Protein 8AXG (pdb70)

B-factor: mean 41.11, std 15.98, range [18.58, 144.06]

Foldseek 3Di:
DDDDDDDDPDDLLVVFDFDDAPCVVVLVCLLVVLVVLQVVLVPDPDDFDADPDAPLAQVFEAEEEFADDDPPVNVVLCCQAAPQAAEDPAPDDAHAQACLQVLLVCLLQCADLVSNYGSRRHHYYYYHFHRQPPDHVRRHGQDAVVRVVSSLVPGDQLQQAYHYFALDADLAAQVRPPDALVCQQVDHGPPDPGRVLVSLLCCQVPRLAAYFYAQWFAHPADLPRLHHAAQAGGNVLQVCVSVVSNLLRHAYEAAAAQAAWAFDDADPVRFTAIGGDVQTFGAGAHDDSRGGYWNADQNLLRYAYEHQWGSDHPRTTHGGSSNGRSNLSNLLSSLCVQLVQDGSSQSSQLFLQFAFAHRHGSVCDDDVNVVVRTDQAAAGDRGGRSHYGDSVLSNLGHQEQWASHNRDTRQEPERADEPPDEHENEHAYFYQGEYEYHYQEEYEDRDAYHHAHEYEFAAHEYEYNAHDAAAYEYAAHGEYEYESHAEYHFDDPRRDGDPDDDSVRRAADHEYHFNYEYEYYAASYEYSYEYEYEANYEAHYPPPYHYNYSYTYGYNDPNTDHD/DDLLVVFDFDDAPCVVVLVCVLVVLVVLQVVLVPDPDDFDADPDDAQQQVFEAEEEFADDDPPVSVVLVCQAAPQAAEDPAPDDAHAQACLQVLLVCLLQCADLVSNYGSHRHHYYYYHFHRQPPDHVRRDGQDAVVRVVSSLVPGDQLQQAYHYFALDADLAAQVRPPDALVCQQVDHGPPDPGRPLVVLLCCQVPPLAAYFYEQWFAHPADLVRLHHAAQAGGNVLQVCVSVVSNLLRHAYEYAAAQAAWAFDDADPVRFTDIGGDVFTFGAGAYDDSRGGYWNAPQNLLRYAYEHQWGSDHPRTTHGGSSSRRSNLSNLLSLLCVQLVQDGSSQSSQLFLQFAFAHRHTPVCDDPVNVVVRTDQAAAGDRGGRSHYGDSVLSNLGHAEQFQSHDRDGSLEPEAADEPPDEHENEHAYFYQGEYEYHYQEEYEDRDAYHHAHEYEFAAHEYEYRAHDAAAYEYAARGEYEYESHAEYHFQDHRRDGDDDDDSVRRAADHEYEFNYEYEYYAASHEYSYEYEYEPNYYYHYPPPYHYHYSYTYGYNDPNTDDD/DDDDDPDDDCLVVFDFDDAPCVVVVVCLLVVLVVLQVVLVPDPDDFDDDPDDFQQQVFEAEEEFADDDPPVSVVLCCQAAPQAAEDPAPDDAHAQACLQVLLVCLLQCADLVSNYGSHRHHYYYYHFHRQPPDHVRGDGQDAVVRVVSSLVPGDQLQQAYHYFALDADLAAQVRPPDALVCQQVDHGPPDPGRVLVSLLCCQVPRLAAYFYLQWFAHPDDLPRLHHAAQAGGNVLQVCVSVVSNLLRHAYEAAAAQAAWAFDAADPVRFTDIGGDVFTFGQGAHDDSRGGYWNAPQNLLRYAYEHQWGSDHPRTTHGGSSNGRSNLSNLLSRLCVQLVQDGSSQSSQLFLQFAFAHRHGSVCDDPVNVVVRTDQAAAGDRGGRSHYGDSVLSNLGHQEQWASHNRDTRQEPEAADEPPDEHENEHAYFYQGEYEYHYQEEYEDRDAYHHAHEYEFAAHEYEYNAHDAAAYEYAAHGEYEYESHYEYHFQDHRRDTDDDDDSVRRAADHEYHFNYEYEYYAASYEYSYEYEYEPNYYYHYPPPYHYNHSYTYGYNDPVTDDD/DDDDDDDDDDCLVVFDFDDAPCVVVLVCVQVVLVVLQVVLVPDPDDFDADDDDFQQQVWEAEEEFADDPPPVSVVLVCQAQPQAAEDPAPDDAHAQACLQVLLVCLLQCADLVSNYGSHRHHYYYYHFHRQPPDRLRGDGQDAVVRVVSSLVPTDQLQQAYHYFALDADLAAQVRPPDALVCQQVDHGPPDPGRPLVSLLCCVVPVLAAYFYAQWFEHPDDLVRLHHAAQAGGNVLQVCVSVVSNLLRHAYEAAAAQAAWAFDDADPVRFTQIGGDVFTFGAGAHDDSRGGYWNADQNLLRYAYEHQWGSDHPRTTHGGSSNGRSNLSNLLSRLCVLLVQDGSSQSSQLFLQFAFAHRHGPVCDDPVNVVVRTDQAAAGDRGGRSHYGDSVLSSLGHAEQWASHNRDTRNEPEAADEPPDEHENEHAYFYQGEYEYHYQEEYEDRDAYHHAHEYEFPAHEYEYNAHDAAAYEYAAHGEYEYESHAEYHFDDPRRDTDDDHNSVRRAADHEYEFNEEYEYEAASYEYSYEYEYEPNYYYHYPPPYHYNHSYTYGYNDPVYDHD

Radius of gyration: 46.11 Å; Cα contacts (8 Å, |Δi|>4): 6222; chains: 4; bounding box: 123×136×113 Å

Secondary structure (P-SEA, 3-state):
cbbbbccccccccccccccccccccccccaaaaaaaaaaaaaaccbbbbbbccccccccbbbbbbccccccaaaaaaaaaaccbbbbbcccccbbbccaaaaaaaaaaacccccccccccccccbbbbccccccccccccccccaaaaaaaaaaccccccbbbbbbcccccccccccccccccccccccccccccaaaaaaaaaaccbbbbbbccccccccccccccccccccccccccccccccccccbbbbbbbbcbbbbbcccccccbbbbccccccccccccccccccccccccccccccccccccccccccccccaaaaaaaaaaaaaaaaaaaccccaaaaaaaaaaaccccccccccccccccccccccccccccccccccccaaaaaaccccccccccccccccccccccccbbbbbccccccccbbbbbccbbbbbcccccccbbbbbcccbbbbcccccbbbbbcccbbbbbcccccccccccccccccccccccccccbbbbbccbbbbcccbbbccccccccccbbbbbccbbbbbbccbbbbcccccccc/ccccccccccccccccccccaaaaaaaaaaaaaaccbbbbccccccccccbbbbbbccccccaaaaaaaaaaccbbbbbcccccbbbccaaaaaaaaaaaccccccccccccbbbbbbbccccccccccccccccaaaaaaaaaaccccccbbbbbbcccccccccccccccccccccccccccccaaaaaaaaaaccbbbbbbccccccccccccccccccccccccccccccccccccbbbbbbbbcbbbbbcccccccbbbbccccccccccccccccccccccccccccccccccccccccccccccaaaaaaaaaaaaaaaaaaaccccaaaaaaaaaaaccccccccccccccccccccccccccccccccccccaaaaaaccccccccccccccccccccccccbbbbbccccccccbbbbbccbbbbbcccccccbbbbbcccbbbbcccccbbbbbcccbbbbbcccccccccccccccccccccccccccbbbbbccbbbbcccbbbccccccccccbbbbbccbbbbbbccbbbbcccccccc/cbbbbccccccccccccccccccccccaaaaaaaaaaaaaaccbbbbccccccccccbbbbbbccccccaaaaaaaaaaccbbbbbcccccbbbccaaaaaaaaaaacccccccccccccccbbbbccccccccccbbbbbcaaaaaaaaaaccccccbbbbbbcccccccccccccccccccccccccccccaaaaaaaaaaccbbbbbbccccccccccccccccccccccccccccccccccccbbbbbbbbcbbbbbccccccbbbbbccccccccccccccccccccccccccccccccccccccccccccccaaaaaaaaaaaaaaaaaaaccccaaaaaaaaaacccccccccccccccccccccccccccccccccccccaaaaaaccccccccccccccccccccccccbbbbbccccccccbbbbbccbbbbbcccccccbbbbbcccbbbbcccccbbbbbcccbbbbbcccccccccccccccccccccccccccbbbbbccbbbbcccbbbccccccccccbbbbbccbbbbbbccbbbbcccccccc/cbbbbbcccccccccccccccccccccaaaaaaaaaaaaaaaccbbbbccccccccccbbbbbbccccccaaaaaaaaaaccbbbbbcccccbbbccaaaaaaaaaaacccccccccccccccbbbbccccccccccbbbbbcaaaaaaaaaaccccccbbbbbbcccccccccccccccccccccccccccccaaaaaaaaaaccbbbbbbccccccccccccccccccccccccccccccccccccbbbbbbbbcbbbbbccccccbbbbbccccccccccccccccccccccccccccccccccccccccccccccaaaaaaaaaaaaaaaaaaaccccaaaaaaaaaacccccccccccccccccccccccccccccccccccccaaaaaaccccccccccccccccccccccccbbbbbccccccccbbbbbccbbbbbcccccccbbbbbcccbbbbcccccbbbbbcccbbbbbcccccccccccccccccccccccccccbbbbcccbbbbcccbbbccccccccccbbbbbccbbbbbbccbbbbcccccccc

Nearest PDB structures (foldseek):
  8axg-assembly4_DDD  TM=1.000E+00  e=6.180E-104  Fusobacterium nucleatum
  8e7f-assembly1_A  TM=6.297E-01  e=7.564E-18  Serratia marcescens
  1iav-assembly1_A  TM=6.855E-01  e=5.744E-07  Lederbergia lenta
  3vv3-assembly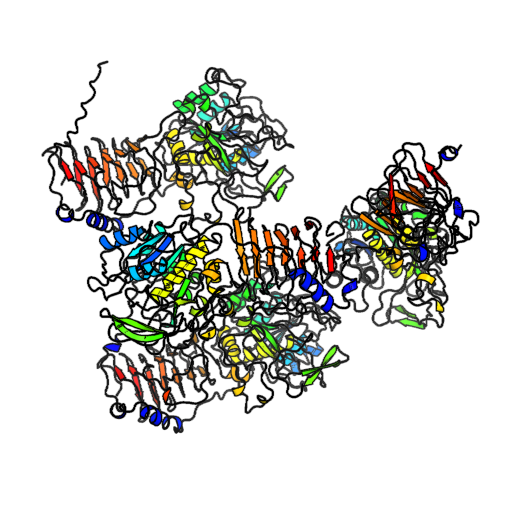1_A  TM=5.963E-01  e=5.052E-06  Pseudoalteromonas sp. SM9913
  3h42-assembly1_B  TM=6.081E-01  e=1.620E-04  Homo sapiens

Structure (mmCIF, N/CA/C/O backbone):
data_8AXG
#
_entry.id   8AXG
#
_cell.length_a   115.475
_cell.length_b   115.475
_cell.length_c   196.786
_cell.angle_alpha   90.000
_cell.angle_beta   90.000
_cell.angle_gamma   90.000
#
_symmetry.space_group_name_H-M   'P 41'
#
loop_
_entity.id
_entity.type
_entity.pdbx_description
1 polymer Fusolisin
2 non-polymer 1,2-ETHANEDIOL
3 non-polymer 'TRIETHYLENE GLYCOL'
4 non-polymer DI(HYDROXYETHYL)ETHER
5 non-polymer 'TETRAETHYLENE GLYCOL'
6 water water
#
loop_
_atom_site.group_PDB
_atom_site.id
_atom_site.type_symbol
_atom_site.label_atom_id
_atom_site.label_alt_id
_atom_site.label_comp_id
_atom_site.label_asym_id
_atom_site.label_entity_id
_atom_site.label_seq_id
_atom_site.pdbx_PDB_ins_code
_atom_site.Cartn_x
_atom_site.Cartn_y
_atom_site.Cartn_z
_atom_site.occupancy
_atom_site.B_iso_or_equiv
_atom_site.auth_seq_id
_atom_site.auth_comp_id
_atom_site.auth_asym_id
_atom_site.auth_atom_id
_atom_site.pdbx_PDB_model_num
ATOM 1 N N . SER A 1 23 ? 40.827 61.571 227.683 1.000 95.405 23 SER AAA N 1
ATOM 2 C CA . SER A 1 23 ? 41.077 61.789 226.229 1.000 90.943 23 SER AAA CA 1
ATOM 3 C C . SER A 1 23 ? 42.582 61.905 225.962 1.000 89.363 23 SER AAA C 1
ATOM 4 O O . SER A 1 23 ? 43.228 62.850 226.422 1.000 86.403 23 SER AAA O 1
ATOM 7 N N . ILE A 1 24 ? 43.124 60.917 225.225 1.000 78.823 24 ILE AAA N 1
ATOM 8 C CA . ILE A 1 24 ? 44.543 60.802 224.901 1.000 73.313 24 ILE AAA CA 1
ATOM 9 C C . ILE A 1 24 ? 44.705 60.767 223.378 1.000 72.643 24 ILE AAA C 1
ATOM 10 O O . ILE A 1 24 ? 44.163 59.884 222.716 1.000 78.903 24 ILE AAA O 1
ATOM 15 N N . PRO A 1 25 ? 45.463 61.718 222.776 1.000 70.760 25 PRO AAA N 1
ATOM 16 C CA . PRO A 1 25 ? 45.788 61.677 221.348 1.000 66.461 25 PRO AAA CA 1
ATOM 17 C C . PRO A 1 25 ? 46.511 60.406 220.880 1.000 64.459 25 PRO AAA C 1
ATOM 18 O O . PRO A 1 25 ? 47.219 59.766 221.660 1.000 61.586 25 PRO AAA O 1
ATOM 22 N N . SER A 1 26 ? 46.351 60.063 219.591 1.000 62.232 26 SER AAA N 1
ATOM 23 C CA . SER A 1 26 ? 47.069 58.947 218.980 1.000 63.900 26 SER AAA CA 1
ATOM 24 C C . SER A 1 26 ? 48.052 59.442 217.915 1.000 66.020 26 SER AAA C 1
ATOM 25 O O . SER A 1 26 ? 47.839 60.471 217.282 1.000 67.184 26 SER AAA O 1
ATOM 28 N N . THR A 1 27 ? 49.149 58.700 217.737 1.000 70.673 27 THR AAA N 1
ATOM 29 C CA . THR A 1 27 ? 50.150 58.990 216.716 1.000 69.536 27 THR AAA CA 1
ATOM 30 C C . THR A 1 27 ? 49.685 58.334 215.415 1.000 76.085 27 THR AAA C 1
ATOM 31 O O . THR A 1 27 ? 49.163 57.218 215.449 1.000 75.683 27 THR AAA O 1
ATOM 35 N N . PRO A 1 28 ? 49.801 58.989 214.226 1.000 74.665 28 PRO AAA N 1
ATOM 36 C CA . PRO A 1 28 ? 49.496 58.326 212.958 1.000 76.571 28 PRO AAA CA 1
ATOM 37 C C . PRO A 1 28 ? 50.547 57.246 212.719 1.000 85.997 28 PRO AAA C 1
ATOM 38 O O . PRO A 1 28 ? 51.696 57.397 213.130 1.000 90.319 28 PRO AAA O 1
ATOM 42 N N . SER A 1 29 ? 50.137 56.153 212.064 1.000 96.370 29 SER AAA N 1
ATOM 43 C CA . SER A 1 29 ? 51.005 55.035 211.723 1.000 100.012 29 SER AAA CA 1
ATOM 44 C C . SER A 1 29 ? 51.929 55.414 210.561 1.000 107.892 29 SER AAA C 1
ATOM 45 O O . SER A 1 29 ? 51.470 55.943 209.543 1.000 114.940 29 SER AAA O 1
ATOM 48 N N . THR A 1 30 ? 53.241 55.156 210.727 1.000 116.021 30 THR AAA N 1
ATOM 49 C CA . THR A 1 30 ? 54.241 55.391 209.688 1.000 118.232 30 THR AAA CA 1
ATOM 50 C C . THR A 1 30 ? 53.852 54.602 208.431 1.000 120.942 30 THR AAA C 1
ATOM 51 O O . THR A 1 30 ? 53.296 53.503 208.545 1.000 130.886 30 THR AAA O 1
ATOM 55 N N . PRO A 1 31 ? 54.094 55.126 207.201 1.000 119.669 31 PRO AAA N 1
ATOM 56 C CA . PRO A 1 31 ? 53.516 54.532 205.989 1.000 118.315 31 PRO AAA CA 1
ATOM 57 C C . PRO A 1 31 ? 53.745 53.045 205.687 1.000 118.446 31 PRO AAA C 1
ATOM 58 O O . PRO A 1 31 ? 53.055 52.510 204.827 1.000 113.884 31 PRO AAA O 1
ATOM 62 N N . SER A 1 32 ? 54.676 52.378 206.401 1.000 122.575 32 SER AAA N 1
ATOM 63 C CA . SER A 1 32 ? 55.257 51.089 206.043 1.000 113.839 32 SER AAA CA 1
ATOM 64 C C . SER A 1 32 ? 54.203 50.055 205.647 1.000 109.529 32 SER AAA C 1
ATOM 65 O O . SER A 1 32 ? 53.107 50.029 206.201 1.000 113.760 32 SER AAA O 1
ATOM 68 N N . VAL A 1 33 ? 54.610 49.130 204.765 1.000 95.365 33 VAL AAA N 1
ATOM 69 C CA . VAL A 1 33 ? 53.827 47.970 204.379 1.000 78.429 33 VAL AAA CA 1
ATOM 70 C C . VAL A 1 33 ? 54.549 46.722 204.909 1.000 71.810 33 VAL AAA C 1
ATOM 71 O O . VAL A 1 33 ? 55.430 46.176 204.240 1.000 69.563 33 VAL AAA O 1
ATOM 75 N N . PRO A 1 34 ? 54.208 46.221 206.128 1.000 64.927 34 PRO AAA N 1
ATOM 76 C CA . PRO A 1 34 ? 54.889 45.048 206.689 1.000 60.282 34 PRO AAA CA 1
ATOM 77 C C . PRO A 1 34 ? 54.792 43.783 205.827 1.000 58.095 34 PRO AAA C 1
ATOM 78 O O . PRO A 1 34 ? 55.641 42.899 205.943 1.000 59.032 34 PRO AAA O 1
ATOM 82 N N . GLU A 1 35 ? 53.767 43.719 204.960 1.000 60.481 35 GLU AAA N 1
ATOM 83 C CA A GLU A 1 35 ? 53.526 42.582 204.083 0.400 61.881 35 GLU AAA CA 1
ATOM 84 C CA B GLU A 1 35 ? 53.519 42.587 204.078 0.600 62.067 35 GLU AAA CA 1
ATOM 85 C C . GLU A 1 35 ? 54.699 42.401 203.129 1.000 60.788 35 GLU AAA C 1
ATOM 86 O O . GLU A 1 35 ? 54.896 41.315 202.592 1.000 57.537 35 GLU AAA O 1
ATOM 97 N N . ASP A 1 36 ? 55.455 43.485 202.908 1.000 66.985 36 ASP AAA N 1
ATOM 98 C CA . ASP A 1 36 ? 56.611 43.435 202.026 1.000 65.166 36 ASP AAA CA 1
ATOM 99 C C . ASP A 1 36 ? 57.651 42.486 202.612 1.000 67.661 36 ASP AAA C 1
ATOM 100 O O . ASP A 1 36 ? 58.449 41.932 201.870 1.000 74.189 36 ASP AAA O 1
ATOM 105 N N . ASN A 1 37 ? 57.618 42.276 203.935 1.000 64.260 37 ASN AAA N 1
ATOM 106 C CA . ASN A 1 37 ? 58.574 41.415 204.616 1.000 60.653 37 ASN AAA CA 1
ATOM 107 C C . ASN A 1 37 ? 57.990 40.045 204.956 1.000 56.537 37 ASN AAA C 1
ATOM 108 O O . ASN A 1 37 ? 58.683 39.240 205.564 1.000 56.496 37 ASN AAA O 1
ATOM 113 N N . PHE A 1 38 ? 56.727 39.788 204.601 1.000 56.097 38 PHE AAA N 1
ATOM 114 C CA . PHE A 1 38 ? 56.132 38.497 204.914 1.000 51.966 38 PHE AAA CA 1
ATOM 115 C C . PHE A 1 38 ? 56.820 37.420 204.084 1.000 50.912 38 PHE AAA C 1
ATOM 116 O O . PHE A 1 38 ? 57.038 37.600 202.892 1.000 50.845 38 PHE AAA O 1
ATOM 124 N N . PRO A 1 39 ? 57.180 36.264 204.684 1.000 48.550 39 PRO AAA N 1
ATOM 125 C CA . PRO A 1 39 ? 57.711 35.150 203.895 1.000 51.478 39 PRO AAA CA 1
ATOM 126 C C . PRO A 1 39 ? 56.666 34.662 202.885 1.000 59.281 39 PRO AAA C 1
ATOM 127 O O . PRO A 1 39 ? 55.461 34.779 203.125 1.000 53.859 39 PRO AAA O 1
ATOM 131 N N . THR A 1 40 ? 57.147 34.104 201.771 1.000 63.645 40 THR AAA N 1
ATOM 132 C CA . THR A 1 40 ? 56.276 33.562 200.746 1.000 65.910 40 THR AAA CA 1
ATOM 133 C C . THR A 1 40 ? 56.146 32.045 200.899 1.000 70.609 40 THR AAA C 1
ATOM 134 O O . THR A 1 40 ? 56.985 31.390 201.511 1.000 79.212 40 THR AAA O 1
ATOM 138 N N . VAL A 1 41 ? 55.068 31.505 200.331 1.000 71.384 41 VAL AAA N 1
ATOM 139 C CA . VAL A 1 41 ? 54.769 30.084 200.306 1.000 63.770 41 VAL AAA CA 1
ATOM 140 C C . VAL A 1 41 ? 54.865 29.638 198.851 1.000 62.777 41 VAL AAA C 1
ATOM 141 O O . VAL A 1 41 ? 54.482 30.375 197.948 1.000 70.161 41 VAL AAA O 1
ATOM 145 N N . ALA A 1 42 ? 55.412 28.442 198.622 1.000 59.370 42 ALA AAA N 1
ATOM 146 C CA . ALA A 1 42 ? 55.534 27.885 197.281 1.000 54.453 42 ALA AAA CA 1
ATOM 147 C C . ALA A 1 42 ? 54.161 27.884 196.598 1.000 51.145 42 ALA AAA C 1
ATOM 148 O O . ALA A 1 42 ? 53.156 27.461 197.177 1.000 41.569 42 ALA AAA O 1
ATOM 150 N N . ASN A 1 43 ? 54.134 28.361 195.354 1.000 51.342 43 ASN AAA N 1
ATOM 151 C CA . ASN A 1 43 ? 52.909 28.474 194.581 1.000 51.747 43 ASN AAA CA 1
ATOM 152 C C . ASN A 1 43 ? 52.922 27.424 193.470 1.000 48.920 43 ASN AAA C 1
ATOM 153 O O . ASN A 1 43 ? 53.765 27.489 192.579 1.000 44.084 43 ASN AAA O 1
ATOM 158 N N . PRO A 1 44 ? 51.966 26.463 193.462 1.000 46.523 44 PRO AAA N 1
ATOM 159 C CA . PRO A 1 44 ? 51.916 25.428 192.428 1.000 48.520 44 PRO AAA CA 1
ATOM 160 C C . PRO A 1 44 ? 51.863 25.945 190.995 1.000 54.977 44 PRO AAA C 1
ATOM 161 O O . PRO A 1 44 ? 52.144 25.192 190.067 1.000 56.521 44 PRO AAA O 1
ATOM 165 N N . LEU A 1 45 ? 51.475 27.214 190.798 1.000 56.441 45 LEU AAA N 1
ATOM 166 C CA . LEU A 1 45 ? 51.265 27.724 189.445 1.000 49.192 45 LEU AAA CA 1
ATOM 167 C C . LEU A 1 45 ? 52.550 28.354 188.922 1.000 57.303 45 LEU AAA C 1
ATOM 168 O O . LEU A 1 45 ? 52.590 28.831 187.791 1.000 59.069 45 LEU AAA O 1
ATOM 173 N N . ASP A 1 46 ? 53.597 28.381 189.754 1.000 57.755 46 ASP AAA N 1
ATOM 174 C CA . ASP A 1 46 ? 54.807 29.119 189.430 1.000 59.651 46 ASP AAA CA 1
ATOM 175 C C . ASP A 1 46 ? 55.436 28.636 188.130 1.000 64.196 46 ASP AAA C 1
ATOM 176 O O . ASP A 1 46 ? 56.004 29.446 187.404 1.000 65.799 46 ASP AAA O 1
ATOM 181 N N . SER A 1 47 ? 55.322 27.338 187.814 1.000 67.399 47 SER AAA N 1
ATOM 182 C CA . SER A 1 47 ? 55.951 26.829 186.601 1.000 64.089 47 SER AAA CA 1
ATOM 183 C C . SER A 1 47 ? 55.256 27.356 185.348 1.000 70.464 47 SER AAA C 1
ATOM 184 O O . SER A 1 47 ? 55.855 27.390 184.272 1.000 69.125 47 SER AAA O 1
ATOM 187 N N . GLN A 1 48 ? 54.004 27.812 185.494 1.000 66.821 48 GLN AAA N 1
ATOM 188 C CA . GLN A 1 48 ? 53.247 28.243 184.332 1.000 62.596 48 GLN AAA CA 1
ATOM 189 C C . GLN A 1 48 ? 53.359 29.751 184.114 1.000 61.917 48 GLN AAA C 1
ATOM 190 O O . GLN A 1 48 ? 52.802 30.249 183.154 1.000 62.902 48 GLN AAA O 1
ATOM 196 N N . LYS A 1 49 ? 54.110 30.460 184.960 1.000 56.201 49 LYS AAA N 1
ATOM 197 C CA . LYS A 1 49 ? 54.054 31.912 184.972 1.000 56.548 49 LYS AAA CA 1
ATOM 198 C C . LYS A 1 49 ? 54.915 32.542 183.882 1.000 59.903 49 LYS AAA C 1
ATOM 199 O O . LYS A 1 49 ? 54.867 33.756 183.700 1.000 72.380 49 LYS AAA O 1
ATOM 205 N N . GLY A 1 50 ? 55.669 31.732 183.134 1.000 63.751 50 GLY AAA N 1
ATOM 206 C CA . GLY A 1 50 ? 56.396 32.241 181.979 1.000 57.914 50 GLY AAA CA 1
ATOM 207 C C . GLY A 1 50 ? 55.443 32.782 180.913 1.000 64.570 50 GLY AAA C 1
ATOM 208 O O . GLY A 1 50 ? 55.770 33.720 180.204 1.000 73.841 50 GLY AAA O 1
ATOM 209 N N . ASN A 1 51 ? 54.258 32.175 180.798 1.000 69.955 51 ASN AAA N 1
ATOM 210 C CA . ASN A 1 51 ? 53.210 32.695 179.940 1.000 64.270 51 ASN AAA CA 1
ATOM 211 C C . ASN A 1 51 ? 51.984 33.054 180.781 1.000 64.348 51 ASN AAA C 1
ATOM 212 O O . ASN A 1 51 ? 51.042 32.256 180.903 1.000 65.235 51 ASN AAA O 1
ATOM 217 N N . ILE A 1 52 ? 51.986 34.270 181.335 1.000 59.792 52 ILE AAA N 1
ATOM 218 C CA . ILE A 1 52 ? 50.917 34.710 182.227 1.000 55.274 52 ILE AAA CA 1
ATOM 219 C C . ILE A 1 52 ? 49.563 34.753 181.505 1.000 52.295 52 ILE AAA C 1
ATOM 220 O O . ILE A 1 52 ? 48.541 34.360 182.078 1.000 49.105 52 ILE AAA O 1
ATOM 225 N N . SER A 1 53 ? 49.574 35.163 180.226 1.000 52.102 53 SER AAA N 1
ATOM 226 C CA . SER A 1 53 ? 48.361 35.228 179.424 1.000 50.908 53 SER AAA CA 1
ATOM 227 C C . SER A 1 53 ? 47.729 33.852 179.253 1.000 50.282 53 SER AAA C 1
ATOM 228 O O . SER A 1 53 ? 46.514 33.713 179.306 1.000 50.620 53 SER AAA O 1
ATOM 231 N N . ALA A 1 54 ? 48.560 32.831 179.046 1.000 45.654 54 ALA AAA N 1
ATOM 232 C CA . ALA A 1 54 ? 48.025 31.503 178.814 1.000 42.077 54 ALA AAA CA 1
ATOM 233 C C . ALA A 1 54 ? 47.484 30.945 180.122 1.000 38.476 54 ALA AAA C 1
ATOM 234 O O . ALA A 1 54 ? 46.450 30.281 180.137 1.000 44.432 54 ALA AAA O 1
ATOM 236 N N . LEU A 1 55 ? 48.187 31.235 181.222 1.000 40.615 55 LEU AAA N 1
ATOM 237 C CA . LEU A 1 55 ? 47.749 30.800 182.542 1.000 39.655 55 LEU AAA CA 1
ATOM 238 C C . LEU A 1 55 ? 46.381 31.408 182.896 1.000 37.320 55 LEU AAA C 1
ATOM 239 O O . LEU A 1 55 ? 45.470 30.675 183.296 1.000 39.219 55 LEU AAA O 1
ATOM 244 N N . LYS A 1 56 ? 46.232 32.735 182.708 1.000 38.104 56 LYS AAA N 1
ATOM 245 C CA . LYS A 1 56 ? 44.955 33.426 182.908 1.000 36.196 56 LYS AAA CA 1
ATOM 246 C C . LYS A 1 56 ? 43.842 32.747 182.105 1.000 37.808 56 LYS AAA C 1
ATOM 247 O O . LYS A 1 56 ? 42.759 32.484 182.615 1.000 38.161 56 LYS AAA O 1
ATOM 253 N N . GLU A 1 57 ? 44.142 32.440 180.837 1.000 42.499 57 GLU AAA N 1
ATOM 254 C CA . GLU A 1 57 ? 43.169 31.880 179.918 1.000 42.734 57 GLU AAA CA 1
ATOM 255 C C . GLU A 1 57 ? 42.721 30.503 180.398 1.000 44.871 57 GLU AAA C 1
ATOM 256 O O . GLU A 1 57 ? 41.522 30.220 180.426 1.000 42.333 57 GLU AAA O 1
ATOM 262 N N . LYS A 1 58 ? 43.685 29.653 180.784 1.000 45.546 58 LYS AAA N 1
ATOM 263 C CA . LYS A 1 58 ? 43.380 28.302 181.232 1.000 46.018 58 LYS AAA CA 1
ATOM 264 C C . LYS A 1 58 ? 42.572 28.341 182.529 1.000 39.690 58 LYS AAA C 1
ATOM 265 O O . LYS A 1 58 ? 41.561 27.640 182.657 1.000 38.520 58 LYS AAA O 1
ATOM 271 N N . LEU A 1 59 ? 43.027 29.152 183.490 1.000 38.051 59 LEU AAA N 1
ATOM 272 C CA . LEU A 1 59 ? 42.331 29.252 184.771 1.000 40.184 59 LEU AAA CA 1
ATOM 273 C C . LEU A 1 59 ? 40.889 29.701 184.553 1.000 39.721 59 LEU AAA C 1
ATOM 274 O O . LEU A 1 59 ? 39.965 29.148 185.163 1.000 37.022 59 LEU AAA O 1
ATOM 279 N N . ASN A 1 60 ? 40.709 30.696 183.667 1.000 38.930 60 ASN AAA N 1
ATOM 280 C CA . ASN A 1 60 ? 39.380 31.261 183.457 1.000 39.941 60 ASN AAA CA 1
ATOM 281 C C . ASN A 1 60 ? 38.469 30.240 182.780 1.000 39.204 60 ASN AAA C 1
ATOM 282 O O . ASN A 1 60 ? 37.287 30.137 183.107 1.000 38.683 60 ASN AAA O 1
ATOM 287 N N . ARG A 1 61 ? 39.048 29.478 181.848 1.000 41.109 61 ARG AAA N 1
ATOM 288 C CA A ARG A 1 61 ? 38.312 28.440 181.144 0.500 42.404 61 ARG AAA CA 1
ATOM 289 C CA B ARG A 1 61 ? 38.313 28.439 181.142 0.500 42.194 61 ARG AAA CA 1
ATOM 290 C C . ARG A 1 61 ? 37.818 27.406 182.151 1.000 39.318 61 ARG AAA C 1
ATOM 291 O O . ARG A 1 61 ? 36.642 27.036 182.144 1.000 37.726 61 ARG AAA O 1
ATOM 306 N N . ASN A 1 62 ? 38.715 26.958 183.043 1.000 35.040 62 ASN AAA N 1
ATOM 307 C CA . ASN A 1 62 ? 38.308 25.989 184.056 1.000 38.387 62 ASN AAA CA 1
ATOM 308 C C . ASN A 1 62 ? 37.209 26.568 184.946 1.000 34.250 62 ASN AAA C 1
ATOM 309 O O . ASN A 1 62 ? 36.275 25.852 185.322 1.000 33.579 62 ASN AAA O 1
ATOM 314 N N . ARG A 1 63 ? 37.366 27.858 185.305 1.000 34.441 63 ARG AAA N 1
ATOM 315 C CA . ARG A 1 63 ? 36.404 28.554 186.148 1.000 32.808 63 ARG AAA CA 1
ATOM 316 C C . ARG A 1 63 ? 35.040 28.547 185.458 1.000 34.027 63 ARG AAA C 1
ATOM 317 O O . ARG A 1 63 ? 34.040 28.145 186.061 1.000 33.253 63 ARG AAA O 1
ATOM 325 N N . GLU A 1 64 ? 35.019 28.957 184.176 1.000 34.923 64 GLU AAA N 1
ATOM 326 C CA . GLU A 1 64 ? 33.773 29.053 183.431 1.000 35.075 64 GLU AAA CA 1
ATOM 327 C C . GLU A 1 64 ? 33.137 27.686 183.200 1.000 37.579 64 GLU AAA C 1
ATOM 328 O O . GLU A 1 64 ? 31.913 27.601 183.118 1.000 38.364 64 GLU AAA O 1
ATOM 334 N N . ASN A 1 65 ? 33.953 26.618 183.124 1.000 39.822 65 ASN AAA N 1
ATOM 335 C CA . ASN A 1 65 ? 33.389 25.294 182.898 1.000 40.594 65 ASN AAA CA 1
ATOM 336 C C . ASN A 1 65 ? 32.964 24.624 184.201 1.000 46.035 65 ASN AAA C 1
ATOM 337 O O . ASN A 1 65 ? 32.413 23.538 184.152 1.000 48.519 65 ASN AAA O 1
ATOM 342 N N . SER A 1 66 ? 33.193 25.262 185.351 1.000 44.980 66 SER AAA N 1
ATOM 343 C CA . SER A 1 66 ? 32.749 24.674 186.607 1.000 43.998 66 SER AAA CA 1
ATOM 344 C C . SER A 1 66 ? 31.229 24.534 186.596 1.000 44.249 66 SER AAA C 1
ATOM 345 O O . SER A 1 66 ? 30.535 25.337 185.986 1.000 43.541 66 SER AAA O 1
ATOM 348 N N . THR A 1 67 ? 30.696 23.539 187.311 1.000 46.619 67 THR AAA N 1
ATOM 349 C CA . THR A 1 67 ? 29.256 23.317 187.286 1.000 50.314 67 THR AAA CA 1
ATOM 350 C C . THR A 1 67 ? 28.569 23.877 188.532 1.000 49.093 67 THR AAA C 1
ATOM 351 O O . THR A 1 67 ? 27.378 23.620 188.735 1.000 47.790 67 THR AAA O 1
ATOM 355 N N . ALA A 1 68 ? 29.312 24.608 189.375 1.000 44.422 68 ALA AAA N 1
ATOM 356 C CA . ALA A 1 68 ? 28.757 25.197 190.588 1.000 44.618 68 ALA AAA CA 1
ATOM 357 C C . ALA A 1 68 ? 27.484 25.970 190.269 1.000 42.581 68 ALA AAA C 1
ATOM 358 O O . ALA A 1 68 ? 27.421 26.656 189.250 1.000 47.325 68 ALA AAA O 1
ATOM 360 N N . THR A 1 69 ? 26.476 25.863 191.142 1.000 43.056 69 THR AAA N 1
ATOM 361 C CA . THR A 1 69 ? 25.263 26.643 190.961 1.000 44.269 69 THR AAA CA 1
ATOM 362 C C . THR A 1 69 ? 25.368 27.962 191.735 1.000 46.521 69 THR AAA C 1
ATOM 363 O O . THR A 1 69 ? 26.043 28.060 192.756 1.000 40.937 69 THR AAA O 1
ATOM 367 N N . ILE A 1 70 ? 24.679 28.980 191.213 1.000 39.271 70 ILE AAA N 1
ATOM 368 C CA . ILE A 1 70 ? 24.656 30.302 191.795 1.000 38.300 70 ILE AAA CA 1
ATOM 369 C C . ILE A 1 70 ? 23.350 30.408 192.567 1.000 36.490 70 ILE AAA C 1
ATOM 370 O O . ILE A 1 70 ? 22.295 30.242 191.982 1.000 36.122 70 ILE AAA O 1
ATOM 375 N N . PRO A 1 71 ? 23.353 30.693 193.887 1.000 35.035 71 PRO AAA N 1
ATOM 376 C CA . PRO A 1 71 ? 22.100 30.805 194.634 1.000 35.282 71 PRO AAA CA 1
ATOM 377 C C . PRO A 1 71 ? 21.382 32.115 194.311 1.000 37.175 71 PRO AAA C 1
ATOM 378 O O . PRO A 1 71 ? 21.961 33.043 193.739 1.000 32.155 71 PRO AAA O 1
ATOM 382 N N . THR A 1 72 ? 20.090 32.127 194.616 1.000 33.543 72 THR AAA N 1
ATOM 383 C CA . THR A 1 72 ? 19.231 33.278 194.437 1.000 34.277 72 THR AAA CA 1
ATOM 384 C C . THR A 1 72 ? 18.280 33.283 195.635 1.000 34.673 72 THR AAA C 1
ATOM 385 O O . THR A 1 72 ? 17.999 32.220 196.176 1.000 33.973 72 THR AAA O 1
ATOM 389 N N . GLU A 1 73 ? 17.797 34.465 196.056 1.000 33.790 73 GLU AAA N 1
ATOM 390 C CA A GLU A 1 73 ? 16.746 34.496 197.051 0.500 37.465 73 GLU AAA CA 1
ATOM 391 C CA B GLU A 1 73 ? 16.750 34.538 197.055 0.500 36.461 73 GLU AAA CA 1
ATOM 392 C C . GLU A 1 73 ? 15.427 34.429 196.298 1.000 40.862 73 GLU AAA C 1
ATOM 393 O O . GLU A 1 73 ? 15.084 35.303 195.513 1.000 42.974 73 GLU AAA O 1
ATOM 404 N N . THR A 1 74 ? 14.680 33.351 196.551 1.000 42.117 74 THR AAA N 1
ATOM 405 C CA . THR A 1 74 ? 13.441 33.119 195.816 1.000 48.608 74 THR AAA CA 1
ATOM 406 C C . THR A 1 74 ? 12.202 33.595 196.584 1.000 48.126 74 THR AAA C 1
ATOM 407 O O . THR A 1 74 ? 11.154 33.778 195.981 1.000 56.584 74 THR AAA O 1
ATOM 411 N N . ILE A 1 75 ? 12.343 33.827 197.899 1.000 45.010 75 ILE AAA N 1
ATOM 412 C CA . ILE A 1 75 ? 11.224 34.153 198.769 1.000 46.487 75 ILE AAA CA 1
ATOM 413 C C . ILE A 1 75 ? 10.962 35.655 198.724 1.000 48.303 75 ILE AAA C 1
ATOM 414 O O . ILE A 1 75 ? 11.898 36.438 198.717 1.000 49.210 75 ILE AAA O 1
ATOM 419 N N . SER A 1 76 ? 9.679 36.042 198.656 1.000 42.041 76 SER AAA N 1
ATOM 420 C CA . SER A 1 76 ? 9.198 37.407 198.775 1.000 38.010 76 SER AAA CA 1
ATOM 421 C C . SER A 1 76 ? 7.999 37.426 199.706 1.000 41.533 76 SER AAA C 1
ATOM 422 O O . SER A 1 76 ? 7.092 36.607 199.510 1.000 35.892 76 SER AAA O 1
ATOM 425 N N . TYR A 1 77 ? 7.953 38.420 200.616 1.000 34.379 77 TYR AAA N 1
ATOM 426 C CA . TYR A 1 77 ? 6.783 38.644 201.464 1.000 34.599 77 TYR AAA CA 1
ATOM 427 C C . TYR A 1 77 ? 5.778 39.607 200.847 1.000 32.944 77 TYR AAA C 1
ATOM 428 O O . TYR A 1 77 ? 4.650 39.756 201.353 1.000 33.690 77 TYR AAA O 1
ATOM 437 N N . ASN A 1 78 ? 6.193 40.305 199.772 1.000 29.876 78 ASN AAA N 1
ATOM 438 C CA . ASN A 1 78 ? 5.254 41.098 198.986 1.000 29.212 78 ASN AAA CA 1
ATOM 439 C C . ASN A 1 78 ? 4.655 42.239 199.809 1.000 26.426 78 ASN AAA C 1
ATOM 440 O O . ASN A 1 78 ? 3.653 42.826 199.428 1.000 27.051 78 ASN AAA O 1
ATOM 445 N N . GLY A 1 79 ? 5.292 42.578 200.926 1.000 28.858 79 GLY AAA N 1
ATOM 446 C CA . GLY A 1 79 ? 4.906 43.750 201.698 1.000 29.968 79 GLY AAA CA 1
ATOM 447 C C . GLY A 1 79 ? 4.171 43.403 202.990 1.000 35.028 79 GLY AAA C 1
ATOM 448 O O . GLY A 1 79 ? 4.042 44.241 203.897 1.000 36.654 79 GLY AAA O 1
ATOM 449 N N . SER A 1 80 ? 3.735 42.136 203.085 1.000 35.900 80 SER AAA N 1
ATOM 450 C CA . SER A 1 80 ? 2.818 41.700 204.129 1.000 35.947 80 SER AAA CA 1
ATOM 451 C C . SER A 1 80 ? 3.355 41.943 205.543 1.000 34.734 80 SER AAA C 1
ATOM 452 O O . SER A 1 80 ? 2.564 41.987 206.476 1.000 40.136 80 SER AAA O 1
ATOM 455 N N . THR A 1 81 ? 4.672 42.119 205.722 1.000 34.373 81 THR AAA N 1
ATOM 456 C CA . THR A 1 81 ? 5.211 42.276 207.068 1.000 36.157 81 THR AAA CA 1
ATOM 457 C C . THR A 1 81 ? 5.434 43.745 207.463 1.000 36.298 81 THR AAA C 1
ATOM 458 O O . THR A 1 81 ? 5.942 43.990 208.556 1.000 38.062 81 THR AAA O 1
ATOM 462 N N . VAL A 1 82 ? 5.076 44.721 206.604 1.000 33.681 82 VAL AAA N 1
ATOM 463 C CA . VAL A 1 82 ? 5.397 46.113 206.904 1.000 31.580 82 VAL AAA CA 1
ATOM 464 C C . VAL A 1 82 ? 4.175 47.008 206.727 1.000 31.793 82 VAL AAA C 1
ATOM 465 O O . VAL A 1 82 ? 3.197 46.623 206.092 1.000 34.006 82 VAL AAA O 1
ATOM 469 N N . LYS A 1 83 ? 4.279 48.230 207.261 1.000 28.459 83 LYS AAA N 1
ATOM 470 C CA . LYS A 1 83 ? 3.301 49.278 207.003 1.000 30.996 83 LYS AAA CA 1
ATOM 471 C C . LYS A 1 83 ? 3.925 50.371 206.129 1.000 29.288 83 LYS AAA C 1
ATOM 472 O O . LYS A 1 83 ? 5.144 50.470 206.035 1.000 30.346 83 LYS AAA O 1
ATOM 478 N N . ILE A 1 84 ? 3.066 51.201 205.532 1.000 28.909 84 ILE AAA N 1
ATOM 479 C CA . ILE A 1 84 ? 3.499 52.293 204.678 1.000 30.061 84 ILE AAA CA 1
ATOM 480 C C . ILE A 1 84 ? 2.519 53.450 204.860 1.000 31.154 84 ILE AAA C 1
ATOM 481 O O . ILE A 1 84 ? 1.317 53.227 204.972 1.000 29.612 84 ILE AAA O 1
ATOM 486 N N . GLY A 1 85 ? 3.045 54.675 204.940 1.000 28.688 85 GLY AAA N 1
ATOM 487 C CA . GLY A 1 85 ? 2.216 55.843 205.192 1.000 29.662 85 GLY AAA CA 1
ATOM 488 C C . GLY A 1 85 ? 1.815 56.559 203.903 1.000 31.148 85 GLY AAA C 1
ATOM 489 O O . GLY A 1 85 ? 2.537 56.524 202.908 1.000 31.722 85 GLY AAA O 1
ATOM 490 N N . ILE A 1 86 ? 0.661 57.233 203.947 1.000 31.583 86 ILE AAA N 1
ATOM 491 C CA . ILE A 1 86 ? 0.230 58.128 202.885 1.000 29.857 86 ILE AAA CA 1
ATOM 492 C C . ILE A 1 86 ? -0.637 59.232 203.486 1.000 36.794 86 ILE AAA C 1
ATOM 493 O O . ILE A 1 86 ? -1.554 58.959 204.265 1.000 34.800 86 ILE AAA O 1
ATOM 498 N N . LEU A 1 87 ? -0.291 60.481 203.147 1.000 35.539 87 LEU AAA N 1
ATOM 499 C CA . LEU A 1 87 ? -1.097 61.645 203.471 1.000 34.123 87 LEU AAA CA 1
ATOM 500 C C . LEU A 1 87 ? -1.635 62.166 202.147 1.000 37.348 87 LEU AAA C 1
ATOM 501 O O . LEU A 1 87 ? -0.844 62.481 201.255 1.000 37.483 87 LEU AAA O 1
ATOM 506 N N . ASP A 1 88 ? -2.968 62.220 202.013 1.000 33.959 88 ASP AAA N 1
ATOM 507 C CA . ASP A 1 88 ? -3.576 62.668 200.771 1.000 37.642 88 ASP AAA CA 1
ATOM 508 C C . ASP A 1 88 ? -4.950 63.286 201.056 1.000 41.017 88 ASP AAA C 1
ATOM 509 O O . ASP A 1 88 ? -5.293 63.562 202.215 1.000 41.389 88 ASP AAA O 1
ATOM 514 N N . SER A 1 89 ? -5.722 63.517 199.982 1.000 37.353 89 SER AAA N 1
ATOM 515 C CA . SER A 1 89 ? -6.955 64.298 200.000 1.000 40.864 89 SER AAA CA 1
ATOM 516 C C . SER A 1 89 ? -7.948 63.779 201.054 1.000 47.351 89 SER AAA C 1
ATOM 517 O O . SER A 1 89 ? -8.179 64.455 202.067 1.000 43.202 89 SER AAA O 1
ATOM 520 N N . ASP A 1 90 ? -8.497 62.567 200.853 1.000 42.741 90 ASP AAA N 1
ATOM 521 C CA . ASP A 1 90 ? -9.488 62.075 201.802 1.000 43.511 90 ASP AAA CA 1
ATOM 522 C C . ASP A 1 90 ? -9.596 60.551 201.813 1.000 42.826 90 ASP AAA C 1
ATOM 523 O O . ASP A 1 90 ? -9.682 59.916 200.762 1.000 42.597 90 ASP AAA O 1
ATOM 528 N N . PHE A 1 91 ? -9.676 59.989 203.027 1.000 41.078 91 PHE AAA N 1
ATOM 529 C CA . PHE A 1 91 ? -9.949 58.574 203.227 1.000 43.918 91 PHE AAA CA 1
ATOM 530 C C . PHE A 1 91 ? -11.002 58.382 204.331 1.000 45.680 91 PHE AAA C 1
ATOM 531 O O . PHE A 1 91 ? -10.956 57.394 205.052 1.000 44.604 91 PHE AAA O 1
ATOM 539 N N . THR A 1 92 ? -11.946 59.318 204.480 1.000 50.950 92 THR AAA N 1
ATOM 540 C CA . THR A 1 92 ? -12.835 59.323 205.642 1.000 54.815 92 THR AAA CA 1
ATOM 541 C C . THR A 1 92 ? -14.265 58.926 205.264 1.000 57.289 92 THR AAA C 1
ATOM 542 O O . THR A 1 92 ? -15.063 58.599 206.136 1.000 60.913 92 THR AAA O 1
ATOM 546 N N . ASP A 1 93 ? -14.600 58.967 203.969 1.000 58.257 93 ASP AAA N 1
ATOM 547 C CA . ASP A 1 93 ? -15.932 58.597 203.520 1.000 55.498 93 ASP AAA CA 1
ATOM 548 C C . ASP A 1 93 ? -16.220 57.156 203.931 1.000 58.419 93 ASP AAA C 1
ATOM 549 O O . ASP A 1 93 ? -15.479 56.237 203.565 1.000 54.258 93 ASP AAA O 1
ATOM 554 N N . PRO A 1 94 ? -17.292 56.919 204.727 1.000 56.612 94 PRO AAA N 1
ATOM 555 C CA . PRO A 1 94 ? -17.592 55.592 205.261 1.000 55.492 94 PRO AAA CA 1
ATOM 556 C C . PRO A 1 94 ? -17.768 54.495 204.215 1.000 51.714 94 PRO AAA C 1
ATOM 557 O O . PRO A 1 94 ? -17.399 53.353 204.481 1.000 52.663 94 PRO AAA O 1
ATOM 561 N N . VAL A 1 95 ? -18.280 54.851 203.028 1.000 54.180 95 VAL AAA N 1
ATOM 562 C CA . VAL A 1 95 ? -18.454 53.892 201.945 1.000 57.710 95 VAL AAA CA 1
ATOM 563 C C . VAL A 1 95 ? -17.082 53.499 201.391 1.000 57.489 95 VAL AAA C 1
ATOM 564 O O . VAL A 1 95 ? -16.814 52.316 201.160 1.000 56.714 95 VAL AAA O 1
ATOM 568 N N . ARG A 1 96 ? -16.237 54.518 201.153 1.000 55.823 96 ARG AAA N 1
ATOM 569 C CA . ARG A 1 96 ? -14.905 54.336 200.605 1.000 57.053 96 ARG AAA CA 1
ATOM 570 C C . ARG A 1 96 ? -14.083 53.459 201.537 1.000 51.419 96 ARG AAA C 1
ATOM 571 O O . ARG A 1 96 ? -13.437 52.524 201.077 1.000 51.070 96 ARG AAA O 1
ATOM 579 N N . LYS A 1 97 ? -14.142 53.773 202.838 1.000 46.254 97 LYS AAA N 1
ATOM 580 C CA . LYS A 1 97 ? -13.405 53.046 203.859 1.000 47.323 97 LYS AAA CA 1
ATOM 581 C C . LYS A 1 97 ? -13.729 51.561 203.803 1.000 47.550 97 LYS AAA C 1
ATOM 582 O O . LYS A 1 97 ? -12.830 50.727 203.930 1.000 50.853 97 LYS AAA O 1
ATOM 588 N N . ALA A 1 98 ? -15.015 51.242 203.608 1.000 48.898 98 ALA AAA N 1
ATOM 589 C CA . ALA A 1 98 ? -15.440 49.853 203.615 1.000 49.242 98 ALA AAA CA 1
ATOM 590 C C . ALA A 1 98 ? -14.908 49.167 202.364 1.000 46.817 98 ALA AAA C 1
ATOM 591 O O . ALA A 1 98 ? -14.449 48.027 202.436 1.000 52.987 98 ALA AAA O 1
ATOM 593 N N . GLN A 1 99 ? -14.951 49.884 201.233 1.000 45.277 99 GLN AAA N 1
ATOM 594 C CA A GLN A 1 99 ? -14.399 49.375 199.989 0.500 45.398 99 GLN AAA CA 1
ATOM 595 C CA B GLN A 1 99 ? -14.397 49.376 199.987 0.500 44.973 99 GLN AAA CA 1
ATOM 596 C C . GLN A 1 99 ? -12.897 49.141 200.157 1.000 44.707 99 GLN AAA C 1
ATOM 597 O O . GLN A 1 99 ? -12.392 48.077 199.819 1.000 41.156 99 GLN AAA O 1
ATOM 608 N N . LEU A 1 100 ? -12.187 50.137 200.708 1.000 41.306 100 LEU AAA N 1
ATOM 609 C CA . LEU A 1 100 ? -10.733 50.044 200.821 1.000 41.981 100 LEU AAA CA 1
ATOM 610 C C . LEU A 1 100 ? -10.330 48.947 201.805 1.000 40.409 100 LEU AAA C 1
ATOM 611 O O . LEU A 1 100 ? -9.380 48.206 201.530 1.000 34.605 100 LEU AAA O 1
ATOM 616 N N . SER A 1 101 ? -11.082 48.824 202.913 1.000 39.975 101 SER AAA N 1
ATOM 617 C CA . SER A 1 101 ? -10.835 47.794 203.920 1.000 42.145 101 SER AAA CA 1
ATOM 618 C C . SER A 1 101 ? -10.946 46.399 203.326 1.000 39.906 101 SER AAA C 1
ATOM 619 O O . SER A 1 101 ? -10.175 45.519 203.694 1.000 41.757 101 SER AAA O 1
ATOM 622 N N . ALA A 1 102 ? -11.906 46.214 202.408 1.000 38.286 102 ALA AAA N 1
ATOM 623 C CA . ALA A 1 102 ? -12.118 44.919 201.783 1.000 35.787 102 ALA AAA CA 1
ATOM 624 C C . ALA A 1 102 ? -11.022 44.678 200.756 1.000 39.229 102 ALA AAA C 1
ATOM 625 O O . ALA A 1 102 ? -10.549 43.554 200.618 1.000 40.048 102 ALA AAA O 1
ATOM 627 N N . ARG A 1 103 ? -10.629 45.741 200.038 1.000 41.977 103 ARG AAA N 1
ATOM 628 C CA . ARG A 1 103 ? -9.680 45.615 198.942 1.000 39.418 103 ARG AAA CA 1
ATOM 629 C C . ARG A 1 103 ? -8.255 45.435 199.461 1.000 36.593 103 ARG AAA C 1
ATOM 630 O O . ARG A 1 103 ? -7.471 44.697 198.865 1.000 36.671 103 ARG AAA O 1
ATOM 638 N N . TYR A 1 104 ? -7.930 46.091 200.583 1.000 36.093 104 TYR AAA N 1
ATOM 639 C CA . TYR A 1 104 ? -6.569 46.085 201.100 1.000 39.306 104 TYR AAA CA 1
ATOM 640 C C . TYR A 1 104 ? -6.568 45.674 202.570 1.000 39.451 104 TYR AAA C 1
ATOM 641 O O . TYR A 1 104 ? -6.551 46.521 203.456 1.000 36.122 104 TYR AAA O 1
ATOM 650 N N . PRO A 1 105 ? -6.565 44.359 202.880 1.000 41.908 105 PRO AAA N 1
ATOM 651 C CA . PRO A 1 105 ? -6.667 43.894 204.266 1.000 41.636 105 PRO AAA CA 1
ATOM 652 C C . PRO A 1 105 ? -5.574 44.484 205.146 1.000 39.432 105 PRO AAA C 1
ATOM 653 O O . PRO A 1 105 ? -4.397 44.395 204.817 1.000 39.324 105 PRO AAA O 1
ATOM 657 N N . GLY A 1 106 ? -5.989 45.075 206.268 1.000 39.016 106 GLY AAA N 1
ATOM 658 C CA . GLY A 1 106 ? -5.081 45.593 207.279 1.000 38.172 106 GLY AAA CA 1
ATOM 659 C C . GLY A 1 106 ? -4.829 47.096 207.139 1.000 37.573 106 GLY AAA C 1
ATOM 660 O O . GLY A 1 106 ? -4.068 47.662 207.917 1.000 39.407 106 GLY AAA O 1
ATOM 661 N N . ILE A 1 107 ? -5.477 47.745 206.160 1.000 37.433 107 ILE AAA N 1
ATOM 662 C CA . ILE A 1 107 ? -5.368 49.193 206.002 1.000 40.857 107 ILE AAA CA 1
ATOM 663 C C . ILE A 1 107 ? -5.876 49.877 207.276 1.000 40.817 107 ILE AAA C 1
ATOM 664 O O . ILE A 1 107 ? -6.845 49.430 207.856 1.000 43.854 107 ILE AAA O 1
ATOM 669 N N . GLU A 1 108 ? -5.206 50.946 207.711 1.000 41.992 108 GLU AAA N 1
ATOM 670 C CA . GLU A 1 108 ? -5.619 51.729 208.863 1.000 40.622 108 GLU AAA CA 1
ATOM 671 C C . GLU A 1 108 ? -5.894 53.155 208.409 1.000 43.684 108 GLU AAA C 1
ATOM 672 O O . GLU A 1 108 ? -5.163 53.691 207.578 1.000 44.832 108 GLU AAA O 1
ATOM 678 N N . PHE A 1 109 ? -6.943 53.772 208.972 1.000 42.009 109 PHE AAA N 1
ATOM 679 C CA . PHE A 1 109 ? -7.292 55.140 208.638 1.000 41.778 109 PHE AAA CA 1
ATOM 680 C C . PHE A 1 109 ? -7.025 56.024 209.846 1.000 44.826 109 PHE AAA C 1
ATOM 681 O O . PHE A 1 109 ? -7.348 55.651 210.972 1.000 46.968 109 PHE AAA O 1
ATOM 689 N N . ILE A 1 110 ? -6.353 57.156 209.604 1.000 43.614 110 ILE AAA N 1
ATOM 690 C CA . ILE A 1 110 ? -6.105 58.127 210.655 1.000 44.738 110 ILE AAA CA 1
ATOM 691 C C . ILE A 1 110 ? -7.276 59.110 210.655 1.000 45.651 110 ILE AAA C 1
ATOM 692 O O . ILE A 1 110 ? -7.584 59.701 209.619 1.000 45.394 110 ILE AAA O 1
ATOM 697 N N . PRO A 1 111 ? -7.981 59.303 211.797 1.000 46.440 111 PRO AAA N 1
ATOM 698 C CA . PRO A 1 111 ? -9.048 60.307 211.883 1.000 44.547 111 PRO AAA CA 1
ATOM 699 C C . PRO A 1 111 ? -8.410 61.680 211.704 1.000 42.221 111 PRO AAA C 1
ATOM 700 O O . PRO A 1 111 ? -7.311 61.907 212.217 1.000 41.396 111 PRO AAA O 1
ATOM 704 N N . ARG A 1 112 ? -9.099 62.567 210.969 1.000 37.633 112 ARG AAA N 1
ATOM 705 C CA . ARG A 1 112 ? -8.671 63.937 210.759 1.000 39.102 112 ARG AAA CA 1
ATOM 706 C C . ARG A 1 112 ? -8.367 64.622 212.091 1.000 43.525 112 ARG AAA C 1
ATOM 707 O O . ARG A 1 112 ? -9.012 64.335 213.096 1.000 45.929 112 ARG AAA O 1
ATOM 715 N N . VAL A 1 113 ? -7.365 65.515 212.085 1.000 41.517 113 VAL AAA N 1
ATOM 716 C CA . VAL A 1 113 ? -6.898 66.155 213.301 1.000 41.784 113 VAL AAA CA 1
ATOM 717 C C . VAL A 1 113 ? -7.556 67.528 213.458 1.000 44.400 113 VAL AAA C 1
ATOM 718 O O . VAL A 1 113 ? -7.297 68.211 214.444 1.000 46.185 113 VAL AAA O 1
ATOM 722 N N . ASN A 1 114 ? -8.374 67.935 212.477 1.000 43.271 114 ASN AAA N 1
ATOM 723 C CA . ASN A 1 114 ? -8.967 69.263 212.429 1.000 42.113 114 ASN AAA CA 1
ATOM 724 C C . ASN A 1 114 ? -10.294 69.160 211.677 1.000 47.723 114 ASN AAA C 1
ATOM 725 O O . ASN A 1 114 ? -10.741 68.051 211.383 1.000 47.152 114 ASN AAA O 1
ATOM 730 N N . SER A 1 115 ? -10.879 70.306 211.286 1.000 49.984 115 SER AAA N 1
ATOM 731 C CA A SER A 1 115 ? -12.227 70.314 210.737 0.500 51.998 115 SER AAA CA 1
ATOM 732 C CA B SER A 1 115 ? -12.227 70.317 210.737 0.500 52.447 115 SER AAA CA 1
ATOM 733 C C . SER A 1 115 ? -12.236 70.322 209.208 1.000 52.513 115 SER AAA C 1
ATOM 734 O O . SER A 1 115 ? -13.290 70.462 208.600 1.000 50.773 115 SER AAA O 1
ATOM 739 N N . ASP A 1 116 ? -11.064 70.161 208.582 1.000 50.838 116 ASP AAA N 1
ATOM 740 C CA . ASP A 1 116 ? -10.979 70.174 207.127 1.000 49.194 116 ASP AAA CA 1
ATOM 741 C C . ASP A 1 116 ? -11.811 69.049 206.521 1.000 44.296 116 ASP AAA C 1
ATOM 742 O O . ASP A 1 116 ? -11.954 67.997 207.124 1.000 41.106 116 ASP AAA O 1
ATOM 747 N N . THR A 1 117 ? -12.314 69.258 205.295 1.000 46.481 117 THR AAA N 1
ATOM 748 C CA A THR A 1 117 ? -13.061 68.231 204.580 0.450 47.401 117 THR AAA CA 1
ATOM 749 C CA B THR A 1 117 ? -13.040 68.217 204.581 0.550 46.078 117 THR AAA CA 1
ATOM 750 C C . THR A 1 117 ? -12.636 68.235 203.113 1.000 47.354 117 THR AAA C 1
ATOM 751 O O . THR A 1 117 ? -12.208 69.260 202.589 1.000 52.700 117 THR AAA O 1
ATOM 758 N N . SER A 1 118 ? -12.803 67.093 202.451 1.000 46.305 118 SER AAA N 1
ATOM 759 C CA . SER A 1 118 ? -12.450 66.963 201.045 1.000 46.465 118 SER AAA CA 1
ATOM 760 C C . SER A 1 118 ? -13.288 65.855 200.435 1.000 43.724 118 SER AAA C 1
ATOM 761 O O . SER A 1 118 ? -13.555 64.859 201.098 1.000 43.177 118 SER AAA O 1
ATOM 764 N N . THR A 1 119 ? -13.646 66.022 199.159 1.000 44.370 119 THR AAA N 1
ATOM 765 C CA . THR A 1 119 ? -14.381 64.995 198.446 1.000 43.856 119 THR AAA CA 1
ATOM 766 C C . THR A 1 119 ? -13.558 64.510 197.255 1.000 47.715 119 THR AAA C 1
ATOM 767 O O . THR A 1 119 ? -14.048 63.729 196.438 1.000 47.178 119 THR AAA O 1
ATOM 771 N N . SER A 1 120 ? -12.307 64.983 197.157 1.000 45.952 120 SER AAA N 1
ATOM 772 C CA . SER A 1 120 ? -11.418 64.586 196.071 1.000 42.532 120 SER AAA CA 1
ATOM 773 C C . SER A 1 120 ? -11.024 63.116 196.196 1.000 42.120 120 SER AAA C 1
ATOM 774 O O . SER A 1 120 ? -10.607 62.661 197.262 1.000 38.535 120 SER AAA O 1
ATOM 777 N N . SER A 1 121 ? -11.126 62.384 195.084 1.000 39.803 121 SER AAA N 1
ATOM 778 C CA . SER A 1 121 ? -10.712 60.993 195.058 1.000 43.406 121 SER AAA CA 1
ATOM 779 C C . SER A 1 121 ? -9.217 60.847 194.730 1.000 42.470 121 SER AAA C 1
ATOM 780 O O . SER A 1 121 ? -8.749 59.750 194.424 1.000 40.275 121 SER AAA O 1
ATOM 783 N N . HIS A 1 122 ? -8.465 61.956 194.788 1.000 37.973 122 HIS AAA N 1
ATOM 784 C CA . HIS A 1 122 ? -7.048 61.979 194.462 1.000 36.100 122 HIS AAA CA 1
ATOM 785 C C . HIS A 1 122 ? -6.301 60.960 195.318 1.000 33.979 122 HIS AAA C 1
ATOM 786 O O . HIS A 1 122 ? -5.557 60.120 194.798 1.000 32.830 122 HIS AAA O 1
ATOM 793 N N . GLY A 1 123 ? -6.549 61.030 196.636 1.000 35.578 123 GLY AAA N 1
ATOM 794 C CA . GLY A 1 123 ? -5.995 60.117 197.626 1.000 31.037 123 GLY AAA CA 1
ATOM 795 C C . GLY A 1 123 ? -6.201 58.651 197.263 1.000 32.977 123 GLY AAA C 1
ATOM 796 O O . GLY A 1 123 ? -5.253 57.862 197.304 1.000 34.557 123 GLY AAA O 1
ATOM 797 N N . VAL A 1 124 ? -7.442 58.293 196.913 1.000 32.363 124 VAL AAA N 1
ATOM 798 C CA . VAL A 1 124 ? -7.763 56.916 196.560 1.000 33.165 124 VAL AAA CA 1
ATOM 799 C C . VAL A 1 124 ? -6.983 56.496 195.310 1.000 33.162 124 VAL AAA C 1
ATOM 800 O O . VAL A 1 124 ? -6.449 55.387 195.241 1.000 33.673 124 VAL AAA O 1
ATOM 804 N N . GLN A 1 125 ? -6.897 57.396 194.327 1.000 33.861 125 GLN AAA N 1
ATOM 805 C CA . GLN A 1 125 ? -6.211 57.088 193.073 1.000 36.562 125 GLN AAA CA 1
ATOM 806 C C . GLN A 1 125 ? -4.716 56.861 193.297 1.000 33.877 125 GLN AAA C 1
ATOM 807 O O . GLN A 1 125 ? -4.123 55.985 192.679 1.000 32.607 125 GLN AAA O 1
ATOM 813 N N . VAL A 1 126 ? -4.127 57.648 194.205 1.000 34.172 126 VAL AAA N 1
ATOM 814 C CA . VAL A 1 126 ? -2.722 57.523 194.559 1.000 31.659 126 VAL AAA CA 1
ATOM 815 C C . VAL A 1 126 ? -2.515 56.203 195.307 1.000 33.682 126 VAL AAA C 1
ATOM 816 O O . VAL A 1 126 ? -1.620 55.430 194.952 1.000 30.343 126 VAL AAA O 1
ATOM 820 N N . LEU A 1 127 ? -3.392 55.927 196.290 1.000 33.299 127 LEU AAA N 1
ATOM 821 C CA . LEU A 1 127 ? -3.365 54.710 197.094 1.000 32.130 127 LEU AAA CA 1
ATOM 822 C C . LEU A 1 127 ? -3.436 53.470 196.204 1.000 32.220 127 LEU AAA C 1
ATOM 823 O O . LEU A 1 127 ? -2.729 52.486 196.447 1.000 29.715 127 LEU AAA O 1
ATOM 828 N N . GLU A 1 128 ? -4.263 53.533 195.154 1.000 30.544 128 GLU AAA N 1
ATOM 829 C CA . GLU A 1 128 ? -4.430 52.396 194.263 1.000 32.376 128 GLU AAA CA 1
ATOM 830 C C . GLU A 1 128 ? -3.100 52.043 193.616 1.000 33.003 128 GLU AAA C 1
ATOM 831 O O . GLU A 1 128 ? -2.753 50.871 193.488 1.000 34.198 128 GLU AAA O 1
ATOM 837 N N . VAL A 1 129 ? -2.380 53.075 193.166 1.000 32.962 129 VAL AAA N 1
ATOM 838 C CA . VAL A 1 129 ? -1.089 52.851 192.538 1.000 29.924 129 VAL AAA CA 1
ATOM 839 C C . VAL A 1 129 ? -0.123 52.286 193.577 1.000 28.030 129 VAL AAA C 1
ATOM 840 O O . VAL A 1 129 ? 0.599 51.323 193.310 1.000 29.594 129 VAL AAA O 1
ATOM 844 N N . MET A 1 130 ? -0.139 52.864 194.781 1.000 28.391 130 MET AAA N 1
ATOM 845 C CA . MET A 1 130 ? 0.773 52.445 195.837 1.000 28.377 130 MET AAA CA 1
ATOM 846 C C . MET A 1 130 ? 0.594 50.958 196.157 1.000 29.065 130 MET AAA C 1
ATOM 847 O O . MET A 1 130 ? 1.572 50.251 196.417 1.000 27.564 130 MET AAA O 1
ATOM 852 N N . MET A 1 131 ? -0.664 50.478 196.110 1.000 31.080 131 MET AAA N 1
ATOM 853 C CA . MET A 1 131 ? -0.964 49.100 196.491 1.000 32.903 131 MET AAA CA 1
ATOM 854 C C . MET A 1 131 ? -0.793 48.144 195.308 1.000 34.871 131 MET AAA C 1
ATOM 855 O O . MET A 1 131 ? -1.012 46.942 195.463 1.000 35.069 131 MET AAA O 1
ATOM 860 N N . ASP A 1 132 ? -0.388 48.662 194.128 1.000 33.911 132 ASP AAA N 1
ATOM 861 C CA . ASP A 1 132 ? -0.263 47.827 192.938 1.000 32.591 132 ASP AAA CA 1
ATOM 862 C C . ASP A 1 132 ? -1.610 47.147 192.632 1.000 31.954 132 ASP AAA C 1
ATOM 863 O O . ASP A 1 132 ? -1.710 45.929 192.565 1.000 31.330 132 ASP AAA O 1
ATOM 868 N N . THR A 1 133 ? -2.656 47.957 192.462 1.000 33.777 133 THR AAA N 1
ATOM 869 C CA . THR A 1 133 ? -4.023 47.496 192.304 1.000 34.325 133 THR AAA CA 1
ATOM 870 C C . THR A 1 133 ? -4.262 47.008 190.869 1.000 40.832 133 THR AAA C 1
ATOM 871 O O . THR A 1 133 ? -3.816 47.650 189.907 1.000 35.586 133 THR AAA O 1
ATOM 875 N N . LEU A 1 134 ? -4.968 45.867 190.747 1.000 42.768 134 LEU AAA N 1
ATOM 876 C CA . LEU A 1 134 ? -5.410 45.330 189.467 1.000 39.091 134 LEU AAA CA 1
ATOM 877 C C . LEU A 1 134 ? -6.449 46.271 188.866 1.000 42.180 134 LEU AAA C 1
ATOM 878 O O . LEU A 1 134 ? -7.177 46.949 189.602 1.000 39.049 134 LEU AAA O 1
ATOM 883 N N . GLU A 1 135 ? -6.546 46.272 187.524 1.000 41.669 135 GLU AAA N 1
ATOM 884 C CA . GLU A 1 135 ? -7.534 47.091 186.825 1.000 44.286 135 GLU AAA CA 1
ATOM 885 C C . GLU A 1 135 ? -8.956 46.809 187.323 1.000 42.771 135 GLU AAA C 1
ATOM 886 O O . GLU A 1 135 ? -9.778 47.710 187.393 1.000 44.464 135 GLU AAA O 1
ATOM 892 N N . ASP A 1 136 ? -9.256 45.555 187.668 1.000 46.792 136 ASP AAA N 1
ATOM 893 C CA . ASP A 1 136 ? -10.605 45.192 188.089 1.000 45.576 136 ASP AAA CA 1
ATOM 894 C C . ASP A 1 136 ? -10.867 45.582 189.548 1.000 45.763 136 ASP AAA C 1
ATOM 895 O O . ASP A 1 136 ? -11.965 45.366 190.043 1.000 44.566 136 ASP AAA O 1
ATOM 900 N N . ARG A 1 137 ? -9.863 46.138 190.242 1.000 44.599 137 ARG AAA N 1
ATOM 901 C CA . ARG A 1 137 ? -10.011 46.646 191.604 1.000 40.500 137 ARG AAA CA 1
ATOM 902 C C . ARG A 1 137 ? -10.393 45.567 192.616 1.000 39.431 137 ARG AAA C 1
ATOM 903 O O . ARG A 1 137 ? -10.917 45.897 193.685 1.000 41.311 137 ARG AAA O 1
ATOM 911 N N . THR A 1 138 ? -10.087 44.297 192.325 1.000 38.872 138 THR AAA N 1
ATOM 912 C CA . THR A 1 138 ? -10.407 43.239 193.270 1.000 39.493 138 THR AAA CA 1
ATOM 913 C C . THR A 1 138 ? -9.456 43.252 194.466 1.000 45.494 138 THR AAA C 1
ATOM 914 O O . THR A 1 138 ? -9.896 43.047 195.594 1.000 47.569 138 THR AAA O 1
ATOM 918 N N . LYS A 1 139 ? -8.162 43.500 194.212 1.000 41.480 139 LYS AAA N 1
ATOM 919 C CA . LYS A 1 139 ? -7.120 43.499 195.235 1.000 39.530 139 LYS AAA CA 1
ATOM 920 C C . LYS A 1 139 ? -5.900 44.306 194.761 1.000 38.821 139 LYS AAA C 1
ATOM 921 O O . LYS A 1 139 ? -5.864 44.820 193.634 1.000 39.028 139 LYS AAA O 1
ATOM 927 N N . GLY A 1 140 ? -4.894 44.409 195.639 1.000 37.041 140 GLY AAA N 1
ATOM 928 C CA . GLY A 1 140 ? -3.576 44.915 195.285 1.000 32.500 140 GLY AAA CA 1
ATOM 929 C C . GLY A 1 140 ? -2.541 43.802 195.340 1.000 36.467 140 GLY AAA C 1
ATOM 930 O O . GLY A 1 140 ? -2.691 42.870 196.134 1.000 33.084 140 GLY AAA O 1
ATOM 931 N N . LYS A 1 141 ? -1.529 43.870 194.465 1.000 34.301 141 LYS AAA N 1
ATOM 932 C CA . LYS A 1 141 ? -0.490 42.849 194.454 1.000 36.200 141 LYS AAA CA 1
ATOM 933 C C . LYS A 1 141 ? 0.433 43.048 195.653 1.000 34.869 141 LYS AAA C 1
ATOM 934 O O . LYS A 1 141 ? 1.061 42.099 196.102 1.000 37.544 141 LYS AAA O 1
ATOM 940 N N . ALA A 1 142 ? 0.539 44.294 196.132 1.000 33.832 142 ALA AAA N 1
ATOM 941 C CA . ALA A 1 142 ? 1.350 44.588 197.308 1.000 36.314 142 ALA AAA CA 1
ATOM 942 C C . ALA A 1 142 ? 0.486 44.376 198.547 1.000 35.616 142 ALA AAA C 1
ATOM 943 O O . ALA A 1 142 ? -0.676 44.779 198.563 1.000 34.964 142 ALA AAA O 1
ATOM 945 N N . LYS A 1 143 ? 1.072 43.779 199.590 1.000 34.563 143 LYS AAA N 1
ATOM 946 C CA . LYS A 1 143 ? 0.284 43.355 200.736 1.000 36.449 143 LYS AAA CA 1
ATOM 947 C C . LYS A 1 143 ? 0.681 44.136 201.990 1.000 40.665 143 LYS AAA C 1
ATOM 948 O O . LYS A 1 143 ? 0.341 43.712 203.090 1.000 41.425 143 LYS AAA O 1
ATOM 954 N N . PHE A 1 144 ? 1.406 45.256 201.853 1.000 38.047 144 PHE AAA N 1
ATOM 955 C CA . PHE A 1 144 ? 1.715 46.047 203.043 1.000 37.580 144 PHE AAA CA 1
ATOM 956 C C . PHE A 1 144 ? 0.453 46.710 203.582 1.000 41.342 144 PHE AAA C 1
ATOM 957 O O . PHE A 1 144 ? -0.530 46.829 202.865 1.000 37.724 144 PHE AAA O 1
ATOM 965 N N . LYS A 1 145 ? 0.486 47.113 204.861 1.000 39.959 145 LYS AAA N 1
ATOM 966 C CA . LYS A 1 145 ? -0.653 47.753 205.494 1.000 38.079 145 LYS AAA CA 1
ATOM 967 C C . LYS A 1 145 ? -0.496 49.271 205.401 1.000 37.917 145 LYS AAA C 1
ATOM 968 O O . LYS A 1 145 ? 0.374 49.842 206.056 1.000 33.872 145 LYS AAA O 1
ATOM 974 N N . ALA A 1 146 ? -1.345 49.913 204.589 1.000 35.360 146 ALA AAA N 1
ATOM 975 C CA . ALA A 1 146 ? -1.312 51.360 204.433 1.000 34.379 146 ALA AAA CA 1
ATOM 976 C C . ALA A 1 146 ? -1.837 52.055 205.689 1.000 37.032 146 ALA AAA C 1
ATOM 977 O O . ALA A 1 146 ? -2.837 51.630 206.274 1.000 34.787 146 ALA AAA O 1
ATOM 979 N N . ILE A 1 147 ? -1.130 53.120 206.095 1.000 33.214 147 ILE AAA N 1
ATOM 980 C CA . ILE A 1 147 ? -1.591 54.037 207.124 1.000 30.908 147 ILE AAA CA 1
ATOM 981 C C . ILE A 1 147 ? -2.034 55.292 206.398 1.000 33.408 147 ILE AAA C 1
ATOM 982 O O . ILE A 1 147 ? -1.194 56.094 205.981 1.000 35.334 147 ILE AAA O 1
ATOM 987 N N . ALA A 1 148 ? -3.351 55.427 206.204 1.000 31.963 148 ALA AAA N 1
ATOM 988 C CA . ALA A 1 148 ? -3.919 56.425 205.303 1.000 36.323 148 ALA AAA CA 1
ATOM 989 C C . ALA A 1 148 ? -4.484 57.614 206.085 1.000 38.510 148 ALA AAA C 1
ATOM 990 O O . ALA A 1 148 ? -5.468 57.477 206.823 1.000 38.708 148 ALA AAA O 1
ATOM 992 N N . ALA A 1 149 ? -3.842 58.782 205.912 1.000 35.712 149 ALA AAA N 1
ATOM 993 C CA . ALA A 1 149 ? -4.209 60.013 206.603 1.000 35.422 149 ALA AAA CA 1
ATOM 994 C C . ALA A 1 149 ? -4.784 61.020 205.606 1.000 37.340 149 ALA AAA C 1
ATOM 995 O O . ALA A 1 149 ? -4.405 61.032 204.432 1.000 38.395 149 ALA AAA O 1
ATOM 997 N N . SER A 1 150 ? -5.685 61.880 206.101 1.000 37.634 150 SER AAA N 1
ATOM 998 C CA . SER A 1 150 ? -6.485 62.781 205.284 1.000 37.913 150 SER AAA CA 1
ATOM 999 C C . SER A 1 150 ? -6.122 64.231 205.611 1.000 43.218 150 SER AAA C 1
ATOM 1000 O O . SER A 1 150 ? -6.251 64.652 206.755 1.000 42.590 150 SER AAA O 1
ATOM 1003 N N . ILE A 1 151 ? -5.670 64.991 204.600 1.000 41.634 151 ILE AAA N 1
ATOM 1004 C CA . ILE A 1 151 ? -5.279 66.378 204.797 1.000 39.219 151 ILE AAA CA 1
ATOM 1005 C C . ILE A 1 151 ? -5.909 67.270 203.722 1.000 39.932 151 ILE AAA C 1
ATOM 1006 O O . ILE A 1 151 ? -5.610 68.466 203.653 1.000 38.458 151 ILE AAA O 1
ATOM 1011 N N . GLY A 1 152 ? -6.740 66.690 202.853 1.000 37.493 152 GLY AAA N 1
ATOM 1012 C CA . GLY A 1 152 ? -7.462 67.497 201.879 1.000 42.291 152 GLY AAA CA 1
ATOM 1013 C C . GLY A 1 152 ? -8.366 68.520 202.558 1.000 49.590 152 GLY AAA C 1
ATOM 1014 O O . GLY A 1 152 ? -8.875 68.275 203.652 1.000 47.096 152 GLY AAA O 1
ATOM 1015 N N . ASN A 1 153 ? -8.534 69.685 201.921 1.000 49.784 153 ASN AAA N 1
ATOM 1016 C CA . ASN A 1 153 ? -9.381 70.717 202.493 1.000 51.781 153 ASN AAA CA 1
ATOM 1017 C C . ASN A 1 153 ? -10.162 71.431 201.390 1.000 50.018 153 ASN AAA C 1
ATOM 1018 O O . ASN A 1 153 ? -10.535 72.583 201.546 1.000 52.718 153 ASN AAA O 1
ATOM 1023 N N . GLY A 1 154 ? -10.424 70.733 200.284 1.000 52.736 154 GLY AAA N 1
ATOM 1024 C CA . GLY A 1 154 ? -11.120 71.321 199.153 1.000 50.391 154 GLY AAA CA 1
ATOM 1025 C C . GLY A 1 154 ? -12.643 71.309 199.297 1.000 58.177 154 GLY AAA C 1
ATOM 1026 O O . GLY A 1 154 ? -13.336 71.695 198.365 1.000 62.160 154 GLY AAA O 1
ATOM 1027 N N . GLY A 1 155 ? -13.159 70.863 200.453 1.000 61.869 155 GLY AAA N 1
ATOM 1028 C CA . GLY A 1 155 ? -14.588 70.831 200.738 1.000 58.311 155 GLY AAA CA 1
ATOM 1029 C C . GLY A 1 155 ? -15.401 70.002 199.737 1.000 66.131 155 GLY AAA C 1
ATOM 1030 O O . GLY A 1 155 ? -14.943 68.970 199.243 1.000 68.618 155 GLY AAA O 1
ATOM 1031 N N . ALA A 1 156 ? -16.610 70.494 199.424 1.000 63.230 156 ALA AAA N 1
ATOM 1032 C CA . ALA A 1 156 ? -17.606 69.771 198.647 1.000 61.738 156 ALA AAA CA 1
ATOM 1033 C C . ALA A 1 156 ? -17.234 69.673 197.163 1.000 63.933 156 ALA AAA C 1
ATOM 1034 O O . ALA A 1 156 ? -17.785 68.848 196.441 1.000 71.102 156 ALA AAA O 1
ATOM 1036 N N . SER A 1 157 ? -16.313 70.518 196.691 1.000 65.876 157 SER AAA N 1
ATOM 1037 C CA . SER A 1 157 ? -15.859 70.432 195.314 1.000 66.054 157 SER AAA CA 1
ATOM 1038 C C . SER A 1 157 ? -14.899 69.250 195.165 1.000 68.611 157 SER AAA C 1
ATOM 1039 O O . SER A 1 157 ? -13.856 69.202 195.821 1.000 68.625 157 SER AAA O 1
ATOM 1042 N N . GLU A 1 158 ? -15.257 68.308 194.285 1.000 65.076 158 GLU AAA N 1
ATOM 1043 C CA . GLU A 1 158 ? -14.491 67.085 194.112 1.000 69.772 158 GLU AAA CA 1
ATOM 1044 C C . GLU A 1 158 ? -13.318 67.283 193.156 1.000 72.850 158 GLU AAA C 1
ATOM 1045 O O . GLU A 1 158 ? -12.461 66.403 193.065 1.000 82.954 158 GLU AAA O 1
ATOM 1051 N N . THR A 1 159 ? -13.297 68.411 192.432 1.000 70.287 159 THR AAA N 1
ATOM 1052 C CA . THR A 1 159 ? -12.212 68.697 191.504 1.000 65.144 159 THR AAA CA 1
ATOM 1053 C C . THR A 1 159 ? -11.129 69.504 192.220 1.000 66.066 159 THR AAA C 1
ATOM 1054 O O . THR A 1 159 ? -10.045 69.706 191.673 1.000 63.095 159 THR AAA O 1
ATOM 1058 N N . ASN A 1 160 ? -11.431 69.928 193.459 1.000 58.529 160 ASN AAA N 1
ATOM 1059 C CA . ASN A 1 160 ? -10.519 70.692 194.293 1.000 56.356 160 ASN AAA CA 1
ATOM 1060 C C . ASN A 1 160 ? -9.614 69.749 195.099 1.000 58.302 160 ASN AAA C 1
ATOM 1061 O O . ASN A 1 160 ? -10.084 69.104 196.036 1.000 56.367 160 ASN AAA O 1
ATOM 1066 N N . LYS A 1 161 ? -8.312 69.723 194.766 1.000 54.949 161 LYS AAA N 1
ATOM 1067 C CA . LYS A 1 161 ? -7.356 68.770 195.318 1.000 57.237 161 LYS AAA CA 1
ATOM 1068 C C . LYS A 1 161 ? -6.477 69.402 196.404 1.000 57.753 161 LYS AAA C 1
ATOM 1069 O O . LYS A 1 161 ? -5.541 68.765 196.895 1.000 56.729 161 LYS AAA O 1
ATOM 1075 N N . SER A 1 162 ? -6.806 70.638 196.802 1.000 50.347 162 SER AAA N 1
ATOM 1076 C CA . SER A 1 162 ? -6.073 71.391 197.805 1.000 48.432 162 SER AAA CA 1
ATOM 1077 C C . SER A 1 162 ? -5.872 70.580 199.094 1.000 52.086 162 SER AAA C 1
ATOM 1078 O O . SER A 1 162 ? -6.734 69.786 199.467 1.000 45.798 162 SER AAA O 1
ATOM 1081 N N . VAL A 1 163 ? -4.737 70.805 199.783 1.000 47.116 163 VAL AAA N 1
ATOM 1082 C CA . VAL A 1 163 ? -4.390 70.054 200.981 1.000 44.909 163 VAL AAA CA 1
ATOM 1083 C C . VAL A 1 163 ? -3.806 70.987 202.034 1.000 45.782 163 VAL AAA C 1
ATOM 1084 O O . VAL A 1 163 ? -3.269 72.036 201.711 1.000 47.935 163 VAL AAA O 1
ATOM 1088 N N . ASN A 1 164 ? -3.859 70.540 203.289 1.000 43.151 164 ASN AAA N 1
ATOM 1089 C CA . ASN A 1 164 ? -3.402 71.302 204.441 1.000 44.271 164 ASN AAA CA 1
ATOM 1090 C C . ASN A 1 164 ? -2.562 70.380 205.330 1.000 45.008 164 ASN AAA C 1
ATOM 1091 O O . ASN A 1 164 ? -3.045 69.868 206.343 1.000 46.003 164 ASN AAA O 1
ATOM 1096 N N . PRO A 1 165 ? -1.284 70.096 204.974 1.000 47.059 165 PRO AAA N 1
ATOM 1097 C CA . PRO A 1 165 ? -0.465 69.170 205.760 1.000 42.492 165 PRO AAA CA 1
ATOM 1098 C C . PRO A 1 165 ? -0.143 69.794 207.115 1.000 42.118 165 PRO AAA C 1
ATOM 1099 O O . PRO A 1 165 ? -0.128 71.009 207.242 1.000 45.126 165 PRO AAA O 1
ATOM 1103 N N . ASN A 1 166 ? 0.115 68.956 208.122 1.000 38.950 166 ASN AAA N 1
ATOM 1104 C CA . ASN A 1 166 ? 0.549 69.439 209.420 1.000 41.560 166 ASN AAA CA 1
ATOM 1105 C C . ASN A 1 166 ? 1.260 68.307 210.154 1.000 42.163 166 ASN AAA C 1
ATOM 1106 O O . ASN A 1 166 ? 1.056 67.125 209.851 1.000 43.563 166 ASN AAA O 1
ATOM 1111 N N . VAL A 1 167 ? 2.078 68.698 211.132 1.000 40.298 167 VAL AAA N 1
ATOM 1112 C CA . VAL A 1 167 ? 2.871 67.780 211.926 1.000 42.020 167 VAL AAA CA 1
ATOM 1113 C C . VAL A 1 167 ? 1.944 66.898 212.763 1.000 46.197 167 VAL AAA C 1
ATOM 1114 O O . VAL A 1 167 ? 2.227 65.710 212.942 1.000 47.691 167 VAL AAA O 1
ATOM 1118 N N . LYS A 1 168 ? 0.814 67.469 213.215 1.000 45.517 168 LYS AAA N 1
ATOM 1119 C CA . LYS A 1 168 ? -0.171 66.728 213.992 1.000 43.071 168 LYS AAA CA 1
ATOM 1120 C C . LYS A 1 168 ? -0.589 65.446 213.272 1.000 42.631 168 LYS AAA C 1
ATOM 1121 O O . LYS A 1 168 ? -0.614 64.375 213.902 1.000 39.422 168 LYS AAA O 1
ATOM 1127 N N . THR A 1 169 ? -0.900 65.547 211.965 1.000 36.566 169 THR AAA N 1
ATOM 1128 C CA . THR A 1 169 ? -1.253 64.373 211.176 1.000 36.413 169 THR AAA CA 1
ATOM 1129 C C . THR A 1 169 ? -0.075 63.397 211.103 1.000 34.318 169 THR AAA C 1
ATOM 1130 O O . THR A 1 169 ? -0.250 62.188 211.272 1.000 33.970 169 THR AAA O 1
ATOM 1134 N N . TYR A 1 170 ? 1.130 63.924 210.846 1.000 35.282 170 TYR AAA N 1
ATOM 1135 C CA . TYR A 1 170 ? 2.297 63.071 210.694 1.000 35.106 170 TYR AAA CA 1
ATOM 1136 C C . TYR A 1 170 ? 2.533 62.267 211.970 1.000 37.694 170 TYR AAA C 1
ATOM 1137 O O . TYR A 1 170 ? 2.852 61.080 211.903 1.000 33.567 170 TYR AAA O 1
ATOM 1146 N N . GLU A 1 171 ? 2.370 62.925 213.129 1.000 37.722 171 GLU AAA N 1
ATOM 1147 C CA . GLU A 1 171 ? 2.599 62.272 214.410 1.000 36.902 171 GLU AAA CA 1
ATOM 1148 C C . GLU A 1 171 ? 1.661 61.074 214.554 1.000 32.200 171 GLU AAA C 1
ATOM 1149 O O . GLU A 1 171 ? 2.066 60.016 215.036 1.000 34.366 171 GLU AAA O 1
ATOM 1155 N N . LYS A 1 172 ? 0.410 61.247 214.111 1.000 31.166 172 LYS AAA N 1
ATOM 1156 C CA . LYS A 1 172 ? -0.582 60.188 214.211 1.000 31.357 172 LYS AAA CA 1
ATOM 1157 C C . LYS A 1 172 ? -0.208 59.028 213.290 1.000 39.889 172 LYS AAA C 1
ATOM 1158 O O . LYS A 1 172 ? -0.396 57.873 213.666 1.000 37.340 172 LYS AAA O 1
ATOM 1164 N N . VAL A 1 173 ? 0.317 59.347 212.089 1.000 35.868 173 VAL AAA N 1
ATOM 1165 C CA . VAL A 1 173 ? 0.733 58.326 211.142 1.000 31.172 173 VAL AAA CA 1
ATOM 1166 C C . VAL A 1 173 ? 1.865 57.495 211.746 1.000 32.388 173 VAL AAA C 1
ATOM 1167 O O . VAL A 1 173 ? 1.818 56.266 211.704 1.000 33.279 173 VAL AAA O 1
ATOM 1171 N N . PHE A 1 174 ? 2.872 58.167 212.317 1.000 31.288 174 PHE AAA N 1
ATOM 1172 C CA . PHE A 1 174 ? 4.076 57.502 212.786 1.000 33.805 174 PHE AAA CA 1
ATOM 1173 C C . PHE A 1 174 ? 3.816 56.631 214.013 1.000 36.115 174 PHE AAA C 1
ATOM 1174 O O . PHE A 1 174 ? 4.572 55.698 214.279 1.000 39.001 174 PHE AAA O 1
ATOM 1182 N N . GLU A 1 175 ? 2.750 56.935 214.748 1.000 37.193 175 GLU AAA N 1
ATOM 1183 C CA . GLU A 1 175 ? 2.356 56.132 215.895 1.000 39.022 175 GLU AAA CA 1
ATOM 1184 C C . GLU A 1 175 ? 1.979 54.715 215.467 1.000 39.380 175 GLU AAA C 1
ATOM 1185 O O . GLU A 1 175 ? 2.176 53.781 216.241 1.000 38.521 175 GLU AAA O 1
ATOM 1191 N N . ARG A 1 176 ? 1.466 54.554 214.236 1.000 36.394 176 ARG AAA N 1
ATOM 1192 C CA . ARG A 1 176 ? 0.990 53.256 213.774 1.000 36.172 176 ARG AAA CA 1
ATOM 1193 C C . ARG A 1 176 ? 2.128 52.336 213.326 1.000 37.449 176 ARG AAA C 1
ATOM 1194 O O . ARG A 1 176 ? 1.916 51.131 213.208 1.000 40.278 176 ARG AAA O 1
ATOM 1202 N N . PHE A 1 177 ? 3.323 52.886 213.051 1.000 34.519 177 PHE AAA N 1
ATOM 1203 C CA . PHE A 1 177 ? 4.418 52.029 212.639 1.000 35.336 177 PHE AAA CA 1
ATOM 1204 C C . PHE A 1 177 ? 4.923 51.240 213.832 1.000 38.777 177 PHE AAA C 1
ATOM 1205 O O . PHE A 1 177 ? 5.044 51.780 214.932 1.000 39.423 177 PHE AAA O 1
ATOM 1213 N N . ASN A 1 178 ? 5.272 49.975 213.585 1.000 37.578 178 ASN AAA N 1
ATOM 1214 C CA . ASN A 1 178 ? 5.930 49.191 214.609 1.000 35.532 178 ASN AAA CA 1
ATOM 1215 C C . ASN A 1 178 ? 7.310 49.778 214.893 1.000 37.944 178 ASN AAA C 1
ATOM 1216 O O . ASN A 1 178 ? 8.019 50.178 213.972 1.000 37.626 178 ASN AAA O 1
ATOM 1221 N N . PHE A 1 179 ? 7.706 49.801 216.171 1.000 34.837 179 PHE AAA N 1
ATOM 1222 C CA . PHE A 1 179 ? 8.989 50.356 216.571 1.000 37.462 179 PHE AAA CA 1
ATOM 1223 C C . PHE A 1 179 ? 10.123 49.605 215.869 1.000 39.849 179 PHE AAA C 1
ATOM 1224 O O . PHE A 1 179 ? 11.166 50.196 215.572 1.000 37.298 179 PHE AAA O 1
ATOM 1232 N N . ASN A 1 180 ? 9.900 48.311 215.610 1.000 39.163 180 ASN AAA N 1
ATOM 1233 C CA . ASN A 1 180 ? 10.924 47.437 215.060 1.000 41.270 180 ASN AAA CA 1
ATOM 1234 C C . ASN A 1 180 ? 11.042 47.577 213.540 1.000 42.058 180 ASN AAA C 1
ATOM 1235 O O . ASN A 1 180 ? 11.948 46.983 212.961 1.000 37.487 180 ASN AAA O 1
ATOM 1240 N N . GLN A 1 181 ? 10.149 48.353 212.900 1.000 34.262 181 GLN AAA N 1
ATOM 1241 C CA . GLN A 1 181 ? 10.278 48.565 211.470 1.000 35.127 181 GLN AAA CA 1
ATOM 1242 C C . GLN A 1 181 ? 11.320 49.658 211.231 1.000 33.093 181 GLN AAA C 1
ATOM 1243 O O . GLN A 1 181 ? 11.070 50.830 211.469 1.000 33.732 181 GLN AAA O 1
ATOM 1249 N N . LYS A 1 182 ? 12.500 49.245 210.767 1.000 31.348 182 LYS AAA N 1
ATOM 1250 C CA . LYS A 1 182 ? 13.666 50.112 210.722 1.000 31.741 182 LYS AAA CA 1
ATOM 1251 C C . LYS A 1 182 ? 13.439 51.294 209.767 1.000 35.069 182 LYS AAA C 1
ATOM 1252 O O . LYS A 1 182 ? 13.696 52.433 210.133 1.000 35.000 182 LYS AAA O 1
ATOM 1258 N N . VAL A 1 183 ? 12.931 51.036 208.554 1.000 31.512 183 VAL AAA N 1
ATOM 1259 C CA . VAL A 1 183 ? 12.668 52.088 207.583 1.000 28.071 183 VAL AAA CA 1
ATOM 1260 C C . VAL A 1 183 ? 11.162 52.288 207.478 1.000 27.163 183 VAL AAA C 1
ATOM 1261 O O . VAL A 1 183 ? 10.424 51.326 207.270 1.000 29.045 183 VAL AAA O 1
ATOM 1265 N N . LYS A 1 184 ? 10.709 53.544 207.597 1.000 26.327 184 LYS AAA N 1
ATOM 1266 C CA . LYS A 1 184 ? 9.284 53.834 207.601 1.000 25.529 184 LYS AAA CA 1
ATOM 1267 C C . LYS A 1 184 ? 8.964 54.764 206.425 1.000 27.499 184 LYS AAA C 1
ATOM 1268 O O . LYS A 1 184 ? 9.251 55.960 206.500 1.000 26.603 184 LYS AAA O 1
ATOM 1274 N N . VAL A 1 185 ? 8.389 54.202 205.348 1.000 26.748 185 VAL AAA N 1
ATOM 1275 C CA . VAL A 1 185 ? 8.146 54.930 204.102 1.000 26.281 185 VAL AAA CA 1
ATOM 1276 C C . VAL A 1 185 ? 6.824 55.692 204.182 1.000 28.256 185 VAL AAA C 1
ATOM 1277 O O . VAL A 1 185 ? 5.799 55.133 204.584 1.000 31.655 185 VAL AAA O 1
ATOM 1281 N N . VAL A 1 186 ? 6.840 56.968 203.775 1.000 26.973 186 VAL AAA N 1
ATOM 1282 C CA . VAL A 1 186 ? 5.641 57.798 203.738 1.000 28.823 186 VAL AAA CA 1
ATOM 1283 C C . VAL A 1 186 ? 5.538 58.472 202.370 1.000 29.684 186 VAL AAA C 1
ATOM 1284 O O . VAL A 1 186 ? 6.487 59.127 201.925 1.000 34.476 186 VAL AAA O 1
ATOM 1288 N N . ASN A 1 187 ? 4.373 58.320 201.720 1.000 29.088 187 ASN AAA N 1
ATOM 1289 C CA . ASN A 1 187 ? 4.119 58.875 200.391 1.000 30.277 187 ASN AAA CA 1
ATOM 1290 C C . ASN A 1 187 ? 3.439 60.239 200.482 1.000 33.826 187 ASN AAA C 1
ATOM 1291 O O . ASN A 1 187 ? 2.477 60.391 201.237 1.000 32.261 187 ASN AAA O 1
ATOM 1296 N N . GLN A 1 188 ? 3.919 61.212 199.684 1.000 31.415 188 GLN AAA N 1
ATOM 1297 C CA . GLN A 1 188 ? 3.317 62.544 199.591 1.000 31.338 188 GLN AAA CA 1
ATOM 1298 C C . GLN A 1 188 ? 3.124 62.945 198.120 1.000 35.891 188 GLN AAA C 1
ATOM 1299 O O . GLN A 1 188 ? 4.038 63.478 197.472 1.000 34.170 188 GLN AAA O 1
ATOM 1305 N N . SER A 1 189 ? 1.932 62.671 197.574 1.000 32.305 189 SER AAA N 1
ATOM 1306 C CA . SER A 1 189 ? 1.583 63.054 196.218 1.000 32.681 189 SER AAA CA 1
ATOM 1307 C C . SER A 1 189 ? 0.892 64.416 196.228 1.000 34.018 189 SER AAA C 1
ATOM 1308 O O . SER A 1 189 ? -0.204 64.573 195.704 1.000 37.218 189 SER AAA O 1
ATOM 1311 N N . PHE A 1 190 ? 1.546 65.396 196.853 1.000 33.438 190 PHE AAA N 1
ATOM 1312 C CA . PHE A 1 190 ? 1.089 66.776 196.878 1.000 37.145 190 PHE AAA CA 1
ATOM 1313 C C . PHE A 1 190 ? 2.327 67.649 197.041 1.000 37.802 190 PHE AAA C 1
ATOM 1314 O O . PHE A 1 190 ? 3.386 67.150 197.437 1.000 34.202 190 PHE AAA O 1
ATOM 1322 N N . GLY A 1 191 ? 2.183 68.942 196.749 1.000 36.044 191 GLY AAA N 1
ATOM 1323 C CA . GLY A 1 191 ? 3.236 69.900 197.023 1.000 37.511 191 GLY AAA CA 1
ATOM 1324 C C . GLY A 1 191 ? 2.967 71.270 196.403 1.000 39.535 191 GLY AAA C 1
ATOM 1325 O O . GLY A 1 191 ? 2.022 71.437 195.637 1.000 40.546 191 GLY AAA O 1
ATOM 1326 N N . ALA A 1 192 ? 3.838 72.225 196.736 1.000 39.472 192 ALA AAA N 1
ATOM 1327 C CA . ALA A 1 192 ? 3.709 73.623 196.356 1.000 38.381 192 ALA AAA CA 1
ATOM 1328 C C . ALA A 1 192 ? 3.903 73.816 194.853 1.000 41.356 192 ALA AAA C 1
ATOM 1329 O O . ALA A 1 192 ? 4.626 73.067 194.187 1.000 37.923 192 ALA AAA O 1
ATOM 1331 N N . ASP A 1 193 ? 3.292 74.887 194.352 1.000 41.820 193 ASP AAA N 1
ATOM 1332 C CA . ASP A 1 193 ? 3.405 75.317 192.969 1.000 46.684 193 ASP AAA CA 1
ATOM 1333 C C . ASP A 1 193 ? 4.614 76.256 192.832 1.000 49.474 193 ASP AAA C 1
ATOM 1334 O O . ASP A 1 193 ? 4.517 77.330 192.246 1.000 51.760 193 ASP AAA O 1
ATOM 1339 N N . ILE A 1 194 ? 5.756 75.878 193.412 1.000 44.720 194 ILE AAA N 1
ATOM 1340 C CA . ILE A 1 194 ? 6.959 76.691 193.340 1.000 42.722 194 ILE AAA CA 1
ATOM 1341 C C . ILE A 1 194 ? 8.166 75.762 193.443 1.000 41.119 194 ILE AAA C 1
ATOM 1342 O O . ILE A 1 194 ? 8.158 74.830 194.238 1.000 38.378 194 ILE AAA O 1
ATOM 1347 N N . THR A 1 195 ? 9.195 76.007 192.622 1.000 34.946 195 THR AAA N 1
ATOM 1348 C CA . THR A 1 195 ? 10.386 75.180 192.672 1.000 33.396 195 THR AAA CA 1
ATOM 1349 C C . THR A 1 195 ? 11.163 75.489 193.950 1.000 35.621 195 THR AAA C 1
ATOM 1350 O O . THR A 1 195 ? 11.029 76.574 194.505 1.000 32.422 195 THR AAA O 1
ATOM 1354 N N . ILE A 1 196 ? 12.002 74.537 194.382 1.000 32.273 196 ILE AAA N 1
ATOM 1355 C CA . ILE A 1 196 ? 12.786 74.712 195.586 1.000 31.297 196 ILE AAA CA 1
ATOM 1356 C C . ILE A 1 196 ? 13.685 75.958 195.488 1.000 33.464 196 ILE AAA C 1
ATOM 1357 O O . ILE A 1 196 ? 13.765 76.721 196.458 1.000 31.946 196 ILE AAA O 1
ATOM 1362 N N . GLU A 1 197 ? 14.352 76.159 194.342 1.000 30.824 197 GLU AAA N 1
ATOM 1363 C CA . GLU A 1 197 ? 15.302 77.263 194.236 1.000 37.319 197 GLU AAA CA 1
ATOM 1364 C C . GLU A 1 197 ? 14.578 78.611 194.222 1.000 37.765 197 GLU AAA C 1
ATOM 1365 O O . GLU A 1 197 ? 15.176 79.601 194.628 1.000 36.234 197 GLU AAA O 1
ATOM 1371 N N . GLU A 1 198 ? 13.305 78.638 193.811 1.000 36.710 198 GLU AAA N 1
ATOM 1372 C CA A GLU A 1 198 ? 12.545 79.878 193.774 0.500 40.923 198 GLU AAA CA 1
ATOM 1373 C CA B GLU A 1 198 ? 12.536 79.874 193.766 0.500 40.523 198 GLU AAA CA 1
ATOM 1374 C C . GLU A 1 198 ? 11.791 80.093 195.077 1.000 40.948 198 GLU AAA C 1
ATOM 1375 O O . GLU A 1 198 ? 11.220 81.159 195.271 1.000 42.254 198 GLU AAA O 1
ATOM 1386 N N . ALA A 1 199 ? 11.766 79.080 195.955 1.000 44.265 199 ALA AAA N 1
ATOM 1387 C CA . ALA A 1 199 ? 11.001 79.212 197.185 1.000 38.888 199 ALA AAA CA 1
ATOM 1388 C C . ALA A 1 199 ? 11.569 80.373 197.979 1.000 40.098 199 ALA AAA C 1
ATOM 1389 O O . ALA A 1 199 ? 12.783 80.468 198.155 1.000 41.049 199 ALA AAA O 1
ATOM 1391 N N . PRO A 1 200 ? 10.723 81.284 198.507 1.000 49.220 200 PRO AAA N 1
ATOM 1392 C CA . PRO A 1 200 ? 11.222 82.424 199.283 1.000 47.986 200 PRO AAA CA 1
ATOM 1393 C C . PRO A 1 200 ? 11.682 82.055 200.687 1.000 43.010 200 PRO AAA C 1
ATOM 1394 O O . PRO A 1 200 ? 11.118 82.551 201.646 1.000 45.473 200 PRO AAA O 1
ATOM 1398 N N . TYR A 1 201 ? 12.708 81.204 200.793 1.000 42.138 201 TYR AAA N 1
ATOM 1399 C CA . TYR A 1 201 ? 13.261 80.799 202.079 1.000 41.948 201 TYR AAA CA 1
ATOM 1400 C C . TYR A 1 201 ? 14.767 80.638 201.936 1.000 42.028 201 TYR AAA C 1
ATOM 1401 O O . TYR A 1 201 ? 15.280 80.491 200.840 1.000 41.103 201 TYR AAA O 1
ATOM 1410 N N . THR A 1 202 ? 15.477 80.654 203.060 1.000 40.156 202 THR AAA N 1
ATOM 1411 C CA . THR A 1 202 ? 16.915 80.443 203.065 1.000 43.883 202 THR AAA CA 1
ATOM 1412 C C . THR A 1 202 ? 17.218 79.326 204.060 1.000 43.713 202 THR AAA C 1
ATOM 1413 O O . THR A 1 202 ? 16.345 78.916 204.830 1.000 40.247 202 THR AAA O 1
ATOM 1417 N N . LYS A 1 203 ? 18.464 78.847 204.041 1.000 41.926 203 LYS AAA N 1
ATOM 1418 C CA . LYS A 1 203 ? 18.891 77.829 204.981 1.000 43.732 203 LYS AAA CA 1
ATOM 1419 C C . LYS A 1 203 ? 18.793 78.382 206.409 1.000 45.763 203 LYS AAA C 1
ATOM 1420 O O . LYS A 1 203 ? 18.651 77.619 207.357 1.000 44.143 203 LYS AAA O 1
ATOM 1426 N N . ASN A 1 204 ? 18.818 79.712 206.561 1.000 47.066 204 ASN AAA N 1
ATOM 1427 C CA . ASN A 1 204 ? 18.867 80.323 207.880 1.000 49.472 204 ASN AAA CA 1
ATOM 1428 C C . ASN A 1 204 ? 17.464 80.509 208.451 1.000 50.101 204 ASN AAA C 1
ATOM 1429 O O . ASN A 1 204 ? 17.325 80.613 209.668 1.000 56.038 204 ASN AAA O 1
ATOM 1434 N N . ASN A 1 205 ? 16.436 80.548 207.595 1.000 42.487 205 ASN AAA N 1
ATOM 1435 C CA . ASN A 1 205 ? 15.095 80.810 208.093 1.000 42.586 205 ASN AAA CA 1
ATOM 1436 C C . ASN A 1 205 ? 14.096 79.659 207.853 1.000 39.994 205 ASN AAA C 1
ATOM 1437 O O . ASN A 1 205 ? 12.928 79.730 208.275 1.000 39.792 205 ASN AAA O 1
ATOM 1442 N N . ILE A 1 206 ? 14.507 78.601 207.149 1.000 39.704 206 ILE AAA N 1
ATOM 1443 C CA . ILE A 1 206 ? 13.557 77.570 206.730 1.000 38.871 206 ILE AAA CA 1
ATOM 1444 C C . ILE A 1 206 ? 12.924 76.921 207.958 1.000 37.453 206 ILE AAA C 1
ATOM 1445 O O . ILE A 1 206 ? 11.734 76.621 207.920 1.000 38.153 206 ILE AAA O 1
ATOM 1450 N N . ARG A 1 207 ? 13.711 76.781 209.045 1.000 40.574 207 ARG AAA N 1
ATOM 1451 C CA . ARG A 1 207 ? 13.260 76.138 210.265 1.000 42.125 207 ARG AAA CA 1
ATOM 1452 C C . ARG A 1 207 ? 12.426 77.077 211.136 1.000 46.763 207 ARG AAA C 1
ATOM 1453 O O . ARG A 1 207 ? 12.182 76.771 212.306 1.000 48.726 207 ARG AAA O 1
ATOM 1461 N N . ASN A 1 208 ? 11.996 78.224 210.597 1.000 46.690 208 ASN AAA N 1
ATOM 1462 C CA . ASN A 1 208 ? 11.183 79.133 211.384 1.000 51.487 208 ASN AAA CA 1
ATOM 1463 C C . ASN A 1 208 ? 9.711 78.926 211.054 1.000 50.296 208 ASN AAA C 1
ATOM 1464 O O . ASN A 1 208 ? 8.851 79.492 211.728 1.000 49.961 208 ASN AAA O 1
ATOM 1469 N N . TYR A 1 209 ? 9.432 78.162 209.986 1.000 42.927 209 TYR AAA N 1
ATOM 1470 C CA . TYR A 1 209 ? 8.068 78.053 209.480 1.000 46.049 209 TYR AAA CA 1
ATOM 1471 C C . TYR A 1 209 ? 7.321 76.855 210.060 1.000 46.966 209 TYR AAA C 1
ATOM 1472 O O . TYR A 1 209 ? 7.855 75.741 210.119 1.000 48.492 209 TYR AAA O 1
ATOM 1481 N N . VAL A 1 210 ? 6.075 77.133 210.458 1.000 45.057 210 VAL AAA N 1
ATOM 1482 C CA A VAL A 1 210 ? 5.169 76.161 211.057 0.500 46.686 210 VAL AAA CA 1
ATOM 1483 C CA B VAL A 1 210 ? 5.169 76.163 211.058 0.500 47.584 210 VAL AAA CA 1
ATOM 1484 C C . VAL A 1 210 ? 3.930 76.074 210.180 1.000 47.569 210 VAL AAA C 1
ATOM 1485 O O . VAL A 1 210 ? 3.413 77.098 209.764 1.000 54.737 210 VAL AAA O 1
ATOM 1492 N N . TRP A 1 211 ? 3.456 74.849 209.912 1.000 47.225 211 TRP AAA N 1
ATOM 1493 C CA . TRP A 1 211 ? 2.168 74.706 209.250 1.000 45.997 211 TRP AAA CA 1
ATOM 1494 C C . TRP A 1 211 ? 1.054 75.138 210.212 1.000 48.184 211 TRP AAA C 1
ATOM 1495 O O . TRP A 1 211 ? 1.229 75.078 211.430 1.000 48.126 211 TRP AAA O 1
ATOM 1506 N N . ALA A 1 212 ? -0.102 75.530 209.657 1.000 46.948 212 ALA AAA N 1
ATOM 1507 C CA . ALA A 1 212 ? -1.233 76.007 210.442 1.000 51.755 212 ALA AAA CA 1
ATOM 1508 C C . ALA A 1 212 ? -1.596 75.016 211.546 1.000 53.368 212 ALA AAA C 1
ATOM 1509 O O . ALA A 1 212 ? -1.893 73.849 211.285 1.000 57.713 212 ALA AAA O 1
ATOM 1511 N N . GLY A 1 213 ? -1.565 75.502 212.790 1.000 51.942 213 GLY AAA N 1
ATOM 1512 C CA . GLY A 1 213 ? -2.024 74.703 213.910 1.000 47.341 213 GLY AAA CA 1
ATOM 1513 C C . GLY A 1 213 ? -0.869 74.050 214.656 1.000 48.394 213 GLY AAA C 1
ATOM 1514 O O . GLY A 1 213 ? -1.038 73.605 215.790 1.000 50.384 213 GLY AAA O 1
ATOM 1515 N N . ASP A 1 214 ? 0.304 73.973 214.014 1.000 47.899 214 ASP AAA N 1
ATOM 1516 C CA . ASP A 1 214 ? 1.418 73.257 214.620 1.000 51.931 214 ASP AAA CA 1
ATOM 1517 C C . ASP A 1 214 ? 2.192 74.191 215.544 1.000 47.086 214 ASP AAA C 1
ATOM 1518 O O . ASP A 1 214 ? 2.177 75.400 215.361 1.000 47.273 214 ASP AAA O 1
ATOM 1523 N N . SER A 1 215 ? 2.925 73.612 216.493 1.000 46.500 215 SER AAA N 1
ATOM 1524 C CA . SER A 1 215 ? 3.907 74.398 217.217 1.000 48.521 215 SER AAA CA 1
ATOM 1525 C C . SER A 1 215 ? 5.326 74.014 216.801 1.000 48.871 215 SER AAA C 1
ATOM 1526 O O . SER A 1 215 ? 6.263 74.755 217.072 1.000 55.862 215 SER AAA O 1
ATOM 1529 N N . LYS A 1 216 ? 5.497 72.855 216.151 1.000 46.559 216 LYS AAA N 1
ATOM 1530 C CA . LYS A 1 216 ? 6.825 72.460 215.710 1.000 43.727 216 LYS AAA CA 1
ATOM 1531 C C . LYS A 1 216 ? 7.000 72.836 214.237 1.000 44.272 216 LYS AAA C 1
ATOM 1532 O O . LYS A 1 216 ? 6.164 72.497 213.396 1.000 39.758 216 LYS AAA O 1
ATOM 1538 N N . PRO A 1 217 ? 8.090 73.549 213.864 1.000 41.458 217 PRO AAA N 1
ATOM 1539 C CA . PRO A 1 217 ? 8.366 73.823 212.453 1.000 40.814 217 PRO AAA CA 1
ATOM 1540 C C . PRO A 1 217 ? 8.522 72.500 211.689 1.000 39.409 217 PRO AAA C 1
ATOM 1541 O O . PRO A 1 217 ? 9.153 71.563 212.173 1.000 35.692 217 PRO AAA O 1
ATOM 1545 N N . PHE A 1 218 ? 7.939 72.426 210.494 1.000 38.598 218 PHE AAA N 1
ATOM 1546 C CA . PHE A 1 218 ? 7.916 71.183 209.735 1.000 44.059 218 PHE AAA CA 1
ATOM 1547 C C . PHE A 1 218 ? 9.329 70.692 209.405 1.000 42.256 218 PHE AAA C 1
ATOM 1548 O O . PHE A 1 218 ? 9.595 69.498 209.474 1.000 40.578 218 PHE AAA O 1
ATOM 1556 N N . ALA A 1 219 ? 10.245 71.610 209.069 1.000 40.313 219 ALA AAA N 1
ATOM 1557 C CA . ALA A 1 219 ? 11.598 71.215 208.709 1.000 38.600 219 ALA AAA CA 1
ATOM 1558 C C . ALA A 1 219 ? 12.270 70.520 209.887 1.000 39.808 219 ALA AAA C 1
ATOM 1559 O O . ALA A 1 219 ? 12.968 69.532 209.692 1.000 37.460 219 ALA AAA O 1
ATOM 1561 N N . THR A 1 220 ? 12.039 71.034 211.100 1.000 37.656 220 THR AAA N 1
ATOM 1562 C CA . THR A 1 220 ? 12.619 70.456 212.305 1.000 42.019 220 THR AAA CA 1
ATOM 1563 C C . THR A 1 220 ? 12.029 69.068 212.543 1.000 38.274 220 THR AAA C 1
ATOM 1564 O O . THR A 1 220 ? 12.744 68.138 212.905 1.000 38.709 220 THR AAA O 1
ATOM 1568 N N . TYR A 1 221 ? 10.714 68.960 212.345 1.000 36.347 221 TYR AAA N 1
ATOM 1569 C CA . TYR A 1 221 ? 10.031 67.692 212.500 1.000 36.113 221 TYR AAA CA 1
ATOM 1570 C C . TYR A 1 221 ? 10.636 66.648 211.560 1.000 35.441 221 TYR AAA C 1
ATOM 1571 O O . TYR A 1 221 ? 10.999 65.549 211.993 1.000 35.131 221 TYR AAA O 1
ATOM 1580 N N . PHE A 1 222 ? 10.738 67.001 210.271 1.000 34.645 222 PHE AAA N 1
ATOM 1581 C CA . PHE A 1 222 ? 11.241 66.069 209.271 1.000 34.438 222 PHE AAA CA 1
ATOM 1582 C C . PHE A 1 222 ? 12.674 65.641 209.603 1.000 37.843 222 PHE AAA C 1
ATOM 1583 O O . PHE A 1 222 ? 13.016 64.467 209.419 1.000 33.811 222 PHE AAA O 1
ATOM 1591 N N . GLU A 1 223 ? 13.497 66.572 210.133 1.000 34.750 223 GLU AAA N 1
ATOM 1592 C CA . GLU A 1 223 ? 14.856 66.246 210.546 1.000 38.503 223 GLU AAA CA 1
ATOM 1593 C C . GLU A 1 223 ? 14.842 65.171 211.624 1.000 35.708 223 GLU AAA C 1
ATOM 1594 O O . GLU A 1 223 ? 15.643 64.244 211.559 1.000 36.500 223 GLU AAA O 1
ATOM 1600 N N . GLU A 1 224 ? 13.936 65.308 212.600 1.000 33.563 224 GLU AAA N 1
ATOM 1601 C CA . GLU A 1 224 ? 13.834 64.332 213.678 1.000 34.322 224 GLU AAA CA 1
ATOM 1602 C C . GLU A 1 224 ? 13.465 62.953 213.118 1.000 33.501 224 GLU AAA C 1
ATOM 1603 O O . GLU A 1 224 ? 14.062 61.942 213.499 1.000 32.463 224 GLU AAA O 1
ATOM 1609 N N . LYS A 1 225 ? 12.490 62.924 212.202 1.000 28.575 225 LYS AAA N 1
ATOM 1610 C CA . LYS A 1 225 ? 11.988 61.667 211.661 1.000 30.957 225 LYS AAA CA 1
ATOM 1611 C C . LYS A 1 225 ? 13.079 60.963 210.848 1.000 33.497 225 LYS AAA C 1
ATOM 1612 O O . LYS A 1 225 ? 13.320 59.770 211.044 1.000 32.112 225 LYS AAA O 1
ATOM 1618 N N . VAL A 1 226 ? 13.779 61.738 210.002 1.000 30.525 226 VAL AAA N 1
ATOM 1619 C CA . VAL A 1 226 ? 14.822 61.203 209.144 1.000 30.973 226 VAL AAA CA 1
ATOM 1620 C C . VAL A 1 226 ? 16.012 60.741 209.983 1.000 34.840 226 VAL AAA C 1
ATOM 1621 O O . VAL A 1 226 ? 16.500 59.637 209.767 1.000 34.452 226 VAL AAA O 1
ATOM 1625 N N . ASN A 1 227 ? 16.445 61.559 210.954 1.000 33.495 227 ASN AAA N 1
ATOM 1626 C CA . ASN A 1 227 ? 17.644 61.261 211.725 1.000 34.856 227 ASN AAA CA 1
ATOM 1627 C C . ASN A 1 227 ? 17.399 60.244 212.840 1.000 33.274 227 ASN AAA C 1
ATOM 1628 O O . ASN A 1 227 ? 18.322 59.516 213.188 1.000 34.003 227 ASN AAA O 1
ATOM 1633 N N . ASN A 1 228 ? 16.193 60.184 213.412 1.000 32.368 228 ASN AAA N 1
ATOM 1634 C CA . ASN A 1 228 ? 16.030 59.295 214.556 1.000 37.493 228 ASN AAA CA 1
ATOM 1635 C C . ASN A 1 228 ? 15.104 58.111 214.282 1.000 38.056 228 ASN AAA C 1
ATOM 1636 O O . ASN A 1 228 ? 15.183 57.141 215.018 1.000 37.959 228 ASN AAA O 1
ATOM 1641 N N . ASP A 1 229 ? 14.198 58.190 213.300 1.000 37.651 229 ASP AAA N 1
ATOM 1642 C CA . ASP A 1 229 ? 13.100 57.234 213.271 1.000 35.034 229 ASP AAA CA 1
ATOM 1643 C C . ASP A 1 229 ? 13.043 56.423 211.973 1.000 35.668 229 ASP AAA C 1
ATOM 1644 O O . ASP A 1 229 ? 12.061 55.714 211.740 1.000 33.332 229 ASP AAA O 1
ATOM 1649 N N . GLY A 1 230 ? 14.086 56.526 211.136 1.000 33.557 230 GLY AAA N 1
ATOM 1650 C CA . GLY A 1 230 ? 14.151 55.794 209.876 1.000 31.608 230 GLY AAA CA 1
ATOM 1651 C C . GLY A 1 230 ? 13.079 56.255 208.881 1.000 34.480 230 GLY AAA C 1
ATOM 1652 O O . GLY A 1 230 ? 12.684 55.488 207.995 1.000 37.651 230 GLY AAA O 1
ATOM 1653 N N . GLY A 1 231 ? 12.588 57.500 209.036 1.000 28.798 231 GLY AAA N 1
ATOM 1654 C CA . GLY A 1 231 ? 11.620 58.059 208.099 1.000 30.429 231 GLY AAA CA 1
ATOM 1655 C C . GLY A 1 231 ? 12.217 58.158 206.687 1.000 32.661 231 GLY AAA C 1
ATOM 1656 O O . GLY A 1 231 ? 13.373 58.571 206.519 1.000 30.925 231 GLY AAA O 1
ATOM 1657 N N . LEU A 1 232 ? 11.440 57.733 205.682 1.000 30.950 232 LEU AAA N 1
ATOM 1658 C CA . LEU A 1 232 ? 11.823 57.880 204.283 1.000 28.952 232 LEU AAA CA 1
ATOM 1659 C C . LEU A 1 232 ? 10.653 58.537 203.567 1.000 29.195 232 LEU AAA C 1
ATOM 1660 O O . LEU A 1 232 ? 9.631 57.884 203.359 1.000 31.665 232 LEU AAA O 1
ATOM 1665 N N . PHE A 1 233 ? 10.824 59.822 203.210 1.000 29.300 233 PHE AAA N 1
ATOM 1666 C CA . PHE A 1 233 ? 9.752 60.657 202.692 1.000 29.841 233 PHE AAA CA 1
ATOM 1667 C C . PHE A 1 233 ? 9.837 60.764 201.171 1.000 32.974 233 PHE AAA C 1
ATOM 1668 O O . PHE A 1 233 ? 10.803 61.296 200.634 1.000 35.102 233 PHE AAA O 1
ATOM 1676 N N . VAL A 1 234 ? 8.804 60.252 200.492 1.000 32.209 234 VAL AAA N 1
ATOM 1677 C CA . VAL A 1 234 ? 8.718 60.243 199.039 1.000 29.323 234 VAL AAA CA 1
ATOM 1678 C C . VAL A 1 234 ? 7.728 61.318 198.589 1.000 33.264 234 VAL AAA C 1
ATOM 1679 O O . VAL A 1 234 ? 6.583 61.313 199.026 1.000 34.898 234 VAL AAA O 1
ATOM 1683 N N . TRP A 1 235 ? 8.176 62.226 197.703 1.000 29.357 235 TRP AAA N 1
ATOM 1684 C CA . TRP A 1 235 ? 7.405 63.382 197.263 1.000 27.408 235 TRP AAA CA 1
ATOM 1685 C C . TRP A 1 235 ? 7.292 63.390 195.747 1.000 31.270 235 TRP AAA C 1
ATOM 1686 O O . TRP A 1 235 ? 8.296 63.189 195.049 1.000 30.075 235 TRP AAA O 1
ATOM 1697 N N . ALA A 1 236 ? 6.081 63.678 195.235 1.000 27.000 236 ALA AAA N 1
ATOM 1698 C CA . ALA A 1 236 ? 5.921 63.940 193.810 1.000 29.855 236 ALA AAA CA 1
ATOM 1699 C C . ALA A 1 236 ? 6.749 65.174 193.443 1.000 30.312 236 ALA AAA C 1
ATOM 1700 O O . ALA A 1 236 ? 6.678 66.184 194.146 1.000 29.900 236 ALA AAA O 1
ATOM 1702 N N . ALA A 1 237 ? 7.550 65.079 192.369 1.000 27.155 237 ALA AAA N 1
ATOM 1703 C CA . ALA A 1 237 ? 8.476 66.160 192.028 1.000 28.642 237 ALA AAA CA 1
ATOM 1704 C C . ALA A 1 237 ? 7.718 67.423 191.588 1.000 30.144 237 ALA AAA C 1
ATOM 1705 O O . ALA A 1 237 ? 8.219 68.534 191.753 1.000 29.093 237 ALA AAA O 1
ATOM 1707 N N . GLY A 1 238 ? 6.528 67.246 190.982 1.000 29.940 238 GLY AAA N 1
ATOM 1708 C CA . GLY A 1 238 ? 5.785 68.387 190.463 1.000 29.938 238 GLY AAA CA 1
ATOM 1709 C C . GLY A 1 238 ? 5.273 68.150 189.048 1.000 30.816 238 GLY AAA C 1
ATOM 1710 O O . GLY A 1 238 ? 5.823 67.333 188.308 1.000 35.425 238 GLY AAA O 1
ATOM 1711 N N . ASN A 1 239 ? 4.245 68.914 188.673 1.000 30.459 239 ASN AAA N 1
ATOM 1712 C CA . ASN A 1 239 ? 3.634 68.801 187.358 1.000 33.536 239 ASN AAA CA 1
ATOM 1713 C C . ASN A 1 239 ? 4.005 70.028 186.519 1.000 34.592 239 ASN AAA C 1
ATOM 1714 O O . ASN A 1 239 ? 5.105 70.077 185.959 1.000 37.011 239 ASN AAA O 1
ATOM 1719 N N . ARG A 1 240 ? 3.091 71.008 186.463 1.000 34.651 240 ARG AAA N 1
ATOM 1720 C CA . ARG A 1 240 ? 3.281 72.258 185.746 1.000 38.703 240 ARG AAA CA 1
ATOM 1721 C C . ARG A 1 240 ? 3.304 73.411 186.745 1.000 40.892 240 ARG AAA C 1
ATOM 1722 O O . ARG A 1 240 ? 2.906 73.257 187.905 1.000 41.147 240 ARG AAA O 1
ATOM 1730 N N . LYS A 1 241 ? 3.788 74.563 186.281 1.000 40.748 241 LYS AAA N 1
ATOM 1731 C CA . LYS A 1 241 ? 3.797 75.767 187.097 1.000 48.691 241 LYS AAA CA 1
ATOM 1732 C C . LYS A 1 241 ? 2.613 76.645 186.690 1.000 49.351 241 LYS AAA C 1
ATOM 1733 O O . LYS A 1 241 ? 2.483 77.030 185.531 1.000 49.886 241 LYS AAA O 1
ATOM 1739 N N . GLY A 1 242 ? 1.713 76.898 187.648 1.000 48.975 242 GLY AAA N 1
ATOM 1740 C CA . GLY A 1 242 ? 0.591 77.807 187.463 1.000 44.213 242 GLY AAA CA 1
ATOM 1741 C C . GLY A 1 242 ? -0.504 77.266 186.542 1.000 47.651 242 GLY AAA C 1
ATOM 1742 O O . GLY A 1 242 ? -1.196 78.029 185.885 1.000 53.341 242 GLY AAA O 1
ATOM 1743 N N . ALA A 1 243 ? -0.696 75.946 186.519 1.000 46.404 243 ALA AAA N 1
ATOM 1744 C CA . ALA A 1 243 ? -1.783 75.357 185.756 1.000 47.377 243 ALA AAA CA 1
ATOM 1745 C C . ALA A 1 243 ? -3.109 75.639 186.457 1.000 52.073 243 ALA AAA C 1
ATOM 1746 O O . ALA A 1 243 ? -3.168 75.786 187.676 1.000 55.303 243 ALA AAA O 1
ATOM 1748 N N . THR A 1 244 ? -4.176 75.712 185.659 1.000 58.063 244 THR AAA N 1
ATOM 1749 C CA . THR A 1 244 ? -5.535 75.804 186.167 1.000 60.762 244 THR AAA CA 1
ATOM 1750 C C . THR A 1 244 ? -6.354 74.775 185.401 1.000 64.218 244 THR AAA C 1
ATOM 1751 O O . THR A 1 244 ? -5.803 74.066 184.558 1.000 63.160 244 THR AAA O 1
ATOM 1755 N N . GLU A 1 245 ? -7.664 74.753 185.667 1.000 72.774 245 GLU AAA N 1
ATOM 1756 C CA . GLU A 1 245 ? -8.568 73.832 185.002 1.000 80.758 245 GLU AAA CA 1
ATOM 1757 C C . GLU A 1 245 ? -8.603 74.105 183.497 1.000 80.917 245 GLU AAA C 1
ATOM 1758 O O . GLU A 1 245 ? -8.902 73.197 182.728 1.000 85.215 245 GLU AAA O 1
ATOM 1764 N N . THR A 1 246 ? -8.277 75.338 183.076 1.000 78.888 246 THR AAA N 1
ATOM 1765 C CA . THR A 1 246 ? -8.365 75.683 181.662 1.000 71.422 246 THR AAA CA 1
ATOM 1766 C C . THR A 1 246 ? -6.996 76.014 181.062 1.000 72.728 246 THR AAA C 1
ATOM 1767 O O . THR A 1 246 ? -6.869 76.078 179.843 1.000 77.865 246 THR AAA O 1
ATOM 1771 N N . ASN A 1 247 ? -5.981 76.239 181.907 1.000 66.025 247 ASN AAA N 1
ATOM 1772 C CA . ASN A 1 247 ? -4.666 76.645 181.433 1.000 60.872 247 ASN AAA CA 1
ATOM 1773 C C . ASN A 1 247 ? -3.628 75.596 181.845 1.000 59.558 247 ASN AAA C 1
ATOM 1774 O O . ASN A 1 247 ? -3.470 75.321 183.032 1.000 57.692 247 ASN AAA O 1
ATOM 1779 N N . PRO A 1 248 ? -2.860 74.994 180.903 1.000 59.330 248 PRO AAA N 1
ATOM 1780 C CA . PRO A 1 248 ? -1.859 73.987 181.261 1.000 57.725 248 PRO AAA CA 1
ATOM 1781 C C . PRO A 1 248 ? -0.594 74.532 181.933 1.000 57.761 248 PRO AAA C 1
ATOM 1782 O O . PRO A 1 248 ? 0.319 73.762 182.213 1.000 58.582 248 PRO AAA O 1
ATOM 1786 N N . GLY A 1 249 ? -0.540 75.852 182.183 1.000 51.472 249 GLY AAA N 1
ATOM 1787 C CA . GLY A 1 249 ? 0.540 76.480 182.940 1.000 50.977 249 GLY AAA CA 1
ATOM 1788 C C . GLY A 1 249 ? 1.885 76.397 182.217 1.000 52.798 249 GLY AAA C 1
ATOM 1789 O O . GLY A 1 249 ? 1.925 76.043 181.041 1.000 49.426 249 GLY AAA O 1
ATOM 1790 N N . GLN A 1 250 ? 2.983 76.708 182.924 1.000 49.451 250 GLN AAA N 1
ATOM 1791 C CA . GLN A 1 250 ? 4.302 76.710 182.308 1.000 53.088 250 GLN AAA CA 1
ATOM 1792 C C . GLN A 1 250 ? 5.140 75.505 182.757 1.000 51.968 250 GLN AAA C 1
ATOM 1793 O O . GLN A 1 250 ? 4.798 74.805 183.715 1.000 45.248 250 GLN AAA O 1
ATOM 1799 N N . ASP A 1 251 ? 6.258 75.301 182.043 1.000 46.698 251 ASP AAA N 1
ATOM 1800 C CA . ASP A 1 251 ? 7.264 74.298 182.350 1.000 42.769 251 ASP AAA CA 1
ATOM 1801 C C . ASP A 1 251 ? 7.775 74.505 183.770 1.000 40.584 251 ASP AAA C 1
ATOM 1802 O O . ASP A 1 251 ? 8.048 75.632 184.164 1.000 40.745 251 ASP AAA O 1
ATOM 1807 N N . MET A 1 252 ? 7.870 73.414 184.543 1.000 39.551 252 MET AAA N 1
ATOM 1808 C CA . MET A 1 252 ? 8.468 73.454 185.869 1.000 34.402 252 MET AAA CA 1
ATOM 1809 C C . MET A 1 252 ? 9.833 72.760 185.789 1.000 35.611 252 MET AAA C 1
ATOM 1810 O O . MET A 1 252 ? 9.912 71.552 185.621 1.000 34.618 252 MET AAA O 1
ATOM 1815 N N . ASP A 1 253 ? 10.922 73.529 185.835 1.000 36.210 253 ASP AAA N 1
ATOM 1816 C CA . ASP A 1 253 ? 12.221 72.992 185.439 1.000 39.838 253 ASP AAA CA 1
ATOM 1817 C C . ASP A 1 253 ? 13.062 72.538 186.633 1.000 36.561 253 ASP AAA C 1
ATOM 1818 O O . ASP A 1 253 ? 14.256 72.290 186.479 1.000 38.027 253 ASP AAA O 1
ATOM 1823 N N . SER A 1 254 ? 12.432 72.397 187.806 1.000 35.485 254 SER AAA N 1
ATOM 1824 C CA . SER A 1 254 ? 13.069 71.854 188.998 1.000 35.539 254 SER AAA CA 1
ATOM 1825 C C . SER A 1 254 ? 11.965 71.316 189.924 1.000 35.000 254 SER AAA C 1
ATOM 1826 O O . SER A 1 254 ? 10.792 71.563 189.665 1.000 36.921 254 SER AAA O 1
ATOM 1829 N N . VAL A 1 255 ? 12.319 70.576 190.978 1.000 32.440 255 VAL AAA N 1
ATOM 1830 C CA . VAL A 1 255 ? 11.299 69.969 191.842 1.000 32.404 255 VAL AAA CA 1
ATOM 1831 C C . VAL A 1 255 ? 10.616 71.041 192.690 1.000 34.304 255 VAL AAA C 1
ATOM 1832 O O . VAL A 1 255 ? 11.166 72.118 192.905 1.000 31.298 255 VAL AAA O 1
ATOM 1836 N N . GLY A 1 256 ? 9.428 70.702 193.201 1.000 30.896 256 GLY AAA N 1
ATOM 1837 C CA . GLY A 1 256 ? 8.680 71.563 194.096 1.000 28.222 256 GLY AAA CA 1
ATOM 1838 C C . GLY A 1 256 ? 9.406 71.751 195.422 1.000 30.523 256 GLY AAA C 1
ATOM 1839 O O . GLY A 1 256 ? 10.301 70.978 195.775 1.000 30.460 256 GLY AAA O 1
ATOM 1840 N N . MET A 1 257 ? 8.984 72.780 196.160 1.000 29.219 257 MET AAA N 1
ATOM 1841 C CA . MET A 1 257 ? 9.639 73.157 197.403 1.000 29.889 257 MET AAA CA 1
ATOM 1842 C C . MET A 1 257 ? 9.811 71.997 198.380 1.000 31.523 257 MET AAA C 1
ATOM 1843 O O . MET A 1 257 ? 10.929 71.761 198.857 1.000 30.551 257 MET AAA O 1
ATOM 1848 N N . GLU A 1 258 ? 8.719 71.274 198.690 1.000 30.950 258 GLU AAA N 1
ATOM 1849 C CA . GLU A 1 258 ? 8.814 70.209 199.692 1.000 30.707 258 GLU AAA CA 1
ATOM 1850 C C . GLU A 1 258 ? 9.665 69.063 199.136 1.000 28.838 258 GLU AAA C 1
ATOM 1851 O O . GLU A 1 258 ? 10.513 68.520 199.845 1.000 28.158 258 GLU AAA O 1
ATOM 1857 N N . ALA A 1 259 ? 9.423 68.703 197.868 1.000 26.491 259 ALA AAA N 1
ATOM 1858 C CA . ALA A 1 259 ? 10.199 67.666 197.198 1.000 29.550 259 ALA AAA CA 1
ATOM 1859 C C . ALA A 1 259 ? 11.693 68.014 197.238 1.000 30.070 259 ALA AAA C 1
ATOM 1860 O O . ALA A 1 259 ? 12.533 67.114 197.277 1.000 29.446 259 ALA AAA O 1
ATOM 1862 N N . GLY A 1 260 ? 12.017 69.318 197.259 1.000 30.132 260 GLY AAA N 1
ATOM 1863 C CA . GLY A 1 260 ? 13.397 69.768 197.198 1.000 27.251 260 GLY AAA CA 1
ATOM 1864 C C . GLY A 1 260 ? 13.953 70.225 198.533 1.000 30.708 260 GLY AAA C 1
ATOM 1865 O O . GLY A 1 260 ? 15.052 70.765 198.578 1.000 33.001 260 GLY AAA O 1
ATOM 1866 N N . LEU A 1 261 ? 13.236 69.958 199.629 1.000 29.016 261 LEU AAA N 1
ATOM 1867 C CA . LEU A 1 261 ? 13.609 70.507 200.923 1.000 29.250 261 LEU AAA CA 1
ATOM 1868 C C . LEU A 1 261 ? 15.073 70.271 201.326 1.000 31.380 261 LEU AAA C 1
ATOM 1869 O O . LEU A 1 261 ? 15.655 71.112 202.032 1.000 29.545 261 LEU AAA O 1
ATOM 1874 N N . PRO A 1 262 ? 15.725 69.119 200.992 1.000 30.924 262 PRO AAA N 1
ATOM 1875 C CA . PRO A 1 262 ? 17.128 68.924 201.369 1.000 30.202 262 PRO AAA CA 1
ATOM 1876 C C . PRO A 1 262 ? 18.083 70.048 200.937 1.000 31.169 262 PRO AAA C 1
ATOM 1877 O O . PRO A 1 262 ? 19.131 70.231 201.558 1.000 28.384 262 PRO AAA O 1
ATOM 1881 N N . TYR A 1 263 ? 17.720 70.766 199.858 1.000 28.574 263 TYR AAA N 1
ATOM 1882 C CA . TYR A 1 263 ? 18.449 71.915 199.349 1.000 30.644 263 TYR AAA CA 1
ATOM 1883 C C . TYR A 1 263 ? 18.614 72.944 200.466 1.000 34.260 263 TYR AAA C 1
ATOM 1884 O O . TYR A 1 263 ? 19.644 73.601 200.503 1.000 37.811 263 TYR AAA O 1
ATOM 1893 N N . LEU A 1 264 ? 17.600 73.067 201.344 1.000 31.905 264 LEU AAA N 1
ATOM 1894 C CA . LEU A 1 264 ? 17.622 74.058 202.409 1.000 32.270 264 LEU AAA CA 1
ATOM 1895 C C . LEU A 1 264 ? 18.004 73.401 203.738 1.000 36.480 264 LEU AAA C 1
ATOM 1896 O O . LEU A 1 264 ? 18.555 74.066 204.613 1.000 35.880 264 LEU AAA O 1
ATOM 1901 N N . VAL A 1 265 ? 17.727 72.095 203.884 1.000 32.645 265 VAL AAA N 1
ATOM 1902 C CA . VAL A 1 265 ? 18.019 71.354 205.097 1.000 30.729 265 VAL AAA CA 1
ATOM 1903 C C . VAL A 1 265 ? 18.740 70.069 204.707 1.000 32.605 265 VAL AAA C 1
ATOM 1904 O O . VAL A 1 265 ? 18.101 69.046 204.474 1.000 32.525 265 VAL AAA O 1
ATOM 1908 N N . ASN A 1 266 ? 20.077 70.122 204.661 1.000 32.677 266 ASN AAA N 1
ATOM 1909 C CA . ASN A 1 266 ? 20.885 69.087 204.026 1.000 33.540 266 ASN AAA CA 1
ATOM 1910 C C . ASN A 1 266 ? 20.708 67.715 204.689 1.000 37.158 266 ASN AAA C 1
ATOM 1911 O O . ASN A 1 266 ? 20.805 66.681 204.025 1.000 33.224 266 ASN AAA O 1
ATOM 1916 N N . ASP A 1 267 ? 20.472 67.686 206.005 1.000 35.136 267 ASP AAA N 1
ATOM 1917 C CA . ASP A 1 267 ? 20.418 66.406 206.695 1.000 38.922 267 ASP AAA CA 1
ATOM 1918 C C . ASP A 1 267 ? 19.116 65.633 206.416 1.000 38.203 267 ASP AAA C 1
ATOM 1919 O O . ASP A 1 267 ? 18.966 64.506 206.882 1.000 35.936 267 ASP AAA O 1
ATOM 1924 N N . LEU A 1 268 ? 18.208 66.215 205.620 1.000 33.447 268 LEU AAA N 1
ATOM 1925 C CA . LEU A 1 268 ? 16.994 65.536 205.170 1.000 35.940 268 LEU AAA CA 1
ATOM 1926 C C . LEU A 1 268 ? 17.286 64.607 203.991 1.000 30.309 268 LEU AAA C 1
ATOM 1927 O O . LEU A 1 268 ? 16.517 63.677 203.743 1.000 29.296 268 LEU AAA O 1
ATOM 1932 N N . GLU A 1 269 ? 18.355 64.893 203.241 1.000 26.280 269 GLU AAA N 1
ATOM 1933 C CA . GLU A 1 269 ? 18.597 64.194 201.984 1.000 28.689 269 GLU AAA CA 1
ATOM 1934 C C . GLU A 1 269 ? 18.562 62.673 202.190 1.000 31.059 269 GLU AAA C 1
ATOM 1935 O O . GLU A 1 269 ? 17.984 61.961 201.362 1.000 27.935 269 GLU AAA O 1
ATOM 1941 N N . LYS A 1 270 ? 19.198 62.171 203.266 1.000 25.666 270 LYS AAA N 1
ATOM 1942 C CA . LYS A 1 270 ? 19.346 60.735 203.446 1.000 26.517 270 LYS AAA CA 1
ATOM 1943 C C . LYS A 1 270 ? 17.997 60.031 203.607 1.000 26.454 270 LYS AAA C 1
ATOM 1944 O O . LYS A 1 270 ? 17.923 58.816 203.479 1.000 26.161 270 LYS AAA O 1
ATOM 1950 N N . GLY A 1 271 ? 16.935 60.785 203.891 1.000 25.064 271 GLY AAA N 1
ATOM 1951 C CA . GLY A 1 271 ? 15.609 60.206 204.015 1.000 23.911 271 GLY AAA CA 1
ATOM 1952 C C . GLY A 1 271 ? 14.592 60.854 203.083 1.000 25.181 271 GLY AAA C 1
ATOM 1953 O O . GLY A 1 271 ? 13.417 60.900 203.423 1.000 25.333 271 GLY AAA O 1
ATOM 1954 N N . TRP A 1 272 ? 15.037 61.298 201.888 1.000 24.321 272 TRP AAA N 1
ATOM 1955 C CA . TRP A 1 272 ? 14.192 62.052 200.966 1.000 23.507 272 TRP AAA CA 1
ATOM 1956 C C . TRP A 1 272 ? 14.313 61.504 199.545 1.000 24.809 272 TRP AAA C 1
ATOM 1957 O O . TRP A 1 272 ? 15.419 61.235 199.065 1.000 24.504 272 TRP AAA O 1
ATOM 1968 N N . ILE A 1 273 ? 13.173 61.388 198.855 1.000 23.323 273 ILE AAA N 1
ATOM 1969 C CA . ILE A 1 273 ? 13.179 61.084 197.431 1.000 26.124 273 ILE AAA CA 1
ATOM 1970 C C . ILE A 1 273 ? 12.133 61.983 196.771 1.000 26.811 273 ILE AAA C 1
ATOM 1971 O O . ILE A 1 273 ? 11.007 62.078 197.254 1.000 24.567 273 ILE AAA O 1
ATOM 1976 N N . ALA A 1 274 ? 12.544 62.664 195.697 1.000 26.477 274 ALA AAA N 1
ATOM 1977 C CA . ALA A 1 274 ? 11.625 63.392 194.824 1.000 29.220 274 ALA AAA CA 1
ATOM 1978 C C . ALA A 1 274 ? 11.366 62.513 193.604 1.000 28.378 274 ALA AAA C 1
ATOM 1979 O O . ALA A 1 274 ? 12.298 61.872 193.113 1.000 27.925 274 ALA AAA O 1
ATOM 1981 N N . VAL A 1 275 ? 10.112 62.484 193.118 1.000 27.895 275 VAL AAA N 1
ATOM 1982 C CA . VAL A 1 275 ? 9.783 61.548 192.050 1.000 27.417 275 VAL AAA CA 1
ATOM 1983 C C . VAL A 1 275 ? 9.240 62.255 190.804 1.000 30.123 275 VAL AAA C 1
ATOM 1984 O O . VAL A 1 275 ? 8.141 62.797 190.806 1.000 31.242 275 VAL AAA O 1
ATOM 1988 N N . VAL A 1 276 ? 10.017 62.185 189.724 1.000 29.864 276 VAL AAA N 1
ATOM 1989 C CA . VAL A 1 276 ? 9.661 62.747 188.430 1.000 30.810 276 VAL AAA CA 1
ATOM 1990 C C . VAL A 1 276 ? 8.720 61.759 187.735 1.000 28.964 276 VAL AAA C 1
ATOM 1991 O O . VAL A 1 276 ? 8.992 60.559 187.709 1.000 28.149 276 VAL AAA O 1
ATOM 1995 N N . GLY A 1 277 ? 7.610 62.266 187.180 1.000 27.645 277 GLY AAA N 1
ATOM 1996 C CA . GLY A 1 277 ? 6.689 61.435 186.424 1.000 27.595 277 GLY AAA CA 1
ATOM 1997 C C . GLY A 1 277 ? 7.056 61.373 184.944 1.000 29.775 277 GLY AAA C 1
ATOM 1998 O O . GLY A 1 277 ? 7.204 62.417 184.312 1.000 33.233 277 GLY AAA O 1
ATOM 1999 N N . ILE A 1 278 ? 7.191 60.153 184.396 1.000 31.086 278 ILE AAA N 1
ATOM 2000 C CA . ILE A 1 278 ? 7.522 59.975 182.986 1.000 31.289 278 ILE AAA CA 1
ATOM 2001 C C . ILE A 1 278 ? 6.705 58.810 182.421 1.000 34.334 278 ILE AAA C 1
ATOM 2002 O O . ILE A 1 278 ? 5.982 58.140 183.153 1.000 34.571 278 ILE AAA O 1
ATOM 2007 N N . GLN A 1 279 ? 6.847 58.550 181.115 1.000 32.654 279 GLN AAA N 1
ATOM 2008 C CA . GLN A 1 279 ? 6.094 57.510 180.433 1.000 34.722 279 GLN AAA CA 1
ATOM 2009 C C . GLN A 1 279 ? 6.992 56.296 180.197 1.000 35.199 279 GLN AAA C 1
ATOM 2010 O O . GLN A 1 279 ? 8.089 56.432 179.657 1.000 34.854 279 GLN AAA O 1
ATOM 2016 N N . PRO A 1 280 ? 6.552 55.069 180.564 1.000 35.435 280 PRO AAA N 1
ATOM 2017 C CA . PRO A 1 280 ? 7.285 53.860 180.199 1.000 36.029 280 PRO AAA CA 1
ATOM 2018 C C . PRO A 1 280 ? 7.443 53.758 178.684 1.000 36.771 280 PRO AAA C 1
ATOM 2019 O O . PRO A 1 280 ? 8.467 53.310 178.189 1.000 37.655 280 PRO AAA O 1
ATOM 2023 N N . LYS A 1 281 ? 6.415 54.208 177.970 1.000 40.922 281 LYS AAA N 1
ATOM 2024 C CA . LYS A 1 281 ? 6.319 54.143 176.527 1.000 42.507 281 LYS AAA CA 1
ATOM 2025 C C . LYS A 1 281 ? 5.666 55.439 176.045 1.000 42.034 281 LYS AAA C 1
ATOM 2026 O O . LYS A 1 281 ? 4.624 55.844 176.548 1.000 39.519 281 LYS AAA O 1
ATOM 2032 N N . GLU A 1 282 ? 6.314 56.107 175.083 1.000 42.190 282 GLU AAA N 1
ATOM 2033 C CA . GLU A 1 282 ? 5.859 57.368 174.514 1.000 45.648 282 GLU AAA CA 1
ATOM 2034 C C . GLU A 1 282 ? 4.405 57.266 174.027 1.000 46.974 282 GLU AAA C 1
ATOM 2035 O O . GLU A 1 282 ? 4.049 56.303 173.350 1.000 44.692 282 GLU AAA O 1
ATOM 2041 N N . THR A 1 283 ? 3.558 58.232 174.419 1.000 45.040 283 THR AAA N 1
ATOM 2042 C CA . THR A 1 283 ? 2.148 58.234 174.031 1.000 51.417 283 THR AAA CA 1
ATOM 2043 C C . THR A 1 283 ? 1.789 59.508 173.257 1.000 52.643 283 THR AAA C 1
ATOM 2044 O O . THR A 1 283 ? 2.573 60.455 173.221 1.000 55.556 283 THR AAA O 1
ATOM 2048 N N . VAL A 1 284 ? 0.592 59.507 172.647 1.000 53.529 284 VAL AAA N 1
ATOM 2049 C CA A VAL A 1 284 ? 0.037 60.647 171.923 0.500 58.163 284 VAL AAA CA 1
ATOM 2050 C CA B VAL A 1 284 ? 0.036 60.647 171.923 0.500 59.160 284 VAL AAA CA 1
ATOM 2051 C C . VAL A 1 284 ? -1.399 60.868 172.398 1.000 60.915 284 VAL AAA C 1
ATOM 2052 O O . VAL A 1 284 ? -2.140 59.905 172.603 1.000 58.087 284 VAL AAA O 1
ATOM 2059 N N . ARG A 1 285 ? -1.782 62.141 172.584 1.000 67.781 285 ARG AAA N 1
ATOM 2060 C CA . ARG A 1 285 ? -3.093 62.466 173.139 1.000 79.927 285 ARG AAA CA 1
ATOM 2061 C C . ARG A 1 285 ? -4.178 62.235 172.093 1.000 80.052 285 ARG AAA C 1
ATOM 2062 O O . ARG A 1 285 ? -4.083 62.722 170.977 1.000 73.672 285 ARG AAA O 1
ATOM 2070 N N . VAL A 1 286 ? -5.215 61.477 172.465 1.000 80.425 286 VAL AAA N 1
ATOM 2071 C CA . VAL A 1 286 ? -6.189 60.978 171.501 1.000 92.090 286 VAL AAA CA 1
ATOM 2072 C C . VAL A 1 286 ? -7.624 61.222 172.008 1.000 97.208 286 VAL AAA C 1
ATOM 2073 O O . VAL A 1 286 ? -8.593 60.706 171.451 1.000 94.998 286 VAL AAA O 1
ATOM 2077 N N . GLY A 1 287 ? -7.781 62.000 173.092 1.000 98.903 287 GLY AAA N 1
ATOM 2078 C CA . GLY A 1 287 ? -9.091 62.375 173.601 1.000 93.588 287 GLY AAA CA 1
ATOM 2079 C C . GLY A 1 287 ? -9.049 62.878 175.046 1.000 94.347 287 GLY AAA C 1
ATOM 2080 O O . GLY A 1 287 ? -8.000 62.921 175.682 1.000 95.837 287 GLY AAA O 1
ATOM 2081 N N . THR A 1 288 ? -10.223 63.314 175.517 1.000 91.856 288 THR AAA N 1
ATOM 2082 C CA . THR A 1 288 ? -10.457 63.740 176.887 1.000 87.445 288 THR AAA CA 1
ATOM 2083 C C . THR A 1 288 ? -11.801 63.181 177.333 1.000 88.649 288 THR AAA C 1
ATOM 2084 O O . THR A 1 288 ? -12.797 63.395 176.655 1.000 101.129 288 THR AAA O 1
ATOM 2088 N N . ALA A 1 289 ? -11.808 62.483 178.474 1.000 90.839 289 ALA AAA N 1
ATOM 2089 C CA . ALA A 1 289 ? -13.025 61.892 179.007 1.000 94.466 289 ALA AAA CA 1
ATOM 2090 C C . ALA A 1 289 ? -13.966 63.002 179.498 1.000 95.559 289 ALA AAA C 1
ATOM 2091 O O . ALA A 1 289 ? -13.529 64.139 179.696 1.000 88.322 289 ALA AAA O 1
ATOM 2093 N N . PRO A 1 290 ? -15.294 62.740 179.652 1.000 93.190 290 PRO AAA N 1
ATOM 2094 C CA . PRO A 1 290 ? -16.198 63.726 180.252 1.000 89.989 290 PRO AAA CA 1
ATOM 2095 C C . PRO A 1 290 ? -15.670 64.395 181.527 1.000 96.446 290 PRO AAA C 1
ATOM 2096 O O . PRO A 1 290 ? -15.992 65.554 181.772 1.000 97.961 290 PRO AAA O 1
ATOM 2100 N N . ASP A 1 291 ? -14.837 63.681 182.305 1.000 103.088 291 ASP AAA N 1
ATOM 2101 C CA . ASP A 1 291 ? -14.313 64.113 183.594 1.000 90.428 291 ASP AAA CA 1
ATOM 2102 C C . ASP A 1 291 ? -13.235 65.192 183.444 1.000 85.216 291 ASP AAA C 1
ATOM 2103 O O . ASP A 1 291 ? -12.975 65.960 184.368 1.000 87.687 291 ASP AAA O 1
ATOM 2108 N N . GLY A 1 292 ? -12.580 65.220 182.277 1.000 92.223 292 GLY AAA N 1
ATOM 2109 C CA . GLY A 1 292 ? -11.366 65.997 182.088 1.000 87.084 292 GLY AAA CA 1
ATOM 2110 C C . GLY A 1 292 ? -10.111 65.120 182.058 1.000 89.955 292 GLY AAA C 1
ATOM 2111 O O . GLY A 1 292 ? -9.034 65.632 181.778 1.000 90.173 292 GLY AAA O 1
ATOM 2112 N N . THR A 1 293 ? -10.274 63.814 182.349 1.000 83.500 293 THR AAA N 1
ATOM 2113 C CA . THR A 1 293 ? -9.227 62.797 182.373 1.000 83.508 293 THR AAA CA 1
ATOM 2114 C C . THR A 1 293 ? -8.668 62.581 180.967 1.000 87.119 293 THR AAA C 1
ATOM 2115 O O . THR A 1 293 ? -9.452 62.481 180.028 1.000 93.520 293 THR AAA O 1
ATOM 2119 N N . PRO A 1 294 ? -7.326 62.502 180.754 1.000 89.464 294 PRO AAA N 1
ATOM 2120 C CA . PRO A 1 294 ? -6.772 62.214 179.428 1.000 87.818 294 PRO AAA CA 1
ATOM 2121 C C . PRO A 1 294 ? -7.063 60.806 178.903 1.000 88.156 294 PRO AAA C 1
ATOM 2122 O O . PRO A 1 294 ? -7.226 59.866 179.680 1.000 78.948 294 PRO AAA O 1
ATOM 2126 N N . ILE A 1 295 ? -7.181 60.704 177.564 1.000 81.838 295 ILE AAA N 1
ATOM 2127 C CA . ILE A 1 295 ? -7.176 59.457 176.806 1.000 80.625 295 ILE AAA CA 1
ATOM 2128 C C . ILE A 1 295 ? -6.011 59.539 175.816 1.000 79.947 295 ILE AAA C 1
ATOM 2129 O O . ILE A 1 295 ? -5.940 60.457 175.001 1.000 79.625 295 ILE AAA O 1
ATOM 2134 N N . VAL A 1 296 ? -5.083 58.576 175.877 1.000 76.280 296 VAL AAA N 1
ATOM 2135 C CA . VAL A 1 296 ? -3.864 58.618 175.075 1.000 71.425 296 VAL AAA CA 1
ATOM 2136 C C . VAL A 1 296 ? -3.695 57.282 174.355 1.000 71.120 296 VAL AAA C 1
ATOM 2137 O O . VAL A 1 296 ? -4.218 56.273 174.814 1.000 70.071 296 VAL AAA O 1
ATOM 2141 N N . ASN A 1 297 ? -2.939 57.291 173.252 1.000 75.015 297 ASN AAA N 1
ATOM 2142 C CA . ASN A 1 297 ? -2.518 56.059 172.606 1.000 72.181 297 ASN AAA CA 1
ATOM 2143 C C . ASN A 1 297 ? -0.999 55.934 172.645 1.000 64.695 297 ASN AAA C 1
ATOM 2144 O O . ASN A 1 297 ? -0.286 56.933 172.552 1.000 57.738 297 ASN AAA O 1
ATOM 2149 N N . ILE A 1 298 ? -0.545 54.676 172.729 1.000 55.576 298 ILE AAA N 1
ATOM 2150 C CA . ILE A 1 298 ? 0.850 54.315 172.537 1.000 57.704 298 ILE AAA CA 1
ATOM 2151 C C . ILE A 1 298 ? 1.297 54.819 171.165 1.000 57.728 298 ILE AAA C 1
ATOM 2152 O O . ILE A 1 298 ? 0.717 54.444 170.149 1.000 60.757 298 ILE AAA O 1
ATOM 2157 N N . LYS A 1 299 ? 2.319 55.683 171.133 1.000 58.423 299 LYS AAA N 1
ATOM 2158 C CA . LYS A 1 299 ? 2.866 56.159 169.873 1.000 53.117 299 LYS AAA CA 1
ATOM 2159 C C . LYS A 1 299 ? 3.556 54.998 169.170 1.000 60.083 299 LYS AAA C 1
ATOM 2160 O O . LYS A 1 299 ? 4.287 54.229 169.789 1.000 60.878 299 LYS AAA O 1
ATOM 2166 N N . PRO A 1 300 ? 3.303 54.803 167.852 1.000 68.089 300 PRO AAA N 1
ATOM 2167 C CA . PRO A 1 300 ? 3.909 53.685 167.121 1.000 63.553 300 PRO AAA CA 1
ATOM 2168 C C . PRO A 1 300 ? 5.419 53.909 167.133 1.000 55.750 300 PRO AAA C 1
ATOM 2169 O O . PRO A 1 300 ? 5.889 55.024 166.880 1.000 51.076 300 PRO AAA O 1
ATOM 2173 N N . ASN A 1 301 ? 6.165 52.865 167.507 1.000 53.724 301 ASN AAA N 1
ATOM 2174 C CA . ASN A 1 301 ? 7.617 52.968 167.553 1.000 54.993 301 ASN AAA CA 1
ATOM 2175 C C . ASN A 1 301 ? 8.065 54.055 168.544 1.000 51.504 301 ASN AAA C 1
ATOM 2176 O O . ASN A 1 301 ? 9.133 54.630 168.388 1.000 50.586 301 ASN AAA O 1
ATOM 2181 N N . GLY A 1 302 ? 7.252 54.350 169.569 1.000 48.105 302 GLY AAA N 1
ATOM 2182 C CA . GLY A 1 302 ? 7.608 55.359 170.558 1.000 45.457 302 GLY AAA CA 1
ATOM 2183 C C . GLY A 1 302 ? 8.819 54.951 171.416 1.000 47.713 302 GLY AAA C 1
ATOM 2184 O O . GLY A 1 302 ? 9.107 53.762 171.615 1.000 42.104 302 GLY AAA O 1
ATOM 2185 N N . LYS A 1 303 ? 9.535 55.954 171.925 1.000 42.658 303 LYS AAA N 1
ATOM 2186 C CA . LYS A 1 303 ? 10.681 55.740 172.800 1.000 42.542 303 LYS AAA CA 1
ATOM 2187 C C . LYS A 1 303 ? 10.208 55.298 174.188 1.000 40.144 303 LYS AAA C 1
ATOM 2188 O O . LYS A 1 303 ? 9.032 55.467 174.528 1.000 38.017 303 LYS AAA O 1
ATOM 2194 N N . LEU A 1 304 ? 11.130 54.694 174.952 1.000 33.797 304 LEU AAA N 1
ATOM 2195 C CA . LEU A 1 304 ? 10.832 54.186 176.284 1.000 34.013 304 LEU AAA CA 1
ATOM 2196 C C . LEU A 1 304 ? 11.384 55.163 177.320 1.000 34.457 304 LEU AAA C 1
ATOM 2197 O O . LEU A 1 304 ? 12.435 55.772 177.098 1.000 31.599 304 LEU AAA O 1
ATOM 2202 N N . ASN A 1 305 ? 10.675 55.281 178.459 1.000 34.749 305 ASN AAA N 1
ATOM 2203 C CA . ASN A 1 305 ? 11.163 55.994 179.638 1.000 33.994 305 ASN AAA CA 1
ATOM 2204 C C . ASN A 1 305 ? 11.455 57.453 179.287 1.000 34.984 305 ASN AAA C 1
ATOM 2205 O O . ASN A 1 305 ? 12.608 57.884 179.298 1.000 34.218 305 ASN AAA O 1
ATOM 2210 N N . ILE A 1 306 ? 10.398 58.217 178.982 1.000 35.680 306 ILE AAA N 1
ATOM 2211 C CA . ILE A 1 306 ? 10.598 59.539 178.407 1.000 37.182 306 ILE AAA CA 1
ATOM 2212 C C . ILE A 1 306 ? 9.507 60.482 178.891 1.000 34.495 306 ILE AAA C 1
ATOM 2213 O O . ILE A 1 306 ? 8.360 60.066 179.077 1.000 38.103 306 ILE AAA O 1
ATOM 2218 N N . HIS A 1 307 ? 9.900 61.743 179.112 1.000 31.670 307 HIS AAA N 1
ATOM 2219 C CA . HIS A 1 307 ? 8.983 62.825 179.445 1.000 32.291 307 HIS AAA CA 1
ATOM 2220 C C . HIS A 1 307 ? 7.956 63.022 178.325 1.000 34.131 307 HIS AAA C 1
ATOM 2221 O O . HIS A 1 307 ? 8.162 62.578 177.203 1.000 33.120 307 HIS AAA O 1
ATOM 2228 N N . ARG A 1 308 ? 6.854 63.710 178.638 1.000 37.155 308 ARG AAA N 1
ATOM 2229 C CA . ARG A 1 308 ? 5.842 64.051 177.649 1.000 39.197 308 ARG AAA CA 1
ATOM 2230 C C . ARG A 1 308 ? 6.283 65.299 176.882 1.000 43.122 308 ARG AAA C 1
ATOM 2231 O O . ARG A 1 308 ? 7.309 65.902 177.184 1.000 41.878 308 ARG AAA O 1
ATOM 2239 N N . THR A 1 309 ? 5.488 65.679 175.882 1.000 48.045 309 THR AAA N 1
ATOM 2240 C CA . THR A 1 309 ? 5.881 66.749 174.983 1.000 48.331 309 THR AAA CA 1
ATOM 2241 C C . THR A 1 309 ? 5.010 67.988 175.202 1.000 48.842 309 THR AAA C 1
ATOM 2242 O O . THR A 1 309 ? 3.890 67.887 175.707 1.000 44.118 309 THR AAA O 1
ATOM 2246 N N . GLY A 1 310 ? 5.572 69.162 174.868 1.000 46.925 310 GLY AAA N 1
ATOM 2247 C CA . GLY A 1 310 ? 4.854 70.427 174.927 1.000 43.836 310 GLY AAA CA 1
ATOM 2248 C C . GLY A 1 310 ? 4.349 70.735 176.331 1.000 48.433 310 GLY AAA C 1
ATOM 2249 O O . GLY A 1 310 ? 5.073 70.552 177.306 1.000 53.423 310 GLY AAA O 1
ATOM 2250 N N . THR A 1 311 ? 3.093 71.173 176.423 1.000 44.469 311 THR AAA N 1
ATOM 2251 C CA . THR A 1 311 ? 2.516 71.644 177.672 1.000 46.260 311 THR AAA CA 1
ATOM 2252 C C . THR A 1 311 ? 2.004 70.466 178.507 1.000 45.006 311 THR AAA C 1
ATOM 2253 O O . THR A 1 311 ? 1.417 70.668 179.572 1.000 43.084 311 THR AAA O 1
ATOM 2257 N N . ASP A 1 312 ? 2.236 69.236 178.031 1.000 43.673 312 ASP AAA N 1
ATOM 2258 C CA . ASP A 1 312 ? 1.978 68.029 178.800 1.000 40.337 312 ASP AAA CA 1
ATOM 2259 C C . ASP A 1 312 ? 3.176 67.647 179.685 1.000 42.891 312 ASP AAA C 1
ATOM 2260 O O . ASP A 1 312 ? 3.043 66.803 180.569 1.000 40.086 312 ASP AAA O 1
ATOM 2265 N N . ARG A 1 313 ? 4.347 68.262 179.470 1.000 41.813 313 ARG AAA N 1
ATOM 2266 C CA . ARG A 1 313 ? 5.575 67.834 180.131 1.000 39.043 313 ARG AAA CA 1
ATOM 2267 C C . ARG A 1 313 ? 5.556 68.160 181.630 1.000 37.599 313 ARG AAA C 1
ATOM 2268 O O . ARG A 1 313 ? 5.296 69.300 182.015 1.000 35.674 313 ARG AAA O 1
ATOM 2276 N N . LEU A 1 314 ? 5.882 67.164 182.476 1.000 33.588 314 LEU AAA N 1
ATOM 2277 C CA . LEU A 1 314 ? 5.897 67.359 183.923 1.000 33.349 314 LEU AAA CA 1
ATOM 2278 C C . LEU A 1 314 ? 7.250 67.915 184.380 1.000 33.603 314 LEU AAA C 1
ATOM 2279 O O . LEU A 1 314 ? 8.128 68.178 183.555 1.000 31.342 314 LEU AAA O 1
ATOM 2284 N N . ALA A 1 315 ? 7.395 68.127 185.698 1.000 30.639 315 ALA AAA N 1
ATOM 2285 C CA . ALA A 1 315 ? 8.579 68.749 186.276 1.000 28.638 315 ALA AAA CA 1
ATOM 2286 C C . ALA A 1 315 ? 9.846 67.934 186.012 1.000 34.041 315 ALA AAA C 1
ATOM 2287 O O . ALA A 1 315 ? 9.838 66.693 186.037 1.000 31.916 315 ALA AAA O 1
ATOM 2289 N N . TYR A 1 316 ? 10.944 68.668 185.770 1.000 34.063 316 TYR AAA N 1
ATOM 2290 C CA . TYR A 1 316 ? 12.310 68.155 185.793 1.000 31.733 316 TYR AAA CA 1
ATOM 2291 C C . TYR A 1 316 ? 12.797 68.176 187.240 1.000 32.971 316 TYR AAA C 1
ATOM 2292 O O . TYR A 1 316 ? 12.252 68.901 188.064 1.000 29.108 316 TYR AAA O 1
ATOM 2301 N N . ALA A 1 317 ? 13.829 67.373 187.532 1.000 29.403 317 ALA AAA N 1
ATOM 2302 C CA . ALA A 1 317 ? 14.450 67.376 188.836 1.000 29.372 317 ALA AAA CA 1
ATOM 2303 C C . ALA A 1 317 ? 15.249 68.657 189.027 1.000 30.692 317 ALA AAA C 1
ATOM 2304 O O . ALA A 1 317 ? 15.338 69.160 190.139 1.000 29.535 317 ALA AAA O 1
ATOM 2306 N N . GLY A 1 318 ? 15.850 69.151 187.939 1.000 30.838 318 GLY AAA N 1
ATOM 2307 C CA . GLY A 1 318 ? 16.733 70.303 188.059 1.000 29.462 318 GLY AAA CA 1
ATOM 2308 C C . GLY A 1 318 ? 18.121 69.905 188.572 1.000 35.127 318 GLY AAA C 1
ATOM 2309 O O . GLY A 1 318 ? 18.331 68.734 188.908 1.000 31.139 318 GLY AAA O 1
ATOM 2310 N N . ASP A 1 319 ? 19.040 70.884 188.632 1.000 31.609 319 ASP AAA N 1
ATOM 2311 C CA . ASP A 1 319 ? 20.453 70.572 188.760 1.000 32.479 319 ASP AAA CA 1
ATOM 2312 C C . ASP A 1 319 ? 20.879 70.369 190.211 1.000 31.771 319 ASP AAA C 1
ATOM 2313 O O . ASP A 1 319 ? 21.994 69.938 190.443 1.000 33.370 319 ASP AAA O 1
ATOM 2318 N N . ASN A 1 320 ? 19.984 70.602 191.177 1.000 31.425 320 ASN AAA N 1
ATOM 2319 C CA . ASN A 1 320 ? 20.327 70.341 192.567 1.000 31.769 320 ASN AAA CA 1
ATOM 2320 C C . ASN A 1 320 ? 19.659 69.050 193.050 1.000 33.004 320 ASN AAA C 1
ATOM 2321 O O . ASN A 1 320 ? 20.343 68.132 193.496 1.000 31.034 320 ASN AAA O 1
ATOM 2326 N N . ALA A 1 321 ? 18.326 69.004 192.933 1.000 31.914 321 ALA AAA N 1
ATOM 2327 C CA . ALA A 1 321 ? 17.491 67.933 193.457 1.000 30.588 321 ALA AAA CA 1
ATOM 2328 C C . ALA A 1 321 ? 17.662 66.613 192.717 1.000 33.004 321 ALA AAA C 1
ATOM 2329 O O . ALA A 1 321 ? 17.243 65.591 193.249 1.000 32.331 321 ALA AAA O 1
ATOM 2331 N N . LYS A 1 322 ? 18.315 66.627 191.538 1.000 28.719 322 LYS AAA N 1
ATOM 2332 C CA . LYS A 1 322 ? 18.491 65.410 190.750 1.000 29.026 322 LYS AAA CA 1
ATOM 2333 C C . LYS A 1 322 ? 19.173 64.299 191.566 1.000 30.285 322 LYS AAA C 1
ATOM 2334 O O . LYS A 1 322 ? 18.934 63.130 191.291 1.000 29.209 322 LYS AAA O 1
ATOM 2340 N N . TYR A 1 323 ? 19.999 64.652 192.563 1.000 26.633 323 TYR AAA N 1
ATOM 2341 C CA . TYR A 1 323 ? 20.711 63.677 193.386 1.000 27.612 323 TYR AAA CA 1
ATOM 2342 C C . TYR A 1 323 ? 19.784 62.855 194.288 1.000 29.182 323 TYR AAA C 1
ATOM 2343 O O . TYR A 1 323 ? 20.145 61.747 194.669 1.000 28.017 323 TYR AAA O 1
ATOM 2352 N N . TRP A 1 324 ? 18.612 63.386 194.644 1.000 27.925 324 TRP AAA N 1
ATOM 2353 C CA . TRP A 1 324 ? 17.665 62.597 195.425 1.000 26.295 324 TRP AAA CA 1
ATOM 2354 C C . TRP A 1 324 ? 16.380 62.353 194.628 1.000 28.062 324 TRP AAA C 1
ATOM 2355 O O . TRP A 1 324 ? 15.329 62.113 195.219 1.000 32.678 324 TRP AAA O 1
ATOM 2366 N N . SER A 1 325 ? 16.488 62.410 193.286 1.000 27.497 325 SER AAA N 1
ATOM 2367 C CA . SER A 1 325 ? 15.355 62.224 192.397 1.000 24.720 325 SER AAA CA 1
ATOM 2368 C C . SER A 1 325 ? 15.474 60.935 191.599 1.000 25.342 325 SER AAA C 1
ATOM 2369 O O . SER A 1 325 ? 16.570 60.484 191.255 1.000 27.517 325 SER AAA O 1
ATOM 2372 N N . ILE A 1 326 ? 14.293 60.401 191.261 1.000 22.990 326 ILE AAA N 1
ATOM 2373 C CA . ILE A 1 326 ? 14.150 59.228 190.432 1.000 23.009 326 ILE AAA CA 1
ATOM 2374 C C . ILE A 1 326 ? 12.864 59.417 189.630 1.000 22.784 326 ILE AAA C 1
ATOM 2375 O O . ILE A 1 326 ? 11.995 60.182 190.031 1.000 24.599 326 ILE AAA O 1
ATOM 2380 N N . SER A 1 327 ? 12.770 58.734 188.494 1.000 24.116 327 SER AAA N 1
ATOM 2381 C CA . SER A 1 327 ? 11.588 58.773 187.655 1.000 26.643 327 SER AAA CA 1
ATOM 2382 C C . SER A 1 327 ? 10.755 57.508 187.878 1.000 30.690 327 SER AAA C 1
ATOM 2383 O O . SER A 1 327 ? 11.298 56.437 188.171 1.000 28.330 327 SER AAA O 1
ATOM 2386 N N . ALA A 1 328 ? 9.439 57.637 187.642 1.000 31.123 328 ALA AAA N 1
ATOM 2387 C CA . ALA A 1 328 ? 8.533 56.498 187.604 1.000 33.682 328 ALA AAA CA 1
ATOM 2388 C C . ALA A 1 328 ? 7.355 56.813 186.683 1.000 31.760 328 ALA AAA C 1
ATOM 2389 O O . ALA A 1 328 ? 7.140 57.965 186.306 1.000 30.694 328 ALA AAA O 1
ATOM 2391 N N . ASP A 1 329 ? 6.593 55.766 186.356 1.000 29.669 329 ASP AAA N 1
ATOM 2392 C CA . ASP A 1 329 ? 5.389 55.838 185.544 1.000 30.194 329 ASP AAA CA 1
ATOM 2393 C C . ASP A 1 329 ? 4.411 56.852 186.127 1.000 29.628 329 ASP A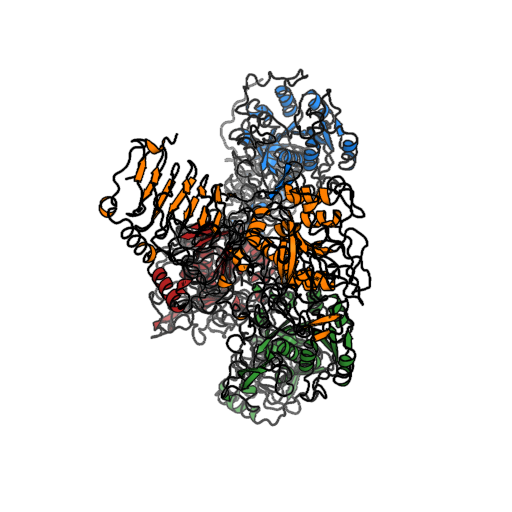AA C 1
ATOM 2394 O O . ASP A 1 329 ? 4.070 56.757 187.298 1.000 31.231 329 ASP AAA O 1
ATOM 2399 N N . ASP A 1 330 ? 3.944 57.802 185.296 1.000 30.423 330 ASP AAA N 1
ATOM 2400 C CA . ASP A 1 330 ? 3.102 58.903 185.748 1.000 31.952 330 ASP AAA CA 1
ATOM 2401 C C . ASP A 1 330 ? 1.604 58.620 185.591 1.000 35.539 330 ASP AAA C 1
ATOM 2402 O O . ASP A 1 330 ? 0.798 59.549 185.727 1.000 36.512 330 ASP AAA O 1
ATOM 2407 N N . SER A 1 331 ? 1.225 57.361 185.324 1.000 32.702 331 SER AAA N 1
ATOM 2408 C CA . SER A 1 331 ? -0.171 57.033 185.052 1.000 34.665 331 SER AAA CA 1
ATOM 2409 C C . SER A 1 331 ? -0.893 56.455 186.282 1.000 32.766 331 SER AAA C 1
ATOM 2410 O O . SER A 1 331 ? -0.375 55.564 186.954 1.000 31.951 331 SER AAA O 1
ATOM 2413 N N . ALA A 1 332 ? -2.123 56.922 186.537 1.000 32.260 332 ALA AAA N 1
ATOM 2414 C CA . ALA A 1 332 ? -2.993 56.291 187.521 1.000 33.955 332 ALA AAA CA 1
ATOM 2415 C C . ALA A 1 332 ? -3.437 54.929 186.987 1.000 37.691 332 ALA AAA C 1
ATOM 2416 O O . ALA A 1 332 ? -3.181 54.610 185.824 1.000 36.676 332 ALA AAA O 1
ATOM 2418 N N . ILE A 1 333 ? -4.110 54.122 187.822 1.000 39.026 333 ILE AAA N 1
ATOM 2419 C CA . ILE A 1 333 ? -4.623 52.845 187.339 1.000 36.979 333 ILE AAA CA 1
ATOM 2420 C C . ILE A 1 333 ? -5.812 53.136 186.433 1.000 37.693 333 ILE AAA C 1
ATOM 2421 O O . ILE A 1 333 ? -6.750 53.808 186.873 1.000 35.964 333 ILE AAA O 1
ATOM 2426 N N . PRO A 1 334 ? -5.819 52.660 185.160 1.000 39.842 334 PRO AAA N 1
ATOM 2427 C CA . PRO A 1 334 ? -6.857 53.041 184.203 1.000 43.070 334 PRO AAA CA 1
ATOM 2428 C C . PRO A 1 334 ? -8.215 52.456 184.594 1.000 46.642 334 PRO AAA C 1
ATOM 2429 O O . PRO A 1 334 ? -8.280 51.344 185.102 1.000 44.429 334 PRO AAA O 1
ATOM 2433 N N . THR A 1 335 ? -9.288 53.227 184.381 1.000 50.943 335 THR AAA N 1
ATOM 2434 C CA . THR A 1 335 ? -10.658 52.727 184.425 1.000 57.598 335 THR AAA CA 1
ATOM 2435 C C . THR A 1 335 ? -11.315 52.980 183.074 1.000 66.344 335 THR AAA C 1
ATOM 2436 O O . THR A 1 335 ? -11.457 54.131 182.666 1.000 67.285 335 THR AAA O 1
ATOM 2440 N N . ALA A 1 336 ? -11.704 51.891 182.405 1.000 69.892 336 ALA AAA N 1
ATOM 2441 C CA . ALA A 1 336 ? -12.390 51.951 181.124 1.000 74.086 336 ALA AAA CA 1
ATOM 2442 C C . ALA A 1 336 ? -11.602 52.827 180.147 1.000 71.845 336 ALA AAA C 1
ATOM 2443 O O . ALA A 1 336 ? -12.171 53.725 179.528 1.000 72.568 336 ALA AAA O 1
ATOM 2445 N N . GLY A 1 337 ? -10.287 52.584 180.059 1.000 66.279 337 GLY AAA N 1
ATOM 2446 C CA . GLY A 1 337 ? -9.441 53.203 179.048 1.000 60.808 337 GLY AAA CA 1
ATOM 2447 C C . GLY A 1 337 ? -9.071 54.664 179.322 1.000 60.256 337 GLY AAA C 1
ATOM 2448 O O . GLY A 1 337 ? -8.334 55.269 178.546 1.000 66.654 337 GLY AAA O 1
ATOM 2449 N N . ARG A 1 338 ? -9.579 55.249 180.415 1.000 59.393 338 ARG AAA N 1
ATOM 2450 C CA . ARG A 1 338 ? -9.128 56.573 180.830 1.000 59.071 338 ARG AAA CA 1
ATOM 2451 C C . ARG A 1 338 ? -8.233 56.446 182.070 1.000 57.162 338 ARG AAA C 1
ATOM 2452 O O . ARG A 1 338 ? -8.431 55.557 182.895 1.000 51.932 338 ARG AAA O 1
ATOM 2460 N N . ALA A 1 339 ? -7.224 57.324 182.177 1.000 51.116 339 ALA AAA N 1
ATOM 2461 C CA . ALA A 1 339 ? -6.303 57.327 183.308 1.000 45.216 339 ALA AAA CA 1
ATOM 2462 C C . ALA A 1 339 ? -5.784 58.742 183.561 1.000 43.637 339 ALA AAA C 1
ATOM 2463 O O . ALA A 1 339 ? -5.332 59.420 182.629 1.000 41.673 339 ALA AAA O 1
ATOM 2465 N N . GLY A 1 340 ? -5.847 59.179 184.827 1.000 34.660 340 GLY AAA N 1
ATOM 2466 C CA . GLY A 1 340 ? -5.162 60.392 185.251 1.000 35.990 340 GLY AAA CA 1
ATOM 2467 C C . GLY A 1 340 ? -3.645 60.279 185.069 1.000 35.446 340 GLY AAA C 1
ATOM 2468 O O . GLY A 1 340 ? -3.084 59.180 185.085 1.000 37.213 340 GLY AAA O 1
ATOM 2469 N N . ILE A 1 341 ? -2.998 61.431 184.863 1.000 34.760 341 ILE AAA N 1
ATOM 2470 C CA . ILE A 1 341 ? -1.584 61.530 184.535 1.000 38.856 341 ILE AAA CA 1
ATOM 2471 C C . ILE A 1 341 ? -0.992 62.539 185.506 1.000 37.332 341 ILE AAA C 1
ATOM 2472 O O . ILE A 1 341 ? -1.608 63.574 185.733 1.000 39.683 341 ILE AAA O 1
ATOM 2477 N N . GLY A 1 342 ? 0.184 62.238 186.074 1.000 35.586 342 GLY AAA N 1
ATOM 2478 C CA . GLY A 1 342 ? 0.796 63.173 187.009 1.000 32.868 342 GLY AAA CA 1
ATOM 2479 C C . GLY A 1 342 ? 1.915 62.543 187.830 1.000 32.213 342 GLY AAA C 1
ATOM 2480 O O . GLY A 1 342 ? 1.966 61.329 188.010 1.000 32.840 342 GLY AAA O 1
ATOM 2481 N N . SER A 1 343 ? 2.798 63.390 188.354 1.000 30.478 343 SER AAA N 1
ATOM 2482 C CA . SER A 1 343 ? 3.814 62.924 189.286 1.000 33.975 343 SER AAA CA 1
ATOM 2483 C C . SER A 1 343 ? 3.171 62.345 190.548 1.000 33.474 343 SER AAA C 1
ATOM 2484 O O . SER A 1 343 ? 3.811 61.562 191.250 1.000 34.889 343 SER AAA O 1
ATOM 2487 N N . SER A 1 344 ? 1.893 62.670 190.785 1.000 33.625 344 SER AAA N 1
ATOM 2488 C CA . SER A 1 344 ? 1.130 62.088 191.886 1.000 35.502 344 SER AAA CA 1
ATOM 2489 C C . SER A 1 344 ? 1.081 60.569 191.798 1.000 35.432 344 SER AAA C 1
ATOM 2490 O O . SER A 1 344 ? 0.853 59.918 192.816 1.000 32.697 344 SER AAA O 1
ATOM 2493 N N . TYR A 1 345 ? 1.220 60.025 190.578 1.000 32.346 345 TYR AAA N 1
ATOM 2494 C CA . TYR A 1 345 ? 1.077 58.590 190.366 1.000 32.539 345 TYR AAA CA 1
ATOM 2495 C C . TYR A 1 345 ? 2.445 57.926 190.263 1.000 32.018 345 TYR AAA C 1
ATOM 2496 O O . TYR A 1 345 ? 2.546 56.698 190.319 1.000 35.119 345 TYR AAA O 1
ATOM 2505 N N . ALA A 1 346 ? 3.487 58.751 190.080 1.000 33.908 346 ALA AAA N 1
ATOM 2506 C CA . ALA A 1 346 ? 4.855 58.256 190.029 1.000 31.454 346 ALA AAA CA 1
ATOM 2507 C C . ALA A 1 346 ? 5.369 58.052 191.454 1.000 28.753 346 ALA AAA C 1
ATOM 2508 O O . ALA A 1 346 ? 5.960 57.019 191.752 1.000 29.857 346 ALA AAA O 1
ATOM 2510 N N . ALA A 1 347 ? 5.084 59.013 192.351 1.000 28.506 347 ALA AAA N 1
ATOM 2511 C CA . ALA A 1 347 ? 5.559 58.919 193.727 1.000 28.073 347 ALA AAA CA 1
ATOM 2512 C C . ALA A 1 347 ? 5.169 57.586 194.388 1.000 28.468 347 ALA AAA C 1
ATOM 2513 O O . ALA A 1 347 ? 6.003 56.951 195.034 1.000 29.851 347 ALA AAA O 1
ATOM 2515 N N . PRO A 1 348 ? 3.884 57.145 194.330 1.000 28.925 348 PRO AAA N 1
ATOM 2516 C CA . PRO A 1 348 ? 3.460 55.919 195.016 1.000 29.749 348 PRO AAA CA 1
ATOM 2517 C C . PRO A 1 348 ? 4.155 54.649 194.526 1.000 27.248 348 PRO AAA C 1
ATOM 2518 O O . PRO A 1 348 ? 4.313 53.704 195.288 1.000 32.443 348 PRO AAA O 1
ATOM 2522 N N . ARG A 1 349 ? 4.630 54.647 193.284 1.000 25.674 349 ARG AAA N 1
ATOM 2523 C CA . ARG A 1 349 ? 5.389 53.517 192.778 1.000 25.567 349 ARG AAA CA 1
ATOM 2524 C C . ARG A 1 349 ? 6.747 53.453 193.465 1.000 26.016 349 ARG AAA C 1
ATOM 2525 O O . ARG A 1 349 ? 7.251 52.361 193.740 1.000 22.282 349 ARG AAA O 1
ATOM 2533 N N . VAL A 1 350 ? 7.347 54.637 193.692 1.000 24.418 350 VAL AAA N 1
ATOM 2534 C CA . VAL A 1 350 ? 8.636 54.703 194.360 1.000 25.390 350 VAL AAA CA 1
ATOM 2535 C C . VAL A 1 350 ? 8.428 54.342 195.843 1.000 25.235 350 VAL AAA C 1
ATOM 2536 O O . VAL A 1 350 ? 9.210 53.578 196.407 1.000 25.102 350 VAL AAA O 1
ATOM 2540 N N . SER A 1 351 ? 7.358 54.865 196.452 1.000 23.614 351 SER AAA N 1
ATOM 2541 C CA . SER A 1 351 ? 7.054 54.528 197.834 1.000 27.617 351 SER AAA CA 1
ATOM 2542 C C . SER A 1 351 ? 6.898 53.016 197.992 1.000 27.848 351 SER AAA C 1
ATOM 2543 O O . SER A 1 351 ? 7.387 52.431 198.965 1.000 27.367 351 SER AAA O 1
ATOM 2546 N N . ARG A 1 352 ? 6.205 52.394 197.022 1.000 25.743 352 ARG AAA N 1
ATOM 2547 C CA . ARG A 1 352 ? 5.974 50.958 197.088 1.000 26.246 352 ARG AAA CA 1
ATOM 2548 C C . ARG A 1 352 ? 7.302 50.207 196.962 1.000 26.737 352 ARG AAA C 1
ATOM 2549 O O . ARG A 1 352 ? 7.617 49.328 197.771 1.000 27.118 352 ARG AAA O 1
ATOM 2557 N N . ALA A 1 353 ? 8.111 50.580 195.962 1.000 25.040 353 ALA AAA N 1
ATOM 2558 C CA . ALA A 1 353 ? 9.368 49.881 195.743 1.000 25.596 353 ALA AAA CA 1
ATOM 2559 C C . ALA A 1 353 ? 10.265 50.026 196.977 1.000 24.950 353 ALA AAA C 1
ATOM 2560 O O . ALA A 1 353 ? 10.910 49.059 197.389 1.000 25.849 353 ALA AAA O 1
ATOM 2562 N N . ALA A 1 354 ? 10.288 51.231 197.562 1.000 23.636 354 ALA AAA N 1
ATOM 2563 C CA . ALA A 1 354 ? 11.087 51.507 198.753 1.000 26.183 354 ALA AAA CA 1
ATOM 2564 C C . ALA A 1 354 ? 10.644 50.612 199.905 1.000 24.927 354 ALA AAA C 1
ATOM 2565 O O . ALA A 1 354 ? 11.485 50.025 200.565 1.000 25.950 354 ALA AAA O 1
ATOM 2567 N N . ALA A 1 355 ? 9.332 50.535 200.154 1.000 27.375 355 ALA AAA N 1
ATOM 2568 C CA . ALA A 1 355 ? 8.811 49.724 201.252 1.000 26.529 355 ALA AAA CA 1
ATOM 2569 C C . ALA A 1 355 ? 9.139 48.238 201.052 1.000 28.642 355 ALA AAA C 1
ATOM 2570 O O . ALA A 1 355 ? 9.486 47.554 202.013 1.000 30.298 355 ALA AAA O 1
ATOM 2572 N N . LEU A 1 356 ? 9.074 47.745 199.797 1.000 27.640 356 LEU AAA N 1
ATOM 2573 C CA . LEU A 1 356 ? 9.379 46.348 199.499 1.000 26.476 356 LEU AAA CA 1
ATOM 2574 C C . LEU A 1 356 ? 10.865 46.052 199.678 1.000 26.333 356 LEU AAA C 1
ATOM 2575 O O . LEU A 1 356 ? 11.227 45.004 200.199 1.000 26.379 356 LEU AAA O 1
ATOM 2580 N N . VAL A 1 357 ? 11.730 46.970 199.223 1.000 25.685 357 VAL AAA N 1
ATOM 2581 C CA . VAL A 1 357 ? 13.172 46.821 199.376 1.000 24.579 357 VAL AAA CA 1
ATOM 2582 C C . VAL A 1 357 ? 13.528 46.811 200.868 1.000 25.087 357 VAL AAA C 1
ATOM 2583 O O . VAL A 1 357 ? 14.317 45.978 201.316 1.000 25.519 357 VAL AAA O 1
ATOM 2587 N N . ALA A 1 358 ? 12.924 47.725 201.639 1.000 25.168 358 ALA AAA N 1
ATOM 2588 C CA . ALA A 1 358 ? 13.183 47.830 203.064 1.000 31.723 358 ALA AAA CA 1
ATOM 2589 C C . ALA A 1 358 ? 12.752 46.523 203.746 1.000 33.782 358 ALA AAA C 1
ATOM 2590 O O . ALA A 1 358 ? 13.463 46.028 204.612 1.000 31.547 358 ALA AAA O 1
ATOM 2592 N N . GLU A 1 359 ? 11.607 45.966 203.328 1.000 33.641 359 GLU AAA N 1
ATOM 2593 C CA . GLU A 1 359 ? 11.110 44.717 203.897 1.000 32.160 359 GLU AAA CA 1
ATOM 2594 C C . GLU A 1 359 ? 12.112 43.587 203.665 1.000 32.726 359 GLU AAA C 1
ATOM 2595 O O . GLU A 1 359 ? 12.433 42.854 204.593 1.000 33.370 359 GLU AAA O 1
ATOM 2601 N N . LYS A 1 360 ? 12.614 43.451 202.427 1.000 27.502 360 LYS AAA N 1
ATOM 2602 C CA . LYS A 1 360 ? 13.487 42.348 202.060 1.000 25.977 360 LYS AAA CA 1
ATOM 2603 C C . LYS A 1 360 ? 14.862 42.508 202.704 1.000 30.502 360 LYS AAA C 1
ATOM 2604 O O . LYS A 1 360 ? 15.456 41.545 203.201 1.000 27.091 360 LYS AAA O 1
ATOM 2610 N N . PHE A 1 361 ? 15.393 43.735 202.658 1.000 28.143 361 PHE AAA N 1
ATOM 2611 C CA . PHE A 1 361 ? 16.671 44.028 203.303 1.000 30.075 361 PHE AAA CA 1
ATOM 2612 C C . PHE A 1 361 ? 16.409 44.860 204.562 1.000 30.609 361 PHE AAA C 1
ATOM 2613 O O . PHE A 1 361 ? 16.688 46.059 204.591 1.000 29.180 361 PHE AAA O 1
ATOM 2621 N N . ASP A 1 362 ? 15.820 44.216 205.575 1.000 29.362 362 ASP AAA N 1
ATOM 2622 C CA . ASP A 1 362 ? 15.245 44.908 206.726 1.000 27.866 362 ASP AAA CA 1
ATOM 2623 C C . ASP A 1 362 ? 16.315 45.453 207.669 1.000 23.733 362 ASP AAA C 1
ATOM 2624 O O . ASP A 1 362 ? 16.019 46.242 208.555 1.000 29.372 362 ASP AAA O 1
ATOM 2629 N N . TRP A 1 363 ? 17.570 45.082 207.432 1.000 23.590 363 TRP AAA N 1
ATOM 2630 C CA . TRP A 1 363 ? 18.720 45.647 208.104 1.000 25.232 363 TRP AAA CA 1
ATOM 2631 C C . TRP A 1 363 ? 19.196 46.962 207.459 1.000 29.445 363 TRP AAA C 1
ATOM 2632 O O . TRP A 1 363 ? 20.033 47.654 208.032 1.000 29.661 363 TRP AAA O 1
ATOM 2643 N N . MET A 1 364 ? 18.719 47.315 206.255 1.000 29.633 364 MET AAA N 1
ATOM 2644 C CA . MET A 1 364 ? 19.180 48.543 205.597 1.000 27.962 364 MET AAA CA 1
ATOM 2645 C C . MET A 1 364 ? 18.630 49.785 206.308 1.000 28.357 364 MET AAA C 1
ATOM 2646 O O . MET A 1 364 ? 17.520 49.769 206.836 1.000 29.390 364 MET AAA O 1
ATOM 2651 N N . THR A 1 365 ? 19.404 50.875 206.280 1.000 28.444 365 THR AAA N 1
ATOM 2652 C CA . THR A 1 365 ? 18.933 52.202 206.664 1.000 27.135 365 THR AAA CA 1
ATOM 2653 C C . THR A 1 365 ? 18.088 52.764 205.520 1.000 25.504 365 THR AAA C 1
ATOM 2654 O O . THR A 1 365 ? 18.136 52.249 204.410 1.000 26.618 365 THR AAA O 1
ATOM 2658 N N . ALA A 1 366 ? 17.319 53.825 205.792 1.000 24.084 366 ALA AAA N 1
ATOM 2659 C CA . ALA A 1 366 ? 16.536 54.504 204.774 1.000 27.008 366 ALA AAA CA 1
ATOM 2660 C C . ALA A 1 366 ? 17.443 54.940 203.623 1.000 28.751 366 ALA AAA C 1
ATOM 2661 O O . ALA A 1 366 ? 17.088 54.767 202.460 1.000 29.205 366 ALA AAA O 1
ATOM 2663 N N . ASP A 1 367 ? 18.632 55.460 203.967 1.000 27.129 367 ASP AAA N 1
ATOM 2664 C CA . ASP A 1 367 ? 19.564 55.960 202.968 1.000 26.849 367 ASP AAA CA 1
ATOM 2665 C C . ASP A 1 367 ? 20.032 54.816 202.061 1.000 26.754 367 ASP AAA C 1
ATOM 2666 O O . ASP A 1 367 ? 20.224 55.014 200.861 1.000 26.402 367 ASP AAA O 1
ATOM 2671 N N . GLN A 1 368 ? 20.232 53.617 202.626 1.000 24.673 368 GLN AAA N 1
ATOM 2672 C CA . GLN A 1 368 ? 20.669 52.467 201.841 1.000 23.575 368 GLN AAA CA 1
ATOM 2673 C C . GLN A 1 368 ? 19.548 52.003 200.901 1.000 22.732 368 GLN AAA C 1
ATOM 2674 O O . GLN A 1 368 ? 19.809 51.567 199.797 1.000 24.798 368 GLN AAA O 1
ATOM 2680 N N . VAL A 1 369 ? 18.297 52.148 201.328 1.000 23.203 369 VAL AAA N 1
ATOM 2681 C CA . VAL A 1 369 ? 17.158 51.861 200.472 1.000 25.786 369 VAL AAA CA 1
ATOM 2682 C C . VAL A 1 369 ? 17.119 52.855 199.295 1.000 30.029 369 VAL AAA C 1
ATOM 2683 O O . VAL A 1 369 ? 16.919 52.448 198.146 1.000 28.238 369 VAL AAA O 1
ATOM 2687 N N . ARG A 1 370 ? 17.341 54.149 199.564 1.000 27.787 370 ARG AAA N 1
ATOM 2688 C CA . ARG A 1 370 ? 17.373 55.142 198.487 1.000 25.892 370 ARG AAA CA 1
ATOM 2689 C C . ARG A 1 370 ? 18.456 54.758 197.472 1.000 24.232 370 ARG AAA C 1
ATOM 2690 O O . ARG A 1 370 ? 18.211 54.747 196.255 1.000 25.720 370 ARG AAA O 1
ATOM 2698 N N . GLN A 1 371 ? 19.659 54.449 197.974 1.000 23.674 371 GLN AAA N 1
ATOM 2699 C CA . GLN A 1 371 ? 20.776 54.094 197.107 1.000 26.888 371 GLN AAA CA 1
ATOM 2700 C C . GLN A 1 371 ? 20.420 52.861 196.267 1.000 27.336 371 GLN AAA C 1
ATOM 2701 O O . GLN A 1 371 ? 20.790 52.771 195.101 1.000 24.979 371 GLN AAA O 1
ATOM 2707 N N . THR A 1 372 ? 19.731 51.894 196.880 1.000 25.872 372 THR AAA N 1
ATOM 2708 C CA . THR A 1 372 ? 19.301 50.696 196.166 1.000 23.783 372 THR AAA CA 1
ATOM 2709 C C . THR A 1 372 ? 18.399 51.068 194.985 1.000 21.924 372 THR AAA C 1
ATOM 2710 O O . THR A 1 372 ? 18.595 50.569 193.876 1.000 22.280 372 THR AAA O 1
ATOM 2714 N N . LEU A 1 373 ? 17.393 51.917 195.219 1.000 20.905 373 LEU AAA N 1
ATOM 2715 C CA . LEU A 1 373 ? 16.511 52.356 194.145 1.000 23.267 373 LEU AAA CA 1
ATOM 2716 C C . LEU A 1 373 ? 17.282 53.131 193.063 1.000 25.211 373 LEU AAA C 1
ATOM 2717 O O . LEU A 1 373 ? 17.091 52.873 191.874 1.000 24.200 373 LEU AAA O 1
ATOM 2722 N N . PHE A 1 374 ? 18.148 54.070 193.476 1.000 22.528 374 PHE AAA N 1
ATOM 2723 C CA . PHE A 1 374 ? 18.849 54.941 192.545 1.000 23.106 374 PHE AAA CA 1
ATOM 2724 C C . PHE A 1 374 ? 19.803 54.148 191.656 1.000 24.113 374 PHE AAA C 1
ATOM 2725 O O . PHE A 1 374 ? 20.017 54.531 190.508 1.000 22.510 374 PHE AAA O 1
ATOM 2733 N N . THR A 1 375 ? 20.406 53.074 192.194 1.000 22.671 375 THR AAA N 1
ATOM 2734 C CA . THR A 1 375 ? 21.493 52.397 191.499 1.000 22.039 375 THR AAA CA 1
ATOM 2735 C C . THR A 1 375 ? 21.000 51.185 190.703 1.000 21.994 375 THR AAA C 1
ATOM 2736 O O . THR A 1 375 ? 21.827 50.430 190.190 1.000 22.564 375 THR AAA O 1
ATOM 2740 N N . THR A 1 376 ? 19.675 51.019 190.558 1.000 22.557 376 THR AAA N 1
ATOM 2741 C CA . THR A 1 376 ? 19.123 49.871 189.839 1.000 23.257 376 THR AAA CA 1
ATOM 2742 C C . THR A 1 376 ? 18.097 50.306 188.782 1.000 25.222 376 THR AAA C 1
ATOM 2743 O O . THR A 1 376 ? 17.301 49.492 188.312 1.000 27.328 376 THR AAA O 1
ATOM 2747 N N . THR A 1 377 ? 18.132 51.585 188.397 1.000 23.236 377 THR AAA N 1
ATOM 2748 C CA . THR A 1 377 ? 17.186 52.153 187.449 1.000 26.289 377 THR AAA CA 1
ATOM 2749 C C . THR A 1 377 ? 17.476 51.677 186.016 1.000 24.733 377 THR AAA C 1
ATOM 2750 O O . THR A 1 377 ? 18.564 51.204 185.705 1.000 22.805 377 THR AAA O 1
ATOM 2754 N N . ASP A 1 378 ? 16.473 51.832 185.155 1.000 25.619 378 ASP AAA N 1
ATOM 2755 C CA . ASP A 1 378 ? 16.617 51.706 183.706 1.000 27.923 378 ASP AAA CA 1
ATOM 2756 C C . ASP A 1 378 ? 16.952 53.068 183.103 1.000 28.739 378 ASP AAA C 1
ATOM 2757 O O . ASP A 1 378 ? 16.604 54.120 183.657 1.000 29.858 378 ASP AAA O 1
ATOM 2762 N N . ASP A 1 379 ? 17.631 53.043 181.956 1.000 30.146 379 ASP AAA N 1
ATOM 2763 C CA . ASP A 1 379 ? 17.995 54.264 181.249 1.000 29.218 379 ASP AAA CA 1
ATOM 2764 C C . ASP A 1 379 ? 16.765 54.856 180.551 1.000 31.217 379 ASP AAA C 1
ATOM 2765 O O . ASP A 1 379 ? 15.722 54.185 180.450 1.000 26.667 379 ASP AAA O 1
ATOM 2770 N N . THR A 1 380 ? 16.899 56.123 180.098 1.000 30.373 380 THR AAA N 1
ATOM 2771 C CA . THR A 1 380 ? 15.764 56.913 179.638 1.000 30.469 380 THR AAA CA 1
ATOM 2772 C C . THR A 1 380 ? 15.852 57.238 178.138 1.000 33.667 380 THR AAA C 1
ATOM 2773 O O . THR A 1 380 ? 16.940 57.285 177.585 1.000 32.136 380 THR AAA O 1
ATOM 2777 N N . GLU A 1 381 ? 14.698 57.465 177.492 1.000 32.863 381 GLU AAA N 1
ATOM 2778 C CA . GLU A 1 381 ? 14.623 57.891 176.097 1.000 36.011 381 GLU AAA CA 1
ATOM 2779 C C . GLU A 1 381 ? 15.252 56.830 175.197 1.000 39.053 381 GLU AAA C 1
ATOM 2780 O O . GLU A 1 381 ? 16.077 57.146 174.352 1.000 36.832 381 GLU AAA O 1
ATOM 2786 N N . LEU A 1 382 ? 14.842 55.578 175.389 1.000 36.278 382 LEU AAA N 1
ATOM 2787 C CA . LEU A 1 382 ? 15.437 54.440 174.716 1.000 37.519 382 LEU AAA CA 1
ATOM 2788 C C . LEU A 1 382 ? 14.634 54.133 173.461 1.000 38.615 382 LEU AAA C 1
ATOM 2789 O O . LEU A 1 382 ? 13.421 54.328 173.421 1.000 38.963 382 LEU AAA O 1
ATOM 2794 N N . ASP A 1 383 ? 15.335 53.573 172.471 1.000 40.556 383 ASP AAA N 1
ATOM 2795 C CA . ASP A 1 383 ? 14.732 53.108 171.238 1.000 39.155 383 ASP AAA CA 1
ATOM 2796 C C . ASP A 1 383 ? 13.679 52.038 171.528 1.000 43.477 383 ASP AAA C 1
ATOM 2797 O O . ASP A 1 383 ? 13.870 51.193 172.411 1.000 41.025 383 ASP AAA O 1
ATOM 2802 N N . ALA A 1 384 ? 12.579 52.070 170.756 1.000 39.943 384 ALA AAA N 1
ATOM 2803 C CA . ALA A 1 384 ? 11.483 51.132 170.939 1.000 41.517 384 ALA AAA CA 1
ATOM 2804 C C . ALA A 1 384 ? 11.963 49.688 170.823 1.000 40.136 384 ALA AAA C 1
ATOM 2805 O O . ALA A 1 384 ? 11.357 48.798 171.410 1.000 44.527 384 ALA AAA O 1
ATOM 2807 N N . SER A 1 385 ? 13.046 49.448 170.076 1.000 41.233 385 SER AAA N 1
ATOM 2808 C CA . SER A 1 385 ? 13.496 48.083 169.864 1.000 42.737 385 SER AAA CA 1
ATOM 2809 C C . SER A 1 385 ? 14.123 47.491 171.134 1.000 43.752 385 SER AAA C 1
ATOM 2810 O O . SER A 1 385 ? 14.415 46.301 171.167 1.000 44.663 385 SER AAA O 1
ATOM 2813 N N . LEU A 1 386 ? 14.335 48.306 172.175 1.000 41.427 386 LEU AAA N 1
ATOM 2814 C CA . LEU A 1 386 ? 14.870 47.788 173.428 1.000 38.339 386 LEU AAA CA 1
ATOM 2815 C C . LEU A 1 386 ? 13.765 47.268 174.354 1.000 37.587 386 LEU AAA C 1
ATOM 2816 O O . LEU A 1 386 ? 14.066 46.846 175.460 1.000 40.020 386 LEU AAA O 1
ATOM 2821 N N . ALA A 1 387 ? 12.499 47.247 173.908 1.000 35.303 387 ALA AAA N 1
ATOM 2822 C CA . ALA A 1 387 ? 11.397 46.752 174.733 1.000 34.127 387 ALA AAA CA 1
ATOM 2823 C C . ALA A 1 387 ? 11.468 45.228 174.843 1.000 35.450 387 ALA AAA C 1
ATOM 2824 O O . ALA A 1 387 ? 12.290 44.603 174.183 1.000 34.642 387 ALA AAA O 1
ATOM 2826 N N . GLY A 1 388 ? 10.662 44.633 175.733 1.000 39.940 388 GLY AAA N 1
ATOM 2827 C CA . GLY A 1 388 ? 10.586 43.182 175.854 1.000 39.570 388 GLY AAA CA 1
ATOM 2828 C C . GLY A 1 388 ? 11.511 42.605 176.932 1.000 42.483 388 GLY AAA C 1
ATOM 2829 O O . GLY A 1 388 ? 12.566 43.164 177.234 1.000 38.113 388 GLY AAA O 1
ATOM 2830 N N . ASN A 1 389 ? 11.107 41.443 177.453 1.000 42.423 389 ASN AAA N 1
ATOM 2831 C CA . ASN A 1 389 ? 11.755 40.793 178.579 1.000 45.827 389 ASN AAA CA 1
ATOM 2832 C C . ASN A 1 389 ? 13.194 40.422 178.261 1.000 43.327 389 ASN AAA C 1
ATOM 2833 O O . ASN A 1 389 ? 14.054 40.498 179.144 1.000 41.108 389 ASN AAA O 1
ATOM 2838 N N . ALA A 1 390 ? 13.450 40.012 177.018 1.000 39.457 390 ALA AAA N 1
ATOM 2839 C CA . ALA A 1 390 ? 14.792 39.566 176.668 1.000 41.511 390 ALA AAA CA 1
ATOM 2840 C C . ALA A 1 390 ? 15.759 40.744 176.780 1.000 38.468 390 ALA AAA C 1
ATOM 2841 O O . ALA A 1 390 ? 16.964 40.540 176.935 1.000 38.868 390 ALA AAA O 1
ATOM 2843 N N . ASN A 1 391 ? 15.229 41.975 176.737 1.000 34.249 391 ASN AAA N 1
ATOM 2844 C CA . ASN A 1 391 ? 16.091 43.151 176.756 1.000 35.934 391 ASN AAA CA 1
ATOM 2845 C C . ASN A 1 391 ? 16.088 43.853 178.114 1.000 37.046 391 ASN AAA C 1
ATOM 2846 O O . ASN A 1 391 ? 16.639 44.945 178.232 1.000 36.717 391 ASN AAA O 1
ATOM 2851 N N . ALA A 1 392 ? 15.479 43.229 179.135 1.000 36.345 392 ALA AAA N 1
ATOM 2852 C CA . ALA A 1 392 ? 15.288 43.862 180.434 1.000 37.840 392 ALA AAA CA 1
ATOM 2853 C C . ALA A 1 392 ? 16.603 44.406 181.004 1.000 35.916 392 ALA AAA C 1
ATOM 2854 O O . ALA A 1 392 ? 16.628 45.537 181.490 1.000 33.485 392 ALA AAA O 1
ATOM 2856 N N . GLU A 1 393 ? 17.690 43.622 180.911 1.000 36.104 393 GLU AAA N 1
ATOM 2857 C CA . GLU A 1 393 ? 18.990 44.030 181.424 1.000 35.485 393 GLU AAA CA 1
ATOM 2858 C C . GLU A 1 393 ? 19.698 45.000 180.491 1.000 36.184 393 GLU AAA C 1
ATOM 2859 O O . GLU A 1 393 ? 20.529 45.789 180.927 1.000 32.593 393 GLU AAA O 1
ATOM 2865 N N . LYS A 1 394 ? 19.363 44.942 179.199 1.000 37.731 394 LYS AAA N 1
ATOM 2866 C CA . LYS A 1 394 ? 19.971 45.858 178.251 1.000 37.635 394 LYS AAA CA 1
ATOM 2867 C C . LYS A 1 394 ? 19.492 47.278 178.523 1.000 35.107 394 LYS AAA C 1
ATOM 2868 O O . LYS A 1 394 ? 20.212 48.213 178.197 1.000 33.885 394 LYS AAA O 1
ATOM 2874 N N . ARG A 1 395 ? 18.298 47.429 179.121 1.000 30.468 395 ARG AAA N 1
ATOM 2875 C CA . ARG A 1 395 ? 17.721 48.738 179.385 1.000 29.682 395 ARG AAA CA 1
ATOM 2876 C C . ARG A 1 395 ? 18.328 49.394 180.639 1.000 29.348 395 ARG AAA C 1
ATOM 2877 O O . ARG A 1 395 ? 18.016 50.552 180.925 1.000 28.896 395 ARG AAA O 1
ATOM 2885 N N . ARG A 1 396 ? 19.171 48.663 181.392 1.000 28.077 396 ARG AAA N 1
ATOM 2886 C CA . ARG A 1 396 ? 19.711 49.166 182.657 1.000 30.526 396 ARG AAA CA 1
ATOM 2887 C C . ARG A 1 396 ? 20.517 50.447 182.428 1.000 28.823 396 ARG AAA C 1
ATOM 2888 O O . ARG A 1 396 ? 21.309 50.519 181.511 1.000 30.413 396 ARG AAA O 1
ATOM 2896 N N . ARG A 1 397 ? 20.337 51.449 183.280 1.000 29.065 397 ARG AAA N 1
ATOM 2897 C CA . ARG A 1 397 ? 21.165 52.647 183.280 1.000 31.670 397 ARG AAA CA 1
ATOM 2898 C C . ARG A 1 397 ? 22.490 52.355 183.994 1.000 34.119 397 ARG AAA C 1
ATOM 2899 O O . ARG A 1 397 ? 22.499 51.919 185.150 1.000 31.751 397 ARG AAA O 1
ATOM 2907 N N . VAL A 1 398 ? 23.617 52.641 183.322 1.000 28.644 398 VAL AAA N 1
ATOM 2908 C CA . VAL A 1 398 ? 24.894 52.484 183.987 1.000 29.307 398 VAL AAA CA 1
ATOM 2909 C C . VAL A 1 398 ? 25.629 53.820 183.925 1.000 30.040 398 VAL AAA C 1
ATOM 2910 O O . VAL A 1 398 ? 26.479 54.032 183.054 1.000 28.234 398 VAL AAA O 1
ATOM 2914 N N . LYS A 1 399 ? 25.320 54.704 184.881 1.000 26.780 399 LYS AAA N 1
ATOM 2915 C CA . LYS A 1 399 ? 25.930 56.024 184.904 1.000 28.322 399 LYS AAA CA 1
ATOM 2916 C C . LYS A 1 399 ? 26.277 56.373 186.335 1.000 27.015 399 LYS AAA C 1
ATOM 2917 O O . LYS A 1 399 ? 25.569 55.932 187.240 1.000 24.818 399 LYS AAA O 1
ATOM 2923 N N . THR A 1 400 ? 27.326 57.180 186.529 1.000 26.135 400 THR AAA N 1
ATOM 2924 C CA . THR A 1 400 ? 27.770 57.435 187.888 1.000 26.378 400 THR AAA CA 1
ATOM 2925 C C . THR A 1 400 ? 27.183 58.741 188.413 1.000 27.412 400 THR AAA C 1
ATOM 2926 O O . THR A 1 400 ? 27.485 59.136 189.530 1.000 26.253 400 THR AAA O 1
ATOM 2930 N N . SER A 1 401 ? 26.308 59.389 187.643 1.000 27.285 401 SER AAA N 1
ATOM 2931 C CA . SER A 1 401 ? 25.677 60.587 188.171 1.000 29.291 401 SER AAA CA 1
ATOM 2932 C C . SER A 1 401 ? 24.248 60.697 187.639 1.000 28.072 401 SER AAA C 1
ATOM 2933 O O . SER A 1 401 ? 23.878 60.077 186.636 1.000 28.679 401 SER AAA O 1
ATOM 2936 N N . PRO A 1 402 ? 23.371 61.457 188.326 1.000 27.493 402 PRO AAA N 1
ATOM 2937 C CA . PRO A 1 402 ? 21.978 61.608 187.890 1.000 27.211 402 PRO AAA CA 1
ATOM 2938 C C . PRO A 1 402 ? 21.905 62.701 186.821 1.000 30.727 402 PRO AAA C 1
ATOM 2939 O O . PRO A 1 402 ? 22.899 63.359 186.561 1.000 32.003 402 PRO AAA O 1
ATOM 2943 N N . ASP A 1 403 ? 20.738 62.914 186.207 1.000 33.790 403 ASP AAA N 1
ATOM 2944 C CA . ASP A 1 403 ? 20.606 64.047 185.299 1.000 35.556 403 ASP AAA CA 1
ATOM 2945 C C . ASP A 1 403 ? 19.416 64.921 185.679 1.000 32.315 403 ASP AAA C 1
ATOM 2946 O O . ASP A 1 403 ? 18.523 64.479 186.398 1.000 28.379 403 ASP AAA O 1
ATOM 2951 N N . TYR A 1 404 ? 19.394 66.158 185.140 1.000 31.305 404 TYR AAA N 1
ATOM 2952 C CA . TYR A 1 404 ? 18.450 67.173 185.601 1.000 32.341 404 TYR AAA CA 1
ATOM 2953 C C . TYR A 1 404 ? 17.015 66.852 185.165 1.000 26.667 404 TYR AAA C 1
ATOM 2954 O O . TYR A 1 404 ? 16.093 67.379 185.768 1.000 28.529 404 TYR AAA O 1
ATOM 2963 N N . LYS A 1 405 ? 16.826 65.998 184.153 1.000 27.991 405 LYS AAA N 1
ATOM 2964 C CA . LYS A 1 405 ? 15.492 65.679 183.656 1.000 31.286 405 LYS AAA CA 1
ATOM 2965 C C . LYS A 1 405 ? 14.881 64.484 184.387 1.000 33.971 405 LYS AAA C 1
ATOM 2966 O O . LYS A 1 405 ? 13.684 64.496 184.654 1.000 33.382 405 LYS AAA O 1
ATOM 2972 N N . TYR A 1 406 ? 15.693 63.454 184.663 1.000 29.316 406 TYR AAA N 1
ATOM 2973 C CA . TYR A 1 406 ? 15.181 62.159 185.095 1.000 29.376 406 TYR AAA CA 1
ATOM 2974 C C . TYR A 1 406 ? 15.705 61.738 186.471 1.000 30.787 406 TYR AAA C 1
ATOM 2975 O O . TYR A 1 406 ? 15.321 60.681 186.983 1.000 33.621 406 TYR AAA O 1
ATOM 2984 N N . GLY A 1 407 ? 16.590 62.555 187.061 1.000 25.990 407 GLY AAA N 1
ATOM 2985 C CA . GLY A 1 407 ? 17.251 62.142 188.284 1.000 25.371 407 GLY AAA CA 1
ATOM 2986 C C . GLY A 1 407 ? 18.133 60.930 187.998 1.000 27.259 407 GLY AAA C 1
ATOM 2987 O O . GLY A 1 407 ? 18.887 60.925 187.025 1.000 24.587 407 GLY AAA O 1
ATOM 2988 N N . TRP A 1 408 ? 17.977 59.883 188.816 1.000 26.477 408 TRP AAA N 1
ATOM 2989 C CA . TRP A 1 408 ? 18.816 58.695 188.736 1.000 24.883 408 TRP AAA CA 1
ATOM 2990 C C . TRP A 1 408 ? 18.277 57.726 187.694 1.000 21.412 408 TRP AAA C 1
ATOM 2991 O O . TRP A 1 408 ? 18.906 56.695 187.487 1.000 24.573 408 TRP AAA O 1
ATOM 3002 N N . GLY A 1 409 ? 17.148 58.071 187.038 1.000 22.024 409 GLY AAA N 1
ATOM 3003 C CA . GLY A 1 409 ? 16.665 57.268 185.911 1.000 22.307 409 GLY AAA CA 1
ATOM 3004 C C . GLY A 1 409 ? 15.294 56.658 186.231 1.000 24.831 409 GLY AAA C 1
ATOM 3005 O O . GLY A 1 409 ? 14.617 57.087 187.178 1.000 22.566 409 GLY AAA O 1
ATOM 3006 N N . MET A 1 410 ? 14.884 55.655 185.438 1.000 24.670 410 MET AAA N 1
ATOM 3007 C CA . MET A 1 410 ? 13.552 55.072 185.559 1.000 24.768 410 MET AAA CA 1
ATOM 3008 C C . MET A 1 410 ? 13.572 53.941 186.590 1.000 25.974 410 MET AAA C 1
ATOM 3009 O O . MET A 1 410 ? 14.296 52.965 186.414 1.000 23.852 410 MET AAA O 1
ATOM 3014 N N . LEU A 1 411 ? 12.755 54.079 187.639 1.000 27.009 411 LEU AAA N 1
ATOM 3015 C CA . LEU A 1 411 ? 12.586 53.069 188.678 1.000 26.033 411 LEU AAA CA 1
ATOM 3016 C C . LEU A 1 411 ? 12.442 51.682 188.050 1.000 28.775 411 LEU AAA C 1
ATOM 3017 O O . LEU A 1 411 ? 11.742 51.493 187.050 1.000 25.918 411 LEU AAA O 1
ATOM 3022 N N . ASN A 1 412 ? 13.110 50.704 188.659 1.000 26.587 412 ASN AAA N 1
ATOM 3023 C CA . ASN A 1 412 ? 12.904 49.307 188.311 1.000 27.418 412 ASN AAA CA 1
ATOM 3024 C C . ASN A 1 412 ? 12.769 48.520 189.611 1.000 27.672 412 ASN AAA C 1
ATOM 3025 O O . ASN A 1 412 ? 13.777 48.187 190.235 1.000 28.517 412 ASN AAA O 1
ATOM 3030 N N . GLN A 1 413 ? 11.517 48.263 190.017 1.000 27.526 413 GLN AAA N 1
ATOM 3031 C CA . GLN A 1 413 ? 11.219 47.660 191.315 1.000 27.896 413 GLN AAA CA 1
ATOM 3032 C C . GLN A 1 413 ? 11.869 46.277 191.395 1.000 31.610 413 GLN AAA C 1
ATOM 3033 O O . GLN A 1 413 ? 12.477 45.924 192.403 1.000 27.199 413 GLN AAA O 1
ATOM 3039 N N . GLU A 1 414 ? 11.769 45.519 190.292 1.000 29.192 414 GLU AAA N 1
ATOM 3040 C CA . GLU A 1 414 ? 12.256 44.155 190.275 1.000 28.935 414 GLU AAA CA 1
ATOM 3041 C C . GLU A 1 414 ? 13.776 44.111 190.458 1.000 28.008 414 GLU AAA C 1
ATOM 3042 O O . GLU A 1 414 ? 14.289 43.274 191.212 1.000 27.560 414 GLU AAA O 1
ATOM 3048 N N . ARG A 1 415 ? 14.499 45.007 189.776 1.000 23.777 415 ARG AAA N 1
ATOM 3049 C CA . ARG A 1 415 ? 15.944 45.032 189.922 1.000 24.069 415 ARG AAA CA 1
ATOM 3050 C C . ARG A 1 415 ? 16.344 45.539 191.320 1.000 24.186 415 ARG AAA C 1
ATOM 3051 O O . ARG A 1 415 ? 17.270 45.011 191.929 1.000 23.370 415 ARG AAA O 1
ATOM 3059 N N . ALA A 1 416 ? 15.614 46.543 191.826 1.000 23.243 416 ALA AAA N 1
ATOM 3060 C CA . ALA A 1 416 ? 15.877 47.063 193.153 1.000 24.625 416 ALA AAA CA 1
ATOM 3061 C C . ALA A 1 416 ? 15.782 45.948 194.204 1.000 25.962 416 ALA AAA C 1
ATOM 3062 O O . ALA A 1 416 ? 16.565 45.923 195.145 1.000 24.045 416 ALA AAA O 1
ATOM 3064 N N . LEU A 1 417 ? 14.832 45.016 194.030 1.000 26.054 417 LEU AAA N 1
ATOM 3065 C CA . LEU A 1 417 ? 14.626 43.946 195.005 1.000 24.162 417 LEU AAA CA 1
ATOM 3066 C C . LEU A 1 417 ? 15.794 42.949 195.042 1.000 23.551 417 LEU AAA C 1
ATOM 3067 O O . LEU A 1 417 ? 15.889 42.149 195.957 1.000 24.617 417 LEU AAA O 1
ATOM 3072 N N . LYS A 1 418 ? 16.730 43.032 194.098 1.000 22.022 418 LYS AAA N 1
ATOM 3073 C CA . LYS A 1 418 ? 17.893 42.164 194.114 1.000 24.590 418 LYS AAA CA 1
ATOM 3074 C C . LYS A 1 418 ? 19.065 42.880 194.792 1.000 24.220 418 LYS AAA C 1
ATOM 3075 O O . LYS A 1 418 ? 20.201 42.392 194.793 1.000 24.776 418 LYS AAA O 1
ATOM 3081 N N . GLY A 1 419 ? 18.779 44.058 195.358 1.000 24.321 419 GLY AAA N 1
ATOM 3082 C CA . GLY A 1 419 ? 19.772 44.779 196.153 1.000 26.276 419 GLY AAA CA 1
ATOM 3083 C C . GLY A 1 419 ? 20.460 45.886 195.346 1.000 27.902 419 GLY AAA C 1
ATOM 3084 O O . GLY A 1 419 ? 20.143 46.106 194.175 1.000 25.361 419 GLY AAA O 1
ATOM 3085 N N . PRO A 1 420 ? 21.425 46.616 195.950 1.000 27.485 420 PRO AAA N 1
ATOM 3086 C CA . PRO A 1 420 ? 22.063 47.745 195.282 1.000 27.655 420 PRO AAA CA 1
ATOM 3087 C C . PRO A 1 420 ? 22.682 47.354 193.947 1.000 25.821 420 PRO AAA C 1
ATOM 3088 O O . PRO A 1 420 ? 23.151 46.232 193.775 1.000 26.144 420 PRO AAA O 1
ATOM 3092 N N . GLY A 1 421 ? 22.749 48.320 193.029 1.000 26.542 421 GLY AAA N 1
ATOM 3093 C CA . GLY A 1 421 ? 23.418 48.092 191.752 1.000 24.462 421 GLY AAA CA 1
ATOM 3094 C C . GLY A 1 421 ? 24.698 48.899 191.580 1.000 25.380 421 GLY AAA C 1
ATOM 3095 O O . GLY A 1 421 ? 25.361 48.772 190.567 1.000 22.760 421 GLY AAA O 1
ATOM 3096 N N . ALA A 1 422 ? 25.046 49.723 192.586 1.000 27.092 422 ALA AAA N 1
ATOM 3097 C CA . ALA A 1 422 ? 26.327 50.411 192.555 1.000 27.431 422 ALA AAA CA 1
ATOM 3098 C C . ALA A 1 422 ? 26.708 50.818 193.968 1.000 24.122 422 ALA AAA C 1
ATOM 3099 O O . ALA A 1 422 ? 25.848 51.164 194.782 1.000 27.172 422 ALA AAA O 1
ATOM 3101 N N . PHE A 1 423 ? 28.010 50.761 194.229 1.000 24.166 423 PHE AAA N 1
ATOM 3102 C CA . PHE A 1 423 ? 28.580 51.287 195.460 1.000 25.055 423 PHE AAA CA 1
ATOM 3103 C C . PHE A 1 423 ? 29.359 52.539 195.075 1.000 26.131 423 PHE AAA C 1
ATOM 3104 O O . PHE A 1 423 ? 30.434 52.451 194.491 1.000 27.426 423 PHE AAA O 1
ATOM 3112 N N . MET A 1 424 ? 28.769 53.699 195.367 1.000 28.175 424 MET AAA N 1
ATOM 3113 C CA . MET A 1 424 ? 29.338 54.986 195.014 1.000 26.307 424 MET AAA CA 1
ATOM 3114 C C . MET A 1 424 ? 28.498 56.050 195.719 1.000 27.689 424 MET AAA C 1
ATOM 3115 O O . MET A 1 424 ? 27.417 55.744 196.253 1.000 23.803 424 MET AAA O 1
ATOM 3120 N N . ASP A 1 425 ? 29.003 57.292 195.716 1.000 25.277 425 ASP AAA N 1
ATOM 3121 C CA . ASP A 1 425 ? 28.255 58.413 196.255 1.000 27.624 425 ASP AAA CA 1
ATOM 3122 C C . ASP A 1 425 ? 27.088 58.725 195.322 1.000 26.554 425 ASP AAA C 1
ATOM 3123 O O . ASP A 1 425 ? 27.285 58.879 194.119 1.000 29.803 425 ASP AAA O 1
ATOM 3128 N N . VAL A 1 426 ? 25.876 58.809 195.869 1.000 25.588 426 VAL AAA N 1
ATOM 3129 C CA . VAL A 1 426 ? 24.719 59.147 195.058 1.000 27.432 426 VAL AAA CA 1
ATOM 3130 C C . VAL A 1 426 ? 24.113 60.485 195.511 1.000 29.290 426 VAL AAA C 1
ATOM 3131 O O . VAL A 1 426 ? 23.034 60.848 195.053 1.000 27.538 426 VAL AAA O 1
ATOM 3135 N N . THR A 1 427 ? 24.788 61.207 196.417 1.000 27.174 427 THR AAA N 1
ATOM 3136 C CA . THR A 1 427 ? 24.169 62.317 197.134 1.000 30.383 427 THR AAA CA 1
ATOM 3137 C C . THR A 1 427 ? 24.741 63.670 196.710 1.000 34.286 427 THR AAA C 1
ATOM 3138 O O . THR A 1 427 ? 25.820 63.757 196.119 1.000 29.928 427 THR AAA O 1
ATOM 3142 N N . LYS A 1 428 ? 23.992 64.725 197.049 1.000 29.872 428 LYS AAA N 1
ATOM 3143 C CA . LYS A 1 428 ? 24.401 66.085 196.799 1.000 29.623 428 LYS AAA CA 1
ATOM 3144 C C . LYS A 1 428 ? 25.177 66.619 197.988 1.000 32.841 428 LYS AAA C 1
ATOM 3145 O O . LYS A 1 428 ? 26.097 67.411 197.791 1.000 33.311 428 LYS AAA O 1
ATOM 3151 N N . TYR A 1 429 ? 24.809 66.197 199.213 1.000 29.794 429 TYR AAA N 1
ATOM 3152 C CA . TYR A 1 429 ? 25.346 66.818 200.415 1.000 27.594 429 TYR AAA CA 1
ATOM 3153 C C . TYR A 1 429 ? 26.126 65.850 201.294 1.000 30.536 429 TYR AAA C 1
ATOM 3154 O O . TYR A 1 429 ? 26.725 66.300 202.270 1.000 33.163 429 TYR AAA O 1
ATOM 3163 N N . GLY A 1 430 ? 26.086 64.544 201.009 1.000 32.912 430 GLY AAA N 1
ATOM 3164 C CA . GLY A 1 430 ? 26.758 63.584 201.883 1.000 28.152 430 GLY AAA CA 1
ATOM 3165 C C . GLY A 1 430 ? 27.889 62.883 201.145 1.000 33.257 430 GLY AAA C 1
ATOM 3166 O O . GLY A 1 430 ? 28.456 63.462 200.204 1.000 31.763 430 GLY AAA O 1
ATOM 3167 N N . ASN A 1 431 ? 28.143 61.614 201.524 1.000 30.672 431 ASN AAA N 1
ATOM 3168 C CA . ASN A 1 431 ? 29.020 60.736 200.767 1.000 31.535 431 ASN AAA CA 1
ATOM 3169 C C . ASN A 1 431 ? 28.680 59.270 201.040 1.000 32.477 431 ASN AAA C 1
ATOM 3170 O O . ASN A 1 431 ? 29.054 58.775 202.073 1.000 34.038 431 ASN AAA O 1
ATOM 3175 N N . THR A 1 432 ? 28.017 58.575 200.107 1.000 30.039 432 THR AAA N 1
ATOM 3176 C CA . THR A 1 432 ? 27.638 57.180 200.308 1.000 29.428 432 THR AAA CA 1
ATOM 3177 C C . THR A 1 432 ? 28.599 56.238 199.571 1.000 32.482 432 THR AAA C 1
ATOM 3178 O O . THR A 1 432 ? 28.223 55.130 199.174 1.000 31.427 432 THR AAA O 1
ATOM 3182 N N . ASN A 1 433 ? 29.849 56.675 199.395 1.000 26.278 433 ASN AAA N 1
ATOM 3183 C CA . ASN A 1 433 ? 30.876 55.929 198.678 1.000 26.588 433 ASN AAA CA 1
ATOM 3184 C C . ASN A 1 433 ? 31.003 54.496 199.213 1.000 28.162 433 ASN AAA C 1
ATOM 3185 O O . ASN A 1 433 ? 31.101 53.553 198.432 1.000 25.893 433 ASN AAA O 1
ATOM 3190 N N . ILE A 1 434 ? 31.034 54.360 200.560 1.000 26.425 434 ILE AAA N 1
ATOM 3191 C CA . ILE A 1 434 ? 31.177 53.070 201.205 1.000 26.553 434 ILE AAA CA 1
ATOM 3192 C C . ILE A 1 434 ? 29.785 52.565 201.569 1.000 26.038 434 ILE AAA C 1
ATOM 3193 O O . ILE A 1 434 ? 28.997 53.283 202.182 1.000 30.450 434 ILE AAA O 1
ATOM 3198 N N . PHE A 1 435 ? 29.472 51.326 201.190 1.000 24.506 435 PHE AAA N 1
ATOM 3199 C CA . PHE A 1 435 ? 28.204 50.747 201.615 1.000 25.526 435 PHE AAA CA 1
ATOM 3200 C C . PHE A 1 435 ? 28.496 49.903 202.857 1.000 24.688 435 PHE AAA C 1
ATOM 3201 O O . PHE A 1 435 ? 29.245 48.932 202.756 1.000 26.598 435 PHE AAA O 1
ATOM 3209 N N . ASN A 1 436 ? 27.949 50.313 204.003 1.000 23.615 436 ASN AAA N 1
ATOM 3210 C CA . ASN A 1 436 ? 28.150 49.641 205.283 1.000 28.149 436 ASN AAA CA 1
ATOM 3211 C C . ASN A 1 436 ? 26.994 48.674 205.510 1.000 27.373 436 ASN AAA C 1
ATOM 3212 O O . ASN A 1 436 ? 25.971 49.045 206.081 1.000 27.398 436 ASN AAA O 1
ATOM 3217 N N . ALA A 1 437 ? 27.161 47.437 205.029 1.000 27.926 437 ALA AAA N 1
ATOM 3218 C CA . ALA A 1 437 ? 26.121 46.425 205.187 1.000 29.323 437 ALA AAA CA 1
ATOM 3219 C C . ALA A 1 437 ? 26.234 45.793 206.575 1.000 28.923 437 ALA AAA C 1
ATOM 3220 O O . ALA A 1 437 ? 27.091 44.941 206.818 1.000 28.864 437 ALA AAA O 1
ATOM 3222 N N . GLU A 1 438 ? 25.380 46.256 207.488 1.000 32.578 438 GLU AAA N 1
ATOM 3223 C CA . GLU A 1 438 ? 25.318 45.698 208.833 1.000 37.040 438 GLU AAA CA 1
ATOM 3224 C C . GLU A 1 438 ? 24.176 44.689 208.897 1.000 33.755 438 GLU AAA C 1
ATOM 3225 O O . GLU A 1 438 ? 23.014 45.075 208.984 1.000 33.352 438 GLU AAA O 1
ATOM 3231 N N . ILE A 1 439 ? 24.526 43.404 208.817 1.000 32.860 439 ILE AAA N 1
ATOM 3232 C CA . ILE A 1 439 ? 23.513 42.357 208.782 1.000 31.876 439 ILE AAA CA 1
ATOM 3233 C C . ILE A 1 439 ? 23.546 41.561 210.098 1.000 31.156 439 ILE AAA C 1
ATOM 3234 O O . ILE A 1 439 ? 24.585 40.996 210.442 1.000 30.006 439 ILE AAA O 1
ATOM 3239 N N . PRO A 1 440 ? 22.439 41.483 210.874 1.000 30.138 440 PRO AAA N 1
ATOM 3240 C CA . PRO A 1 440 ? 22.454 40.805 212.181 1.000 34.268 440 PRO AAA CA 1
ATOM 3241 C C . PRO A 1 440 ? 22.469 39.278 212.073 1.000 38.893 440 PRO AAA C 1
ATOM 3242 O O . PRO A 1 440 ? 22.192 38.710 211.010 1.000 33.421 440 PRO AAA O 1
ATOM 3246 N N . ALA A 1 441 ? 22.798 38.625 213.201 1.000 36.910 441 ALA AAA N 1
ATOM 3247 C CA . ALA A 1 441 ? 22.842 37.177 213.303 1.000 36.319 441 ALA AAA CA 1
ATOM 3248 C C . ALA A 1 441 ? 21.499 36.600 212.851 1.000 37.406 441 ALA AAA C 1
ATOM 3249 O O . ALA A 1 441 ? 20.449 37.156 213.149 1.000 35.343 441 ALA AAA O 1
ATOM 3251 N N . GLY A 1 442 ? 21.543 35.512 212.081 1.000 38.500 442 GLY AAA N 1
ATOM 3252 C CA . GLY A 1 442 ? 20.327 34.843 211.654 1.000 38.687 442 GLY AAA CA 1
ATOM 3253 C C . GLY A 1 442 ? 19.726 35.428 210.376 1.000 42.102 442 GLY AAA C 1
ATOM 3254 O O . GLY A 1 442 ? 18.730 34.914 209.883 1.000 39.564 442 GLY AAA O 1
ATOM 3255 N N . LYS A 1 443 ? 20.329 36.490 209.830 1.000 37.751 443 LYS AAA N 1
ATOM 3256 C CA . LYS A 1 443 ? 19.870 37.010 208.549 1.000 32.983 443 LYS AAA CA 1
ATOM 3257 C C . LYS A 1 443 ? 20.900 36.729 207.457 1.000 30.619 443 LYS AAA C 1
ATOM 3258 O O . LYS A 1 443 ? 22.099 36.913 207.677 1.000 32.323 443 LYS AAA O 1
ATOM 3264 N N . THR A 1 444 ? 20.414 36.246 206.295 1.000 27.823 444 THR AAA N 1
ATOM 3265 C CA . THR A 1 444 ? 21.214 36.093 205.080 1.000 29.682 444 THR AAA CA 1
ATOM 3266 C C . THR A 1 444 ? 20.588 36.921 203.945 1.000 30.994 444 THR AAA C 1
ATOM 3267 O O . THR A 1 444 ? 19.390 36.830 203.697 1.000 30.790 444 THR AAA O 1
ATOM 3271 N N . SER A 1 445 ? 21.391 37.761 203.280 1.000 29.731 445 SER AAA N 1
ATOM 3272 C CA . SER A 1 445 ? 20.913 38.548 202.149 1.000 29.749 445 SER AAA CA 1
ATOM 3273 C C . SER A 1 445 ? 21.732 38.235 200.902 1.000 27.408 445 SER AAA C 1
ATOM 3274 O O . SER A 1 445 ? 22.903 37.861 201.001 1.000 27.942 445 SER AAA O 1
ATOM 3277 N N . TYR A 1 446 ? 21.089 38.381 199.733 1.000 25.044 446 TYR AAA N 1
ATOM 3278 C CA . TYR A 1 446 ? 21.733 38.143 198.445 1.000 25.064 446 TYR AAA CA 1
ATOM 3279 C C . TYR A 1 446 ? 21.703 39.445 197.638 1.000 25.576 446 TYR AAA C 1
ATOM 3280 O O . TYR A 1 446 ? 20.639 40.024 197.421 1.000 24.838 446 TYR AAA O 1
ATOM 3289 N N . PHE A 1 447 ? 22.880 39.911 197.217 1.000 25.985 447 PHE AAA N 1
ATOM 3290 C CA . PHE A 1 447 ? 22.979 41.021 196.280 1.000 26.032 447 PHE AAA CA 1
ATOM 3291 C C . PHE A 1 447 ? 23.233 40.400 194.914 1.000 24.134 447 PHE AAA C 1
ATOM 3292 O O . PHE A 1 447 ? 24.314 39.858 194.663 1.000 24.896 447 PHE AAA O 1
ATOM 3300 N N . GLU A 1 448 ? 22.219 40.439 194.053 1.000 24.835 448 GLU AAA N 1
ATOM 3301 C CA . GLU A 1 448 ? 22.296 39.623 192.837 1.000 28.178 448 GLU AAA CA 1
ATOM 3302 C C . GLU A 1 448 ? 22.497 40.454 191.570 1.000 27.409 448 GLU AAA C 1
ATOM 3303 O O . GLU A 1 448 ? 22.554 39.885 190.477 1.000 28.894 448 GLU AAA O 1
ATOM 3309 N N . ASN A 1 449 ? 22.592 41.782 191.695 1.000 27.193 449 ASN AAA N 1
ATOM 3310 C CA . ASN A 1 449 ? 22.833 42.598 190.502 1.000 26.713 449 ASN AAA CA 1
ATOM 3311 C C . ASN A 1 449 ? 24.329 42.697 190.226 1.000 25.473 449 ASN AAA C 1
ATOM 3312 O O . ASN A 1 449 ? 25.160 42.406 191.091 1.000 26.058 449 ASN AAA O 1
ATOM 3317 N N . LYS A 1 450 ? 24.669 43.113 189.013 1.000 25.069 450 LYS AAA N 1
ATOM 3318 C CA . LYS A 1 450 ? 26.028 43.550 188.738 1.000 26.152 450 LYS AAA CA 1
ATOM 3319 C C . LYS A 1 450 ? 26.235 44.934 189.359 1.000 26.351 450 LYS AAA C 1
ATOM 3320 O O . LYS A 1 450 ? 25.538 45.891 189.009 1.000 28.388 450 LYS AAA O 1
ATOM 3326 N N . ILE A 1 451 ? 27.194 45.017 190.284 1.000 26.098 451 ILE AAA N 1
ATOM 3327 C CA . ILE A 1 451 ? 27.406 46.239 191.050 1.000 25.609 451 ILE AAA CA 1
ATOM 3328 C C . ILE A 1 451 ? 28.657 46.942 190.511 1.000 25.202 451 ILE AAA C 1
ATOM 3329 O O . ILE A 1 451 ? 29.757 46.374 190.529 1.000 24.783 451 ILE AAA O 1
ATOM 3334 N N . PHE A 1 452 ? 28.482 48.178 190.019 1.000 26.769 452 PHE AAA N 1
ATOM 3335 C CA . PHE A 1 452 ? 29.585 49.021 189.550 1.000 25.879 452 PHE AAA CA 1
ATOM 3336 C C . PHE A 1 452 ? 29.851 50.127 190.577 1.000 24.408 452 PHE AAA C 1
ATOM 3337 O O . PHE A 1 452 ? 29.253 50.134 191.643 1.000 25.254 452 PHE AAA O 1
ATOM 3345 N N . GLY A 1 453 ? 30.755 51.065 190.260 1.000 24.789 453 GLY AAA N 1
ATOM 3346 C CA . GLY A 1 453 ? 30.893 52.265 191.071 1.000 23.872 453 GLY AAA CA 1
ATOM 3347 C C . GLY A 1 453 ? 32.320 52.449 191.577 1.000 26.268 453 GLY AAA C 1
ATOM 3348 O O . GLY A 1 453 ? 33.096 51.491 191.656 1.000 25.992 453 GLY AAA O 1
ATOM 3349 N N . PHE A 1 454 ? 32.658 53.703 191.907 1.000 27.318 454 PHE AAA N 1
ATOM 3350 C CA . PHE A 1 454 ? 33.981 54.051 192.406 1.000 27.445 454 PHE AAA CA 1
ATOM 3351 C C . PHE A 1 454 ? 34.172 53.540 193.836 1.000 25.289 454 PHE AAA C 1
ATOM 3352 O O . PHE A 1 454 ? 35.302 53.341 194.272 1.000 24.936 454 PHE AAA O 1
ATOM 3360 N N . GLY A 1 455 ? 33.066 53.373 194.563 1.000 24.718 455 GLY AAA N 1
ATOM 3361 C CA . GLY A 1 455 ? 33.098 53.032 195.981 1.000 26.525 455 GLY AAA CA 1
ATOM 3362 C C . GLY A 1 455 ? 33.182 51.531 196.251 1.000 26.488 455 GLY AAA C 1
ATOM 3363 O O . GLY A 1 455 ? 33.578 50.731 195.385 1.000 27.667 455 GLY AAA O 1
ATOM 3364 N N . GLY A 1 456 ? 32.794 51.152 197.469 1.000 26.176 456 GLY AAA N 1
ATOM 3365 C CA . GLY A 1 456 ? 33.062 49.788 197.906 1.000 26.047 456 GLY AAA CA 1
ATOM 3366 C C . GLY A 1 456 ? 32.153 49.351 199.046 1.000 26.464 456 GLY AAA C 1
ATOM 3367 O O . GLY A 1 456 ? 31.167 50.034 199.351 1.000 25.984 456 GLY AAA O 1
ATOM 3368 N N . LEU A 1 457 ? 32.526 48.224 199.667 1.000 25.351 457 LEU AAA N 1
ATOM 3369 C CA . LEU A 1 457 ? 31.649 47.525 200.596 1.000 28.883 457 LEU AAA CA 1
ATOM 3370 C C . LEU A 1 457 ? 32.377 47.239 201.914 1.000 26.473 457 LEU AAA C 1
ATOM 3371 O O . LEU A 1 457 ? 33.510 46.753 201.925 1.000 28.351 457 LEU AAA O 1
ATOM 3376 N N . VAL A 1 458 ? 31.687 47.495 203.026 1.000 28.071 458 VAL AAA N 1
ATOM 3377 C CA . VAL A 1 458 ? 32.139 47.041 204.330 1.000 27.353 458 VAL AAA CA 1
ATOM 3378 C C . VAL A 1 458 ? 31.036 46.152 204.909 1.000 29.077 458 VAL AAA C 1
ATOM 3379 O O . VAL A 1 458 ? 29.915 46.608 205.111 1.000 30.911 458 VAL AAA O 1
ATOM 3383 N N . LYS A 1 459 ? 31.358 44.875 205.147 1.000 29.379 459 LYS AAA N 1
ATOM 3384 C CA . LYS A 1 459 ? 30.386 43.921 205.668 1.000 30.328 459 LYS AAA CA 1
ATOM 3385 C C . LYS A 1 459 ? 30.567 43.837 207.187 1.000 29.388 459 LYS AAA C 1
ATOM 3386 O O . LYS A 1 459 ? 31.664 43.534 207.656 1.000 30.253 459 LYS AAA O 1
ATOM 3392 N N . SER A 1 460 ? 29.505 44.132 207.942 1.000 29.781 460 SER AAA N 1
ATOM 3393 C CA . SER A 1 460 ? 29.556 44.008 209.393 1.000 33.534 460 SER AAA CA 1
ATOM 3394 C C . SER A 1 460 ? 28.280 43.333 209.908 1.000 33.345 460 SER AAA C 1
ATOM 3395 O O . SER A 1 460 ? 27.439 42.908 209.113 1.000 34.538 460 SER AAA O 1
ATOM 3398 N N . GLY A 1 461 ? 28.164 43.207 211.237 1.000 33.339 461 GLY AAA N 1
ATOM 3399 C CA . GLY A 1 461 ? 27.134 42.386 211.863 1.000 33.910 461 GLY AAA CA 1
ATOM 3400 C C . GLY A 1 461 ? 27.455 40.894 211.712 1.000 31.486 461 GLY AAA C 1
ATOM 3401 O O . GLY A 1 461 ? 28.302 40.503 210.908 1.000 31.968 461 GLY AAA O 1
ATOM 3402 N N . GLU A 1 462 ? 26.724 40.057 212.445 1.000 33.694 462 GLU AAA N 1
ATOM 3403 C CA . GLU A 1 462 ? 27.025 38.633 212.503 1.000 37.844 462 GLU AAA CA 1
ATOM 3404 C C . GLU A 1 462 ? 26.401 37.847 211.349 1.000 35.361 462 GLU AAA C 1
ATOM 3405 O O . GLU A 1 462 ? 26.808 36.701 211.131 1.000 33.487 462 GLU AAA O 1
ATOM 3411 N N . GLY A 1 463 ? 25.454 38.454 210.612 1.000 33.517 463 GLY AAA N 1
ATOM 3412 C CA . GLY A 1 463 ? 24.789 37.770 209.512 1.000 32.455 463 GLY AAA CA 1
ATOM 3413 C C . GLY A 1 463 ? 25.667 37.597 208.266 1.000 29.730 463 GLY AAA C 1
ATOM 3414 O O . GLY A 1 463 ? 26.885 37.788 208.305 1.000 29.479 463 GLY AAA O 1
ATOM 3415 N N . THR A 1 464 ? 25.028 37.199 207.153 1.000 30.218 464 THR AAA N 1
ATOM 3416 C CA . THR A 1 464 ? 25.709 36.759 205.949 1.000 29.705 464 THR AAA CA 1
ATOM 3417 C C . THR A 1 464 ? 25.224 37.573 204.750 1.000 30.404 464 THR AAA C 1
ATOM 3418 O O . THR A 1 464 ? 24.024 37.793 204.593 1.000 29.085 464 THR AAA O 1
ATOM 3422 N N . LEU A 1 465 ? 26.168 37.971 203.889 1.000 30.117 465 LEU AAA N 1
ATOM 3423 C CA . LEU A 1 465 ? 25.844 38.620 202.623 1.000 30.290 465 LEU AAA CA 1
ATOM 3424 C C . LEU A 1 465 ? 26.488 37.833 201.488 1.000 28.340 465 LEU AAA C 1
ATOM 3425 O O . LEU A 1 465 ? 27.676 37.534 201.537 1.000 29.040 465 LEU AAA O 1
ATOM 3430 N N . HIS A 1 466 ? 25.698 37.532 200.452 1.000 29.290 466 HIS AAA N 1
ATOM 3431 C CA . HIS A 1 466 ? 26.193 36.905 199.234 1.000 28.193 466 HIS AAA CA 1
ATOM 3432 C C . HIS A 1 466 ? 26.253 37.951 198.129 1.000 25.350 466 HIS AAA C 1
ATOM 3433 O O . HIS A 1 466 ? 25.307 38.713 197.948 1.000 26.969 466 HIS AAA O 1
ATOM 3440 N N . LEU A 1 467 ? 27.365 37.955 197.387 1.000 24.585 467 LEU AAA N 1
ATOM 3441 C CA . LEU A 1 467 ? 27.487 38.666 196.120 1.000 27.307 467 LEU AAA CA 1
ATOM 3442 C C . LEU A 1 467 ? 27.451 37.619 195.009 1.000 23.893 467 LEU AAA C 1
ATOM 3443 O O . LEU A 1 467 ? 28.423 36.897 194.826 1.000 27.059 467 LEU AAA O 1
ATOM 3448 N N . THR A 1 468 ? 26.343 37.554 194.281 1.000 25.031 468 THR AAA N 1
ATOM 3449 C CA . THR A 1 468 ? 26.142 36.441 193.363 1.000 27.709 468 THR AAA CA 1
ATOM 3450 C C . THR A 1 468 ? 26.514 36.773 191.922 1.000 30.504 468 THR AAA C 1
ATOM 3451 O O . THR A 1 468 ? 26.510 35.859 191.094 1.000 30.990 468 THR AAA O 1
ATOM 3455 N N . ASN A 1 469 ? 26.865 38.036 191.616 1.000 28.193 469 ASN AAA N 1
ATOM 3456 C CA . ASN A 1 469 ? 27.011 38.423 190.209 1.000 25.785 469 ASN AAA CA 1
ATOM 3457 C C . ASN A 1 469 ? 28.408 38.983 189.938 1.000 26.837 469 ASN AAA C 1
ATOM 3458 O O . ASN A 1 469 ? 29.227 39.066 190.847 1.000 28.490 469 ASN AAA O 1
ATOM 3463 N N . ASP A 1 470 ? 28.674 39.355 188.679 1.000 28.865 470 ASP AAA N 1
ATOM 3464 C CA . ASP A 1 470 ? 29.953 39.924 188.278 1.000 29.842 470 ASP AAA CA 1
ATOM 3465 C C . ASP A 1 470 ? 29.991 41.412 188.634 1.000 29.556 470 ASP AAA C 1
ATOM 3466 O O . ASP A 1 470 ? 29.264 42.206 188.033 1.000 26.096 470 ASP AAA O 1
ATOM 3471 N N . ASN A 1 471 ? 30.829 41.767 189.613 1.000 26.003 471 ASN AAA N 1
ATOM 3472 C CA . ASN A 1 471 ? 30.860 43.113 190.180 1.000 26.721 471 ASN AAA CA 1
ATOM 3473 C C . ASN A 1 471 ? 32.131 43.856 189.763 1.000 25.633 471 ASN AAA C 1
ATOM 3474 O O . ASN A 1 471 ? 33.223 43.280 189.783 1.000 24.206 471 ASN AAA O 1
ATOM 3479 N N . SER A 1 472 ? 31.978 45.159 189.483 1.000 22.771 472 SER AAA N 1
ATOM 3480 C CA . SER A 1 472 ? 33.071 45.964 188.955 1.000 23.608 472 SER AAA CA 1
ATOM 3481 C C . SER A 1 472 ? 33.357 47.190 189.832 1.000 22.260 472 SER AAA C 1
ATOM 3482 O O . SER A 1 472 ? 34.132 48.059 189.448 1.000 25.898 472 SER AAA O 1
ATOM 3485 N N . TYR A 1 473 ? 32.756 47.282 191.011 1.000 21.915 473 TYR AAA N 1
ATOM 3486 C CA . TYR A 1 473 ? 33.082 48.403 191.876 1.000 24.744 473 TYR AAA CA 1
ATOM 3487 C C . TYR A 1 473 ? 34.563 48.382 192.270 1.000 26.605 473 TYR AAA C 1
ATOM 3488 O O . TYR A 1 473 ? 35.141 47.309 192.484 1.000 29.550 473 TYR AAA O 1
ATOM 3497 N N . ALA A 1 474 ? 35.163 49.580 192.361 1.000 27.651 474 ALA AAA N 1
ATOM 3498 C CA . ALA A 1 474 ? 36.608 49.715 192.437 1.000 26.070 474 ALA AAA CA 1
ATOM 3499 C C . ALA A 1 474 ? 37.110 49.882 193.873 1.000 25.378 474 ALA AAA C 1
ATOM 3500 O O . ALA A 1 474 ? 38.315 49.817 194.103 1.000 25.580 474 ALA AAA O 1
ATOM 3502 N N . GLY A 1 475 ? 36.223 50.160 194.823 1.000 24.185 475 GLY AAA N 1
ATOM 3503 C CA . GLY A 1 475 ? 36.668 50.552 196.154 1.000 25.516 475 GLY AAA CA 1
ATOM 3504 C C . GLY A 1 475 ? 36.992 49.386 197.100 1.000 30.328 475 GLY AAA C 1
ATOM 3505 O O . GLY A 1 475 ? 37.339 49.645 198.254 1.000 32.405 475 GLY AAA O 1
ATOM 3506 N N . GLY A 1 476 ? 36.853 48.126 196.634 1.000 27.051 476 GLY AAA N 1
ATOM 3507 C CA . GLY A 1 476 ? 37.187 46.967 197.441 1.000 25.014 476 GLY AAA CA 1
ATOM 3508 C C . GLY A 1 476 ? 36.078 46.578 198.421 1.000 28.758 476 GLY AAA C 1
ATOM 3509 O O . GLY A 1 476 ? 35.092 47.308 198.585 1.000 27.064 476 GLY AAA O 1
ATOM 3510 N N . SER A 1 477 ? 36.236 45.401 199.045 1.000 28.184 477 SER AAA N 1
ATOM 3511 C CA . SER A 1 477 ? 35.333 44.912 200.082 1.000 28.156 477 SER AAA CA 1
ATOM 3512 C C . SER A 1 477 ? 36.120 44.596 201.357 1.000 29.585 477 SER AAA C 1
ATOM 3513 O O . SER A 1 477 ? 37.177 43.987 201.290 1.000 26.267 477 SER AAA O 1
ATOM 3516 N N . VAL A 1 478 ? 35.562 44.958 202.511 1.000 31.072 478 VAL AAA N 1
ATOM 3517 C CA . VAL A 1 478 ? 36.160 44.659 203.803 1.000 31.812 478 VAL AAA CA 1
ATOM 3518 C C . VAL A 1 478 ? 35.156 43.824 204.585 1.000 30.397 478 VAL AAA C 1
ATOM 3519 O O . VAL A 1 478 ? 33.999 44.213 204.670 1.000 31.602 478 VAL AAA O 1
ATOM 3523 N N . VAL A 1 479 ? 35.588 42.678 205.130 1.000 29.801 479 VAL AAA N 1
ATOM 3524 C CA . VAL A 1 479 ? 34.705 41.861 205.955 1.000 28.732 479 VAL AAA CA 1
ATOM 3525 C C . VAL A 1 479 ? 35.135 42.012 207.413 1.000 31.130 479 VAL AAA C 1
ATOM 3526 O O . VAL A 1 479 ? 36.141 41.442 207.832 1.000 33.304 479 VAL AAA O 1
ATOM 3530 N N . ASN A 1 480 ? 34.367 42.796 208.167 1.000 33.244 480 ASN AAA N 1
ATOM 3531 C CA . ASN A 1 480 ? 34.666 43.124 209.556 1.000 35.099 480 ASN AAA CA 1
ATOM 3532 C C . ASN A 1 480 ? 34.008 42.150 210.526 1.000 38.769 480 ASN AAA C 1
ATOM 3533 O O . ASN A 1 480 ? 34.510 41.956 211.629 1.000 39.348 480 ASN AAA O 1
ATOM 3538 N N . ARG A 1 481 ? 32.855 41.599 210.133 1.000 34.050 481 ARG AAA N 1
ATOM 3539 C CA . ARG A 1 481 ? 32.132 40.676 210.981 1.000 36.462 481 ARG AAA CA 1
ATOM 3540 C C . ARG A 1 481 ? 31.174 39.876 210.106 1.000 42.322 481 ARG AAA C 1
ATOM 3541 O O . ARG A 1 481 ? 30.732 40.373 209.067 1.000 38.470 481 ARG AAA O 1
ATOM 3549 N N . GLY A 1 482 ? 30.824 38.667 210.577 1.000 37.659 482 GLY AAA N 1
ATOM 3550 C CA . GLY A 1 482 ? 29.913 37.795 209.865 1.000 34.515 482 GLY AAA CA 1
ATOM 3551 C C . GLY A 1 482 ? 30.562 37.297 208.579 1.000 33.226 482 GLY AAA C 1
ATOM 3552 O O . GLY A 1 482 ? 31.781 37.241 208.491 1.000 31.787 482 GLY AAA O 1
ATOM 3553 N N . THR A 1 483 ? 29.736 36.947 207.586 1.000 33.171 483 THR AAA N 1
ATOM 3554 C CA . THR A 1 483 ? 30.245 36.275 206.407 1.000 31.577 483 THR AAA CA 1
ATOM 3555 C C . THR A 1 483 ? 29.919 37.070 205.143 1.000 29.888 483 THR AAA C 1
ATOM 3556 O O . THR A 1 483 ? 28.813 37.583 205.001 1.000 29.997 483 THR AAA O 1
ATOM 3560 N N . LEU A 1 484 ? 30.892 37.133 204.232 1.000 28.671 484 LEU AAA N 1
ATOM 3561 C CA . LEU A 1 484 ? 30.667 37.557 202.863 1.000 29.940 484 LEU AAA CA 1
ATOM 3562 C C . LEU A 1 484 ? 30.931 36.352 201.966 1.000 29.943 484 LEU AAA C 1
ATOM 3563 O O . LEU A 1 484 ? 31.932 35.661 202.150 1.000 30.587 484 LEU AAA O 1
ATOM 3568 N N . GLU A 1 485 ? 30.035 36.110 200.999 1.000 27.879 485 GLU AAA N 1
ATOM 3569 C CA . GLU A 1 485 ? 30.250 35.038 200.048 1.000 29.026 485 GLU AAA CA 1
ATOM 3570 C C . GLU A 1 485 ? 30.342 35.611 198.634 1.000 27.852 485 GLU AAA C 1
ATOM 3571 O O . GLU A 1 485 ? 29.469 36.357 198.200 1.000 26.810 485 GLU AAA O 1
ATOM 3577 N N . ILE A 1 486 ? 31.397 35.228 197.913 1.000 27.894 486 ILE AAA N 1
ATOM 3578 C CA . ILE A 1 486 ? 31.616 35.678 196.547 1.000 28.605 486 ILE AAA CA 1
ATOM 3579 C C . ILE A 1 486 ? 31.439 34.484 195.617 1.000 30.872 486 ILE AAA C 1
ATOM 3580 O O . ILE A 1 486 ? 32.118 33.466 195.792 1.000 28.894 486 ILE AAA O 1
ATOM 3585 N N . HIS A 1 487 ? 30.546 34.636 194.627 1.000 27.610 487 HIS AAA N 1
ATOM 3586 C CA . HIS A 1 487 ? 30.218 33.568 193.695 1.000 28.872 487 HIS AAA CA 1
ATOM 3587 C C . HIS A 1 487 ? 30.870 33.758 192.333 1.000 29.841 487 HIS AAA C 1
ATOM 3588 O O . HIS A 1 487 ? 31.096 32.785 191.614 1.000 31.534 487 HIS AAA O 1
ATOM 3595 N N . LYS A 1 488 ? 31.151 35.009 191.959 1.000 31.654 488 LYS AAA N 1
ATOM 3596 C CA . LYS A 1 488 ? 31.634 35.289 190.605 1.000 31.063 488 LYS AAA CA 1
ATOM 3597 C C . LYS A 1 488 ? 32.747 36.344 190.660 1.000 29.488 488 LYS AAA C 1
ATOM 3598 O O . LYS A 1 488 ? 33.530 36.335 191.595 1.000 28.251 488 LYS AAA O 1
ATOM 3604 N N . ILE A 1 489 ? 32.779 37.283 189.700 1.000 25.911 489 ILE AAA N 1
ATOM 3605 C CA . ILE A 1 489 ? 33.831 38.295 189.669 1.000 26.273 489 ILE AAA CA 1
ATOM 3606 C C . ILE A 1 489 ? 33.626 39.373 190.740 1.000 24.634 489 ILE AAA C 1
ATOM 3607 O O . ILE A 1 489 ? 32.545 39.946 190.893 1.000 25.190 489 ILE AAA O 1
ATOM 3612 N N . HIS A 1 490 ? 34.712 39.639 191.462 1.000 24.712 490 HIS AAA N 1
ATOM 3613 C CA . HIS A 1 490 ? 34.847 40.793 192.336 1.000 28.536 490 HIS AAA CA 1
ATOM 3614 C C . HIS A 1 490 ? 36.084 41.541 191.867 1.000 31.330 490 HIS AAA C 1
ATOM 3615 O O . HIS A 1 490 ? 37.198 41.079 192.107 1.000 35.007 490 HIS AAA O 1
ATOM 3622 N N . SER A 1 491 ? 35.875 42.669 191.168 1.000 30.591 491 SER AAA N 1
ATOM 3623 C CA . SER A 1 491 ? 36.944 43.315 190.419 1.000 31.193 491 SER AAA CA 1
ATOM 3624 C C . SER A 1 491 ? 38.090 43.808 191.303 1.000 26.997 491 SER AAA C 1
ATOM 3625 O O . SER A 1 491 ? 39.244 43.698 190.894 1.000 29.213 491 SER AAA O 1
ATOM 3628 N N . SER A 1 492 ? 37.758 44.395 192.462 1.000 24.881 492 SER AAA N 1
ATOM 3629 C CA . SER A 1 492 ? 38.744 45.086 193.285 1.000 28.259 492 SER AAA CA 1
ATOM 3630 C C . SER A 1 492 ? 39.178 44.232 194.496 1.000 31.321 492 SER AAA C 1
ATOM 3631 O O . SER A 1 492 ? 38.751 43.086 194.657 1.000 28.169 492 SER AAA O 1
ATOM 3634 N N . LYS A 1 493 ? 39.999 44.812 195.382 1.000 30.394 493 LYS AAA N 1
ATOM 3635 C CA . LYS A 1 493 ? 40.667 44.054 196.439 1.000 30.181 493 LYS AAA CA 1
ATOM 3636 C C . LYS A 1 493 ? 39.654 43.626 197.509 1.000 28.796 493 LYS AAA C 1
ATOM 3637 O O . LYS A 1 493 ? 38.574 44.205 197.616 1.000 27.692 493 LYS AAA O 1
ATOM 3643 N N . VAL A 1 494 ? 40.009 42.591 198.288 1.000 26.300 494 VAL AAA N 1
ATOM 3644 C CA . VAL A 1 494 ? 39.174 42.091 199.367 1.000 26.776 494 VAL AAA CA 1
ATOM 3645 C C . VAL A 1 494 ? 40.040 41.931 200.623 1.000 27.964 494 VAL AAA C 1
ATOM 3646 O O . VAL A 1 494 ? 41.135 41.365 200.552 1.000 27.646 494 VAL AAA O 1
ATOM 3650 N N . THR A 1 495 ? 39.529 42.410 201.767 1.000 27.042 495 THR AAA N 1
ATOM 3651 C CA . THR A 1 495 ? 40.221 42.281 203.040 1.000 28.991 495 THR AAA CA 1
ATOM 3652 C C . THR A 1 495 ? 39.275 41.646 204.055 1.000 30.475 495 THR AAA C 1
ATOM 3653 O O . THR A 1 495 ? 38.158 42.114 204.236 1.000 32.423 495 THR AAA O 1
ATOM 3657 N N . VAL A 1 496 ? 39.732 40.564 204.694 1.000 29.340 496 VAL AAA N 1
ATOM 3658 C CA . VAL A 1 496 ? 38.975 39.918 205.755 1.000 31.428 496 VAL AAA CA 1
ATOM 3659 C C . VAL A 1 496 ? 39.667 40.256 207.073 1.000 31.941 496 VAL AAA C 1
ATOM 3660 O O . VAL A 1 496 ? 40.817 39.900 207.271 1.000 32.417 496 VAL AAA O 1
ATOM 3664 N N . ASN A 1 497 ? 38.963 40.975 207.946 1.000 33.651 497 ASN AAA N 1
ATOM 3665 C CA . ASN A 1 497 ? 39.515 41.337 209.240 1.000 35.668 497 ASN AAA CA 1
ATOM 3666 C C . ASN A 1 497 ? 39.261 40.210 210.239 1.000 40.014 497 ASN AAA C 1
ATOM 3667 O O . ASN A 1 497 ? 38.611 39.221 209.897 1.000 39.797 497 ASN AAA O 1
ATOM 3672 N N . GLN A 1 498 ? 39.724 40.403 211.483 1.000 39.690 498 GLN AAA N 1
ATOM 3673 C CA . GLN A 1 498 ? 39.895 39.321 212.451 1.000 37.977 498 GLN AAA CA 1
ATOM 3674 C C . GLN A 1 498 ? 38.570 38.633 212.782 1.000 36.172 498 GLN AAA C 1
ATOM 3675 O O . GLN A 1 498 ? 38.552 37.428 212.972 1.000 37.249 498 GLN AAA O 1
ATOM 3681 N N . ALA A 1 499 ? 37.462 39.383 212.853 1.000 35.671 499 ALA AAA N 1
ATOM 3682 C CA . ALA A 1 499 ? 36.177 38.790 213.194 1.000 34.676 499 ALA AAA CA 1
ATOM 3683 C C . ALA A 1 499 ? 35.349 38.446 211.945 1.000 36.857 499 ALA AAA C 1
ATOM 3684 O O . ALA A 1 499 ? 34.173 38.097 212.057 1.000 33.510 499 ALA AAA O 1
ATOM 3686 N N . GLY A 1 500 ? 35.967 38.516 210.760 1.000 34.503 500 GLY AAA N 1
ATOM 3687 C CA . GLY A 1 500 ? 35.217 38.332 209.526 1.000 36.166 500 GLY AAA CA 1
ATOM 3688 C C . GLY A 1 500 ? 35.466 36.960 208.907 1.000 36.775 500 GLY AAA C 1
ATOM 3689 O O . GLY A 1 500 ? 36.454 36.299 209.216 1.000 32.686 500 GLY AAA O 1
ATOM 3690 N N . ARG A 1 501 ? 34.566 36.563 208.001 1.000 33.568 501 ARG AAA N 1
ATOM 3691 C CA . ARG A 1 501 ? 34.673 35.314 207.269 1.000 34.514 501 ARG AAA CA 1
ATOM 3692 C C . ARG A 1 501 ? 34.308 35.546 205.802 1.000 32.176 501 ARG AAA C 1
ATOM 3693 O O . ARG A 1 501 ? 33.302 36.182 205.507 1.000 31.211 501 ARG AAA O 1
ATOM 3701 N N . LEU A 1 502 ? 35.152 35.059 204.895 1.000 31.726 502 LEU AAA N 1
ATOM 3702 C CA . LEU A 1 502 ? 34.888 35.114 203.463 1.000 31.925 502 LEU AAA CA 1
ATOM 3703 C C . LEU A 1 502 ? 34.764 33.690 202.921 1.000 33.252 502 LEU AAA C 1
ATOM 3704 O O . LEU A 1 502 ? 35.650 32.866 203.143 1.000 34.803 502 LEU AAA O 1
ATOM 3709 N N . VAL A 1 503 ? 33.691 33.418 202.176 1.000 35.082 503 VAL AAA N 1
ATOM 3710 C CA . VAL A 1 503 ? 33.553 32.147 201.477 1.000 31.781 503 VAL AAA CA 1
ATOM 3711 C C . VAL A 1 503 ? 33.736 32.396 199.989 1.000 31.309 503 VAL AAA C 1
ATOM 3712 O O . VAL A 1 503 ? 32.996 33.175 199.397 1.000 31.100 503 VAL AAA O 1
ATOM 3716 N N . LEU A 1 504 ? 34.715 31.717 199.390 1.000 32.353 504 LEU AAA N 1
ATOM 3717 C CA . LEU A 1 504 ? 34.921 31.752 197.951 1.000 33.567 504 LEU AAA CA 1
ATOM 3718 C C . LEU A 1 504 ? 34.307 30.497 197.338 1.000 38.692 504 LEU AAA C 1
ATOM 3719 O O . LEU A 1 504 ? 34.624 29.374 197.743 1.000 37.949 504 LEU AAA O 1
ATOM 3724 N N . HIS A 1 505 ? 33.430 30.707 196.353 1.000 37.467 505 HIS AAA N 1
ATOM 3725 C CA . HIS A 1 505 ? 32.797 29.616 195.634 1.000 33.276 505 HIS AAA CA 1
ATOM 3726 C C . HIS A 1 505 ? 33.578 29.327 194.350 1.000 33.490 505 HIS AAA C 1
ATOM 3727 O O . HIS A 1 505 ? 34.513 30.053 194.004 1.000 32.548 505 HIS AAA O 1
ATOM 3734 N N . PRO A 1 506 ? 33.291 28.210 193.639 1.000 32.292 506 PRO AAA N 1
ATOM 3735 C CA . PRO A 1 506 ? 34.146 27.799 192.523 1.000 30.762 506 PRO AAA CA 1
ATOM 3736 C C . PRO A 1 506 ? 34.336 28.817 191.397 1.000 31.138 506 PRO AAA C 1
ATOM 3737 O O . PRO A 1 506 ? 35.360 28.789 190.714 1.000 36.543 506 PRO AAA O 1
ATOM 3741 N N . LYS A 1 507 ? 33.354 29.702 191.188 1.000 32.097 507 LYS AAA N 1
ATOM 3742 C CA . LYS A 1 507 ? 33.477 30.645 190.079 1.000 38.309 507 LYS AAA CA 1
ATOM 3743 C C . LYS A 1 507 ? 33.985 32.023 190.533 1.000 38.803 507 LYS AAA C 1
ATOM 3744 O O . LYS A 1 507 ? 34.058 32.953 189.721 1.000 38.079 507 LYS AAA O 1
ATOM 3750 N N . ALA A 1 508 ? 34.347 32.145 191.820 1.000 31.728 508 ALA AAA N 1
ATOM 3751 C CA . ALA A 1 508 ? 34.873 33.386 192.377 1.000 31.320 508 ALA AAA CA 1
ATOM 3752 C C . ALA A 1 508 ? 36.163 33.806 191.679 1.000 30.618 508 ALA AAA C 1
ATOM 3753 O O . ALA A 1 508 ? 37.047 32.974 191.439 1.000 29.283 508 ALA AAA O 1
ATOM 3755 N N . LEU A 1 509 ? 36.280 35.111 191.386 1.000 27.768 509 LEU AAA N 1
ATOM 3756 C CA . LEU A 1 509 ? 37.478 35.688 190.792 1.000 28.555 509 LEU AAA CA 1
ATOM 3757 C C . LEU A 1 509 ? 37.674 37.077 191.390 1.000 30.730 509 LEU AAA C 1
ATOM 3758 O O . LEU A 1 509 ? 36.851 37.976 191.192 1.000 31.031 509 LEU AAA O 1
ATOM 3763 N N . ILE A 1 510 ? 38.752 37.232 192.155 1.000 29.641 510 ILE AAA N 1
ATOM 3764 C CA . ILE A 1 510 ? 39.052 38.505 192.770 1.000 30.881 510 ILE AAA CA 1
ATOM 3765 C C . ILE A 1 510 ? 40.169 39.111 191.945 1.000 31.649 510 ILE AAA C 1
ATOM 3766 O O . ILE A 1 510 ? 41.232 38.506 191.822 1.000 30.847 510 ILE AAA O 1
ATOM 3771 N N . GLY A 1 511 ? 39.905 40.288 191.347 1.000 30.613 511 GLY AAA N 1
ATOM 3772 C CA . GLY A 1 511 ? 40.956 40.966 190.602 1.000 31.328 511 GLY AAA CA 1
ATOM 3773 C C . GLY A 1 511 ? 40.681 40.932 189.102 1.000 34.998 511 GLY AAA C 1
ATOM 3774 O O . GLY A 1 511 ? 41.101 40.011 188.387 1.000 35.101 511 GLY AAA O 1
ATOM 3775 N N . TYR A 1 512 ? 39.968 41.965 188.646 1.000 31.422 512 TYR AAA N 1
ATOM 3776 C CA . TYR A 1 512 ? 39.559 42.020 187.254 1.000 30.616 512 TYR AAA CA 1
ATOM 3777 C C . TYR A 1 512 ? 39.523 43.473 186.806 1.000 29.315 512 TYR AAA C 1
ATOM 3778 O O . TYR A 1 512 ? 38.921 44.307 187.474 1.000 30.212 512 TYR AAA O 1
ATOM 3787 N N . ASN A 1 513 ? 40.139 43.747 185.655 1.000 30.643 513 ASN AAA N 1
ATOM 3788 C CA . ASN A 1 513 ? 40.324 45.114 185.207 1.000 33.604 513 ASN AAA CA 1
ATOM 3789 C C . ASN A 1 513 ? 39.116 45.576 184.385 1.000 34.294 513 ASN AAA C 1
ATOM 3790 O O . ASN A 1 513 ? 39.118 45.506 183.153 1.000 39.827 513 ASN AAA O 1
ATOM 3795 N N . GLU A 1 514 ? 38.071 46.014 185.085 1.000 30.934 514 GLU AAA N 1
ATOM 3796 C CA . GLU A 1 514 ? 36.913 46.653 184.471 1.000 31.625 514 GLU AAA CA 1
ATOM 3797 C C . GLU A 1 514 ? 36.857 48.086 184.976 1.000 30.206 514 GLU AAA C 1
ATOM 3798 O O . GLU A 1 514 ? 37.115 48.300 186.144 1.000 31.546 514 GLU AAA O 1
ATOM 3804 N N . ALA A 1 515 ? 36.548 49.062 184.110 1.000 31.709 515 ALA AAA N 1
ATOM 3805 C CA . ALA A 1 515 ? 36.422 50.444 184.574 1.000 26.580 515 ALA AAA CA 1
ATOM 3806 C C . ALA A 1 515 ? 35.289 50.508 185.593 1.000 28.641 515 ALA AAA C 1
ATOM 3807 O O . ALA A 1 515 ? 34.283 49.812 185.422 1.000 25.508 515 ALA AAA O 1
ATOM 3809 N N . PHE A 1 516 ? 35.454 51.362 186.625 1.000 27.560 516 PHE AAA N 1
ATOM 3810 C CA . PHE A 1 516 ? 34.491 51.470 187.712 1.000 26.644 516 PHE AAA CA 1
ATOM 3811 C C . PHE A 1 516 ? 33.120 51.945 187.226 1.000 28.991 516 PHE AAA C 1
ATOM 3812 O O . PHE A 1 516 ? 32.101 51.729 187.893 1.000 26.635 516 PHE AAA O 1
ATOM 3820 N N . PHE A 1 517 ? 33.101 52.618 186.066 1.000 27.364 517 PHE AAA N 1
ATOM 3821 C CA . PHE A 1 517 ? 31.867 53.182 185.526 1.000 28.478 517 PHE AAA CA 1
ATOM 3822 C C . PHE A 1 517 ? 31.196 52.247 184.509 1.000 28.207 517 PHE AAA C 1
ATOM 3823 O O . PHE A 1 517 ? 30.235 52.633 183.869 1.000 28.021 517 PHE AAA O 1
ATOM 3831 N N . ASN A 1 518 ? 31.690 51.012 184.361 1.000 26.302 518 ASN AAA N 1
ATOM 3832 C CA . ASN A 1 518 ? 31.034 50.042 183.499 1.000 27.912 518 ASN AAA CA 1
ATOM 3833 C C . ASN A 1 518 ? 30.565 48.853 184.326 1.000 28.663 518 ASN AAA C 1
ATOM 3834 O O . ASN A 1 518 ? 31.125 48.581 185.381 1.000 27.488 518 ASN AAA O 1
ATOM 3839 N N . VAL A 1 519 ? 29.585 48.108 183.808 1.000 27.847 519 VAL AAA N 1
ATOM 3840 C CA . VAL A 1 519 ? 29.280 46.786 184.328 1.000 27.450 519 VAL AAA CA 1
ATOM 3841 C C . VAL A 1 519 ? 29.949 45.757 183.428 1.000 30.337 519 VAL AAA C 1
ATOM 3842 O O . VAL A 1 519 ? 30.145 46.015 182.244 1.000 30.033 519 VAL AAA O 1
ATOM 3846 N N . ILE A 1 520 ? 30.322 44.613 184.012 1.000 28.150 520 ILE AAA N 1
ATOM 3847 C CA . ILE A 1 520 ? 30.958 43.551 183.240 1.000 30.535 520 ILE AAA CA 1
ATOM 3848 C C . ILE A 1 520 ? 29.911 42.880 182.342 1.000 29.551 520 ILE AAA C 1
ATOM 3849 O O . ILE A 1 520 ? 28.914 42.366 182.836 1.000 31.255 520 ILE AAA O 1
ATOM 3854 N N . THR A 1 521 ? 30.132 42.895 181.025 1.000 29.393 521 THR AAA N 1
ATOM 3855 C CA . THR A 1 521 ? 29.174 42.302 180.091 1.000 31.855 521 THR AAA CA 1
ATOM 3856 C C . THR A 1 521 ? 29.802 41.156 179.285 1.000 34.663 521 THR AAA C 1
ATOM 3857 O O . THR A 1 521 ? 29.092 40.429 178.582 1.000 33.372 521 THR AAA O 1
ATOM 3861 N N . THR A 1 522 ? 31.129 40.998 179.386 1.000 34.757 522 THR AAA N 1
ATOM 3862 C CA . THR A 1 522 ? 31.879 39.884 178.827 1.000 35.107 522 THR AAA CA 1
ATOM 3863 C C . THR A 1 522 ? 33.080 39.600 179.732 1.000 38.485 522 THR AAA C 1
ATOM 3864 O O . THR A 1 522 ? 33.689 40.532 180.266 1.000 39.016 522 THR AAA O 1
ATOM 3868 N N . VAL A 1 523 ? 33.429 38.319 179.908 1.000 37.448 523 VAL AAA N 1
ATOM 3869 C CA . VAL A 1 523 ? 34.648 38.035 180.645 1.000 37.174 523 VAL AAA CA 1
ATOM 3870 C C . VAL A 1 523 ? 35.796 37.841 179.664 1.000 36.730 523 VAL AAA C 1
ATOM 3871 O O . VAL A 1 523 ? 35.790 36.903 178.883 1.000 39.611 523 VAL AAA O 1
ATOM 3875 N N . ASP A 1 524 ? 36.791 38.718 179.739 1.000 35.992 524 ASP AAA N 1
ATOM 3876 C CA . ASP A 1 524 ? 37.996 38.580 178.943 1.000 37.918 524 ASP AAA CA 1
ATOM 3877 C C . ASP A 1 524 ? 39.156 38.216 179.868 1.000 40.712 524 ASP AAA C 1
ATOM 3878 O O . ASP A 1 524 ? 39.534 39.011 180.737 1.000 41.221 524 ASP AAA O 1
ATOM 3883 N N . PRO A 1 525 ? 39.752 37.003 179.740 1.000 42.876 525 PRO AAA N 1
ATOM 3884 C CA . PRO A 1 525 ? 40.799 36.550 180.662 1.000 41.666 525 PRO AAA CA 1
ATOM 3885 C C . PRO A 1 525 ? 42.020 37.462 180.721 1.000 39.061 525 PRO AAA C 1
ATOM 3886 O O . PRO A 1 525 ? 42.718 37.461 181.738 1.000 38.974 525 PRO AAA O 1
ATOM 3890 N N . THR A 1 526 ? 42.259 38.250 179.657 1.000 38.611 526 THR AAA N 1
ATOM 3891 C CA A THR A 1 526 ? 43.393 39.162 179.637 0.400 40.303 526 THR AAA CA 1
ATOM 3892 C CA B THR A 1 526 ? 43.393 39.164 179.633 0.600 40.154 526 THR AAA CA 1
ATOM 3893 C C . THR A 1 526 ? 43.212 40.266 180.682 1.000 42.399 526 THR AAA C 1
ATOM 3894 O O . THR A 1 526 ? 44.187 40.901 181.099 1.000 42.298 526 THR AAA O 1
ATOM 3901 N N . ARG A 1 527 ? 41.958 40.489 181.121 1.000 40.545 527 ARG AAA N 1
ATOM 3902 C CA . ARG A 1 527 ? 41.680 41.548 182.083 1.000 36.165 527 ARG AAA CA 1
ATOM 3903 C C . ARG A 1 527 ? 41.826 41.074 183.531 1.000 35.223 527 ARG AAA C 1
ATOM 3904 O O . ARG A 1 527 ? 41.726 41.882 184.440 1.000 31.428 527 ARG AAA O 1
ATOM 3912 N N . ILE A 1 528 ? 42.038 39.775 183.759 1.000 33.223 528 ILE AAA N 1
ATOM 3913 C CA . ILE A 1 528 ? 42.354 39.303 185.098 1.000 32.409 528 ILE AAA CA 1
ATOM 3914 C C . ILE A 1 528 ? 43.651 39.983 185.533 1.000 31.666 528 ILE AAA C 1
ATOM 3915 O O . ILE A 1 528 ? 44.577 40.095 184.740 1.000 33.124 528 ILE AAA O 1
ATOM 3920 N N . THR A 1 529 ? 43.682 40.517 186.764 1.000 32.107 529 THR AAA N 1
ATOM 3921 C CA . THR A 1 529 ? 44.807 41.338 187.191 1.000 34.386 529 THR AAA CA 1
ATOM 3922 C C . THR A 1 529 ? 45.876 40.457 187.840 1.000 37.231 529 THR AAA C 1
ATOM 3923 O O . THR A 1 529 ? 45.664 39.264 188.058 1.000 38.765 529 THR AAA O 1
ATOM 3927 N N . THR A 1 530 ? 47.031 41.050 188.136 1.000 35.936 530 THR AAA N 1
ATOM 3928 C CA . THR A 1 530 ? 48.038 40.327 188.893 1.000 39.664 530 THR AAA CA 1
ATOM 3929 C C . THR A 1 530 ? 48.432 41.086 190.153 1.000 37.376 530 THR AAA C 1
ATOM 3930 O O . THR A 1 530 ? 49.312 40.623 190.871 1.000 39.146 530 THR AAA O 1
ATOM 3934 N N . GLY A 1 531 ? 47.764 42.218 190.434 1.000 34.913 531 GLY AAA N 1
ATOM 3935 C CA . GLY A 1 531 ? 48.089 43.007 191.619 1.000 31.589 531 GLY AAA CA 1
ATOM 3936 C C . GLY A 1 531 ? 46.896 43.281 192.532 1.000 31.453 531 GLY AAA C 1
ATOM 3937 O O . GLY A 1 531 ? 46.945 44.195 193.342 1.000 34.895 531 GLY AAA O 1
ATOM 3938 N N . THR A 1 532 ? 45.809 42.507 192.402 1.000 32.858 532 THR AAA N 1
ATOM 3939 C CA . THR A 1 532 ? 44.653 42.730 193.255 1.000 33.760 532 THR AAA CA 1
ATOM 3940 C C . THR A 1 532 ? 44.671 41.690 194.367 1.000 34.314 532 THR AAA C 1
ATOM 3941 O O . THR A 1 532 ? 44.502 40.508 194.101 1.000 37.806 532 THR AAA O 1
ATOM 3945 N N . ASN A 1 533 ? 44.823 42.141 195.610 1.000 34.651 533 ASN AAA N 1
ATOM 3946 C CA . ASN A 1 533 ? 45.190 41.220 196.679 1.000 35.640 533 ASN AAA CA 1
ATOM 3947 C C . ASN A 1 533 ? 43.999 40.870 197.561 1.000 34.920 533 ASN AAA C 1
ATOM 3948 O O . ASN A 1 533 ? 43.112 41.691 197.788 1.000 36.076 533 ASN AAA O 1
ATOM 3953 N N . LEU A 1 534 ? 44.014 39.626 198.057 1.000 33.053 534 LEU AAA N 1
ATOM 3954 C CA . LEU A 1 534 ? 43.125 39.172 199.111 1.000 34.076 534 LEU AAA CA 1
ATOM 3955 C C . LEU A 1 534 ? 43.946 39.067 200.399 1.000 35.065 534 LEU AAA C 1
ATOM 3956 O O . LEU A 1 534 ? 44.899 38.286 200.469 1.000 34.065 534 LEU AAA O 1
ATOM 3961 N N . ARG A 1 535 ? 43.584 39.893 201.387 1.000 36.824 535 ARG AAA N 1
ATOM 3962 C CA . ARG A 1 535 ? 44.203 39.897 202.703 1.000 35.096 535 ARG AAA CA 1
ATOM 3963 C C . ARG A 1 535 ? 43.294 39.159 203.673 1.000 36.408 535 ARG AAA C 1
ATOM 3964 O O . ARG A 1 535 ? 42.109 39.475 203.767 1.000 35.543 535 ARG AAA O 1
ATOM 3972 N N . ASN A 1 536 ? 43.871 38.218 204.432 1.000 34.372 536 ASN AAA N 1
ATOM 3973 C CA . ASN A 1 536 ? 43.072 37.428 205.353 1.000 36.789 536 ASN AAA CA 1
ATOM 3974 C C . ASN A 1 536 ? 43.627 37.482 206.782 1.000 37.239 536 ASN AAA C 1
ATOM 3975 O O . ASN A 1 536 ? 44.644 36.865 207.102 1.000 33.739 536 ASN AAA O 1
ATOM 3980 N N . LYS A 1 537 ? 42.916 38.194 207.647 1.000 35.268 537 LYS AAA N 1
ATOM 3981 C CA . LYS A 1 537 ? 43.228 38.211 209.063 1.000 37.508 537 LYS AAA CA 1
ATOM 3982 C C . LYS A 1 537 ? 42.161 37.442 209.824 1.000 41.669 537 LYS AAA C 1
ATOM 3983 O O . LYS A 1 537 ? 42.243 37.341 211.042 1.000 45.026 537 LYS AAA O 1
ATOM 3989 N N . GLY A 1 538 ? 41.159 36.919 209.104 1.000 38.388 538 GLY AAA N 1
ATOM 3990 C CA . GLY A 1 538 ? 40.074 36.176 209.723 1.000 38.295 538 GLY AAA CA 1
ATOM 3991 C C . GLY A 1 538 ? 39.980 34.770 209.142 1.000 39.733 538 GLY AAA C 1
ATOM 3992 O O . GLY A 1 538 ? 40.963 34.033 209.147 1.000 41.352 538 GLY AAA O 1
ATOM 3993 N N . ILE A 1 539 ? 38.798 34.436 208.612 1.000 38.939 539 ILE AAA N 1
ATOM 3994 C CA . ILE A 1 539 ? 38.568 33.140 207.987 1.000 39.699 539 ILE AAA CA 1
ATOM 3995 C C . ILE A 1 539 ? 38.335 33.306 206.481 1.000 38.771 539 ILE AAA C 1
ATOM 3996 O O . ILE A 1 539 ? 37.504 34.111 206.052 1.000 37.027 539 ILE AAA O 1
ATOM 4001 N N . VAL A 1 540 ? 39.071 32.520 205.693 1.000 35.933 540 VAL AAA N 1
ATOM 4002 C CA . VAL A 1 540 ? 38.758 32.311 204.287 1.000 36.374 540 VAL AAA CA 1
ATOM 4003 C C . VAL A 1 540 ? 38.460 30.826 204.076 1.000 39.969 540 VAL AAA C 1
ATOM 4004 O O . VAL A 1 540 ? 39.267 29.964 204.417 1.000 38.533 540 VAL AAA O 1
ATOM 4008 N N . GLU A 1 541 ? 37.293 30.557 203.484 1.000 38.001 541 GLU AAA N 1
ATOM 4009 C CA . GLU A 1 541 ? 36.851 29.216 203.147 1.000 36.897 541 GLU AAA CA 1
ATOM 4010 C C . GLU A 1 541 ? 36.756 29.092 201.626 1.000 38.824 541 GLU AAA C 1
ATOM 4011 O O . GLU A 1 541 ? 36.141 29.942 200.984 1.000 35.631 541 GLU AAA O 1
ATOM 4017 N N . VAL A 1 542 ? 37.389 28.054 201.066 1.000 35.489 542 VAL AAA N 1
ATOM 4018 C CA . VAL A 1 542 ? 37.425 27.830 199.628 1.000 36.822 542 VAL AAA CA 1
ATOM 4019 C C . VAL A 1 542 ? 36.633 26.573 199.251 1.000 42.863 542 VAL AAA C 1
ATOM 4020 O O . VAL A 1 542 ? 36.685 25.553 199.945 1.000 43.324 542 VAL AAA O 1
ATOM 4024 N N . ASN A 1 543 ? 35.902 26.676 198.137 1.000 41.084 543 ASN AAA N 1
ATOM 4025 C CA . ASN A 1 543 ? 35.138 25.594 197.538 1.000 36.855 543 ASN AAA CA 1
ATOM 4026 C C . ASN A 1 543 ? 35.554 25.446 196.080 1.000 43.741 543 ASN AAA C 1
ATOM 4027 O O . ASN A 1 543 ? 35.852 26.437 195.408 1.000 41.367 543 ASN AAA O 1
ATOM 4032 N N . GLY A 1 544 ? 35.580 24.194 195.597 1.000 42.202 544 GLY AAA N 1
ATOM 4033 C CA . GLY A 1 544 ? 35.977 23.914 194.229 1.000 35.491 544 GLY AAA CA 1
ATOM 4034 C C . GLY A 1 544 ? 37.485 24.031 194.069 1.000 38.475 544 GLY AAA C 1
ATOM 4035 O O . GLY A 1 544 ? 38.204 24.231 195.046 1.000 35.279 544 GLY AAA O 1
ATOM 4036 N N . THR A 1 545 ? 37.957 23.908 192.826 1.000 36.539 545 THR AAA N 1
ATOM 4037 C CA . THR A 1 545 ? 39.379 23.985 192.544 1.000 37.963 545 THR AAA CA 1
ATOM 4038 C C . THR A 1 545 ? 39.659 25.103 191.532 1.000 37.101 545 THR AAA C 1
ATOM 4039 O O . THR A 1 545 ? 40.769 25.184 191.000 1.000 37.367 545 THR AAA O 1
ATOM 4043 N N . THR A 1 546 ? 38.656 25.960 191.271 1.000 37.647 546 THR AAA N 1
ATOM 4044 C CA . THR A 1 546 ? 38.730 26.863 190.124 1.000 38.110 546 THR AAA CA 1
ATOM 4045 C C . THR A 1 546 ? 38.740 28.354 190.492 1.000 39.329 546 THR AAA C 1
ATOM 4046 O O . THR A 1 546 ? 38.971 29.178 189.603 1.000 39.062 546 THR AAA O 1
ATOM 4050 N N . ALA A 1 547 ? 38.516 28.720 191.767 1.000 34.487 547 ALA AAA N 1
ATOM 4051 C CA . ALA A 1 547 ? 38.526 30.131 192.165 1.000 34.216 547 ALA AAA CA 1
ATOM 4052 C C . ALA A 1 547 ? 39.895 30.765 191.928 1.000 35.308 547 ALA AAA C 1
ATOM 4053 O O . ALA A 1 547 ? 40.906 30.079 192.038 1.000 35.411 547 ALA AAA O 1
ATOM 4055 N N . ILE A 1 548 ? 39.917 32.073 191.602 1.000 36.504 548 ILE AAA N 1
ATOM 4056 C CA . ILE A 1 548 ? 41.126 32.783 191.195 1.000 32.549 548 ILE AAA CA 1
ATOM 4057 C C . ILE A 1 548 ? 41.325 34.055 192.020 1.000 36.081 548 ILE AAA C 1
ATOM 4058 O O . ILE A 1 548 ? 40.376 34.804 192.251 1.000 35.218 548 ILE AAA O 1
ATOM 4063 N N . ILE A 1 549 ? 42.578 34.303 192.448 1.000 35.407 549 ILE AAA N 1
ATOM 4064 C CA . ILE A 1 549 ? 42.999 35.598 192.961 1.000 35.736 549 ILE AAA CA 1
ATOM 4065 C C . ILE A 1 549 ? 43.941 36.188 191.925 1.000 37.598 549 ILE AAA C 1
ATOM 4066 O O . ILE A 1 549 ? 45.022 35.642 191.702 1.000 41.281 549 ILE AAA O 1
ATOM 4071 N N . GLY A 1 550 ? 43.498 37.270 191.268 1.000 36.786 550 GLY AAA N 1
ATOM 4072 C CA . GLY A 1 550 ? 44.329 38.029 190.335 1.000 36.013 550 GLY AAA CA 1
ATOM 4073 C C . GLY A 1 550 ? 45.292 38.961 191.072 1.000 40.411 550 GLY AAA C 1
ATOM 4074 O O . GLY A 1 550 ? 45.217 40.184 190.919 1.000 42.521 550 GLY AAA O 1
ATOM 4075 N N . GLY A 1 551 ? 46.167 38.360 191.890 1.000 34.856 551 GLY AAA N 1
ATOM 4076 C CA . GLY A 1 551 ? 47.066 39.091 192.769 1.000 37.878 551 GLY AAA CA 1
ATOM 4077 C C . GLY A 1 551 ? 47.539 38.178 193.903 1.000 40.418 551 GLY AAA C 1
ATOM 4078 O O . GLY A 1 551 ? 47.498 36.955 193.755 1.000 39.638 551 GLY AAA O 1
ATOM 4079 N N . ASP A 1 552 ? 47.954 38.765 195.033 1.000 37.027 552 ASP AAA N 1
ATOM 4080 C CA . ASP A 1 552 ? 48.536 38.003 196.131 1.000 35.652 552 ASP AAA CA 1
ATOM 4081 C C . ASP A 1 552 ? 47.462 37.520 197.102 1.000 38.359 552 ASP AAA C 1
ATOM 4082 O O . ASP A 1 552 ? 46.441 38.189 197.294 1.000 34.390 552 ASP AAA O 1
ATOM 4087 N N . TYR A 1 553 ? 47.716 36.345 197.713 1.000 36.657 553 TYR AAA N 1
ATOM 4088 C CA . TYR A 1 553 ? 46.956 35.910 198.871 1.000 36.330 553 TYR AAA CA 1
ATOM 4089 C C . TYR A 1 553 ? 47.844 36.115 200.098 1.000 37.444 553 TYR AAA C 1
ATOM 4090 O O . TYR A 1 553 ? 48.931 35.546 200.182 1.000 40.556 553 TYR AAA O 1
ATOM 4099 N N . ILE A 1 554 ? 47.394 36.963 201.023 1.000 38.715 554 ILE AAA N 1
ATOM 4100 C CA . ILE A 1 554 ? 48.202 37.345 202.167 1.000 36.730 554 ILE AAA CA 1
ATOM 4101 C C . ILE A 1 554 ? 47.464 36.942 203.431 1.000 38.482 554 ILE AAA C 1
ATOM 4102 O O . ILE A 1 554 ? 46.446 37.540 203.765 1.000 40.008 554 ILE AAA O 1
ATOM 4107 N N . ALA A 1 555 ? 48.016 35.947 204.139 1.000 39.838 555 ALA AAA N 1
ATOM 4108 C CA . ALA A 1 555 ? 47.416 35.438 205.366 1.000 42.917 555 ALA AAA CA 1
ATOM 4109 C C . ALA A 1 555 ? 48.204 35.906 206.594 1.000 46.449 555 ALA AAA C 1
ATOM 4110 O O . ALA A 1 555 ? 49.410 35.809 206.621 1.000 44.243 555 ALA AAA O 1
ATOM 4112 N N . TYR A 1 556 ? 47.508 36.445 207.592 1.000 41.516 556 TYR AAA N 1
ATOM 4113 C CA . TYR A 1 556 ? 48.096 37.093 208.757 1.000 49.654 556 TYR AAA CA 1
ATOM 4114 C C . TYR A 1 556 ? 47.956 36.204 209.994 1.000 52.760 556 TYR AAA C 1
ATOM 4115 O O . TYR A 1 556 ? 47.209 35.232 209.986 1.000 50.907 556 TYR AAA O 1
ATOM 4124 N N . LYS A 1 557 ? 48.657 36.582 211.068 1.000 49.644 557 LYS AAA N 1
ATOM 4125 C CA . LYS A 1 557 ? 48.664 35.870 212.332 1.000 49.604 557 LYS AAA CA 1
ATOM 4126 C C . LYS A 1 557 ? 47.237 35.750 212.830 1.000 49.831 557 LYS AAA C 1
ATOM 4127 O O . LYS A 1 557 ? 46.514 36.745 212.883 1.000 47.063 557 LYS AAA O 1
ATOM 4133 N N . GLY A 1 558 ? 46.851 34.529 213.216 1.000 50.820 558 GLY AAA N 1
ATOM 4134 C CA . GLY A 1 558 ? 45.527 34.303 213.773 1.000 46.627 558 GLY AAA CA 1
ATOM 4135 C C . GLY A 1 558 ? 44.491 33.958 212.699 1.000 44.943 558 GLY AAA C 1
ATOM 4136 O O . GLY A 1 558 ? 43.328 33.774 213.026 1.000 48.941 558 GLY AAA O 1
ATOM 4137 N N . SER A 1 559 ? 44.901 33.909 211.425 1.000 47.556 559 SER AAA N 1
ATOM 4138 C CA . SER A 1 559 ? 43.943 33.697 210.345 1.000 48.408 559 SER AAA CA 1
ATOM 4139 C C . SER A 1 559 ? 43.738 32.204 210.104 1.000 51.432 559 SER AAA C 1
ATOM 4140 O O . SER A 1 559 ? 44.574 31.401 210.490 1.000 58.228 559 SER AAA O 1
ATOM 4143 N N . THR A 1 560 ? 42.618 31.843 209.469 1.000 51.474 560 THR AAA N 1
ATOM 4144 C CA . THR A 1 560 ? 42.336 30.470 209.066 1.000 47.050 560 THR AAA CA 1
ATOM 4145 C C . THR A 1 560 ? 42.051 30.447 207.568 1.000 49.070 560 THR AAA C 1
ATOM 4146 O O . THR A 1 560 ? 41.310 31.291 207.068 1.000 44.145 560 THR AAA O 1
ATOM 4150 N N . THR A 1 561 ? 42.648 29.479 206.868 1.000 48.714 561 THR AAA N 1
ATOM 4151 C CA . THR A 1 561 ? 42.306 29.189 205.486 1.000 50.062 561 THR AAA CA 1
ATOM 4152 C C . THR A 1 561 ? 41.831 27.740 205.395 1.000 56.555 561 THR AAA C 1
ATOM 4153 O O . THR A 1 561 ? 42.615 26.832 205.630 1.000 61.693 561 THR AAA O 1
ATOM 4157 N N . THR A 1 562 ? 40.550 27.538 205.051 1.000 51.827 562 THR AAA N 1
ATOM 4158 C CA . THR A 1 562 ? 39.933 26.222 205.029 1.000 49.447 562 THR AAA CA 1
ATOM 4159 C C . THR A 1 562 ? 39.625 25.822 203.591 1.000 51.927 562 THR AAA C 1
ATOM 4160 O O . THR A 1 562 ? 38.970 26.571 202.866 1.000 54.176 562 THR AAA O 1
ATOM 4164 N N . PHE A 1 563 ? 40.120 24.649 203.189 1.000 50.372 563 PHE AAA N 1
ATOM 4165 C CA . PHE A 1 563 ? 39.786 24.073 201.896 1.000 51.114 563 PHE AAA CA 1
ATOM 4166 C C . PHE A 1 563 ? 38.760 22.958 202.090 1.000 52.176 563 PHE AAA C 1
ATOM 4167 O O . PHE A 1 563 ? 39.058 21.949 202.716 1.000 56.408 563 PHE AAA O 1
ATOM 4175 N N . ASN A 1 564 ? 37.544 23.148 201.576 1.000 51.396 564 ASN AAA N 1
ATOM 4176 C CA . ASN A 1 564 ? 36.505 22.140 201.731 1.000 51.464 564 ASN AAA CA 1
ATOM 4177 C C . ASN A 1 564 ? 36.683 21.035 200.693 1.000 55.305 564 ASN AAA C 1
ATOM 4178 O O . ASN A 1 564 ? 36.770 21.324 199.506 1.000 58.255 564 ASN AAA O 1
ATOM 4183 N N . ASN A 1 565 ? 36.722 19.780 201.164 1.000 61.268 565 ASN AAA N 1
ATOM 4184 C CA . ASN A 1 565 ? 36.733 18.567 200.351 1.000 55.419 565 ASN AAA CA 1
ATOM 4185 C C . ASN A 1 565 ? 37.713 18.671 199.192 1.000 50.250 565 ASN AAA C 1
ATOM 4186 O O . ASN A 1 565 ? 37.317 18.536 198.043 1.000 52.713 565 ASN AAA O 1
ATOM 4191 N N . GLY A 1 566 ? 38.987 18.925 199.486 1.000 49.919 566 GLY AAA N 1
ATOM 4192 C CA . GLY A 1 566 ? 40.009 18.960 198.453 1.000 47.070 566 GLY AAA CA 1
ATOM 4193 C C . GLY A 1 566 ? 39.977 20.218 197.584 1.000 49.370 566 GLY AAA C 1
ATOM 4194 O O . GLY A 1 566 ? 40.492 20.195 196.467 1.000 44.977 566 GLY AAA O 1
ATOM 4195 N N . ALA A 1 567 ? 39.431 21.325 198.118 1.000 47.423 567 ALA AAA N 1
ATOM 4196 C CA . ALA A 1 567 ? 39.381 22.597 197.404 1.000 45.291 567 ALA AAA CA 1
ATOM 4197 C C . ALA A 1 567 ? 40.777 23.164 197.156 1.000 48.083 567 ALA AAA C 1
ATOM 4198 O O . ALA A 1 567 ? 41.692 22.875 197.912 1.000 46.334 567 ALA AAA O 1
ATOM 4200 N N . LYS A 1 568 ? 40.930 23.948 196.076 1.000 47.029 568 LYS AAA N 1
ATOM 4201 C CA . LYS A 1 568 ? 42.175 24.615 195.715 1.000 47.654 568 LYS AAA CA 1
ATOM 4202 C C . LYS A 1 568 ? 41.868 26.079 195.376 1.000 51.201 568 LYS AAA C 1
ATOM 4203 O O . LYS A 1 568 ? 40.816 26.364 194.818 1.000 49.741 568 LYS AAA O 1
ATOM 4209 N N . LEU A 1 569 ? 42.801 26.992 195.681 1.000 45.392 569 LEU AAA N 1
ATOM 4210 C CA . LEU A 1 569 ? 42.716 28.400 195.313 1.000 40.844 569 LEU AAA CA 1
ATOM 4211 C C . LEU A 1 569 ? 43.872 28.751 194.379 1.000 40.627 569 LEU AAA C 1
ATOM 4212 O O . LEU A 1 569 ? 45.032 28.506 194.687 1.000 43.904 569 LEU AAA O 1
ATOM 4217 N N . ASN A 1 570 ? 43.543 29.334 193.226 1.000 38.323 570 ASN AAA N 1
ATOM 4218 C CA . ASN A 1 570 ? 44.506 29.657 192.191 1.000 40.145 570 ASN AAA CA 1
ATOM 4219 C C . ASN A 1 570 ? 44.990 31.090 192.387 1.000 44.289 570 ASN AAA C 1
ATOM 4220 O O . ASN A 1 570 ? 44.253 32.037 192.109 1.000 40.982 570 ASN AAA O 1
ATOM 4225 N N . VAL A 1 571 ? 46.228 31.241 192.879 1.000 41.753 571 VAL AAA N 1
ATOM 4226 C CA . VAL A 1 571 ? 46.770 32.557 193.185 1.000 39.845 571 VAL AAA CA 1
ATOM 4227 C C . VAL A 1 571 ? 47.721 32.966 192.068 1.000 42.389 571 VAL AAA C 1
ATOM 4228 O O . VAL A 1 571 ? 48.739 32.320 191.868 1.000 47.062 571 VAL AAA O 1
ATOM 4232 N N . LEU A 1 572 ? 47.383 34.026 191.324 1.000 42.277 572 LEU AAA N 1
ATOM 4233 C CA . LEU A 1 572 ? 48.225 34.448 190.212 1.000 44.702 572 LEU AAA CA 1
ATOM 4234 C C . LEU A 1 572 ? 49.438 35.237 190.691 1.000 45.324 572 LEU AAA C 1
ATOM 4235 O O . LEU A 1 572 ? 50.420 35.341 189.965 1.000 41.137 572 LEU AAA O 1
ATOM 4240 N N . GLY A 1 573 ? 49.329 35.859 191.870 1.000 42.881 573 GLY AAA N 1
ATOM 4241 C CA . GLY A 1 573 ? 50.472 36.544 192.455 1.000 42.922 573 GLY AAA CA 1
ATOM 4242 C C . GLY A 1 573 ? 51.260 35.606 193.365 1.000 50.271 573 GLY AAA C 1
ATOM 4243 O O . GLY A 1 573 ? 51.412 34.424 193.045 1.000 47.392 573 GLY AAA O 1
ATOM 4244 N N . ASN A 1 574 ? 51.706 36.137 194.512 1.000 49.575 574 ASN AAA N 1
ATOM 4245 C CA . ASN A 1 574 ? 52.435 35.370 195.506 1.000 47.546 574 ASN AAA CA 1
ATOM 4246 C C . ASN A 1 574 ? 51.533 35.042 196.685 1.000 47.910 574 ASN AAA C 1
ATOM 4247 O O . ASN A 1 574 ? 50.623 35.804 197.017 1.000 51.512 574 ASN AAA O 1
ATOM 4252 N N . ILE A 1 575 ? 51.827 33.906 197.329 1.000 46.324 575 ILE AAA N 1
ATOM 4253 C CA . ILE A 1 575 ? 51.172 33.526 198.569 1.000 46.881 575 ILE AAA CA 1
ATOM 4254 C C . ILE A 1 575 ? 52.088 33.948 199.714 1.000 50.031 575 ILE AAA C 1
ATOM 4255 O O . ILE A 1 575 ? 53.242 33.557 199.714 1.000 56.062 575 ILE AAA O 1
ATOM 4260 N N . LYS A 1 576 ? 51.581 34.733 200.678 1.000 48.611 576 LYS AAA N 1
ATOM 4261 C CA . LYS A 1 576 ? 52.396 35.236 201.777 1.000 46.843 576 LYS AAA CA 1
ATOM 4262 C C . LYS A 1 576 ? 51.747 34.922 203.123 1.000 51.661 576 LYS AAA C 1
ATOM 4263 O O . LYS A 1 576 ? 50.525 34.967 203.219 1.000 51.242 576 LYS AAA O 1
ATOM 4269 N N . VAL A 1 577 ? 52.568 34.655 204.158 1.000 53.248 577 VAL AAA N 1
ATOM 4270 C CA . VAL A 1 577 ? 52.099 34.453 205.530 1.000 51.197 577 VAL AAA CA 1
ATOM 4271 C C . VAL A 1 577 ? 52.865 35.368 206.478 1.000 53.783 577 VAL AAA C 1
ATOM 4272 O O . VAL A 1 577 ? 54.028 35.659 206.235 1.000 59.871 577 VAL AAA O 1
ATOM 4276 N N . GLU A 1 578 ? 52.204 35.832 207.547 1.000 54.705 578 GLU AAA N 1
ATOM 4277 C CA . GLU A 1 578 ? 52.806 36.760 208.486 1.000 61.314 578 GLU AAA CA 1
ATOM 4278 C C . GLU A 1 578 ? 53.968 36.087 209.210 1.000 67.250 578 GLU AAA C 1
ATOM 4279 O O . GLU A 1 578 ? 54.995 36.717 209.437 1.000 77.368 578 GLU AAA O 1
ATOM 4285 N N . ASP A 1 579 ? 53.795 34.811 209.568 1.000 71.081 579 ASP AAA N 1
ATOM 4286 C CA . ASP A 1 579 ? 54.807 34.013 210.242 1.000 66.982 579 ASP AAA CA 1
ATOM 4287 C C . ASP A 1 579 ? 54.383 32.549 210.195 1.000 69.826 579 ASP AAA C 1
ATOM 4288 O O . ASP A 1 579 ? 53.355 32.210 209.614 1.000 68.290 579 ASP AAA O 1
ATOM 4293 N N . GLY A 1 580 ? 55.181 31.696 210.847 1.000 66.007 580 GLY AAA N 1
ATOM 4294 C CA . GLY A 1 580 ? 55.005 30.256 210.808 1.000 58.453 580 GLY AAA CA 1
ATOM 4295 C C . GLY A 1 580 ? 53.841 29.770 211.664 1.000 59.195 580 GLY AAA C 1
ATOM 4296 O O . GLY A 1 580 ? 53.505 28.592 211.605 1.000 64.557 580 GLY AAA O 1
ATOM 4297 N N . THR A 1 581 ? 53.215 30.659 212.449 1.000 63.435 581 THR AAA N 1
ATOM 4298 C CA . THR A 1 581 ? 52.051 30.278 213.245 1.000 69.965 581 THR AAA CA 1
ATOM 4299 C C . THR A 1 581 ? 50.776 30.273 212.397 1.000 72.659 581 THR AAA C 1
ATOM 4300 O O . THR A 1 581 ? 49.753 29.735 212.811 1.000 72.659 581 THR AAA O 1
ATOM 4304 N N . VAL A 1 582 ? 50.829 30.876 211.204 1.000 71.698 582 VAL AAA N 1
ATOM 4305 C CA . VAL A 1 582 ? 49.629 31.025 210.391 1.000 64.323 582 VAL AAA CA 1
ATOM 4306 C C . VAL A 1 582 ? 49.318 29.702 209.698 1.000 60.162 582 VAL AAA C 1
ATOM 4307 O O . VAL A 1 582 ? 50.175 29.162 209.002 1.000 55.683 582 VAL AAA O 1
ATOM 4311 N N . LYS A 1 583 ? 48.078 29.220 209.865 1.000 56.889 583 LYS AAA N 1
ATOM 4312 C CA . LYS A 1 583 ? 47.624 27.996 209.229 1.000 67.738 583 LYS AAA CA 1
ATOM 4313 C C . LYS A 1 583 ? 46.871 28.322 207.934 1.000 72.606 583 LYS AAA C 1
ATOM 4314 O O . LYS A 1 583 ? 45.802 28.928 207.971 1.000 65.301 583 LYS AAA O 1
ATOM 4320 N N . VAL A 1 584 ? 47.439 27.921 206.783 1.000 73.975 584 VAL AAA N 1
ATOM 4321 C CA . VAL A 1 584 ? 46.787 28.105 205.491 1.000 81.428 584 VAL AAA CA 1
ATOM 4322 C C . VAL A 1 584 ? 46.699 26.752 204.775 1.000 74.472 584 VAL AAA C 1
ATOM 4323 O O . VAL A 1 584 ? 45.679 26.063 204.858 1.000 73.855 584 VAL AAA O 1
ATOM 4327 N N . LEU A 1 585 ? 47.768 26.376 204.074 1.000 73.018 585 LEU AAA N 1
ATOM 4328 C CA . LEU A 1 585 ? 47.725 25.189 203.239 1.000 80.079 585 LEU AAA CA 1
ATOM 4329 C C . LEU A 1 585 ? 48.109 23.984 204.111 1.000 80.018 585 LEU AAA C 1
ATOM 4330 O O . LEU A 1 585 ? 47.835 22.834 203.787 1.000 91.302 585 LEU AAA O 1
ATOM 4336 N N . SER B 1 32 ? -31.274 116.568 147.969 1.000 119.327 32 SER BBB N 1
ATOM 4337 C CA . SER B 1 32 ? -30.568 116.623 146.665 1.000 115.762 32 SER BBB CA 1
ATOM 4338 C C . SER B 1 32 ? -29.542 115.489 146.545 1.000 113.979 32 SER BBB C 1
ATOM 4339 O O . SER B 1 32 ? -29.433 114.598 147.382 1.000 125.065 32 SER BBB O 1
ATOM 4342 N N . VAL B 1 33 ? -28.834 115.507 145.423 1.000 98.112 33 VAL BBB N 1
ATOM 4343 C CA . VAL B 1 33 ? -27.961 114.441 144.965 1.000 80.069 33 VAL BBB CA 1
ATOM 4344 C C . VAL B 1 33 ? -26.540 115.012 144.975 1.000 71.162 33 VAL BBB C 1
ATOM 4345 O O . VAL B 1 33 ? -26.168 115.738 144.067 1.000 66.035 33 VAL BBB O 1
ATOM 4349 N N . PRO B 1 34 ? -25.725 114.776 146.031 1.000 59.953 34 PRO BBB N 1
ATOM 4350 C CA . PRO B 1 34 ? -24.370 115.330 146.113 1.000 57.117 34 PRO BBB CA 1
ATOM 4351 C C . PRO B 1 34 ? -23.446 114.974 144.944 1.000 57.844 34 PRO BBB C 1
ATOM 4352 O O . PRO B 1 34 ? -22.516 115.729 144.643 1.000 53.404 34 PRO BBB O 1
ATOM 4356 N N . GLU B 1 35 ? -23.738 113.855 144.257 1.000 50.832 35 GLU BBB N 1
ATOM 4357 C CA . GLU B 1 35 ? -22.970 113.398 143.104 1.000 47.083 35 GLU BBB CA 1
ATOM 4358 C C . GLU B 1 35 ? -23.050 114.429 141.985 1.000 46.101 35 GLU BBB C 1
ATOM 4359 O O . GLU B 1 35 ? -22.196 114.456 141.109 1.000 48.502 35 GLU BBB O 1
ATOM 4365 N N . ASP B 1 36 ? -24.099 115.255 141.999 1.000 47.737 36 ASP BBB N 1
ATOM 4366 C CA . ASP B 1 36 ? -24.267 116.297 140.995 1.000 51.436 36 ASP BBB CA 1
ATOM 4367 C C . ASP B 1 36 ? -23.135 117.308 141.104 1.000 47.951 36 ASP BBB C 1
ATOM 4368 O O . ASP B 1 36 ? -22.800 117.945 140.115 1.000 53.881 36 ASP BBB O 1
ATOM 4373 N N . ASN B 1 37 ? -22.521 117.401 142.283 1.000 43.991 37 ASN BBB N 1
ATOM 4374 C CA . ASN B 1 37 ? -21.450 118.352 142.537 1.000 48.999 37 ASN BBB CA 1
ATOM 4375 C C . ASN B 1 37 ? -20.072 117.707 142.499 1.000 47.388 37 ASN BBB C 1
ATOM 4376 O O . ASN B 1 37 ? -19.095 118.391 142.778 1.000 48.993 37 ASN BBB O 1
ATOM 4381 N N . PHE B 1 38 ? -19.995 116.402 142.209 1.000 41.089 38 PHE BBB N 1
ATOM 4382 C CA . PHE B 1 38 ? -18.700 115.745 142.168 1.000 38.680 38 PHE BBB CA 1
ATOM 4383 C C . PHE B 1 38 ? -17.905 116.299 140.986 1.000 37.688 38 PHE BBB C 1
ATOM 4384 O O . PHE B 1 38 ? -18.434 116.445 139.889 1.000 42.420 38 PHE BBB O 1
ATOM 4392 N N . PRO B 1 39 ? -16.600 116.594 141.148 1.000 38.753 39 PRO BBB N 1
ATOM 4393 C CA . PRO B 1 39 ? -15.744 116.910 140.000 1.000 41.303 39 PRO BBB CA 1
ATOM 4394 C C . PRO B 1 39 ? -15.699 115.749 139.001 1.000 44.307 39 PRO BBB C 1
ATOM 4395 O O . PRO B 1 39 ? -15.880 114.589 139.370 1.000 41.220 39 PRO BBB O 1
ATOM 4399 N N . THR B 1 40 ? -15.473 116.059 137.719 1.000 43.240 40 THR BBB N 1
ATOM 4400 C CA . THR B 1 40 ? -15.378 115.041 136.685 1.000 41.156 40 THR BBB CA 1
ATOM 4401 C C . THR B 1 40 ? -13.910 114.753 136.358 1.000 44.410 40 THR BBB C 1
ATOM 4402 O O . THR B 1 40 ? -13.028 115.555 136.660 1.000 44.950 40 THR BBB O 1
ATOM 4406 N N . VAL B 1 41 ? -13.671 113.603 135.716 1.000 40.007 41 VAL BBB N 1
ATOM 4407 C CA . VAL B 1 41 ? -12.370 113.176 135.244 1.000 38.575 41 VAL BBB CA 1
ATOM 4408 C C . VAL B 1 41 ? -12.434 113.141 133.720 1.000 41.601 41 VAL BBB C 1
ATOM 4409 O O . VAL B 1 41 ? -13.462 112.779 133.157 1.000 42.796 41 VAL BBB O 1
ATOM 4413 N N . ALA B 1 42 ? -11.341 113.532 133.059 1.000 44.156 42 ALA BBB N 1
ATOM 4414 C CA . ALA B 1 42 ? -11.222 113.495 131.606 1.000 42.629 42 ALA BBB CA 1
ATOM 4415 C C . ALA B 1 42 ? -11.609 112.113 131.074 1.000 40.950 42 ALA BBB C 1
ATOM 4416 O O . ALA B 1 42 ? -11.104 111.103 131.562 1.000 42.715 42 ALA BBB O 1
ATOM 4418 N N . ASN B 1 43 ? -12.531 112.075 130.103 1.000 40.175 43 ASN BBB N 1
ATOM 4419 C CA . ASN B 1 43 ? -13.044 110.818 129.574 1.000 36.673 43 ASN BBB CA 1
ATOM 4420 C C . ASN B 1 43 ? -12.530 110.674 128.143 1.000 39.986 43 ASN BBB C 1
ATOM 4421 O O . ASN B 1 43 ? -12.910 111.455 127.274 1.000 38.290 43 ASN BBB O 1
ATOM 4426 N N . PRO B 1 44 ? -11.687 109.650 127.852 1.000 38.493 44 PRO BBB N 1
ATOM 4427 C CA . PRO B 1 44 ? -11.142 109.445 126.514 1.000 40.605 44 PRO BBB CA 1
ATOM 4428 C C . PRO B 1 44 ? -12.189 109.307 125.415 1.000 46.373 44 PRO BBB C 1
ATOM 4429 O O . PRO B 1 44 ? -11.838 109.444 124.249 1.000 52.767 44 PRO BBB O 1
ATOM 4433 N N . LEU B 1 45 ? -13.454 109.023 125.763 1.000 44.778 45 LEU BBB N 1
ATOM 4434 C CA . LEU B 1 45 ? -14.459 108.769 124.744 1.000 46.504 45 LEU BBB CA 1
ATOM 4435 C C . LEU B 1 45 ? -15.153 110.056 124.326 1.000 47.999 45 LEU BBB C 1
ATOM 4436 O O . LEU B 1 45 ? -16.002 110.022 123.430 1.000 50.026 45 LEU BBB O 1
ATOM 4441 N N . ASP B 1 46 ? -14.824 111.160 125.011 1.000 47.781 46 ASP BBB N 1
ATOM 4442 C CA . ASP B 1 46 ? -15.614 112.377 124.888 1.000 50.195 46 ASP BBB CA 1
ATOM 4443 C C . ASP B 1 46 ? -15.648 112.878 123.445 1.000 50.931 46 ASP BBB C 1
ATOM 4444 O O . ASP B 1 46 ? -16.660 113.420 123.017 1.000 54.725 46 ASP BBB O 1
ATOM 4449 N N . SER B 1 47 ? -14.558 112.683 122.692 1.000 46.805 47 SER BBB N 1
ATOM 4450 C CA . SER B 1 47 ? -14.511 113.196 121.331 1.000 55.331 47 SER BBB CA 1
ATOM 4451 C C . SER B 1 47 ? -15.455 112.425 120.408 1.000 59.610 47 SER BBB C 1
ATOM 4452 O O . SER B 1 47 ? -15.867 112.949 119.378 1.000 61.663 47 SER BBB O 1
ATOM 4455 N N . GLN B 1 48 ? -15.858 111.215 120.806 1.000 60.761 48 GLN BBB N 1
ATOM 4456 C CA . GLN B 1 48 ? -16.698 110.397 119.946 1.000 56.397 48 GLN BBB CA 1
ATOM 4457 C C . GLN B 1 48 ? -18.185 110.554 120.265 1.000 56.826 48 GLN BBB C 1
ATOM 4458 O O . GLN B 1 48 ? -19.035 109.930 119.616 1.000 63.705 48 GLN BBB O 1
ATOM 4464 N N . LYS B 1 49 ? -18.518 111.419 121.231 1.000 53.978 49 LYS BBB N 1
ATOM 4465 C CA . LYS B 1 49 ? -19.878 111.436 121.765 1.000 56.987 49 LYS BBB CA 1
ATOM 4466 C C . LYS B 1 49 ? -20.859 112.206 120.882 1.000 55.177 49 LYS BBB C 1
ATOM 4467 O O . LYS B 1 49 ? -22.053 112.225 121.166 1.000 61.518 49 LYS BBB O 1
ATOM 4473 N N . GLY B 1 50 ? -20.357 112.847 119.825 1.000 59.381 50 GLY BBB N 1
ATOM 4474 C CA . GLY B 1 50 ? -21.207 113.550 118.880 1.000 59.943 50 GLY BBB CA 1
ATOM 4475 C C . GLY B 1 50 ? -22.182 112.605 118.181 1.000 63.733 50 GLY BBB C 1
ATOM 4476 O O . GLY B 1 50 ? -23.308 112.988 117.875 1.000 66.103 50 GLY BBB O 1
ATOM 4477 N N . ASN B 1 51 ? -21.740 111.364 117.933 1.000 68.083 51 ASN BBB N 1
ATOM 4478 C CA . ASN B 1 51 ? -22.644 110.345 117.419 1.000 63.241 51 ASN BBB CA 1
ATOM 4479 C C . ASN B 1 51 ? -22.747 109.205 118.431 1.000 57.582 51 ASN BBB C 1
ATOM 4480 O O . ASN B 1 51 ? -22.031 108.215 118.317 1.000 63.982 51 ASN BBB O 1
ATOM 4485 N N . ILE B 1 52 ? -23.669 109.347 119.391 1.000 56.134 52 ILE BBB N 1
ATOM 4486 C CA . ILE B 1 52 ? -23.794 108.388 120.480 1.000 54.374 52 ILE BBB CA 1
ATOM 4487 C C . ILE B 1 52 ? -24.185 107.000 119.955 1.000 54.743 52 ILE BBB C 1
ATOM 4488 O O . ILE B 1 52 ? -23.662 105.984 120.429 1.000 54.258 52 ILE BBB O 1
ATOM 4493 N N . SER B 1 53 ? -25.059 106.962 118.937 1.000 48.318 53 SER BBB N 1
ATOM 4494 C CA A SER B 1 53 ? -25.513 105.717 118.341 0.550 46.830 53 SER BBB CA 1
ATOM 4495 C CA B SER B 1 53 ? -25.512 105.715 118.339 0.450 48.128 53 SER BBB CA 1
ATOM 4496 C C . SER B 1 53 ? -24.349 104.953 117.714 1.000 46.109 53 SER BBB C 1
ATOM 4497 O O . SER B 1 53 ? -24.262 103.731 117.823 1.000 52.751 53 SER BBB O 1
ATOM 4502 N N . ALA B 1 54 ? -23.450 105.677 117.049 1.000 50.961 54 ALA BBB N 1
ATOM 4503 C CA . ALA B 1 54 ? -22.357 105.012 116.365 1.000 47.217 54 ALA BBB CA 1
ATOM 4504 C C . ALA B 1 54 ? -21.348 104.526 117.401 1.000 44.452 54 ALA BBB C 1
ATOM 4505 O O . ALA B 1 54 ? -20.775 103.453 117.253 1.000 46.941 54 ALA BBB O 1
ATOM 4507 N N . LEU B 1 55 ? -21.148 105.322 118.459 1.000 45.124 55 LEU BBB N 1
ATOM 4508 C CA . LEU B 1 55 ? -20.248 104.954 119.542 1.000 43.834 55 LEU BBB CA 1
ATOM 4509 C C . LEU B 1 55 ? -20.728 103.671 120.230 1.000 44.002 55 LEU BBB C 1
ATOM 4510 O O . LEU B 1 55 ? -19.940 102.745 120.419 1.000 45.263 55 LEU BBB O 1
ATOM 4515 N N . LYS B 1 56 ? -22.025 103.608 120.579 1.000 44.130 56 LYS BBB N 1
ATOM 4516 C CA . LYS B 1 56 ? -22.626 102.411 121.161 1.000 43.750 56 LYS BBB CA 1
ATOM 4517 C C . LYS B 1 56 ? -22.376 101.198 120.264 1.000 44.696 56 LYS BBB C 1
ATOM 4518 O O . LYS B 1 56 ? -21.968 100.141 120.746 1.000 42.382 56 LYS BBB O 1
ATOM 4524 N N . GLU B 1 57 ? -22.580 101.381 118.953 1.000 46.002 57 GLU BBB N 1
ATOM 4525 C CA A GLU B 1 57 ? -22.447 100.304 117.984 0.500 46.556 57 GLU BBB CA 1
ATOM 4526 C CA B GLU B 1 57 ? -22.445 100.304 117.991 0.500 45.936 57 GLU BBB CA 1
ATOM 4527 C C . GLU B 1 57 ? -21.008 99.782 117.970 1.000 46.027 57 GLU BBB C 1
ATOM 4528 O O . GLU B 1 57 ? -20.778 98.570 118.026 1.000 45.047 57 GLU BBB O 1
ATOM 4539 N N . LYS B 1 58 ? -20.040 100.706 117.884 1.000 43.402 58 LYS BBB N 1
ATOM 4540 C CA . LYS B 1 58 ? -18.632 100.342 117.821 1.000 46.668 58 LYS BBB CA 1
ATOM 4541 C C . LYS B 1 58 ? -18.192 99.654 119.117 1.000 44.248 58 LYS BBB C 1
ATOM 4542 O O . LYS B 1 58 ? -17.534 98.614 119.069 1.000 42.467 58 LYS BBB O 1
ATOM 4548 N N . LEU B 1 59 ? -18.541 100.249 120.269 1.000 38.222 59 LEU BBB N 1
ATOM 4549 C CA . LEU B 1 59 ? -18.160 99.677 121.554 1.000 41.523 59 LEU BBB CA 1
ATOM 4550 C C . LEU B 1 59 ? -18.717 98.264 121.685 1.000 41.044 59 LEU BBB C 1
ATOM 4551 O O . LEU B 1 59 ? -17.992 97.367 122.126 1.000 43.288 59 LEU BBB O 1
ATOM 4556 N N . ASN B 1 60 ? -19.982 98.079 121.278 1.000 40.784 60 ASN BBB N 1
ATOM 4557 C CA . ASN B 1 60 ? -20.634 96.786 121.438 1.000 42.686 60 ASN BBB CA 1
ATOM 4558 C C . ASN B 1 60 ? -19.980 95.749 120.529 1.000 45.930 60 ASN BBB C 1
ATOM 4559 O O . ASN B 1 60 ? -19.792 94.599 120.933 1.000 43.572 60 ASN BBB O 1
ATOM 4564 N N . ARG B 1 61 ? -19.624 96.183 119.310 1.000 45.118 61 ARG BBB N 1
ATOM 4565 C CA A ARG B 1 61 ? -18.970 95.312 118.350 0.600 43.975 61 ARG BBB CA 1
ATOM 4566 C CA B ARG B 1 61 ? -18.969 95.313 118.349 0.400 43.367 61 ARG BBB CA 1
ATOM 4567 C C . ARG B 1 61 ? -17.641 94.837 118.934 1.000 41.747 61 ARG BBB C 1
ATOM 4568 O O . ARG B 1 61 ? -17.337 93.643 118.907 1.000 46.124 61 ARG BBB O 1
ATOM 4583 N N . ASN B 1 62 ? -16.854 95.770 119.485 1.000 39.791 62 ASN BBB N 1
ATOM 4584 C CA . ASN B 1 62 ? -15.574 95.391 120.068 1.000 39.375 62 ASN BBB CA 1
ATOM 4585 C C . ASN B 1 62 ? -15.783 94.435 121.242 1.000 41.630 62 ASN BBB C 1
ATOM 4586 O O . ASN B 1 62 ? -15.004 93.499 121.425 1.000 38.973 62 ASN BBB O 1
ATOM 4591 N N . ARG B 1 63 ? -16.821 94.713 122.049 1.000 40.736 63 ARG BBB N 1
ATOM 4592 C CA . ARG B 1 63 ? -17.160 93.879 123.192 1.000 40.189 63 ARG BBB CA 1
ATOM 4593 C C . ARG B 1 63 ? -17.473 92.460 122.703 1.000 40.798 63 ARG BBB C 1
ATOM 4594 O O . ARG B 1 63 ? -16.899 91.490 123.202 1.000 40.901 63 ARG BBB O 1
ATOM 4602 N N . GLU B 1 64 ? -18.348 92.354 121.694 1.000 40.532 64 GLU BBB N 1
ATOM 4603 C CA . GLU B 1 64 ? -18.760 91.058 121.167 1.000 42.778 64 GLU BBB CA 1
ATOM 4604 C C . GLU B 1 64 ? -17.601 90.321 120.487 1.000 45.474 64 GLU BBB C 1
ATOM 4605 O O . GLU B 1 64 ? -17.583 89.098 120.486 1.000 42.735 64 GLU BBB O 1
ATOM 4611 N N . ASN B 1 65 ? -16.616 91.048 119.942 1.000 45.355 65 ASN BBB N 1
ATOM 4612 C CA . ASN B 1 65 ? -15.491 90.389 119.294 1.000 45.459 65 ASN BBB CA 1
ATOM 4613 C C . ASN B 1 65 ? -14.386 90.041 120.280 1.000 49.173 65 ASN BBB C 1
ATOM 4614 O O . ASN B 1 65 ? -13.398 89.442 119.884 1.000 53.082 65 ASN BBB O 1
ATOM 4619 N N . SER B 1 66 ? -14.530 90.407 121.557 1.000 50.534 66 SER BBB N 1
ATOM 4620 C CA . SER B 1 66 ? -13.511 90.047 122.533 1.000 45.004 66 SER BBB CA 1
ATOM 4621 C C . SER B 1 66 ? -13.411 88.523 122.609 1.000 46.754 66 SER BBB C 1
ATOM 4622 O O . SER B 1 66 ? -14.403 87.823 122.419 1.000 48.295 66 SER BBB O 1
ATOM 4625 N N . THR B 1 67 ? -12.221 88.001 122.917 1.000 44.428 67 THR BBB N 1
ATOM 4626 C CA . THR B 1 67 ? -12.054 86.555 122.939 1.000 49.998 67 THR BBB CA 1
ATOM 4627 C C . THR B 1 67 ? -12.072 86.013 124.373 1.000 49.770 67 THR BBB C 1
ATOM 4628 O O . THR B 1 67 ? -11.743 84.846 124.591 1.000 46.266 67 THR BBB O 1
ATOM 4632 N N . ALA B 1 68 ? -12.436 86.853 125.353 1.000 41.743 68 ALA BBB N 1
ATOM 4633 C CA . ALA B 1 68 ? -12.508 86.439 126.748 1.000 41.521 68 ALA BBB CA 1
ATOM 4634 C C . ALA B 1 68 ? -13.369 85.184 126.864 1.000 38.247 68 ALA BBB C 1
ATOM 4635 O O . ALA B 1 68 ? -14.397 85.078 126.193 1.000 37.969 68 ALA BBB O 1
ATOM 4637 N N . THR B 1 69 ? -12.941 84.245 127.716 1.000 36.729 69 THR BBB N 1
ATOM 4638 C CA . THR B 1 69 ? -13.745 83.059 127.958 1.000 39.635 69 THR BBB CA 1
ATOM 4639 C C . THR B 1 69 ? -14.664 83.287 129.163 1.000 40.461 69 THR BBB C 1
ATOM 4640 O O . THR B 1 69 ? -14.343 84.038 130.085 1.000 36.411 69 THR BBB O 1
ATOM 4644 N N . ILE B 1 70 ? -15.818 82.623 129.129 1.000 38.913 70 ILE BBB N 1
ATOM 4645 C CA . ILE B 1 70 ? -16.828 82.720 130.161 1.000 34.304 70 ILE BBB CA 1
ATOM 4646 C C . ILE B 1 70 ? -16.660 81.488 131.041 1.000 34.912 70 ILE BBB C 1
ATOM 4647 O O . ILE B 1 70 ? -16.760 80.371 130.549 1.000 35.157 70 ILE BBB O 1
ATOM 4652 N N . PRO B 1 71 ? -16.414 81.622 132.361 1.000 33.275 71 PRO BBB N 1
ATOM 4653 C CA . PRO B 1 71 ? -16.229 80.445 133.208 1.000 32.255 71 PRO BBB CA 1
ATOM 4654 C C . PRO B 1 71 ? -17.570 79.745 133.476 1.000 33.427 71 PRO BBB C 1
ATOM 4655 O O . PRO B 1 71 ? -18.652 80.296 133.256 1.000 31.940 71 PRO BBB O 1
ATOM 4659 N N . THR B 1 72 ? -17.462 78.506 133.946 1.000 32.068 72 THR BBB N 1
ATOM 4660 C CA . THR B 1 72 ? -18.581 77.709 134.410 1.000 34.825 72 THR BBB CA 1
ATOM 4661 C C . THR B 1 72 ? -18.174 77.101 135.751 1.000 34.129 72 THR BBB C 1
ATOM 4662 O O . THR B 1 72 ? -17.087 77.407 136.222 1.000 32.926 72 THR BBB O 1
ATOM 4666 N N . GLU B 1 73 ? -19.040 76.287 136.368 1.000 34.045 73 GLU BBB N 1
ATOM 4667 C CA . GLU B 1 73 ? -18.756 75.788 137.709 1.000 32.832 73 GLU BBB CA 1
ATOM 4668 C C . GLU B 1 73 ? -17.420 75.029 137.722 1.000 32.920 73 GLU BBB C 1
ATOM 4669 O O . GLU B 1 73 ? -17.037 74.379 136.769 1.000 32.072 73 GLU BBB O 1
ATOM 4675 N N . THR B 1 74 ? -16.712 75.105 138.827 1.000 33.987 74 THR BBB N 1
ATOM 4676 C CA . THR B 1 74 ? -15.398 74.503 138.963 1.000 38.227 74 THR BBB CA 1
ATOM 4677 C C . THR B 1 74 ? -15.485 73.201 139.773 1.000 38.816 74 THR BBB C 1
ATOM 4678 O O . THR B 1 74 ? -14.531 72.427 139.782 1.000 45.480 74 THR BBB O 1
ATOM 4682 N N . ILE B 1 75 ? -16.590 72.957 140.509 1.000 36.250 75 ILE BBB N 1
ATOM 4683 C CA . ILE B 1 75 ? -16.872 71.673 141.149 1.000 33.472 75 ILE BBB CA 1
ATOM 4684 C C . ILE B 1 75 ? -18.190 71.120 140.608 1.000 35.251 75 ILE BBB C 1
ATOM 4685 O O . ILE B 1 75 ? -19.186 71.854 140.577 1.000 35.961 75 ILE BBB O 1
ATOM 4690 N N . SER B 1 76 ? -18.199 69.834 140.213 1.000 33.374 76 SER BBB N 1
ATOM 4691 C CA . SER B 1 76 ? -19.421 69.151 139.805 1.000 32.891 76 SER BBB CA 1
ATOM 4692 C C . SER B 1 76 ? -19.850 68.210 140.909 1.000 34.648 76 SER BBB C 1
ATOM 4693 O O . SER B 1 76 ? -19.153 67.240 141.197 1.000 33.127 76 SER BBB O 1
ATOM 4696 N N . TYR B 1 77 ? -21.028 68.483 141.474 1.000 30.158 77 TYR BBB N 1
ATOM 4697 C CA . TYR B 1 77 ? -21.587 67.746 142.592 1.000 28.363 77 TYR BBB CA 1
ATOM 4698 C C . TYR B 1 77 ? -22.597 66.732 142.079 1.000 29.158 77 TYR BBB C 1
ATOM 4699 O O . TYR B 1 77 ? -23.022 66.849 140.932 1.000 30.084 77 TYR BBB O 1
ATOM 4708 N N . ASN B 1 78 ? -23.051 65.808 142.944 1.000 28.601 78 ASN BBB N 1
ATOM 4709 C CA . ASN B 1 78 ? -24.002 64.792 142.502 1.000 29.242 78 ASN BBB CA 1
ATOM 4710 C C . ASN B 1 78 ? -24.875 64.311 143.659 1.000 30.021 78 ASN BBB C 1
ATOM 4711 O O . ASN B 1 78 ? -25.585 63.317 143.532 1.000 29.514 78 ASN BBB O 1
ATOM 4716 N N . GLY B 1 79 ? -24.809 64.995 144.801 1.000 30.769 79 GLY BBB N 1
ATOM 4717 C CA . GLY B 1 79 ? -25.627 64.672 145.964 1.000 29.307 79 GLY BBB CA 1
ATOM 4718 C C . GLY B 1 79 ? -24.805 64.028 147.083 1.000 33.572 79 GLY BBB C 1
ATOM 4719 O O . GLY B 1 79 ? -25.232 63.998 148.239 1.000 36.376 79 GLY BBB O 1
ATOM 4720 N N . SER B 1 80 ? -23.592 63.557 146.737 1.000 32.717 80 SER BBB N 1
ATOM 4721 C CA . SER B 1 80 ? -22.840 62.666 147.616 1.000 32.636 80 SER BBB CA 1
ATOM 4722 C C . SER B 1 80 ? -22.509 63.308 148.968 1.000 35.100 80 SER BBB C 1
ATOM 4723 O O . SER B 1 80 ? -22.215 62.599 149.920 1.000 36.482 80 SER BBB O 1
ATOM 4726 N N . THR B 1 81 ? -22.549 64.642 149.071 1.000 30.357 81 THR BBB N 1
ATOM 4727 C CA . THR B 1 81 ? -22.170 65.298 150.312 1.000 32.451 81 THR BBB CA 1
ATOM 4728 C C . THR B 1 81 ? -23.371 65.676 151.193 1.000 34.570 81 THR BBB C 1
ATOM 4729 O O . THR B 1 81 ? -23.173 66.296 152.243 1.000 34.847 81 THR BBB O 1
ATOM 4733 N N . VAL B 1 82 ? -24.600 65.292 150.814 1.000 31.754 82 VAL BBB N 1
ATOM 4734 C CA . VAL B 1 82 ? -25.762 65.645 151.626 1.000 31.847 82 VAL BBB CA 1
ATOM 4735 C C . VAL B 1 82 ? -26.643 64.422 151.905 1.000 31.036 82 VAL BBB C 1
ATOM 4736 O O . VAL B 1 82 ? -26.534 63.382 151.255 1.000 32.689 82 VAL BBB O 1
ATOM 4740 N N . LYS B 1 83 ? -27.561 64.607 152.859 1.000 27.056 83 LYS BBB N 1
ATOM 4741 C CA . LYS B 1 83 ? -28.629 63.655 153.113 1.000 32.779 83 LYS BBB CA 1
ATOM 4742 C C . LYS B 1 83 ? -29.969 64.283 152.731 1.000 31.745 83 LYS BBB C 1
ATOM 4743 O O . LYS B 1 83 ? -30.072 65.499 152.587 1.000 30.337 83 LYS BBB O 1
ATOM 4749 N N . ILE B 1 84 ? -30.997 63.438 152.591 1.000 28.989 84 ILE BBB N 1
ATOM 4750 C CA . ILE B 1 84 ? -32.325 63.864 152.195 1.000 27.425 84 ILE BBB CA 1
ATOM 4751 C C . ILE B 1 84 ? -33.322 62.943 152.883 1.000 30.392 84 ILE BBB C 1
ATOM 4752 O O . ILE B 1 84 ? -33.084 61.732 152.976 1.000 29.784 84 ILE BBB O 1
ATOM 4757 N N . GLY B 1 85 ? -34.407 63.534 153.403 1.000 29.590 85 GLY BBB N 1
ATOM 4758 C CA . GLY B 1 85 ? -35.379 62.765 154.160 1.000 30.958 85 GLY BBB CA 1
ATOM 4759 C C . GLY B 1 85 ? -36.564 62.310 153.311 1.000 33.243 85 GLY BBB C 1
ATOM 4760 O O . GLY B 1 85 ? -36.920 62.969 152.342 1.000 32.079 85 GLY BBB O 1
ATOM 4761 N N . ILE B 1 86 ? -37.188 61.194 153.718 1.000 29.679 86 ILE BBB N 1
ATOM 4762 C CA . ILE B 1 86 ? -38.419 60.717 153.109 1.000 29.246 86 ILE BBB CA 1
ATOM 4763 C C . ILE B 1 86 ? -39.215 59.924 154.151 1.000 34.609 86 ILE BBB C 1
ATOM 4764 O O . ILE B 1 86 ? -38.669 59.046 154.821 1.000 32.184 86 ILE BBB O 1
ATOM 4769 N N . LEU B 1 87 ? -40.493 60.287 154.300 1.000 32.441 87 LEU BBB N 1
ATOM 4770 C CA . LEU B 1 87 ? -41.446 59.581 155.129 1.000 32.704 87 LEU BBB CA 1
ATOM 4771 C C . LEU B 1 87 ? -42.463 58.971 154.180 1.000 34.670 87 LEU BBB C 1
ATOM 4772 O O . LEU B 1 87 ? -43.101 59.711 153.432 1.000 34.625 87 LEU BBB O 1
ATOM 4777 N N . ASP B 1 88 ? -42.586 57.638 154.189 1.000 34.152 88 ASP BBB N 1
ATOM 4778 C CA . ASP B 1 88 ? -43.503 56.958 153.281 1.000 37.420 88 ASP BBB CA 1
ATOM 4779 C C . ASP B 1 88 ? -43.962 55.620 153.890 1.000 36.225 88 ASP BBB C 1
ATOM 4780 O O . ASP B 1 88 ? -43.748 55.371 155.079 1.000 39.423 88 ASP BBB O 1
ATOM 4785 N N . SER B 1 89 ? -44.603 54.785 153.064 1.000 34.278 89 SER BBB N 1
ATOM 4786 C CA . SER B 1 89 ? -45.317 53.584 153.472 1.000 39.884 89 SER BBB CA 1
ATOM 4787 C C . SER B 1 89 ? -44.439 52.643 154.308 1.000 45.081 89 SER BBB C 1
ATOM 4788 O O . SER B 1 89 ? -44.658 52.519 155.525 1.000 48.334 89 SER BBB O 1
ATOM 4791 N N . ASP B 1 90 ? -43.420 52.027 153.683 1.000 43.012 90 ASP BBB N 1
ATOM 4792 C CA . ASP B 1 90 ? -42.597 51.086 154.443 1.000 47.176 90 ASP BBB CA 1
ATOM 4793 C C . ASP B 1 90 ? -41.196 50.910 153.859 1.000 43.786 90 ASP BBB C 1
ATOM 4794 O O . ASP B 1 90 ? -41.034 50.704 152.657 1.000 40.961 90 ASP BBB O 1
ATOM 4799 N N . PHE B 1 91 ? -40.200 50.902 154.752 1.000 41.721 91 PHE BBB N 1
ATOM 4800 C CA . PHE B 1 91 ? -38.823 50.580 154.400 1.000 45.347 91 PHE BBB CA 1
ATOM 4801 C C . PHE B 1 91 ? -38.216 49.613 155.434 1.000 48.446 91 PHE BBB C 1
ATOM 4802 O O . PHE B 1 91 ? -37.024 49.674 155.707 1.000 46.701 91 PHE BBB O 1
ATOM 4810 N N . THR B 1 92 ? -39.029 48.734 156.042 1.000 51.554 92 THR BBB N 1
ATOM 4811 C CA . THR B 1 92 ? -38.576 47.961 157.198 1.000 55.001 92 THR BBB CA 1
ATOM 4812 C C . THR B 1 92 ? -38.363 46.485 156.849 1.000 58.363 92 THR BBB C 1
ATOM 4813 O O . THR B 1 92 ? -37.703 45.767 157.600 1.000 56.815 92 THR BBB O 1
ATOM 4817 N N . ASP B 1 93 ? -38.925 46.031 155.716 1.000 55.142 93 ASP BBB N 1
ATOM 4818 C CA . ASP B 1 93 ? -38.760 44.654 155.297 1.000 61.517 93 ASP BBB CA 1
ATOM 4819 C C . ASP B 1 93 ? -37.273 44.359 155.126 1.000 68.035 93 ASP BBB C 1
ATOM 4820 O O . ASP B 1 93 ? -36.582 45.033 154.361 1.000 73.849 93 ASP BBB O 1
ATOM 4825 N N . PRO B 1 94 ? -36.730 43.356 155.862 1.000 76.206 94 PRO BBB N 1
ATOM 4826 C CA . PRO B 1 94 ? -35.293 43.073 155.850 1.000 73.169 94 PRO BBB CA 1
ATOM 4827 C C . PRO B 1 94 ? -34.713 42.757 154.473 1.000 72.347 94 PRO BBB C 1
ATOM 4828 O O . PRO B 1 94 ? -33.562 43.090 154.218 1.000 72.973 94 PRO BBB O 1
ATOM 4832 N N . VAL B 1 95 ? -35.518 42.157 153.584 1.000 70.114 95 VAL BBB N 1
ATOM 4833 C CA . VAL B 1 95 ? -35.090 41.849 152.225 1.000 73.497 95 VAL BBB CA 1
ATOM 4834 C C . VAL B 1 95 ? -34.951 43.148 151.432 1.000 79.671 95 VAL BBB C 1
ATOM 4835 O O . VAL B 1 95 ? -33.964 43.335 150.716 1.000 72.234 95 VAL BBB O 1
ATOM 4839 N N . ARG B 1 96 ? -35.979 44.005 151.541 1.000 80.360 96 ARG BBB N 1
ATOM 4840 C CA . ARG B 1 96 ? -36.042 45.285 150.849 1.000 72.572 96 ARG BBB CA 1
ATOM 4841 C C . ARG B 1 96 ? -34.844 46.139 151.253 1.000 64.665 96 ARG BBB C 1
ATOM 4842 O O . ARG B 1 96 ? -34.168 46.701 150.390 1.000 61.268 96 ARG BBB O 1
ATOM 4850 N N . LYS B 1 97 ? -34.595 46.201 152.567 1.000 48.870 97 LYS BBB N 1
ATOM 4851 C CA . LYS B 1 97 ? -33.520 46.989 153.134 1.000 51.220 97 LYS BBB CA 1
ATOM 4852 C C . LYS B 1 97 ? -32.186 46.597 152.508 1.000 54.237 97 LYS BBB C 1
ATOM 4853 O O . LYS B 1 97 ? -31.360 47.460 152.198 1.000 48.821 97 LYS BBB O 1
ATOM 4859 N N . ALA B 1 98 ? -31.978 45.286 152.332 1.000 52.712 98 ALA BBB N 1
ATOM 4860 C CA . ALA B 1 98 ? -30.704 44.807 151.823 1.000 51.404 98 ALA BBB CA 1
ATOM 4861 C C . ALA B 1 98 ? -30.588 45.185 150.348 1.000 50.300 98 ALA BBB C 1
ATOM 4862 O O . ALA B 1 98 ? -29.516 45.585 149.905 1.000 55.395 98 ALA BBB O 1
ATOM 4864 N N . GLN B 1 99 ? -31.701 45.078 149.617 1.000 46.548 99 GLN BBB N 1
ATOM 4865 C CA . GLN B 1 99 ? -31.746 45.504 148.228 1.000 57.378 99 GLN BBB CA 1
ATOM 4866 C C . GLN B 1 99 ? -31.439 47.001 148.129 1.000 55.013 99 GLN BBB C 1
ATOM 4867 O O . GLN B 1 99 ? -30.587 47.412 147.336 1.000 50.813 99 GLN BBB O 1
ATOM 4873 N N . LEU B 1 100 ? -32.109 47.804 148.970 1.000 51.034 100 LEU BBB N 1
ATOM 4874 C CA . LEU B 1 100 ? -31.960 49.250 148.895 1.000 46.834 100 LEU BBB CA 1
ATOM 4875 C C . LEU B 1 100 ? -30.548 49.665 149.311 1.000 47.715 100 LEU BBB C 1
ATOM 4876 O O . LEU B 1 100 ? -29.964 50.552 148.686 1.000 44.172 100 LEU BBB O 1
ATOM 4881 N N . SER B 1 101 ? -29.997 49.007 150.344 1.000 48.022 101 SER BBB N 1
ATOM 4882 C CA . SER B 1 101 ? -28.652 49.288 150.836 1.000 49.187 101 SER BBB CA 1
ATOM 4883 C C . SER B 1 101 ? -27.611 49.056 149.746 1.000 50.368 101 SER BBB C 1
ATOM 4884 O O . SER B 1 101 ? -26.642 49.811 149.659 1.000 50.509 101 SER BBB O 1
ATOM 4887 N N . ALA B 1 102 ? -27.827 48.020 148.926 1.000 50.764 102 ALA BBB N 1
ATOM 4888 C CA . ALA B 1 102 ? -26.896 47.693 147.860 1.000 49.763 102 ALA BBB CA 1
ATOM 4889 C C . ALA B 1 102 ? -27.078 48.680 146.717 1.000 51.056 102 ALA BBB C 1
ATOM 4890 O O . ALA B 1 102 ? -26.103 49.080 146.088 1.000 54.127 102 ALA BBB O 1
ATOM 4892 N N . ARG B 1 103 ? -28.330 49.070 146.454 1.000 48.818 103 ARG BBB N 1
ATOM 4893 C CA . ARG B 1 103 ? -28.632 49.939 145.328 1.000 48.456 103 ARG BBB CA 1
ATOM 4894 C C . ARG B 1 103 ? -28.235 51.394 145.602 1.000 44.114 103 ARG BBB C 1
ATOM 4895 O O . ARG B 1 103 ? -27.810 52.100 144.694 1.000 43.619 103 ARG BBB O 1
ATOM 4903 N N . TYR B 1 104 ? -28.370 51.836 146.854 1.000 43.114 104 TYR BBB N 1
ATOM 4904 C CA . TYR B 1 104 ? -28.162 53.230 147.209 1.000 45.867 104 TYR BBB CA 1
ATOM 4905 C C . TYR B 1 104 ? -27.198 53.320 148.387 1.000 48.839 104 TYR BBB C 1
ATOM 4906 O O . TYR B 1 104 ? -27.625 53.443 149.530 1.000 47.876 104 TYR BBB O 1
ATOM 4915 N N . PRO B 1 105 ? -25.868 53.315 148.137 1.000 54.524 105 PRO BBB N 1
ATOM 4916 C CA . PRO B 1 105 ? -24.881 53.324 149.213 1.000 52.050 105 PRO BBB CA 1
ATOM 4917 C C . PRO B 1 105 ? -25.086 54.498 150.170 1.000 51.043 105 PRO BBB C 1
ATOM 4918 O O . PRO B 1 105 ? -25.178 55.652 149.738 1.000 52.432 105 PRO BBB O 1
ATOM 4922 N N . GLY B 1 106 ? -25.166 54.179 151.471 1.000 44.559 106 GLY BBB N 1
ATOM 4923 C CA . GLY B 1 106 ? -25.238 55.196 152.503 1.000 42.718 106 GLY BBB CA 1
ATOM 4924 C C . GLY B 1 106 ? -26.667 55.444 152.990 1.000 45.910 106 GLY BBB C 1
ATOM 4925 O O . GLY B 1 106 ? -26.846 56.253 153.902 1.000 42.875 106 GLY BBB O 1
ATOM 4926 N N . ILE B 1 107 ? -27.668 54.761 152.398 1.000 41.233 107 ILE BBB N 1
ATOM 4927 C CA . ILE B 1 107 ? -29.051 54.936 152.823 1.000 40.818 107 ILE BBB CA 1
ATOM 4928 C C . ILE B 1 107 ? -29.194 54.558 154.300 1.000 44.379 107 ILE BBB C 1
ATOM 4929 O O . ILE B 1 107 ? -28.569 53.607 154.737 1.000 48.343 107 ILE BBB O 1
ATOM 4934 N N . GLU B 1 108 ? -29.986 55.320 155.065 1.000 42.403 108 GLU BBB N 1
ATOM 4935 C CA . GLU B 1 108 ? -30.242 55.034 156.471 1.000 41.077 108 GLU BBB CA 1
ATOM 4936 C C . GLU B 1 108 ? -31.733 54.780 156.663 1.000 44.973 108 GLU BBB C 1
ATOM 4937 O O . GLU B 1 108 ? -32.554 55.460 156.046 1.000 42.452 108 GLU BBB O 1
ATOM 4943 N N . PHE B 1 109 ? -32.076 53.796 157.506 1.000 43.081 109 PHE BBB N 1
ATOM 4944 C CA . PHE B 1 109 ? -33.473 53.477 157.770 1.000 43.515 109 PHE BBB CA 1
ATOM 4945 C C . PHE B 1 109 ? -33.809 53.853 159.204 1.000 47.192 109 PHE BBB C 1
ATOM 4946 O O . PHE B 1 109 ? -33.035 53.564 160.109 1.000 48.652 109 PHE BBB O 1
ATOM 4954 N N . ILE B 1 110 ? -34.941 54.539 159.378 1.000 43.315 110 ILE BBB N 1
ATOM 4955 C CA . ILE B 1 110 ? -35.417 54.902 160.699 1.000 44.477 110 ILE BBB CA 1
ATOM 4956 C C . ILE B 1 110 ? -36.323 53.775 161.200 1.000 45.834 110 ILE BBB C 1
ATOM 4957 O O . ILE B 1 110 ? -37.269 53.386 160.501 1.000 39.940 110 ILE BBB O 1
ATOM 4962 N N . PRO B 1 111 ? -36.046 53.198 162.395 1.000 45.798 111 PRO BBB N 1
ATOM 4963 C CA . PRO B 1 111 ? -36.926 52.180 162.987 1.000 45.964 111 PRO BBB CA 1
ATOM 4964 C C . PRO B 1 111 ? -38.271 52.832 163.280 1.000 42.055 111 PRO BBB C 1
ATOM 4965 O O . PRO B 1 111 ? -38.302 53.985 163.703 1.000 44.499 111 PRO BBB O 1
ATOM 4969 N N . ARG B 1 112 ? -39.370 52.103 163.045 1.000 41.611 112 ARG BBB N 1
ATOM 4970 C CA . ARG B 1 112 ? -40.711 52.579 163.347 1.000 43.075 112 ARG BBB CA 1
ATOM 4971 C C . ARG B 1 112 ? -40.810 53.027 164.805 1.000 50.426 112 ARG BBB C 1
ATOM 4972 O O . ARG B 1 112 ? -40.153 52.453 165.668 1.000 53.286 112 ARG BBB O 1
ATOM 4980 N N . VAL B 1 113 ? -41.623 54.063 165.063 1.000 50.608 113 VAL BBB N 1
ATOM 4981 C CA . VAL B 1 113 ? -41.733 54.641 166.395 1.000 45.846 113 VAL BBB CA 1
ATOM 4982 C C . VAL B 1 113 ? -42.951 54.055 167.104 1.000 45.125 113 VAL BBB C 1
ATOM 4983 O O . VAL B 1 113 ? -43.189 54.400 168.252 1.000 46.889 113 VAL BBB O 1
ATOM 4987 N N . ASN B 1 114 ? -43.717 53.192 166.418 1.000 46.331 114 ASN BBB N 1
ATOM 4988 C CA . ASN B 1 114 ? -44.969 52.654 166.934 1.000 47.320 114 ASN BBB CA 1
ATOM 4989 C C . ASN B 1 114 ? -45.193 51.268 166.327 1.000 48.652 114 ASN BBB C 1
ATOM 4990 O O . ASN B 1 114 ? -44.300 50.745 165.676 1.000 55.702 114 ASN BBB O 1
ATOM 4995 N N . SER B 1 115 ? -46.398 50.706 166.464 1.000 49.903 115 SER BBB N 1
ATOM 4996 C CA A SER B 1 115 ? -46.645 49.322 166.090 0.500 49.697 115 SER BBB CA 1
ATOM 4997 C CA B SER B 1 115 ? -46.646 49.322 166.091 0.500 48.921 115 SER BBB CA 1
ATOM 4998 C C . SER B 1 115 ? -47.260 49.208 164.697 1.000 53.632 115 SER BBB C 1
ATOM 4999 O O . SER B 1 115 ? -47.631 48.112 164.276 1.000 55.637 115 SER BBB O 1
ATOM 5004 N N . ASP B 1 116 ? -47.361 50.335 163.969 1.000 50.979 116 ASP BBB N 1
ATOM 5005 C CA . ASP B 1 116 ? -47.951 50.317 162.640 1.000 50.888 116 ASP BBB CA 1
ATOM 5006 C C . ASP B 1 116 ? -47.145 49.407 161.715 1.000 46.495 116 ASP BBB C 1
ATOM 5007 O O . ASP B 1 116 ? -45.936 49.269 161.877 1.000 45.048 116 ASP BBB O 1
ATOM 5012 N N . THR B 1 117 ? -47.820 48.820 160.719 1.000 43.227 117 THR BBB N 1
ATOM 5013 C CA . THR B 1 117 ? -47.140 48.017 159.713 1.000 49.345 117 THR BBB CA 1
ATOM 5014 C C . THR B 1 117 ? -47.744 48.326 158.346 1.000 48.231 117 THR BBB C 1
ATOM 5015 O O . THR B 1 117 ? -48.902 48.744 158.245 1.000 46.068 117 THR BBB O 1
ATOM 5019 N N . SER B 1 118 ? -46.957 48.080 157.299 1.000 43.699 118 SER BBB N 1
ATOM 5020 C CA . SER B 1 118 ? -47.408 48.303 155.937 1.000 46.102 118 SER BBB CA 1
ATOM 5021 C C . SER B 1 118 ? -46.647 47.360 155.015 1.000 42.051 118 SER BBB C 1
ATOM 5022 O O . SER B 1 118 ? -45.468 47.091 155.242 1.000 41.138 118 SER BBB O 1
ATOM 5025 N N . THR B 1 119 ? -47.320 46.919 153.951 1.000 45.484 119 THR BBB N 1
ATOM 5026 C CA . THR B 1 119 ? -46.685 46.088 152.947 1.000 46.380 119 THR BBB CA 1
ATOM 5027 C C . THR B 1 119 ? -46.728 46.800 151.595 1.000 52.357 119 THR BBB C 1
ATOM 5028 O O . THR B 1 119 ? -46.343 46.217 150.576 1.000 50.441 119 THR BBB O 1
ATOM 5032 N N . SER B 1 120 ? -47.197 48.058 151.586 1.000 52.061 120 SER BBB N 1
ATOM 5033 C CA . SER B 1 120 ? -47.240 48.859 150.366 1.000 45.714 120 SER BBB CA 1
ATOM 5034 C C . SER B 1 120 ? -45.831 49.196 149.881 1.000 41.161 120 SER BBB C 1
ATOM 5035 O O . SER B 1 120 ? -44.993 49.662 150.649 1.000 40.081 120 SER BBB O 1
ATOM 5038 N N . SER B 1 121 ? -45.584 48.991 148.588 1.000 44.004 121 SER BBB N 1
ATOM 5039 C CA . SER B 1 121 ? -44.307 49.346 147.986 1.000 44.909 121 SER BBB CA 1
ATOM 5040 C C . SER B 1 121 ? -44.293 50.804 147.496 1.000 45.764 121 SER BBB C 1
ATOM 5041 O O . SER B 1 121 ? -43.393 51.202 146.745 1.000 40.842 121 SER BBB O 1
ATOM 5044 N N . HIS B 1 122 ? -45.286 51.603 147.922 1.000 39.746 122 HIS BBB N 1
ATOM 5045 C CA . HIS B 1 122 ? -45.417 52.998 147.520 1.000 35.209 122 HIS BBB CA 1
ATOM 5046 C C . HIS B 1 122 ? -44.124 53.757 147.832 1.000 35.280 122 HIS BBB C 1
ATOM 5047 O O . HIS B 1 122 ? -43.559 54.418 146.960 1.000 33.155 122 HIS BBB O 1
ATOM 5054 N N . GLY B 1 123 ? -43.662 53.624 149.080 1.000 29.609 123 GLY BBB N 1
ATOM 5055 C CA . GLY B 1 123 ? -42.440 54.216 149.584 1.000 34.875 123 GLY BBB CA 1
ATOM 5056 C C . GLY B 1 123 ? -41.234 53.901 148.708 1.000 41.706 123 GLY BBB C 1
ATOM 5057 O O . GLY B 1 123 ? -40.482 54.812 148.363 1.000 40.346 123 GLY BBB O 1
ATOM 5058 N N . VAL B 1 124 ? -41.059 52.623 148.352 1.000 38.969 124 VAL BBB N 1
ATOM 5059 C CA . VAL B 1 124 ? -39.935 52.215 147.516 1.000 38.900 124 VAL BBB CA 1
ATOM 5060 C C . VAL B 1 124 ? -40.029 52.889 146.145 1.000 39.497 124 VAL BBB C 1
ATOM 5061 O O . VAL B 1 124 ? -39.028 53.371 145.614 1.000 37.132 124 VAL BBB O 1
ATOM 5065 N N . GLN B 1 125 ? -41.240 52.933 145.577 1.000 37.307 125 GLN BBB N 1
ATOM 5066 C CA . GLN B 1 125 ? -41.435 53.510 144.257 1.000 37.101 125 GLN BBB CA 1
ATOM 5067 C C . GLN B 1 125 ? -41.154 55.016 144.261 1.000 37.624 125 GLN BBB C 1
ATOM 5068 O O . GLN B 1 125 ? -40.601 55.532 143.305 1.000 40.270 125 GLN BBB O 1
ATOM 5074 N N . VAL B 1 126 ? -41.504 55.698 145.356 1.000 37.308 126 VAL BBB N 1
ATOM 5075 C CA . VAL B 1 126 ? -41.243 57.116 145.524 1.000 35.165 126 VAL BBB CA 1
ATOM 5076 C C . VAL B 1 126 ? -39.735 57.338 145.666 1.000 36.788 126 VAL BBB C 1
ATOM 5077 O O . VAL B 1 126 ? -39.164 58.179 144.954 1.000 34.481 126 VAL BBB O 1
ATOM 5081 N N . LEU B 1 127 ? -39.101 56.522 146.524 1.000 33.867 127 LEU BBB N 1
ATOM 5082 C CA . LEU B 1 127 ? -37.662 56.559 146.766 1.000 36.436 127 LEU BBB CA 1
ATOM 5083 C C . LEU B 1 127 ? -36.880 56.375 145.463 1.000 39.352 127 LEU BBB C 1
ATOM 5084 O O . LEU B 1 127 ? -35.870 57.048 145.242 1.000 37.062 127 LEU BBB O 1
ATOM 5089 N N . GLU B 1 128 ? -37.370 55.484 144.593 1.000 37.405 128 GLU BBB N 1
ATOM 5090 C CA . GLU B 1 128 ? -36.677 55.198 143.350 1.000 38.889 128 GLU BBB CA 1
ATOM 5091 C C . GLU B 1 128 ? -36.612 56.466 142.497 1.000 38.578 128 GLU BBB C 1
ATOM 5092 O O . GLU B 1 128 ? -35.592 56.759 141.873 1.000 36.690 128 GLU BBB O 1
ATOM 5098 N N . VAL B 1 129 ? -37.731 57.196 142.441 1.000 35.114 129 VAL BBB N 1
ATOM 5099 C CA . VAL B 1 129 ? -37.768 58.429 141.673 1.000 31.455 129 VAL BBB CA 1
ATOM 5100 C C . VAL B 1 129 ? -36.822 59.446 142.320 1.000 31.126 129 VAL BBB C 1
ATOM 5101 O O . VAL B 1 129 ? -36.041 60.096 141.632 1.000 31.814 129 VAL BBB O 1
ATOM 5105 N N . MET B 1 130 ? -36.863 59.538 143.652 1.000 28.012 130 MET BBB N 1
ATOM 5106 C CA . MET B 1 130 ? -36.043 60.487 144.380 1.000 30.160 130 MET BBB CA 1
ATOM 5107 C C . MET B 1 130 ? -34.557 60.259 144.098 1.000 30.988 130 MET BBB C 1
ATOM 5108 O O . MET B 1 130 ? -33.786 61.218 143.988 1.000 30.293 130 MET BBB O 1
ATOM 5113 N N . MET B 1 131 ? -34.152 58.993 143.939 1.000 34.306 131 MET BBB N 1
ATOM 5114 C CA . MET B 1 131 ? -32.739 58.661 143.763 1.000 32.444 131 MET BBB CA 1
ATOM 5115 C C . MET B 1 131 ? -32.325 58.746 142.296 1.000 33.945 131 MET BBB C 1
ATOM 5116 O O . MET B 1 131 ? -31.159 58.521 141.983 1.000 34.696 131 MET BBB O 1
ATOM 5121 N N . ASP B 1 132 ? -33.271 59.070 141.394 1.000 32.578 132 ASP BBB N 1
ATOM 5122 C CA . ASP B 1 132 ? -32.989 59.081 139.963 1.000 34.632 132 ASP BBB CA 1
ATOM 5123 C C . ASP B 1 132 ? -32.495 57.693 139.521 1.000 37.839 132 ASP BBB C 1
ATOM 5124 O O . ASP B 1 132 ? -31.396 57.537 138.975 1.000 35.795 132 ASP BBB O 1
ATOM 5129 N N . THR B 1 133 ? -33.327 56.678 139.771 1.000 41.361 133 THR BBB N 1
ATOM 5130 C CA . THR B 1 133 ? -32.980 55.280 139.574 1.000 40.075 133 THR BBB CA 1
ATOM 5131 C C . THR B 1 133 ? -33.108 54.896 138.103 1.000 40.954 133 THR BBB C 1
ATOM 5132 O O . THR B 1 133 ? -34.082 55.282 137.447 1.000 36.032 133 THR BBB O 1
ATOM 5136 N N . LEU B 1 134 ? -32.101 54.149 137.600 1.000 44.724 134 LEU BBB N 1
ATOM 5137 C CA . LEU B 1 134 ? -32.120 53.594 136.245 1.000 45.417 134 LEU BBB CA 1
ATOM 5138 C C . LEU B 1 134 ? -33.223 52.542 136.160 1.000 45.808 134 LEU BBB C 1
ATOM 5139 O O . LEU B 1 134 ? -33.539 51.896 137.161 1.000 45.709 134 LEU BBB O 1
ATOM 5144 N N . GLU B 1 135 ? -33.781 52.349 134.956 1.000 52.475 135 GLU BBB N 1
ATOM 5145 C CA . GLU B 1 135 ? -34.805 51.336 134.727 1.000 53.269 135 GLU BBB CA 1
ATOM 5146 C C . GLU B 1 135 ? -34.346 49.944 135.170 1.000 55.497 135 GLU BBB C 1
ATOM 5147 O O . GLU B 1 135 ? -35.146 49.162 135.667 1.000 59.819 135 GLU BBB O 1
ATOM 5153 N N . ASP B 1 136 ? -33.053 49.637 135.018 1.000 58.162 136 ASP BBB N 1
ATOM 5154 C CA . ASP B 1 136 ? -32.553 48.313 135.363 1.000 53.722 136 ASP BBB CA 1
ATOM 5155 C C . ASP B 1 136 ? -32.333 48.172 136.871 1.000 52.131 136 ASP BBB C 1
ATOM 5156 O O . ASP B 1 136 ? -31.929 47.111 137.332 1.000 51.822 136 ASP BBB O 1
ATOM 5161 N N . ARG B 1 137 ? -32.565 49.245 137.636 1.000 49.036 137 ARG BBB N 1
ATOM 5162 C CA . ARG B 1 137 ? -32.484 49.228 139.097 1.000 48.591 137 ARG BBB CA 1
ATOM 5163 C C . ARG B 1 137 ? -31.094 48.888 139.626 1.000 45.152 137 ARG BBB C 1
ATOM 5164 O O . ARG B 1 137 ? -30.974 48.462 140.771 1.000 49.998 137 ARG BBB O 1
ATOM 5172 N N . THR B 1 138 ? -30.046 49.121 138.828 1.000 47.232 138 THR BBB N 1
ATOM 5173 C CA . THR B 1 138 ? -28.695 48.840 139.303 1.000 48.006 138 THR BBB CA 1
ATOM 5174 C C . THR B 1 138 ? -28.233 49.888 140.314 1.000 49.109 138 THR BBB C 1
ATOM 5175 O O . THR B 1 138 ? -27.579 49.538 141.295 1.000 50.556 138 THR BBB O 1
ATOM 5179 N N . LYS B 1 139 ? -28.583 51.166 140.076 1.000 48.058 139 LYS BBB N 1
ATOM 5180 C CA . LYS B 1 139 ? -28.157 52.277 140.922 1.000 42.850 139 LYS BBB CA 1
ATOM 5181 C C . LYS B 1 139 ? -29.075 53.493 140.726 1.000 40.156 139 LYS BBB C 1
ATOM 5182 O O . LYS B 1 139 ? -29.997 53.468 139.904 1.000 40.419 139 LYS BBB O 1
ATOM 5188 N N . GLY B 1 140 ? -28.796 54.560 141.485 1.000 32.789 140 GLY BBB N 1
ATOM 5189 C CA . GLY B 1 140 ? -29.401 55.861 141.247 1.000 33.308 140 GLY BBB CA 1
ATOM 5190 C C . GLY B 1 140 ? -28.346 56.863 140.794 1.000 32.053 140 GLY BBB C 1
ATOM 5191 O O . GLY B 1 140 ? -27.184 56.743 141.184 1.000 32.824 140 GLY BBB O 1
ATOM 5192 N N . LYS B 1 141 ? -28.747 57.802 139.926 1.000 34.942 141 LYS BBB N 1
ATOM 5193 C CA . LYS B 1 141 ? -27.808 58.790 139.418 1.000 32.943 141 LYS BBB CA 1
ATOM 5194 C C . LYS B 1 141 ? -27.496 59.812 140.507 1.000 35.278 141 LYS BBB C 1
ATOM 5195 O O . LYS B 1 141 ? -26.448 60.443 140.471 1.000 35.176 141 LYS BBB O 1
ATOM 5201 N N . ALA B 1 142 ? -28.436 60.006 141.446 1.000 32.865 142 ALA BBB N 1
ATOM 5202 C CA . ALA B 1 142 ? -28.226 60.927 142.551 1.000 32.251 142 ALA BBB CA 1
ATOM 5203 C C . ALA B 1 142 ? -27.521 60.173 143.667 1.000 32.952 142 ALA BBB C 1
ATOM 5204 O O . ALA B 1 142 ? -27.920 59.043 143.962 1.000 29.517 142 ALA BBB O 1
ATOM 5206 N N . LYS B 1 143 ? -26.521 60.812 144.306 1.000 30.552 143 LYS BBB N 1
ATOM 5207 C CA . LYS B 1 143 ? -25.695 60.075 145.247 1.000 32.367 143 LYS BBB CA 1
ATOM 5208 C C . LYS B 1 143 ? -25.910 60.533 146.686 1.000 35.275 143 LYS BBB C 1
ATOM 5209 O O . LYS B 1 143 ? -25.104 60.207 147.542 1.000 34.026 143 LYS BBB O 1
ATOM 5215 N N . PHE B 1 144 ? -26.983 61.285 146.962 1.000 32.083 144 PHE BBB N 1
ATOM 5216 C CA . PHE B 1 144 ? -27.233 61.683 148.346 1.000 35.615 144 PHE BBB CA 1
ATOM 5217 C C . PHE B 1 144 ? -27.640 60.475 149.185 1.000 31.962 144 PHE BBB C 1
ATOM 5218 O O . PHE B 1 144 ? -28.040 59.451 148.642 1.000 32.089 144 PHE BBB O 1
ATOM 5226 N N . LYS B 1 145 ? -27.523 60.613 150.502 1.000 34.533 145 LYS BBB N 1
ATOM 5227 C CA . LYS B 1 145 ? -27.888 59.550 151.423 1.000 38.544 145 LYS BBB CA 1
ATOM 5228 C C . LYS B 1 145 ? -29.322 59.789 151.909 1.000 38.049 145 LYS BBB C 1
ATOM 5229 O O . LYS B 1 145 ? -29.570 60.715 152.679 1.000 36.437 145 LYS BBB O 1
ATOM 5235 N N . ALA B 1 146 ? -30.249 58.927 151.490 1.000 36.045 146 ALA BBB N 1
ATOM 5236 C CA . ALA B 1 146 ? -31.635 58.993 151.927 1.000 37.769 146 ALA BBB CA 1
ATOM 5237 C C . ALA B 1 146 ? -31.776 58.575 153.390 1.000 43.130 146 ALA BBB C 1
ATOM 5238 O O . ALA B 1 146 ? -31.147 57.605 153.835 1.000 42.579 146 ALA BBB O 1
ATOM 5240 N N . ILE B 1 147 ? -32.574 59.350 154.138 1.000 39.880 147 ILE BBB N 1
ATOM 5241 C CA . ILE B 1 147 ? -32.999 58.995 155.485 1.000 34.476 147 ILE BBB CA 1
ATOM 5242 C C . ILE B 1 147 ? -34.452 58.562 155.359 1.000 38.590 147 ILE BBB C 1
ATOM 5243 O O . ILE B 1 147 ? -35.337 59.411 155.240 1.000 40.542 147 ILE BBB O 1
ATOM 5248 N N . ALA B 1 148 ? -34.676 57.241 155.336 1.000 34.031 148 ALA BBB N 1
ATOM 5249 C CA . ALA B 1 148 ? -35.961 56.670 154.961 1.000 34.642 148 ALA BBB CA 1
ATOM 5250 C C . ALA B 1 148 ? -36.742 56.204 156.196 1.000 40.587 148 ALA BBB C 1
ATOM 5251 O O . ALA B 1 148 ? -36.335 55.256 156.883 1.000 39.470 148 ALA BBB O 1
ATOM 5253 N N . ALA B 1 149 ? -37.875 56.883 156.454 1.000 38.503 149 ALA BBB N 1
ATOM 5254 C CA . ALA B 1 149 ? -38.737 56.610 157.594 1.000 36.294 149 ALA BBB CA 1
ATOM 5255 C C . ALA B 1 149 ? -40.063 56.005 157.134 1.000 40.089 149 ALA BBB C 1
ATOM 5256 O O . ALA B 1 149 ? -40.550 56.315 156.043 1.000 38.215 149 ALA BBB O 1
ATOM 5258 N N . SER B 1 150 ? -40.649 55.160 158.002 1.000 40.900 150 SER BBB N 1
ATOM 5259 C CA . SER B 1 150 ? -41.825 54.363 157.674 1.000 41.859 150 SER BBB CA 1
ATOM 5260 C C . SER B 1 150 ? -43.020 54.800 158.521 1.000 40.759 150 SER BBB C 1
ATOM 5261 O O . SER B 1 150 ? -42.949 54.781 159.744 1.000 39.717 150 SER BBB O 1
ATOM 5264 N N . ILE B 1 151 ? -44.116 55.200 157.862 1.000 42.153 151 ILE BBB N 1
ATOM 5265 C CA . ILE B 1 151 ? -45.301 55.686 158.562 1.000 36.104 151 ILE BBB CA 1
ATOM 5266 C C . ILE B 1 151 ? -46.547 55.027 157.976 1.000 36.615 151 ILE BBB C 1
ATOM 5267 O O . ILE B 1 151 ? -47.658 55.380 158.354 1.000 39.970 151 ILE BBB O 1
ATOM 5272 N N . GLY B 1 152 ? -46.378 54.117 157.002 1.000 38.400 152 GLY BBB N 1
ATOM 5273 C CA . GLY B 1 152 ? -47.514 53.360 156.490 1.000 42.420 152 GLY BBB CA 1
ATOM 5274 C C . GLY B 1 152 ? -48.187 52.554 157.606 1.000 51.666 152 GLY BBB C 1
ATOM 5275 O O . GLY B 1 152 ? -47.528 52.112 158.551 1.000 42.845 152 GLY BBB O 1
ATOM 5276 N N . ASN B 1 153 ? -49.511 52.394 157.505 1.000 49.915 153 ASN BBB N 1
ATOM 5277 C CA . ASN B 1 153 ? -50.238 51.636 158.509 1.000 47.227 153 ASN BBB CA 1
ATOM 5278 C C . ASN B 1 153 ? -51.343 50.819 157.851 1.000 51.494 153 ASN BBB C 1
ATOM 5279 O O . ASN B 1 153 ? -52.342 50.512 158.489 1.000 59.100 153 ASN BBB O 1
ATOM 5284 N N . GLY B 1 154 ? -51.153 50.442 156.585 1.000 52.526 154 GLY BBB N 1
ATOM 5285 C CA . GLY B 1 154 ? -52.170 49.695 155.867 1.000 51.718 154 GLY BBB CA 1
ATOM 5286 C C . GLY B 1 154 ? -52.119 48.188 156.122 1.000 54.956 154 GLY BBB C 1
ATOM 5287 O O . GLY B 1 154 ? -52.862 47.449 155.490 1.000 56.224 154 GLY BBB O 1
ATOM 5288 N N . GLY B 1 155 ? -51.236 47.743 157.032 1.000 58.210 155 GLY BBB N 1
ATOM 5289 C CA . GLY B 1 155 ? -51.096 46.339 157.403 1.000 59.694 155 GLY BBB CA 1
ATOM 5290 C C . GLY B 1 155 ? -50.749 45.427 156.225 1.000 65.914 155 GLY BBB C 1
ATOM 5291 O O . GLY B 1 155 ? -50.015 45.805 155.317 1.000 65.631 155 GLY BBB O 1
ATOM 5292 N N . ALA B 1 156 ? -51.327 44.219 156.246 1.000 69.747 156 ALA BBB N 1
ATOM 5293 C CA . ALA B 1 156 ? -51.008 43.131 155.338 1.000 63.347 156 ALA BBB CA 1
ATOM 5294 C C . ALA B 1 156 ? -51.532 43.387 153.923 1.000 67.384 156 ALA BBB C 1
ATOM 5295 O O . ALA B 1 156 ? -51.081 42.744 152.979 1.000 78.539 156 ALA BBB O 1
ATOM 5297 N N . SER B 1 157 ? -52.487 44.309 153.758 1.000 69.803 157 SER BBB N 1
ATOM 5298 C CA . SER B 1 157 ? -52.959 44.659 152.426 1.000 76.593 157 SER BBB CA 1
ATOM 5299 C C . SER B 1 157 ? -51.931 45.550 151.726 1.000 79.395 157 SER BBB C 1
ATOM 5300 O O . SER B 1 157 ? -51.605 46.630 152.213 1.000 83.468 157 SER BBB O 1
ATOM 5303 N N . GLU B 1 158 ? -51.428 45.083 150.578 1.000 80.276 158 GLU BBB N 1
ATOM 5304 C CA . GLU B 1 158 ? -50.370 45.773 149.858 1.000 78.884 158 GLU BBB CA 1
ATOM 5305 C C . GLU B 1 158 ? -50.919 46.878 148.961 1.000 74.022 158 GLU BBB C 1
ATOM 5306 O O . GLU B 1 158 ? -50.140 47.680 148.448 1.000 77.523 158 GLU BBB O 1
ATOM 5312 N N . THR B 1 159 ? -52.242 46.895 148.751 1.000 69.055 159 THR BBB N 1
ATOM 5313 C CA . THR B 1 159 ? -52.871 47.922 147.932 1.000 65.968 159 THR BBB CA 1
ATOM 5314 C C . THR B 1 159 ? -53.307 49.088 148.817 1.000 63.911 159 THR BBB C 1
ATOM 5315 O O . THR B 1 159 ? -53.724 50.127 148.314 1.000 64.535 159 THR BBB O 1
ATOM 5319 N N . ASN B 1 160 ? -53.187 48.900 150.138 1.000 67.392 160 ASN BBB N 1
ATOM 5320 C CA . ASN B 1 160 ? -53.533 49.903 151.133 1.000 64.958 160 ASN BBB CA 1
ATOM 5321 C C . ASN B 1 160 ? -52.327 50.805 151.411 1.000 68.525 160 ASN BBB C 1
ATOM 5322 O O . ASN B 1 160 ? -51.371 50.367 152.056 1.000 64.667 160 ASN BBB O 1
ATOM 5327 N N . LYS B 1 161 ? -52.410 52.078 150.973 1.000 62.162 161 LYS BBB N 1
ATOM 5328 C CA . LYS B 1 161 ? -51.289 53.013 151.004 1.000 60.359 161 LYS BBB CA 1
ATOM 5329 C C . LYS B 1 161 ? -51.390 53.990 152.180 1.000 58.058 161 LYS BBB C 1
ATOM 5330 O O . LYS B 1 161 ? -50.565 54.890 152.303 1.000 59.980 161 LYS BBB O 1
ATOM 5336 N N . SER B 1 162 ? -52.389 53.793 153.046 1.000 49.932 162 SER BBB N 1
ATOM 5337 C CA . SER B 1 162 ? -52.664 54.644 154.191 1.000 48.276 162 SER BBB CA 1
ATOM 5338 C C . SER B 1 162 ? -51.413 54.893 155.042 1.000 48.129 162 SER BBB C 1
ATOM 5339 O O . SER B 1 162 ? -50.555 54.017 155.156 1.000 52.196 162 SER BBB O 1
ATOM 5342 N N . VAL B 1 163 ? -51.331 56.086 155.658 1.000 41.034 163 VAL BBB N 1
ATOM 5343 C CA . VAL B 1 163 ? -50.161 56.488 156.425 1.000 41.717 163 VAL BBB CA 1
ATOM 5344 C C . VAL B 1 163 ? -50.586 57.196 157.704 1.000 42.110 163 VAL BBB C 1
ATOM 5345 O O . VAL B 1 163 ? -51.664 57.766 157.767 1.000 45.475 163 VAL BBB O 1
ATOM 5349 N N . ASN B 1 164 ? -49.678 57.211 158.683 1.000 39.815 164 ASN BBB N 1
ATOM 5350 C CA . ASN B 1 164 ? -49.918 57.766 160.002 1.000 39.182 164 ASN BBB CA 1
ATOM 5351 C C . ASN B 1 164 ? -48.706 58.617 160.387 1.000 42.802 164 ASN BBB C 1
ATOM 5352 O O . ASN B 1 164 ? -47.840 58.180 161.161 1.000 42.686 164 ASN BBB O 1
ATOM 5357 N N . PRO B 1 165 ? -48.570 59.857 159.847 1.000 41.141 165 PRO BBB N 1
ATOM 5358 C CA . PRO B 1 165 ? -47.399 60.685 160.130 1.000 37.685 165 PRO BBB CA 1
ATOM 5359 C C . PRO B 1 165 ? -47.410 61.114 161.591 1.000 39.063 165 PRO BBB C 1
ATOM 5360 O O . PRO B 1 165 ? -48.478 61.189 162.197 1.000 41.223 165 PRO BBB O 1
ATOM 5364 N N . ASN B 1 166 ? -46.225 61.408 162.139 1.000 35.901 166 ASN BBB N 1
ATOM 5365 C CA . ASN B 1 166 ? -46.145 61.959 163.481 1.000 38.947 166 ASN BBB CA 1
ATOM 5366 C C . ASN B 1 166 ? -44.811 62.676 163.649 1.000 38.679 166 ASN BBB C 1
ATOM 5367 O O . ASN B 1 166 ? -43.859 62.410 162.928 1.000 42.267 166 ASN BBB O 1
ATOM 5372 N N . VAL B 1 167 ? -44.762 63.580 164.625 1.000 43.287 167 VAL BBB N 1
ATOM 5373 C CA . VAL B 1 167 ? -43.587 64.376 164.935 1.000 44.861 167 VAL BBB CA 1
ATOM 5374 C C . VAL B 1 167 ? -42.469 63.463 165.435 1.000 48.271 167 VAL BBB C 1
ATOM 5375 O O . VAL B 1 167 ? -41.307 63.693 165.116 1.000 47.003 167 VAL BBB O 1
ATOM 5379 N N . LYS B 1 168 ? -42.834 62.391 166.151 1.000 48.080 168 LYS BBB N 1
ATOM 5380 C CA . LYS B 1 168 ? -41.865 61.424 166.648 1.000 51.371 168 LYS BBB CA 1
ATOM 5381 C C . LYS B 1 168 ? -40.982 60.904 165.509 1.000 46.947 168 LYS BBB C 1
ATOM 5382 O O . LYS B 1 168 ? -39.763 60.859 165.643 1.000 45.824 168 LYS BBB O 1
ATOM 5388 N N . THR B 1 169 ? -41.603 60.504 164.393 1.000 41.248 169 THR BBB N 1
ATOM 5389 C CA . THR B 1 169 ? -40.862 60.063 163.217 1.000 40.701 169 THR BBB CA 1
ATOM 5390 C C . THR B 1 169 ? -39.988 61.190 162.656 1.000 42.778 169 THR BBB C 1
ATOM 5391 O O . THR B 1 169 ? -38.816 60.964 162.343 1.000 41.512 169 THR BBB O 1
ATOM 5395 N N . TYR B 1 170 ? -40.554 62.403 162.549 1.000 40.683 170 TYR BBB N 1
ATOM 5396 C CA . TYR B 1 170 ? -39.814 63.532 161.999 1.000 40.099 170 TYR BBB CA 1
ATOM 5397 C C . TYR B 1 170 ? -38.559 63.796 162.823 1.000 42.721 170 TYR BBB C 1
ATOM 5398 O O . TYR B 1 170 ? -37.492 64.062 162.266 1.000 41.266 170 TYR BBB O 1
ATOM 5407 N N . GLU B 1 171 ? -38.696 63.729 164.153 1.000 40.271 171 GLU BBB N 1
ATOM 5408 C CA . GLU B 1 171 ? -37.581 64.001 165.051 1.000 43.117 171 GLU BBB CA 1
ATOM 5409 C C . GLU B 1 171 ? -36.445 63.020 164.772 1.000 40.200 171 GLU BBB C 1
ATOM 5410 O O . GLU B 1 171 ? -35.282 63.408 164.771 1.000 41.958 171 GLU BBB O 1
ATOM 5416 N N . LYS B 1 172 ? -36.804 61.757 164.523 1.000 40.854 172 LYS BBB N 1
ATOM 5417 C CA . LYS B 1 172 ? -35.812 60.727 164.262 1.000 43.737 172 LYS BBB CA 1
ATOM 5418 C C . LYS B 1 172 ? -35.114 61.001 162.930 1.000 44.190 172 LYS BBB C 1
ATOM 5419 O O . LYS B 1 172 ? -33.912 60.783 162.814 1.000 41.272 172 LYS BBB O 1
ATOM 5425 N N . VAL B 1 173 ? -35.875 61.471 161.932 1.000 40.951 173 VAL BBB N 1
ATOM 5426 C CA . VAL B 1 173 ? -35.316 61.793 160.627 1.000 37.418 173 VAL BBB CA 1
ATOM 5427 C C . VAL B 1 173 ? -34.290 62.917 160.760 1.000 37.934 173 VAL BBB C 1
ATOM 5428 O O . VAL B 1 173 ? -33.171 62.791 160.248 1.000 35.073 173 VAL BBB O 1
ATOM 5432 N N . PHE B 1 174 ? -34.662 63.982 161.491 1.000 35.568 174 PHE BBB N 1
ATOM 5433 C CA . PHE B 1 174 ? -33.839 65.179 161.580 1.000 36.391 174 PHE BBB CA 1
ATOM 5434 C C . PHE B 1 174 ? -32.551 64.939 162.364 1.000 40.284 174 PHE BBB C 1
ATOM 5435 O O . PHE B 1 174 ? -31.568 65.667 162.191 1.000 37.912 174 PHE BBB O 1
ATOM 5443 N N . GLU B 1 175 ? -32.570 63.934 163.242 1.000 40.934 175 GLU BBB N 1
ATOM 5444 C CA . GLU B 1 175 ? -31.392 63.573 164.013 1.000 42.238 175 GLU BBB CA 1
ATOM 5445 C C . GLU B 1 175 ? -30.273 63.083 163.094 1.000 38.401 175 GLU BBB C 1
ATOM 5446 O O . GLU B 1 175 ? -29.114 63.254 163.429 1.000 41.219 175 GLU BBB O 1
ATOM 5452 N N . ARG B 1 176 ? -30.613 62.493 161.942 1.000 35.441 176 ARG BBB N 1
ATOM 5453 C CA . ARG B 1 176 ? -29.608 61.940 161.045 1.000 35.638 176 ARG BBB CA 1
ATOM 5454 C C . ARG B 1 176 ? -28.921 63.007 160.184 1.000 39.983 176 ARG BBB C 1
ATOM 5455 O O . ARG B 1 176 ? -27.878 62.735 159.597 1.000 41.707 176 ARG BBB O 1
ATOM 5463 N N . PHE B 1 177 ? -29.483 64.219 160.081 1.000 38.423 177 PHE BBB N 1
ATOM 5464 C CA . PHE B 1 177 ? -28.812 65.248 159.299 1.000 37.828 177 PHE BBB CA 1
ATOM 5465 C C . PHE B 1 177 ? -27.609 65.768 160.073 1.000 39.342 177 PHE BBB C 1
ATOM 5466 O O . PHE B 1 177 ? -27.661 65.961 161.279 1.000 42.748 177 PHE BBB O 1
ATOM 5474 N N . ASN B 1 178 ? -26.523 66.031 159.361 1.000 41.861 178 ASN BBB N 1
ATOM 5475 C CA . ASN B 1 178 ? -25.385 66.723 159.935 1.000 40.783 178 ASN BBB CA 1
ATOM 5476 C C . ASN B 1 178 ? -25.786 68.151 160.306 1.000 46.734 178 ASN BBB C 1
ATOM 5477 O O . ASN B 1 178 ? -26.531 68.825 159.586 1.000 42.950 178 ASN BBB O 1
ATOM 5482 N N . PHE B 1 179 ? -25.260 68.624 161.440 1.000 49.868 179 PHE BBB N 1
ATOM 5483 C CA . PHE B 1 179 ? -25.550 69.960 161.938 1.000 49.960 179 PHE BBB CA 1
ATOM 5484 C C . PHE B 1 179 ? -25.178 71.013 160.892 1.000 53.749 179 PHE BBB C 1
ATOM 5485 O O . PHE B 1 179 ? -25.802 72.062 160.807 1.000 51.398 179 PHE BBB O 1
ATOM 5493 N N . ASN B 1 180 ? -24.140 70.723 160.102 1.000 49.578 180 ASN BBB N 1
ATOM 5494 C CA . ASN B 1 180 ? -23.577 71.681 159.168 1.000 50.866 180 ASN BBB CA 1
ATOM 5495 C C . ASN B 1 180 ? -24.340 71.685 157.839 1.000 50.967 180 ASN BBB C 1
ATOM 5496 O O . ASN B 1 180 ? -24.000 72.453 156.933 1.000 43.914 180 ASN BBB O 1
ATOM 5501 N N . GLN B 1 181 ? -25.340 70.807 157.680 1.000 43.286 181 GLN BBB N 1
ATOM 5502 C CA . GLN B 1 181 ? -26.139 70.845 156.467 1.000 39.353 181 GLN BBB CA 1
ATOM 5503 C C . GLN B 1 181 ? -27.189 71.944 156.619 1.000 38.120 181 GLN BBB C 1
ATOM 5504 O O . GLN B 1 181 ? -28.165 71.763 157.325 1.000 39.375 181 GLN BBB O 1
ATOM 5510 N N . LYS B 1 182 ? -26.971 73.086 155.963 1.000 35.756 182 LYS BBB N 1
ATOM 5511 C CA . LYS B 1 182 ? -27.789 74.267 156.170 1.000 36.693 182 LYS BBB CA 1
ATOM 5512 C C . LYS B 1 182 ? -29.241 74.024 155.747 1.000 37.936 182 LYS BBB C 1
ATOM 5513 O O . LYS B 1 182 ? -30.144 74.340 156.520 1.000 38.870 182 LYS BBB O 1
ATOM 5519 N N . VAL B 1 183 ? -29.466 73.465 154.543 1.000 31.182 183 VAL BBB N 1
ATOM 5520 C CA . VAL B 1 183 ? -30.829 73.188 154.089 1.000 29.220 183 VAL BBB CA 1
ATOM 5521 C C . VAL B 1 183 ? -31.094 71.688 154.174 1.000 29.966 183 VAL BBB C 1
ATOM 5522 O O . VAL B 1 183 ? -30.299 70.901 153.662 1.000 31.195 183 VAL BBB O 1
ATOM 5526 N N . LYS B 1 184 ? -32.221 71.310 154.795 1.000 25.972 184 LYS BBB N 1
ATOM 5527 C CA . LYS B 1 184 ? -32.516 69.903 155.020 1.000 27.243 184 LYS BBB CA 1
ATOM 5528 C C . LYS B 1 184 ? -33.834 69.556 154.332 1.000 28.104 184 LYS BBB C 1
ATOM 5529 O O . LYS B 1 184 ? -34.891 69.903 154.850 1.000 29.166 184 LYS BBB O 1
ATOM 5535 N N . VAL B 1 185 ? -33.756 68.899 153.160 1.000 25.882 185 VAL BBB N 1
ATOM 5536 C CA . VAL B 1 185 ? -34.919 68.590 152.342 1.000 24.673 185 VAL BBB CA 1
ATOM 5537 C C . VAL B 1 185 ? -35.595 67.306 152.827 1.000 27.897 185 VAL BBB C 1
ATOM 5538 O O . VAL B 1 185 ? -34.926 66.286 153.040 1.000 25.293 185 VAL BBB O 1
ATOM 5542 N N . VAL B 1 186 ? -36.934 67.354 152.964 1.000 25.592 186 VAL BBB N 1
ATOM 5543 C CA . VAL B 1 186 ? -37.715 66.183 153.340 1.000 26.465 186 VAL BBB CA 1
ATOM 5544 C C . VAL B 1 186 ? -38.884 66.011 152.369 1.000 28.295 186 VAL BBB C 1
ATOM 5545 O O . VAL B 1 186 ? -39.655 66.956 152.156 1.000 28.703 186 VAL BBB O 1
ATOM 5549 N N . ASN B 1 187 ? -39.009 64.796 151.804 1.000 27.381 187 ASN BBB N 1
ATOM 5550 C CA . ASN B 1 187 ? -40.041 64.471 150.826 1.000 30.729 187 ASN BBB CA 1
ATOM 5551 C C . ASN B 1 187 ? -41.266 63.860 151.511 1.000 33.368 187 ASN BBB C 1
ATOM 5552 O O . ASN B 1 187 ? -41.125 62.948 152.345 1.000 33.732 187 ASN BBB O 1
ATOM 5557 N N . GLN B 1 188 ? -42.467 64.315 151.103 1.000 31.768 188 GLN BBB N 1
ATOM 5558 C CA . GLN B 1 188 ? -43.732 63.771 151.587 1.000 28.866 188 GLN BBB CA 1
ATOM 5559 C C . GLN B 1 188 ? -44.682 63.479 150.420 1.000 27.674 188 GLN BBB C 1
ATOM 5560 O O . GLN B 1 188 ? -45.425 64.371 149.981 1.000 29.808 188 GLN BBB O 1
ATOM 5566 N N . SER B 1 189 ? -44.665 62.229 149.921 1.000 26.491 189 SER BBB N 1
ATOM 5567 C CA . SER B 1 189 ? -45.561 61.807 148.856 1.000 27.676 189 SER BBB CA 1
ATOM 5568 C C . SER B 1 189 ? -46.827 61.176 149.447 1.000 34.669 189 SER BBB C 1
ATOM 5569 O O . SER B 1 189 ? -47.213 60.048 149.115 1.000 33.979 189 SER BBB O 1
ATOM 5572 N N . PHE B 1 190 ? -47.461 61.920 150.354 1.000 33.258 190 PHE BBB N 1
ATOM 5573 C CA . PHE B 1 190 ? -48.726 61.532 150.949 1.000 34.403 190 PHE BBB CA 1
ATOM 5574 C C . PHE B 1 190 ? -49.444 62.823 151.320 1.000 34.635 190 PHE BBB C 1
ATOM 5575 O O . PHE B 1 190 ? -48.809 63.871 151.411 1.000 35.031 190 PHE BBB O 1
ATOM 5583 N N . GLY B 1 191 ? -50.755 62.731 151.534 1.000 32.389 191 GLY BBB N 1
ATOM 5584 C CA . GLY B 1 191 ? -51.511 63.845 152.078 1.000 37.513 191 GLY BBB CA 1
ATOM 5585 C C . GLY B 1 191 ? -53.014 63.581 152.088 1.000 40.523 191 GLY BBB C 1
ATOM 5586 O O . GLY B 1 191 ? -53.485 62.616 151.478 1.000 38.494 191 GLY BBB O 1
ATOM 5587 N N . ALA B 1 192 ? -53.740 64.478 152.767 1.000 41.920 192 ALA BBB N 1
ATOM 5588 C CA . ALA B 1 192 ? -55.170 64.383 153.011 1.000 38.897 192 ALA BBB CA 1
ATOM 5589 C C . ALA B 1 192 ? -55.985 64.477 151.721 1.000 43.888 192 ALA BBB C 1
ATOM 5590 O O . ALA B 1 192 ? -55.584 65.106 150.738 1.000 41.789 192 ALA BBB O 1
ATOM 5592 N N . ASP B 1 193 ? -57.177 63.880 151.780 1.000 42.601 193 ASP BBB N 1
ATOM 5593 C CA . ASP B 1 193 ? -58.155 63.912 150.706 1.000 45.706 193 ASP BBB CA 1
ATOM 5594 C C . ASP B 1 193 ? -59.043 65.158 150.840 1.000 49.967 193 ASP BBB C 1
ATOM 5595 O O . ASP B 1 193 ? -60.259 65.086 150.701 1.000 51.292 193 ASP BBB O 1
ATOM 5600 N N . ILE B 1 194 ? -58.434 66.318 151.105 1.000 42.339 194 ILE BBB N 1
ATOM 5601 C CA . ILE B 1 194 ? -59.171 67.560 151.224 1.000 41.781 194 ILE BBB CA 1
ATOM 5602 C C . ILE B 1 194 ? -58.255 68.710 150.802 1.000 41.929 194 ILE BBB C 1
ATOM 5603 O O . ILE B 1 194 ? -57.075 68.724 151.154 1.000 38.911 194 ILE BBB O 1
ATOM 5608 N N . THR B 1 195 ? -58.802 69.667 150.040 1.000 38.020 195 THR BBB N 1
ATOM 5609 C CA . THR B 1 195 ? -58.009 70.821 149.637 1.000 35.673 195 THR BBB CA 1
ATOM 5610 C C . THR B 1 195 ? -57.757 71.722 150.851 1.000 34.700 195 THR BBB C 1
ATOM 5611 O O . THR B 1 195 ? -58.510 71.681 151.834 1.000 30.819 195 THR BBB O 1
ATOM 5615 N N . ILE B 1 196 ? -56.711 72.554 150.754 1.000 30.861 196 ILE BBB N 1
ATOM 5616 C CA . ILE B 1 196 ? -56.351 73.459 151.829 1.000 30.480 196 ILE BBB CA 1
ATOM 5617 C C . ILE B 1 196 ? -57.514 74.399 152.161 1.000 33.586 196 ILE BBB C 1
ATOM 5618 O O . ILE B 1 196 ? -57.792 74.621 153.338 1.000 34.545 196 ILE BBB O 1
ATOM 5623 N N . GLU B 1 197 ? -58.174 74.960 151.133 1.000 34.965 197 GLU BBB N 1
ATOM 5624 C CA . GLU B 1 197 ? -59.208 75.958 151.381 1.000 38.021 197 GLU BBB CA 1
ATOM 5625 C C . GLU B 1 197 ? -60.424 75.315 152.062 1.000 37.745 197 GLU BBB C 1
ATOM 5626 O O . GLU B 1 197 ? -61.162 76.015 152.733 1.000 37.589 197 GLU BBB O 1
ATOM 5632 N N . GLU B 1 198 ? -60.634 74.003 151.879 1.000 37.085 198 GLU BBB N 1
ATOM 5633 C CA . GLU B 1 198 ? -61.767 73.322 152.476 1.000 38.863 198 GLU BBB CA 1
ATOM 5634 C C . GLU B 1 198 ? -61.386 72.712 153.823 1.000 42.208 198 GLU BBB C 1
ATOM 5635 O O . GLU B 1 198 ? -62.251 72.200 154.521 1.000 41.500 198 GLU BBB O 1
ATOM 5641 N N . ALA B 1 199 ? -60.101 72.722 154.176 1.000 39.165 199 ALA BBB N 1
ATOM 5642 C CA . ALA B 1 199 ? -59.682 72.065 155.399 1.000 42.017 199 ALA BBB CA 1
ATOM 5643 C C . ALA B 1 199 ? -60.386 72.707 156.592 1.000 43.983 199 ALA BBB C 1
ATOM 5644 O O . ALA B 1 199 ? -60.376 73.924 156.726 1.000 40.669 199 ALA BBB O 1
ATOM 5646 N N . PRO B 1 200 ? -60.984 71.914 157.511 1.000 45.806 200 PRO BBB N 1
ATOM 5647 C CA . PRO B 1 200 ? -61.740 72.479 158.631 1.000 44.968 200 PRO BBB CA 1
ATOM 5648 C C . PRO B 1 200 ? -60.859 73.012 159.755 1.000 42.989 200 PRO BBB C 1
ATOM 5649 O O . PRO B 1 200 ? -60.901 72.496 160.865 1.000 49.084 200 PRO BBB O 1
ATOM 5653 N N . TYR B 1 201 ? -60.063 74.043 159.463 1.000 41.867 201 TYR BBB N 1
ATOM 5654 C CA . TYR B 1 201 ? -59.175 74.661 160.436 1.000 40.771 201 TYR BBB CA 1
ATOM 5655 C C . TYR B 1 201 ? -59.147 76.160 160.187 1.000 42.125 201 TYR BBB C 1
ATOM 5656 O O . TYR B 1 201 ? -59.506 76.609 159.110 1.000 42.714 201 TYR BBB O 1
ATOM 5665 N N . THR B 1 202 ? -58.674 76.931 161.166 1.000 39.930 202 THR BBB N 1
ATOM 5666 C CA . THR B 1 202 ? -58.482 78.361 160.984 1.000 43.710 202 THR BBB CA 1
ATOM 5667 C C . THR B 1 202 ? -57.052 78.694 161.391 1.000 43.905 202 THR BBB C 1
ATOM 5668 O O . THR B 1 202 ? -56.364 77.848 161.990 1.000 42.882 202 THR BBB O 1
ATOM 5672 N N . LYS B 1 203 ? -56.623 79.927 161.086 1.000 39.542 203 LYS BBB N 1
ATOM 5673 C CA A LYS B 1 203 ? -55.293 80.362 161.480 0.500 42.824 203 LYS BBB CA 1
ATOM 5674 C CA B LYS B 1 203 ? -55.294 80.356 161.483 0.500 43.063 203 LYS BBB CA 1
ATOM 5675 C C . LYS B 1 203 ? -55.191 80.358 163.010 1.000 44.081 203 LYS BBB C 1
ATOM 5676 O O . LYS B 1 203 ? -54.099 80.227 163.559 1.000 46.880 203 LYS BBB O 1
ATOM 5687 N N . ASN B 1 204 ? -56.339 80.458 163.702 1.000 48.467 204 ASN BBB N 1
ATOM 5688 C CA . ASN B 1 204 ? -56.340 80.609 165.148 1.000 47.907 204 ASN BBB CA 1
ATOM 5689 C C . ASN B 1 204 ? -56.288 79.260 165.846 1.000 47.336 204 ASN BBB C 1
ATOM 5690 O O . ASN B 1 204 ? -55.855 79.208 166.988 1.000 50.223 204 ASN BBB O 1
ATOM 5695 N N . ASN B 1 205 ? -56.707 78.183 165.172 1.000 44.113 205 ASN BBB N 1
ATOM 5696 C CA . ASN B 1 205 ? -56.727 76.885 165.834 1.000 48.468 205 ASN BBB CA 1
ATOM 5697 C C . ASN B 1 205 ? -55.766 75.847 165.219 1.000 50.343 205 ASN BBB C 1
ATOM 5698 O O . ASN B 1 205 ? -55.646 74.743 165.754 1.000 49.330 205 ASN BBB O 1
ATOM 5703 N N . ILE B 1 206 ? -55.097 76.170 164.095 1.000 42.486 206 ILE BBB N 1
ATOM 5704 C CA . ILE B 1 206 ? -54.326 75.160 163.379 1.000 37.431 206 ILE BBB CA 1
ATOM 5705 C C . ILE B 1 206 ? -53.225 74.596 164.279 1.000 39.765 206 ILE BBB C 1
ATOM 5706 O O . ILE B 1 206 ? -52.942 73.409 164.222 1.000 40.503 206 ILE BBB O 1
ATOM 5711 N N . ARG B 1 207 ? -52.656 75.442 165.146 1.000 40.887 207 ARG BBB N 1
ATOM 5712 C CA . ARG B 1 207 ? -51.579 75.069 166.047 1.000 40.715 207 ARG BBB CA 1
ATOM 5713 C C . ARG B 1 207 ? -52.077 74.312 167.282 1.000 46.496 207 ARG BBB C 1
ATOM 5714 O O . ARG B 1 207 ? -51.315 74.129 168.231 1.000 47.272 207 ARG BBB O 1
ATOM 5722 N N . ASN B 1 208 ? -53.348 73.895 167.298 1.000 48.470 208 ASN BBB N 1
ATOM 5723 C CA . ASN B 1 208 ? -53.849 73.158 168.443 1.000 46.637 208 ASN BBB CA 1
ATOM 5724 C C . ASN B 1 208 ? -53.818 71.667 168.145 1.000 53.952 208 ASN BBB C 1
ATOM 5725 O O . ASN B 1 208 ? -54.057 70.873 169.055 1.000 59.034 208 ASN BBB O 1
ATOM 5730 N N . TYR B 1 209 ? -53.574 71.297 166.875 1.000 51.991 209 TYR BBB N 1
ATOM 5731 C CA . TYR B 1 209 ? -53.738 69.913 166.463 1.000 51.624 209 TYR BBB CA 1
ATOM 5732 C C . TYR B 1 209 ? -52.438 69.123 166.537 1.000 57.431 209 TYR BBB C 1
ATOM 5733 O O . TYR B 1 209 ? -51.385 69.585 166.100 1.000 54.704 209 TYR BBB O 1
ATOM 5742 N N . VAL B 1 210 ? -52.558 67.921 167.107 1.000 54.225 210 VAL BBB N 1
ATOM 5743 C CA . VAL B 1 210 ? -51.470 66.993 167.326 1.000 55.324 210 VAL BBB CA 1
ATOM 5744 C C . VAL B 1 210 ? -51.807 65.713 166.573 1.000 56.196 210 VAL BBB C 1
ATOM 5745 O O . VAL B 1 210 ? -52.936 65.240 166.636 1.000 62.293 210 VAL BBB O 1
ATOM 5749 N N . TRP B 1 211 ? -50.820 65.148 165.876 1.000 52.953 211 TRP BBB N 1
ATOM 5750 C CA . TRP B 1 211 ? -50.999 63.816 165.314 1.000 52.524 211 TRP BBB CA 1
ATOM 5751 C C . TRP B 1 211 ? -51.022 62.797 166.457 1.000 50.772 211 TRP BBB C 1
ATOM 5752 O O . TRP B 1 211 ? -50.465 63.045 167.527 1.000 45.066 211 TRP BBB O 1
ATOM 5763 N N . ALA B 1 212 ? -51.636 61.636 166.214 1.000 50.756 212 ALA BBB N 1
ATOM 5764 C CA . ALA B 1 212 ? -51.769 60.583 167.214 1.000 50.982 212 ALA BBB CA 1
ATOM 5765 C C . ALA B 1 212 ? -50.417 60.247 167.844 1.000 54.527 212 ALA BBB C 1
ATOM 5766 O O . ALA B 1 212 ? -49.460 59.880 167.159 1.000 58.350 212 ALA BBB O 1
ATOM 5768 N N . GLY B 1 213 ? -50.346 60.389 169.168 1.000 50.307 213 GLY BBB N 1
ATOM 5769 C CA . GLY B 1 213 ? -49.170 59.965 169.903 1.000 41.194 213 GLY BBB CA 1
ATOM 5770 C C . GLY B 1 213 ? -48.275 61.145 170.248 1.000 46.574 213 GLY BBB C 1
ATOM 5771 O O . GLY B 1 213 ? -47.427 61.037 171.131 1.000 49.378 213 GLY BBB O 1
ATOM 5772 N N . ASP B 1 214 ? -48.446 62.268 169.538 1.000 45.750 214 ASP BBB N 1
ATOM 5773 C CA . ASP B 1 214 ? -47.528 63.383 169.710 1.000 46.165 214 ASP BBB CA 1
ATOM 5774 C C . ASP B 1 214 ? -47.996 64.265 170.858 1.000 48.405 214 ASP BBB C 1
ATOM 5775 O O . ASP B 1 214 ? -49.178 64.281 171.183 1.000 46.292 214 ASP BBB O 1
ATOM 5780 N N . SER B 1 215 ? -47.067 65.016 171.454 1.000 44.511 215 SER BBB N 1
ATOM 5781 C CA . SER B 1 215 ? -47.474 66.081 172.345 1.000 50.890 215 SER BBB CA 1
ATOM 5782 C C . SER B 1 215 ? -47.187 67.445 171.717 1.000 53.750 215 SER BBB C 1
ATOM 5783 O O . SER B 1 215 ? -47.709 68.453 172.184 1.000 56.641 215 SER BBB O 1
ATOM 5786 N N . LYS B 1 216 ? -46.370 67.498 170.653 1.000 58.219 216 LYS BBB N 1
ATOM 5787 C CA . LYS B 1 216 ? -46.144 68.764 169.961 1.000 52.850 216 LYS BBB CA 1
ATOM 5788 C C . LYS B 1 216 ? -47.080 68.869 168.762 1.000 46.717 216 LYS BBB C 1
ATOM 5789 O O . LYS B 1 216 ? -47.133 67.961 167.936 1.000 48.235 216 LYS BBB O 1
ATOM 5795 N N . PRO B 1 217 ? -47.870 69.964 168.626 1.000 45.727 217 PRO BBB N 1
ATOM 5796 C CA . PRO B 1 217 ? -48.700 70.152 167.434 1.000 43.570 217 PRO BBB CA 1
ATOM 5797 C C . PRO B 1 217 ? -47.824 70.197 166.182 1.000 38.846 217 PRO BBB C 1
ATOM 5798 O O . PRO B 1 217 ? -46.784 70.838 166.196 1.000 34.477 217 PRO BBB O 1
ATOM 5802 N N . PHE B 1 218 ? -48.259 69.527 165.108 1.000 39.558 218 PHE BBB N 1
ATOM 5803 C CA . PHE B 1 218 ? -47.468 69.434 163.892 1.000 39.932 218 PHE BBB CA 1
ATOM 5804 C C . PHE B 1 218 ? -47.156 70.812 163.302 1.000 41.412 218 PHE BBB C 1
ATOM 5805 O O . PHE B 1 218 ? -46.033 71.030 162.855 1.000 44.023 218 PHE BBB O 1
ATOM 5813 N N . ALA B 1 219 ? -48.121 71.738 163.324 1.000 38.078 219 ALA BBB N 1
ATOM 5814 C CA . ALA B 1 219 ? -47.906 73.062 162.753 1.000 40.306 219 ALA BBB CA 1
ATOM 5815 C C . ALA B 1 219 ? -46.767 73.769 163.471 1.000 39.243 219 ALA BBB C 1
ATOM 5816 O O . ALA B 1 219 ? -45.928 74.412 162.841 1.000 43.025 219 ALA BBB O 1
ATOM 5818 N N . THR B 1 220 ? -46.736 73.636 164.799 1.000 43.429 220 THR BBB N 1
ATOM 5819 C CA . THR B 1 220 ? -45.707 74.276 165.612 1.000 42.218 220 THR BBB CA 1
ATOM 5820 C C . THR B 1 220 ? -44.360 73.633 165.308 1.000 39.626 220 THR BBB C 1
ATOM 5821 O O . THR B 1 220 ? -43.344 74.316 165.223 1.000 39.663 220 THR BBB O 1
ATOM 5825 N N . TYR B 1 221 ? -44.368 72.303 165.174 1.000 38.246 221 TYR BBB N 1
ATOM 5826 C CA . TYR B 1 221 ? -43.145 71.585 164.860 1.000 39.311 221 TYR BBB CA 1
ATOM 5827 C C . TYR B 1 221 ? -42.572 72.077 163.532 1.000 34.550 221 TYR BBB C 1
ATOM 5828 O O . TYR B 1 221 ? -41.393 72.424 163.462 1.000 32.488 221 TYR BBB O 1
ATOM 5837 N N . PHE B 1 222 ? -43.419 72.109 162.492 1.000 33.960 222 PHE BBB N 1
ATOM 5838 C CA . PHE B 1 222 ? -42.988 72.525 161.163 1.000 35.944 222 PHE BBB CA 1
ATOM 5839 C C . PHE B 1 222 ? -42.427 73.952 161.194 1.000 35.526 222 PHE BBB C 1
ATOM 5840 O O . PHE B 1 222 ? -41.419 74.229 160.535 1.000 34.120 222 PHE BBB O 1
ATOM 5848 N N . GLU B 1 223 ? -43.047 74.842 161.993 1.000 35.582 223 GLU BBB N 1
ATOM 5849 C CA . GLU B 1 223 ? -42.566 76.209 162.139 1.000 37.638 223 GLU BBB CA 1
ATOM 5850 C C . GLU B 1 223 ? -41.157 76.221 162.702 1.000 37.795 223 GLU BBB C 1
ATOM 5851 O O . GLU B 1 223 ? -40.323 76.968 162.203 1.000 43.270 223 GLU BBB O 1
ATOM 5857 N N . GLU B 1 224 ? -40.896 75.379 163.709 1.000 36.238 224 GLU BBB N 1
ATOM 5858 C CA . GLU B 1 224 ? -39.573 75.314 164.314 1.000 37.967 224 GLU BBB CA 1
ATOM 5859 C C . GLU B 1 224 ? -38.545 74.846 163.286 1.000 36.097 224 GLU BBB C 1
ATOM 5860 O O . GLU B 1 224 ? -37.452 75.424 163.197 1.000 34.919 224 GLU BBB O 1
ATOM 5866 N N . LYS B 1 225 ? -38.896 73.801 162.527 1.000 32.174 225 LYS BBB N 1
ATOM 5867 C CA . LYS B 1 225 ? -37.960 73.218 161.562 1.000 32.500 225 LYS BBB CA 1
ATOM 5868 C C . LYS B 1 225 ? -37.645 74.230 160.458 1.000 32.570 225 LYS BBB C 1
ATOM 5869 O O . LYS B 1 225 ? -36.478 74.443 160.131 1.000 30.475 225 LYS BBB O 1
ATOM 5875 N N . VAL B 1 226 ? -38.681 74.897 159.929 1.000 32.787 226 VAL BBB N 1
ATOM 5876 C CA . VAL B 1 226 ? -38.523 75.860 158.841 1.000 30.147 226 VAL BBB CA 1
ATOM 5877 C C . VAL B 1 226 ? -37.761 77.080 159.331 1.000 32.975 226 VAL BBB C 1
ATOM 5878 O O . VAL B 1 226 ? -36.831 77.515 158.661 1.000 33.731 226 VAL BBB O 1
ATOM 5882 N N . ASN B 1 227 ? -38.115 77.607 160.509 1.000 36.330 227 ASN BBB N 1
ATOM 5883 C CA . ASN B 1 227 ? -37.519 78.842 161.014 1.000 38.885 227 ASN BBB CA 1
ATOM 5884 C C . ASN B 1 227 ? -36.143 78.632 161.634 1.000 39.396 227 ASN BBB C 1
ATOM 5885 O O . ASN B 1 227 ? -35.326 79.543 161.580 1.000 41.583 227 ASN BBB O 1
ATOM 5890 N N . ASN B 1 228 ? -35.873 77.467 162.234 1.000 40.135 228 ASN BBB N 1
ATOM 5891 C CA . ASN B 1 228 ? -34.595 77.338 162.922 1.000 41.361 228 ASN BBB CA 1
ATOM 5892 C C . ASN B 1 228 ? -33.633 76.355 162.267 1.000 42.448 228 ASN BBB C 1
ATOM 5893 O O . ASN B 1 228 ? -32.449 76.442 162.540 1.000 43.082 228 ASN BBB O 1
ATOM 5898 N N . ASP B 1 229 ? -34.116 75.392 161.475 1.000 43.759 229 ASP BBB N 1
ATOM 5899 C CA . ASP B 1 229 ? -33.267 74.248 161.161 1.000 43.110 229 ASP BBB CA 1
ATOM 5900 C C . ASP B 1 229 ? -33.054 74.051 159.664 1.000 43.618 229 ASP BBB C 1
ATOM 5901 O O . ASP B 1 229 ? -32.551 72.996 159.267 1.000 43.712 229 ASP BBB O 1
ATOM 5906 N N . GLY B 1 230 ? -33.461 75.048 158.858 1.000 39.494 230 GLY BBB N 1
ATOM 5907 C CA . GLY B 1 230 ? -33.320 74.991 157.417 1.000 34.601 230 GLY BBB CA 1
ATOM 5908 C C . GLY B 1 230 ? -34.164 73.888 156.779 1.000 31.010 230 GLY BBB C 1
ATOM 5909 O O . GLY B 1 230 ? -33.826 73.411 155.705 1.000 28.854 230 GLY BBB O 1
ATOM 5910 N N . GLY B 1 231 ? -35.242 73.470 157.454 1.000 27.223 231 GLY BBB N 1
ATOM 5911 C CA . GLY B 1 231 ? -36.151 72.482 156.892 1.000 30.315 231 GLY BBB CA 1
ATOM 5912 C C . GLY B 1 231 ? -36.792 72.984 155.592 1.000 32.480 231 GLY BBB C 1
ATOM 5913 O O . GLY B 1 231 ? -37.232 74.137 155.503 1.000 29.654 231 GLY BBB O 1
ATOM 5914 N N . LEU B 1 232 ? -36.825 72.110 154.581 1.000 31.530 232 LEU BBB N 1
ATOM 5915 C CA . LEU B 1 232 ? -37.499 72.405 153.324 1.000 27.519 232 LEU BBB CA 1
ATOM 5916 C C . LEU B 1 232 ? -38.405 71.222 153.019 1.000 27.698 232 LEU BBB C 1
ATOM 5917 O O . LEU B 1 232 ? -37.901 70.153 152.693 1.000 28.145 232 LEU BBB O 1
ATOM 5922 N N . PHE B 1 233 ? -39.729 71.437 153.164 1.000 25.610 233 PHE BBB N 1
ATOM 5923 C CA . PHE B 1 233 ? -40.704 70.355 153.128 1.000 26.070 233 PHE BBB CA 1
ATOM 5924 C C . PHE B 1 233 ? -41.406 70.322 151.781 1.000 26.120 233 PHE BBB C 1
ATOM 5925 O O . PHE B 1 233 ? -42.110 71.270 151.430 1.000 28.487 233 PHE BBB O 1
ATOM 5933 N N . VAL B 1 234 ? -41.207 69.221 151.045 1.000 25.926 234 VAL BBB N 1
ATOM 5934 C CA . VAL B 1 234 ? -41.783 69.026 149.731 1.000 23.088 234 VAL BBB CA 1
ATOM 5935 C C . VAL B 1 234 ? -42.956 68.049 149.828 1.000 25.716 234 VAL BBB C 1
ATOM 5936 O O . VAL B 1 234 ? -42.792 66.926 150.311 1.000 25.596 234 VAL BBB O 1
ATOM 5940 N N . TRP B 1 235 ? -44.128 68.469 149.332 1.000 24.400 235 TRP BBB N 1
ATOM 5941 C CA . TRP B 1 235 ? -45.372 67.722 149.449 1.000 25.121 235 TRP BBB CA 1
ATOM 5942 C C . TRP B 1 235 ? -45.987 67.500 148.074 1.000 26.370 235 TRP BBB C 1
ATOM 5943 O O . TRP B 1 235 ? -46.077 68.444 147.280 1.000 30.256 235 TRP BBB O 1
ATOM 5954 N N . ALA B 1 236 ? -46.456 66.276 147.821 1.000 26.259 236 ALA BBB N 1
ATOM 5955 C CA . ALA B 1 236 ? -47.281 66.007 146.643 1.000 28.602 236 ALA BBB CA 1
ATOM 5956 C C . ALA B 1 236 ? -48.549 66.849 146.732 1.000 28.651 236 ALA BBB C 1
ATOM 5957 O O . ALA B 1 236 ? -49.187 66.865 147.784 1.000 28.457 236 ALA BBB O 1
ATOM 5959 N N . ALA B 1 237 ? -48.897 67.542 145.643 1.000 27.174 237 ALA BBB N 1
ATOM 5960 C CA . ALA B 1 237 ? -50.026 68.469 145.656 1.000 25.764 237 ALA BBB CA 1
ATOM 5961 C C . ALA B 1 237 ? -51.353 67.736 145.832 1.000 27.033 237 ALA BBB C 1
ATOM 5962 O O . ALA B 1 237 ? -52.296 68.304 146.367 1.000 27.628 237 ALA BBB O 1
ATOM 5964 N N . GLY B 1 238 ? -51.455 66.496 145.349 1.000 27.589 238 GLY BBB N 1
ATOM 5965 C CA . GLY B 1 238 ? -52.715 65.760 145.387 1.000 27.753 238 GLY BBB CA 1
ATOM 5966 C C . GLY B 1 238 ? -53.086 65.154 144.027 1.000 31.586 238 GLY BBB C 1
ATOM 5967 O O . GLY B 1 238 ? -52.632 65.596 142.980 1.000 30.304 238 GLY BBB O 1
ATOM 5968 N N . ASN B 1 239 ? -53.958 64.152 144.074 1.000 30.532 239 ASN BBB N 1
ATOM 5969 C CA . ASN B 1 239 ? -54.403 63.414 142.918 1.000 32.150 239 ASN BBB CA 1
ATOM 5970 C C . ASN B 1 239 ? -55.847 63.791 142.601 1.000 35.939 239 ASN BBB C 1
ATOM 5971 O O . ASN B 1 239 ? -56.087 64.840 141.998 1.000 35.243 239 ASN BBB O 1
ATOM 5976 N N . ARG B 1 240 ? -56.795 62.933 143.030 1.000 37.246 240 ARG BBB N 1
ATOM 5977 C CA . ARG B 1 240 ? -58.226 63.155 142.855 1.000 38.974 240 ARG BBB CA 1
ATOM 5978 C C . ARG B 1 240 ? -58.887 63.340 144.220 1.000 43.233 240 ARG BBB C 1
ATOM 5979 O O . ARG B 1 240 ? -58.284 63.059 145.257 1.000 41.454 240 ARG BBB O 1
ATOM 5987 N N . LYS B 1 241 ? -60.139 63.803 144.212 1.000 42.996 241 LYS BBB N 1
ATOM 5988 C CA . LYS B 1 241 ? -60.918 63.921 145.434 1.000 49.063 241 LYS BBB CA 1
ATOM 5989 C C . LYS B 1 241 ? -61.862 62.722 145.517 1.000 49.390 241 LYS BBB C 1
ATOM 5990 O O . LYS B 1 241 ? -62.688 62.516 144.628 1.000 45.213 241 LYS BBB O 1
ATOM 5996 N N . GLY B 1 242 ? -61.696 61.907 146.567 1.000 49.668 242 GLY BBB N 1
ATOM 5997 C CA . GLY B 1 242 ? -62.614 60.819 146.861 1.000 46.580 242 GLY BBB CA 1
ATOM 5998 C C . GLY B 1 242 ? -62.462 59.629 145.920 1.000 49.912 242 GLY BBB C 1
ATOM 5999 O O . GLY B 1 242 ? -63.432 58.917 145.708 1.000 52.387 242 GLY BBB O 1
ATOM 6000 N N . ALA B 1 243 ? -61.257 59.390 145.380 1.000 47.740 243 ALA BBB N 1
ATOM 6001 C CA . ALA B 1 243 ? -61.045 58.212 144.554 1.000 49.220 243 ALA BBB CA 1
ATOM 6002 C C . ALA B 1 243 ? -61.027 56.959 145.420 1.000 51.646 243 ALA BBB C 1
ATOM 6003 O O . ALA B 1 243 ? -60.640 57.010 146.582 1.000 55.212 243 ALA BBB O 1
ATOM 6005 N N . THR B 1 244 ? -61.468 55.837 144.841 1.000 56.201 244 THR BBB N 1
ATOM 6006 C CA . THR B 1 244 ? -61.417 54.537 145.494 1.000 63.542 244 THR BBB CA 1
ATOM 6007 C C . THR B 1 244 ? -60.879 53.560 144.456 1.000 67.448 244 THR BBB C 1
ATOM 6008 O O . THR B 1 244 ? -60.577 53.973 143.331 1.000 64.067 244 THR BBB O 1
ATOM 6012 N N . GLU B 1 245 ? -60.828 52.274 144.830 1.000 73.372 245 GLU BBB N 1
ATOM 6013 C CA . GLU B 1 245 ? -60.332 51.257 143.921 1.000 74.240 245 GLU BBB CA 1
ATOM 6014 C C . GLU B 1 245 ? -61.259 51.107 142.719 1.000 79.124 245 GLU BBB C 1
ATOM 6015 O O . GLU B 1 245 ? -60.811 50.668 141.662 1.000 84.642 245 GLU BBB O 1
ATOM 6021 N N . THR B 1 246 ? -62.526 51.524 142.851 1.000 77.846 246 THR BBB N 1
ATOM 6022 C CA . THR B 1 246 ? -63.472 51.373 141.748 1.000 76.624 246 THR BBB CA 1
ATOM 6023 C C . THR B 1 246 ? -63.937 52.722 141.188 1.000 80.265 246 THR BBB C 1
ATOM 6024 O O . THR B 1 246 ? -64.504 52.767 140.102 1.000 84.184 246 THR BBB O 1
ATOM 6028 N N . ASN B 1 247 ? -63.692 53.816 141.914 1.000 78.042 247 ASN BBB N 1
ATOM 6029 C CA . ASN B 1 247 ? -64.177 55.129 141.513 1.000 71.295 247 ASN BBB CA 1
ATOM 6030 C C . ASN B 1 247 ? -63.001 56.092 141.321 1.000 60.514 247 ASN BBB C 1
ATOM 6031 O O . ASN B 1 247 ? -62.239 56.311 142.257 1.000 62.732 247 ASN BBB O 1
ATOM 6036 N N . PRO B 1 248 ? -62.816 56.743 140.149 1.000 56.474 248 PRO BBB N 1
ATOM 6037 C CA . PRO B 1 248 ? -61.709 57.690 139.962 1.000 53.212 248 PRO BBB CA 1
ATOM 6038 C C . PRO B 1 248 ? -61.886 59.051 140.654 1.000 53.391 248 PRO BBB C 1
ATOM 6039 O O . PRO B 1 248 ? -61.057 59.949 140.495 1.000 54.777 248 PRO BBB O 1
ATOM 6043 N N . GLY B 1 249 ? -62.971 59.211 141.426 1.000 50.194 249 GLY BBB N 1
ATOM 6044 C CA . GLY B 1 249 ? -63.193 60.391 142.251 1.000 45.575 249 GLY BBB CA 1
ATOM 6045 C C . GLY B 1 249 ? -63.447 61.652 141.427 1.000 42.818 249 GLY BBB C 1
ATOM 6046 O O . GLY B 1 249 ? -63.612 61.568 140.218 1.000 41.427 249 GLY BBB O 1
ATOM 6047 N N . GLN B 1 250 ? -63.435 62.824 142.077 1.000 40.517 250 GLN BBB N 1
ATOM 6048 C CA . GLN B 1 250 ? -63.678 64.085 141.386 1.000 45.902 250 GLN BBB CA 1
ATOM 6049 C C . GLN B 1 250 ? -62.391 64.907 141.247 1.000 44.636 250 GLN BBB C 1
ATOM 6050 O O . GLN B 1 250 ? -61.370 64.607 141.876 1.000 40.166 250 GLN BBB O 1
ATOM 6056 N N . ASP B 1 251 ? -62.472 65.956 140.419 1.000 40.391 251 ASP BBB N 1
ATOM 6057 C CA . ASP B 1 251 ? -61.396 66.922 140.209 1.000 42.140 251 ASP BBB CA 1
ATOM 6058 C C . ASP B 1 251 ? -60.995 67.550 141.539 1.000 38.639 251 ASP BBB C 1
ATOM 6059 O O . ASP B 1 251 ? -61.854 67.912 142.324 1.000 38.852 251 ASP BBB O 1
ATOM 6064 N N . MET B 1 252 ? -59.691 67.645 141.794 1.000 33.720 252 MET BBB N 1
ATOM 6065 C CA . MET B 1 252 ? -59.165 68.354 142.950 1.000 31.599 252 MET BBB CA 1
ATOM 6066 C C . MET B 1 252 ? -58.542 69.658 142.443 1.000 31.169 252 MET BBB C 1
ATOM 6067 O O . MET B 1 252 ? -57.505 69.646 141.791 1.000 34.690 252 MET BBB O 1
ATOM 6072 N N . ASP B 1 253 ? -59.207 70.796 142.686 1.000 32.111 253 ASP BBB N 1
ATOM 6073 C CA . ASP B 1 253 ? -58.842 72.023 141.986 1.000 31.555 253 ASP BBB CA 1
ATOM 6074 C C . ASP B 1 253 ? -57.901 72.911 142.805 1.000 29.305 253 ASP BBB C 1
ATOM 6075 O O . ASP B 1 253 ? -57.738 74.071 142.484 1.000 30.164 253 ASP BBB O 1
ATOM 6080 N N . SER B 1 254 ? -57.270 72.351 143.835 1.000 30.769 254 SER BBB N 1
ATOM 6081 C CA . SER B 1 254 ? -56.304 73.050 144.660 1.000 29.613 254 SER BBB CA 1
ATOM 6082 C C . SER B 1 254 ? -55.483 71.991 145.388 1.000 28.855 254 SER BBB C 1
ATOM 6083 O O . SER B 1 254 ? -55.864 70.823 145.403 1.000 30.474 254 SER BBB O 1
ATOM 6086 N N . VAL B 1 255 ? -54.366 72.390 146.001 1.000 30.188 255 VAL BBB N 1
ATOM 6087 C CA . VAL B 1 255 ? -53.497 71.437 146.684 1.000 31.065 255 VAL BBB CA 1
ATOM 6088 C C . VAL B 1 255 ? -54.175 70.906 147.951 1.000 31.825 255 VAL BBB C 1
ATOM 6089 O O . VAL B 1 255 ? -55.087 71.520 148.495 1.000 30.951 255 VAL BBB O 1
ATOM 6093 N N . GLY B 1 256 ? -53.675 69.755 148.417 1.000 30.040 256 GLY BBB N 1
ATOM 6094 C CA . GLY B 1 256 ? -54.133 69.134 149.636 1.000 33.093 256 GLY BBB CA 1
ATOM 6095 C C . GLY B 1 256 ? -53.769 69.974 150.848 1.000 30.106 256 GLY BBB C 1
ATOM 6096 O O . GLY B 1 256 ? -52.902 70.852 150.781 1.000 30.217 256 GLY BBB O 1
ATOM 6097 N N . MET B 1 257 ? -54.409 69.644 151.970 1.000 31.562 257 MET BBB N 1
ATOM 6098 C CA . MET B 1 257 ? -54.241 70.413 153.194 1.000 31.855 257 MET BBB CA 1
ATOM 6099 C C . MET B 1 257 ? -52.774 70.596 153.592 1.000 29.158 257 MET BBB C 1
ATOM 6100 O O . MET B 1 257 ? -52.346 71.731 153.835 1.000 26.001 257 MET BBB O 1
ATOM 6105 N N . GLU B 1 258 ? -52.002 69.491 153.665 1.000 28.438 258 GLU BBB N 1
ATOM 6106 C CA . GLU B 1 258 ? -50.627 69.601 154.133 1.000 28.781 258 GLU BBB CA 1
ATOM 6107 C C . GLU B 1 258 ? -49.792 70.364 153.111 1.000 26.825 258 GLU BBB C 1
ATOM 6108 O O . GLU B 1 258 ? -49.005 71.233 153.482 1.000 28.724 258 GLU BBB O 1
ATOM 6114 N N . ALA B 1 259 ? -49.976 70.024 151.821 1.000 26.339 259 ALA BBB N 1
ATOM 6115 C CA . ALA B 1 259 ? -49.280 70.714 150.748 1.000 26.552 259 ALA BBB CA 1
ATOM 6116 C C . ALA B 1 259 ? -49.571 72.216 150.797 1.000 26.322 259 ALA BBB C 1
ATOM 6117 O O . ALA B 1 259 ? -48.720 73.025 150.427 1.000 29.663 259 ALA BBB O 1
ATOM 6119 N N . GLY B 1 260 ? -50.768 72.589 151.280 1.000 27.960 260 GLY BBB N 1
ATOM 6120 C CA . GLY B 1 260 ? -51.176 73.986 151.308 1.000 28.110 260 GLY BBB CA 1
ATOM 6121 C C . GLY B 1 260 ? -51.037 74.648 152.683 1.000 30.005 260 GLY BBB C 1
ATOM 6122 O O . GLY B 1 260 ? -51.509 75.767 152.860 1.000 31.040 260 GLY BBB O 1
ATOM 6123 N N . LEU B 1 261 ? -50.357 73.996 153.639 1.000 29.441 261 LEU BBB N 1
ATOM 6124 C CA . LEU B 1 261 ? -50.347 74.473 155.026 1.000 29.997 261 LEU BBB CA 1
ATOM 6125 C C . LEU B 1 261 ? -49.962 75.948 155.186 1.000 27.928 261 LEU BBB C 1
ATOM 6126 O O . LEU B 1 261 ? -50.445 76.606 156.115 1.000 30.264 261 LEU BBB O 1
ATOM 6131 N N . PRO B 1 262 ? -49.036 76.540 154.385 1.000 28.701 262 PRO BBB N 1
ATOM 6132 C CA . PRO B 1 262 ? -48.719 77.967 154.538 1.000 26.921 262 PRO BBB CA 1
ATOM 6133 C C . PRO B 1 262 ? -49.923 78.926 154.501 1.000 29.312 262 PRO BBB C 1
ATOM 6134 O O . PRO B 1 262 ? -49.857 80.012 155.064 1.000 28.377 262 PRO BBB O 1
ATOM 6138 N N . TYR B 1 263 ? -51.011 78.508 153.836 1.000 29.963 263 TYR BBB N 1
ATOM 6139 C CA . TYR B 1 263 ? -52.269 79.240 153.772 1.000 32.534 263 TYR BBB CA 1
ATOM 6140 C C . TYR B 1 263 ? -52.805 79.442 155.185 1.000 32.217 263 TYR BBB C 1
ATOM 6141 O O . TYR B 1 263 ? -53.411 80.477 155.427 1.000 29.555 263 TYR BBB O 1
ATOM 6150 N N . LEU B 1 264 ? -52.546 78.495 156.104 1.000 32.064 264 LEU BBB N 1
ATOM 6151 C CA . LEU B 1 264 ? -52.995 78.621 157.494 1.000 34.266 264 LEU BBB CA 1
ATOM 6152 C C . LEU B 1 264 ? -51.881 79.119 158.413 1.000 34.333 264 LEU BBB C 1
ATOM 6153 O O . LEU B 1 264 ? -52.156 79.726 159.446 1.000 38.479 264 LEU BBB O 1
ATOM 6158 N N . VAL B 1 265 ? -50.630 78.828 158.046 1.000 33.022 265 VAL BBB N 1
ATOM 6159 C CA . VAL B 1 265 ? -49.480 79.215 158.843 1.000 34.254 265 VAL BBB CA 1
ATOM 6160 C C . VAL B 1 265 ? -48.466 79.863 157.905 1.000 32.993 265 VAL BBB C 1
ATOM 6161 O O . VAL B 1 265 ? -47.612 79.165 157.345 1.000 33.191 265 VAL BBB O 1
ATOM 6165 N N . ASN B 1 266 ? -48.548 81.191 157.762 1.000 28.468 266 ASN BBB N 1
ATOM 6166 C CA . ASN B 1 266 ? -47.824 81.910 156.728 1.000 30.811 266 ASN BBB CA 1
ATOM 6167 C C . ASN B 1 266 ? -46.305 81.723 156.807 1.000 31.673 266 ASN BBB C 1
ATOM 6168 O O . ASN B 1 266 ? -45.629 81.757 155.772 1.000 30.850 266 ASN BBB O 1
ATOM 6173 N N . ASP B 1 267 ? -45.751 81.582 158.015 1.000 30.262 267 ASP BBB N 1
ATOM 6174 C CA . ASP B 1 267 ? -44.299 81.556 158.131 1.000 34.746 267 ASP BBB CA 1
ATOM 6175 C C . ASP B 1 267 ? -43.705 80.220 157.666 1.000 31.303 267 ASP BBB C 1
ATOM 6176 O O . ASP B 1 267 ? -42.487 80.080 157.645 1.000 34.376 267 ASP BBB O 1
ATOM 6181 N N . LEU B 1 268 ? -44.561 79.257 157.274 1.000 30.270 268 LEU BBB N 1
ATOM 6182 C CA . LEU B 1 268 ? -44.120 77.996 156.693 1.000 28.973 268 LEU BBB CA 1
ATOM 6183 C C . LEU B 1 268 ? -43.751 78.166 155.218 1.000 30.026 268 LEU BBB C 1
ATOM 6184 O O . LEU B 1 268 ? -43.005 77.341 154.687 1.000 29.872 268 LEU BBB O 1
ATOM 6189 N N . GLU B 1 269 ? -44.305 79.193 154.547 1.000 26.389 269 GLU BBB N 1
ATOM 6190 C CA . GLU B 1 269 ? -44.138 79.322 153.109 1.000 26.651 269 GLU BBB CA 1
ATOM 6191 C C . GLU B 1 269 ? -42.663 79.216 152.697 1.000 26.129 269 GLU BBB C 1
ATOM 6192 O O . GLU B 1 269 ? -42.344 78.544 151.718 1.000 22.619 269 GLU BBB O 1
ATOM 6198 N N . LYS B 1 270 ? -41.773 79.904 153.429 1.000 25.200 270 LYS BBB N 1
ATOM 6199 C CA . LYS B 1 270 ? -40.382 80.012 153.011 1.000 28.053 270 LYS BBB CA 1
ATOM 6200 C C . LYS B 1 270 ? -39.686 78.645 153.014 1.000 28.180 270 LYS BBB C 1
ATOM 6201 O O . LYS B 1 270 ? -38.632 78.507 152.415 1.000 31.824 270 LYS BBB O 1
ATOM 6207 N N . GLY B 1 271 ? -40.270 77.641 153.674 1.000 24.216 271 GLY BBB N 1
ATOM 6208 C CA . GLY B 1 271 ? -39.716 76.296 153.683 1.000 26.093 271 GLY BBB CA 1
ATOM 6209 C C . GLY B 1 271 ? -40.685 75.240 153.144 1.000 23.486 271 GLY BBB C 1
ATOM 6210 O O . GLY B 1 271 ? -40.615 74.086 153.565 1.000 27.721 271 GLY BBB O 1
ATOM 6211 N N . TRP B 1 272 ? -41.551 75.620 152.190 1.000 20.988 272 TRP BBB N 1
ATOM 6212 C CA . TRP B 1 272 ? -42.612 74.745 151.708 1.000 22.257 272 TRP BBB CA 1
ATOM 6213 C C . TRP B 1 272 ? -42.662 74.709 150.182 1.000 23.041 272 TRP BBB C 1
ATOM 6214 O O . TRP B 1 272 ? -42.584 75.756 149.539 1.000 23.950 272 TRP BBB O 1
ATOM 6225 N N . ILE B 1 273 ? -42.841 73.511 149.619 1.000 23.246 273 ILE BBB N 1
ATOM 6226 C CA . ILE B 1 273 ? -43.132 73.386 148.202 1.000 25.391 273 ILE BBB CA 1
ATOM 6227 C C . ILE B 1 273 ? -44.239 72.353 148.047 1.000 25.999 273 ILE BBB C 1
ATOM 6228 O O . ILE B 1 273 ? -44.145 71.265 148.624 1.000 26.841 273 ILE BBB O 1
ATOM 6233 N N . ALA B 1 274 ? -45.270 72.724 147.279 1.000 21.962 274 ALA BBB N 1
ATOM 6234 C CA . ALA B 1 274 ? -46.298 71.777 146.867 1.000 23.752 274 ALA BBB CA 1
ATOM 6235 C C . ALA B 1 274 ? -45.996 71.383 145.429 1.000 24.522 274 ALA BBB C 1
ATOM 6236 O O . ALA B 1 274 ? -45.606 72.256 144.636 1.000 22.792 274 ALA BBB O 1
ATOM 6238 N N . VAL B 1 275 ? -46.216 70.096 145.083 1.000 25.978 275 VAL BBB N 1
ATOM 6239 C CA . VAL B 1 275 ? -45.762 69.636 143.773 1.000 23.568 275 VAL BBB CA 1
ATOM 6240 C C . VAL B 1 275 ? -46.910 69.028 142.966 1.000 25.367 275 VAL BBB C 1
ATOM 6241 O O . VAL B 1 275 ? -47.419 67.947 143.263 1.000 25.103 275 VAL BBB O 1
ATOM 6245 N N . VAL B 1 276 ? -47.263 69.729 141.883 1.000 25.938 276 VAL BBB N 1
ATOM 6246 C CA . VAL B 1 276 ? -48.288 69.310 140.948 1.000 26.768 276 VAL BBB CA 1
ATOM 6247 C C . VAL B 1 276 ? -47.694 68.255 140.010 1.000 27.935 276 VAL BBB C 1
ATOM 6248 O O . VAL B 1 276 ? -46.596 68.453 139.498 1.000 28.084 276 VAL BBB O 1
ATOM 6252 N N . GLY B 1 277 ? -48.417 67.142 139.808 1.000 25.462 277 GLY BBB N 1
ATOM 6253 C CA . GLY B 1 277 ? -47.982 66.111 138.882 1.000 28.296 277 GLY BBB CA 1
ATOM 6254 C C . GLY B 1 277 ? -48.506 66.359 137.470 1.000 26.478 277 GLY BBB C 1
ATOM 6255 O O . GLY B 1 277 ? -49.702 66.500 137.291 1.000 27.945 277 GLY BBB O 1
ATOM 6256 N N . ILE B 1 278 ? -47.613 66.391 136.470 1.000 28.033 278 ILE BBB N 1
ATOM 6257 C CA . ILE B 1 278 ? -48.016 66.628 135.087 1.000 26.139 278 ILE BBB CA 1
ATOM 6258 C C . ILE B 1 278 ? -47.202 65.715 134.165 1.000 27.970 278 ILE BBB C 1
ATOM 6259 O O . ILE B 1 278 ? -46.303 65.009 134.623 1.000 26.177 278 ILE BBB O 1
ATOM 6264 N N . GLN B 1 279 ? -47.530 65.754 132.863 1.000 28.396 279 GLN BBB N 1
ATOM 6265 C CA . GLN B 1 279 ? -46.882 64.904 131.874 1.000 30.043 279 GLN BBB CA 1
ATOM 6266 C C . GLN B 1 279 ? -45.858 65.715 131.084 1.000 28.547 279 GLN BBB C 1
ATOM 6267 O O . GLN B 1 279 ? -46.179 66.791 130.568 1.000 27.357 279 GLN BBB O 1
ATOM 6273 N N . PRO B 1 280 ? -44.603 65.221 130.941 1.000 27.616 280 PRO BBB N 1
ATOM 6274 C CA . PRO B 1 280 ? -43.636 65.839 130.036 1.000 29.908 280 PRO BBB CA 1
ATOM 6275 C C . PRO B 1 280 ? -44.214 65.908 128.619 1.000 34.335 280 PRO BBB C 1
ATOM 6276 O O . PRO B 1 280 ? -43.987 66.894 127.917 1.000 31.898 280 PRO BBB O 1
ATOM 6280 N N . LYS B 1 281 ? -44.965 64.858 128.230 1.000 34.658 281 LYS BBB N 1
ATOM 6281 C CA . LYS B 1 281 ? -45.556 64.747 126.904 1.000 35.671 281 LYS BBB CA 1
ATOM 6282 C C . LYS B 1 281 ? -46.978 64.187 127.030 1.000 35.756 281 LYS BBB C 1
ATOM 6283 O O . LYS B 1 281 ? -47.175 63.161 127.668 1.000 33.182 281 LYS BBB O 1
ATOM 6289 N N . GLU B 1 282 ? -47.952 64.872 126.422 1.000 33.599 282 GLU BBB N 1
ATOM 6290 C CA . GLU B 1 282 ? -49.363 64.509 126.448 1.000 40.079 282 GLU BBB CA 1
ATOM 6291 C C . GLU B 1 282 ? -49.567 63.053 126.011 1.000 43.726 282 GLU BBB C 1
ATOM 6292 O O . GLU B 1 282 ? -49.040 62.620 124.983 1.000 42.953 282 GLU BBB O 1
ATOM 6298 N N . THR B 1 283 ? -50.337 62.301 126.815 1.000 42.476 283 THR BBB N 1
ATOM 6299 C CA . THR B 1 283 ? -50.705 60.927 126.516 1.000 45.034 283 THR BBB CA 1
ATOM 6300 C C . THR B 1 283 ? -52.226 60.783 126.402 1.000 47.463 283 THR BBB C 1
ATOM 6301 O O . THR B 1 283 ? -52.954 61.719 126.725 1.000 50.443 283 THR BBB O 1
ATOM 6305 N N . VAL B 1 284 ? -52.682 59.606 125.937 1.000 50.466 284 VAL BBB N 1
ATOM 6306 C CA A VAL B 1 284 ? -54.090 59.241 125.870 0.500 50.154 284 VAL BBB CA 1
ATOM 6307 C CA B VAL B 1 284 ? -54.093 59.238 125.854 0.500 50.759 284 VAL BBB CA 1
ATOM 6308 C C . VAL B 1 284 ? -54.253 57.866 126.512 1.000 55.150 284 VAL BBB C 1
ATOM 6309 O O . VAL B 1 284 ? -53.433 56.956 126.287 1.000 49.592 284 VAL BBB O 1
ATOM 6316 N N . ARG B 1 285 ? -55.308 57.742 127.340 1.000 55.680 285 ARG BBB N 1
ATOM 6317 C CA . ARG B 1 285 ? -55.566 56.514 128.073 1.000 55.726 285 ARG BBB CA 1
ATOM 6318 C C . ARG B 1 285 ? -56.072 55.437 127.113 1.000 61.172 285 ARG BBB C 1
ATOM 6319 O O . ARG B 1 285 ? -57.007 55.689 126.345 1.000 50.211 285 ARG BBB O 1
ATOM 6327 N N . VAL B 1 286 ? -55.459 54.242 127.186 1.000 60.805 286 VAL BBB N 1
ATOM 6328 C CA . VAL B 1 286 ? -55.907 53.149 126.336 1.000 64.374 286 VAL BBB CA 1
ATOM 6329 C C . VAL B 1 286 ? -56.317 51.896 127.126 1.000 70.346 286 VAL BBB C 1
ATOM 6330 O O . VAL B 1 286 ? -56.957 51.023 126.550 1.000 69.579 286 VAL BBB O 1
ATOM 6334 N N . GLY B 1 287 ? -56.020 51.844 128.433 1.000 66.730 287 GLY BBB N 1
ATOM 6335 C CA . GLY B 1 287 ? -56.308 50.648 129.211 1.000 66.959 287 GLY BBB CA 1
ATOM 6336 C C . GLY B 1 287 ? -55.829 50.735 130.659 1.000 69.068 287 GLY BBB C 1
ATOM 6337 O O . GLY B 1 287 ? -55.427 51.804 131.122 1.000 72.779 287 GLY BBB O 1
ATOM 6338 N N . THR B 1 288 ? -55.842 49.587 131.353 1.000 67.040 288 THR BBB N 1
ATOM 6339 C CA . THR B 1 288 ? -55.402 49.457 132.740 1.000 67.793 288 THR BBB CA 1
ATOM 6340 C C . THR B 1 288 ? -54.722 48.101 132.896 1.000 67.158 288 THR BBB C 1
ATOM 6341 O O . THR B 1 288 ? -55.283 47.086 132.505 1.000 84.626 288 THR BBB O 1
ATOM 6345 N N . ALA B 1 289 ? -53.498 48.085 133.432 1.000 73.808 289 ALA BBB N 1
ATOM 6346 C CA . ALA B 1 289 ? -52.730 46.856 133.576 1.000 83.150 289 ALA BBB CA 1
ATOM 6347 C C . ALA B 1 289 ? -53.348 45.960 134.655 1.000 90.840 289 ALA BBB C 1
ATOM 6348 O O . ALA B 1 289 ? -54.155 46.436 135.461 1.000 77.125 289 ALA BBB O 1
ATOM 6350 N N . PRO B 1 290 ? -53.030 44.635 134.680 1.000 96.038 290 PRO BBB N 1
ATOM 6351 C CA . PRO B 1 290 ? -53.462 43.743 135.758 1.000 90.896 290 PRO BBB CA 1
ATOM 6352 C C . PRO B 1 290 ? -53.387 44.333 137.167 1.000 89.814 290 PRO BBB C 1
ATOM 6353 O O . PRO B 1 290 ? -54.289 44.104 137.973 1.000 89.717 290 PRO BBB O 1
ATOM 6357 N N . ASP B 1 291 ? -52.318 45.098 137.453 1.000 89.212 291 ASP BBB N 1
ATOM 6358 C CA . ASP B 1 291 ? -52.046 45.563 138.811 1.000 84.678 291 ASP BBB CA 1
ATOM 6359 C C . ASP B 1 291 ? -52.875 46.801 139.160 1.000 86.912 291 ASP BBB C 1
ATOM 6360 O O . ASP B 1 291 ? -53.003 47.132 140.336 1.000 90.354 291 ASP BBB O 1
ATOM 6365 N N . GLY B 1 292 ? -53.440 47.474 138.150 1.000 79.372 292 GLY BBB N 1
ATOM 6366 C CA . GLY B 1 292 ? -54.250 48.665 138.372 1.000 67.349 292 GLY BBB CA 1
ATOM 6367 C C . GLY B 1 292 ? -53.569 49.931 137.850 1.000 68.632 292 GLY BBB C 1
ATOM 6368 O O . GLY B 1 292 ? -54.191 50.991 137.838 1.000 62.597 292 GLY BBB O 1
ATOM 6369 N N . THR B 1 293 ? -52.294 49.803 137.426 1.000 73.864 293 THR BBB N 1
ATOM 6370 C CA . THR B 1 293 ? -51.492 50.873 136.836 1.000 73.076 293 THR BBB CA 1
ATOM 6371 C C . THR B 1 293 ? -52.057 51.244 135.463 1.000 71.008 293 THR BBB C 1
ATOM 6372 O O . THR B 1 293 ? -52.517 50.373 134.728 1.000 79.875 293 THR BBB O 1
ATOM 6376 N N . PRO B 1 294 ? -52.064 52.543 135.062 1.000 71.975 294 PRO BBB N 1
ATOM 6377 C CA . PRO B 1 294 ? -52.568 52.937 133.736 1.000 71.680 294 PRO BBB CA 1
ATOM 6378 C C . PRO B 1 294 ? -51.746 52.429 132.545 1.000 66.945 294 PRO BBB C 1
ATOM 6379 O O . PRO B 1 294 ? -50.540 52.201 132.665 1.000 61.999 294 PRO BBB O 1
ATOM 6383 N N . ILE B 1 295 ? -52.446 52.214 131.420 1.000 64.525 295 ILE BBB N 1
ATOM 6384 C CA . ILE B 1 295 ? -51.849 51.978 130.112 1.000 62.214 295 ILE BBB CA 1
ATOM 6385 C C . ILE B 1 295 ? -52.238 53.146 129.202 1.000 62.040 295 ILE BBB C 1
ATOM 6386 O O . ILE B 1 295 ? -53.425 53.381 128.944 1.000 60.664 295 ILE BBB O 1
ATOM 6391 N N . VAL B 1 296 ? -51.207 53.890 128.769 1.000 55.506 296 VAL BBB N 1
ATOM 6392 C CA . VAL B 1 296 ? -51.402 55.111 128.006 1.000 54.338 296 VAL BBB CA 1
ATOM 6393 C C . VAL B 1 296 ? -50.514 55.071 126.762 1.000 52.068 296 VAL BBB C 1
ATOM 6394 O O . VAL B 1 296 ? -49.499 54.376 126.739 1.000 46.045 296 VAL BBB O 1
ATOM 6398 N N . ASN B 1 297 ? -50.894 55.853 125.747 1.000 50.410 297 ASN BBB N 1
ATOM 6399 C CA . ASN B 1 297 ? -50.075 56.041 124.556 1.000 55.706 297 ASN BBB CA 1
ATOM 6400 C C . ASN B 1 297 ? -49.762 57.524 124.387 1.000 52.615 297 ASN BBB C 1
ATOM 6401 O O . ASN B 1 297 ? -50.603 58.364 124.710 1.000 50.851 297 ASN BBB O 1
ATOM 6406 N N . ILE B 1 298 ? -48.548 57.835 123.900 1.000 49.706 298 ILE BBB N 1
ATOM 6407 C CA . ILE B 1 298 ? -48.186 59.207 123.568 1.000 50.724 298 ILE BBB CA 1
ATOM 6408 C C . ILE B 1 298 ? -49.134 59.743 122.495 1.000 53.014 298 ILE BBB C 1
ATOM 6409 O O . ILE B 1 298 ? -49.272 59.148 121.437 1.000 62.996 298 ILE BBB O 1
ATOM 6414 N N . LYS B 1 299 ? -49.810 60.852 122.807 1.000 53.740 299 LYS BBB N 1
ATOM 6415 C CA . LYS B 1 299 ? -50.744 61.481 121.892 1.000 52.692 299 LYS BBB CA 1
ATOM 6416 C C . LYS B 1 299 ? -49.996 62.011 120.673 1.000 60.112 299 LYS BBB C 1
ATOM 6417 O O . LYS B 1 299 ? -48.929 62.615 120.813 1.000 60.497 299 LYS BBB O 1
ATOM 6423 N N . PRO B 1 300 ? -50.510 61.768 119.447 1.000 65.321 300 PRO BBB N 1
ATOM 6424 C CA . PRO B 1 300 ? -49.883 62.277 118.228 1.000 65.062 300 PRO BBB CA 1
ATOM 6425 C C . PRO B 1 300 ? -49.854 63.797 118.306 1.000 60.153 300 PRO BBB C 1
ATOM 6426 O O . PRO B 1 300 ? -50.871 64.412 118.603 1.000 61.162 300 PRO BBB O 1
ATOM 6430 N N . ASN B 1 301 ? -48.672 64.390 118.093 1.000 54.388 301 ASN BBB N 1
ATOM 6431 C CA . ASN B 1 301 ? -48.544 65.835 118.151 1.000 52.766 301 ASN BBB CA 1
ATOM 6432 C C . ASN B 1 301 ? -48.950 66.376 119.532 1.000 49.645 301 ASN BBB C 1
ATOM 6433 O O . ASN B 1 301 ? -49.431 67.508 119.644 1.000 44.881 301 ASN BBB O 1
ATOM 6438 N N . GLY B 1 302 ? -48.794 65.567 120.587 1.000 46.823 302 GLY BBB N 1
ATOM 6439 C CA . GLY B 1 302 ? -49.193 65.984 121.926 1.000 47.114 302 GLY BBB CA 1
ATOM 6440 C C . GLY B 1 302 ? -48.361 67.150 122.466 1.000 43.612 302 GLY BBB C 1
ATOM 6441 O O . GLY B 1 302 ? -47.186 67.308 122.119 1.000 38.328 302 GLY BBB O 1
ATOM 6442 N N . LYS B 1 303 ? -49.001 67.958 123.323 1.000 39.583 303 LYS BBB N 1
ATOM 6443 C CA . LYS B 1 303 ? -48.353 69.101 123.935 1.000 38.264 303 LYS BBB CA 1
ATOM 6444 C C . LYS B 1 303 ? -47.370 68.632 125.006 1.000 37.213 303 LYS BBB C 1
ATOM 6445 O O . LYS B 1 303 ? -47.441 67.493 125.460 1.000 33.181 303 LYS BBB O 1
ATOM 6451 N N . LEU B 1 304 ? -46.433 69.522 125.372 1.000 35.470 304 LEU BBB N 1
ATOM 6452 C CA . LEU B 1 304 ? -45.442 69.236 126.397 1.000 34.176 304 LEU BBB CA 1
ATOM 6453 C C . LEU B 1 304 ? -45.859 69.904 127.701 1.000 31.869 304 LEU BBB C 1
ATOM 6454 O O . LEU B 1 304 ? -46.457 70.987 127.668 1.000 31.666 304 LEU BBB O 1
ATOM 6459 N N . ASN B 1 305 ? -45.517 69.256 128.830 1.000 29.667 305 ASN BBB N 1
ATOM 6460 C CA . ASN B 1 305 ? -45.679 69.840 130.156 1.000 27.735 305 ASN BBB CA 1
ATOM 6461 C C . ASN B 1 305 ? -47.149 70.195 130.399 1.000 30.326 305 ASN BBB C 1
ATOM 6462 O O . ASN B 1 305 ? -47.515 71.376 130.471 1.000 27.886 305 ASN BBB O 1
ATOM 6467 N N . ILE B 1 306 ? -47.998 69.159 130.525 1.000 30.124 306 ILE BBB N 1
ATOM 6468 C CA . ILE B 1 306 ? -49.443 69.388 130.503 1.000 31.033 306 ILE BBB CA 1
ATOM 6469 C C . ILE B 1 306 ? -50.137 68.377 131.409 1.000 31.484 306 ILE BBB C 1
ATOM 6470 O O . ILE B 1 306 ? -49.702 67.230 131.515 1.000 29.846 306 ILE BBB O 1
ATOM 6475 N N . HIS B 1 307 ? -51.212 68.829 132.058 1.000 30.929 307 HIS BBB N 1
ATOM 6476 C CA . HIS B 1 307 ? -52.063 67.973 132.871 1.000 31.710 307 HIS BBB CA 1
ATOM 6477 C C . HIS B 1 307 ? -52.719 66.883 132.023 1.000 35.378 307 HIS BBB C 1
ATOM 6478 O O . HIS B 1 307 ? -52.773 67.007 130.801 1.000 37.238 307 HIS BBB O 1
ATOM 6485 N N . ARG B 1 308 ? -53.243 65.841 132.682 1.000 36.714 308 ARG BBB N 1
ATOM 6486 C CA . ARG B 1 308 ? -53.968 64.770 132.005 1.000 35.513 308 ARG BBB CA 1
ATOM 6487 C C . ARG B 1 308 ? -55.407 65.207 131.746 1.000 38.216 308 ARG BBB C 1
ATOM 6488 O O . ARG B 1 308 ? -55.816 66.287 132.169 1.000 37.482 308 ARG BBB O 1
ATOM 6496 N N . THR B 1 309 ? -56.184 64.354 131.080 1.000 42.766 309 THR BBB N 1
ATOM 6497 C CA . THR B 1 309 ? -57.538 64.723 130.705 1.000 47.367 309 THR BBB CA 1
ATOM 6498 C C . THR B 1 309 ? -58.563 63.912 131.509 1.000 44.018 309 THR BBB C 1
ATOM 6499 O O . THR B 1 309 ? -58.265 62.820 131.993 1.000 40.636 309 THR BBB O 1
ATOM 6503 N N . GLY B 1 310 ? -59.777 64.465 131.648 1.000 43.710 310 GLY BBB N 1
ATOM 6504 C CA . GLY B 1 310 ? -60.917 63.755 132.207 1.000 35.704 310 GLY BBB CA 1
ATOM 6505 C C . GLY B 1 310 ? -60.652 63.352 133.652 1.000 46.351 310 GLY BBB C 1
ATOM 6506 O O . GLY B 1 310 ? -60.099 64.130 134.425 1.000 43.364 310 GLY BBB O 1
ATOM 6507 N N . THR B 1 311 ? -61.003 62.108 133.989 1.000 40.781 311 THR BBB N 1
ATOM 6508 C CA . THR B 1 311 ? -60.925 61.617 135.347 1.000 38.735 311 THR BBB CA 1
ATOM 6509 C C . THR B 1 311 ? -59.511 61.151 135.691 1.000 39.101 311 THR BBB C 1
ATOM 6510 O O . THR B 1 311 ? -59.271 60.692 136.812 1.000 41.161 311 THR BBB O 1
ATOM 6514 N N . ASP B 1 312 ? -58.577 61.317 134.754 1.000 35.898 312 ASP BBB N 1
ATOM 6515 C CA . ASP B 1 312 ? -57.159 61.084 134.993 1.000 38.595 312 ASP BBB CA 1
ATOM 6516 C C . ASP B 1 312 ? -56.461 62.336 135.541 1.000 40.458 312 ASP BBB C 1
ATOM 6517 O O . ASP B 1 312 ? -55.332 62.240 136.010 1.000 37.841 312 ASP BBB O 1
ATOM 6522 N N . ARG B 1 313 ? -57.109 63.510 135.475 1.000 35.760 313 ARG BBB N 1
ATOM 6523 C CA . ARG B 1 313 ? -56.439 64.771 135.780 1.000 33.242 313 ARG BBB CA 1
ATOM 6524 C C . ARG B 1 313 ? -56.125 64.889 137.281 1.000 34.838 313 ARG BBB C 1
ATOM 6525 O O . ARG B 1 313 ? -57.019 64.723 138.114 1.000 34.492 313 ARG BBB O 1
ATOM 6533 N N . LEU B 1 314 ? -54.863 65.221 137.612 1.000 31.982 314 LEU BBB N 1
ATOM 6534 C CA . LEU B 1 314 ? -54.434 65.357 138.991 1.000 31.263 314 LEU BBB CA 1
ATOM 6535 C C . LEU B 1 314 ? -54.730 66.768 139.500 1.000 30.985 314 LEU BBB C 1
ATOM 6536 O O . LEU B 1 314 ? -55.280 67.603 138.777 1.000 31.862 314 LEU BBB O 1
ATOM 6541 N N . ALA B 1 315 ? -54.377 67.016 140.764 1.000 26.596 315 ALA BBB N 1
ATOM 6542 C CA . ALA B 1 315 ? -54.688 68.270 141.431 1.000 30.245 315 ALA BBB CA 1
ATOM 6543 C C . ALA B 1 315 ? -54.000 69.455 140.745 1.000 30.420 315 ALA BBB C 1
ATOM 6544 O O . ALA B 1 315 ? -52.840 69.354 140.324 1.000 29.605 315 ALA BBB O 1
ATOM 6546 N N . TYR B 1 316 ? -54.730 70.580 140.697 1.000 29.435 316 TYR BBB N 1
ATOM 6547 C CA . TYR B 1 316 ? -54.210 71.900 140.362 1.000 28.301 316 TYR BBB CA 1
ATOM 6548 C C . TYR B 1 316 ? -53.606 72.502 141.624 1.000 31.432 316 TYR BBB C 1
ATOM 6549 O O . TYR B 1 316 ? -53.943 72.055 142.733 1.000 29.416 316 TYR BBB O 1
ATOM 6558 N N . ALA B 1 317 ? -52.771 73.538 141.456 1.000 27.610 317 ALA BBB N 1
ATOM 6559 C CA . ALA B 1 317 ? -52.236 74.268 142.590 1.000 26.235 317 ALA BBB CA 1
ATOM 6560 C C . ALA B 1 317 ? -53.355 75.095 143.215 1.000 27.725 317 ALA BBB C 1
ATOM 6561 O O . ALA B 1 317 ? -53.388 75.302 144.425 1.000 28.195 317 ALA BBB O 1
ATOM 6563 N N . GLY B 1 318 ? -54.254 75.599 142.362 1.000 29.657 318 GLY BBB N 1
ATOM 6564 C CA . GLY B 1 318 ? -55.255 76.551 142.794 1.000 32.297 318 GLY BBB CA 1
ATOM 6565 C C . GLY B 1 318 ? -54.649 77.944 142.892 1.000 34.626 318 GLY BBB C 1
ATOM 6566 O O . GLY B 1 318 ? -53.429 78.129 142.812 1.000 30.342 318 GLY BBB O 1
ATOM 6567 N N . ASP B 1 319 ? -55.522 78.929 143.129 1.000 33.864 319 ASP BBB N 1
ATOM 6568 C CA . ASP B 1 319 ? -55.125 80.322 143.012 1.000 33.816 319 ASP BBB CA 1
ATOM 6569 C C . ASP B 1 319 ? -54.492 80.839 144.306 1.000 30.455 319 ASP BBB C 1
ATOM 6570 O O . ASP B 1 319 ? -54.125 82.002 144.365 1.000 31.309 319 ASP BBB O 1
ATOM 6575 N N . ASN B 1 320 ? -54.337 79.996 145.322 1.000 28.174 320 ASN BBB N 1
ATOM 6576 C CA . ASN B 1 320 ? -53.738 80.454 146.566 1.000 29.010 320 ASN BBB CA 1
ATOM 6577 C C . ASN B 1 320 ? -52.336 79.856 146.727 1.000 31.737 320 ASN BBB C 1
ATOM 6578 O O . ASN B 1 320 ? -51.346 80.579 146.823 1.000 31.455 320 ASN BBB O 1
ATOM 6583 N N . ALA B 1 321 ? -52.255 78.525 146.723 1.000 27.088 321 ALA BBB N 1
ATOM 6584 C CA . ALA B 1 321 ? -51.018 77.770 146.924 1.000 29.001 321 ALA BBB CA 1
ATOM 6585 C C . ALA B 1 321 ? -50.059 77.870 145.730 1.000 27.966 321 ALA BBB C 1
ATOM 6586 O O . ALA B 1 321 ? -48.914 77.432 145.828 1.000 28.267 321 ALA BBB O 1
ATOM 6588 N N . LYS B 1 322 ? -50.521 78.406 144.592 1.000 28.353 322 LYS BBB N 1
ATOM 6589 C CA . LYS B 1 322 ? -49.697 78.455 143.382 1.000 26.867 322 LYS BBB CA 1
ATOM 6590 C C . LYS B 1 322 ? -48.345 79.147 143.616 1.000 27.217 322 LYS BBB C 1
ATOM 6591 O O . LYS B 1 322 ? -47.382 78.824 142.923 1.000 26.396 322 LYS BBB O 1
ATOM 6597 N N . TYR B 1 323 ? -48.263 80.059 144.604 1.000 26.669 323 TYR BBB N 1
ATOM 6598 C CA . TYR B 1 323 ? -47.020 80.781 144.882 1.000 25.194 323 TYR BBB CA 1
ATOM 6599 C C . TYR B 1 323 ? -45.918 79.869 145.441 1.000 27.006 323 TYR BBB C 1
ATOM 6600 O O . TYR B 1 323 ? -44.739 80.193 145.312 1.000 24.299 323 TYR BBB O 1
ATOM 6609 N N . TRP B 1 324 ? -46.290 78.752 146.089 1.000 22.808 324 TRP BBB N 1
ATOM 6610 C CA . TRP B 1 324 ? -45.267 77.829 146.570 1.000 23.190 324 TRP BBB CA 1
ATOM 6611 C C . TRP B 1 324 ? -45.374 76.470 145.870 1.000 22.173 324 TRP BBB C 1
ATOM 6612 O O . TRP B 1 324 ? -44.916 75.454 146.404 1.000 23.502 324 TRP BBB O 1
ATOM 6623 N N . SER B 1 325 ? -45.948 76.483 144.653 1.000 21.946 325 SER BBB N 1
ATOM 6624 C CA . SER B 1 325 ? -46.155 75.275 143.881 1.000 22.389 325 SER BBB CA 1
ATOM 6625 C C . SER B 1 325 ? -45.294 75.267 142.618 1.000 24.330 325 SER BBB C 1
ATOM 6626 O O . SER B 1 325 ? -44.987 76.321 142.040 1.000 20.271 325 SER BBB O 1
ATOM 6629 N N . ILE B 1 326 ? -44.983 74.035 142.189 1.000 21.318 326 ILE BBB N 1
ATOM 6630 C CA . ILE B 1 326 ? -44.205 73.760 141.004 1.000 24.264 326 ILE BBB CA 1
ATOM 6631 C C . ILE B 1 326 ? -44.710 72.418 140.457 1.000 22.846 326 ILE BBB C 1
ATOM 6632 O O . ILE B 1 326 ? -45.247 71.609 141.201 1.000 24.347 326 ILE BBB O 1
ATOM 6637 N N . SER B 1 327 ? -44.558 72.210 139.160 1.000 22.289 327 SER BBB N 1
ATOM 6638 C CA . SER B 1 327 ? -44.957 70.964 138.507 1.000 24.987 327 SER BBB CA 1
ATOM 6639 C C . SER B 1 327 ? -43.729 70.091 138.247 1.000 26.511 327 SER BBB C 1
ATOM 6640 O O . SER B 1 327 ? -42.617 70.603 138.071 1.000 26.469 327 SER BBB O 1
ATOM 6643 N N . ALA B 1 328 ? -43.956 68.771 138.189 1.000 27.550 328 ALA BBB N 1
ATOM 6644 C CA . ALA B 1 328 ? -42.938 67.798 137.803 1.000 25.479 328 ALA BBB CA 1
ATOM 6645 C C . ALA B 1 328 ? -43.628 66.565 137.217 1.000 26.520 328 ALA BBB C 1
ATOM 6646 O O . ALA B 1 328 ? -44.841 66.379 137.348 1.000 24.474 328 ALA BBB O 1
ATOM 6648 N N . ASP B 1 329 ? -42.826 65.726 136.562 1.000 29.173 329 ASP BBB N 1
ATOM 6649 C CA . ASP B 1 329 ? -43.248 64.488 135.915 1.000 28.718 329 ASP BBB CA 1
ATOM 6650 C C . ASP B 1 329 ? -43.948 63.597 136.950 1.000 29.182 329 ASP BBB C 1
ATOM 6651 O O . ASP B 1 329 ? -43.381 63.329 138.002 1.000 27.583 329 ASP BBB O 1
ATOM 6656 N N . ASP B 1 330 ? -45.160 63.121 136.627 1.000 29.702 330 ASP BBB N 1
ATOM 6657 C CA . ASP B 1 330 ? -45.988 62.366 137.563 1.000 30.260 330 ASP BBB CA 1
ATOM 6658 C C . ASP B 1 330 ? -45.809 60.846 137.430 1.000 33.917 330 ASP BBB C 1
ATOM 6659 O O . ASP B 1 330 ? -46.609 60.099 137.994 1.000 33.948 330 ASP BBB O 1
ATOM 6664 N N . SER B 1 331 ? -44.773 60.381 136.712 1.000 32.414 331 SER BBB N 1
ATOM 6665 C CA A SER B 1 331 ? -44.612 58.959 136.432 0.600 33.540 331 SER BBB CA 1
ATOM 6666 C CA B SER B 1 331 ? -44.614 58.958 136.432 0.400 33.160 331 SER BBB CA 1
ATOM 6667 C C . SER B 1 331 ? -43.582 58.308 137.350 1.000 33.564 331 SER BBB C 1
ATOM 6668 O O . SER B 1 331 ? -42.490 58.838 137.554 1.000 35.849 331 SER BBB O 1
ATOM 6673 N N . ALA B 1 332 ? -43.922 57.120 137.884 1.000 38.239 332 ALA BBB N 1
ATOM 6674 C CA . ALA B 1 332 ? -42.955 56.307 138.614 1.000 35.673 332 ALA BBB CA 1
ATOM 6675 C C . ALA B 1 332 ? -41.917 55.769 137.623 1.000 35.903 332 ALA BBB C 1
ATOM 6676 O O . ALA B 1 332 ? -42.111 55.897 136.418 1.000 32.986 332 ALA BBB O 1
ATOM 6678 N N . ILE B 1 333 ? -40.848 55.137 138.125 1.000 37.531 333 ILE BBB N 1
ATOM 6679 C CA . ILE B 1 333 ? -39.887 54.522 137.217 1.000 39.598 333 ILE BBB CA 1
ATOM 6680 C C . ILE B 1 333 ? -40.534 53.265 136.641 1.000 43.655 333 ILE BBB C 1
ATOM 6681 O O . ILE B 1 333 ? -40.959 52.403 137.404 1.000 43.107 333 ILE BBB O 1
ATOM 6686 N N . PRO B 1 334 ? -40.631 53.108 135.294 1.000 48.661 334 PRO BBB N 1
ATOM 6687 C CA . PRO B 1 334 ? -41.404 52.009 134.699 1.000 47.053 334 PRO BBB CA 1
ATOM 6688 C C . PRO B 1 334 ? -40.733 50.658 134.952 1.000 53.622 334 PRO BBB C 1
ATOM 6689 O O . PRO B 1 334 ? -39.508 50.578 134.957 1.000 50.606 334 PRO BBB O 1
ATOM 6693 N N . THR B 1 335 ? -41.548 49.623 135.215 1.000 59.786 335 THR BBB N 1
ATOM 6694 C CA . THR B 1 335 ? -41.103 48.237 135.256 1.000 62.826 335 THR BBB CA 1
ATOM 6695 C C . THR B 1 335 ? -41.891 47.439 134.230 1.000 63.839 335 THR BBB C 1
ATOM 6696 O O . THR B 1 335 ? -43.116 47.348 134.321 1.000 60.718 335 THR BBB O 1
ATOM 6700 N N . ALA B 1 336 ? -41.158 46.872 133.267 1.000 68.788 336 ALA BBB N 1
ATOM 6701 C CA . ALA B 1 336 ? -41.733 46.062 132.207 1.000 73.945 336 ALA BBB CA 1
ATOM 6702 C C . ALA B 1 336 ? -42.862 46.834 131.525 1.000 69.544 336 ALA BBB C 1
ATOM 6703 O O . ALA B 1 336 ? -43.942 46.288 131.331 1.000 70.114 336 ALA BBB O 1
ATOM 6705 N N . GLY B 1 337 ? -42.615 48.113 131.205 1.000 70.379 337 GLY BBB N 1
ATOM 6706 C CA . GLY B 1 337 ? -43.523 48.922 130.406 1.000 71.378 337 GLY BBB CA 1
ATOM 6707 C C . GLY B 1 337 ? -44.781 49.400 131.139 1.000 69.779 337 GLY BBB C 1
ATOM 6708 O O . GLY B 1 337 ? -45.626 50.053 130.540 1.000 72.211 337 GLY BBB O 1
ATOM 6709 N N . ARG B 1 338 ? -44.931 49.059 132.424 1.000 69.078 338 ARG BBB N 1
ATOM 6710 C CA . ARG B 1 338 ? -45.989 49.655 133.231 1.000 71.851 338 ARG BBB CA 1
ATOM 6711 C C . ARG B 1 338 ? -45.383 50.670 134.212 1.000 62.580 338 ARG BBB C 1
ATOM 6712 O O . ARG B 1 338 ? -44.264 50.485 134.693 1.000 57.865 338 ARG BBB O 1
ATOM 6720 N N . ALA B 1 339 ? -46.124 51.754 134.491 1.000 58.471 339 ALA BBB N 1
ATOM 6721 C CA . ALA B 1 339 ? -45.687 52.754 135.459 1.000 54.107 339 ALA BBB CA 1
ATOM 6722 C C . ALA B 1 339 ? -46.877 53.345 136.222 1.000 50.320 339 ALA BBB C 1
ATOM 6723 O O . ALA B 1 339 ? -47.877 53.750 135.617 1.000 48.640 339 ALA BBB O 1
ATOM 6725 N N . GLY B 1 340 ? -46.754 53.376 137.560 1.000 42.745 340 GLY BBB N 1
ATOM 6726 C CA . GLY B 1 340 ? -47.640 54.174 138.399 1.000 42.907 340 GLY BBB CA 1
ATOM 6727 C C . GLY B 1 340 ? -47.614 55.661 138.030 1.000 42.292 340 GLY BBB C 1
ATOM 6728 O O . GLY B 1 340 ? -46.599 56.165 137.556 1.000 42.416 340 GLY BBB O 1
ATOM 6729 N N . ILE B 1 341 ? -48.746 56.343 138.245 1.000 38.030 341 ILE BBB N 1
ATOM 6730 C CA . ILE B 1 341 ? -48.951 57.734 137.876 1.000 39.195 341 ILE BBB CA 1
ATOM 6731 C C . ILE B 1 341 ? -49.471 58.435 139.123 1.000 41.365 341 ILE BBB C 1
ATOM 6732 O O . ILE B 1 341 ? -50.348 57.890 139.791 1.000 41.480 341 ILE BBB O 1
ATOM 6737 N N . GLY B 1 342 ? -48.952 59.633 139.426 1.000 37.090 342 GLY BBB N 1
ATOM 6738 C CA . GLY B 1 342 ? -49.426 60.363 140.595 1.000 32.223 342 GLY BBB CA 1
ATOM 6739 C C . GLY B 1 342 ? -48.492 61.501 141.002 1.000 30.725 342 GLY BBB C 1
ATOM 6740 O O . GLY B 1 342 ? -47.307 61.509 140.689 1.000 27.577 342 GLY BBB O 1
ATOM 6741 N N . SER B 1 343 ? -49.037 62.454 141.746 1.000 31.254 343 SER BBB N 1
ATOM 6742 C CA . SER B 1 343 ? -48.216 63.519 142.304 1.000 30.687 343 SER BBB CA 1
ATOM 6743 C C . SER B 1 343 ? -47.193 62.947 143.286 1.000 30.274 343 SER BBB C 1
ATOM 6744 O O . SER B 1 343 ? -46.180 63.594 143.562 1.000 29.170 343 SER BBB O 1
ATOM 6747 N N . SER B 1 344 ? -47.414 61.700 143.734 1.000 32.495 344 SER BBB N 1
ATOM 6748 C CA . SER B 1 344 ? -46.438 60.996 144.569 1.000 34.052 344 SER BBB CA 1
ATOM 6749 C C . SER B 1 344 ? -45.084 60.876 143.878 1.000 29.218 344 SER BBB C 1
ATOM 6750 O O . SER B 1 344 ? -44.087 60.685 144.556 1.000 35.855 344 SER BBB O 1
ATOM 6753 N N . TYR B 1 345 ? -45.071 60.908 142.545 1.000 29.773 345 TYR BBB N 1
ATOM 6754 C CA . TYR B 1 345 ? -43.849 60.680 141.783 1.000 31.437 345 TYR BBB CA 1
ATOM 6755 C C . TYR B 1 345 ? -43.266 62.011 141.309 1.000 30.645 345 TYR BBB C 1
ATOM 6756 O O . TYR B 1 345 ? -42.121 62.064 140.854 1.000 28.694 345 TYR BBB O 1
ATOM 6765 N N . ALA B 1 346 ? -44.078 63.072 141.384 1.000 29.240 346 ALA BBB N 1
ATOM 6766 C CA . ALA B 1 346 ? -43.623 64.414 141.042 1.000 26.895 346 ALA BBB CA 1
ATOM 6767 C C . ALA B 1 346 ? -42.859 65.014 142.234 1.000 26.475 346 ALA BBB C 1
ATOM 6768 O O . ALA B 1 346 ? -41.783 65.579 142.074 1.000 26.827 346 ALA BBB O 1
ATOM 6770 N N . ALA B 1 347 ? -43.381 64.840 143.448 1.000 25.675 347 ALA BBB N 1
ATOM 6771 C CA . ALA B 1 347 ? -42.749 65.404 144.639 1.000 24.425 347 ALA BBB CA 1
ATOM 6772 C C . ALA B 1 347 ? -41.273 65.007 144.760 1.000 24.277 347 ALA BBB C 1
ATOM 6773 O O . ALA B 1 347 ? -40.422 65.865 145.029 1.000 23.248 347 ALA BBB O 1
ATOM 6775 N N . PRO B 1 348 ? -40.909 63.698 144.654 1.000 24.836 348 PRO BBB N 1
ATOM 6776 C CA . PRO B 1 348 ? -39.514 63.275 144.826 1.000 24.048 348 PRO BBB CA 1
ATOM 6777 C C . PRO B 1 348 ? -38.538 63.877 143.809 1.000 25.628 348 PRO BBB C 1
ATOM 6778 O O . PRO B 1 348 ? -37.372 64.055 144.133 1.000 26.761 348 PRO BBB O 1
ATOM 6782 N N . ARG B 1 349 ? -39.024 64.237 142.614 1.000 22.715 349 ARG BBB N 1
ATOM 6783 C CA . ARG B 1 349 ? -38.173 64.897 141.638 1.000 24.537 349 ARG BBB CA 1
ATOM 6784 C C . ARG B 1 349 ? -37.821 66.308 142.116 1.000 24.272 349 ARG BBB C 1
ATOM 6785 O O . ARG B 1 349 ? -36.697 66.783 141.909 1.000 22.927 349 ARG BBB O 1
ATOM 6793 N N . VAL B 1 350 ? -38.810 66.986 142.727 1.000 23.930 350 VAL BBB N 1
ATOM 6794 C CA . VAL B 1 350 ? -38.569 68.315 143.262 1.000 25.202 350 VAL BBB CA 1
ATOM 6795 C C . VAL B 1 350 ? -37.663 68.191 144.499 1.000 21.994 350 VAL BBB C 1
ATOM 6796 O O . VAL B 1 350 ? -36.738 68.979 144.689 1.000 20.381 350 VAL BBB O 1
ATOM 6800 N N . SER B 1 351 ? -37.924 67.198 145.348 1.000 22.849 351 SER BBB N 1
ATOM 6801 C CA . SER B 1 351 ? -37.087 67.003 146.535 1.000 25.568 351 SER BBB CA 1
ATOM 6802 C C . SER B 1 351 ? -35.634 66.782 146.115 1.000 26.397 351 SER BBB C 1
ATOM 6803 O O . SER B 1 351 ? -34.712 67.304 146.752 1.000 25.875 351 SER BBB O 1
ATOM 6806 N N . ARG B 1 352 ? -35.450 65.990 145.048 1.000 22.613 352 ARG BBB N 1
ATOM 6807 C CA . ARG B 1 352 ? -34.113 65.691 144.562 1.000 24.939 352 ARG BBB CA 1
ATOM 6808 C C . ARG B 1 352 ? -33.456 66.980 144.050 1.000 25.747 352 ARG BBB C 1
ATOM 6809 O O . ARG B 1 352 ? -32.331 67.307 144.426 1.000 23.872 352 ARG BBB O 1
ATOM 6817 N N . ALA B 1 353 ? -34.174 67.729 143.199 1.000 25.200 353 ALA BBB N 1
ATOM 6818 C CA . ALA B 1 353 ? -33.598 68.944 142.628 1.000 24.134 353 ALA BBB CA 1
ATOM 6819 C C . ALA B 1 353 ? -33.247 69.940 143.739 1.000 25.347 353 ALA BBB C 1
ATOM 6820 O O . ALA B 1 353 ? -32.183 70.556 143.713 1.000 26.064 353 ALA BBB O 1
ATOM 6822 N N . ALA B 1 354 ? -34.133 70.058 144.741 1.000 24.086 354 ALA BBB N 1
ATOM 6823 C CA . ALA B 1 354 ? -33.904 70.943 145.881 1.000 26.609 354 ALA BBB CA 1
ATOM 6824 C C . ALA B 1 354 ? -32.642 70.548 146.629 1.000 24.857 354 ALA BBB C 1
ATOM 6825 O O . ALA B 1 354 ? -31.830 71.417 146.935 1.000 26.999 354 ALA BBB O 1
ATOM 6827 N N . ALA B 1 355 ? -32.488 69.245 146.933 1.000 23.475 355 ALA BBB N 1
ATOM 6828 C CA . ALA B 1 355 ? -31.318 68.764 147.659 1.000 22.727 355 ALA BBB CA 1
ATOM 6829 C C . ALA B 1 355 ? -30.021 69.020 146.882 1.000 24.025 355 ALA BBB C 1
ATOM 6830 O O . ALA B 1 355 ? -29.027 69.417 147.474 1.000 21.541 355 ALA BBB O 1
ATOM 6832 N N . LEU B 1 356 ? -30.048 68.837 145.548 1.000 24.553 356 LEU BBB N 1
ATOM 6833 C CA . LEU B 1 356 ? -28.868 69.050 144.709 1.000 24.423 356 LEU BBB CA 1
ATOM 6834 C C . LEU B 1 356 ? -28.506 70.536 144.630 1.000 23.805 356 LEU BBB C 1
ATOM 6835 O O . LEU B 1 356 ? -27.322 70.888 144.680 1.000 23.154 356 LEU BBB O 1
ATOM 6840 N N . VAL B 1 357 ? -29.525 71.404 144.494 1.000 23.440 357 VAL BBB N 1
ATOM 6841 C CA . VAL B 1 357 ? -29.316 72.844 144.455 1.000 21.829 357 VAL BBB CA 1
ATOM 6842 C C . VAL B 1 357 ? -28.707 73.311 145.783 1.000 23.389 357 VAL BBB C 1
ATOM 6843 O O . VAL B 1 357 ? -27.741 74.075 145.800 1.000 24.528 357 VAL BBB O 1
ATOM 6847 N N . ALA B 1 358 ? -29.265 72.823 146.896 1.000 22.162 358 ALA BBB N 1
ATOM 6848 C CA . ALA B 1 358 ? -28.795 73.188 148.219 1.000 25.198 358 ALA BBB CA 1
ATOM 6849 C C . ALA B 1 358 ? -27.345 72.728 148.389 1.000 27.853 358 ALA BBB C 1
ATOM 6850 O O . ALA B 1 358 ? -26.539 73.469 148.927 1.000 26.006 358 ALA BBB O 1
ATOM 6852 N N . GLU B 1 359 ? -27.012 71.526 147.881 1.000 27.715 359 GLU BBB N 1
ATOM 6853 C CA . GLU B 1 359 ? -25.655 71.003 147.981 1.000 26.571 359 GLU BBB CA 1
ATOM 6854 C C . GLU B 1 359 ? -24.668 71.939 147.272 1.000 29.403 359 GLU BBB C 1
ATOM 6855 O O . GLU B 1 359 ? -23.640 72.299 147.865 1.000 27.325 359 GLU BBB O 1
ATOM 6861 N N . LYS B 1 360 ? -25.002 72.346 146.033 1.000 24.943 360 LYS BBB N 1
ATOM 6862 C CA . LYS B 1 360 ? -24.105 73.140 145.210 1.000 25.318 360 LYS BBB CA 1
ATOM 6863 C C . LYS B 1 360 ? -23.988 74.562 145.755 1.000 27.677 360 LYS BBB C 1
ATOM 6864 O O . LYS B 1 360 ? -22.887 75.118 145.827 1.000 26.968 360 LYS BBB O 1
ATOM 6870 N N . PHE B 1 361 ? -25.133 75.154 146.124 1.000 26.199 361 PHE BBB N 1
ATOM 6871 C CA . PHE B 1 361 ? -25.137 76.487 146.702 1.000 27.003 361 PHE BBB CA 1
ATOM 6872 C C . PHE B 1 361 ? -25.455 76.357 148.195 1.000 27.922 361 PHE BBB C 1
ATOM 6873 O O . PHE B 1 361 ? -26.553 76.708 148.637 1.000 28.066 361 PHE BBB O 1
ATOM 6881 N N . ASP B 1 362 ? -24.490 75.825 148.960 1.000 28.531 362 ASP BBB N 1
ATOM 6882 C CA . ASP B 1 362 ? -24.725 75.389 150.334 1.000 27.616 362 ASP BBB CA 1
ATOM 6883 C C . ASP B 1 362 ? -24.848 76.571 151.298 1.000 27.213 362 ASP BBB C 1
ATOM 6884 O O . ASP B 1 362 ? -25.198 76.389 152.465 1.000 33.144 362 ASP BBB O 1
ATOM 6889 N N . TRP B 1 363 ? -24.556 77.777 150.808 1.000 25.575 363 TRP BBB N 1
ATOM 6890 C CA . TRP B 1 363 ? -24.797 79.005 151.537 1.000 28.000 363 TRP BBB CA 1
ATOM 6891 C C . TRP B 1 363 ? -26.250 79.488 151.401 1.000 29.519 363 TRP BBB C 1
ATOM 6892 O O . TRP B 1 363 ? -26.655 80.376 152.138 1.000 33.981 363 TRP BBB O 1
ATOM 6903 N N . MET B 1 364 ? -27.039 78.941 150.469 1.000 29.020 364 MET BBB N 1
ATOM 6904 C CA . MET B 1 364 ? -28.410 79.415 150.281 1.000 27.923 364 MET BBB CA 1
ATOM 6905 C C . MET B 1 364 ? -29.288 78.987 151.455 1.000 27.056 364 MET BBB C 1
ATOM 6906 O O . MET B 1 364 ? -29.092 77.898 152.001 1.000 26.440 364 MET BBB O 1
ATOM 6911 N N . THR B 1 365 ? -30.294 79.824 151.775 1.000 26.712 365 THR BBB N 1
ATOM 6912 C CA . THR B 1 365 ? -31.362 79.458 152.697 1.000 24.299 365 THR BBB CA 1
ATOM 6913 C C . THR B 1 365 ? -32.329 78.545 151.949 1.000 23.875 365 THR BBB C 1
ATOM 6914 O O . THR B 1 365 ? -32.284 78.474 150.718 1.000 23.422 365 THR BBB O 1
ATOM 6918 N N . ALA B 1 366 ? -33.219 77.862 152.687 1.000 20.991 366 ALA BBB N 1
ATOM 6919 C CA . ALA B 1 366 ? -34.235 77.038 152.067 1.000 22.816 366 ALA BBB CA 1
ATOM 6920 C C . ALA B 1 366 ? -35.065 77.873 151.085 1.000 24.935 366 ALA BBB C 1
ATOM 6921 O O . ALA B 1 366 ? -35.390 77.410 149.991 1.000 25.089 366 ALA BBB O 1
ATOM 6923 N N . ASP B 1 367 ? -35.383 79.113 151.482 1.000 24.337 367 ASP BBB N 1
ATOM 6924 C CA . ASP B 1 367 ? -36.221 79.985 150.671 1.000 25.283 367 ASP BBB CA 1
ATOM 6925 C C . ASP B 1 367 ? -35.511 80.321 149.352 1.000 24.328 367 ASP BBB C 1
ATOM 6926 O O . ASP B 1 367 ? -36.147 80.440 148.307 1.000 22.900 367 ASP BBB O 1
ATOM 6931 N N . GLN B 1 368 ? -34.180 80.488 149.397 1.000 23.319 368 GLN BBB N 1
ATOM 6932 C CA . GLN B 1 368 ? -33.415 80.795 148.191 1.000 22.642 368 GLN BBB CA 1
ATOM 6933 C C . GLN B 1 368 ? -33.367 79.584 147.262 1.000 22.703 368 GLN BBB C 1
ATOM 6934 O O . GLN B 1 368 ? -33.393 79.747 146.042 1.000 23.199 368 GLN BBB O 1
ATOM 6940 N N . VAL B 1 369 ? -33.369 78.382 147.847 1.000 20.051 369 VAL BBB N 1
ATOM 6941 C CA . VAL B 1 369 ? -33.455 77.163 147.047 1.000 23.624 369 VAL BBB CA 1
ATOM 6942 C C . VAL B 1 369 ? -34.815 77.099 146.335 1.000 22.560 369 VAL BBB C 1
ATOM 6943 O O . VAL B 1 369 ? -34.881 76.798 145.140 1.000 24.165 369 VAL BBB O 1
ATOM 6947 N N . ARG B 1 370 ? -35.902 77.402 147.061 1.000 21.497 370 ARG BBB N 1
ATOM 6948 C CA . ARG B 1 370 ? -37.227 77.415 146.446 1.000 23.195 370 ARG BBB CA 1
ATOM 6949 C C . ARG B 1 370 ? -37.244 78.403 145.264 1.000 20.616 370 ARG BBB C 1
ATOM 6950 O O . ARG B 1 370 ? -37.719 78.075 144.171 1.000 19.919 370 ARG BBB O 1
ATOM 6958 N N . GLN B 1 371 ? -36.753 79.619 145.492 1.000 19.037 371 GLN BBB N 1
ATOM 6959 C CA . GLN B 1 371 ? -36.764 80.639 144.438 1.000 20.277 371 GLN BBB CA 1
ATOM 6960 C C . GLN B 1 371 ? -35.934 80.165 143.239 1.000 21.420 371 GLN BBB C 1
ATOM 6961 O O . GLN B 1 371 ? -36.305 80.426 142.092 1.000 21.443 371 GLN BBB O 1
ATOM 6967 N N . THR B 1 372 ? -34.811 79.476 143.499 1.000 20.099 372 THR BBB N 1
ATOM 6968 C CA . THR B 1 372 ? -33.995 78.924 142.423 1.000 20.766 372 THR BBB CA 1
ATOM 6969 C C . THR B 1 372 ? -34.826 77.959 141.562 1.000 22.643 372 THR BBB C 1
ATOM 6970 O O . THR B 1 372 ? -34.810 78.066 140.329 1.000 23.441 372 THR BBB O 1
ATOM 6974 N N . LEU B 1 373 ? -35.534 77.012 142.205 1.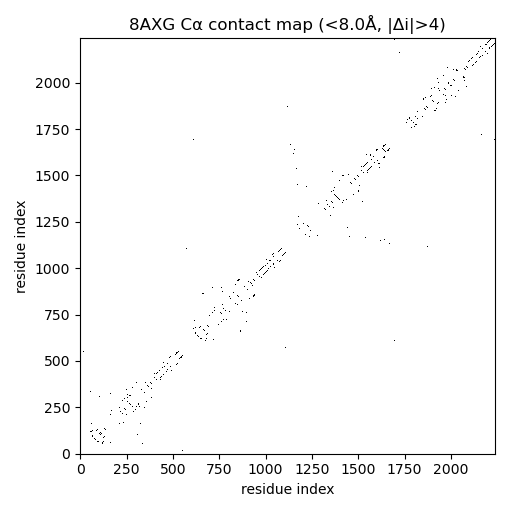000 20.952 373 LEU BBB N 1
ATOM 6975 C CA . LEU B 1 373 ? -36.361 76.066 141.466 1.000 22.638 373 LEU BBB CA 1
ATOM 6976 C C . LEU B 1 373 ? -37.490 76.791 140.714 1.000 22.007 373 LEU BBB C 1
ATOM 6977 O O . LEU B 1 373 ? -37.725 76.496 139.555 1.000 20.158 373 LEU BBB O 1
ATOM 6982 N N . PHE B 1 374 ? -38.187 77.727 141.378 1.000 18.788 374 PHE BBB N 1
ATOM 6983 C CA . PHE B 1 374 ? -39.346 78.383 140.793 1.000 19.562 374 PHE BBB CA 1
ATOM 6984 C C . PHE B 1 374 ? -38.951 79.245 139.594 1.000 21.195 374 PHE BBB C 1
ATOM 6985 O O . PHE B 1 374 ? -39.751 79.379 138.677 1.000 22.324 374 PHE BBB O 1
ATOM 6993 N N . THR B 1 375 ? -37.745 79.840 139.609 1.000 20.801 375 THR BBB N 1
ATOM 6994 C CA . THR B 1 375 ? -37.376 80.828 138.597 1.000 21.810 375 THR BBB CA 1
ATOM 6995 C C . THR B 1 375 ? -36.580 80.215 137.439 1.000 23.050 375 THR BBB C 1
ATOM 6996 O O . THR B 1 375 ? -36.071 80.957 136.592 1.000 24.026 375 THR BBB O 1
ATOM 7000 N N . THR B 1 376 ? -36.526 78.880 137.353 1.000 22.476 376 THR BBB N 1
ATOM 7001 C CA . THR B 1 376 ? -35.751 78.204 136.313 1.000 22.145 376 THR BBB CA 1
ATOM 7002 C C . THR B 1 376 ? -36.580 77.106 135.635 1.000 24.538 376 THR BBB C 1
ATOM 7003 O O . THR B 1 376 ? -36.031 76.242 134.955 1.000 24.425 376 THR BBB O 1
ATOM 7007 N N . THR B 1 377 ? -37.909 77.161 135.798 1.000 23.818 377 THR BBB N 1
ATOM 7008 C CA . THR B 1 377 ? -38.820 76.187 135.230 1.000 25.186 377 THR BBB CA 1
ATOM 7009 C C . THR B 1 377 ? -38.948 76.348 133.713 1.000 25.211 377 THR BBB C 1
ATOM 7010 O O . THR B 1 377 ? -38.609 77.394 133.138 1.000 24.755 377 THR BBB O 1
ATOM 7014 N N . ASP B 1 378 ? -39.466 75.300 133.073 1.000 23.963 378 ASP BBB N 1
ATOM 7015 C CA . ASP B 1 378 ? -39.914 75.332 131.689 1.000 24.683 378 ASP BBB CA 1
ATOM 7016 C C . ASP B 1 378 ? -41.397 75.697 131.656 1.000 26.782 378 ASP BBB C 1
ATOM 7017 O O . ASP B 1 378 ? -42.148 75.453 132.613 1.000 27.439 378 ASP BBB O 1
ATOM 7022 N N . ASP B 1 379 ? -41.818 76.275 130.531 1.000 28.305 379 ASP BBB N 1
ATOM 7023 C CA . ASP B 1 379 ? -43.208 76.654 130.339 1.000 28.427 379 ASP BBB CA 1
ATOM 7024 C C . ASP B 1 379 ? -44.071 75.409 130.067 1.000 28.936 379 ASP BBB C 1
ATOM 7025 O O . ASP B 1 379 ? -43.537 74.323 129.821 1.000 26.151 379 ASP BBB O 1
ATOM 7030 N N . THR B 1 380 ? -45.404 75.584 130.116 1.000 27.867 380 THR BBB N 1
ATOM 7031 C CA . THR B 1 380 ? -46.350 74.471 130.123 1.000 29.296 380 THR BBB CA 1
ATOM 7032 C C . THR B 1 380 ? -47.280 74.516 128.905 1.000 28.881 380 THR BBB C 1
ATOM 7033 O O . THR B 1 380 ? -47.505 75.583 128.330 1.000 29.247 380 THR BBB O 1
ATOM 7037 N N . GLU B 1 381 ? -47.798 73.340 128.499 1.000 30.683 381 GLU BBB N 1
ATOM 7038 C CA . GLU B 1 381 ? -48.732 73.225 127.386 1.000 33.075 381 GLU BBB CA 1
ATOM 7039 C C . GLU B 1 381 ? -48.092 73.750 126.104 1.000 34.409 381 GLU BBB C 1
ATOM 7040 O O . GLU B 1 381 ? -48.689 74.547 125.392 1.000 42.227 381 GLU BBB O 1
ATOM 7046 N N . LEU B 1 382 ? -46.879 73.286 125.822 1.000 34.087 382 LEU BBB N 1
ATOM 7047 C CA . LEU B 1 382 ? -46.088 73.760 124.700 1.000 34.623 382 LEU BBB CA 1
ATOM 7048 C C . LEU B 1 382 ? -46.335 72.866 123.497 1.000 36.096 382 LEU BBB C 1
ATOM 7049 O O . LEU B 1 382 ? -46.606 71.680 123.648 1.000 35.204 382 LEU BBB O 1
ATOM 7054 N N . ASP B 1 383 ? -46.171 73.452 122.312 1.000 37.288 383 ASP BBB N 1
ATOM 7055 C CA . ASP B 1 383 ? -46.257 72.729 121.055 1.000 38.572 383 ASP BBB CA 1
ATOM 7056 C C . ASP B 1 383 ? -45.232 71.599 121.000 1.000 37.751 383 ASP BBB C 1
ATOM 7057 O O . ASP B 1 383 ? -44.102 71.740 121.459 1.000 33.956 383 ASP BBB O 1
ATOM 7062 N N . ALA B 1 384 ? -45.643 70.476 120.399 1.000 34.568 384 ALA BBB N 1
ATOM 7063 C CA . ALA B 1 384 ? -44.820 69.288 120.255 1.000 35.282 384 ALA BBB CA 1
ATOM 7064 C C . ALA B 1 384 ? -43.494 69.616 119.571 1.000 35.046 384 ALA BBB C 1
ATOM 7065 O O . ALA B 1 384 ? -42.486 68.945 119.813 1.000 37.541 384 ALA BBB O 1
ATOM 7067 N N . SER B 1 385 ? -43.488 70.643 118.710 1.000 36.022 385 SER BBB N 1
ATOM 7068 C CA . SER B 1 385 ? -42.286 70.953 117.943 1.000 37.264 385 SER BBB CA 1
ATOM 7069 C C . SER B 1 385 ? -41.184 71.541 118.825 1.000 39.563 385 SER BBB C 1
ATOM 7070 O O . SER B 1 385 ? -40.046 71.669 118.367 1.000 40.431 385 SER BBB O 1
ATOM 7073 N N . LEU B 1 386 ? -41.510 71.887 120.079 1.000 36.262 386 LEU BBB N 1
ATOM 7074 C CA . LEU B 1 386 ? -40.503 72.453 120.962 1.000 36.677 386 LEU BBB CA 1
ATOM 7075 C C . LEU B 1 386 ? -39.723 71.377 121.718 1.000 35.755 386 LEU BBB C 1
ATOM 7076 O O . LEU B 1 386 ? -38.883 71.726 122.542 1.000 40.279 386 LEU BBB O 1
ATOM 7081 N N . ALA B 1 387 ? -39.969 70.085 121.431 1.000 35.819 387 ALA BBB N 1
ATOM 7082 C CA . ALA B 1 387 ? -39.259 68.992 122.089 1.000 37.758 387 ALA BBB CA 1
ATOM 7083 C C . ALA B 1 387 ? -37.800 68.944 121.637 1.000 39.380 387 ALA BBB C 1
ATOM 7084 O O . ALA B 1 387 ? -37.420 69.656 120.725 1.000 44.611 387 ALA BBB O 1
ATOM 7086 N N . GLY B 1 388 ? -36.973 68.152 122.320 1.000 39.830 388 GLY BBB N 1
ATOM 7087 C CA . GLY B 1 388 ? -35.580 67.972 121.935 1.000 40.961 388 GLY BBB CA 1
ATOM 7088 C C . GLY B 1 388 ? -34.623 68.896 122.685 1.000 45.205 388 GLY BBB C 1
ATOM 7089 O O . GLY B 1 388 ? -34.965 70.035 123.005 1.000 44.031 388 GLY BBB O 1
ATOM 7090 N N . ASN B 1 389 ? -33.407 68.402 122.931 1.000 44.778 389 ASN BBB N 1
ATOM 7091 C CA . ASN B 1 389 ? -32.379 69.112 123.678 1.000 46.394 389 ASN BBB CA 1
ATOM 7092 C C . ASN B 1 389 ? -32.003 70.431 123.013 1.000 45.677 389 ASN BBB C 1
ATOM 7093 O O . ASN B 1 389 ? -31.678 71.393 123.694 1.000 47.490 389 ASN BBB O 1
ATOM 7098 N N . ALA B 1 390 ? -32.042 70.484 121.683 1.000 43.929 390 ALA BBB N 1
ATOM 7099 C CA . ALA B 1 390 ? -31.665 71.699 120.986 1.000 40.501 390 ALA BBB CA 1
ATOM 7100 C C . ALA B 1 390 ? -32.641 72.825 121.325 1.000 40.876 390 ALA BBB C 1
ATOM 7101 O O . ALA B 1 390 ? -32.312 73.995 121.171 1.000 39.432 390 ALA BBB O 1
ATOM 7103 N N . ASN B 1 391 ? -33.840 72.478 121.808 1.000 41.805 391 ASN BBB N 1
ATOM 7104 C CA . ASN B 1 391 ? -34.850 73.481 122.124 1.000 38.346 391 ASN BBB CA 1
ATOM 7105 C C . ASN B 1 391 ? -34.992 73.722 123.638 1.000 36.620 391 ASN BBB C 1
ATOM 7106 O O . ASN B 1 391 ? -35.922 74.403 124.085 1.000 31.059 391 ASN BBB O 1
ATOM 7111 N N . ALA B 1 392 ? -34.066 73.168 124.430 1.000 33.658 392 ALA BBB N 1
ATOM 7112 C CA . ALA B 1 392 ? -34.162 73.192 125.881 1.000 33.081 392 ALA BBB CA 1
ATOM 7113 C C . ALA B 1 392 ? -34.339 74.617 126.411 1.000 36.659 392 ALA BBB C 1
ATOM 7114 O O . ALA B 1 392 ? -35.182 74.813 127.283 1.000 36.918 392 ALA BBB O 1
ATOM 7116 N N . GLU B 1 393 ? -33.600 75.610 125.883 1.000 33.097 393 GLU BBB N 1
ATOM 7117 C CA . GLU B 1 393 ? -33.720 76.983 126.359 1.000 34.192 393 GLU BBB CA 1
ATOM 7118 C C . GLU B 1 393 ? -34.947 77.685 125.775 1.000 32.967 393 GLU BBB C 1
ATOM 7119 O O . GLU B 1 393 ? -35.489 78.614 126.387 1.000 31.606 393 GLU BBB O 1
ATOM 7125 N N . LYS B 1 394 ? -35.413 77.214 124.612 1.000 34.004 394 LYS BBB N 1
ATOM 7126 C CA . LYS B 1 394 ? -36.613 77.793 124.037 1.000 34.166 394 LYS BBB CA 1
ATOM 7127 C C . LYS B 1 394 ? -37.828 77.464 124.912 1.000 34.923 394 LYS BBB C 1
ATOM 7128 O O . LYS B 1 394 ? -38.794 78.218 124.908 1.000 31.722 394 LYS BBB O 1
ATOM 7134 N N . ARG B 1 395 ? -37.777 76.349 125.652 1.000 30.991 395 ARG BBB N 1
ATOM 7135 C CA . ARG B 1 395 ? -38.904 75.912 126.471 1.000 33.533 395 ARG BBB CA 1
ATOM 7136 C C . ARG B 1 395 ? -38.975 76.661 127.819 1.000 31.700 395 ARG BBB C 1
ATOM 7137 O O . ARG B 1 395 ? -39.927 76.458 128.581 1.000 30.257 395 ARG BBB O 1
ATOM 7145 N N . ARG B 1 396 ? -37.985 77.517 128.121 1.000 28.253 396 ARG BBB N 1
ATOM 7146 C CA . ARG B 1 396 ? -37.911 78.184 129.421 1.000 31.319 396 ARG BBB CA 1
ATOM 7147 C C . ARG B 1 396 ? -39.153 79.037 129.657 1.000 32.553 396 ARG BBB C 1
ATOM 7148 O O . ARG B 1 396 ? -39.569 79.758 128.751 1.000 33.880 396 ARG BBB O 1
ATOM 7156 N N . ARG B 1 397 ? -39.736 78.970 130.863 1.000 27.257 397 ARG BBB N 1
ATOM 7157 C CA . ARG B 1 397 ? -40.828 79.854 131.247 1.000 28.046 397 ARG BBB CA 1
ATOM 7158 C C . ARG B 1 397 ? -40.266 81.229 131.626 1.000 30.437 397 ARG BBB C 1
ATOM 7159 O O . ARG B 1 397 ? -39.397 81.348 132.498 1.000 28.573 397 ARG BBB O 1
ATOM 7167 N N . VAL B 1 398 ? -40.787 82.281 130.987 1.000 26.990 398 VAL BBB N 1
ATOM 7168 C CA . VAL B 1 398 ? -40.369 83.622 131.345 1.000 27.414 398 VAL BBB CA 1
ATOM 7169 C C . VAL B 1 398 ? -41.616 84.409 131.701 1.000 28.743 398 VAL BBB C 1
ATOM 7170 O O . VAL B 1 398 ? -42.170 85.097 130.863 1.000 27.109 398 VAL BBB O 1
ATOM 7174 N N . LYS B 1 399 ? -42.069 84.253 132.946 1.000 27.602 399 LYS BBB N 1
ATOM 7175 C CA . LYS B 1 399 ? -43.275 84.899 133.429 1.000 27.716 399 LYS BBB CA 1
ATOM 7176 C C . LYS B 1 399 ? -42.982 85.354 134.846 1.000 27.835 399 LYS BBB C 1
ATOM 7177 O O . LYS B 1 399 ? -42.207 84.724 135.560 1.000 27.432 399 LYS BBB O 1
ATOM 7183 N N . THR B 1 400 ? -43.654 86.428 135.264 1.000 27.352 400 THR BBB N 1
ATOM 7184 C CA . THR B 1 400 ? -43.343 87.026 136.545 1.000 29.156 400 THR BBB CA 1
ATOM 7185 C C . THR B 1 400 ? -44.347 86.560 137.592 1.000 26.958 400 THR BBB C 1
ATOM 7186 O O . THR B 1 400 ? -44.333 87.036 138.696 1.000 26.500 400 THR BBB O 1
ATOM 7190 N N . SER B 1 401 ? -45.248 85.648 137.259 1.000 28.388 401 SER BBB N 1
ATOM 7191 C CA . SER B 1 401 ? -46.173 85.157 138.280 1.000 25.967 401 SER BBB CA 1
ATOM 7192 C C . SER B 1 401 ? -46.513 83.687 138.048 1.000 25.239 401 SER BBB C 1
ATOM 7193 O O . SER B 1 401 ? -46.337 83.173 136.943 1.000 26.735 401 SER BBB O 1
ATOM 7196 N N . PRO B 1 402 ? -46.957 82.946 139.087 1.000 27.730 402 PRO BBB N 1
ATOM 7197 C CA . PRO B 1 402 ? -47.283 81.532 138.920 1.000 27.023 402 PRO BBB CA 1
ATOM 7198 C C . PRO B 1 402 ? -48.730 81.422 138.419 1.000 27.538 402 PRO BBB C 1
ATOM 7199 O O . PRO B 1 402 ? -49.413 82.432 138.355 1.000 24.747 402 PRO BBB O 1
ATOM 7203 N N . ASP B 1 403 ? -49.198 80.215 138.082 1.000 25.734 403 ASP BBB N 1
ATOM 7204 C CA . ASP B 1 403 ? -50.595 80.060 137.693 1.000 29.356 403 ASP BBB CA 1
ATOM 7205 C C . ASP B 1 403 ? -51.265 78.916 138.473 1.000 27.258 403 ASP BBB C 1
ATOM 7206 O O . ASP B 1 403 ? -50.596 78.045 139.024 1.000 23.908 403 ASP BBB O 1
ATOM 7211 N N . TYR B 1 404 ? -52.602 78.899 138.444 1.000 25.434 404 TYR BBB N 1
ATOM 7212 C CA . TYR B 1 404 ? -53.430 78.003 139.231 1.000 25.508 404 TYR BBB CA 1
ATOM 7213 C C . TYR B 1 404 ? -53.296 76.535 138.832 1.000 27.317 404 TYR BBB C 1
ATOM 7214 O O . TYR B 1 404 ? -53.566 75.654 139.658 1.000 25.556 404 TYR BBB O 1
ATOM 7223 N N . LYS B 1 405 ? -52.902 76.263 137.573 1.000 27.982 405 LYS BBB N 1
ATOM 7224 C CA . LYS B 1 405 ? -52.787 74.865 137.140 1.000 28.550 405 LYS BBB CA 1
ATOM 7225 C C . LYS B 1 405 ? -51.408 74.280 137.437 1.000 28.842 405 LYS BBB C 1
ATOM 7226 O O . LYS B 1 405 ? -51.319 73.105 137.791 1.000 28.721 405 LYS BBB O 1
ATOM 7232 N N . TYR B 1 406 ? -50.339 75.076 137.233 1.000 26.342 406 TYR BBB N 1
ATOM 7233 C CA . TYR B 1 406 ? -48.981 74.552 137.184 1.000 26.935 406 TYR BBB CA 1
ATOM 7234 C C . TYR B 1 406 ? -48.055 75.162 138.243 1.000 27.728 406 TYR BBB C 1
ATOM 7235 O O . TYR B 1 406 ? -46.881 74.768 138.344 1.000 28.874 406 TYR BBB O 1
ATOM 7244 N N . GLY B 1 407 ? -48.569 76.112 139.033 1.000 22.921 407 GLY BBB N 1
ATOM 7245 C CA . GLY B 1 407 ? -47.692 76.859 139.926 1.000 23.039 407 GLY BBB CA 1
ATOM 7246 C C . GLY B 1 407 ? -46.672 77.662 139.119 1.000 24.425 407 GLY BBB C 1
ATOM 7247 O O . GLY B 1 407 ? -47.054 78.380 138.216 1.000 23.309 407 GLY BBB O 1
ATOM 7248 N N . TRP B 1 408 ? -45.384 77.494 139.427 1.000 23.513 408 TRP BBB N 1
ATOM 7249 C CA . TRP B 1 408 ? -44.305 78.243 138.806 1.000 23.177 408 TRP BBB CA 1
ATOM 7250 C C . TRP B 1 408 ? -43.847 77.578 137.508 1.000 22.799 408 TRP BBB C 1
ATOM 7251 O O . TRP B 1 408 ? -42.964 78.106 136.852 1.000 22.020 408 TRP BBB O 1
ATOM 7262 N N . GLY B 1 409 ? -44.458 76.439 137.142 1.000 20.961 409 GLY BBB N 1
ATOM 7263 C CA . GLY B 1 409 ? -44.149 75.799 135.878 1.000 22.201 409 GLY BBB CA 1
ATOM 7264 C C . GLY B 1 409 ? -43.491 74.430 136.056 1.000 23.388 409 GLY BBB C 1
ATOM 7265 O O . GLY B 1 409 ? -43.541 73.864 137.133 1.000 22.204 409 GLY BBB O 1
ATOM 7266 N N . MET B 1 410 ? -42.895 73.907 134.975 1.000 21.057 410 MET BBB N 1
ATOM 7267 C CA . MET B 1 410 ? -42.326 72.570 134.967 1.000 21.697 410 MET BBB CA 1
ATOM 7268 C C . MET B 1 410 ? -40.883 72.617 135.469 1.000 22.946 410 MET BBB C 1
ATOM 7269 O O . MET B 1 410 ? -40.042 73.273 134.855 1.000 24.401 410 MET BBB O 1
ATOM 7274 N N . LEU B 1 411 ? -40.607 71.886 136.548 1.000 20.992 411 LEU BBB N 1
ATOM 7275 C CA . LEU B 1 411 ? -39.282 71.755 137.125 1.000 24.335 411 LEU BBB CA 1
ATOM 7276 C C . LEU B 1 411 ? -38.250 71.493 136.029 1.000 25.330 411 LEU BBB C 1
ATOM 7277 O O . LEU B 1 411 ? -38.489 70.688 135.133 1.000 26.091 411 LEU BBB O 1
ATOM 7282 N N . ASN B 1 412 ? -37.096 72.153 136.144 1.000 23.616 412 ASN BBB N 1
ATOM 7283 C CA . ASN B 1 412 ? -35.948 71.852 135.301 1.000 24.026 412 ASN BBB CA 1
ATOM 7284 C C . ASN B 1 412 ? -34.711 71.780 136.196 1.000 23.958 412 ASN BBB C 1
ATOM 7285 O O . ASN B 1 412 ? -34.129 72.812 136.550 1.000 23.208 412 ASN BBB O 1
ATOM 7290 N N . GLN B 1 413 ? -34.329 70.548 136.556 1.000 22.036 413 GLN BBB N 1
ATOM 7291 C CA . GLN B 1 413 ? -33.277 70.324 137.535 1.000 24.055 413 GLN BBB CA 1
ATOM 7292 C C . GLN B 1 413 ? -31.959 70.908 137.022 1.000 28.564 413 GLN BBB C 1
ATOM 7293 O O . GLN B 1 413 ? -31.216 71.561 137.762 1.000 27.136 413 GLN BBB O 1
ATOM 7299 N N . GLU B 1 414 ? -31.690 70.683 135.735 1.000 25.922 414 GLU BBB N 1
ATOM 7300 C CA . GLU B 1 414 ? -30.435 71.089 135.135 1.000 28.176 414 GLU BBB CA 1
ATOM 7301 C C . GLU B 1 414 ? -30.293 72.616 135.152 1.000 25.570 414 GLU BBB C 1
ATOM 7302 O O . GLU B 1 414 ? -29.222 73.132 135.466 1.000 26.456 414 GLU BBB O 1
ATOM 7308 N N . ARG B 1 415 ? -31.372 73.342 134.808 1.000 23.028 415 ARG BBB N 1
ATOM 7309 C CA . ARG B 1 415 ? -31.312 74.791 134.813 1.000 22.465 415 ARG BBB CA 1
ATOM 7310 C C . ARG B 1 415 ? -31.212 75.309 136.255 1.000 22.364 415 ARG BBB C 1
ATOM 7311 O O . ARG B 1 415 ? -30.466 76.247 136.528 1.000 23.621 415 ARG BBB O 1
ATOM 7319 N N . ALA B 1 416 ? -31.955 74.681 137.165 1.000 20.652 416 ALA BBB N 1
ATOM 7320 C CA . ALA B 1 416 ? -31.916 75.074 138.566 1.000 23.543 416 ALA BBB CA 1
ATOM 7321 C C . ALA B 1 416 ? -30.485 74.989 139.116 1.000 24.645 416 ALA BBB C 1
ATOM 7322 O O . ALA B 1 416 ? -30.076 75.842 139.904 1.000 21.489 416 ALA BBB O 1
ATOM 7324 N N . LEU B 1 417 ? -29.716 73.974 138.691 1.000 23.274 417 LEU BBB N 1
ATOM 7325 C CA . LEU B 1 417 ? -28.364 73.798 139.210 1.000 25.335 417 LEU BBB CA 1
ATOM 7326 C C . LEU B 1 417 ? -27.404 74.912 138.755 1.000 23.420 417 LEU BBB C 1
ATOM 7327 O O . LEU B 1 417 ? -26.311 75.040 139.286 1.000 25.929 417 LEU BBB O 1
ATOM 7332 N N . LYS B 1 418 ? -27.828 75.757 137.815 1.000 23.683 418 LYS BBB N 1
ATOM 7333 C CA . LYS B 1 418 ? -27.000 76.878 137.391 1.000 25.794 418 LYS BBB CA 1
ATOM 7334 C C . LYS B 1 418 ? -27.368 78.142 138.182 1.000 24.901 418 LYS BBB C 1
ATOM 7335 O O . LYS B 1 418 ? -26.885 79.244 137.897 1.000 25.699 418 LYS BBB O 1
ATOM 7341 N N . GLY B 1 419 ? -28.233 77.973 139.181 1.000 23.232 419 GLY BBB N 1
ATOM 7342 C CA . GLY B 1 419 ? -28.580 79.054 140.095 1.000 23.767 419 GLY BBB CA 1
ATOM 7343 C C . GLY B 1 419 ? -29.887 79.747 139.704 1.000 23.969 419 GLY BBB C 1
ATOM 7344 O O . GLY B 1 419 ? -30.546 79.358 138.742 1.000 23.054 419 GLY BBB O 1
ATOM 7345 N N . PRO B 1 420 ? -30.308 80.794 140.452 1.000 24.852 420 PRO BBB N 1
ATOM 7346 C CA . PRO B 1 420 ? -31.593 81.444 140.210 1.000 23.223 420 PRO BBB CA 1
ATOM 7347 C C . PRO B 1 420 ? -31.737 81.933 138.771 1.000 23.459 420 PRO BBB C 1
ATOM 7348 O O . PRO B 1 420 ? -30.751 82.343 138.147 1.000 22.422 420 PRO BBB O 1
ATOM 7352 N N . GLY B 1 421 ? -32.990 81.971 138.283 1.000 21.335 421 GLY BBB N 1
ATOM 7353 C CA . GLY B 1 421 ? -33.244 82.524 136.965 1.000 21.987 421 GLY BBB CA 1
ATOM 7354 C C . GLY B 1 421 ? -34.031 83.831 136.981 1.000 22.913 421 GLY BBB C 1
ATOM 7355 O O . GLY B 1 421 ? -34.292 84.395 135.923 1.000 22.975 421 GLY BBB O 1
ATOM 7356 N N . ALA B 1 422 ? -34.421 84.295 138.175 1.000 23.603 422 ALA BBB N 1
ATOM 7357 C CA . ALA B 1 422 ? -35.047 85.608 138.265 1.000 24.459 422 ALA BBB CA 1
ATOM 7358 C C . ALA B 1 422 ? -34.886 86.136 139.683 1.000 24.475 422 ALA BBB C 1
ATOM 7359 O O . ALA B 1 422 ? -34.923 85.375 140.657 1.000 23.567 422 ALA BBB O 1
ATOM 7361 N N . PHE B 1 423 ? -34.712 87.452 139.772 1.000 23.134 423 PHE BBB N 1
ATOM 7362 C CA . PHE B 1 423 ? -34.730 88.164 141.042 1.000 22.413 423 PHE BBB CA 1
ATOM 7363 C C . PHE B 1 423 ? -36.036 88.965 141.073 1.000 24.098 423 PHE BBB C 1
ATOM 7364 O O . PHE B 1 423 ? -36.187 89.977 140.388 1.000 25.999 423 PHE BBB O 1
ATOM 7372 N N . MET B 1 424 ? -37.012 88.451 141.812 1.000 23.486 424 MET BBB N 1
ATOM 7373 C CA . MET B 1 424 ? -38.331 89.042 141.916 1.000 24.149 424 MET BBB CA 1
ATOM 7374 C C . MET B 1 424 ? -39.052 88.350 143.071 1.000 22.601 424 MET BBB C 1
ATOM 7375 O O . MET B 1 424 ? -38.562 87.344 143.559 1.000 21.657 424 MET BBB O 1
ATOM 7380 N N . ASP B 1 425 ? -40.182 88.922 143.514 1.000 22.420 425 ASP BBB N 1
ATOM 7381 C CA . ASP B 1 425 ? -40.980 88.302 144.565 1.000 25.129 425 ASP BBB CA 1
ATOM 7382 C C . ASP B 1 425 ? -41.684 87.086 143.978 1.000 25.655 425 ASP BBB C 1
ATOM 7383 O O . ASP B 1 425 ? -42.365 87.210 142.979 1.000 22.826 425 ASP BBB O 1
ATOM 7388 N N . VAL B 1 426 ? -41.514 85.913 144.596 1.000 27.689 426 VAL BBB N 1
ATOM 7389 C CA . VAL B 1 426 ? -42.157 84.705 144.096 1.000 24.928 426 VAL BBB CA 1
ATOM 7390 C C . VAL B 1 426 ? -43.170 84.171 145.119 1.000 24.800 426 VAL BBB C 1
ATOM 7391 O O . VAL B 1 426 ? -43.712 83.084 144.947 1.000 27.725 426 VAL BBB O 1
ATOM 7395 N N . THR B 1 427 ? -43.421 84.925 146.189 1.000 24.001 427 THR BBB N 1
ATOM 7396 C CA . THR B 1 427 ? -44.146 84.403 147.344 1.000 25.518 427 THR BBB CA 1
ATOM 7397 C C . THR B 1 427 ? -45.534 85.040 147.474 1.000 26.849 427 THR BBB C 1
ATOM 7398 O O . THR B 1 427 ? -45.818 86.088 146.881 1.000 28.674 427 THR BBB O 1
ATOM 7402 N N . LYS B 1 428 ? -46.380 84.403 148.284 1.000 26.453 428 LYS BBB N 1
ATOM 7403 C CA . LYS B 1 428 ? -47.680 84.946 148.644 1.000 27.704 428 LYS BBB CA 1
ATOM 7404 C C . LYS B 1 428 ? -47.537 85.822 149.897 1.000 28.663 428 LYS BBB C 1
ATOM 7405 O O . LYS B 1 428 ? -48.218 86.840 150.023 1.000 29.595 428 LYS BBB O 1
ATOM 7411 N N . TYR B 1 429 ? -46.658 85.434 150.832 1.000 24.356 429 TYR BBB N 1
ATOM 7412 C CA . TYR B 1 429 ? -46.643 86.038 152.159 1.000 26.656 429 TYR BBB CA 1
ATOM 7413 C C . TYR B 1 429 ? -45.345 86.755 152.498 1.000 30.235 429 TYR BBB C 1
ATOM 7414 O O . TYR B 1 429 ? -45.319 87.489 153.465 1.000 37.015 429 TYR BBB O 1
ATOM 7423 N N . GLY B 1 430 ? -44.300 86.590 151.674 1.000 32.283 430 GLY BBB N 1
ATOM 7424 C CA . GLY B 1 430 ? -43.019 87.214 151.931 1.000 27.916 430 GLY BBB CA 1
ATOM 7425 C C . GLY B 1 430 ? -42.764 88.340 150.932 1.000 32.082 430 GLY BBB C 1
ATOM 7426 O O . GLY B 1 430 ? -43.697 88.931 150.370 1.000 30.807 430 GLY BBB O 1
ATOM 7427 N N . ASN B 1 431 ? -41.480 88.610 150.704 1.000 29.145 431 ASN BBB N 1
ATOM 7428 C CA . ASN B 1 431 ? -41.054 89.524 149.671 1.000 30.948 431 ASN BBB CA 1
ATOM 7429 C C . ASN B 1 431 ? -39.630 89.156 149.280 1.000 30.892 431 ASN BBB C 1
ATOM 7430 O O . ASN B 1 431 ? -38.662 89.543 149.954 1.000 29.220 431 ASN BBB O 1
ATOM 7435 N N . THR B 1 432 ? -39.511 88.400 148.181 1.000 27.716 432 THR BBB N 1
ATOM 7436 C CA . THR B 1 432 ? -38.198 87.928 147.764 1.000 27.643 432 THR BBB CA 1
ATOM 7437 C C . THR B 1 432 ? -37.673 88.795 146.632 1.000 29.476 432 THR BBB C 1
ATOM 7438 O O . THR B 1 432 ? -36.821 88.327 145.884 1.000 31.891 432 THR BBB O 1
ATOM 7442 N N . ASN B 1 433 ? -38.132 90.051 146.554 1.000 26.990 433 ASN BBB N 1
ATOM 7443 C CA A ASN B 1 433 ? -37.730 90.969 145.495 0.500 28.447 433 ASN BBB CA 1
ATOM 7444 C CA B ASN B 1 433 ? -37.734 90.974 145.498 0.500 29.217 433 ASN BBB CA 1
ATOM 7445 C C . ASN B 1 433 ? -36.210 91.100 145.426 1.000 29.373 433 ASN BBB C 1
ATOM 7446 O O . ASN B 1 433 ? -35.644 91.072 144.340 1.000 26.036 433 ASN BBB O 1
ATOM 7455 N N . ILE B 1 434 ? -35.555 91.219 146.588 1.000 24.125 434 ILE BBB N 1
ATOM 7456 C CA . ILE B 1 434 ? -34.113 91.324 146.697 1.000 27.735 434 ILE BBB CA 1
ATOM 7457 C C . ILE B 1 434 ? -33.550 89.931 146.993 1.000 26.902 434 ILE BBB C 1
ATOM 7458 O O . ILE B 1 434 ? -33.990 89.254 147.906 1.000 28.322 434 ILE BBB O 1
ATOM 7463 N N . PHE B 1 435 ? -32.556 89.498 146.232 1.000 25.365 435 PHE BBB N 1
ATOM 7464 C CA . PHE B 1 435 ? -31.877 88.245 146.550 1.000 25.721 435 PHE BBB CA 1
ATOM 7465 C C . PHE B 1 435 ? -30.622 88.583 147.347 1.000 24.496 435 PHE BBB C 1
ATOM 7466 O O . PHE B 1 435 ? -29.751 89.264 146.816 1.000 22.171 435 PHE BBB O 1
ATOM 7474 N N . ASN B 1 436 ? -30.580 88.155 148.620 1.000 24.670 436 ASN BBB N 1
ATOM 7475 C CA . ASN B 1 436 ? -29.469 88.417 149.520 1.000 27.006 436 ASN BBB CA 1
ATOM 7476 C C . ASN B 1 436 ? -28.500 87.235 149.492 1.000 26.809 436 ASN BBB C 1
ATOM 7477 O O . ASN B 1 436 ? -28.626 86.307 150.289 1.000 28.130 436 ASN BBB O 1
ATOM 7482 N N . ALA B 1 437 ? -27.544 87.275 148.566 1.000 25.973 437 ALA BBB N 1
ATOM 7483 C CA . ALA B 1 437 ? -26.562 86.207 148.427 1.000 26.184 437 ALA BBB CA 1
ATOM 7484 C C . ALA B 1 437 ? -25.445 86.392 149.457 1.000 26.052 437 ALA BBB C 1
ATOM 7485 O O . ALA B 1 437 ? -24.540 87.203 149.262 1.000 26.684 437 ALA BBB O 1
ATOM 7487 N N . GLU B 1 438 ? -25.540 85.636 150.555 1.000 26.881 438 GLU BBB N 1
ATOM 7488 C CA . GLU B 1 438 ? -24.524 85.669 151.596 1.000 29.696 438 GLU BBB CA 1
ATOM 7489 C C . GLU B 1 438 ? -23.584 84.478 151.398 1.000 30.913 438 GLU BBB C 1
ATOM 7490 O O . GLU B 1 438 ? -23.927 83.351 151.738 1.000 28.336 438 GLU BBB O 1
ATOM 7496 N N . ILE B 1 439 ? -22.420 84.739 150.804 1.000 29.522 439 ILE BBB N 1
ATOM 7497 C CA . ILE B 1 439 ? -21.487 83.672 150.480 1.000 30.397 439 ILE BBB CA 1
ATOM 7498 C C . ILE B 1 439 ? -20.255 83.783 151.384 1.000 31.308 439 ILE BBB C 1
ATOM 7499 O O . ILE B 1 439 ? -19.599 84.821 151.390 1.000 29.502 439 ILE BBB O 1
ATOM 7504 N N . PRO B 1 440 ? -19.887 82.742 152.168 1.000 31.456 440 PRO BBB N 1
ATOM 7505 C CA . PRO B 1 440 ? -18.763 82.841 153.115 1.000 31.778 440 PRO BBB CA 1
ATOM 7506 C C . PRO B 1 440 ? -17.392 82.779 152.441 1.000 34.064 440 PRO BBB C 1
ATOM 7507 O O . PRO B 1 440 ? -17.274 82.369 151.277 1.000 34.574 440 PRO BBB O 1
ATOM 7511 N N . ALA B 1 441 ? -16.357 83.182 153.192 1.000 32.798 441 ALA BBB N 1
ATOM 7512 C CA . ALA B 1 441 ? -14.974 83.158 152.722 1.000 35.145 441 ALA BBB CA 1
ATOM 7513 C C . ALA B 1 441 ? -14.633 81.755 152.227 1.000 35.258 441 ALA BBB C 1
ATOM 7514 O O . ALA B 1 441 ? -15.060 80.772 152.820 1.000 33.523 441 ALA BBB O 1
ATOM 7516 N N . GLY B 1 442 ? -13.911 81.664 151.112 1.000 35.524 442 GLY BBB N 1
ATOM 7517 C CA . GLY B 1 442 ? -13.476 80.365 150.622 1.000 36.771 442 GLY BBB CA 1
ATOM 7518 C C . GLY B 1 442 ? -14.511 79.685 149.718 1.000 40.376 442 GLY BBB C 1
ATOM 7519 O O . GLY B 1 442 ? -14.250 78.592 149.215 1.000 41.242 442 GLY BBB O 1
ATOM 7520 N N . LYS B 1 443 ? -15.680 80.313 149.527 1.000 35.767 443 LYS BBB N 1
ATOM 7521 C CA . LYS B 1 443 ? -16.658 79.774 148.594 1.000 34.077 443 LYS BBB CA 1
ATOM 7522 C C . LYS B 1 443 ? -16.795 80.693 147.375 1.000 31.337 443 LYS BBB C 1
ATOM 7523 O O . LYS B 1 443 ? -16.867 81.907 147.526 1.000 27.810 443 LYS BBB O 1
ATOM 7529 N N . THR B 1 444 ? -16.844 80.095 146.167 1.000 28.925 444 THR BBB N 1
ATOM 7530 C CA . THR B 1 444 ? -17.153 80.769 144.914 1.000 27.879 444 THR BBB CA 1
ATOM 7531 C C . THR B 1 444 ? -18.364 80.089 144.258 1.000 32.174 444 THR BBB C 1
ATOM 7532 O O . THR B 1 444 ? -18.406 78.860 144.164 1.000 30.971 444 THR BBB O 1
ATOM 7536 N N . SER B 1 445 ? -19.376 80.870 143.839 1.000 27.385 445 SER BBB N 1
ATOM 7537 C CA . SER B 1 445 ? -20.520 80.315 143.128 1.000 26.759 445 SER BBB CA 1
ATOM 7538 C C . SER B 1 445 ? -20.698 81.013 141.777 1.000 28.832 445 SER BBB C 1
ATOM 7539 O O . SER B 1 445 ? -20.325 82.177 141.630 1.000 29.700 445 SER BBB O 1
ATOM 7542 N N . TYR B 1 446 ? -21.291 80.303 140.807 1.000 25.793 446 TYR BBB N 1
ATOM 7543 C CA . TYR B 1 446 ? -21.549 80.826 139.469 1.000 27.231 446 TYR BBB CA 1
ATOM 7544 C C . TYR B 1 446 ? -23.057 80.785 139.200 1.000 29.963 446 TYR BBB C 1
ATOM 7545 O O . TYR B 1 446 ? -23.688 79.729 139.289 1.000 28.994 446 TYR BBB O 1
ATOM 7554 N N . PHE B 1 447 ? -23.630 81.953 138.888 1.000 25.655 447 PHE BBB N 1
ATOM 7555 C CA . PHE B 1 447 ? -25.007 82.050 138.440 1.000 24.393 447 PHE BBB CA 1
ATOM 7556 C C . PHE B 1 447 ? -24.941 82.145 136.922 1.000 23.848 447 PHE BBB C 1
ATOM 7557 O O . PHE B 1 447 ? -24.508 83.166 136.386 1.000 22.969 447 PHE BBB O 1
ATOM 7565 N N . GLU B 1 448 ? -25.326 81.060 136.237 1.000 23.510 448 GLU BBB N 1
ATOM 7566 C CA . GLU B 1 448 ? -25.041 80.972 134.816 1.000 25.360 448 GLU BBB CA 1
ATOM 7567 C C . GLU B 1 448 ? -26.294 81.143 133.959 1.000 28.133 448 GLU BBB C 1
ATOM 7568 O O . GLU B 1 448 ? -26.191 81.081 132.739 1.000 30.109 448 GLU BBB O 1
ATOM 7574 N N . ASN B 1 449 ? -27.465 81.347 134.565 1.000 26.190 449 ASN BBB N 1
ATOM 7575 C CA . ASN B 1 449 ? -28.678 81.533 133.781 1.000 25.043 449 ASN BBB CA 1
ATOM 7576 C C . ASN B 1 449 ? -28.851 83.001 133.425 1.000 25.521 449 ASN BBB C 1
ATOM 7577 O O . ASN B 1 449 ? -28.231 83.882 134.021 1.000 26.320 449 ASN BBB O 1
ATOM 7582 N N . LYS B 1 450 ? -29.693 83.261 132.427 1.000 25.624 450 LYS BBB N 1
ATOM 7583 C CA . LYS B 1 450 ? -30.168 84.607 132.198 1.000 27.902 450 LYS BBB CA 1
ATOM 7584 C C . LYS B 1 450 ? -31.212 84.944 133.269 1.000 28.126 450 LYS BBB C 1
ATOM 7585 O O . LYS B 1 450 ? -32.250 84.282 133.382 1.000 30.326 450 LYS BBB O 1
ATOM 7591 N N . ILE B 1 451 ? -30.917 85.995 134.046 1.000 25.194 451 ILE BBB N 1
ATOM 7592 C CA . ILE B 1 451 ? -31.745 86.343 135.184 1.000 27.464 451 ILE BBB CA 1
ATOM 7593 C C . ILE B 1 451 ? -32.574 87.581 134.822 1.000 24.980 451 ILE BBB C 1
ATOM 7594 O O . ILE B 1 451 ? -32.022 88.644 134.536 1.000 25.084 451 ILE BBB O 1
ATOM 7599 N N . PHE B 1 452 ? -33.907 87.435 134.862 1.000 26.346 452 PHE BBB N 1
ATOM 7600 C CA . PHE B 1 452 ? -34.846 88.523 134.619 1.000 24.196 452 PHE BBB CA 1
ATOM 7601 C C . PHE B 1 452 ? -35.487 88.927 135.960 1.000 24.563 452 PHE BBB C 1
ATOM 7602 O O . PHE B 1 452 ? -35.119 88.425 137.016 1.000 25.406 452 PHE BBB O 1
ATOM 7610 N N . GLY B 1 453 ? -36.454 89.846 135.921 1.000 24.890 453 GLY BBB N 1
ATOM 7611 C CA . GLY B 1 453 ? -37.269 90.128 137.092 1.000 23.710 453 GLY BBB CA 1
ATOM 7612 C C . GLY B 1 453 ? -37.232 91.601 137.490 1.000 23.760 453 GLY BBB C 1
ATOM 7613 O O . GLY B 1 453 ? -36.318 92.327 137.139 1.000 23.339 453 GLY BBB O 1
ATOM 7614 N N . PHE B 1 454 ? -38.262 92.025 138.227 1.000 26.394 454 PHE BBB N 1
ATOM 7615 C CA . PHE B 1 454 ? -38.393 93.397 138.689 1.000 27.739 454 PHE BBB CA 1
ATOM 7616 C C . PHE B 1 454 ? -37.408 93.689 139.829 1.000 25.698 454 PHE BBB C 1
ATOM 7617 O O . PHE B 1 454 ? -37.055 94.846 140.042 1.000 27.449 454 PHE BBB O 1
ATOM 7625 N N . GLY B 1 455 ? -36.954 92.642 140.531 1.000 25.081 455 GLY BBB N 1
ATOM 7626 C CA . GLY B 1 455 ? -36.104 92.794 141.704 1.000 23.275 455 GLY BBB CA 1
ATOM 7627 C C . GLY B 1 455 ? -34.605 92.818 141.390 1.000 25.321 455 GLY BBB C 1
ATOM 7628 O O . GLY B 1 455 ? -34.190 93.090 140.259 1.000 24.137 455 GLY BBB O 1
ATOM 7629 N N . GLY B 1 456 ? -33.778 92.526 142.405 1.000 21.892 456 GLY BBB N 1
ATOM 7630 C CA . GLY B 1 456 ? -32.347 92.749 142.288 1.000 23.305 456 GLY BBB CA 1
ATOM 7631 C C . GLY B 1 456 ? -31.513 91.902 143.253 1.000 24.882 456 GLY BBB C 1
ATOM 7632 O O . GLY B 1 456 ? -32.033 90.969 143.878 1.000 24.992 456 GLY BBB O 1
ATOM 7633 N N . LEU B 1 457 ? -30.220 92.254 143.379 1.000 24.419 457 LEU BBB N 1
ATOM 7634 C CA . LEU B 1 457 ? -29.238 91.423 144.069 1.000 25.192 457 LEU BBB CA 1
ATOM 7635 C C . LEU B 1 457 ? -28.456 92.220 145.118 1.000 26.497 457 LEU BBB C 1
ATOM 7636 O O . LEU B 1 457 ? -27.997 93.326 144.844 1.000 27.666 457 LEU BBB O 1
ATOM 7641 N N . VAL B 1 458 ? -28.276 91.630 146.303 1.000 27.053 458 VAL BBB N 1
ATOM 7642 C CA . VAL B 1 458 ? -27.343 92.153 147.291 1.000 27.915 458 VAL BBB CA 1
ATOM 7643 C C . VAL B 1 458 ? -26.324 91.051 147.589 1.000 27.359 458 VAL BBB C 1
ATOM 7644 O O . VAL B 1 458 ? -26.689 89.983 148.065 1.000 29.609 458 VAL BBB O 1
ATOM 7648 N N . LYS B 1 459 ? -25.049 91.315 147.304 1.000 26.283 459 LYS BBB N 1
ATOM 7649 C CA . LYS B 1 459 ? -23.984 90.349 147.520 1.000 27.007 459 LYS BBB CA 1
ATOM 7650 C C . LYS B 1 459 ? -23.330 90.651 148.871 1.000 27.915 459 LYS BBB C 1
ATOM 7651 O O . LYS B 1 459 ? -22.877 91.766 149.097 1.000 31.388 459 LYS BBB O 1
ATOM 7657 N N . SER B 1 460 ? -23.340 89.679 149.782 1.000 30.457 460 SER BBB N 1
ATOM 7658 C CA . SER B 1 460 ? -22.687 89.841 151.082 1.000 31.679 460 SER BBB CA 1
ATOM 7659 C C . SER B 1 460 ? -21.900 88.574 151.435 1.000 31.549 460 SER BBB C 1
ATOM 7660 O O . SER B 1 460 ? -21.816 87.651 150.621 1.000 30.181 460 SER BBB O 1
ATOM 7663 N N . GLY B 1 461 ? -21.286 88.557 152.625 1.000 27.270 461 GLY BBB N 1
ATOM 7664 C CA . GLY B 1 461 ? -20.300 87.547 152.982 1.000 29.082 461 GLY BBB CA 1
ATOM 7665 C C . GLY B 1 461 ? -18.971 87.756 152.244 1.000 29.112 461 GLY BBB C 1
ATOM 7666 O O . GLY B 1 461 ? -18.903 88.502 151.262 1.000 27.934 461 GLY BBB O 1
ATOM 7667 N N . GLU B 1 462 ? -17.923 87.049 152.684 1.000 29.316 462 GLU BBB N 1
ATOM 7668 C CA . GLU B 1 462 ? -16.589 87.290 152.145 1.000 31.772 462 GLU BBB CA 1
ATOM 7669 C C . GLU B 1 462 ? -16.311 86.526 150.853 1.000 32.011 462 GLU BBB C 1
ATOM 7670 O O . GLU B 1 462 ? -15.311 86.819 150.198 1.000 31.722 462 GLU BBB O 1
ATOM 7676 N N . GLY B 1 463 ? -17.182 85.564 150.483 1.000 26.887 463 GLY BBB N 1
ATOM 7677 C CA . GLY B 1 463 ? -16.972 84.773 149.276 1.000 27.160 463 GLY BBB CA 1
ATOM 7678 C C . GLY B 1 463 ? -17.232 85.532 147.970 1.000 27.599 463 GLY BBB C 1
ATOM 7679 O O . GLY B 1 463 ? -17.363 86.757 147.968 1.000 27.131 463 GLY BBB O 1
ATOM 7680 N N . THR B 1 464 ? -17.294 84.784 146.862 1.000 26.350 464 THR BBB N 1
ATOM 7681 C CA . THR B 1 464 ? -17.334 85.327 145.510 1.000 27.579 464 THR BBB CA 1
ATOM 7682 C C . THR B 1 464 ? -18.545 84.782 144.757 1.000 29.292 464 THR BBB C 1
ATOM 7683 O O . THR B 1 464 ? -18.828 83.590 144.819 1.000 29.848 464 THR BBB O 1
ATOM 7687 N N . LEU B 1 465 ? -19.253 85.673 144.048 1.000 29.696 465 LEU BBB N 1
ATOM 7688 C CA . LEU B 1 465 ? -20.333 85.284 143.154 1.000 29.186 465 LEU BBB CA 1
ATOM 7689 C C . LEU B 1 465 ? -20.035 85.796 141.744 1.000 28.838 465 LEU BBB C 1
ATOM 7690 O O . LEU B 1 465 ? -19.700 86.965 141.571 1.000 27.166 465 LEU BBB O 1
ATOM 7695 N N . HIS B 1 466 ? -20.182 84.917 140.747 1.000 25.370 466 HIS BBB N 1
ATOM 7696 C CA . HIS B 1 466 ? -20.059 85.270 139.348 1.000 26.040 466 HIS BBB CA 1
ATOM 7697 C C . HIS B 1 466 ? -21.439 85.306 138.707 1.000 26.837 466 HIS BBB C 1
ATOM 7698 O O . HIS B 1 466 ? -22.225 84.385 138.917 1.000 27.032 466 HIS BBB O 1
ATOM 7705 N N . LEU B 1 467 ? -21.690 86.339 137.887 1.000 24.941 467 LEU BBB N 1
ATOM 7706 C CA . LEU B 1 467 ? -22.834 86.404 136.992 1.000 23.878 467 LEU BBB CA 1
ATOM 7707 C C . LEU B 1 467 ? -22.294 86.233 135.577 1.000 26.353 467 LEU BBB C 1
ATOM 7708 O O . LEU B 1 467 ? -21.684 87.164 135.040 1.000 25.872 467 LEU BBB O 1
ATOM 7713 N N . THR B 1 468 ? -22.514 85.059 134.982 1.000 22.992 468 THR BBB N 1
ATOM 7714 C CA . THR B 1 468 ? -21.820 84.717 133.751 1.000 26.479 468 THR BBB CA 1
ATOM 7715 C C . THR B 1 468 ? -22.661 84.978 132.499 1.000 27.400 468 THR BBB C 1
ATOM 7716 O O . THR B 1 468 ? -22.160 84.816 131.394 1.000 26.180 468 THR BBB O 1
ATOM 7720 N N . ASN B 1 469 ? -23.924 85.390 132.655 1.000 24.886 469 ASN BBB N 1
ATOM 7721 C CA . ASN B 1 469 ? -24.844 85.431 131.527 1.000 26.518 469 ASN BBB CA 1
ATOM 7722 C C . ASN B 1 469 ? -25.425 86.836 131.352 1.000 26.723 469 ASN BBB C 1
ATOM 7723 O O . ASN B 1 469 ? -25.124 87.737 132.137 1.000 26.203 469 ASN BBB O 1
ATOM 7728 N N . ASP B 1 470 ? -26.249 87.012 130.312 1.000 28.218 470 ASP BBB N 1
ATOM 7729 C CA . ASP B 1 470 ? -26.891 88.290 130.042 1.000 28.662 470 ASP BBB CA 1
ATOM 7730 C C . ASP B 1 470 ? -28.140 88.422 130.916 1.000 28.589 470 ASP BBB C 1
ATOM 7731 O O . ASP B 1 470 ? -29.123 87.704 130.726 1.000 28.773 470 ASP BBB O 1
ATOM 7736 N N . ASN B 1 471 ? -28.088 89.367 131.863 1.000 26.640 471 ASN BBB N 1
ATOM 7737 C CA . ASN B 1 471 ? -29.129 89.531 132.866 1.000 26.161 471 ASN BBB CA 1
ATOM 7738 C C . ASN B 1 471 ? -29.937 90.810 132.615 1.000 29.093 471 ASN BBB C 1
ATOM 7739 O O . ASN B 1 471 ? -29.376 91.864 132.277 1.000 28.448 471 ASN BBB O 1
ATOM 7744 N N . SER B 1 472 ? -31.245 90.726 132.894 1.000 26.328 472 SER BBB N 1
ATOM 7745 C CA . SER B 1 472 ? -32.177 91.797 132.587 1.000 27.380 472 SER BBB CA 1
ATOM 7746 C C . SER B 1 472 ? -32.958 92.225 133.835 1.000 27.651 472 SER BBB C 1
ATOM 7747 O O . SER B 1 472 ? -33.922 92.978 133.733 1.000 28.216 472 SER BBB O 1
ATOM 7750 N N . TYR B 1 473 ? -32.600 91.727 135.021 1.000 22.970 473 TYR BBB N 1
ATOM 7751 C CA . TYR B 1 473 ? -33.342 92.166 136.200 1.000 26.606 473 TYR BBB CA 1
ATOM 7752 C C . TYR B 1 473 ? -33.149 93.670 136.426 1.000 26.659 473 TYR BBB C 1
ATOM 7753 O O . TYR B 1 473 ? -32.073 94.217 136.170 1.000 27.704 473 TYR BBB O 1
ATOM 7762 N N . ALA B 1 474 ? -34.208 94.328 136.918 1.000 26.240 474 ALA BBB N 1
ATOM 7763 C CA . ALA B 1 474 ? -34.294 95.784 136.870 1.000 26.457 474 ALA BBB CA 1
ATOM 7764 C C . ALA B 1 474 ? -33.901 96.425 138.193 1.000 27.753 474 ALA BBB C 1
ATOM 7765 O O . ALA B 1 474 ? -33.716 97.629 138.218 1.000 29.153 474 ALA BBB O 1
ATOM 7767 N N . GLY B 1 475 ? -33.816 95.643 139.279 1.000 25.318 475 GLY BBB N 1
ATOM 7768 C CA . GLY B 1 475 ? -33.655 96.226 140.587 1.000 26.021 475 GLY BBB CA 1
ATOM 7769 C C . GLY B 1 475 ? -32.214 96.578 140.979 1.000 29.431 475 GLY BBB C 1
ATOM 7770 O O . GLY B 1 475 ? -31.993 97.041 142.107 1.000 27.422 475 GLY BBB O 1
ATOM 7771 N N . GLY B 1 476 ? -31.229 96.330 140.096 1.000 26.754 476 GLY BBB N 1
ATOM 7772 C CA . GLY B 1 476 ? -29.840 96.665 140.396 1.000 26.482 476 GLY BBB CA 1
ATOM 7773 C C . GLY B 1 476 ? -29.134 95.604 141.263 1.000 27.312 476 GLY BBB C 1
ATOM 7774 O O . GLY B 1 476 ? -29.773 94.688 141.792 1.000 22.182 476 GLY BBB O 1
ATOM 7775 N N . SER B 1 477 ? -27.807 95.753 141.401 1.000 25.023 477 SER BBB N 1
ATOM 7776 C CA . SER B 1 477 ? -26.993 94.916 142.273 1.000 28.243 477 SER BBB CA 1
ATOM 7777 C C . SER B 1 477 ? -26.197 95.788 143.243 1.000 24.777 477 SER BBB C 1
ATOM 7778 O O . SER B 1 477 ? -25.622 96.789 142.844 1.000 25.229 477 SER BBB O 1
ATOM 7781 N N . VAL B 1 478 ? -26.092 95.344 144.492 1.000 27.210 478 VAL BBB N 1
ATOM 7782 C CA . VAL B 1 478 ? -25.311 96.012 145.518 1.000 27.713 478 VAL BBB CA 1
ATOM 7783 C C . VAL B 1 478 ? -24.264 95.019 146.027 1.000 28.984 478 VAL BBB C 1
ATOM 7784 O O . VAL B 1 478 ? -24.600 93.880 146.328 1.000 29.047 478 VAL BBB O 1
ATOM 7788 N N . VAL B 1 479 ? -22.992 95.432 146.087 1.000 27.552 479 VAL BBB N 1
ATOM 7789 C CA . VAL B 1 479 ? -21.941 94.574 146.613 1.000 27.231 479 VAL BBB CA 1
ATOM 7790 C C . VAL B 1 479 ? -21.515 95.122 147.971 1.000 29.317 479 VAL BBB C 1
ATOM 7791 O O . VAL B 1 479 ? -20.802 96.117 148.041 1.000 28.158 479 VAL BBB O 1
ATOM 7795 N N . ASN B 1 480 ? -21.979 94.466 149.042 1.000 28.883 480 ASN BBB N 1
ATOM 7796 C CA . ASN B 1 480 ? -21.732 94.892 150.407 1.000 30.195 480 ASN BBB CA 1
ATOM 7797 C C . ASN B 1 480 ? -20.484 94.245 151.002 1.000 34.630 480 ASN BBB C 1
ATOM 7798 O O . ASN B 1 480 ? -19.881 94.816 151.909 1.000 34.163 480 ASN BBB O 1
ATOM 7803 N N . ARG B 1 481 ? -20.134 93.045 150.532 1.000 30.591 481 ARG BBB N 1
ATOM 7804 C CA . ARG B 1 481 ? -18.976 92.336 151.038 1.000 30.087 481 ARG BBB CA 1
ATOM 7805 C C . ARG B 1 481 ? -18.569 91.267 150.028 1.000 32.588 481 ARG BBB C 1
ATOM 7806 O O . ARG B 1 481 ? -19.417 90.767 149.299 1.000 31.503 481 ARG BBB O 1
ATOM 7814 N N . GLY B 1 482 ? -17.280 90.896 150.039 1.000 31.625 482 GLY BBB N 1
ATOM 7815 C CA . GLY B 1 482 ? -16.747 89.890 149.134 1.000 30.841 482 GLY BBB CA 1
ATOM 7816 C C . GLY B 1 482 ? -16.763 90.408 147.698 1.000 30.061 482 GLY BBB C 1
ATOM 7817 O O . GLY B 1 482 ? -16.741 91.613 147.478 1.000 27.988 482 GLY BBB O 1
ATOM 7818 N N . THR B 1 483 ? -16.837 89.494 146.729 1.000 27.472 483 THR BBB N 1
ATOM 7819 C CA . THR B 1 483 ? -16.661 89.869 145.338 1.000 26.716 483 THR BBB CA 1
ATOM 7820 C C . THR B 1 483 ? -17.883 89.476 144.513 1.000 27.064 483 THR BBB C 1
ATOM 7821 O O . THR B 1 483 ? -18.425 88.384 144.685 1.000 28.362 483 THR BBB O 1
ATOM 7825 N N . LEU B 1 484 ? -18.267 90.374 143.594 1.000 25.356 484 LEU BBB N 1
ATOM 7826 C CA . LEU B 1 484 ? -19.177 90.058 142.514 1.000 23.663 484 LEU BBB CA 1
ATOM 7827 C C . LEU B 1 484 ? -18.398 90.181 141.212 1.000 27.584 484 LEU BBB C 1
ATOM 7828 O O . LEU B 1 484 ? -17.677 91.158 141.020 1.000 28.544 484 LEU BBB O 1
ATOM 7833 N N . GLU B 1 485 ? -18.558 89.200 140.313 1.000 25.754 485 GLU BBB N 1
ATOM 7834 C CA . GLU B 1 485 ? -17.921 89.279 139.010 1.000 28.437 485 GLU BBB CA 1
ATOM 7835 C C . GLU B 1 485 ? -18.992 89.288 137.918 1.000 26.935 485 GLU BBB C 1
ATOM 7836 O O . GLU B 1 485 ? -19.869 88.418 137.885 1.000 25.722 485 GLU BBB O 1
ATOM 7842 N N . ILE B 1 486 ? -18.905 90.285 137.026 1.000 25.122 486 ILE BBB N 1
ATOM 7843 C CA . ILE B 1 486 ? -19.827 90.409 135.905 1.000 25.645 486 ILE BBB CA 1
ATOM 7844 C C . ILE B 1 486 ? -19.085 90.089 134.614 1.000 28.031 486 ILE BBB C 1
ATOM 7845 O O . ILE B 1 486 ? -18.054 90.705 134.344 1.000 29.627 486 ILE BBB O 1
ATOM 7850 N N . HIS B 1 487 ? -19.628 89.147 133.830 1.000 27.345 487 HIS BBB N 1
ATOM 7851 C CA . HIS B 1 487 ? -18.996 88.675 132.603 1.000 26.957 487 HIS BBB CA 1
ATOM 7852 C C . HIS B 1 487 ? -19.674 89.225 131.361 1.000 26.829 487 HIS BBB C 1
ATOM 7853 O O . HIS B 1 487 ? -19.036 89.314 130.318 1.000 31.065 487 HIS BBB O 1
ATOM 7860 N N . LYS B 1 488 ? -20.968 89.541 131.447 1.000 26.706 488 LYS BBB N 1
ATOM 7861 C CA . LYS B 1 488 ? -21.722 89.930 130.257 1.000 26.399 488 LYS BBB CA 1
ATOM 7862 C C . LYS B 1 488 ? -22.655 91.097 130.604 1.000 26.874 488 LYS BBB C 1
ATOM 7863 O O . LYS B 1 488 ? -22.281 91.943 131.414 1.000 31.203 488 LYS BBB O 1
ATOM 7869 N N . ILE B 1 489 ? -23.882 91.114 130.050 1.000 24.489 489 ILE BBB N 1
ATOM 7870 C CA . ILE B 1 489 ? -24.810 92.215 130.302 1.000 27.372 489 ILE BBB CA 1
ATOM 7871 C C . ILE B 1 489 ? -25.416 92.145 131.710 1.000 25.336 489 ILE BBB C 1
ATOM 7872 O O . ILE B 1 489 ? -25.908 91.106 132.162 1.000 26.859 489 ILE BBB O 1
ATOM 7877 N N . HIS B 1 490 ? -25.362 93.286 132.390 1.000 25.678 490 HIS BBB N 1
ATOM 7878 C CA . HIS B 1 490 ? -26.089 93.539 133.624 1.000 27.043 490 HIS BBB CA 1
ATOM 7879 C C . HIS B 1 490 ? -26.921 94.792 133.354 1.000 28.860 490 HIS BBB C 1
ATOM 7880 O O . HIS B 1 490 ? -26.374 95.900 133.295 1.000 29.540 490 HIS BBB O 1
ATOM 7887 N N . SER B 1 491 ? -28.235 94.602 133.167 1.000 27.679 491 SER BBB N 1
ATOM 7888 C CA A SER B 1 491 ? -29.082 95.637 132.594 0.600 26.860 491 SER BBB CA 1
ATOM 7889 C CA B SER B 1 491 ? -29.079 95.637 132.591 0.400 27.760 491 SER BBB CA 1
ATOM 7890 C C . SER B 1 491 ? -29.175 96.875 133.482 1.000 29.497 491 SER BBB C 1
ATOM 7891 O O . SER B 1 491 ? -29.192 97.990 132.967 1.000 30.765 491 SER BBB O 1
ATOM 7896 N N . SER B 1 492 ? -29.291 96.672 134.807 1.000 25.465 492 SER BBB N 1
ATOM 7897 C CA . SER B 1 492 ? -29.591 97.758 135.731 1.000 25.441 492 SER BBB CA 1
ATOM 7898 C C . SER B 1 492 ? -28.348 98.237 136.494 1.000 26.471 492 SER BBB C 1
ATOM 7899 O O . SER B 1 492 ? -27.247 97.769 136.248 1.000 25.103 492 SER BBB O 1
ATOM 7902 N N . LYS B 1 493 ? -28.530 99.173 137.434 1.000 26.488 493 LYS BBB N 1
ATOM 7903 C CA . LYS B 1 493 ? -27.422 99.870 138.093 1.000 27.218 493 LYS BBB CA 1
ATOM 7904 C C . LYS B 1 493 ? -26.636 98.929 139.008 1.000 26.923 493 LYS BBB C 1
ATOM 7905 O O . LYS B 1 493 ? -27.162 97.891 139.418 1.000 26.721 493 LYS BBB O 1
ATOM 7911 N N . VAL B 1 494 ? -25.375 99.288 139.289 1.000 24.692 494 VAL BBB N 1
ATOM 7912 C CA . VAL B 1 494 ? -24.521 98.522 140.186 1.000 28.642 494 VAL BBB CA 1
ATOM 7913 C C . VAL B 1 494 ? -23.889 99.474 141.214 1.000 27.726 494 VAL BBB C 1
ATOM 7914 O O . VAL B 1 494 ? -23.352 100.523 140.845 1.000 27.812 494 VAL BBB O 1
ATOM 7918 N N . THR B 1 495 ? -23.917 99.082 142.494 1.000 26.499 495 THR BBB N 1
ATOM 7919 C CA . THR B 1 495 ? -23.298 99.855 143.559 1.000 27.754 495 THR BBB CA 1
ATOM 7920 C C . THR B 1 495 ? -22.345 98.965 144.349 1.000 29.304 495 THR BBB C 1
ATOM 7921 O O . THR B 1 495 ? -22.745 97.896 144.809 1.000 30.206 495 THR BBB O 1
ATOM 7925 N N . VAL B 1 496 ? -21.097 99.419 144.497 1.000 29.547 496 VAL BBB N 1
ATOM 7926 C CA . VAL B 1 496 ? -20.110 98.711 145.294 1.000 30.967 496 VAL BBB CA 1
ATOM 7927 C C . VAL B 1 496 ? -19.905 99.512 146.572 1.000 31.787 496 VAL BBB C 1
ATOM 7928 O O . VAL B 1 496 ? -19.477 100.665 146.519 1.000 29.221 496 VAL BBB O 1
ATOM 7932 N N . ASN B 1 497 ? -20.256 98.910 147.712 1.000 31.592 497 ASN BBB N 1
ATOM 7933 C CA . ASN B 1 497 ? -20.104 99.592 148.985 1.000 32.767 497 ASN BBB CA 1
ATOM 7934 C C . ASN B 1 497 ? -18.691 99.342 149.517 1.000 36.180 497 ASN BBB C 1
ATOM 7935 O O . ASN B 1 497 ? -17.913 98.613 148.890 1.000 35.145 497 ASN BBB O 1
ATOM 7940 N N . GLN B 1 498 ? -18.395 99.914 150.692 1.000 35.022 498 GLN BBB N 1
ATOM 7941 C CA A GLN B 1 498 ? -17.026 100.088 151.172 0.500 36.053 498 GLN BBB CA 1
ATOM 7942 C CA B GLN B 1 498 ? -17.017 100.080 151.143 0.500 36.829 498 GLN BBB CA 1
ATOM 7943 C C . GLN B 1 498 ? -16.286 98.753 151.330 1.000 35.642 498 GLN BBB C 1
ATOM 7944 O O . GLN B 1 498 ? -15.100 98.677 151.043 1.000 32.510 498 GLN BBB O 1
ATOM 7955 N N . ALA B 1 499 ? -16.982 97.697 151.787 1.000 32.850 499 ALA BBB N 1
ATOM 7956 C CA . ALA B 1 499 ? -16.310 96.419 151.994 1.000 32.805 499 ALA BBB CA 1
ATOM 7957 C C . ALA B 1 499 ? -16.497 95.478 150.794 1.000 34.107 499 ALA BBB C 1
ATOM 7958 O O . ALA B 1 499 ? -16.132 94.307 150.866 1.000 33.311 499 ALA BBB O 1
ATOM 7960 N N . GLY B 1 500 ? -17.014 96.001 149.673 1.000 30.914 500 GLY BBB N 1
ATOM 7961 C CA . GLY B 1 500 ? -17.306 95.161 148.521 1.000 27.164 500 GLY BBB CA 1
ATOM 7962 C C . GLY B 1 500 ? -16.250 95.282 147.430 1.000 30.404 500 GLY BBB C 1
ATOM 7963 O O . GLY B 1 500 ? -15.487 96.248 147.405 1.000 30.519 500 GLY BBB O 1
ATOM 7964 N N . ARG B 1 501 ? -16.277 94.333 146.487 1.000 28.233 501 ARG BBB N 1
ATOM 7965 C CA . ARG B 1 501 ? -15.375 94.304 145.347 1.000 28.892 501 ARG BBB CA 1
ATOM 7966 C C . ARG B 1 501 ? -16.155 93.822 144.120 1.000 31.975 501 ARG BBB C 1
ATOM 7967 O O . ARG B 1 501 ? -16.868 92.826 144.181 1.000 33.066 501 ARG BBB O 1
ATOM 7975 N N . LEU B 1 502 ? -16.033 94.542 143.010 1.000 27.995 502 LEU BBB N 1
ATOM 7976 C CA . LEU B 1 502 ? -16.616 94.177 141.733 1.000 29.202 502 LEU BBB CA 1
ATOM 7977 C C . LEU B 1 502 ? -15.499 93.933 140.719 1.000 29.684 502 LEU BBB C 1
ATOM 7978 O O . LEU B 1 502 ? -14.618 94.777 140.547 1.000 30.846 502 LEU BBB O 1
ATOM 7983 N N . VAL B 1 503 ? -15.554 92.790 140.030 1.000 29.389 503 VAL BBB N 1
ATOM 7984 C CA . VAL B 1 503 ? -14.629 92.513 138.940 1.000 27.972 503 VAL BBB CA 1
ATOM 7985 C C . VAL B 1 503 ? -15.409 92.578 137.640 1.000 28.795 503 VAL BBB C 1
ATOM 7986 O O . VAL B 1 503 ? -16.378 91.841 137.466 1.000 29.880 503 VAL BBB O 1
ATOM 7990 N N . LEU B 1 504 ? -14.973 93.459 136.729 1.000 27.305 504 LEU BBB N 1
ATOM 7991 C CA . LEU B 1 504 ? -15.567 93.544 135.412 1.000 27.780 504 LEU BBB CA 1
ATOM 7992 C C . LEU B 1 504 ? -14.663 92.815 134.423 1.000 33.538 504 LEU BBB C 1
ATOM 7993 O O . LEU B 1 504 ? -13.473 93.109 134.333 1.000 33.037 504 LEU BBB O 1
ATOM 7998 N N . HIS B 1 505 ? -15.268 91.901 133.662 1.000 30.416 505 HIS BBB N 1
ATOM 7999 C CA . HIS B 1 505 ? -14.562 91.154 132.638 1.000 32.062 505 HIS BBB CA 1
ATOM 8000 C C . HIS B 1 505 ? -14.767 91.814 131.274 1.000 32.060 505 HIS BBB C 1
ATOM 8001 O O . HIS B 1 505 ? -15.552 92.746 131.144 1.000 31.176 505 HIS BBB O 1
ATOM 8008 N N . PRO B 1 506 ? -14.033 91.397 130.221 1.000 31.833 506 PRO BBB N 1
ATOM 8009 C CA . PRO B 1 506 ? -14.051 92.141 128.955 1.000 33.385 506 PRO BBB CA 1
ATOM 8010 C C . PRO B 1 506 ? -15.410 92.297 128.279 1.000 32.935 506 PRO BBB C 1
ATOM 8011 O O . PRO B 1 506 ? -15.620 93.258 127.552 1.000 34.948 506 PRO BBB O 1
ATOM 8015 N N . LYS B 1 507 ? -16.333 91.359 128.510 1.000 32.479 507 LYS BBB N 1
ATOM 8016 C CA . LYS B 1 507 ? -17.626 91.446 127.843 1.000 34.900 507 LYS BBB CA 1
ATOM 8017 C C . LYS B 1 507 ? -18.704 92.067 128.738 1.000 33.225 507 LYS BBB C 1
ATOM 8018 O O . LYS B 1 507 ? -19.868 92.120 128.349 1.000 33.026 507 LYS BBB O 1
ATOM 8024 N N . ALA B 1 508 ? -18.315 92.540 129.932 1.000 31.661 508 ALA BBB N 1
ATOM 8025 C CA . ALA B 1 508 ? -19.234 93.182 130.861 1.000 31.039 508 ALA BBB CA 1
ATOM 8026 C C . ALA B 1 508 ? -19.864 94.433 130.245 1.000 31.499 508 ALA BBB C 1
ATOM 8027 O O . ALA B 1 508 ? -19.170 95.239 129.625 1.000 33.707 508 ALA BBB O 1
ATOM 8029 N N . LEU B 1 509 ? -21.176 94.608 130.457 1.000 30.890 509 LEU BBB N 1
ATOM 8030 C CA . LEU B 1 509 ? -21.901 95.794 130.018 1.000 30.497 509 LEU BBB CA 1
ATOM 8031 C C . LEU B 1 509 ? -22.949 96.106 131.084 1.000 30.605 509 LEU BBB C 1
ATOM 8032 O O . LEU B 1 509 ? -23.872 95.322 131.313 1.000 35.237 509 LEU BBB O 1
ATOM 8037 N N . ILE B 1 510 ? -22.769 97.238 131.760 1.000 28.039 510 ILE BBB N 1
ATOM 8038 C CA . ILE B 1 510 ? -23.709 97.659 132.779 1.000 28.549 510 ILE BBB CA 1
ATOM 8039 C C . ILE B 1 510 ? -24.549 98.748 132.143 1.000 30.639 510 ILE BBB C 1
ATOM 8040 O O . ILE B 1 510 ? -24.001 99.759 131.698 1.000 34.423 510 ILE BBB O 1
ATOM 8045 N N . GLY B 1 511 ? -25.862 98.511 132.050 1.000 30.076 511 GLY BBB N 1
ATOM 8046 C CA . GLY B 1 511 ? -26.753 99.538 131.528 1.000 27.525 511 GLY BBB CA 1
ATOM 8047 C C . GLY B 1 511 ? -27.287 99.148 130.153 1.000 31.167 511 GLY BBB C 1
ATOM 8048 O O . GLY B 1 511 ? -26.692 99.459 129.115 1.000 30.436 511 GLY BBB O 1
ATOM 8049 N N . TYR B 1 512 ? -28.438 98.476 130.172 1.000 30.912 512 TYR BBB N 1
ATOM 8050 C CA . TYR B 1 512 ? -29.039 97.960 128.959 1.000 30.141 512 TYR BBB CA 1
ATOM 8051 C C . TYR B 1 512 ? -30.550 97.971 129.128 1.000 34.630 512 TYR BBB C 1
ATOM 8052 O O . TYR B 1 512 ? -31.069 97.460 130.117 1.000 33.731 512 TYR BBB O 1
ATOM 8061 N N . ASN B 1 513 ? -31.245 98.518 128.125 1.000 36.552 513 ASN BBB N 1
ATOM 8062 C CA . ASN B 1 513 ? -32.672 98.730 128.233 1.000 40.035 513 ASN BBB CA 1
ATOM 8063 C C . ASN B 1 513 ? -33.449 97.501 127.762 1.000 39.522 513 ASN BBB C 1
ATOM 8064 O O . ASN B 1 513 ? -33.866 97.444 126.609 1.000 42.438 513 ASN BBB O 1
ATOM 8069 N N . GLU B 1 514 ? -33.606 96.512 128.649 1.000 36.188 514 GLU BBB N 1
ATOM 8070 C CA . GLU B 1 514 ? -34.430 95.334 128.389 1.000 35.717 514 GLU BBB CA 1
ATOM 8071 C C . GLU B 1 514 ? -35.604 95.352 129.360 1.000 32.476 514 GLU BBB C 1
ATOM 8072 O O . GLU B 1 514 ? -35.413 95.727 130.493 1.000 32.438 514 GLU BBB O 1
ATOM 8078 N N . ALA B 1 515 ? -36.822 95.016 128.925 1.000 31.542 515 ALA BBB N 1
ATOM 8079 C CA . ALA B 1 515 ? -37.944 94.943 129.855 1.000 29.946 515 ALA BBB CA 1
ATOM 8080 C C . ALA B 1 515 ? -37.627 93.902 130.931 1.000 32.088 515 ALA BBB C 1
ATOM 8081 O O . ALA B 1 515 ? -37.051 92.863 130.616 1.000 30.534 515 ALA BBB O 1
ATOM 8083 N N . PHE B 1 516 ? -38.023 94.184 132.183 1.000 27.082 516 PHE BBB N 1
ATOM 8084 C CA . PHE B 1 516 ? -37.722 93.327 133.320 1.000 28.619 516 PHE BBB CA 1
ATOM 8085 C C . PHE B 1 516 ? -38.367 91.943 133.173 1.000 30.926 516 PHE BBB C 1
ATOM 8086 O O . PHE B 1 516 ? -37.929 90.988 133.822 1.000 30.394 516 PHE BBB O 1
ATOM 8094 N N . PHE B 1 517 ? -39.426 91.848 132.357 1.000 26.543 517 PHE BBB N 1
ATOM 8095 C CA . PHE B 1 517 ? -40.161 90.605 132.177 1.000 27.121 517 PHE BBB CA 1
ATOM 8096 C C . PHE B 1 517 ? -39.687 89.839 130.934 1.000 26.658 517 PHE BBB C 1
ATOM 8097 O O . PHE B 1 517 ? -40.309 88.859 130.546 1.000 28.694 517 PHE BBB O 1
ATOM 8105 N N . ASN B 1 518 ? -38.593 90.262 130.291 1.000 29.123 518 ASN BBB N 1
ATOM 8106 C CA . ASN B 1 518 ? -38.014 89.498 129.199 1.000 28.614 518 ASN BBB CA 1
ATOM 8107 C C . ASN B 1 518 ? -36.600 89.060 129.558 1.000 32.286 518 ASN BBB C 1
ATOM 8108 O O . ASN B 1 518 ? -35.956 89.648 130.426 1.000 30.891 518 ASN BBB O 1
ATOM 8113 N N . VAL B 1 519 ? -36.126 88.023 128.855 1.000 30.556 519 VAL BBB N 1
ATOM 8114 C CA A VAL B 1 519 ? -34.719 87.657 128.892 0.600 31.846 519 VAL BBB CA 1
ATOM 8115 C CA B VAL B 1 519 ? -34.727 87.637 128.881 0.400 31.385 519 VAL BBB CA 1
ATOM 8116 C C . VAL B 1 519 ? -34.068 88.149 127.600 1.000 32.683 519 VAL BBB C 1
ATOM 8117 O O . VAL B 1 519 ? -34.711 88.210 126.547 1.000 31.143 519 VAL BBB O 1
ATOM 8124 N N . ILE B 1 520 ? -32.791 88.519 127.696 1.000 30.655 520 ILE BBB N 1
ATOM 8125 C CA . ILE B 1 520 ? -32.060 89.058 126.555 1.000 30.322 520 ILE BBB CA 1
ATOM 8126 C C . ILE B 1 520 ? -31.718 87.919 125.595 1.000 35.911 520 ILE BBB C 1
ATOM 8127 O O . ILE B 1 520 ? -31.065 86.953 125.989 1.000 36.236 520 ILE BBB O 1
ATOM 8132 N N . THR B 1 521 ? -32.168 88.027 124.336 1.000 37.761 521 THR BBB N 1
ATOM 8133 C CA . THR B 1 521 ? -31.887 86.987 123.349 1.000 43.283 521 THR BBB CA 1
ATOM 8134 C C . THR B 1 521 ? -31.098 87.541 122.159 1.000 50.213 521 THR BBB C 1
ATOM 8135 O O . THR B 1 521 ? -30.401 86.788 121.495 1.000 50.826 521 THR BBB O 1
ATOM 8139 N N . THR B 1 522 ? -31.246 88.835 121.863 1.000 47.971 522 THR BBB N 1
ATOM 8140 C CA . THR B 1 522 ? -30.451 89.483 120.833 1.000 46.308 522 THR BBB CA 1
ATOM 8141 C C . THR B 1 522 ? -30.005 90.836 121.369 1.000 42.542 522 THR BBB C 1
ATOM 8142 O O . THR B 1 522 ? -30.825 91.587 121.879 1.000 46.557 522 THR BBB O 1
ATOM 8146 N N . VAL B 1 523 ? -28.716 91.139 121.241 1.000 37.367 523 VAL BBB N 1
ATOM 8147 C CA . VAL B 1 523 ? -28.213 92.385 121.776 1.000 40.651 523 VAL BBB CA 1
ATOM 8148 C C . VAL B 1 523 ? -28.333 93.466 120.711 1.000 42.530 523 VAL BBB C 1
ATOM 8149 O O . VAL B 1 523 ? -27.765 93.348 119.631 1.000 49.029 523 VAL BBB O 1
ATOM 8153 N N . ASP B 1 524 ? -29.078 94.518 121.040 1.000 41.946 524 ASP BBB N 1
ATOM 8154 C CA . ASP B 1 524 ? -29.222 95.659 120.163 1.000 43.141 524 ASP BBB CA 1
ATOM 8155 C C . ASP B 1 524 ? -28.461 96.832 120.776 1.000 45.629 524 ASP BBB C 1
ATOM 8156 O O . ASP B 1 524 ? -28.857 97.329 121.832 1.000 43.449 524 ASP BBB O 1
ATOM 8161 N N . PRO B 1 525 ? -27.377 97.332 120.125 1.000 45.462 525 PRO BBB N 1
ATOM 8162 C CA . PRO B 1 525 ? -26.555 98.396 120.702 1.000 43.077 525 PRO BBB CA 1
ATOM 8163 C C . PRO B 1 525 ? -27.314 99.685 121.006 1.000 45.377 525 PRO BBB C 1
ATOM 8164 O O . PRO B 1 525 ? -26.884 100.440 121.881 1.000 45.487 525 PRO BBB O 1
ATOM 8168 N N . THR B 1 526 ? -28.436 99.924 120.310 1.000 42.355 526 THR BBB N 1
ATOM 8169 C CA A THR B 1 526 ? -29.241 101.118 120.549 0.500 44.207 526 THR BBB CA 1
ATOM 8170 C CA B THR B 1 526 ? -29.232 101.120 120.553 0.500 42.705 526 THR BBB CA 1
ATOM 8171 C C . THR B 1 526 ? -29.861 101.071 121.949 1.000 43.223 526 THR BBB C 1
ATOM 8172 O O . THR B 1 526 ? -30.251 102.110 122.491 1.000 45.012 526 THR BBB O 1
ATOM 8179 N N . ARG B 1 527 ? -29.956 99.863 122.538 1.000 39.741 527 ARG BBB N 1
ATOM 8180 C CA . ARG B 1 527 ? -30.571 99.721 123.855 1.000 38.711 527 ARG BBB CA 1
ATOM 8181 C C . ARG B 1 527 ? -29.568 99.924 124.996 1.000 37.055 527 ARG BBB C 1
ATOM 8182 O O . ARG B 1 527 ? -29.970 99.951 126.157 1.000 37.481 527 ARG BBB O 1
ATOM 8190 N N . ILE B 1 528 ? -28.269 100.041 124.687 1.000 36.143 528 ILE BBB N 1
ATOM 8191 C CA . ILE B 1 528 ? -27.302 100.414 125.708 1.000 36.899 528 ILE BBB CA 1
ATOM 8192 C C . ILE B 1 528 ? -27.699 101.788 126.250 1.000 39.119 528 ILE BBB C 1
ATOM 8193 O O . ILE B 1 528 ? -28.070 102.657 125.471 1.000 43.860 528 ILE BBB O 1
ATOM 8198 N N . THR B 1 529 ? -27.708 101.953 127.581 1.000 36.658 529 THR BBB N 1
ATOM 8199 C CA . THR B 1 529 ? -28.255 103.152 128.194 1.000 33.854 529 THR BBB CA 1
ATOM 8200 C C . THR B 1 529 ? -27.156 104.200 128.365 1.000 36.564 529 THR BBB C 1
ATOM 8201 O O . THR B 1 529 ? -25.978 103.926 128.127 1.000 31.304 529 THR BBB O 1
ATOM 8205 N N . THR B 1 530 ? -27.555 105.413 128.780 1.000 33.343 530 THR BBB N 1
ATOM 8206 C CA . THR B 1 530 ? -26.561 106.430 129.094 1.000 36.835 530 THR BBB CA 1
ATOM 8207 C C . THR B 1 530 ? -26.773 106.968 130.503 1.000 38.000 530 THR BBB C 1
ATOM 8208 O O . THR B 1 530 ? -26.056 107.870 130.912 1.000 43.189 530 THR BBB O 1
ATOM 8212 N N . GLY B 1 531 ? -27.733 106.397 131.253 1.000 37.652 531 GLY BBB N 1
ATOM 8213 C CA . GLY B 1 531 ? -28.028 106.867 132.602 1.000 34.375 531 GLY BBB CA 1
ATOM 8214 C C . GLY B 1 531 ? -27.977 105.756 133.659 1.000 35.852 531 GLY BBB C 1
ATOM 8215 O O . GLY B 1 531 ? -28.500 105.931 134.763 1.000 31.535 531 GLY BBB O 1
ATOM 8216 N N . THR B 1 532 ? -27.332 104.617 133.340 1.000 31.430 532 THR BBB N 1
ATOM 8217 C CA . THR B 1 532 ? -27.236 103.551 134.317 1.000 31.701 532 THR BBB CA 1
ATOM 8218 C C . THR B 1 532 ? -25.849 103.614 134.946 1.000 36.071 532 THR BBB C 1
ATOM 8219 O O . THR B 1 532 ? -24.853 103.359 134.267 1.000 34.336 532 THR BBB O 1
ATOM 8223 N N . ASN B 1 533 ? -25.790 103.894 136.250 1.000 27.763 533 ASN BBB N 1
ATOM 8224 C CA . ASN B 1 533 ? -24.517 104.266 136.845 1.000 31.017 533 ASN BBB CA 1
ATOM 8225 C C . ASN B 1 533 ? -23.907 103.111 137.637 1.000 32.304 533 ASN BBB C 1
ATOM 8226 O O . ASN B 1 533 ? -24.623 102.309 138.253 1.000 33.756 533 ASN BBB O 1
ATOM 8231 N N . LEU B 1 534 ? -22.567 103.091 137.642 1.000 30.888 534 LEU BBB N 1
ATOM 8232 C CA . LEU B 1 534 ? -21.766 102.259 138.519 1.000 30.074 534 LEU BBB CA 1
ATOM 8233 C C . LEU B 1 534 ? -21.171 103.169 139.593 1.000 32.710 534 LEU BBB C 1
ATOM 8234 O O . LEU B 1 534 ? -20.380 104.076 139.283 1.000 30.564 534 LEU BBB O 1
ATOM 8239 N N . ARG B 1 535 ? -21.595 102.944 140.851 1.000 31.133 535 ARG BBB N 1
ATOM 8240 C CA A ARG B 1 535 ? -21.097 103.680 141.998 0.600 30.324 535 ARG BBB CA 1
ATOM 8241 C CA B ARG B 1 535 ? -21.100 103.680 142.001 0.400 30.593 535 ARG BBB CA 1
ATOM 8242 C C . ARG B 1 535 ? -20.075 102.807 142.716 1.000 32.419 535 ARG BBB C 1
ATOM 8243 O O . ARG B 1 535 ? -20.354 101.652 143.016 1.000 36.289 535 ARG BBB O 1
ATOM 8258 N N . ASN B 1 536 ? -18.899 103.371 143.011 1.000 32.884 536 ASN BBB N 1
ATOM 8259 C CA . ASN B 1 536 ? -17.835 102.606 143.633 1.000 32.839 536 ASN BBB CA 1
ATOM 8260 C C . ASN B 1 536 ? -17.334 103.269 144.920 1.000 34.436 536 ASN BBB C 1
ATOM 8261 O O . ASN B 1 536 ? -16.606 104.259 144.898 1.000 34.422 536 ASN BBB O 1
ATOM 8266 N N . LYS B 1 537 ? -17.692 102.666 146.051 1.000 35.358 537 LYS BBB N 1
ATOM 8267 C CA . LYS B 1 537 ? -17.169 103.080 147.337 1.000 34.812 537 LYS BBB CA 1
ATOM 8268 C C . LYS B 1 537 ? -16.191 102.034 147.850 1.000 35.225 537 LYS BBB C 1
ATOM 8269 O O . LYS B 1 537 ? -15.633 102.213 148.936 1.000 34.941 537 LYS BBB O 1
ATOM 8275 N N . GLY B 1 538 ? -16.010 100.951 147.083 1.000 31.774 538 GLY BBB N 1
ATOM 8276 C CA . GLY B 1 538 ? -15.111 99.874 147.471 1.000 31.513 538 GLY BBB CA 1
ATOM 8277 C C . GLY B 1 538 ? -14.034 99.645 146.419 1.000 32.495 538 GLY BBB C 1
ATOM 8278 O O . GLY B 1 538 ? -13.317 100.575 146.076 1.000 32.091 538 GLY BBB O 1
ATOM 8279 N N . ILE B 1 539 ? -13.964 98.418 145.883 1.000 29.723 539 ILE BBB N 1
ATOM 8280 C CA . ILE B 1 539 ? -13.000 98.066 144.857 1.000 28.156 539 ILE BBB CA 1
ATOM 8281 C C . ILE B 1 539 ? -13.720 97.732 143.544 1.000 32.366 539 ILE BBB C 1
ATOM 8282 O O . ILE B 1 539 ? -14.654 96.931 143.517 1.000 31.841 539 ILE BBB O 1
ATOM 8287 N N . VAL B 1 540 ? -13.263 98.356 142.454 1.000 29.292 540 VAL BBB N 1
ATOM 8288 C CA . VAL B 1 540 ? -13.612 97.942 141.106 1.000 30.846 540 VAL BBB CA 1
ATOM 8289 C C . VAL B 1 540 ? -12.324 97.547 140.384 1.000 35.590 540 VAL BBB C 1
ATOM 8290 O O . VAL B 1 540 ? -11.364 98.319 140.334 1.000 34.983 540 VAL BBB O 1
ATOM 8294 N N . GLU B 1 541 ? -12.335 96.346 139.801 1.000 37.255 541 GLU BBB N 1
ATOM 8295 C CA . GLU B 1 541 ? -11.221 95.792 139.053 1.000 34.608 541 GLU BBB CA 1
ATOM 8296 C C . GLU B 1 541 ? -11.675 95.553 137.613 1.000 35.866 541 GLU BBB C 1
ATOM 8297 O O . GLU B 1 541 ? -12.722 94.936 137.401 1.000 34.353 541 GLU BBB O 1
ATOM 8303 N N . VAL B 1 542 ? -10.905 96.059 136.639 1.000 31.508 542 VAL BBB N 1
ATOM 8304 C CA . VAL B 1 542 ? -11.285 95.988 135.231 1.000 33.642 542 VAL BBB CA 1
ATOM 8305 C C . VAL B 1 542 ? -10.275 95.124 134.467 1.000 38.214 542 VAL BBB C 1
ATOM 8306 O O . VAL B 1 542 ? -9.057 95.193 134.701 1.000 35.637 542 VAL BBB O 1
ATOM 8310 N N . ASN B 1 543 ? -10.808 94.302 133.560 1.000 37.090 543 ASN BBB N 1
ATOM 8311 C CA . ASN B 1 543 ? -10.041 93.427 132.688 1.000 38.387 543 ASN BBB CA 1
ATOM 8312 C C . ASN B 1 543 ? -10.454 93.697 131.246 1.000 36.585 543 ASN BBB C 1
ATOM 8313 O O . ASN B 1 543 ? -11.628 93.964 130.969 1.000 33.438 543 ASN BBB O 1
ATOM 8318 N N . GLY B 1 544 ? -9.481 93.611 130.327 1.000 37.976 544 GLY BBB N 1
ATOM 8319 C CA . GLY B 1 544 ? -9.751 93.875 128.920 1.000 33.968 544 GLY BBB CA 1
ATOM 8320 C C . GLY B 1 544 ? -9.874 95.369 128.665 1.000 36.519 544 GLY BBB C 1
ATOM 8321 O O . GLY B 1 544 ? -9.658 96.178 129.567 1.000 38.289 544 GLY BBB O 1
ATOM 8322 N N . THR B 1 545 ? -10.231 95.723 127.431 1.000 38.876 545 THR BBB N 1
ATOM 8323 C CA . THR B 1 545 ? -10.380 97.115 127.042 1.000 40.038 545 THR BBB CA 1
ATOM 8324 C C . THR B 1 545 ? -11.788 97.365 126.497 1.000 41.052 545 THR BBB C 1
ATOM 8325 O O . THR B 1 545 ? -12.056 98.438 125.941 1.000 39.278 545 THR BBB O 1
ATOM 8329 N N . THR B 1 546 ? -12.699 96.388 126.664 1.000 39.853 546 THR BBB N 1
ATOM 8330 C CA . THR B 1 546 ? -13.968 96.436 125.944 1.000 36.899 546 THR BBB CA 1
ATOM 8331 C C . THR B 1 546 ? -15.202 96.575 126.847 1.000 33.632 546 THR BBB C 1
ATOM 8332 O O . THR B 1 546 ? -16.295 96.779 126.323 1.000 33.712 546 THR BBB O 1
ATOM 8336 N N . ALA B 1 547 ? -15.053 96.477 128.179 1.000 33.150 547 ALA BBB N 1
ATOM 8337 C CA . ALA B 1 547 ? -16.213 96.580 129.071 1.000 32.165 547 ALA BBB CA 1
ATOM 8338 C C . ALA B 1 547 ? -16.848 97.967 128.987 1.000 35.187 547 ALA BBB C 1
ATOM 8339 O O . ALA B 1 547 ? -16.138 98.943 128.757 1.000 37.904 547 ALA BBB O 1
ATOM 8341 N N . ILE B 1 548 ? -18.178 98.042 129.173 1.000 35.862 548 ILE BBB N 1
ATOM 8342 C CA . ILE B 1 548 ? -18.950 99.268 128.971 1.000 35.186 548 ILE BBB CA 1
ATOM 8343 C C . ILE B 1 548 ? -19.803 99.599 130.210 1.000 35.023 548 ILE BBB C 1
ATOM 8344 O O . ILE B 1 548 ? -20.434 98.720 130.795 1.000 34.725 548 ILE BBB O 1
ATOM 8349 N N . ILE B 1 549 ? -19.827 100.880 130.598 1.000 31.832 549 ILE BBB N 1
ATOM 8350 C CA . ILE B 1 549 ? -20.816 101.424 131.519 1.000 32.038 549 ILE BBB CA 1
ATOM 8351 C C . ILE B 1 549 ? -21.721 102.336 130.690 1.000 34.394 549 ILE BBB C 1
ATOM 8352 O O . ILE B 1 549 ? -21.267 103.367 130.179 1.000 34.035 549 ILE BBB O 1
ATOM 8357 N N . GLY B 1 550 ? -22.983 101.921 130.540 1.000 31.322 550 GLY BBB N 1
ATOM 8358 C CA . GLY B 1 550 ? -24.005 102.724 129.898 1.000 32.190 550 GLY BBB CA 1
ATOM 8359 C C . GLY B 1 550 ? -24.554 103.790 130.844 1.000 32.352 550 GLY BBB C 1
ATOM 8360 O O . GLY B 1 550 ? -25.748 103.784 131.161 1.000 30.742 550 GLY BBB O 1
ATOM 8361 N N . GLY B 1 551 ? -23.658 104.689 131.280 1.000 30.219 551 GLY BBB N 1
ATOM 8362 C CA . GLY B 1 551 ? -23.962 105.696 132.282 1.000 31.586 551 GLY BBB CA 1
ATOM 8363 C C . GLY B 1 551 ? -22.677 106.201 132.931 1.000 32.007 551 GLY BBB C 1
ATOM 8364 O O . GLY B 1 551 ? -21.606 106.066 132.348 1.000 32.038 551 GLY BBB O 1
ATOM 8365 N N . ASP B 1 552 ? -22.784 106.746 134.150 1.000 35.934 552 ASP BBB N 1
ATOM 8366 C CA . ASP B 1 552 ? -21.641 107.345 134.837 1.000 32.732 552 ASP BBB CA 1
ATOM 8367 C C . ASP B 1 552 ? -20.871 106.305 135.646 1.000 35.144 552 ASP BBB C 1
ATOM 8368 O O . ASP B 1 552 ? -21.449 105.344 136.159 1.000 33.758 552 ASP BBB O 1
ATOM 8373 N N . TYR B 1 553 ? -19.558 106.517 135.765 1.000 33.688 553 TYR BBB N 1
ATOM 8374 C CA . TYR B 1 553 ? -18.746 105.833 136.746 1.000 32.887 553 TYR BBB CA 1
ATOM 8375 C C . TYR B 1 553 ? -18.454 106.836 137.860 1.000 34.131 553 TYR BBB C 1
ATOM 8376 O O . TYR B 1 553 ? -17.844 107.876 137.618 1.000 34.001 553 TYR BBB O 1
ATOM 8385 N N . ILE B 1 554 ? -18.916 106.528 139.074 1.000 31.328 554 ILE BBB N 1
ATOM 8386 C CA . ILE B 1 554 ? -18.804 107.459 140.178 1.000 31.295 554 ILE BBB CA 1
ATOM 8387 C C . ILE B 1 554 ? -17.975 106.798 141.272 1.000 34.239 554 ILE BBB C 1
ATOM 8388 O O . ILE B 1 554 ? -18.444 105.853 141.909 1.000 33.697 554 ILE BBB O 1
ATOM 8393 N N . ALA B 1 555 ? -16.759 107.321 141.493 1.000 32.270 555 ALA BBB N 1
ATOM 8394 C CA . ALA B 1 555 ? -15.852 106.779 142.494 1.000 33.167 555 ALA BBB CA 1
ATOM 8395 C C . ALA B 1 555 ? -15.793 107.706 143.708 1.000 33.507 555 ALA BBB C 1
ATOM 8396 O O . ALA B 1 555 ? -15.610 108.906 143.566 1.000 37.386 555 ALA BBB O 1
ATOM 8398 N N . TYR B 1 556 ? -15.959 107.127 144.894 1.000 33.700 556 TYR BBB N 1
ATOM 8399 C CA . TYR B 1 556 ? -16.097 107.849 146.146 1.000 36.083 556 TYR BBB CA 1
ATOM 8400 C C . TYR B 1 556 ? -14.792 107.784 146.938 1.000 36.055 556 TYR BBB C 1
ATOM 8401 O O . TYR B 1 556 ? -13.910 106.972 146.649 1.000 37.098 556 TYR BBB O 1
ATOM 8410 N N . LYS B 1 557 ? -14.713 108.619 147.977 1.000 36.368 557 LYS BBB N 1
ATOM 8411 C CA . LYS B 1 557 ? -13.577 108.664 148.879 1.000 39.628 557 LYS BBB CA 1
ATOM 8412 C C . LYS B 1 557 ? -13.357 107.279 149.461 1.000 38.806 557 LYS BBB C 1
ATOM 8413 O O . LYS B 1 557 ? -14.298 106.661 149.948 1.000 43.722 557 LYS BBB O 1
ATOM 8419 N N . GLY B 1 558 ? -12.105 106.823 149.421 1.000 40.317 558 GLY BBB N 1
ATOM 8420 C CA . GLY B 1 558 ? -11.735 105.547 150.011 1.000 38.055 558 GLY BBB CA 1
ATOM 8421 C C . GLY B 1 558 ? -11.864 104.388 149.022 1.000 37.429 558 GLY BBB C 1
ATOM 8422 O O . GLY B 1 558 ? -11.579 103.257 149.389 1.000 42.676 558 GLY BBB O 1
ATOM 8423 N N . SER B 1 559 ? -12.283 104.664 147.782 1.000 34.836 559 SER BBB N 1
ATOM 8424 C CA . SER B 1 559 ? -12.479 103.610 146.796 1.000 34.180 559 SER BBB CA 1
ATOM 8425 C C . SER B 1 559 ? -11.174 103.279 146.075 1.000 36.312 559 SER BBB C 1
ATOM 8426 O O . SER B 1 559 ? -10.251 104.082 146.080 1.000 35.992 559 SER BBB O 1
ATOM 8429 N N . THR B 1 560 ? -11.113 102.101 145.441 1.000 35.151 560 THR BBB N 1
ATOM 8430 C CA . THR B 1 560 ? -10.008 101.727 144.568 1.000 33.768 560 THR BBB CA 1
ATOM 8431 C C . THR B 1 560 ? -10.561 101.344 143.202 1.000 31.931 560 THR BBB C 1
ATOM 8432 O O . THR B 1 560 ? -11.566 100.629 143.114 1.000 29.975 560 THR BBB O 1
ATOM 8436 N N . THR B 1 561 ? -9.882 101.804 142.146 1.000 35.957 561 THR BBB N 1
ATOM 8437 C CA . THR B 1 561 ? -10.150 101.377 140.783 1.000 31.130 561 THR BBB CA 1
ATOM 8438 C C . THR B 1 561 ? -8.862 100.797 140.203 1.000 34.191 561 THR BBB C 1
ATOM 8439 O O . THR B 1 561 ? -7.888 101.523 140.053 1.000 34.358 561 THR BBB O 1
ATOM 8443 N N . THR B 1 562 ? -8.861 99.499 139.879 1.000 34.568 562 THR BBB N 1
ATOM 8444 C CA . THR B 1 562 ? -7.678 98.805 139.386 1.000 34.397 562 THR BBB CA 1
ATOM 8445 C C . THR B 1 562 ? -7.882 98.410 137.927 1.000 37.059 562 THR BBB C 1
ATOM 8446 O O . THR B 1 562 ? -8.852 97.731 137.598 1.000 37.424 562 THR BBB O 1
ATOM 8450 N N . PHE B 1 563 ? -6.957 98.826 137.062 1.000 37.138 563 PHE BBB N 1
ATOM 8451 C CA . PHE B 1 563 ? -6.914 98.357 135.682 1.000 43.444 563 PHE BBB CA 1
ATOM 8452 C C . PHE B 1 563 ? -5.819 97.304 135.543 1.000 46.667 563 PHE BBB C 1
ATOM 8453 O O . PHE B 1 563 ? -4.651 97.603 135.733 1.000 49.960 563 PHE BBB O 1
ATOM 8461 N N . ASN B 1 564 ? -6.203 96.062 135.244 1.000 52.604 564 ASN BBB N 1
ATOM 8462 C CA . ASN B 1 564 ? -5.229 94.989 135.133 1.000 52.520 564 ASN BBB CA 1
ATOM 8463 C C . ASN B 1 564 ? -4.583 95.022 133.759 1.000 50.907 564 ASN BBB C 1
ATOM 8464 O O . ASN B 1 564 ? -5.294 95.015 132.755 1.000 59.378 564 ASN BBB O 1
ATOM 8469 N N . ASN B 1 565 ? -3.240 95.035 133.736 1.000 50.010 565 ASN BBB N 1
ATOM 8470 C CA . ASN B 1 565 ? -2.422 94.901 132.528 1.000 50.886 565 ASN BBB CA 1
ATOM 8471 C C . ASN B 1 565 ? -2.938 95.769 131.386 1.000 45.937 565 ASN BBB C 1
ATOM 8472 O O . ASN B 1 565 ? -3.276 95.257 130.324 1.000 46.812 565 ASN BBB O 1
ATOM 8477 N N . GLY B 1 566 ? -3.008 97.082 131.615 1.000 43.430 566 GLY BBB N 1
ATOM 8478 C CA . GLY B 1 566 ? -3.414 98.003 130.565 1.000 43.375 566 GLY BBB CA 1
ATOM 8479 C C . GLY B 1 566 ? -4.914 97.997 130.257 1.000 45.341 566 GLY BBB C 1
ATOM 8480 O O . GLY B 1 566 ? -5.298 98.420 129.163 1.000 54.120 566 GLY BBB O 1
ATOM 8481 N N . ALA B 1 567 ? -5.757 97.556 131.206 1.000 41.243 567 ALA BBB N 1
ATOM 8482 C CA . ALA B 1 567 ? -7.205 97.485 130.994 1.000 44.232 567 ALA BBB CA 1
ATOM 8483 C C . ALA B 1 567 ? -7.804 98.889 130.829 1.000 43.163 567 ALA BBB C 1
ATOM 8484 O O . ALA B 1 567 ? -7.263 99.860 131.355 1.000 43.497 567 ALA BBB O 1
ATOM 8486 N N . LYS B 1 568 ? -8.925 98.976 130.098 1.000 40.527 568 LYS BBB N 1
ATOM 8487 C CA . LYS B 1 568 ? -9.675 100.211 129.922 1.000 40.659 568 LYS BBB CA 1
ATOM 8488 C C . LYS B 1 568 ? -11.146 99.943 130.218 1.000 38.970 568 LYS BBB C 1
ATOM 8489 O O . LYS B 1 568 ? -11.645 98.861 129.906 1.000 37.907 568 LYS BBB O 1
ATOM 8495 N N . LEU B 1 569 ? -11.839 100.944 130.790 1.000 37.312 569 LEU BBB N 1
ATOM 8496 C CA . LEU B 1 569 ? -13.285 100.902 130.980 1.000 35.636 569 LEU BBB CA 1
ATOM 8497 C C . LEU B 1 569 ? -13.939 101.994 130.129 1.000 39.215 569 LEU BBB C 1
ATOM 8498 O O . LEU B 1 569 ? -13.586 103.172 130.226 1.000 40.596 569 LEU BBB O 1
ATOM 8503 N N . ASN B 1 570 ? -14.912 101.599 129.313 1.000 38.092 570 ASN BBB N 1
ATOM 8504 C CA . ASN B 1 570 ? -15.597 102.502 128.400 1.000 35.821 570 ASN BBB CA 1
ATOM 8505 C C . ASN B 1 570 ? -16.825 103.082 129.100 1.000 41.523 570 ASN BBB C 1
ATOM 8506 O O . ASN B 1 570 ? -17.826 102.393 129.271 1.000 36.265 570 ASN BBB O 1
ATOM 8511 N N . VAL B 1 571 ? -16.728 104.352 129.525 1.000 35.570 571 VAL BBB N 1
ATOM 8512 C CA . VAL B 1 571 ? -17.798 104.998 130.261 1.000 35.325 571 VAL BBB CA 1
ATOM 8513 C C . VAL B 1 571 ? -18.542 105.911 129.295 1.000 37.919 571 VAL BBB C 1
ATOM 8514 O O . VAL B 1 571 ? -17.957 106.881 128.809 1.000 43.819 571 VAL BBB O 1
ATOM 8518 N N . LEU B 1 572 ? -19.819 105.594 129.021 1.000 36.647 572 LEU BBB N 1
ATOM 8519 C CA . LEU B 1 572 ? -20.587 106.371 128.065 1.000 39.478 572 LEU BBB CA 1
ATOM 8520 C C . LEU B 1 572 ? -21.089 107.666 128.692 1.000 39.354 572 LEU BBB C 1
ATOM 8521 O O . LEU B 1 572 ? -21.391 108.612 127.966 1.000 36.713 572 LEU BBB O 1
ATOM 8526 N N . GLY B 1 573 ? -21.236 107.686 130.021 1.000 35.331 573 GLY BBB N 1
ATOM 8527 C CA . GLY B 1 573 ? -21.590 108.928 130.701 1.000 33.933 573 GLY BBB CA 1
ATOM 8528 C C . GLY B 1 573 ? -20.332 109.680 131.139 1.000 39.029 573 GLY BBB C 1
ATOM 8529 O O . GLY B 1 573 ? -19.341 109.713 130.406 1.000 35.884 573 GLY BBB O 1
ATOM 8530 N N . ASN B 1 574 ? -20.368 110.238 132.356 1.000 37.341 574 ASN BBB N 1
ATOM 8531 C CA . ASN B 1 574 ? -19.250 110.970 132.929 1.000 36.421 574 ASN BBB CA 1
ATOM 8532 C C . ASN B 1 574 ? -18.537 110.126 133.971 1.000 39.704 574 ASN BBB C 1
ATOM 8533 O O . ASN B 1 574 ? -19.174 109.317 134.650 1.000 39.250 574 ASN BBB O 1
ATOM 8538 N N . ILE B 1 575 ? -17.227 110.357 134.097 1.000 34.834 575 ILE BBB N 1
ATOM 8539 C CA . ILE B 1 575 ? -16.437 109.784 135.170 1.000 34.507 575 ILE BBB CA 1
ATOM 8540 C C . ILE B 1 575 ? -16.349 110.832 136.277 1.000 38.129 575 ILE BBB C 1
ATOM 8541 O O . ILE B 1 575 ? -15.930 111.948 136.016 1.000 41.449 575 ILE BBB O 1
ATOM 8546 N N . LYS B 1 576 ? -16.747 110.473 137.501 1.000 36.459 576 LYS BBB N 1
ATOM 8547 C CA . LYS B 1 576 ? -16.840 111.423 138.596 1.000 35.612 576 LYS BBB CA 1
ATOM 8548 C C . LYS B 1 576 ? -16.078 110.885 139.798 1.000 35.850 576 LYS BBB C 1
ATOM 8549 O O . LYS B 1 576 ? -16.093 109.679 140.035 1.000 33.349 576 LYS BBB O 1
ATOM 8555 N N . VAL B 1 577 ? -15.435 111.807 140.549 1.000 38.751 577 VAL BBB N 1
ATOM 8556 C CA . VAL B 1 577 ? -14.782 111.484 141.812 1.000 35.274 577 VAL BBB CA 1
ATOM 8557 C C . VAL B 1 577 ? -15.355 112.373 142.905 1.000 34.846 577 VAL BBB C 1
ATOM 8558 O O . VAL B 1 577 ? -15.701 113.514 142.655 1.000 32.997 577 VAL BBB O 1
ATOM 8562 N N . GLU B 1 578 ? -15.443 111.819 144.115 1.000 35.394 578 GLU BBB N 1
ATOM 8563 C CA . GLU B 1 578 ? -15.989 112.531 145.254 1.000 39.591 578 GLU BBB CA 1
ATOM 8564 C C . GLU B 1 578 ? -15.109 113.728 145.603 1.000 43.272 578 GLU BBB C 1
ATOM 8565 O O . GLU B 1 578 ? -15.637 114.780 145.946 1.000 46.020 578 GLU BBB O 1
ATOM 8571 N N . ASP B 1 579 ? -13.784 113.562 145.507 1.000 44.092 579 ASP BBB N 1
ATOM 8572 C CA . ASP B 1 579 ? -12.851 114.656 145.726 1.000 46.946 579 ASP BBB CA 1
ATOM 8573 C C . ASP B 1 579 ? -11.517 114.312 145.083 1.000 49.764 579 ASP BBB C 1
ATOM 8574 O O . ASP B 1 579 ? -11.388 113.260 144.458 1.000 48.508 579 ASP BBB O 1
ATOM 8579 N N . GLY B 1 580 ? -10.523 115.188 145.298 1.000 48.018 580 GLY BBB N 1
ATOM 8580 C CA . GLY B 1 580 ? -9.213 115.052 144.685 1.000 42.079 580 GLY BBB CA 1
ATOM 8581 C C . GLY B 1 580 ? -8.359 113.945 145.305 1.000 43.005 580 GLY BBB C 1
ATOM 8582 O O . GLY B 1 580 ? -7.282 113.657 144.800 1.000 54.532 580 GLY BBB O 1
ATOM 8583 N N . THR B 1 581 ? -8.823 113.318 146.395 1.000 40.736 581 THR BBB N 1
ATOM 8584 C CA . THR B 1 581 ? -8.093 112.200 146.990 1.000 43.435 581 THR BBB CA 1
ATOM 8585 C C . THR B 1 581 ? -8.375 110.893 146.243 1.000 41.324 581 THR BBB C 1
ATOM 8586 O O . THR B 1 581 ? -7.659 109.909 146.409 1.000 40.341 581 THR BBB O 1
ATOM 8590 N N . VAL B 1 582 ? -9.435 110.866 145.431 1.000 40.553 582 VAL BBB N 1
ATOM 8591 C CA . VAL B 1 582 ? -9.867 109.604 144.842 1.000 39.850 582 VAL BBB CA 1
ATOM 8592 C C . VAL B 1 582 ? -8.988 109.271 143.636 1.000 37.642 582 VAL BBB C 1
ATOM 8593 O O . VAL B 1 582 ? -8.863 110.069 142.731 1.000 38.877 582 VAL BBB O 1
ATOM 8597 N N . LYS B 1 583 ? -8.420 108.065 143.625 1.000 38.800 583 LYS BBB N 1
ATOM 8598 C CA . LYS B 1 583 ? -7.539 107.587 142.571 1.000 44.494 583 LYS BBB CA 1
ATOM 8599 C C . LYS B 1 583 ? -8.330 106.780 141.529 1.000 44.348 583 LYS BBB C 1
ATOM 8600 O O . LYS B 1 583 ? -8.916 105.752 141.855 1.000 44.198 583 LYS BBB O 1
ATOM 8606 N N . VAL B 1 584 ? -8.356 107.268 140.284 1.000 38.708 584 VAL BBB N 1
ATOM 8607 C CA . VAL B 1 584 ? -8.930 106.522 139.175 1.000 39.410 584 VAL BBB CA 1
ATOM 8608 C C . VAL B 1 584 ? -7.909 106.430 138.042 1.000 40.973 584 VAL BBB C 1
ATOM 8609 O O . VAL B 1 584 ? -7.310 105.370 137.821 1.000 43.072 584 VAL BBB O 1
ATOM 8613 N N . LEU B 1 585 ? -7.704 107.538 137.318 1.000 43.482 585 LEU BBB N 1
ATOM 8614 C CA . LEU B 1 585 ? -6.770 107.535 136.201 1.000 46.265 585 LEU BBB CA 1
ATOM 8615 C C . LEU B 1 585 ? -5.422 108.084 136.665 1.000 55.306 585 LEU BBB C 1
ATOM 8616 O O . LEU B 1 585 ? -5.250 108.542 137.804 1.000 54.875 585 LEU BBB O 1
ATOM 8622 N N . PRO C 1 25 ? 19.568 15.771 175.794 1.000 101.622 25 PRO CCC N 1
ATOM 8623 C CA . PRO C 1 25 ? 20.067 16.022 174.423 1.000 97.743 25 PRO CCC CA 1
ATOM 8624 C C . PRO C 1 25 ? 21.401 15.330 174.113 1.000 96.562 25 PRO CCC C 1
ATOM 8625 O O . PRO C 1 25 ? 22.225 15.147 175.007 1.000 104.303 25 PRO CCC O 1
ATOM 8629 N N . SER C 1 26 ? 21.620 14.956 172.838 1.000 86.867 26 SER CCC N 1
ATOM 8630 C CA . SER C 1 26 ? 22.801 14.211 172.412 1.000 85.364 26 SER CCC CA 1
ATOM 8631 C C . SER C 1 26 ? 23.658 14.997 171.407 1.000 81.421 26 SER CCC C 1
ATOM 8632 O O . SER C 1 26 ? 23.188 15.957 170.798 1.000 66.394 26 SER CCC O 1
ATOM 8635 N N . THR C 1 27 ? 24.923 14.570 171.247 1.000 77.554 27 THR CCC N 1
ATOM 8636 C CA . THR C 1 27 ? 25.924 15.211 170.405 1.000 85.217 27 THR CCC CA 1
ATOM 8637 C C . THR C 1 27 ? 25.723 14.764 168.953 1.000 90.172 27 THR CCC C 1
ATOM 8638 O O . THR C 1 27 ? 25.441 13.592 168.716 1.000 85.767 27 THR CCC O 1
ATOM 8642 N N . PRO C 1 28 ? 25.827 15.671 167.944 1.000 98.827 28 PRO CCC N 1
ATOM 8643 C CA . PRO C 1 28 ? 25.729 15.273 166.540 1.000 96.292 28 PRO CCC CA 1
ATOM 8644 C C . PRO C 1 28 ? 26.953 14.436 166.175 1.000 100.349 28 PRO CCC C 1
ATOM 8645 O O . PRO C 1 28 ? 28.043 14.664 166.697 1.000 102.806 28 PRO CCC O 1
ATOM 8649 N N . SER C 1 29 ? 26.744 13.445 165.300 1.000 105.868 29 SER CCC N 1
ATOM 8650 C CA . SER C 1 29 ? 27.807 12.600 164.782 1.000 107.496 29 SER CCC CA 1
ATOM 8651 C C . SER C 1 29 ? 28.419 13.269 163.545 1.000 118.349 29 SER CCC C 1
ATOM 8652 O O . SER C 1 29 ? 27.697 13.558 162.594 1.000 123.158 29 SER CCC O 1
ATOM 8655 N N . THR C 1 30 ? 29.737 13.546 163.572 1.000 123.594 30 THR CCC N 1
ATOM 8656 C CA . THR C 1 30 ? 30.419 14.237 162.475 1.000 128.921 30 THR CCC CA 1
ATOM 8657 C C . THR C 1 30 ? 30.316 13.381 161.211 1.000 122.141 30 THR CCC C 1
ATOM 8658 O O . THR C 1 30 ? 30.375 12.157 161.305 1.000 118.367 30 THR CCC O 1
ATOM 8662 N N . PRO C 1 31 ? 30.144 13.964 159.993 1.000 127.080 31 PRO CCC N 1
ATOM 8663 C CA . PRO C 1 31 ? 30.071 13.175 158.756 1.000 131.140 31 PRO CCC CA 1
ATOM 8664 C C . PRO C 1 31 ? 31.166 12.116 158.576 1.000 130.205 31 PRO CCC C 1
ATOM 8665 O O . PRO C 1 31 ? 32.363 12.424 158.622 1.000 143.767 31 PRO CCC O 1
ATOM 8669 N N . SER C 1 32 ? 30.728 10.851 158.442 1.000 123.697 32 SER CCC N 1
ATOM 8670 C CA . SER C 1 32 ? 31.589 9.691 158.208 1.000 116.884 32 SER CCC CA 1
ATOM 8671 C C . SER C 1 32 ? 30.924 8.703 157.240 1.000 108.718 32 SER CCC C 1
ATOM 8672 O O . SER C 1 32 ? 29.699 8.560 157.276 1.000 125.665 32 SER CCC O 1
ATOM 8675 N N . VAL C 1 33 ? 31.725 8.024 156.392 1.000 96.314 33 VAL CCC N 1
ATOM 8676 C CA . VAL C 1 33 ? 31.178 7.107 155.395 1.000 78.812 33 VAL CCC CA 1
ATOM 8677 C C . VAL C 1 33 ? 31.672 5.674 155.643 1.000 75.634 33 VAL CCC C 1
ATOM 8678 O O . VAL C 1 33 ? 32.629 5.238 154.987 1.000 69.166 33 VAL CCC O 1
ATOM 8682 N N . PRO C 1 34 ? 31.047 4.880 156.556 1.000 67.928 34 PRO CCC N 1
ATOM 8683 C CA . PRO C 1 34 ? 31.532 3.527 156.864 1.000 59.554 34 PRO CCC CA 1
ATOM 8684 C C . PRO C 1 34 ? 31.547 2.564 155.671 1.000 64.851 34 PRO CCC C 1
ATOM 8685 O O . PRO C 1 34 ? 32.321 1.608 155.661 1.000 62.969 34 PRO CCC O 1
ATOM 8689 N N . GLU C 1 35 ? 30.715 2.859 154.654 1.000 55.452 35 GLU CCC N 1
ATOM 8690 C CA . GLU C 1 35 ? 30.589 2.054 153.457 1.000 52.601 35 GLU CCC CA 1
ATOM 8691 C C . GLU C 1 35 ? 31.916 2.050 152.708 1.000 51.988 35 GLU CCC C 1
ATOM 8692 O O . GLU C 1 35 ? 32.158 1.157 151.905 1.000 45.372 35 GLU CCC O 1
ATOM 8698 N N . ASP C 1 36 ? 32.763 3.059 152.952 1.000 50.778 36 ASP CCC N 1
ATOM 8699 C CA . ASP C 1 36 ? 34.067 3.111 152.308 1.000 49.436 36 ASP CCC CA 1
ATOM 8700 C C . ASP C 1 36 ? 34.922 1.934 152.762 1.000 52.362 36 ASP CCC C 1
ATOM 8701 O O . ASP C 1 36 ? 35.807 1.517 152.028 1.000 53.198 36 ASP CCC O 1
ATOM 8706 N N . ASN C 1 37 ? 34.614 1.374 153.938 1.000 52.116 37 ASN CCC N 1
ATOM 8707 C CA . ASN C 1 37 ? 35.355 0.245 154.475 1.000 49.342 37 ASN CCC CA 1
ATOM 8708 C C . ASN C 1 37 ? 34.623 -1.077 154.312 1.000 44.901 37 ASN CCC C 1
ATOM 8709 O O . ASN C 1 37 ? 35.116 -2.088 154.791 1.000 48.981 37 ASN CCC O 1
ATOM 8714 N N . PHE C 1 38 ? 33.454 -1.081 153.675 1.000 40.233 38 PHE CCC N 1
ATOM 8715 C CA . PHE C 1 38 ? 32.748 -2.337 153.467 1.000 38.700 38 PHE CCC CA 1
ATOM 8716 C C . PHE C 1 38 ? 33.566 -3.197 152.498 1.000 38.975 38 PHE CCC C 1
ATOM 8717 O O . PHE C 1 38 ? 34.088 -2.703 151.498 1.000 36.563 38 PHE CCC O 1
ATOM 8725 N N . PRO C 1 39 ? 33.700 -4.514 152.754 1.000 34.502 39 PRO CCC N 1
ATOM 8726 C CA . PRO C 1 39 ? 34.299 -5.417 151.773 1.000 31.233 39 PRO CCC CA 1
ATOM 8727 C C . PRO C 1 39 ? 33.503 -5.421 150.466 1.000 36.688 39 PRO CCC C 1
ATOM 8728 O O . PRO C 1 39 ? 32.294 -5.174 150.462 1.000 38.362 39 PRO CCC O 1
ATOM 8732 N N . THR C 1 40 ? 34.192 -5.710 149.359 1.000 33.429 40 THR CCC N 1
ATOM 8733 C CA . THR C 1 40 ? 33.558 -5.804 148.052 1.000 35.671 40 THR CCC CA 1
ATOM 8734 C C . THR C 1 40 ? 33.294 -7.266 147.690 1.000 37.923 40 THR CCC C 1
ATOM 8735 O O . THR C 1 40 ? 33.906 -8.177 148.239 1.000 39.220 40 THR CCC O 1
ATOM 8739 N N . VAL C 1 41 ? 32.362 -7.467 146.754 1.000 37.535 41 VAL CCC N 1
ATOM 8740 C CA . VAL C 1 41 ? 31.982 -8.764 146.221 1.000 41.310 41 VAL CCC CA 1
ATOM 8741 C C . VAL C 1 41 ? 32.373 -8.768 144.745 1.000 40.903 41 VAL CCC C 1
ATOM 8742 O O . VAL C 1 41 ? 32.260 -7.739 144.078 1.000 43.280 41 VAL CCC O 1
ATOM 8746 N N . ALA C 1 42 ? 32.838 -9.917 144.238 1.000 40.828 42 ALA CCC N 1
ATOM 8747 C CA . ALA C 1 42 ? 33.237 -10.048 142.840 1.000 38.854 42 ALA CCC CA 1
ATOM 8748 C C . ALA C 1 42 ? 32.088 -9.612 141.924 1.000 39.239 42 ALA CCC C 1
ATOM 8749 O O . ALA C 1 42 ? 30.952 -10.042 142.093 1.000 43.530 42 ALA CCC O 1
ATOM 8751 N N . ASN C 1 43 ? 32.393 -8.739 140.969 1.000 36.193 43 ASN CCC N 1
ATOM 8752 C CA . ASN C 1 43 ? 31.416 -8.204 140.043 1.000 36.336 43 ASN CCC CA 1
ATOM 8753 C C . ASN C 1 43 ? 31.674 -8.793 138.658 1.000 32.504 43 ASN CCC C 1
ATOM 8754 O O . ASN C 1 43 ? 32.719 -8.517 138.062 1.000 33.047 43 ASN CCC O 1
ATOM 8759 N N . PRO C 1 44 ? 30.727 -9.577 138.097 1.000 36.038 44 PRO CCC N 1
ATOM 8760 C CA . PRO C 1 44 ? 30.899 -10.177 136.769 1.000 37.889 44 PRO CCC CA 1
ATOM 8761 C C . PRO C 1 44 ? 31.206 -9.178 135.654 1.000 41.416 44 PRO CCC C 1
ATOM 8762 O O . PRO C 1 44 ? 31.674 -9.587 134.602 1.000 50.153 44 PRO CCC O 1
ATOM 8766 N N . LEU C 1 45 ? 30.924 -7.884 135.854 1.000 39.107 45 LEU CCC N 1
ATOM 8767 C CA . LEU C 1 45 ? 31.082 -6.916 134.770 1.000 37.778 45 LEU CCC CA 1
ATOM 8768 C C . LEU C 1 45 ? 32.483 -6.316 134.788 1.000 39.189 45 LEU CCC C 1
ATOM 8769 O O . LEU C 1 45 ? 32.820 -5.535 133.908 1.000 39.783 45 LEU CCC O 1
ATOM 8774 N N . ASP C 1 46 ? 33.275 -6.660 135.808 1.000 39.987 46 ASP CCC N 1
ATOM 8775 C CA . ASP C 1 46 ? 34.557 -6.012 136.040 1.000 44.686 46 ASP CCC CA 1
ATOM 8776 C C . ASP C 1 46 ? 35.483 -6.137 134.828 1.000 50.917 46 ASP CCC C 1
ATOM 8777 O O . ASP C 1 46 ? 36.242 -5.216 134.539 1.000 51.057 46 ASP CCC O 1
ATOM 8782 N N . SER C 1 47 ? 35.406 -7.257 134.099 1.000 48.817 47 SER CCC N 1
ATOM 8783 C CA . SER C 1 47 ? 36.303 -7.455 132.973 1.000 53.797 47 SER CCC CA 1
ATOM 8784 C C . SER C 1 47 ? 35.959 -6.517 131.819 1.000 56.599 47 SER CCC C 1
ATOM 8785 O O . SER C 1 47 ? 36.804 -6.246 130.975 1.000 54.902 47 SER CCC O 1
ATOM 8788 N N . GLN C 1 48 ? 34.733 -5.979 131.803 1.000 53.527 48 GLN CCC N 1
ATOM 8789 C CA . GLN C 1 48 ? 34.312 -5.138 130.694 1.000 47.699 48 GLN CCC CA 1
ATOM 8790 C C . GLN C 1 48 ? 34.502 -3.653 130.990 1.000 46.663 48 GLN CCC C 1
ATOM 8791 O O . GLN C 1 48 ? 34.178 -2.800 130.157 1.000 49.561 48 GLN CCC O 1
ATOM 8797 N N . LYS C 1 49 ? 35.054 -3.328 132.160 1.000 45.428 49 LYS CCC N 1
ATOM 8798 C CA . LYS C 1 49 ? 35.042 -1.945 132.623 1.000 52.102 49 LYS CCC CA 1
ATOM 8799 C C . LYS C 1 49 ? 36.171 -1.117 132.010 1.000 58.194 49 LYS CCC C 1
ATOM 8800 O O . LYS C 1 49 ? 36.234 0.088 132.233 1.000 66.021 49 LYS CCC O 1
ATOM 8806 N N . GLY C 1 50 ? 37.044 -1.744 131.217 1.000 61.863 50 GLY CCC N 1
ATOM 8807 C CA . GLY C 1 50 ? 38.049 -1.019 130.453 1.000 61.604 50 GLY CCC CA 1
ATOM 8808 C C . GLY C 1 50 ? 37.418 -0.033 129.471 1.000 61.474 50 GLY CCC C 1
ATOM 8809 O O . GLY C 1 50 ? 37.959 1.042 129.229 1.000 67.745 50 GLY CCC O 1
ATOM 8810 N N . ASN C 1 51 ? 36.262 -0.402 128.914 1.000 62.268 51 ASN CCC N 1
ATOM 8811 C CA . ASN C 1 51 ? 35.498 0.524 128.094 1.000 60.377 51 ASN CCC CA 1
ATOM 8812 C C . ASN C 1 51 ? 34.126 0.752 128.723 1.000 57.827 51 ASN CCC C 1
ATOM 8813 O O . ASN C 1 51 ? 33.153 0.101 128.328 1.000 56.012 51 ASN CCC O 1
ATOM 8818 N N . ILE C 1 52 ? 34.053 1.710 129.657 1.000 54.344 52 ILE CCC N 1
ATOM 8819 C CA . ILE C 1 52 ? 32.821 1.960 130.398 1.000 53.614 52 ILE CCC CA 1
ATOM 8820 C C . ILE C 1 52 ? 31.689 2.409 129.461 1.000 51.138 52 ILE CCC C 1
ATOM 8821 O O . ILE C 1 52 ? 30.540 1.984 129.616 1.000 48.272 52 ILE CCC O 1
ATOM 8826 N N A SER C 1 53 ? 32.030 3.231 128.462 0.500 47.558 53 SER CCC N 1
ATOM 8827 N N B SER C 1 53 ? 32.037 3.229 128.465 0.500 46.930 53 SER CCC N 1
ATOM 8828 C CA A SER C 1 53 ? 31.071 3.742 127.497 0.500 48.424 53 SER CCC CA 1
ATOM 8829 C CA B SER C 1 53 ? 31.089 3.742 127.493 0.500 47.419 53 SER CCC CA 1
ATOM 8830 C C A SER C 1 53 ? 30.440 2.608 126.695 0.500 49.614 53 SER CCC C 1
ATOM 8831 C C B SER C 1 53 ? 30.442 2.610 126.694 0.500 48.996 53 SER CCC C 1
ATOM 8832 O O A SER C 1 53 ? 29.241 2.617 126.435 0.500 47.831 53 SER CCC O 1
ATOM 8833 O O B SER C 1 53 ? 29.240 2.619 126.433 0.500 47.265 53 SER CCC O 1
ATOM 8838 N N . ALA C 1 54 ? 31.248 1.620 126.308 1.000 51.376 54 ALA CCC N 1
ATOM 8839 C CA . ALA C 1 54 ? 30.729 0.543 125.487 1.000 47.948 54 ALA CCC CA 1
ATOM 8840 C C . ALA C 1 54 ? 29.868 -0.371 126.352 1.000 41.709 54 ALA CCC C 1
ATOM 8841 O O . ALA C 1 54 ? 28.843 -0.876 125.898 1.000 45.105 54 ALA CCC O 1
ATOM 8843 N N . LEU C 1 55 ? 30.284 -0.566 127.604 1.000 38.849 55 LEU CCC N 1
ATOM 8844 C CA . LEU C 1 55 ? 29.524 -1.380 128.543 1.000 42.145 55 LEU CCC CA 1
ATOM 8845 C C . LEU C 1 55 ? 28.141 -0.765 128.798 1.000 40.405 55 LEU CCC C 1
ATOM 8846 O O . LEU C 1 55 ? 27.136 -1.466 128.714 1.000 43.630 55 LEU CCC O 1
ATOM 8851 N N . LYS C 1 56 ? 28.091 0.546 129.078 1.000 39.164 56 LYS CCC N 1
ATOM 8852 C CA . LYS C 1 56 ? 26.833 1.265 129.255 1.000 39.313 56 LYS CCC CA 1
ATOM 8853 C C . LYS C 1 56 ? 25.934 1.078 128.030 1.000 39.152 56 LYS CCC C 1
ATOM 8854 O O . LYS C 1 56 ? 24.743 0.795 128.163 1.000 34.220 56 LYS CCC O 1
ATOM 8860 N N . GLU C 1 57 ? 26.531 1.196 126.841 1.000 39.692 57 GLU CCC N 1
ATOM 8861 C CA . GLU C 1 57 ? 25.798 1.085 125.592 1.000 44.476 57 GLU CCC CA 1
ATOM 8862 C C . GLU C 1 57 ? 25.170 -0.303 125.445 1.000 42.964 57 GLU CCC C 1
ATOM 8863 O O . GLU C 1 57 ? 23.984 -0.420 125.120 1.000 41.229 57 GLU CCC O 1
ATOM 8869 N N . LYS C 1 58 ? 25.975 -1.350 125.690 1.000 43.944 58 LYS CCC N 1
ATOM 8870 C CA . LYS C 1 58 ? 25.516 -2.729 125.555 1.000 45.147 58 LYS CCC CA 1
ATOM 8871 C C . LYS C 1 58 ? 24.419 -3.027 126.571 1.000 40.822 58 LYS CCC C 1
ATOM 8872 O O . LYS C 1 58 ? 23.383 -3.591 126.218 1.000 40.479 58 LYS CCC O 1
ATOM 8878 N N . LEU C 1 59 ? 24.660 -2.655 127.836 1.000 36.379 59 LEU CCC N 1
ATOM 8879 C CA . LEU C 1 59 ? 23.686 -2.905 128.890 1.000 37.188 59 LEU CCC CA 1
ATOM 8880 C C . LEU C 1 59 ? 22.363 -2.233 128.546 1.000 34.595 59 LEU CCC C 1
ATOM 8881 O O . LEU C 1 59 ? 21.310 -2.853 128.700 1.000 36.098 59 LEU CCC O 1
ATOM 8886 N N . ASN C 1 60 ? 22.435 -0.984 128.063 1.000 33.490 60 ASN CCC N 1
ATOM 8887 C CA . ASN C 1 60 ? 21.225 -0.229 127.794 1.000 36.516 60 ASN CCC CA 1
ATOM 8888 C C . ASN C 1 60 ? 20.457 -0.838 126.624 1.000 42.188 60 ASN CCC C 1
ATOM 8889 O O . ASN C 1 60 ? 19.221 -0.904 126.650 1.000 40.367 60 ASN CCC O 1
ATOM 8894 N N . ARG C 1 61 ? 21.212 -1.295 125.613 1.000 40.908 61 ARG CCC N 1
ATOM 8895 C CA A ARG C 1 61 ? 20.626 -1.938 124.452 0.500 43.161 61 ARG CCC CA 1
ATOM 8896 C CA B ARG C 1 61 ? 20.632 -1.944 124.448 0.500 42.970 61 ARG CCC CA 1
ATOM 8897 C C . ARG C 1 61 ? 19.855 -3.180 124.907 1.000 42.489 61 ARG CCC C 1
ATOM 8898 O O . ARG C 1 61 ? 18.702 -3.378 124.527 1.000 44.453 61 ARG CCC O 1
ATOM 8913 N N . ASN C 1 62 ? 20.493 -4.013 125.741 1.000 37.882 62 ASN CCC N 1
ATOM 8914 C CA . ASN C 1 62 ? 19.822 -5.216 126.212 1.000 38.843 62 ASN CCC CA 1
ATOM 8915 C C . ASN C 1 62 ? 18.587 -4.848 127.038 1.000 42.363 62 ASN CCC C 1
ATOM 8916 O O . ASN C 1 62 ? 17.562 -5.530 126.961 1.000 38.860 62 ASN CCC O 1
ATOM 8921 N N . ARG C 1 63 ? 18.707 -3.787 127.856 1.000 35.494 63 ARG CCC N 1
ATOM 8922 C CA . ARG C 1 63 ? 17.603 -3.321 128.683 1.000 37.529 63 ARG CCC CA 1
ATOM 8923 C C . ARG C 1 63 ? 16.434 -2.914 127.781 1.000 36.523 63 ARG CCC C 1
ATOM 8924 O O . ARG C 1 63 ? 15.308 -3.378 127.980 1.000 38.625 63 ARG CCC O 1
ATOM 8932 N N . GLU C 1 64 ? 16.722 -2.099 126.756 1.000 38.465 64 GLU CCC N 1
ATOM 8933 C CA . GLU C 1 64 ? 15.686 -1.618 125.853 1.000 39.976 64 GLU CCC CA 1
ATOM 8934 C C . GLU C 1 64 ? 15.087 -2.752 125.017 1.000 44.467 64 GLU CCC C 1
ATOM 8935 O O . GLU C 1 64 ? 13.927 -2.676 124.643 1.000 44.898 64 GLU CCC O 1
ATOM 8941 N N . ASN C 1 65 ? 15.847 -3.820 124.746 1.000 48.881 65 ASN CCC N 1
ATOM 8942 C CA . ASN C 1 65 ? 15.312 -4.924 123.961 1.000 48.292 65 ASN CCC CA 1
ATOM 8943 C C . ASN C 1 65 ? 14.580 -5.939 124.833 1.000 48.062 65 ASN CCC C 1
ATOM 8944 O O . ASN C 1 65 ? 14.064 -6.919 124.307 1.000 48.529 65 ASN CCC O 1
ATOM 8949 N N . SER C 1 66 ? 14.544 -5.741 126.155 1.000 46.038 66 SER CCC N 1
ATOM 8950 C CA . SER C 1 66 ? 13.818 -6.677 127.005 1.000 44.268 66 SER CCC CA 1
ATOM 8951 C C . SER C 1 66 ? 12.340 -6.685 126.610 1.000 43.691 66 SER CCC C 1
ATOM 8952 O O . SER C 1 66 ? 11.819 -5.660 126.178 1.000 44.964 66 SER CCC O 1
ATOM 8955 N N . THR C 1 67 ? 11.656 -7.821 126.778 1.000 45.535 67 THR CCC N 1
ATOM 8956 C CA . THR C 1 67 ? 10.264 -7.877 126.344 1.000 49.951 67 THR CCC CA 1
ATOM 8957 C C . THR C 1 67 ? 9.297 -7.713 127.519 1.000 52.547 67 THR CCC C 1
ATOM 8958 O O . THR C 1 67 ? 8.088 -7.878 127.328 1.000 50.976 67 THR CCC O 1
ATOM 8962 N N . ALA C 1 68 ? 9.824 -7.398 128.718 1.000 45.566 68 ALA CCC N 1
ATOM 8963 C CA . ALA C 1 68 ? 9.003 -7.180 129.896 1.000 44.010 68 ALA CCC CA 1
ATOM 8964 C C . ALA C 1 68 ? 7.869 -6.215 129.576 1.000 38.638 68 ALA CCC C 1
ATOM 8965 O O . ALA C 1 68 ? 8.076 -5.221 128.900 1.000 44.969 68 ALA CCC O 1
ATOM 8967 N N . THR C 1 69 ? 6.682 -6.510 130.099 1.000 40.759 69 THR CCC N 1
ATOM 8968 C CA . THR C 1 69 ? 5.561 -5.600 129.970 1.000 44.434 69 THR CCC CA 1
ATOM 8969 C C . THR C 1 69 ? 5.524 -4.670 131.189 1.000 43.436 69 THR CCC C 1
ATOM 8970 O O . THR C 1 69 ? 5.937 -5.010 132.299 1.000 40.506 69 THR CCC O 1
ATOM 8974 N N . ILE C 1 70 ? 5.022 -3.465 130.945 1.000 42.065 70 ILE CCC N 1
ATOM 8975 C CA . ILE C 1 70 ? 4.903 -2.431 131.952 1.000 38.589 70 ILE CCC CA 1
ATOM 8976 C C . ILE C 1 70 ? 3.445 -2.454 132.393 1.000 37.069 70 ILE CCC C 1
ATOM 8977 O O . ILE C 1 70 ? 2.572 -2.274 131.554 1.000 38.268 70 ILE CCC O 1
ATOM 8982 N N . PRO C 1 71 ? 3.112 -2.641 133.688 1.000 34.838 71 PRO CCC N 1
ATOM 8983 C CA . PRO C 1 71 ? 1.709 -2.650 134.115 1.000 33.337 71 PRO CCC CA 1
ATOM 8984 C C . PRO C 1 71 ? 1.130 -1.235 134.098 1.000 33.493 71 PRO CCC C 1
ATOM 8985 O O . PRO C 1 71 ? 1.855 -0.233 134.055 1.000 33.486 71 PRO CCC O 1
ATOM 8989 N N . THR C 1 72 ? -0.196 -1.178 134.044 1.000 34.286 72 THR CCC N 1
ATOM 8990 C CA . THR C 1 72 ? -0.944 0.069 134.032 1.000 36.302 72 THR CCC CA 1
ATOM 8991 C C . THR C 1 72 ? -2.175 -0.178 134.887 1.000 37.434 72 THR CCC C 1
ATOM 8992 O O . THR C 1 72 ? -2.581 -1.326 135.033 1.000 38.782 72 THR CCC O 1
ATOM 8996 N N . GLU C 1 73 ? -2.719 0.880 135.506 1.000 35.362 73 GLU CCC N 1
ATOM 8997 C CA . GLU C 1 73 ? -3.894 0.732 136.358 1.000 36.445 73 GLU CCC CA 1
ATOM 8998 C C . GLU C 1 73 ? -5.083 0.226 135.519 1.000 37.998 73 GLU CCC C 1
ATOM 8999 O O . GLU C 1 73 ? -5.346 0.781 134.444 1.000 35.387 73 GLU CCC O 1
ATOM 9005 N N . THR C 1 74 ? -5.822 -0.785 136.002 1.000 34.399 74 THR CCC N 1
ATOM 9006 C CA . THR C 1 74 ? -6.935 -1.308 135.211 1.000 34.391 74 THR CCC CA 1
ATOM 9007 C C . THR C 1 74 ? -8.282 -0.792 135.727 1.000 35.045 74 THR CCC C 1
ATOM 9008 O O . THR C 1 74 ? -9.262 -0.825 134.978 1.000 36.653 74 THR CCC O 1
ATOM 9012 N N . ILE C 1 75 ? -8.339 -0.317 136.985 1.000 35.274 75 ILE CCC N 1
ATOM 9013 C CA . ILE C 1 75 ? -9.569 0.237 137.543 1.000 36.973 75 ILE CCC CA 1
ATOM 9014 C C . ILE C 1 75 ? -9.775 1.653 137.005 1.000 41.715 75 ILE CCC C 1
ATOM 9015 O O . ILE C 1 75 ? -8.857 2.469 137.040 1.000 46.365 75 ILE CCC O 1
ATOM 9020 N N . SER C 1 76 ? -10.969 1.902 136.460 1.000 40.491 76 SER CCC N 1
ATOM 9021 C CA . SER C 1 76 ? -11.327 3.211 135.939 1.000 45.540 76 SER CCC CA 1
ATOM 9022 C C . SER C 1 76 ? -12.240 3.828 136.984 1.000 42.239 76 SER CCC C 1
ATOM 9023 O O . SER C 1 76 ? -13.351 3.343 137.186 1.000 50.610 76 SER CCC O 1
ATOM 9026 N N . TYR C 1 77 ? -11.730 4.854 137.649 1.000 39.766 77 TYR CCC N 1
ATOM 9027 C CA . TYR C 1 77 ? -12.489 5.554 138.667 1.000 36.586 77 TYR CCC CA 1
ATOM 9028 C C . TYR C 1 77 ? -13.205 6.704 137.966 1.000 39.934 77 TYR CCC C 1
ATOM 9029 O O . TYR C 1 77 ? -12.662 7.278 137.016 1.000 40.469 77 TYR CCC O 1
ATOM 9038 N N . ASN C 1 78 ? -14.427 6.999 138.423 1.000 35.256 78 ASN CCC N 1
ATOM 9039 C CA . ASN C 1 78 ? -15.182 8.070 137.803 1.000 33.966 78 ASN CCC CA 1
ATOM 9040 C C . ASN C 1 78 ? -15.924 8.880 138.860 1.000 34.425 78 ASN CCC C 1
ATOM 9041 O O . ASN C 1 78 ? -16.805 9.674 138.506 1.000 34.715 78 ASN CCC O 1
ATOM 9046 N N . GLY C 1 79 ? -15.600 8.649 140.143 1.000 33.137 79 GLY CCC N 1
ATOM 9047 C CA . GLY C 1 79 ? -16.152 9.484 141.196 1.000 33.494 79 GLY CCC CA 1
ATOM 9048 C C . GLY C 1 79 ? -17.274 8.792 141.957 1.000 35.598 79 GLY CCC C 1
ATOM 9049 O O . GLY C 1 79 ? -17.639 9.258 143.029 1.000 38.517 79 GLY CCC O 1
ATOM 9050 N N . SER C 1 80 ? -17.735 7.646 141.442 1.000 32.902 80 SER CCC N 1
ATOM 9051 C CA . SER C 1 80 ? -18.915 6.963 141.943 1.000 32.189 80 SER CCC CA 1
ATOM 9052 C C . SER C 1 80 ? -18.848 6.654 143.440 1.000 35.699 80 SER CCC C 1
ATOM 9053 O O . SER C 1 80 ? -19.895 6.472 144.052 1.000 38.162 80 SER CCC O 1
ATOM 9056 N N . THR C 1 81 ? -17.653 6.583 144.039 1.000 33.257 81 THR CCC N 1
ATOM 9057 C CA . THR C 1 81 ? -17.557 6.190 145.443 1.000 36.961 81 THR CCC CA 1
ATOM 9058 C C . THR C 1 81 ? -17.397 7.394 146.384 1.000 37.003 81 THR CCC C 1
ATOM 9059 O O . THR C 1 81 ? -17.248 7.192 147.579 1.000 39.280 81 THR CCC O 1
ATOM 9063 N N . VAL C 1 82 ? -17.411 8.640 145.876 1.000 36.195 82 VAL CCC N 1
ATOM 9064 C CA . VAL C 1 82 ? -17.145 9.795 146.739 1.000 35.272 82 VAL CCC CA 1
ATOM 9065 C C . VAL C 1 82 ? -18.230 10.863 146.576 1.000 39.639 82 VAL CCC C 1
ATOM 9066 O O . VAL C 1 82 ? -18.999 10.841 145.619 1.000 36.698 82 VAL CCC O 1
ATOM 9070 N N . LYS C 1 83 ? -18.232 11.833 147.497 1.000 39.275 83 LYS CCC N 1
ATOM 9071 C CA . LYS C 1 83 ? -19.066 13.021 147.398 1.000 38.349 83 LYS CCC CA 1
ATOM 9072 C C . LYS C 1 83 ? -18.189 14.242 147.138 1.000 38.502 83 LYS CCC C 1
ATOM 9073 O O . LYS C 1 83 ? -16.981 14.197 147.365 1.000 36.542 83 LYS CCC O 1
ATOM 9079 N N . ILE C 1 84 ? -18.822 15.330 146.699 1.000 33.600 84 ILE CCC N 1
ATOM 9080 C CA . ILE C 1 84 ? -18.132 16.579 146.398 1.000 36.412 84 ILE CCC CA 1
ATOM 9081 C C . ILE C 1 84 ? -19.092 17.723 146.732 1.000 37.636 84 ILE CCC C 1
ATOM 9082 O O . ILE C 1 84 ? -20.291 17.625 146.468 1.000 38.190 84 ILE CCC O 1
ATOM 9087 N N . GLY C 1 85 ? -18.567 18.783 147.355 1.000 34.479 85 GLY CCC N 1
ATOM 9088 C CA . GLY C 1 85 ? -19.388 19.901 147.788 1.000 34.984 85 GLY CCC CA 1
ATOM 9089 C C . GLY C 1 85 ? -19.408 21.037 146.762 1.000 37.809 85 GLY CCC C 1
ATOM 9090 O O . GLY C 1 85 ? -18.440 21.224 146.008 1.000 32.445 85 GLY CCC O 1
ATOM 9091 N N . ILE C 1 86 ? -20.522 21.792 146.753 1.000 33.879 86 ILE CCC N 1
ATOM 9092 C CA . ILE C 1 86 ? -20.620 23.018 145.972 1.000 36.149 86 ILE CCC CA 1
ATOM 9093 C C . ILE C 1 86 ? -21.584 23.978 146.678 1.000 41.238 86 ILE CCC C 1
ATOM 9094 O O . ILE C 1 86 ? -22.690 23.591 147.052 1.000 38.158 86 ILE CCC O 1
ATOM 9099 N N . LEU C 1 87 ? -21.123 25.215 146.889 1.000 38.507 87 LEU CCC N 1
ATOM 9100 C CA . LEU C 1 87 ? -21.946 26.307 147.382 1.000 36.378 87 LEU CCC CA 1
ATOM 9101 C C . LEU C 1 87 ? -22.090 27.295 146.234 1.000 38.664 87 LEU CCC C 1
ATOM 9102 O O . LEU C 1 87 ? -21.077 27.769 145.712 1.000 40.456 87 LEU CCC O 1
ATOM 9107 N N . ASP C 1 88 ? -23.333 27.535 145.794 1.000 36.891 88 ASP CCC N 1
ATOM 9108 C CA . ASP C 1 88 ? -23.583 28.423 144.666 1.000 35.996 88 ASP CCC CA 1
ATOM 9109 C C . ASP C 1 88 ? -24.972 29.075 144.802 1.000 38.711 88 ASP CCC C 1
ATOM 9110 O O . ASP C 1 88 ? -25.599 29.014 145.862 1.000 35.865 88 ASP CCC O 1
ATOM 9115 N N . SER C 1 89 ? -25.424 29.726 143.725 1.000 38.122 89 SER CCC N 1
ATOM 9116 C CA . SER C 1 89 ? -26.585 30.609 143.697 1.000 38.156 89 SER CCC CA 1
ATOM 9117 C C . SER C 1 89 ? -27.843 29.919 144.236 1.000 42.054 89 SER CCC C 1
ATOM 9118 O O . SER C 1 89 ? -28.307 30.249 145.338 1.000 45.404 89 SER CCC O 1
ATOM 9121 N N . ASP C 1 90 ? -28.364 28.928 143.505 1.000 40.396 90 ASP CCC N 1
ATOM 9122 C CA . ASP C 1 90 ? -29.586 28.272 143.960 1.000 43.425 90 ASP CCC CA 1
ATOM 9123 C C . ASP C 1 90 ? -29.745 26.853 143.409 1.000 42.072 90 ASP CCC C 1
ATOM 9124 O O . ASP C 1 90 ? -29.562 26.607 142.216 1.000 43.035 90 ASP CCC O 1
ATOM 9129 N N . PHE C 1 91 ? -30.170 25.946 144.295 1.000 40.552 91 PHE CCC N 1
ATOM 9130 C CA . PHE C 1 91 ? -30.536 24.584 143.929 1.000 46.148 91 PHE CCC CA 1
ATOM 9131 C C . PHE C 1 91 ? -31.831 24.179 144.655 1.000 51.910 91 PHE CCC C 1
ATOM 9132 O O . PHE C 1 91 ? -31.996 23.019 145.043 1.000 48.614 91 PHE CCC O 1
ATOM 9140 N N . THR C 1 92 ? -32.755 25.132 144.875 1.000 53.308 92 THR CCC N 1
ATOM 9141 C CA . THR C 1 92 ? -33.917 24.873 145.720 1.000 51.494 92 THR CCC CA 1
ATOM 9142 C C . THR C 1 92 ? -35.199 24.739 144.896 1.000 59.063 92 THR CCC C 1
ATOM 9143 O O . THR C 1 92 ? -36.184 24.207 145.409 1.000 55.464 92 THR CCC O 1
ATOM 9147 N N . ASP C 1 93 ? -35.185 25.216 143.638 1.000 56.124 93 ASP CCC N 1
ATOM 9148 C CA . ASP C 1 93 ? -36.376 25.153 142.808 1.000 59.646 93 ASP CCC CA 1
ATOM 9149 C C . ASP C 1 93 ? -36.803 23.695 142.643 1.000 70.828 93 ASP CCC C 1
ATOM 9150 O O . ASP C 1 93 ? -36.021 22.872 142.156 1.000 77.421 93 ASP CCC O 1
ATOM 9155 N N . PRO C 1 94 ? -38.041 23.334 143.058 1.000 71.906 94 PRO CCC N 1
ATOM 9156 C CA . PRO C 1 94 ? -38.491 21.941 143.029 1.000 68.126 94 PRO CCC CA 1
ATOM 9157 C C . PRO C 1 94 ? -38.444 21.268 141.656 1.000 64.026 94 PRO CCC C 1
ATOM 9158 O O . PRO C 1 94 ? -38.195 20.071 141.583 1.000 65.804 94 PRO CCC O 1
ATOM 9162 N N . VAL C 1 95 ? -38.640 22.041 140.585 1.000 62.899 95 VAL CCC N 1
ATOM 9163 C CA . VAL C 1 95 ? -38.571 21.507 139.229 1.000 67.325 95 VAL CCC CA 1
ATOM 9164 C C . VAL C 1 95 ? -37.120 21.169 138.880 1.000 68.322 95 VAL CCC C 1
ATOM 9165 O O . VAL C 1 95 ? -36.842 20.102 138.328 1.000 61.696 95 VAL CCC O 1
ATOM 9169 N N . ARG C 1 96 ? -36.213 22.109 139.190 1.000 70.939 96 ARG CCC N 1
ATOM 9170 C CA . ARG C 1 96 ? -34.789 21.972 138.931 1.000 69.202 96 ARG CCC CA 1
ATOM 9171 C C . ARG C 1 96 ? -34.246 20.751 139.663 1.000 64.134 96 ARG CCC C 1
ATOM 9172 O O . ARG C 1 96 ? -33.535 19.945 139.067 1.000 65.049 96 ARG CCC O 1
ATOM 9180 N N . LYS C 1 97 ? -34.616 20.635 140.944 1.000 53.543 97 LYS CCC N 1
ATOM 9181 C CA . LYS C 1 97 ? -34.184 19.545 141.799 1.000 53.963 97 LYS CCC CA 1
ATOM 9182 C C . LYS C 1 97 ? -34.525 18.200 141.169 1.000 57.907 97 LYS CCC C 1
ATOM 9183 O O . LYS C 1 97 ? -33.715 17.276 141.203 1.000 60.450 97 LYS CCC O 1
ATOM 9189 N N . ALA C 1 98 ? -35.733 18.102 140.604 1.000 59.999 98 ALA CCC N 1
ATOM 9190 C CA . ALA C 1 98 ? -36.188 16.841 140.045 1.000 57.823 98 ALA CCC CA 1
ATOM 9191 C C . ALA C 1 98 ? -35.396 16.545 138.778 1.000 51.102 98 ALA CCC C 1
ATOM 9192 O O . ALA C 1 98 ? -35.018 15.400 138.544 1.000 59.359 98 ALA CCC O 1
ATOM 9194 N N . GLN C 1 99 ? -35.132 17.584 137.985 1.000 48.748 99 GLN CCC N 1
ATOM 9195 C CA A GLN C 1 99 ? -34.310 17.446 136.793 0.600 57.433 99 GLN CCC CA 1
ATOM 9196 C CA B GLN C 1 99 ? -34.311 17.441 136.792 0.400 56.369 99 GLN CCC CA 1
ATOM 9197 C C . GLN C 1 99 ? -32.902 16.990 137.191 1.000 58.544 99 GLN CCC C 1
ATOM 9198 O O . GLN C 1 99 ? -32.366 16.041 136.618 1.000 63.209 99 GLN CCC O 1
ATOM 9209 N N . LEU C 1 100 ? -32.316 17.660 138.192 1.000 54.320 100 LEU CCC N 1
ATOM 9210 C CA . LEU C 1 100 ? -30.949 17.366 138.600 1.000 55.911 100 LEU CCC CA 1
ATOM 9211 C C . LEU C 1 100 ? -30.855 15.965 139.204 1.000 58.223 100 LEU CCC C 1
ATOM 9212 O O . LEU C 1 100 ? -29.895 15.252 138.918 1.000 55.272 100 LEU CCC O 1
ATOM 9217 N N . SER C 1 101 ? -31.859 15.582 140.014 1.000 56.629 101 SER CCC N 1
ATOM 9218 C CA . SER C 1 101 ? -31.912 14.266 140.638 1.000 53.047 101 SER CCC CA 1
ATOM 9219 C C . SER C 1 101 ? -31.930 13.159 139.587 1.000 57.368 101 SER CCC C 1
ATOM 9220 O O . SER C 1 101 ? -31.320 12.118 139.796 1.000 62.995 101 SER CCC O 1
ATOM 9223 N N . ALA C 1 102 ? -32.623 13.395 138.466 1.000 53.773 102 ALA CCC N 1
ATOM 9224 C CA . ALA C 1 102 ? -32.706 12.412 137.399 1.000 58.063 102 ALA CCC CA 1
ATOM 9225 C C . ALA C 1 102 ? -31.386 12.386 136.633 1.000 55.232 102 ALA CCC C 1
ATOM 9226 O O . ALA C 1 102 ? -30.936 11.332 136.212 1.000 54.496 102 ALA CCC O 1
ATOM 9228 N N . ARG C 1 103 ? -30.778 13.559 136.446 1.000 49.632 103 ARG CCC N 1
ATOM 9229 C CA . ARG C 1 103 ? -29.580 13.670 135.633 1.000 46.272 103 ARG CCC CA 1
ATOM 9230 C C . ARG C 1 103 ? -28.338 13.173 136.384 1.000 45.799 103 ARG CCC C 1
ATOM 9231 O O . ARG C 1 103 ? -27.437 12.593 135.778 1.000 42.329 103 ARG CCC O 1
ATOM 9239 N N . TYR C 1 104 ? -28.303 13.386 137.704 1.000 40.427 104 TYR CCC N 1
ATOM 9240 C CA . TYR C 1 104 ? -27.132 13.070 138.504 1.000 40.313 104 TYR CCC CA 1
ATOM 9241 C C . TYR C 1 104 ? -27.547 12.230 139.708 1.000 42.007 104 TYR CCC C 1
ATOM 9242 O O . TYR C 1 104 ? -27.736 12.755 140.809 1.000 43.139 104 TYR CCC O 1
ATOM 9251 N N . PRO C 1 105 ? -27.648 10.887 139.553 1.000 46.095 105 PRO CCC N 1
ATOM 9252 C CA . PRO C 1 105 ? -28.126 10.026 140.636 1.000 42.556 105 PRO CCC CA 1
ATOM 9253 C C . PRO C 1 105 ? -27.302 10.198 141.907 1.000 44.367 105 PRO CCC C 1
ATOM 9254 O O . PRO C 1 105 ? -26.075 10.115 141.867 1.000 42.903 105 PRO CCC O 1
ATOM 9258 N N . GLY C 1 106 ? -27.999 10.437 143.023 1.000 41.610 106 GLY CCC N 1
ATOM 9259 C CA . GLY C 1 106 ? -27.372 10.485 144.335 1.000 41.073 106 GLY CCC CA 1
ATOM 9260 C C . GLY C 1 106 ? -27.069 11.919 144.784 1.000 42.790 106 GLY CCC C 1
ATOM 9261 O O . GLY C 1 106 ? -26.498 12.109 145.856 1.000 44.670 106 GLY CCC O 1
ATOM 9262 N N . ILE C 1 107 ? -27.424 12.924 143.959 1.000 41.614 107 ILE CCC N 1
ATOM 9263 C CA . ILE C 1 107 ? -27.185 14.315 144.331 1.000 43.373 107 ILE CCC CA 1
ATOM 9264 C C . ILE C 1 107 ? -27.979 14.637 145.595 1.000 45.405 107 ILE CCC C 1
ATOM 9265 O O . ILE C 1 107 ? -29.086 14.154 145.750 1.000 51.580 107 ILE CCC O 1
ATOM 9270 N N . GLU C 1 108 ? -27.396 15.410 146.517 1.000 47.887 108 GLU CCC N 1
ATOM 9271 C CA . GLU C 1 108 ? -28.057 15.812 147.751 1.000 46.057 108 GLU CCC CA 1
ATOM 9272 C C . GLU C 1 108 ? -28.166 17.334 147.773 1.000 48.148 108 GLU CCC C 1
ATOM 9273 O O . GLU C 1 108 ? -27.231 18.021 147.364 1.000 46.001 108 GLU CCC O 1
ATOM 9279 N N . PHE C 1 109 ? -29.312 17.853 148.238 1.000 47.797 109 PHE CCC N 1
ATOM 9280 C CA . PHE C 1 109 ? -29.526 19.291 148.312 1.000 42.942 109 PHE CCC CA 1
ATOM 9281 C C . PHE C 1 109 ? -29.571 19.712 149.771 1.000 47.216 109 PHE CCC C 1
ATOM 9282 O O . PHE C 1 109 ? -30.207 19.049 150.579 1.000 49.295 109 PHE CCC O 1
ATOM 9290 N N . ILE C 1 110 ? -28.833 20.775 150.099 1.000 44.396 110 ILE CCC N 1
ATOM 9291 C CA . ILE C 1 110 ? -28.836 21.314 151.443 1.000 44.292 110 ILE CCC CA 1
ATOM 9292 C C . ILE C 1 110 ? -29.928 22.384 151.504 1.000 47.544 110 ILE CCC C 1
ATOM 9293 O O . ILE C 1 110 ? -29.926 23.319 150.690 1.000 41.323 110 ILE CCC O 1
ATOM 9298 N N . PRO C 1 111 ? -30.892 22.275 152.455 1.000 47.302 111 PRO CCC N 1
ATOM 9299 C CA . PRO C 1 111 ? -31.918 23.308 152.631 1.000 48.176 111 PRO CCC CA 1
ATOM 9300 C C . PRO C 1 111 ? -31.223 24.585 153.090 1.000 48.115 111 PRO CCC C 1
ATOM 9301 O O . PRO C 1 111 ? -30.277 24.513 153.866 1.000 51.912 111 PRO CCC O 1
ATOM 9305 N N . ARG C 1 112 ? -31.692 25.738 152.592 1.000 48.459 112 ARG CCC N 1
ATOM 9306 C CA . ARG C 1 112 ? -31.162 27.037 152.974 1.000 46.438 112 ARG CCC CA 1
ATOM 9307 C C . ARG C 1 112 ? -31.203 27.207 154.487 1.000 49.259 112 ARG CCC C 1
ATOM 9308 O O . ARG C 1 112 ? -32.103 26.684 155.142 1.000 48.902 112 ARG CCC O 1
ATOM 9316 N N . VAL C 1 113 ? -30.200 27.913 155.035 1.000 49.360 113 VAL CCC N 1
ATOM 9317 C CA . VAL C 1 113 ? -30.077 28.071 156.478 1.000 45.637 113 VAL CCC CA 1
ATOM 9318 C C . VAL C 1 113 ? -30.706 29.405 156.907 1.000 51.816 113 VAL CCC C 1
ATOM 9319 O O . VAL C 1 113 ? -30.735 29.710 158.097 1.000 51.744 113 VAL CCC O 1
ATOM 9323 N N . ASN C 1 114 ? -31.193 30.196 155.937 1.000 49.728 114 ASN CCC N 1
ATOM 9324 C CA . ASN C 1 114 ? -31.710 31.530 156.186 1.000 50.117 114 ASN CCC CA 1
ATOM 9325 C C . ASN C 1 114 ? -32.790 31.823 155.143 1.000 57.413 114 ASN CCC C 1
ATOM 9326 O O . ASN C 1 114 ? -33.176 30.935 154.385 1.000 58.259 114 ASN CCC O 1
ATOM 9331 N N . SER C 1 115 ? -33.220 33.086 155.043 1.000 53.683 115 SER CCC N 1
ATOM 9332 C CA A SER C 1 115 ? -34.370 33.438 154.227 0.300 53.086 115 SER CCC CA 1
ATOM 9333 C CA B SER C 1 115 ? -34.370 33.417 154.218 0.700 51.256 115 SER CCC CA 1
ATOM 9334 C C . SER C 1 115 ? -33.957 33.946 152.846 1.000 55.948 115 SER CCC C 1
ATOM 9335 O O . SER C 1 115 ? -34.807 34.395 152.082 1.000 58.851 115 SER CCC O 1
ATOM 9340 N N . ASP C 1 116 ? -32.659 33.865 152.515 1.000 51.955 116 ASP CCC N 1
ATOM 9341 C CA . ASP C 1 116 ? -32.182 34.331 151.223 1.000 43.957 116 ASP CCC CA 1
ATOM 9342 C C . ASP C 1 116 ? -32.854 33.558 150.089 1.000 46.819 116 ASP CCC C 1
ATOM 9343 O O . ASP C 1 116 ? -33.206 32.383 150.257 1.000 42.057 116 ASP CCC O 1
ATOM 9348 N N . THR C 1 117 ? -32.995 34.216 148.926 1.000 40.332 117 THR CCC N 1
ATOM 9349 C CA . THR C 1 117 ? -33.521 33.558 147.747 1.000 45.019 117 THR CCC CA 1
ATOM 9350 C C . THR C 1 117 ? -32.727 34.016 146.529 1.000 43.484 117 THR CCC C 1
ATOM 9351 O O . THR C 1 117 ? -32.143 35.109 146.509 1.000 43.012 117 THR CCC O 1
ATOM 9355 N N . SER C 1 118 ? -32.742 33.168 145.495 1.000 45.340 118 SER CCC N 1
ATOM 9356 C CA . SER C 1 118 ? -32.046 33.472 144.253 1.000 44.595 118 SER CCC CA 1
ATOM 9357 C C . SER C 1 118 ? -32.739 32.734 143.125 1.000 42.499 118 SER CCC C 1
ATOM 9358 O O . SER C 1 118 ? -33.221 31.619 143.319 1.000 43.843 118 SER CCC O 1
ATOM 9361 N N . THR C 1 119 ? -32.729 33.346 141.941 1.000 50.729 119 THR CCC N 1
ATOM 9362 C CA . THR C 1 119 ? -33.289 32.714 140.763 1.000 52.003 119 THR CCC CA 1
ATOM 9363 C C . THR C 1 119 ? -32.195 32.527 139.711 1.000 54.125 119 THR CCC C 1
ATOM 9364 O O . THR C 1 119 ? -32.481 32.112 138.582 1.000 52.690 119 THR CCC O 1
ATOM 9368 N N . SER C 1 120 ? -30.946 32.844 140.084 1.000 51.912 120 SER CCC N 1
ATOM 9369 C CA . SER C 1 120 ? -29.817 32.720 139.169 1.000 50.263 120 SER CCC CA 1
ATOM 9370 C C . SER C 1 120 ? -29.530 31.251 138.866 1.000 45.484 120 SER CCC C 1
ATOM 9371 O O . SER C 1 120 ? -29.439 30.428 139.780 1.000 43.960 120 SER CCC O 1
ATOM 9374 N N . SER C 1 121 ? -29.349 30.943 137.579 1.000 41.853 121 SER CCC N 1
ATOM 9375 C CA . SER C 1 121 ? -29.004 29.592 137.169 1.000 45.347 121 SER CCC CA 1
ATOM 9376 C C . SER C 1 121 ? -27.481 29.349 137.206 1.000 47.071 121 SER CCC C 1
ATOM 9377 O O . SER C 1 121 ? -26.990 28.354 136.667 1.000 45.207 121 SER CCC O 1
ATOM 9380 N N . HIS C 1 122 ? -26.731 30.278 137.820 1.000 43.881 122 HIS CCC N 1
ATOM 9381 C CA . HIS C 1 122 ? -25.276 30.227 137.860 1.000 42.160 122 HIS CCC CA 1
ATOM 9382 C C . HIS C 1 122 ? -24.820 28.897 138.470 1.000 38.785 122 HIS CCC C 1
ATOM 9383 O O . HIS C 1 122 ? -24.006 28.193 137.882 1.000 35.974 122 HIS CCC O 1
ATOM 9390 N N . GLY C 1 123 ? -25.392 28.565 139.629 1.000 34.921 123 GLY CCC N 1
ATOM 9391 C CA . GLY C 1 123 ? -25.168 27.330 140.353 1.000 36.469 123 GLY CCC CA 1
ATOM 9392 C C . GLY C 1 123 ? -25.328 26.090 139.476 1.000 42.992 123 GLY CCC C 1
ATOM 9393 O O . GLY C 1 123 ? -24.448 25.229 139.477 1.000 40.615 123 GLY CCC O 1
ATOM 9394 N N . VAL C 1 124 ? -26.443 26.012 138.731 1.000 40.803 124 VAL CCC N 1
ATOM 9395 C CA . VAL C 1 124 ? -26.700 24.870 137.871 1.000 38.058 124 VAL CCC CA 1
ATOM 9396 C C . VAL C 1 124 ? -25.625 24.785 136.789 1.000 41.958 124 VAL CCC C 1
ATOM 9397 O O . VAL C 1 124 ? -25.134 23.690 136.486 1.000 44.287 124 VAL CCC O 1
ATOM 9401 N N . GLN C 1 125 ? -25.261 25.941 136.208 1.000 38.687 125 GLN CCC N 1
ATOM 9402 C CA . GLN C 1 125 ? -24.290 25.957 135.129 1.000 39.989 125 GLN CCC CA 1
ATOM 9403 C C . GLN C 1 125 ? -22.910 25.510 135.619 1.000 41.657 125 GLN CCC C 1
ATOM 9404 O O . GLN C 1 125 ? -22.200 24.816 134.887 1.000 38.741 125 GLN CCC O 1
ATOM 9410 N N . VAL C 1 126 ? -22.558 25.892 136.860 1.000 37.674 126 VAL CCC N 1
ATOM 9411 C CA . VAL C 1 126 ? -21.291 25.514 137.466 1.000 37.608 126 VAL CCC CA 1
ATOM 9412 C C . VAL C 1 126 ? -21.314 24.005 137.741 1.000 39.751 126 VAL CCC C 1
ATOM 9413 O O . VAL C 1 126 ? -20.374 23.297 137.366 1.000 36.552 126 VAL CCC O 1
ATOM 9417 N N . LEU C 1 127 ? -22.423 23.527 138.334 1.000 38.780 127 LEU CCC N 1
ATOM 9418 C CA . LEU C 1 127 ? -22.638 22.126 138.656 1.000 39.424 127 LEU CCC CA 1
ATOM 9419 C C . LEU C 1 127 ? -22.510 21.256 137.402 1.000 39.364 127 LEU CCC C 1
ATOM 9420 O O . LEU C 1 127 ? -21.933 20.166 137.462 1.000 36.812 127 LEU CCC O 1
ATOM 9425 N N . GLU C 1 128 ? -23.038 21.739 136.272 1.000 37.417 128 GLU CCC N 1
ATOM 9426 C CA . GLU C 1 128 ? -23.016 20.965 135.037 1.000 37.457 128 GLU CCC CA 1
ATOM 9427 C C . GLU C 1 128 ? -21.565 20.700 134.639 1.000 40.647 128 GLU CCC C 1
ATOM 9428 O O . GLU C 1 128 ? -21.225 19.596 134.196 1.000 39.619 128 GLU CCC O 1
ATOM 9434 N N . VAL C 1 129 ? -20.719 21.740 134.757 1.000 38.252 129 VAL CCC N 1
ATOM 9435 C CA . VAL C 1 129 ? -19.318 21.586 134.414 1.000 36.187 129 VAL CCC CA 1
ATOM 9436 C C . VAL C 1 129 ? -18.673 20.598 135.385 1.000 36.882 129 VAL CCC C 1
ATOM 9437 O O . VAL C 1 129 ? -17.952 19.692 134.957 1.000 40.544 129 VAL CCC O 1
ATOM 9441 N N . MET C 1 130 ? -18.986 20.749 136.679 1.000 33.369 130 MET CCC N 1
ATOM 9442 C CA . MET C 1 130 ? -18.403 19.910 137.708 1.000 33.127 130 MET CCC CA 1
ATOM 9443 C C . MET C 1 130 ? -18.707 18.430 137.437 1.000 35.759 130 MET CCC C 1
ATOM 9444 O O . MET C 1 130 ? -17.847 17.568 137.655 1.000 34.831 130 MET CCC O 1
ATOM 9449 N N . MET C 1 131 ? -19.919 18.141 136.938 1.000 33.908 131 MET CCC N 1
ATOM 9450 C CA . MET C 1 131 ? -20.353 16.764 136.744 1.000 33.570 131 MET CCC CA 1
ATOM 9451 C C . MET C 1 131 ? -19.907 16.230 135.377 1.000 38.250 131 MET CCC C 1
ATOM 9452 O O . MET C 1 131 ? -20.221 15.086 135.043 1.000 36.799 131 MET CCC O 1
ATOM 9457 N N . ASP C 1 132 ? -19.183 17.038 134.580 1.000 34.430 132 ASP CCC N 1
ATOM 9458 C CA . ASP C 1 132 ? -18.752 16.612 133.255 1.000 37.798 132 ASP CCC CA 1
ATOM 9459 C C . ASP C 1 132 ? -19.979 16.233 132.406 1.000 39.449 132 ASP CCC C 1
ATOM 9460 O O . ASP C 1 132 ? -20.100 15.109 131.914 1.000 37.416 132 ASP CCC O 1
ATOM 9465 N N . THR C 1 133 ? -20.898 17.195 132.242 1.000 42.378 133 THR CCC N 1
ATOM 9466 C CA . THR C 1 133 ? -22.206 16.946 131.647 1.000 38.450 133 THR CCC CA 1
ATOM 9467 C C . THR C 1 133 ? -22.090 16.957 130.121 1.000 39.294 133 THR CCC C 1
ATOM 9468 O O . THR C 1 133 ? -21.401 17.824 129.564 1.000 39.801 133 THR CCC O 1
ATOM 9472 N N . LEU C 1 134 ? -22.762 15.990 129.462 1.000 42.275 134 LEU CCC N 1
ATOM 9473 C CA . LEU C 1 134 ? -22.869 15.951 128.003 1.000 45.433 134 LEU CCC CA 1
ATOM 9474 C C . LEU C 1 134 ? -23.702 17.143 127.533 1.000 48.895 134 LEU CCC C 1
ATOM 9475 O O . LEU C 1 134 ? -24.579 17.602 128.265 1.000 46.685 134 LEU CCC O 1
ATOM 9480 N N . GLU C 1 135 ? -23.450 17.606 126.302 1.000 47.697 135 GLU CCC N 1
ATOM 9481 C CA . GLU C 1 135 ? -24.197 18.720 125.727 1.000 55.548 135 GLU CCC CA 1
ATOM 9482 C C . GLU C 1 135 ? -25.706 18.448 125.725 1.000 55.531 135 GLU CCC C 1
ATOM 9483 O O . GLU C 1 135 ? -26.499 19.366 125.913 1.000 54.232 135 GLU CCC O 1
ATOM 9489 N N . ASP C 1 136 ? -26.113 17.187 125.549 1.000 52.940 136 ASP CCC N 1
ATOM 9490 C CA . ASP C 1 136 ? -27.532 16.862 125.484 1.000 54.468 136 ASP CCC CA 1
ATOM 9491 C C . ASP C 1 136 ? -28.158 16.786 126.879 1.000 56.135 136 ASP CCC C 1
ATOM 9492 O O . ASP C 1 136 ? -29.354 16.543 127.002 1.000 57.544 136 ASP CCC O 1
ATOM 9497 N N . ARG C 1 137 ? -27.354 16.965 127.934 1.000 56.325 137 ARG CCC N 1
ATOM 9498 C CA . ARG C 1 137 ? -27.829 17.017 129.314 1.000 48.436 137 ARG CCC CA 1
ATOM 9499 C C . ARG C 1 137 ? -28.495 15.725 129.772 1.000 47.127 137 ARG CCC C 1
ATOM 9500 O O . ARG C 1 137 ? -29.269 15.757 130.734 1.000 47.330 137 ARG CCC O 1
ATOM 9508 N N . THR C 1 138 ? -28.169 14.592 129.134 1.000 47.446 138 THR CCC N 1
ATOM 9509 C CA . THR C 1 138 ? -28.759 13.324 129.557 1.000 52.968 138 THR CCC CA 1
ATOM 9510 C C . THR C 1 138 ? -28.140 12.842 130.871 1.000 55.357 138 THR CCC C 1
ATOM 9511 O O . THR C 1 138 ? -28.855 12.327 131.727 1.000 56.568 138 THR CCC O 1
ATOM 9515 N N . LYS C 1 139 ? -26.817 13.027 131.027 1.000 52.515 139 LYS CCC N 1
ATOM 9516 C CA . LYS C 1 139 ? -26.082 12.577 132.204 1.000 50.875 139 LYS CCC CA 1
ATOM 9517 C C . LYS C 1 139 ? -24.764 13.349 132.336 1.000 44.547 139 LYS CCC C 1
ATOM 9518 O O . LYS C 1 139 ? -24.396 14.168 131.487 1.000 43.786 139 LYS CCC O 1
ATOM 9524 N N . GLY C 1 140 ? -24.047 13.066 133.430 1.000 44.773 140 GLY CCC N 1
ATOM 9525 C CA . GLY C 1 140 ? -22.669 13.515 133.597 1.000 45.751 140 GLY CCC CA 1
ATOM 9526 C C . GLY C 1 140 ? -21.711 12.329 133.526 1.000 42.946 140 GLY CCC C 1
ATOM 9527 O O . GLY C 1 140 ? -22.087 11.238 133.938 1.000 43.604 140 GLY CCC O 1
ATOM 9528 N N . LYS C 1 141 ? -20.508 12.550 132.974 1.000 37.351 141 LYS CCC N 1
ATOM 9529 C CA . LYS C 1 141 ? -19.528 11.480 132.890 1.000 34.788 141 LYS CCC CA 1
ATOM 9530 C C . LYS C 1 141 ? -18.940 11.205 134.273 1.000 37.515 141 LYS CCC C 1
ATOM 9531 O O . LYS C 1 141 ? -18.491 10.095 134.527 1.000 37.401 141 LYS CCC O 1
ATOM 9537 N N . ALA C 1 142 ? -18.953 12.208 135.157 1.000 34.008 142 ALA CCC N 1
ATOM 9538 C CA . ALA C 1 142 ? -18.487 12.043 136.519 1.000 34.195 142 ALA CCC CA 1
ATOM 9539 C C . ALA C 1 142 ? -19.649 11.556 137.368 1.000 35.649 142 ALA CCC C 1
ATOM 9540 O O . ALA C 1 142 ? -20.743 12.069 137.252 1.000 39.434 142 ALA CCC O 1
ATOM 9542 N N . LYS C 1 143 ? -19.388 10.598 138.264 1.000 36.948 143 LYS CCC N 1
ATOM 9543 C CA . LYS C 1 143 ? -20.460 9.935 138.983 1.000 35.100 143 LYS CCC CA 1
ATOM 9544 C C . LYS C 1 143 ? -20.380 10.222 140.477 1.000 35.476 143 LYS CCC C 1
ATOM 9545 O O . LYS C 1 143 ? -21.014 9.516 141.252 1.000 31.981 143 LYS CCC O 1
ATOM 9551 N N . PHE C 1 144 ? -19.589 11.218 140.904 1.000 36.249 144 PHE CCC N 1
ATOM 9552 C CA . PHE C 1 144 ? -19.581 11.544 142.330 1.000 38.877 144 PHE CCC CA 1
ATOM 9553 C C . PHE C 1 144 ? -20.918 12.157 142.741 1.000 40.202 144 PHE CCC C 1
ATOM 9554 O O . PHE C 1 144 ? -21.653 12.643 141.899 1.000 37.586 144 PHE CCC O 1
ATOM 9562 N N . LYS C 1 145 ? -21.233 12.100 144.041 1.000 37.542 145 LYS CCC N 1
ATOM 9563 C CA . LYS C 1 145 ? -22.496 12.596 144.557 1.000 39.457 145 LYS CCC CA 1
ATOM 9564 C C . LYS C 1 145 ? -22.293 14.021 145.048 1.000 38.469 145 LYS CCC C 1
ATOM 9565 O O . LYS C 1 145 ? -21.639 14.225 146.075 1.000 40.590 145 LYS CCC O 1
ATOM 9571 N N . ALA C 1 146 ? -22.851 14.997 144.311 1.000 38.869 146 ALA CCC N 1
ATOM 9572 C CA . ALA C 1 146 ? -22.736 16.407 144.666 1.000 37.238 146 ALA CCC CA 1
ATOM 9573 C C . ALA C 1 146 ? -23.574 16.707 145.906 1.000 41.435 146 ALA CCC C 1
ATOM 9574 O O . ALA C 1 146 ? -24.708 16.228 146.038 1.000 40.048 146 ALA CCC O 1
ATOM 9576 N N . ILE C 1 147 ? -22.970 17.461 146.835 1.000 37.601 147 ILE CCC N 1
ATOM 9577 C CA . ILE C 1 147 ? -23.668 18.042 147.963 1.000 34.855 147 ILE CCC CA 1
ATOM 9578 C C . ILE C 1 147 ? -23.848 19.518 147.621 1.000 41.820 147 ILE CCC C 1
ATOM 9579 O O . ILE C 1 147 ? -22.895 20.297 147.729 1.000 39.635 147 ILE CCC O 1
ATOM 9584 N N . ALA C 1 148 ? -25.062 19.875 147.164 1.000 36.618 148 ALA CCC N 1
ATOM 9585 C CA . ALA C 1 148 ? -25.323 21.166 146.550 1.000 41.225 148 ALA CCC CA 1
ATOM 9586 C C . ALA C 1 148 ? -26.049 22.096 147.527 1.000 46.061 148 ALA CCC C 1
ATOM 9587 O O . ALA C 1 148 ? -27.206 21.854 147.893 1.000 45.737 148 ALA CCC O 1
ATOM 9589 N N . ALA C 1 149 ? -25.348 23.169 147.929 1.000 44.186 149 ALA CCC N 1
ATOM 9590 C CA . ALA C 1 149 ? -25.839 24.145 148.890 1.000 41.679 149 ALA CCC CA 1
ATOM 9591 C C . ALA C 1 149 ? -26.102 25.477 148.193 1.000 44.193 149 ALA CCC C 1
ATOM 9592 O O . ALA C 1 149 ? -25.420 25.821 147.219 1.000 43.860 149 ALA CCC O 1
ATOM 9594 N N . SER C 1 150 ? -27.099 26.217 148.715 1.000 44.212 150 SER CCC N 1
ATOM 9595 C CA . SER C 1 150 ? -27.606 27.437 148.091 1.000 49.170 150 SER CCC CA 1
ATOM 9596 C C . SER C 1 150 ? -27.293 28.647 148.971 1.000 43.128 150 SER CCC C 1
ATOM 9597 O O . SER C 1 150 ? -27.701 28.685 150.131 1.000 47.672 150 SER CCC O 1
ATOM 9600 N N . ILE C 1 151 ? -26.557 29.620 148.422 1.000 39.938 151 ILE CCC N 1
ATOM 9601 C CA . ILE C 1 151 ? -26.177 30.808 149.175 1.000 44.265 151 ILE CCC CA 1
ATOM 9602 C C . ILE C 1 151 ? -26.461 32.073 148.363 1.000 42.240 151 ILE CCC C 1
ATOM 9603 O O . ILE C 1 151 ? -26.120 33.168 148.807 1.000 40.797 151 ILE CCC O 1
ATOM 9608 N N . GLY C 1 152 ? -27.034 31.917 147.157 1.000 42.355 152 GLY CCC N 1
ATOM 9609 C CA . GLY C 1 152 ? -27.438 33.079 146.380 1.000 48.024 152 GLY CCC CA 1
ATOM 9610 C C . GLY C 1 152 ? -28.462 33.929 147.141 1.000 55.260 152 GLY CCC C 1
ATOM 9611 O O . GLY C 1 152 ? -29.261 33.407 147.936 1.000 51.046 152 GLY CCC O 1
ATOM 9612 N N . ASN C 1 153 ? -28.400 35.249 146.932 1.000 54.310 153 ASN CCC N 1
ATOM 9613 C CA . ASN C 1 153 ? -29.332 36.137 147.607 1.000 57.130 153 ASN CCC CA 1
ATOM 9614 C C . ASN C 1 153 ? -29.754 37.267 146.673 1.000 53.949 153 ASN CCC C 1
ATOM 9615 O O . ASN C 1 153 ? -30.124 38.336 147.134 1.000 62.683 153 ASN CCC O 1
ATOM 9620 N N . GLY C 1 154 ? -29.725 37.012 145.364 1.000 56.350 154 GLY CCC N 1
ATOM 9621 C CA . GLY C 1 154 ? -30.054 38.035 144.386 1.000 58.093 154 GLY CCC CA 1
ATOM 9622 C C . GLY C 1 154 ? -31.558 38.163 144.132 1.000 64.302 154 GLY CCC C 1
ATOM 9623 O O . GLY C 1 154 ? -31.945 38.908 143.236 1.000 60.118 154 GLY CCC O 1
ATOM 9624 N N . GLY C 1 155 ? -32.389 37.433 144.901 1.000 56.971 155 GLY CCC N 1
ATOM 9625 C CA . GLY C 1 155 ? -33.839 37.478 144.786 1.000 59.118 155 GLY CCC CA 1
ATOM 9626 C C . GLY C 1 155 ? -34.363 37.147 143.386 1.000 60.513 155 GLY CCC C 1
ATOM 9627 O O . GLY C 1 155 ? -33.823 36.283 142.697 1.000 65.187 155 GLY CCC O 1
ATOM 9628 N N . ALA C 1 156 ? -35.423 37.863 142.975 1.000 60.341 156 ALA CCC N 1
ATOM 9629 C CA . ALA C 1 156 ? -36.200 37.570 141.781 1.000 59.922 156 ALA CCC CA 1
ATOM 9630 C C . ALA C 1 156 ? -35.438 37.913 140.494 1.000 70.567 156 ALA CCC C 1
ATOM 9631 O O . ALA C 1 156 ? -35.803 37.448 139.420 1.000 79.446 156 ALA CCC O 1
ATOM 9633 N N . SER C 1 157 ? -34.384 38.731 140.581 1.000 72.916 157 SER CCC N 1
ATOM 9634 C CA . SER C 1 157 ? -33.565 39.017 139.414 1.000 79.712 157 SER CCC CA 1
ATOM 9635 C C . SER C 1 157 ? -32.653 37.827 139.115 1.000 86.226 157 SER CCC C 1
ATOM 9636 O O . SER C 1 157 ? -31.839 37.430 139.949 1.000 86.324 157 SER CCC O 1
ATOM 9639 N N . GLU C 1 158 ? -32.796 37.268 137.908 1.000 93.166 158 GLU CCC N 1
ATOM 9640 C CA . GLU C 1 158 ? -32.071 36.068 137.516 1.000 96.638 158 GLU CCC CA 1
ATOM 9641 C C . GLU C 1 158 ? -30.675 36.401 136.990 1.000 89.908 158 GLU CCC C 1
ATOM 9642 O O . GLU C 1 158 ? -29.876 35.497 136.775 1.000 92.305 158 GLU CCC O 1
ATOM 9648 N N . THR C 1 159 ? -30.401 37.685 136.729 1.000 83.888 159 THR CCC N 1
ATOM 9649 C CA . THR C 1 159 ? -29.085 38.104 136.264 1.000 78.736 159 THR CCC CA 1
ATOM 9650 C C . THR C 1 159 ? -28.218 38.488 137.464 1.000 76.925 159 THR CCC C 1
ATOM 9651 O O . THR C 1 159 ? -27.026 38.741 137.312 1.000 79.280 159 THR CCC O 1
ATOM 9655 N N . ASN C 1 160 ? -28.831 38.523 138.651 1.000 77.142 160 ASN CCC N 1
ATOM 9656 C CA . ASN C 1 160 ? -28.164 38.876 139.897 1.000 81.685 160 ASN CCC CA 1
ATOM 9657 C C . ASN C 1 160 ? -27.560 37.624 140.547 1.000 82.002 160 ASN CCC C 1
ATOM 9658 O O . ASN C 1 160 ? -28.289 36.783 141.074 1.000 69.718 160 ASN CCC O 1
ATOM 9663 N N . LYS C 1 161 ? -26.219 37.543 140.552 1.000 75.399 161 LYS CCC N 1
ATOM 9664 C CA . LYS C 1 161 ? -25.475 36.359 140.960 1.000 75.203 161 LYS CCC CA 1
ATOM 9665 C C . LYS C 1 161 ? -24.900 36.508 142.369 1.000 69.180 161 LYS CCC C 1
ATOM 9666 O O . LYS C 1 161 ? -24.164 35.639 142.823 1.000 78.749 161 LYS CCC O 1
ATOM 9672 N N . SER C 1 162 ? -25.264 37.587 143.064 1.000 59.260 162 SER CCC N 1
ATOM 9673 C CA . SER C 1 162 ? -24.816 37.879 144.418 1.000 57.174 162 SER CCC CA 1
ATOM 9674 C C . SER C 1 162 ? -25.032 36.687 145.357 1.000 56.018 162 SER CCC C 1
ATOM 9675 O O . SER C 1 162 ? -25.999 35.935 145.199 1.000 51.712 162 SER CCC O 1
ATOM 9678 N N . VAL C 1 163 ? -24.129 36.533 146.346 1.000 44.311 163 VAL CCC N 1
ATOM 9679 C CA . VAL C 1 163 ? -24.159 35.386 147.247 1.000 45.167 163 VAL CCC CA 1
ATOM 9680 C C . VAL C 1 163 ? -23.842 35.837 148.665 1.000 44.085 163 VAL CCC C 1
ATOM 9681 O O . VAL C 1 163 ? -23.179 36.853 148.863 1.000 40.960 163 VAL CCC O 1
ATOM 9685 N N . ASN C 1 164 ? -24.262 35.016 149.632 1.000 41.913 164 ASN CCC N 1
ATOM 9686 C CA . ASN C 1 164 ? -24.100 35.296 151.047 1.000 41.848 164 ASN CCC CA 1
ATOM 9687 C C . ASN C 1 164 ? -23.553 34.035 151.727 1.000 43.279 164 ASN CCC C 1
ATOM 9688 O O . ASN C 1 164 ? -24.302 33.277 152.341 1.000 46.994 164 ASN CCC O 1
ATOM 9693 N N . PRO C 1 165 ? -22.229 33.753 151.640 1.000 42.629 165 PRO CCC N 1
ATOM 9694 C CA . PRO C 1 165 ? -21.675 32.528 152.226 1.000 42.571 165 PRO CCC CA 1
ATOM 9695 C C . PRO C 1 165 ? -21.724 32.609 153.746 1.000 44.574 165 PRO CCC C 1
ATOM 9696 O O . PRO C 1 165 ? -21.718 33.704 154.293 1.000 47.610 165 PRO CCC O 1
ATOM 9700 N N . ASN C 1 166 ? -21.792 31.457 154.418 1.000 40.563 166 ASN CCC N 1
ATOM 9701 C CA . ASN C 1 166 ? -21.721 31.432 155.868 1.000 41.990 166 ASN CCC CA 1
ATOM 9702 C C . ASN C 1 166 ? -21.279 30.045 156.322 1.000 44.120 166 ASN CCC C 1
ATOM 9703 O O . ASN C 1 166 ? -21.429 29.065 155.585 1.000 46.727 166 ASN CCC O 1
ATOM 9708 N N . VAL C 1 167 ? -20.755 29.985 157.549 1.000 42.796 167 VAL CCC N 1
ATOM 9709 C CA . VAL C 1 167 ? -20.235 28.769 158.144 1.000 43.880 167 VAL CCC CA 1
ATOM 9710 C C . VAL C 1 167 ? -21.380 27.783 158.356 1.000 50.784 167 VAL CCC C 1
ATOM 9711 O O . VAL C 1 167 ? -21.193 26.582 158.165 1.000 51.644 167 VAL CCC O 1
ATOM 9715 N N . LYS C 1 168 ? -22.572 28.297 158.687 1.000 51.106 168 LYS CCC N 1
ATOM 9716 C CA . LYS C 1 168 ? -23.750 27.460 158.888 1.000 50.842 168 LYS CCC CA 1
ATOM 9717 C C . LYS C 1 168 ? -23.994 26.566 157.670 1.000 47.449 168 LYS CCC C 1
ATOM 9718 O O . LYS C 1 168 ? -24.227 25.375 157.834 1.000 48.270 168 LYS CCC O 1
ATOM 9724 N N . THR C 1 169 ? -23.948 27.138 156.462 1.000 43.168 169 THR CCC N 1
ATOM 9725 C CA . THR C 1 169 ? -24.104 26.350 155.242 1.000 43.849 169 THR CCC CA 1
ATOM 9726 C C . THR C 1 169 ? -22.958 25.337 155.091 1.000 46.583 169 THR CCC C 1
ATOM 9727 O O . THR C 1 169 ? -23.197 24.174 154.767 1.000 45.654 169 THR CCC O 1
ATOM 9731 N N . TYR C 1 170 ? -21.714 25.772 155.339 1.000 43.506 170 TYR CCC N 1
ATOM 9732 C CA . TYR C 1 170 ? -20.565 24.884 155.219 1.000 42.242 170 TYR CCC CA 1
ATOM 9733 C C . TYR C 1 170 ? -20.721 23.672 156.133 1.000 44.629 170 TYR CCC C 1
ATOM 9734 O O . TYR C 1 170 ? -20.433 22.548 155.728 1.000 43.492 170 TYR CCC O 1
ATOM 9743 N N . GLU C 1 171 ? -21.176 23.917 157.365 1.000 40.656 171 GLU CCC N 1
ATOM 9744 C CA . GLU C 1 171 ? -21.326 22.858 158.345 1.000 43.731 171 GLU CCC CA 1
ATOM 9745 C C . GLU C 1 171 ? -22.311 21.817 157.827 1.000 46.784 171 GLU CCC C 1
ATOM 9746 O O . GLU C 1 171 ? -22.087 20.626 158.010 1.000 45.322 171 GLU CCC O 1
ATOM 9752 N N . LYS C 1 172 ? -23.386 22.279 157.179 1.000 41.005 172 LYS CCC N 1
ATOM 9753 C CA . LYS C 1 172 ? -24.398 21.377 156.653 1.000 42.910 172 LYS CCC CA 1
ATOM 9754 C C . LYS C 1 172 ? -23.813 20.543 155.516 1.000 42.754 172 LYS CCC C 1
ATOM 9755 O O . LYS C 1 172 ? -24.132 19.365 155.416 1.000 43.806 172 LYS CCC O 1
ATOM 9761 N N . VAL C 1 173 ? -22.978 21.167 154.671 1.000 41.988 173 VAL CCC N 1
ATOM 9762 C CA . VAL C 1 173 ? -22.329 20.471 153.571 1.000 42.272 173 VAL CCC CA 1
ATOM 9763 C C . VAL C 1 173 ? -21.432 19.354 154.112 1.000 42.495 173 VAL CCC C 1
ATOM 9764 O O . VAL C 1 173 ? -21.520 18.215 153.657 1.000 43.128 173 VAL CCC O 1
ATOM 9768 N N . PHE C 1 174 ? -20.603 19.683 155.110 1.000 39.885 174 PHE CCC N 1
ATOM 9769 C CA . PHE C 1 174 ? -19.596 18.764 155.613 1.000 42.739 174 PHE CCC CA 1
ATOM 9770 C C . PHE C 1 174 ? -20.209 17.576 156.351 1.000 47.927 174 PHE CCC C 1
ATOM 9771 O O . PHE C 1 174 ? -19.585 16.519 156.448 1.000 47.954 174 PHE CCC O 1
ATOM 9779 N N . GLU C 1 175 ? -21.422 17.763 156.872 1.000 50.550 175 GLU CCC N 1
ATOM 9780 C CA . GLU C 1 175 ? -22.139 16.693 157.550 1.000 50.144 175 GLU CCC CA 1
ATOM 9781 C C . GLU C 1 175 ? -22.453 15.551 156.585 1.000 41.044 175 GLU CCC C 1
ATOM 9782 O O . GLU C 1 175 ? -22.525 14.416 157.022 1.000 43.347 175 GLU CCC O 1
ATOM 9788 N N . ARG C 1 176 ? -22.621 15.849 155.292 1.000 40.347 176 ARG CCC N 1
ATOM 9789 C CA . ARG C 1 176 ? -23.004 14.832 154.323 1.000 41.275 176 ARG CCC CA 1
ATOM 9790 C C . ARG C 1 176 ? -21.812 13.972 153.879 1.000 45.452 176 ARG CCC C 1
ATOM 9791 O O . ARG C 1 176 ? -22.016 12.915 153.295 1.000 43.210 176 ARG CCC O 1
ATOM 9799 N N . PHE C 1 177 ? -20.568 14.415 154.104 1.000 41.085 177 PHE CCC N 1
ATOM 9800 C CA . PHE C 1 177 ? -19.439 13.588 153.706 1.000 39.256 177 PHE CCC CA 1
ATOM 9801 C C . PHE C 1 177 ? -19.302 12.420 154.677 1.000 40.816 177 PHE CCC C 1
ATOM 9802 O O . PHE C 1 177 ? -19.460 12.577 155.884 1.000 37.121 177 PHE CCC O 1
ATOM 9810 N N . ASN C 1 178 ? -18.966 11.250 154.140 1.000 39.664 178 ASN CCC N 1
ATOM 9811 C CA . ASN C 1 178 ? -18.611 10.124 154.977 1.000 40.461 178 ASN CCC CA 1
ATOM 9812 C C . ASN C 1 178 ? -17.333 10.426 155.766 1.000 42.535 178 ASN CCC C 1
ATOM 9813 O O . ASN C 1 178 ? -16.393 11.019 155.244 1.000 41.524 178 ASN CCC O 1
ATOM 9818 N N . PHE C 1 179 ? -17.292 9.998 157.030 1.000 42.156 179 PHE CCC N 1
ATOM 9819 C CA . PHE C 1 179 ? -16.140 10.204 157.896 1.000 45.236 179 PHE CCC CA 1
ATOM 9820 C C . PHE C 1 179 ? -14.884 9.600 157.260 1.000 47.804 179 PHE CCC C 1
ATOM 9821 O O . PHE C 1 179 ? -13.788 10.114 157.449 1.000 49.234 179 PHE CCC O 1
ATOM 9829 N N . ASN C 1 180 ? -15.063 8.513 156.502 1.000 44.864 180 ASN CCC N 1
ATOM 9830 C CA . ASN C 1 180 ? -13.965 7.753 155.929 1.000 48.962 180 ASN CCC CA 1
ATOM 9831 C C . ASN C 1 180 ? -13.444 8.374 154.637 1.000 47.517 180 ASN CCC C 1
ATOM 9832 O O . ASN C 1 180 ? -12.450 7.883 154.106 1.000 38.561 180 ASN CCC O 1
ATOM 9837 N N . GLN C 1 181 ? -14.102 9.432 154.133 1.000 39.251 181 GLN CCC N 1
ATOM 9838 C CA . GLN C 1 181 ? -13.587 10.098 152.950 1.000 37.954 181 GLN CCC CA 1
ATOM 9839 C C . GLN C 1 181 ? -12.458 11.036 153.366 1.000 38.412 181 GLN CCC C 1
ATOM 9840 O O . GLN C 1 181 ? -12.711 12.085 153.937 1.000 40.194 181 GLN CCC O 1
ATOM 9846 N N . LYS C 1 182 ? -11.215 10.642 153.080 1.000 36.799 182 LYS CCC N 1
ATOM 9847 C CA . LYS C 1 182 ? -10.033 11.315 153.602 1.000 34.056 182 LYS CCC CA 1
ATOM 9848 C C . LYS C 1 182 ? -9.951 12.760 153.085 1.000 37.257 182 LYS CCC C 1
ATOM 9849 O O . LYS C 1 182 ? -9.765 13.677 153.872 1.000 36.764 182 LYS CCC O 1
ATOM 9855 N N . VAL C 1 183 ? -10.106 12.968 151.765 1.000 32.000 183 VAL CCC N 1
ATOM 9856 C CA . VAL C 1 183 ? -10.067 14.302 151.185 1.000 29.413 183 VAL CCC CA 1
ATOM 9857 C C . VAL C 1 183 ? -11.491 14.699 150.790 1.000 30.640 183 VAL CCC C 1
ATOM 9858 O O . VAL C 1 183 ? -12.187 13.944 150.102 1.000 34.151 183 VAL CCC O 1
ATOM 9862 N N . LYS C 1 184 ? -11.903 15.905 151.190 1.000 29.640 184 LYS CCC N 1
ATOM 9863 C CA . LYS C 1 184 ? -13.271 16.356 150.944 1.000 28.935 184 LYS CCC CA 1
ATOM 9864 C C . LYS C 1 184 ? -13.223 17.637 150.117 1.000 29.459 184 LYS CCC C 1
ATOM 9865 O O . LYS C 1 184 ? -12.912 18.687 150.662 1.000 33.444 184 LYS CCC O 1
ATOM 9871 N N . VAL C 1 185 ? -13.492 17.534 148.804 1.000 27.074 185 VAL CCC N 1
ATOM 9872 C CA . VAL C 1 185 ? -13.403 18.658 147.883 1.000 28.793 185 VAL CCC CA 1
ATOM 9873 C C . VAL C 1 185 ? -14.682 19.510 147.925 1.000 31.739 185 VAL CCC C 1
ATOM 9874 O O . VAL C 1 185 ? -15.787 18.986 147.842 1.000 31.019 185 VAL CCC O 1
ATOM 9878 N N . VAL C 1 186 ? -14.519 20.839 148.002 1.000 32.700 186 VAL CCC N 1
ATOM 9879 C CA . VAL C 1 186 ? -15.635 21.781 147.952 1.000 32.076 186 VAL CCC CA 1
ATOM 9880 C C . VAL C 1 186 ? -15.342 22.867 146.917 1.000 32.695 186 VAL CCC C 1
ATOM 9881 O O . VAL C 1 186 ? -14.296 23.520 146.986 1.000 33.207 186 VAL CCC O 1
ATOM 9885 N N . ASN C 1 187 ? -16.279 23.061 145.980 1.000 31.131 187 ASN CCC N 1
ATOM 9886 C CA . ASN C 1 187 ? -16.169 24.048 144.911 1.000 33.384 187 ASN CCC CA 1
ATOM 9887 C C . ASN C 1 187 ? -16.808 25.386 145.309 1.000 33.687 187 ASN CCC C 1
ATOM 9888 O O . ASN C 1 187 ? -17.933 25.402 145.802 1.000 35.548 187 ASN CCC O 1
ATOM 9893 N N . GLN C 1 188 ? -16.108 26.500 145.027 1.000 31.737 188 GLN CCC N 1
ATOM 9894 C CA . GLN C 1 188 ? -16.613 27.854 145.260 1.000 31.655 188 GLN CCC CA 1
ATOM 9895 C C . GLN C 1 188 ? -16.412 28.732 144.017 1.000 35.920 188 GLN CCC C 1
ATOM 9896 O O . GLN C 1 188 ? -15.348 29.342 143.856 1.000 33.515 188 GLN CCC O 1
ATOM 9902 N N . SER C 1 189 ? -17.439 28.795 143.142 1.000 32.130 189 SER CCC N 1
ATOM 9903 C CA . SER C 1 189 ? -17.394 29.638 141.959 1.000 33.582 189 SER CCC CA 1
ATOM 9904 C C . SER C 1 189 ? -18.011 31.012 142.260 1.000 39.081 189 SER CCC C 1
ATOM 9905 O O . SER C 1 189 ? -18.934 31.466 141.577 1.000 41.852 189 SER CCC O 1
ATOM 9908 N N . PHE C 1 190 ? -17.518 31.643 143.326 1.000 36.435 190 PHE CCC N 1
ATOM 9909 C CA . PHE C 1 190 ? -17.913 32.983 143.721 1.000 40.492 190 PHE CCC CA 1
ATOM 9910 C C . PHE C 1 190 ? -16.735 33.604 144.460 1.000 43.821 190 PHE CCC C 1
ATOM 9911 O O . PHE C 1 190 ? -15.841 32.881 144.897 1.000 40.921 190 PHE CCC O 1
ATOM 9919 N N . GLY C 1 191 ? -16.737 34.934 144.594 1.000 39.825 191 GLY CCC N 1
ATOM 9920 C CA . GLY C 1 191 ? -15.708 35.606 145.369 1.000 40.674 191 GLY CCC CA 1
ATOM 9921 C C . GLY C 1 191 ? -15.796 37.124 145.259 1.000 46.548 191 GLY CCC C 1
ATOM 9922 O O . GLY C 1 191 ? -16.492 37.645 144.391 1.000 42.865 191 GLY CCC O 1
ATOM 9923 N N . ALA C 1 192 ? -15.052 37.806 146.137 1.000 44.653 192 ALA CCC N 1
ATOM 9924 C CA . ALA C 1 192 ? -15.080 39.251 146.291 1.000 44.064 192 ALA CCC CA 1
ATOM 9925 C C . ALA C 1 192 ? -14.483 39.949 145.074 1.000 45.973 192 ALA CCC C 1
ATOM 9926 O O . ALA C 1 192 ? -13.631 39.402 144.367 1.000 45.008 192 ALA CCC O 1
ATOM 9928 N N . ASP C 1 193 ? -14.922 41.198 144.886 1.000 48.097 193 ASP CCC N 1
ATOM 9929 C CA . ASP C 1 193 ? -14.425 42.066 143.835 1.000 49.808 193 ASP CCC CA 1
ATOM 9930 C C . ASP C 1 193 ? -13.209 42.845 144.352 1.000 51.088 193 ASP CCC C 1
ATOM 9931 O O . ASP C 1 193 ? -13.150 44.065 144.222 1.000 50.456 193 ASP CCC O 1
ATOM 9936 N N . ILE C 1 194 ? -12.246 42.142 144.956 1.000 41.557 194 ILE CCC N 1
ATOM 9937 C CA . ILE C 1 194 ? -11.021 42.763 145.441 1.000 41.401 194 ILE CCC CA 1
ATOM 9938 C C . ILE C 1 194 ? -9.916 41.700 145.452 1.000 38.172 194 ILE CCC C 1
ATOM 9939 O O . ILE C 1 194 ? -10.155 40.559 145.843 1.000 38.830 194 ILE CCC O 1
ATOM 9944 N N . THR C 1 195 ? -8.708 42.073 145.013 1.000 34.787 195 THR CCC N 1
ATOM 9945 C CA . THR C 1 195 ? -7.580 41.153 145.053 1.000 34.096 195 THR CCC CA 1
ATOM 9946 C C . THR C 1 195 ? -7.143 40.914 146.500 1.000 37.173 195 THR CCC C 1
ATOM 9947 O O . THR C 1 195 ? -7.380 41.748 147.375 1.000 35.226 195 THR CCC O 1
ATOM 9951 N N . ILE C 1 196 ? -6.477 39.771 146.733 1.000 31.592 196 ILE CCC N 1
ATOM 9952 C CA . ILE C 1 196 ? -6.005 39.421 148.062 1.000 31.512 196 ILE CCC CA 1
ATOM 9953 C C . ILE C 1 196 ? -5.060 40.500 148.605 1.000 33.041 196 ILE CCC C 1
ATOM 9954 O O . ILE C 1 196 ? -5.181 40.870 149.780 1.000 29.556 196 ILE CCC O 1
ATOM 9959 N N . GLU C 1 197 ? -4.131 41.000 147.767 1.000 33.275 197 GLU CCC N 1
ATOM 9960 C CA . GLU C 1 197 ? -3.141 41.958 148.256 1.000 39.763 197 GLU CCC CA 1
ATOM 9961 C C . GLU C 1 197 ? -3.792 43.289 148.624 1.000 41.065 197 GLU CCC C 1
ATOM 9962 O O . GLU C 1 197 ? -3.245 44.004 149.441 1.000 47.303 197 GLU CCC O 1
ATOM 9968 N N . GLU C 1 198 ? -4.952 43.612 148.041 1.000 43.523 198 GLU CCC N 1
ATOM 9969 C CA . GLU C 1 198 ? -5.648 44.855 148.344 1.000 45.068 198 GLU CCC CA 1
ATOM 9970 C C . GLU C 1 198 ? -6.663 44.659 149.469 1.000 44.376 198 GLU CCC C 1
ATOM 9971 O O . GLU C 1 198 ? -7.254 45.623 149.935 1.000 40.125 198 GLU CCC O 1
ATOM 9977 N N . ALA C 1 199 ? -6.922 43.412 149.864 1.000 41.957 199 ALA CCC N 1
ATOM 9978 C CA . ALA C 1 199 ? -7.959 43.176 150.856 1.000 41.571 199 ALA CCC CA 1
ATOM 9979 C C . ALA C 1 199 ? -7.604 43.885 152.166 1.000 43.527 199 ALA CCC C 1
ATOM 9980 O O . ALA C 1 199 ? -6.493 43.750 152.663 1.000 41.167 199 ALA CCC O 1
ATOM 9982 N N . PRO C 1 200 ? -8.532 44.658 152.770 1.000 44.611 200 PRO CCC N 1
ATOM 9983 C CA . PRO C 1 200 ? -8.208 45.448 153.963 1.000 42.104 200 PRO CCC CA 1
ATOM 9984 C C . PRO C 1 200 ? -8.179 44.624 155.243 1.000 41.244 200 PRO CCC C 1
ATOM 9985 O O . PRO C 1 200 ? -8.983 44.849 156.137 1.000 48.681 200 PRO CCC O 1
ATOM 9989 N N . TYR C 1 201 ? -7.263 43.656 155.320 1.000 40.120 201 TYR CCC N 1
ATOM 9990 C CA . TYR C 1 201 ? -7.129 42.795 156.487 1.000 39.376 201 TYR CCC CA 1
ATOM 9991 C C . TYR C 1 201 ? -5.649 42.527 156.733 1.000 41.974 201 TYR CCC C 1
ATOM 9992 O O . TYR C 1 201 ? -4.837 42.722 155.839 1.000 45.751 201 TYR CCC O 1
ATOM 10001 N N . THR C 1 202 ? -5.316 42.072 157.937 1.000 41.104 202 THR CCC N 1
ATOM 10002 C CA . THR C 1 202 ? -3.961 41.670 158.257 1.000 42.656 202 THR CCC CA 1
ATOM 10003 C C . THR C 1 202 ? -4.022 40.261 158.835 1.000 40.712 202 THR CCC C 1
ATOM 10004 O O . THR C 1 202 ? -5.105 39.767 159.166 1.000 41.981 202 THR CCC O 1
ATOM 10008 N N . LYS C 1 203 ? -2.848 39.634 158.979 1.000 40.882 203 LYS CCC N 1
ATOM 10009 C CA . LYS C 1 203 ? -2.790 38.324 159.596 1.000 45.724 203 LYS CCC CA 1
ATOM 10010 C C . LYS C 1 203 ? -3.286 38.399 161.043 1.000 44.196 203 LYS CCC C 1
ATOM 10011 O O . LYS C 1 203 ? -3.768 37.411 161.580 1.000 41.580 203 LYS CCC O 1
ATOM 10017 N N . ASN C 1 204 ? -3.221 39.588 161.651 1.000 47.041 204 ASN CCC N 1
ATOM 10018 C CA . ASN C 1 204 ? -3.543 39.729 163.064 1.000 49.687 204 ASN CCC CA 1
ATOM 10019 C C . ASN C 1 204 ? -5.031 39.955 163.280 1.000 46.937 204 ASN CCC C 1
ATOM 10020 O O . ASN C 1 204 ? -5.510 39.700 164.375 1.000 48.878 204 ASN CCC O 1
ATOM 10025 N N . ASN C 1 205 ? -5.756 40.415 162.254 1.000 44.242 205 ASN CCC N 1
ATOM 10026 C CA . ASN C 1 205 ? -7.174 40.693 162.454 1.000 47.186 205 ASN CCC CA 1
ATOM 10027 C C . ASN C 1 205 ? -8.103 39.822 161.590 1.000 47.863 205 ASN CCC C 1
ATOM 10028 O O . ASN C 1 205 ? -9.327 39.905 161.742 1.000 43.711 205 ASN CCC O 1
ATOM 10033 N N . ILE C 1 206 ? -7.548 38.998 160.676 1.000 44.145 206 ILE CCC N 1
ATOM 10034 C CA . ILE C 1 206 ? -8.386 38.288 159.716 1.000 39.845 206 ILE CCC CA 1
ATOM 10035 C C . ILE C 1 206 ? -9.359 37.368 160.453 1.000 41.762 206 ILE CCC C 1
ATOM 10036 O O . ILE C 1 206 ? -10.493 37.211 160.023 1.000 42.186 206 ILE CCC O 1
ATOM 10041 N N . ARG C 1 207 ? -8.925 36.807 161.590 1.000 39.980 207 ARG CCC N 1
ATOM 10042 C CA . ARG C 1 207 ? -9.724 35.875 162.371 1.000 44.175 207 ARG CCC CA 1
ATOM 10043 C C . ARG C 1 207 ? -10.735 36.587 163.265 1.000 49.008 207 ARG CCC C 1
ATOM 10044 O O . ARG C 1 207 ? -11.327 35.955 164.134 1.000 52.082 207 ARG CCC O 1
ATOM 10052 N N . ASN C 1 208 ? -10.946 37.889 163.064 1.000 49.278 208 ASN CCC N 1
ATOM 10053 C CA . ASN C 1 208 ? -11.940 38.595 163.859 1.000 49.788 208 ASN CCC CA 1
ATOM 10054 C C . ASN C 1 208 ? -13.248 38.680 163.087 1.000 51.141 208 ASN CCC C 1
ATOM 10055 O O . ASN C 1 208 ? -14.256 39.056 163.665 1.000 49.230 208 ASN CCC O 1
ATOM 10060 N N . TYR C 1 209 ? -13.218 38.344 161.791 1.000 48.313 209 TYR CCC N 1
ATOM 10061 C CA . TYR C 1 209 ? -14.366 38.561 160.926 1.000 48.064 209 TYR CCC CA 1
ATOM 10062 C C . TYR C 1 209 ? -15.239 37.310 160.821 1.000 54.111 209 TYR CCC C 1
ATOM 10063 O O . TYR C 1 209 ? -14.756 36.190 160.612 1.000 52.293 209 TYR CCC O 1
ATOM 10072 N N . VAL C 1 210 ? -16.545 37.571 160.963 1.000 51.096 210 VAL CCC N 1
ATOM 10073 C CA A VAL C 1 210 ? -17.595 36.566 160.935 0.500 49.047 210 VAL CCC CA 1
ATOM 10074 C CA B VAL C 1 210 ? -17.593 36.565 160.937 0.500 49.295 210 VAL CCC CA 1
ATOM 10075 C C . VAL C 1 210 ? -18.546 36.936 159.807 1.000 49.622 210 VAL CCC C 1
ATOM 10076 O O . VAL C 1 210 ? -18.912 38.097 159.680 1.000 51.253 210 VAL CCC O 1
ATOM 10083 N N . TRP C 1 211 ? -18.947 35.947 159.000 1.000 46.960 211 TRP CCC N 1
ATOM 10084 C CA . TRP C 1 211 ? -19.996 36.199 158.026 1.000 52.046 211 TRP CCC CA 1
ATOM 10085 C C . TRP C 1 211 ? -21.328 36.404 158.758 1.000 50.700 211 TRP CCC C 1
ATOM 10086 O O . TRP C 1 211 ? -21.506 35.919 159.880 1.000 48.348 211 TRP CCC O 1
ATOM 10097 N N . ALA C 1 212 ? -22.266 37.099 158.098 1.000 48.626 212 ALA CCC N 1
ATOM 10098 C CA . ALA C 1 212 ? -23.532 37.468 158.723 1.000 52.238 212 ALA CCC CA 1
ATOM 10099 C C . ALA C 1 212 ? -24.244 36.235 159.281 1.000 53.495 212 ALA CCC C 1
ATOM 10100 O O . ALA C 1 212 ? -24.519 35.281 158.550 1.000 55.510 212 ALA CCC O 1
ATOM 10102 N N . GLY C 1 213 ? -24.527 36.258 160.588 1.000 46.324 213 GLY CCC N 1
ATOM 10103 C CA . GLY C 1 213 ? -25.316 35.203 161.193 1.000 38.488 213 GLY CCC CA 1
ATOM 10104 C C . GLY C 1 213 ? -24.455 34.162 161.894 1.000 46.829 213 GLY CCC C 1
ATOM 10105 O O . GLY C 1 213 ? -24.952 33.400 162.722 1.000 52.359 213 GLY CCC O 1
ATOM 10106 N N . ASP C 1 214 ? -23.157 34.142 161.580 1.000 47.910 214 ASP CCC N 1
ATOM 10107 C CA . ASP C 1 214 ? -22.282 33.127 162.145 1.000 49.066 214 ASP CCC CA 1
ATOM 10108 C C . ASP C 1 214 ? -21.767 33.582 163.505 1.000 50.818 214 ASP CCC C 1
ATOM 10109 O O . ASP C 1 214 ? -21.688 34.774 163.774 1.000 53.242 214 ASP CCC O 1
ATOM 10114 N N . SER C 1 215 ? -21.358 32.622 164.336 1.000 51.527 215 SER CCC N 1
ATOM 10115 C CA . SER C 1 215 ? -20.591 32.978 165.516 1.000 52.453 215 SER CCC CA 1
ATOM 10116 C C . SER C 1 215 ? -19.118 32.589 165.360 1.000 50.030 215 SER CCC C 1
ATOM 10117 O O . SER C 1 215 ? -18.281 33.084 166.090 1.000 50.498 215 SER CCC O 1
ATOM 10120 N N . LYS C 1 216 ? -18.794 31.724 164.392 1.000 55.048 216 LYS CCC N 1
ATOM 10121 C CA . LYS C 1 216 ? -17.409 31.333 164.182 1.000 49.271 216 LYS CCC CA 1
ATOM 10122 C C . LYS C 1 216 ? -16.814 32.172 163.052 1.000 45.757 216 LYS CCC C 1
ATOM 10123 O O . LYS C 1 216 ? -17.391 32.258 161.963 1.000 46.860 216 LYS CCC O 1
ATOM 10129 N N . PRO C 1 217 ? -15.642 32.820 163.259 1.000 41.186 217 PRO CCC N 1
ATOM 10130 C CA . PRO C 1 217 ? -14.975 33.531 162.162 1.000 42.689 217 PRO CCC CA 1
ATOM 10131 C C . PRO C 1 217 ? -14.638 32.551 161.031 1.000 43.710 217 PRO CCC C 1
ATOM 10132 O O . PRO C 1 217 ? -14.184 31.433 161.289 1.000 43.155 217 PRO CCC O 1
ATOM 10136 N N . PHE C 1 218 ? -14.854 32.974 159.781 1.000 40.665 218 PHE CCC N 1
ATOM 10137 C CA . PHE C 1 218 ? -14.689 32.077 158.641 1.000 42.399 218 PHE CCC CA 1
ATOM 10138 C C . PHE C 1 218 ? -13.250 31.553 158.529 1.000 43.482 218 PHE CCC C 1
ATOM 10139 O O . PHE C 1 218 ? -13.046 30.381 158.211 1.000 40.301 218 PHE CCC O 1
ATOM 10147 N N . ALA C 1 219 ? -12.258 32.408 158.816 1.000 40.282 219 ALA CCC N 1
ATOM 10148 C CA . ALA C 1 219 ? -10.862 32.011 158.705 1.000 39.516 219 ALA CCC CA 1
ATOM 10149 C C . ALA C 1 219 ? -10.570 30.859 159.660 1.000 43.669 219 ALA CCC C 1
ATOM 10150 O O . ALA C 1 219 ? -9.871 29.911 159.282 1.000 41.983 219 ALA CCC O 1
ATOM 10152 N N . THR C 1 220 ? -11.122 30.947 160.880 1.000 41.924 220 THR CCC N 1
ATOM 10153 C CA . THR C 1 220 ? -10.911 29.919 161.889 1.000 40.993 220 THR CCC CA 1
ATOM 10154 C C . THR C 1 220 ? -11.576 28.622 161.430 1.000 46.398 220 THR CCC C 1
ATOM 10155 O O . THR C 1 220 ? -11.010 27.532 161.594 1.000 44.497 220 THR CCC O 1
ATOM 10159 N N . TYR C 1 221 ? -12.781 28.761 160.860 1.000 37.113 221 TYR CCC N 1
ATOM 10160 C CA . TYR C 1 221 ? -13.513 27.608 160.388 1.000 36.609 221 TYR CCC CA 1
ATOM 10161 C C . TYR C 1 221 ? -12.697 26.880 159.317 1.000 38.271 221 TYR CCC C 1
ATOM 10162 O O . TYR C 1 221 ? -12.497 25.666 159.411 1.000 37.932 221 TYR CCC O 1
ATOM 10171 N N . PHE C 1 222 ? -12.237 27.638 158.307 1.000 35.935 222 PHE CCC N 1
ATOM 10172 C CA . PHE C 1 222 ? -11.486 27.061 157.205 1.000 34.350 222 PHE CCC CA 1
ATOM 10173 C C . PHE C 1 222 ? -10.218 26.356 157.700 1.000 34.933 222 PHE CCC C 1
ATOM 10174 O O . PHE C 1 222 ? -9.879 25.278 157.194 1.000 32.868 222 PHE CCC O 1
ATOM 10182 N N . GLU C 1 223 ? -9.552 26.940 158.717 1.000 37.792 223 GLU CCC N 1
ATOM 10183 C CA . GLU C 1 223 ? -8.363 26.336 159.309 1.000 38.491 223 GLU CCC CA 1
ATOM 10184 C C . GLU C 1 223 ? -8.696 24.969 159.881 1.000 40.875 223 GLU CCC C 1
ATOM 10185 O O . GLU C 1 223 ? -7.932 24.031 159.671 1.000 40.576 223 GLU CCC O 1
ATOM 10191 N N . GLU C 1 224 ? -9.832 24.873 160.584 1.000 36.594 224 GLU CCC N 1
ATOM 10192 C CA . GLU C 1 224 ? -10.242 23.620 161.189 1.000 38.078 224 GLU CCC CA 1
ATOM 10193 C C . GLU C 1 224 ? -10.486 22.569 160.102 1.000 37.530 224 GLU CCC C 1
ATOM 10194 O O . GLU C 1 224 ? -10.051 21.423 160.235 1.000 38.381 224 GLU CCC O 1
ATOM 10200 N N . LYS C 1 225 ? -11.186 22.963 159.036 1.000 33.822 225 LYS CCC N 1
ATOM 10201 C CA . LYS C 1 225 ? -11.545 22.029 157.981 1.000 33.978 225 LYS CCC CA 1
ATOM 10202 C C . LYS C 1 225 ? -10.294 21.506 157.266 1.000 34.883 225 LYS CCC C 1
ATOM 10203 O O . LYS C 1 225 ? -10.149 20.294 157.074 1.000 32.348 225 LYS CCC O 1
ATOM 10209 N N . VAL C 1 226 ? -9.371 22.426 156.941 1.000 31.666 226 VAL CCC N 1
ATOM 10210 C CA . VAL C 1 226 ? -8.148 22.084 156.236 1.000 30.886 226 VAL CCC CA 1
ATOM 10211 C C . VAL C 1 226 ? -7.252 21.220 157.117 1.000 33.819 226 VAL CCC C 1
ATOM 10212 O O . VAL C 1 226 ? -6.763 20.191 156.651 1.000 29.466 226 VAL CCC O 1
ATOM 10216 N N . ASN C 1 227 ? -7.072 21.621 158.386 1.000 36.756 227 ASN CCC N 1
ATOM 10217 C CA . ASN C 1 227 ? -6.130 20.953 159.269 1.000 35.108 227 ASN CCC CA 1
ATOM 10218 C C . ASN C 1 227 ? -6.694 19.666 159.866 1.000 39.606 227 ASN CCC C 1
ATOM 10219 O O . ASN C 1 227 ? -5.911 18.780 160.176 1.000 39.642 227 ASN CCC O 1
ATOM 10224 N N . ASN C 1 228 ? -8.013 19.554 160.066 1.000 39.163 228 ASN CCC N 1
ATOM 10225 C CA . ASN C 1 228 ? -8.495 18.372 160.761 1.000 41.073 228 ASN CCC CA 1
ATOM 10226 C C . ASN C 1 228 ? -9.347 17.466 159.877 1.000 42.064 228 ASN CCC C 1
ATOM 10227 O O . ASN C 1 228 ? -9.491 16.304 160.225 1.000 40.622 228 ASN CCC O 1
ATOM 10232 N N . ASP C 1 229 ? -9.958 17.975 158.798 1.000 38.966 229 ASP CCC N 1
ATOM 10233 C CA . ASP C 1 229 ? -11.029 17.208 158.173 1.000 38.011 229 ASP CCC CA 1
ATOM 10234 C C . ASP C 1 229 ? -10.752 16.892 156.702 1.000 37.610 229 ASP CCC C 1
ATOM 10235 O O . ASP C 1 229 ? -11.666 16.428 156.005 1.000 34.907 229 ASP CCC O 1
ATOM 10240 N N . GLY C 1 230 ? -9.514 17.151 156.241 1.000 32.133 230 GLY CCC N 1
ATOM 10241 C CA . GLY C 1 230 ? -9.135 16.869 154.859 1.000 31.516 230 GLY CCC CA 1
ATOM 10242 C C . GLY C 1 230 ? -9.885 17.737 153.848 1.000 31.190 230 GLY CCC C 1
ATOM 10243 O O . GLY C 1 230 ? -10.046 17.352 152.694 1.000 31.710 230 GLY CCC O 1
ATOM 10244 N N . GLY C 1 231 ? -10.351 18.912 154.291 1.000 31.482 231 GLY CCC N 1
ATOM 10245 C CA . GLY C 1 231 ? -11.003 19.855 153.394 1.000 30.224 231 GLY CCC CA 1
ATOM 10246 C C . GLY C 1 231 ? -10.042 20.334 152.305 1.000 32.364 231 GLY CCC C 1
ATOM 10247 O O . GLY C 1 231 ? -8.879 20.647 152.578 1.000 34.380 231 GLY CCC O 1
ATOM 10248 N N . LEU C 1 232 ? -10.529 20.354 151.058 1.000 31.533 232 LEU CCC N 1
ATOM 10249 C CA . LEU C 1 232 ? -9.794 20.930 149.945 1.000 31.221 232 LEU CCC CA 1
ATOM 10250 C C . LEU C 1 232 ? -10.724 21.922 149.253 1.000 33.369 232 LEU CCC C 1
ATOM 10251 O O . LEU C 1 232 ? -11.686 21.500 148.589 1.000 32.297 232 LEU CCC O 1
ATOM 10256 N N . PHE C 1 233 ? -10.409 23.221 149.409 1.000 29.887 233 PHE CCC N 1
ATOM 10257 C CA . PHE C 1 233 ? -11.289 24.299 148.980 1.000 28.837 233 PHE CCC CA 1
ATOM 10258 C C . PHE C 1 233 ? -10.808 24.888 147.657 1.000 26.794 233 PHE CCC C 1
ATOM 10259 O O . PHE C 1 233 ? -9.715 25.461 147.586 1.000 29.422 233 PHE CCC O 1
ATOM 10267 N N . VAL C 1 234 ? -11.639 24.750 146.620 1.000 25.133 234 VAL CCC N 1
ATOM 10268 C CA . VAL C 1 234 ? -11.332 25.218 145.280 1.000 26.283 234 VAL CCC CA 1
ATOM 10269 C C . VAL C 1 234 ? -12.140 26.491 144.998 1.000 30.858 234 VAL CCC C 1
ATOM 10270 O O . VAL C 1 234 ? -13.367 26.491 145.112 1.000 29.792 234 VAL CCC O 1
ATOM 10274 N N . TRP C 1 235 ? -11.443 27.573 144.610 1.000 30.391 235 TRP CCC N 1
ATOM 10275 C CA . TRP C 1 235 ? -12.029 28.896 144.425 1.000 29.102 235 TRP CCC CA 1
ATOM 10276 C C . TRP C 1 235 ? -11.752 29.396 143.018 1.000 28.756 235 TRP CCC C 1
ATOM 10277 O O . TRP C 1 235 ? -10.612 29.336 142.576 1.000 31.315 235 TRP CCC O 1
ATOM 10288 N N . ALA C 1 236 ? -12.776 29.961 142.357 1.000 32.549 236 ALA CCC N 1
ATOM 10289 C CA . ALA C 1 236 ? -12.562 30.713 141.121 1.000 31.215 236 ALA CCC CA 1
ATOM 10290 C C . ALA C 1 236 ? -11.644 31.897 141.416 1.000 31.296 236 ALA CCC C 1
ATOM 10291 O O . ALA C 1 236 ? -11.877 32.617 142.381 1.000 29.784 236 ALA CCC O 1
ATOM 10293 N N . ALA C 1 237 ? -10.602 32.079 140.597 1.000 29.881 237 ALA CCC N 1
ATOM 10294 C CA . ALA C 1 237 ? -9.590 33.092 140.880 1.000 34.063 237 ALA CCC CA 1
ATOM 10295 C C . ALA C 1 237 ? -10.159 34.511 140.747 1.000 36.378 237 ALA CCC C 1
ATOM 10296 O O . ALA C 1 237 ? -9.665 35.431 141.406 1.000 31.327 237 ALA CCC O 1
ATOM 10298 N N . GLY C 1 238 ? -11.151 34.688 139.857 1.000 33.705 238 GLY CCC N 1
ATOM 10299 C CA . GLY C 1 238 ? -11.704 36.010 139.605 1.000 33.564 238 GLY CCC CA 1
ATOM 10300 C C . GLY C 1 238 ? -11.838 36.326 138.125 1.000 33.532 238 GLY CCC C 1
ATOM 10301 O O . GLY C 1 238 ? -11.146 35.740 137.285 1.000 36.477 238 GLY CCC O 1
ATOM 10302 N N . ASN C 1 239 ? -12.706 37.303 137.819 1.000 33.613 239 ASN CCC N 1
ATOM 10303 C CA . ASN C 1 239 ? -12.967 37.699 136.443 1.000 31.826 239 ASN CCC CA 1
ATOM 10304 C C . ASN C 1 239 ? -12.342 39.069 136.180 1.000 33.620 239 ASN CCC C 1
ATOM 10305 O O . ASN C 1 239 ? -11.136 39.165 135.942 1.000 33.348 239 ASN CCC O 1
ATOM 10310 N N . ARG C 1 240 ? -13.170 40.124 136.257 1.000 37.666 240 ARG CCC N 1
ATOM 10311 C CA . ARG C 1 240 ? -12.744 41.506 136.103 1.000 39.266 240 ARG CCC CA 1
ATOM 10312 C C . ARG C 1 240 ? -12.925 42.254 137.428 1.000 45.270 240 ARG CCC C 1
ATOM 10313 O O . ARG C 1 240 ? -13.612 41.785 138.337 1.000 40.731 240 ARG CCC O 1
ATOM 10321 N N . LYS C 1 241 ? -12.307 43.436 137.519 1.000 44.925 241 LYS CCC N 1
ATOM 10322 C CA . LYS C 1 241 ? -12.507 44.319 138.655 1.000 48.136 241 LYS CCC CA 1
ATOM 10323 C C . LYS C 1 241 ? -13.555 45.378 138.290 1.000 48.948 241 LYS CCC C 1
ATOM 10324 O O . LYS C 1 241 ? -13.365 46.144 137.344 1.000 51.466 241 LYS CCC O 1
ATOM 10330 N N . GLY C 1 242 ? -14.676 45.371 139.016 1.000 47.835 242 GLY CCC N 1
ATOM 10331 C CA . GLY C 1 242 ? -15.696 46.395 138.897 1.000 51.998 242 GLY CCC CA 1
ATOM 10332 C C . GLY C 1 242 ? -16.528 46.308 137.619 1.000 54.536 242 GLY CCC C 1
ATOM 10333 O O . GLY C 1 242 ? -17.003 47.322 137.123 1.000 65.458 242 GLY CCC O 1
ATOM 10334 N N . ALA C 1 243 ? -16.727 45.098 137.091 1.000 53.534 243 ALA CCC N 1
ATOM 10335 C CA . ALA C 1 243 ? -17.598 44.927 135.939 1.000 54.805 243 ALA CCC CA 1
ATOM 10336 C C . ALA C 1 243 ? -19.062 45.107 136.340 1.000 62.933 243 ALA CCC C 1
ATOM 10337 O O . ALA C 1 243 ? -19.439 44.847 137.481 1.000 61.749 243 ALA CCC O 1
ATOM 10339 N N . THR C 1 244 ? -19.879 45.563 135.386 1.000 64.576 244 THR CCC N 1
ATOM 10340 C CA . THR C 1 244 ? -21.325 45.628 135.537 1.000 72.531 244 THR CCC CA 1
ATOM 10341 C C . THR C 1 244 ? -21.930 45.042 134.270 1.000 76.605 244 THR CCC C 1
ATOM 10342 O O . THR C 1 244 ? -21.190 44.613 133.388 1.000 71.441 244 THR CCC O 1
ATOM 10346 N N . GLU C 1 245 ? -23.263 45.092 134.174 1.000 86.321 245 GLU CCC N 1
ATOM 10347 C CA . GLU C 1 245 ? -23.995 44.617 133.015 1.000 83.679 245 GLU CCC CA 1
ATOM 10348 C C . GLU C 1 245 ? -23.584 45.385 131.756 1.000 87.509 245 GLU CCC C 1
ATOM 10349 O O . GLU C 1 245 ? -23.672 44.841 130.656 1.000 88.029 245 GLU CCC O 1
ATOM 10355 N N . THR C 1 246 ? -23.120 46.634 131.914 1.000 78.419 246 THR CCC N 1
ATOM 10356 C CA . THR C 1 246 ? -22.801 47.452 130.752 1.000 77.484 246 THR CCC CA 1
ATOM 10357 C C . THR C 1 246 ? -21.313 47.801 130.687 1.000 79.357 246 THR CCC C 1
ATOM 10358 O O . THR C 1 246 ? -20.845 48.259 129.649 1.000 82.182 246 THR CCC O 1
ATOM 10362 N N . ASN C 1 247 ? -20.574 47.597 131.785 1.000 75.306 247 ASN CCC N 1
ATOM 10363 C CA . ASN C 1 247 ? -19.167 47.975 131.844 1.000 70.586 247 ASN CCC CA 1
ATOM 10364 C C . ASN C 1 247 ? -18.310 46.727 132.079 1.000 61.282 247 ASN CCC C 1
ATOM 10365 O O . ASN C 1 247 ? -18.495 46.035 133.073 1.000 58.279 247 ASN CCC O 1
ATOM 10370 N N . PRO C 1 248 ? -17.328 46.398 131.204 1.000 57.611 248 PRO CCC N 1
ATOM 10371 C CA . PRO C 1 248 ? -16.498 45.207 131.414 1.000 55.396 248 PRO CCC CA 1
ATOM 10372 C C . PRO C 1 248 ? -15.441 45.332 132.522 1.000 53.882 248 PRO CCC C 1
ATOM 10373 O O . PRO C 1 248 ? -14.658 44.413 132.730 1.000 51.199 248 PRO CCC O 1
ATOM 10377 N N . GLY C 1 249 ? -15.415 46.469 133.232 1.000 48.343 249 GLY CCC N 1
ATOM 10378 C CA . GLY C 1 249 ? -14.540 46.673 134.375 1.000 45.924 249 GLY CCC CA 1
ATOM 10379 C C . GLY C 1 249 ? -13.061 46.697 133.996 1.000 46.565 249 GLY CCC C 1
ATOM 10380 O O . GLY C 1 249 ? -12.733 46.756 132.821 1.000 43.486 249 GLY CCC O 1
ATOM 10381 N N . GLN C 1 250 ? -12.167 46.606 134.993 1.000 46.421 250 GLN CCC N 1
ATOM 10382 C CA A GLN C 1 250 ? -10.734 46.677 134.743 0.500 47.062 250 GLN CCC CA 1
ATOM 10383 C CA B GLN C 1 250 ? -10.736 46.673 134.734 0.500 48.008 250 GLN CCC CA 1
ATOM 10384 C C . GLN C 1 250 ? -10.078 45.307 134.938 1.000 48.621 250 GLN CCC C 1
ATOM 10385 O O . GLN C 1 250 ? -10.681 44.380 135.496 1.000 45.109 250 GLN CCC O 1
ATOM 10396 N N . ASP C 1 251 ? -8.823 45.204 134.479 1.000 41.413 251 ASP CCC N 1
ATOM 10397 C CA . ASP C 1 251 ? -7.977 44.033 134.644 1.000 39.505 251 ASP CCC CA 1
ATOM 10398 C C . ASP C 1 251 ? -7.848 43.697 136.132 1.000 40.699 251 ASP CCC C 1
ATOM 10399 O O . ASP C 1 251 ? -7.665 44.584 136.956 1.000 39.973 251 ASP CCC O 1
ATOM 10404 N N . MET C 1 252 ? -7.991 42.410 136.473 1.000 36.921 252 MET CCC N 1
ATOM 10405 C CA . MET C 1 252 ? -7.758 41.928 137.821 1.000 35.905 252 MET CCC CA 1
ATOM 10406 C C . MET C 1 252 ? -6.444 41.141 137.806 1.000 38.885 252 MET CCC C 1
ATOM 10407 O O . MET C 1 252 ? -6.373 40.057 137.237 1.000 35.923 252 MET CCC O 1
ATOM 10412 N N . ASP C 1 253 ? -5.376 41.714 138.379 1.000 34.718 253 ASP CCC N 1
ATOM 10413 C CA . ASP C 1 253 ? -4.046 41.176 138.138 1.000 35.355 253 ASP CCC CA 1
ATOM 10414 C C . ASP C 1 253 ? -3.574 40.237 139.245 1.000 31.374 253 ASP CCC C 1
ATOM 10415 O O . ASP C 1 253 ? -2.392 39.919 139.307 1.000 31.415 253 ASP CCC O 1
ATOM 10420 N N . SER C 1 254 ? -4.504 39.769 140.079 1.000 30.944 254 SER CCC N 1
ATOM 10421 C CA . SER C 1 254 ? -4.208 38.831 141.152 1.000 32.841 254 SER CCC CA 1
ATOM 10422 C C . SER C 1 254 ? -5.528 38.175 141.552 1.000 31.236 254 SER CCC C 1
ATOM 10423 O O . SER C 1 254 ? -6.585 38.664 141.158 1.000 33.943 254 SER CCC O 1
ATOM 10426 N N . VAL C 1 255 ? -5.478 37.081 142.314 1.000 29.612 255 VAL CCC N 1
ATOM 10427 C CA . VAL C 1 255 ? -6.682 36.369 142.702 1.000 30.887 255 VAL CCC CA 1
ATOM 10428 C C . VAL C 1 255 ? -7.513 37.188 143.687 1.000 31.175 255 VAL CCC C 1
ATOM 10429 O O . VAL C 1 255 ? -7.002 38.074 144.361 1.000 29.935 255 VAL CCC O 1
ATOM 10433 N N . GLY C 1 256 ? -8.809 36.845 143.766 1.000 29.071 256 GLY CCC N 1
ATOM 10434 C CA . GLY C 1 256 ? -9.726 37.462 144.698 1.000 27.554 256 GLY CCC CA 1
ATOM 10435 C C . GLY C 1 256 ? -9.346 37.117 146.137 1.000 33.801 256 GLY CCC C 1
ATOM 10436 O O . GLY C 1 256 ? -8.599 36.159 146.394 1.000 33.120 256 GLY CCC O 1
ATOM 10437 N N . MET C 1 257 ? -9.901 37.897 147.071 1.000 30.915 257 MET CCC N 1
ATOM 10438 C CA . MET C 1 257 ? -9.585 37.755 148.477 1.000 33.179 257 MET CCC CA 1
ATOM 10439 C C . MET C 1 257 ? -9.723 36.308 148.982 1.000 33.375 257 MET CCC C 1
ATOM 10440 O O . MET C 1 257 ? -8.790 35.792 149.613 1.000 30.925 257 MET CCC O 1
ATOM 10445 N N . GLU C 1 258 ? -10.881 35.664 148.751 1.000 30.437 258 GLU CCC N 1
ATOM 10446 C CA . GLU C 1 258 ? -11.101 34.329 149.300 1.000 32.162 258 GLU CCC CA 1
ATOM 10447 C C . GLU C 1 258 ? -10.171 33.325 148.611 1.000 30.999 258 GLU CCC C 1
ATOM 10448 O O . GLU C 1 258 ? -9.566 32.495 149.276 1.000 31.299 258 GLU CCC O 1
ATOM 10454 N N . ALA C 1 259 ? -10.060 33.428 147.282 1.000 27.960 259 ALA CCC N 1
ATOM 10455 C CA . ALA C 1 259 ? -9.171 32.587 146.505 1.000 28.970 259 ALA CCC CA 1
ATOM 10456 C C . ALA C 1 259 ? -7.735 32.725 147.015 1.000 32.373 259 ALA CCC C 1
ATOM 10457 O O . ALA C 1 259 ? -6.970 31.763 146.949 1.000 32.660 259 ALA CCC O 1
ATOM 10459 N N . GLY C 1 260 ? -7.384 33.906 147.556 1.000 30.335 260 GLY CCC N 1
ATOM 10460 C CA . GLY C 1 260 ? -6.025 34.174 148.001 1.000 28.898 260 GLY CCC CA 1
ATOM 10461 C C . GLY C 1 260 ? -5.849 34.092 149.521 1.000 30.691 260 GLY CCC C 1
ATOM 10462 O O . GLY C 1 260 ? -4.801 34.467 150.041 1.000 31.730 260 GLY CCC O 1
ATOM 10463 N N . LEU C 1 261 ? -6.844 33.561 150.242 1.000 27.722 261 LEU CCC N 1
ATOM 10464 C CA . LEU C 1 261 ? -6.830 33.620 151.707 1.000 30.050 261 LEU CCC CA 1
ATOM 10465 C C . LEU C 1 261 ? -5.538 33.088 152.354 1.000 33.888 261 LEU CCC C 1
ATOM 10466 O O . LEU C 1 261 ? -5.154 33.564 153.433 1.000 36.436 261 LEU CCC O 1
ATOM 10471 N N . PRO C 1 262 ? -4.837 32.051 151.816 1.000 31.681 262 PRO CCC N 1
ATOM 10472 C CA . PRO C 1 262 ? -3.589 31.590 152.447 1.000 30.517 262 PRO CCC CA 1
ATOM 10473 C C . PRO C 1 262 ? -2.535 32.683 152.682 1.000 31.442 262 PRO CCC C 1
ATOM 10474 O O . PRO C 1 262 ? -1.685 32.548 153.571 1.000 28.002 262 PRO CCC O 1
ATOM 10478 N N . TYR C 1 263 ? -2.586 33.753 151.862 1.000 31.506 263 TYR CCC N 1
ATOM 10479 C CA . TYR C 1 263 ? -1.731 34.925 152.003 1.000 32.413 263 TYR CCC CA 1
ATOM 10480 C C . TYR C 1 263 ? -1.899 35.526 153.398 1.000 31.853 263 TYR CCC C 1
ATOM 10481 O O . TYR C 1 263 ? -0.931 36.043 153.930 1.000 26.577 263 TYR CCC O 1
ATOM 10490 N N . LEU C 1 264 ? -3.107 35.430 153.981 1.000 32.598 264 LEU CCC N 1
ATOM 10491 C CA . LEU C 1 264 ? -3.380 35.983 155.304 1.000 38.068 264 LEU CCC CA 1
ATOM 10492 C C . LEU C 1 264 ? -3.347 34.895 156.371 1.000 38.254 264 LEU CCC C 1
ATOM 10493 O O . LEU C 1 264 ? -3.124 35.183 157.539 1.000 40.127 264 LEU CCC O 1
ATOM 10498 N N . VAL C 1 265 ? -3.663 33.655 155.978 1.000 36.289 265 VAL CCC N 1
ATOM 10499 C CA . VAL C 1 265 ? -3.700 32.533 156.899 1.000 32.305 265 VAL CCC CA 1
ATOM 10500 C C . VAL C 1 265 ? -2.902 31.389 156.273 1.000 35.127 265 VAL CCC C 1
ATOM 10501 O O . VAL C 1 265 ? -3.477 30.575 155.551 1.000 32.482 265 VAL CCC O 1
ATOM 10505 N N . ASN C 1 266 ? -1.590 31.328 156.566 1.000 34.127 266 ASN CCC N 1
ATOM 10506 C CA . ASN C 1 266 ? -0.683 30.451 155.826 1.000 36.304 266 ASN CCC CA 1
ATOM 10507 C C . ASN C 1 266 ? -1.061 28.965 155.909 1.000 33.208 266 ASN CCC C 1
ATOM 10508 O O . ASN C 1 266 ? -0.823 28.214 154.961 1.000 31.487 266 ASN CCC O 1
ATOM 10513 N N . ASP C 1 267 ? -1.631 28.526 157.036 1.000 30.461 267 ASP CCC N 1
ATOM 10514 C CA . ASP C 1 267 ? -1.884 27.100 157.194 1.000 33.392 267 ASP CCC CA 1
ATOM 10515 C C . ASP C 1 267 ? -3.087 26.621 156.359 1.000 32.404 267 ASP CCC C 1
ATOM 10516 O O . ASP C 1 267 ? -3.372 25.429 156.347 1.000 31.507 267 ASP CCC O 1
ATOM 10521 N N . LEU C 1 268 ? -3.749 27.527 155.621 1.000 31.169 268 LEU CCC N 1
ATOM 10522 C CA . LEU C 1 268 ? -4.808 27.175 154.677 1.000 30.640 268 LEU CCC CA 1
ATOM 10523 C C . LEU C 1 268 ? -4.237 26.668 153.355 1.000 31.930 268 LEU CCC C 1
ATOM 10524 O O . LEU C 1 268 ? -4.944 25.982 152.610 1.000 32.041 268 LEU CCC O 1
ATOM 10529 N N . GLU C 1 269 ? -2.991 27.060 153.031 1.000 29.034 269 GLU CCC N 1
ATOM 10530 C CA . GLU C 1 269 ? -2.441 26.774 151.712 1.000 26.715 269 GLU CCC CA 1
ATOM 10531 C C . GLU C 1 269 ? -2.583 25.290 151.333 1.000 27.221 269 GLU CCC C 1
ATOM 10532 O O . GLU C 1 269 ? -2.946 24.964 150.193 1.000 25.686 269 GLU CCC O 1
ATOM 10538 N N . LYS C 1 270 ? -2.269 24.392 152.278 1.000 24.405 270 LYS CCC N 1
ATOM 10539 C CA . LYS C 1 270 ? -2.215 22.963 151.974 1.000 27.848 270 LYS CCC CA 1
ATOM 10540 C C . LYS C 1 270 ? -3.585 22.415 151.569 1.000 29.244 270 LYS CCC C 1
ATOM 10541 O O . LYS C 1 270 ? -3.661 21.329 150.992 1.000 29.951 270 LYS CCC O 1
ATOM 10547 N N . GLY C 1 271 ? -4.662 23.167 151.850 1.000 27.534 271 GLY CCC N 1
ATOM 10548 C CA . GLY C 1 271 ? -5.999 22.750 151.455 1.000 24.569 271 GLY CCC CA 1
ATOM 10549 C C . GLY C 1 271 ? -6.706 23.781 150.569 1.000 27.042 271 GLY CCC C 1
ATOM 10550 O O . GLY C 1 271 ? -7.933 23.867 150.605 1.000 30.322 271 GLY CCC O 1
ATOM 10551 N N . TRP C 1 272 ? -5.941 24.533 149.750 1.000 24.327 272 TRP CCC N 1
ATOM 10552 C CA . TRP C 1 272 ? -6.488 25.638 148.972 1.000 24.024 272 TRP CCC CA 1
ATOM 10553 C C . TRP C 1 272 ? -6.037 25.563 147.512 1.000 25.360 272 TRP CCC C 1
ATOM 10554 O O . TRP C 1 272 ? -4.859 25.332 147.251 1.000 27.117 272 TRP CCC O 1
ATOM 10565 N N . ILE C 1 273 ? -6.960 25.827 146.578 1.000 24.250 273 ILE CCC N 1
ATOM 10566 C CA . ILE C 1 273 ? -6.594 26.000 145.179 1.000 25.810 273 ILE CCC CA 1
ATOM 10567 C C . ILE C 1 273 ? -7.392 27.178 144.638 1.000 27.264 273 ILE CCC C 1
ATOM 10568 O O . ILE C 1 273 ? -8.604 27.231 144.804 1.000 27.964 273 ILE CCC O 1
ATOM 10573 N N . ALA C 1 274 ? -6.690 28.117 143.999 1.000 28.690 274 ALA CCC N 1
ATOM 10574 C CA . ALA C 1 274 ? -7.324 29.190 143.245 1.000 31.614 274 ALA CCC CA 1
ATOM 10575 C C . ALA C 1 274 ? -7.289 28.812 141.767 1.000 30.454 274 ALA CCC C 1
ATOM 10576 O O . ALA C 1 274 ? -6.279 28.261 141.321 1.000 30.693 274 ALA CCC O 1
ATOM 10578 N N . VAL C 1 275 ? -8.369 29.109 141.017 1.000 30.064 275 VAL CCC N 1
ATOM 10579 C CA . VAL C 1 275 ? -8.440 28.614 139.647 1.000 28.980 275 VAL CCC CA 1
ATOM 10580 C C . VAL C 1 275 ? -8.625 29.744 138.625 1.000 32.640 275 VAL CCC C 1
ATOM 10581 O O . VAL C 1 275 ? -9.677 30.374 138.540 1.000 35.094 275 VAL CCC O 1
ATOM 10585 N N . VAL C 1 276 ? -7.600 29.938 137.805 1.000 29.196 276 VAL CCC N 1
ATOM 10586 C CA . VAL C 1 276 ? -7.589 30.917 136.742 1.000 30.486 276 VAL CCC CA 1
ATOM 10587 C C . VAL C 1 276 ? -8.346 30.342 135.537 1.000 35.017 276 VAL CCC C 1
ATOM 10588 O O . VAL C 1 276 ? -8.124 29.188 135.159 1.000 31.910 276 VAL CCC O 1
ATOM 10592 N N . GLY C 1 277 ? -9.241 31.146 134.935 1.000 32.710 277 GLY CCC N 1
ATOM 10593 C CA . GLY C 1 277 ? -9.956 30.713 133.746 1.000 31.516 277 GLY CCC CA 1
ATOM 10594 C C . GLY C 1 277 ? -9.211 31.084 132.465 1.000 32.200 277 GLY CCC C 1
ATOM 10595 O O . GLY C 1 277 ? -8.866 32.246 132.284 1.000 32.423 277 GLY CCC O 1
ATOM 10596 N N . ILE C 1 278 ? -8.967 30.104 131.581 1.000 30.832 278 ILE CCC N 1
ATOM 10597 C CA . ILE C 1 278 ? -8.278 30.357 130.317 1.000 31.348 278 ILE CCC CA 1
ATOM 10598 C C . ILE C 1 278 ? -8.938 29.546 129.195 1.000 32.057 278 ILE CCC C 1
ATOM 10599 O O . ILE C 1 278 ? -9.863 28.771 129.442 1.000 33.196 278 ILE CCC O 1
ATOM 10604 N N . GLN C 1 279 ? -8.450 29.735 127.962 1.000 35.332 279 GLN CCC N 1
ATOM 10605 C CA . GLN C 1 279 ? -9.021 29.093 126.785 1.000 37.013 279 GLN CCC CA 1
ATOM 10606 C C . GLN C 1 279 ? -8.134 27.939 126.338 1.000 36.451 279 GLN CCC C 1
ATOM 10607 O O . GLN C 1 279 ? -6.935 28.125 126.137 1.000 36.630 279 GLN CCC O 1
ATOM 10613 N N . PRO C 1 280 ? -8.698 26.726 126.119 1.000 38.489 280 PRO CCC N 1
ATOM 10614 C CA . PRO C 1 280 ? -7.933 25.625 125.529 1.000 36.780 280 PRO CCC CA 1
ATOM 10615 C C . PRO C 1 280 ? -7.375 26.028 124.165 1.000 41.197 280 PRO CCC C 1
ATOM 10616 O O . PRO C 1 280 ? -6.249 25.675 123.807 1.000 35.233 280 PRO CCC O 1
ATOM 10620 N N . LYS C 1 281 ? -8.182 26.805 123.420 1.000 43.053 281 LYS CCC N 1
ATOM 10621 C CA . LYS C 1 281 ? -7.827 27.277 122.088 1.000 42.230 281 LYS CCC CA 1
ATOM 10622 C C . LYS C 1 281 ? -8.249 28.743 121.980 1.000 42.120 281 LYS CCC C 1
ATOM 10623 O O . LYS C 1 281 ? -9.388 29.081 122.300 1.000 39.077 281 LYS CCC O 1
ATOM 10629 N N . GLU C 1 282 ? -7.315 29.603 121.553 1.000 40.645 282 GLU CCC N 1
ATOM 10630 C CA . GLU C 1 282 ? -7.530 31.039 121.398 1.000 43.293 282 GLU CCC CA 1
ATOM 10631 C C . GLU C 1 282 ? -8.780 31.305 120.548 1.000 47.447 282 GLU CCC C 1
ATOM 10632 O O . GLU C 1 282 ? -8.944 30.723 119.467 1.000 43.503 282 GLU CCC O 1
ATOM 10638 N N . THR C 1 283 ? -9.668 32.177 121.054 1.000 43.674 283 THR CCC N 1
ATOM 10639 C CA . THR C 1 283 ? -10.870 32.584 120.340 1.000 51.289 283 THR CCC CA 1
ATOM 10640 C C . THR C 1 283 ? -10.842 34.091 120.066 1.000 56.632 283 THR CCC C 1
ATOM 10641 O O . THR C 1 283 ? -10.017 34.821 120.619 1.000 55.766 283 THR CCC O 1
ATOM 10645 N N . VAL C 1 284 ? -11.734 34.536 119.171 1.000 56.195 284 VAL CCC N 1
ATOM 10646 C CA . VAL C 1 284 ? -11.870 35.937 118.792 1.000 57.490 284 VAL CCC CA 1
ATOM 10647 C C . VAL C 1 284 ? -13.333 36.322 118.981 1.000 57.802 284 VAL CCC C 1
ATOM 10648 O O . VAL C 1 284 ? -14.240 35.591 118.566 1.000 54.674 284 VAL CCC O 1
ATOM 10652 N N . ARG C 1 285 ? -13.524 37.466 119.655 1.000 64.910 285 ARG CCC N 1
ATOM 10653 C CA . ARG C 1 285 ? -14.856 37.968 119.955 1.000 75.469 285 ARG CCC CA 1
ATOM 10654 C C . ARG C 1 285 ? -15.487 38.510 118.677 1.000 77.643 285 ARG CCC C 1
ATOM 10655 O O . ARG C 1 285 ? -14.864 39.330 118.003 1.000 79.380 285 ARG CCC O 1
ATOM 10663 N N . VAL C 1 286 ? -16.720 38.069 118.384 1.000 87.140 286 VAL CCC N 1
ATOM 10664 C CA . VAL C 1 286 ? -17.409 38.597 117.211 1.000 89.479 286 VAL CCC CA 1
ATOM 10665 C C . VAL C 1 286 ? -18.787 39.171 117.552 1.000 90.256 286 VAL CCC C 1
ATOM 10666 O O . VAL C 1 286 ? -19.379 39.819 116.696 1.000 89.547 286 VAL CCC O 1
ATOM 10670 N N . GLY C 1 287 ? -19.257 38.992 118.795 1.000 99.601 287 GLY CCC N 1
ATOM 10671 C CA . GLY C 1 287 ? -20.519 39.591 119.205 1.000 97.629 287 GLY CCC CA 1
ATOM 10672 C C . GLY C 1 287 ? -20.991 39.124 120.578 1.000 107.714 287 GLY CCC C 1
ATOM 10673 O O . GLY C 1 287 ? -20.197 38.622 121.372 1.000 119.481 287 GLY CCC O 1
ATOM 10674 N N . THR C 1 288 ? -22.293 39.305 120.847 1.000 106.690 288 THR CCC N 1
ATOM 10675 C CA . THR C 1 288 ? -22.937 38.963 122.109 1.000 103.131 288 THR CCC CA 1
ATOM 10676 C C . THR C 1 288 ? -24.344 38.470 121.792 1.000 101.049 288 THR CCC C 1
ATOM 10677 O O . THR C 1 288 ? -25.080 39.137 121.074 1.000 122.996 288 THR CCC O 1
ATOM 10681 N N . ALA C 1 289 ? -24.724 37.306 122.326 1.000 99.582 289 ALA CCC N 1
ATOM 10682 C CA . ALA C 1 289 ? -26.043 36.728 122.088 1.000 107.046 289 ALA CCC CA 1
ATOM 10683 C C . ALA C 1 289 ? -27.112 37.548 122.817 1.000 109.183 289 ALA CCC C 1
ATOM 10684 O O . ALA C 1 289 ? -26.777 38.333 123.703 1.000 109.408 289 ALA CCC O 1
ATOM 10686 N N . PRO C 1 290 ? -28.411 37.463 122.416 1.000 111.231 290 PRO CCC N 1
ATOM 10687 C CA . PRO C 1 290 ? -29.479 38.209 123.088 1.000 110.851 290 PRO CCC CA 1
ATOM 10688 C C . PRO C 1 290 ? -29.428 38.198 124.617 1.000 113.163 290 PRO CCC C 1
ATOM 10689 O O . PRO C 1 290 ? -29.709 39.217 125.244 1.000 114.862 290 PRO CCC O 1
ATOM 10693 N N . ASP C 1 291 ? -29.044 37.058 125.208 1.000 121.571 291 ASP CCC N 1
ATOM 10694 C CA . ASP C 1 291 ? -29.105 36.868 126.656 1.000 120.611 291 ASP CCC CA 1
ATOM 10695 C C . ASP C 1 291 ? -27.904 37.501 127.364 1.000 122.885 291 ASP CCC C 1
ATOM 10696 O O . ASP C 1 291 ? -27.952 37.696 128.575 1.000 121.025 291 ASP CCC O 1
ATOM 10701 N N . GLY C 1 292 ? -26.841 37.833 126.621 1.000 120.096 292 GLY CCC N 1
ATOM 10702 C CA . GLY C 1 292 ? -25.664 38.453 127.215 1.000 98.296 292 GLY CCC CA 1
ATOM 10703 C C . GLY C 1 292 ? -24.438 37.541 127.178 1.000 99.405 292 GLY CCC C 1
ATOM 10704 O O . GLY C 1 292 ? -23.338 37.985 127.497 1.000 93.740 292 GLY CCC O 1
ATOM 10705 N N . THR C 1 293 ? -24.642 36.271 126.773 1.000 97.580 293 THR CCC N 1
ATOM 10706 C CA . THR C 1 293 ? -23.613 35.259 126.529 1.000 100.722 293 THR CCC CA 1
ATOM 10707 C C . THR C 1 293 ? -22.696 35.688 125.383 1.000 104.224 293 THR CCC C 1
ATOM 10708 O O . THR C 1 293 ? -23.195 36.184 124.379 1.000 122.472 293 THR CCC O 1
ATOM 10712 N N . PRO C 1 294 ? -21.349 35.520 125.461 1.000 100.690 294 PRO CCC N 1
ATOM 10713 C CA . PRO C 1 294 ? -20.460 35.876 124.345 1.000 96.614 294 PRO CCC CA 1
ATOM 10714 C C . PRO C 1 294 ? -20.632 35.024 123.084 1.000 94.836 294 PRO CCC C 1
ATOM 10715 O O . PRO C 1 294 ? -21.038 33.854 123.167 1.000 90.414 294 PRO CCC O 1
ATOM 10719 N N . ILE C 1 295 ? -20.371 35.658 121.927 1.000 95.174 295 ILE CCC N 1
ATOM 10720 C CA . ILE C 1 295 ? -20.248 34.992 120.636 1.000 89.093 295 ILE CCC CA 1
ATOM 10721 C C . ILE C 1 295 ? -18.810 35.161 120.138 1.000 81.891 295 ILE CCC C 1
ATOM 10722 O O . ILE C 1 295 ? -18.342 36.275 119.890 1.000 80.720 295 ILE CCC O 1
ATOM 10727 N N . VAL C 1 296 ? -18.127 34.014 120.074 1.000 72.404 296 VAL CCC N 1
ATOM 10728 C CA . VAL C 1 296 ? -16.709 33.960 119.785 1.000 66.724 296 VAL CCC CA 1
ATOM 10729 C C . VAL C 1 296 ? -16.484 32.904 118.711 1.000 61.372 296 VAL CCC C 1
ATOM 10730 O O . VAL C 1 296 ? -17.260 31.965 118.574 1.000 64.006 296 VAL CCC O 1
ATOM 10734 N N . ASN C 1 297 ? -15.393 33.063 117.956 1.000 56.101 297 ASN CCC N 1
ATOM 10735 C CA . ASN C 1 297 ? -14.962 32.065 116.991 1.000 57.708 297 ASN CCC CA 1
ATOM 10736 C C . ASN C 1 297 ? -13.550 31.606 117.350 1.000 56.095 297 ASN CCC C 1
ATOM 10737 O O . ASN C 1 297 ? -12.778 32.390 117.889 1.000 54.774 297 ASN CCC O 1
ATOM 10742 N N . ILE C 1 298 ? -13.207 30.358 117.010 1.000 52.418 298 ILE CCC N 1
ATOM 10743 C CA . ILE C 1 298 ? -11.844 29.857 117.087 1.000 52.627 298 ILE CCC CA 1
ATOM 10744 C C . ILE C 1 298 ? -10.947 30.743 116.225 1.000 54.547 298 ILE CCC C 1
ATOM 10745 O O . ILE C 1 298 ? -11.191 30.876 115.030 1.000 58.490 298 ILE CCC O 1
ATOM 10750 N N . LYS C 1 299 ? -9.921 31.356 116.828 1.000 51.758 299 LYS CCC N 1
ATOM 10751 C CA . LYS C 1 299 ? -8.973 32.168 116.082 1.000 51.869 299 LYS CCC CA 1
ATOM 10752 C C . LYS C 1 299 ? -8.167 31.259 115.160 1.000 57.193 299 LYS CCC C 1
ATOM 10753 O O . LYS C 1 299 ? -7.716 30.191 115.569 1.000 59.357 299 LYS CCC O 1
ATOM 10759 N N . PRO C 1 300 ? -8.007 31.629 113.866 1.000 58.409 300 PRO CCC N 1
ATOM 10760 C CA . PRO C 1 300 ? -7.278 30.785 112.920 1.000 57.952 300 PRO CCC CA 1
ATOM 10761 C C . PRO C 1 300 ? -5.839 30.707 113.411 1.000 53.301 300 PRO CCC C 1
ATOM 10762 O O . PRO C 1 300 ? -5.242 31.731 113.748 1.000 50.279 300 PRO CCC O 1
ATOM 10766 N N . ASN C 1 301 ? -5.311 29.483 113.507 1.000 57.436 301 ASN CCC N 1
ATOM 10767 C CA . ASN C 1 301 ? -3.944 29.301 113.968 1.000 58.768 301 ASN CCC CA 1
ATOM 10768 C C . ASN C 1 301 ? -3.761 29.858 115.386 1.000 54.128 301 ASN CCC C 1
ATOM 10769 O O . ASN C 1 301 ? -2.669 30.277 115.758 1.000 53.159 301 ASN CCC O 1
ATOM 10774 N N . GLY C 1 302 ? -4.834 29.868 116.189 1.000 50.974 302 GLY CCC N 1
ATOM 10775 C CA . GLY C 1 302 ? -4.758 30.387 117.546 1.000 51.311 302 GLY CCC CA 1
ATOM 10776 C C . GLY C 1 302 ? -3.888 29.525 118.457 1.000 50.397 302 GLY CCC C 1
ATOM 10777 O O . GLY C 1 302 ? -3.751 28.316 118.249 1.000 49.901 302 GLY CCC O 1
ATOM 10778 N N . LYS C 1 303 ? -3.326 30.172 119.481 1.000 45.180 303 LYS CCC N 1
ATOM 10779 C CA . LYS C 1 303 ? -2.500 29.508 120.470 1.000 45.456 303 LYS CCC CA 1
ATOM 10780 C C . LYS C 1 303 ? -3.374 28.661 121.397 1.000 47.445 303 LYS CCC C 1
ATOM 10781 O O . LYS C 1 303 ? -4.590 28.843 121.461 1.000 48.937 303 LYS CCC O 1
ATOM 10787 N N . LEU C 1 304 ? -2.735 27.702 122.085 1.000 43.702 304 LEU CCC N 1
ATOM 10788 C CA . LEU C 1 304 ? -3.417 26.815 123.017 1.000 39.411 304 LEU CCC CA 1
ATOM 10789 C C . LEU C 1 304 ? -3.143 27.286 124.443 1.000 40.499 304 LEU CCC C 1
ATOM 10790 O O . LEU C 1 304 ? -2.049 27.793 124.722 1.000 37.020 304 LEU CCC O 1
ATOM 10795 N N . ASN C 1 305 ? -4.144 27.111 125.325 1.000 37.209 305 ASN CCC N 1
ATOM 10796 C CA . ASN C 1 305 ? -3.996 27.330 126.762 1.000 37.319 305 ASN CCC CA 1
ATOM 10797 C C . ASN C 1 305 ? -3.562 28.772 127.032 1.000 38.362 305 ASN CCC C 1
ATOM 10798 O O . ASN C 1 305 ? -2.429 29.039 127.449 1.000 33.754 305 ASN CCC O 1
ATOM 10803 N N . ILE C 1 306 ? -4.474 29.722 126.782 1.000 38.510 306 ILE CCC N 1
ATOM 10804 C CA . ILE C 1 306 ? -4.088 31.127 126.779 1.000 38.925 306 ILE CCC CA 1
ATOM 10805 C C . ILE C 1 306 ? -5.242 31.986 127.282 1.000 37.399 306 ILE CCC C 1
ATOM 10806 O O . ILE C 1 306 ? -6.400 31.663 127.043 1.000 33.700 306 ILE CCC O 1
ATOM 10811 N N . HIS C 1 307 ? -4.891 33.063 127.999 1.000 35.429 307 HIS CCC N 1
ATOM 10812 C CA . HIS C 1 307 ? -5.845 34.053 128.468 1.000 37.419 307 HIS CCC CA 1
ATOM 10813 C C . HIS C 1 307 ? -6.526 34.738 127.279 1.000 38.926 307 HIS CCC C 1
ATOM 10814 O O . HIS C 1 307 ? -6.010 34.692 126.167 1.000 38.157 307 HIS CCC O 1
ATOM 10821 N N . ARG C 1 308 ? -7.661 35.400 127.541 1.000 40.164 308 ARG CCC N 1
ATOM 10822 C CA . ARG C 1 308 ? -8.358 36.170 126.522 1.000 38.474 308 ARG CCC CA 1
ATOM 10823 C C . ARG C 1 308 ? -7.703 37.539 126.366 1.000 41.863 308 ARG CCC C 1
ATOM 10824 O O . ARG C 1 308 ? -6.785 37.882 127.093 1.000 44.169 308 ARG CCC O 1
ATOM 10832 N N . THR C 1 309 ? -8.183 38.326 125.402 1.000 46.437 309 THR CCC N 1
ATOM 10833 C CA . THR C 1 309 ? -7.548 39.585 125.071 1.000 46.996 309 THR CCC CA 1
ATOM 10834 C C . THR C 1 309 ? -8.427 40.761 125.499 1.000 45.477 309 THR CCC C 1
ATOM 10835 O O . THR C 1 309 ? -9.639 40.617 125.645 1.000 44.980 309 THR CCC O 1
ATOM 10839 N N . GLY C 1 310 ? -7.791 41.923 125.728 1.000 44.597 310 GLY CCC N 1
ATOM 10840 C CA . GLY C 1 310 ? -8.473 43.169 126.043 1.000 39.942 310 GLY CCC CA 1
ATOM 10841 C C . GLY C 1 310 ? -9.350 43.043 127.286 1.000 46.500 310 GLY CCC C 1
ATOM 10842 O O . GLY C 1 310 ? -8.922 42.469 128.284 1.000 47.918 310 GLY CCC O 1
ATOM 10843 N N . THR C 1 311 ? -10.587 43.549 127.202 1.000 40.897 311 THR CCC N 1
ATOM 10844 C CA . THR C 1 311 ? -11.469 43.635 128.350 1.000 38.309 311 THR CCC CA 1
ATOM 10845 C C . THR C 1 311 ? -12.199 42.311 128.590 1.000 38.226 311 THR CCC C 1
ATOM 10846 O O . THR C 1 311 ? -13.019 42.206 129.506 1.000 43.501 311 THR CCC O 1
ATOM 10850 N N . ASP C 1 312 ? -11.870 41.296 127.785 1.000 37.561 312 ASP CCC N 1
ATOM 10851 C CA . ASP C 1 312 ? -12.336 39.930 127.990 1.000 41.484 312 ASP CCC CA 1
ATOM 10852 C C . ASP C 1 312 ? -11.415 39.153 128.944 1.000 40.699 312 ASP CCC C 1
ATOM 10853 O O . ASP C 1 312 ? -11.777 38.083 129.410 1.000 40.823 312 ASP CCC O 1
ATOM 10858 N N . ARG C 1 313 ? -10.219 39.672 129.245 1.000 41.237 313 ARG CCC N 1
ATOM 10859 C CA . ARG C 1 313 ? -9.211 38.927 129.995 1.000 39.009 313 ARG CCC CA 1
ATOM 10860 C C . ARG C 1 313 ? -9.612 38.748 131.459 1.000 35.689 313 ARG CCC C 1
ATOM 10861 O O . ARG C 1 313 ? -9.933 39.722 132.139 1.000 36.096 313 ARG CCC O 1
ATOM 10869 N N . LEU C 1 314 ? -9.554 37.501 131.955 1.000 33.572 314 LEU CCC N 1
ATOM 10870 C CA . LEU C 1 314 ? -9.920 37.202 133.340 1.000 30.627 314 LEU CCC CA 1
ATOM 10871 C C . LEU C 1 314 ? -8.716 37.399 134.265 1.000 29.130 314 LEU CCC C 1
ATOM 10872 O O . LEU C 1 314 ? -7.644 37.822 133.831 1.000 27.291 314 LEU CCC O 1
ATOM 10877 N N . ALA C 1 315 ? -8.925 37.141 135.568 1.000 30.395 315 ALA CCC N 1
ATOM 10878 C CA . ALA C 1 315 ? -7.911 37.380 136.589 1.000 30.609 315 ALA CCC CA 1
ATOM 10879 C C . ALA C 1 315 ? -6.659 36.529 136.362 1.000 31.176 315 ALA CCC C 1
ATOM 10880 O O . ALA C 1 315 ? -6.736 35.359 135.979 1.000 31.474 315 ALA CCC O 1
ATOM 10882 N N . TYR C 1 316 ? -5.509 37.142 136.646 1.000 33.054 316 TYR CCC N 1
ATOM 10883 C CA . TYR C 1 316 ? -4.221 36.494 136.813 1.000 32.020 316 TYR CCC CA 1
ATOM 10884 C C . TYR C 1 316 ? -4.124 35.970 138.245 1.000 33.280 316 TYR CCC C 1
ATOM 10885 O O . TYR C 1 316 ? -4.858 36.424 139.119 1.000 30.135 316 TYR CCC O 1
ATOM 10894 N N . ALA C 1 317 ? -3.206 35.021 138.473 1.000 30.430 317 ALA CCC N 1
ATOM 10895 C CA . ALA C 1 317 ? -2.961 34.517 139.810 1.000 30.137 317 ALA CCC CA 1
ATOM 10896 C C . ALA C 1 317 ? -2.201 35.574 140.604 1.000 27.320 317 ALA CCC C 1
ATOM 10897 O O . ALA C 1 317 ? -2.380 35.698 141.804 1.000 26.208 317 ALA CCC O 1
ATOM 10899 N N . GLY C 1 318 ? -1.336 36.320 139.917 1.000 29.746 318 GLY CCC N 1
ATOM 10900 C CA . GLY C 1 318 ? -0.444 37.240 140.613 1.000 31.672 318 GLY CCC CA 1
ATOM 10901 C C . GLY C 1 318 ? 0.770 36.477 141.139 1.000 36.118 318 GLY CCC C 1
ATOM 10902 O O . GLY C 1 318 ? 0.781 35.239 141.157 1.000 32.832 318 GLY CCC O 1
ATOM 10903 N N . ASP C 1 319 ? 1.781 37.212 141.615 1.000 36.801 319 ASP CCC N 1
ATOM 10904 C CA . ASP C 1 319 ? 3.067 36.595 141.919 1.000 36.742 319 ASP CCC CA 1
ATOM 10905 C C . ASP C 1 319 ? 3.100 35.997 143.327 1.000 32.531 319 ASP CCC C 1
ATOM 10906 O O . ASP C 1 319 ? 4.115 35.437 143.713 1.000 37.453 319 ASP CCC O 1
ATOM 10911 N N . ASN C 1 320 ? 1.992 36.061 144.067 1.000 30.524 320 ASN CCC N 1
ATOM 10912 C CA . ASN C 1 320 ? 1.968 35.490 145.406 1.000 30.805 320 ASN CCC CA 1
ATOM 10913 C C . ASN C 1 320 ? 1.140 34.203 145.419 1.000 37.676 320 ASN CCC C 1
ATOM 10914 O O . ASN C 1 320 ? 1.650 33.116 145.749 1.000 36.029 320 ASN CCC O 1
ATOM 10919 N N . ALA C 1 321 ? -0.140 34.318 145.020 1.000 32.730 321 ALA CCC N 1
ATOM 10920 C CA . ALA C 1 321 ? -1.102 33.220 145.029 1.000 31.246 321 ALA CCC CA 1
ATOM 10921 C C . ALA C 1 321 ? -0.800 32.163 143.959 1.000 28.479 321 ALA CCC C 1
ATOM 10922 O O . ALA C 1 321 ? -1.409 31.096 143.963 1.000 29.935 321 ALA CCC O 1
ATOM 10924 N N . LYS C 1 322 ? 0.117 32.457 143.027 1.000 29.356 322 LYS CCC N 1
ATOM 10925 C CA . LYS C 1 322 ? 0.415 31.555 141.916 1.000 29.598 322 LYS CCC CA 1
ATOM 10926 C C . LYS C 1 322 ? 0.833 30.167 142.416 1.000 32.657 322 LYS CCC C 1
ATOM 10927 O O . LYS C 1 322 ? 0.627 29.195 141.694 1.000 34.137 322 LYS CCC O 1
ATOM 10933 N N . TYR C 1 323 ? 1.384 30.072 143.640 1.000 28.782 323 TYR CCC N 1
ATOM 10934 C CA . TYR C 1 323 ? 1.820 28.800 144.210 1.000 30.429 323 TYR CCC CA 1
ATOM 10935 C C . TYR C 1 323 ? 0.660 27.853 144.497 1.000 29.787 323 TYR CCC C 1
ATOM 10936 O O . TYR C 1 323 ? 0.869 26.639 144.534 1.000 28.540 323 TYR CCC O 1
ATOM 10945 N N . TRP C 1 324 ? -0.543 28.396 144.755 1.000 27.034 324 TRP CCC N 1
ATOM 10946 C CA . TRP C 1 324 ? -1.686 27.519 144.961 1.000 25.773 324 TRP CCC CA 1
ATOM 10947 C C . TRP C 1 324 ? -2.727 27.701 143.856 1.000 26.072 324 TRP CCC C 1
ATOM 10948 O O . TRP C 1 324 ? -3.901 27.410 144.068 1.000 27.408 324 TRP CCC O 1
ATOM 10959 N N . SER C 1 325 ? -2.274 28.155 142.675 1.000 27.558 325 SER CCC N 1
ATOM 10960 C CA . SER C 1 325 ? -3.148 28.417 141.544 1.000 26.898 325 SER CCC CA 1
ATOM 10961 C C . SER C 1 325 ? -2.869 27.469 140.381 1.000 29.797 325 SER CCC C 1
ATOM 10962 O O . SER C 1 325 ? -1.734 27.026 140.158 1.000 28.422 325 SER CCC O 1
ATOM 10965 N N . ILE C 1 326 ? -3.937 27.228 139.609 1.000 26.888 326 ILE CCC N 1
ATOM 10966 C CA . ILE C 1 326 ? -3.899 26.420 138.407 1.000 29.416 326 ILE CCC CA 1
ATOM 10967 C C . ILE C 1 326 ? -4.923 27.004 137.436 1.000 28.730 326 ILE CCC C 1
ATOM 10968 O O . ILE C 1 326 ? -5.857 27.683 137.853 1.000 28.322 326 ILE CCC O 1
ATOM 10973 N N . SER C 1 327 ? -4.719 26.762 136.140 1.000 28.887 327 SER CCC N 1
ATOM 10974 C CA . SER C 1 327 ? -5.641 27.232 135.108 1.000 30.702 327 SER CCC CA 1
ATOM 10975 C C . SER C 1 327 ? -6.532 26.076 134.643 1.000 32.593 327 SER CCC C 1
ATOM 10976 O O . SER C 1 327 ? -6.130 24.908 134.693 1.000 30.302 327 SER CCC O 1
ATOM 10979 N N . ALA C 1 328 ? -7.740 26.415 134.190 1.000 31.051 328 ALA CCC N 1
ATOM 10980 C CA . ALA C 1 328 ? -8.644 25.472 133.550 1.000 33.679 328 ALA CCC CA 1
ATOM 10981 C C . ALA C 1 328 ? -9.531 26.212 132.544 1.000 36.971 328 ALA CCC C 1
ATOM 10982 O O . ALA C 1 328 ? -9.594 27.445 132.539 1.000 34.982 328 ALA CCC O 1
ATOM 10984 N N . ASP C 1 329 ? -10.204 25.433 131.692 1.000 36.100 329 ASP CCC N 1
ATOM 10985 C CA . ASP C 1 329 ? -11.129 25.912 130.677 1.000 35.663 329 ASP CCC CA 1
ATOM 10986 C C . ASP C 1 329 ? -12.207 26.782 131.328 1.000 35.178 329 ASP CCC C 1
ATOM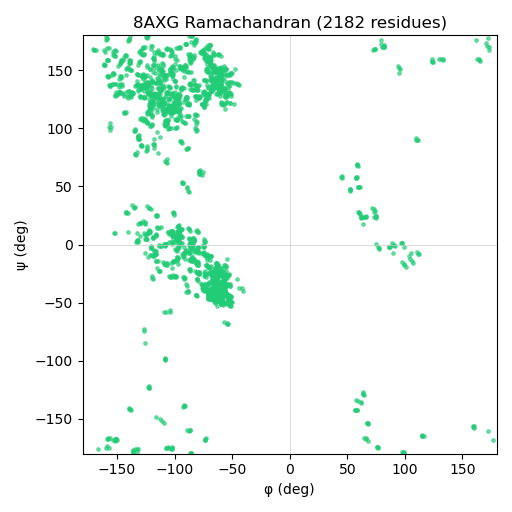 10987 O O . ASP C 1 329 ? -12.850 26.346 132.279 1.000 34.690 329 ASP CCC O 1
ATOM 10992 N N . ASP C 1 330 ? -12.401 28.006 130.809 1.000 35.907 330 ASP CCC N 1
ATOM 10993 C CA . ASP C 1 330 ? -13.310 28.985 131.403 1.000 37.873 330 ASP CCC CA 1
ATOM 10994 C C . ASP C 1 330 ? -14.719 28.945 130.795 1.000 41.174 330 ASP CCC C 1
ATOM 10995 O O . ASP C 1 330 ? -15.510 29.854 131.042 1.000 42.847 330 ASP CCC O 1
ATOM 11000 N N . SER C 1 331 ? -15.051 27.897 130.028 1.000 41.147 331 SER CCC N 1
ATOM 11001 C CA . SER C 1 331 ? -16.329 27.826 129.326 1.000 41.355 331 SER CCC CA 1
ATOM 11002 C C . SER C 1 331 ? -17.365 26.968 130.062 1.000 39.858 331 SER CCC C 1
ATOM 11003 O O . SER C 1 331 ? -17.064 25.865 130.510 1.000 37.119 331 SER CCC O 1
ATOM 11006 N N . ALA C 1 332 ? -18.610 27.451 130.138 1.000 35.182 332 ALA CCC N 1
ATOM 11007 C CA . ALA C 1 332 ? -19.728 26.650 130.614 1.000 35.800 332 ALA CCC CA 1
ATOM 11008 C C . ALA C 1 332 ? -20.049 25.585 129.563 1.000 36.751 332 ALA CCC C 1
ATOM 11009 O O . ALA C 1 332 ? -19.485 25.610 128.469 1.000 35.206 332 ALA CCC O 1
ATOM 11011 N N . ILE C 1 333 ? -20.941 24.637 129.886 1.000 35.624 333 ILE CCC N 1
ATOM 11012 C CA . ILE C 1 333 ? -21.329 23.648 128.880 1.000 39.787 333 ILE CCC CA 1
ATOM 11013 C C . ILE C 1 333 ? -22.234 24.343 127.865 1.000 41.567 333 ILE CCC C 1
ATOM 11014 O O . ILE C 1 333 ? -23.239 24.930 128.269 1.000 41.322 333 ILE CCC O 1
ATOM 11019 N N . PRO C 1 334 ? -21.922 24.313 126.546 1.000 42.336 334 PRO CCC N 1
ATOM 11020 C CA . PRO C 1 334 ? -22.670 25.097 125.556 1.000 47.164 334 PRO CCC CA 1
ATOM 11021 C C . PRO C 1 334 ? -24.097 24.583 125.385 1.000 52.533 334 PRO CCC C 1
ATOM 11022 O O . PRO C 1 334 ? -24.320 23.382 125.456 1.000 55.984 334 PRO CCC O 1
ATOM 11026 N N . THR C 1 335 ? -25.059 25.504 125.221 1.000 58.467 335 THR CCC N 1
ATOM 11027 C CA . THR C 1 335 ? -26.417 25.188 124.792 1.000 60.504 335 THR CCC CA 1
ATOM 11028 C C . THR C 1 335 ? -26.715 25.941 123.503 1.000 63.556 335 THR CCC C 1
ATOM 11029 O O . THR C 1 335 ? -26.677 27.173 123.475 1.000 62.028 335 THR CCC O 1
ATOM 11033 N N . ALA C 1 336 ? -27.000 25.174 122.447 1.000 66.561 336 ALA CCC N 1
ATOM 11034 C CA . ALA C 1 336 ? -27.314 25.712 121.134 1.000 68.066 336 ALA CCC CA 1
ATOM 11035 C C . ALA C 1 336 ? -26.229 26.697 120.700 1.000 64.821 336 ALA CCC C 1
ATOM 11036 O O . ALA C 1 336 ? -26.540 27.800 120.270 1.000 71.582 336 ALA CCC O 1
ATOM 11038 N N . GLY C 1 337 ? -24.959 26.303 120.851 1.000 69.032 337 GLY CCC N 1
ATOM 11039 C CA . GLY C 1 337 ? -23.838 27.061 120.311 1.000 68.719 337 GLY CCC CA 1
ATOM 11040 C C . GLY C 1 337 ? -23.455 28.297 121.132 1.000 71.296 337 GLY CCC C 1
ATOM 11041 O O . GLY C 1 337 ? -22.502 28.982 120.779 1.000 72.274 337 GLY CCC O 1
ATOM 11042 N N . ARG C 1 338 ? -24.194 28.604 122.207 1.000 68.765 338 ARG CCC N 1
ATOM 11043 C CA . ARG C 1 338 ? -23.792 29.687 123.095 1.000 71.512 338 ARG CCC CA 1
ATOM 11044 C C . ARG C 1 338 ? -23.296 29.114 124.429 1.000 68.081 338 ARG CCC C 1
ATOM 11045 O O . ARG C 1 338 ? -23.787 28.081 124.878 1.000 67.450 338 ARG CCC O 1
ATOM 11053 N N . ALA C 1 339 ? -22.304 29.769 125.057 1.000 56.880 339 ALA CCC N 1
ATOM 11054 C CA . ALA C 1 339 ? -21.768 29.341 126.344 1.000 48.853 339 ALA CCC CA 1
ATOM 11055 C C . ALA C 1 339 ? -21.287 30.538 127.168 1.000 45.826 339 ALA CCC C 1
ATOM 11056 O O . ALA C 1 339 ? -20.562 31.392 126.662 1.000 43.975 339 ALA CCC O 1
ATOM 11058 N N . GLY C 1 340 ? -21.704 30.590 128.442 1.000 43.405 340 GLY CCC N 1
ATOM 11059 C CA . GLY C 1 340 ? -21.109 31.468 129.437 1.000 43.893 340 GLY CCC CA 1
ATOM 11060 C C . GLY C 1 340 ? -19.597 31.257 129.586 1.000 46.470 340 GLY CCC C 1
ATOM 11061 O O . GLY C 1 340 ? -19.092 30.161 129.368 1.000 46.408 340 GLY CCC O 1
ATOM 11062 N N . ILE C 1 341 ? -18.887 32.328 129.951 1.000 47.087 341 ILE CCC N 1
ATOM 11063 C CA . ILE C 1 341 ? -17.434 32.377 130.051 1.000 43.841 341 ILE CCC CA 1
ATOM 11064 C C . ILE C 1 341 ? -17.112 32.938 131.428 1.000 44.395 341 ILE CCC C 1
ATOM 11065 O O . ILE C 1 341 ? -17.751 33.906 131.840 1.000 40.991 341 ILE CCC O 1
ATOM 11070 N N . GLY C 1 342 ? -16.134 32.340 132.134 1.000 39.424 342 GLY CCC N 1
ATOM 11071 C CA . GLY C 1 342 ? -15.732 32.857 133.437 1.000 37.317 342 GLY CCC CA 1
ATOM 11072 C C . GLY C 1 342 ? -14.898 31.865 134.244 1.000 37.528 342 GLY CCC C 1
ATOM 11073 O O . GLY C 1 342 ? -14.948 30.661 134.005 1.000 35.050 342 GLY CCC O 1
ATOM 11074 N N . SER C 1 343 ? -14.161 32.382 135.226 1.000 34.535 343 SER CCC N 1
ATOM 11075 C CA . SER C 1 343 ? -13.434 31.523 136.148 1.000 35.094 343 SER CCC CA 1
ATOM 11076 C C . SER C 1 343 ? -14.401 30.644 136.943 1.000 36.538 343 SER CCC C 1
ATOM 11077 O O . SER C 1 343 ? -13.998 29.599 137.465 1.000 34.260 343 SER CCC O 1
ATOM 11080 N N . SER C 1 344 ? -15.683 31.032 136.972 1.000 31.939 344 SER CCC N 1
ATOM 11081 C CA . SER C 1 344 ? -16.718 30.211 137.593 1.000 33.007 344 SER CCC CA 1
ATOM 11082 C C . SER C 1 344 ? -16.807 28.823 136.961 1.000 31.338 344 SER CCC C 1
ATOM 11083 O O . SER C 1 344 ? -17.320 27.908 137.602 1.000 29.270 344 SER CCC O 1
ATOM 11086 N N . TYR C 1 345 ? -16.373 28.692 135.701 1.000 30.911 345 TYR CCC N 1
ATOM 11087 C CA . TYR C 1 345 ? -16.491 27.427 134.981 1.000 34.426 345 TYR CCC CA 1
ATOM 11088 C C . TYR C 1 345 ? -15.158 26.669 134.979 1.000 37.761 345 TYR CCC C 1
ATOM 11089 O O . TYR C 1 345 ? -15.113 25.484 134.632 1.000 35.743 345 TYR CCC O 1
ATOM 11098 N N . ALA C 1 346 ? -14.081 27.375 135.349 1.000 36.130 346 ALA CCC N 1
ATOM 11099 C CA . ALA C 1 346 ? -12.768 26.767 135.472 1.000 35.200 346 ALA CCC CA 1
ATOM 11100 C C . ALA C 1 346 ? -12.655 26.054 136.821 1.000 34.720 346 ALA CCC C 1
ATOM 11101 O O . ALA C 1 346 ? -12.199 24.913 136.885 1.000 33.953 346 ALA CCC O 1
ATOM 11103 N N . ALA C 1 347 ? -13.130 26.694 137.898 1.000 28.476 347 ALA CCC N 1
ATOM 11104 C CA . ALA C 1 347 ? -13.051 26.107 139.229 1.000 27.713 347 ALA CCC CA 1
ATOM 11105 C C . ALA C 1 347 ? -13.634 24.689 139.279 1.000 31.378 347 ALA CCC C 1
ATOM 11106 O O . ALA C 1 347 ? -13.014 23.785 139.853 1.000 31.720 347 ALA CCC O 1
ATOM 11108 N N . PRO C 1 348 ? -14.875 24.443 138.765 1.000 35.236 348 PRO CCC N 1
ATOM 11109 C CA . PRO C 1 348 ? -15.496 23.117 138.859 1.000 30.357 348 PRO CCC CA 1
ATOM 11110 C C . PRO C 1 348 ? -14.729 22.007 138.143 1.000 27.294 348 PRO CCC C 1
ATOM 11111 O O . PRO C 1 348 ? -14.807 20.859 138.551 1.000 29.536 348 PRO CCC O 1
ATOM 11115 N N . ARG C 1 349 ? -13.954 22.355 137.114 1.000 27.942 349 ARG CCC N 1
ATOM 11116 C CA . ARG C 1 349 ? -13.125 21.374 136.435 1.000 30.179 349 ARG CCC CA 1
ATOM 11117 C C . ARG C 1 349 ? -11.995 20.923 137.354 1.000 33.273 349 ARG CCC C 1
ATOM 11118 O O . ARG C 1 349 ? -11.622 19.740 137.348 1.000 34.698 349 ARG CCC O 1
ATOM 11126 N N . VAL C 1 350 ? -11.436 21.881 138.109 1.000 28.982 350 VAL CCC N 1
ATOM 11127 C CA . VAL C 1 350 ? -10.367 21.570 139.050 1.000 28.200 350 VAL CCC CA 1
ATOM 11128 C C . VAL C 1 350 ? -10.971 20.781 140.217 1.000 28.720 350 VAL CCC C 1
ATOM 11129 O O . VAL C 1 350 ? -10.386 19.799 140.668 1.000 28.709 350 VAL CCC O 1
ATOM 11133 N N . SER C 1 351 ? -12.147 21.199 140.701 1.000 28.184 351 SER CCC N 1
ATOM 11134 C CA . SER C 1 351 ? -12.790 20.475 141.790 1.000 31.315 351 SER CCC CA 1
ATOM 11135 C C . SER C 1 351 ? -13.041 19.025 141.378 1.000 31.832 351 SER CCC C 1
ATOM 11136 O O . SER C 1 351 ? -12.854 18.107 142.182 1.000 31.163 351 SER CCC O 1
ATOM 11139 N N . ARG C 1 352 ? -13.473 18.838 140.126 1.000 30.901 352 ARG CCC N 1
ATOM 11140 C CA . ARG C 1 352 ? -13.761 17.503 139.619 1.000 32.862 352 ARG CCC CA 1
ATOM 11141 C C . ARG C 1 352 ? -12.470 16.678 139.574 1.000 31.401 352 ARG CCC C 1
ATOM 11142 O O . ARG C 1 352 ? -12.412 15.565 140.093 1.000 34.377 352 ARG CCC O 1
ATOM 11150 N N . ALA C 1 353 ? -11.420 17.246 138.975 1.000 28.941 353 ALA CCC N 1
ATOM 11151 C CA . ALA C 1 353 ? -10.163 16.521 138.841 1.000 28.685 353 ALA CCC CA 1
ATOM 11152 C C . ALA C 1 353 ? -9.617 16.154 140.230 1.000 29.979 353 ALA CCC C 1
ATOM 11153 O O . ALA C 1 353 ? -9.145 15.031 140.440 1.000 28.675 353 ALA CCC O 1
ATOM 11155 N N . ALA C 1 354 ? -9.717 17.097 141.181 1.000 27.236 354 ALA CCC N 1
ATOM 11156 C CA . ALA C 1 354 ? -9.248 16.882 142.545 1.000 28.225 354 ALA CCC CA 1
ATOM 11157 C C . ALA C 1 354 ? -9.997 15.721 143.182 1.000 26.482 354 ALA CCC C 1
ATOM 11158 O O . ALA C 1 354 ? -9.369 14.850 143.772 1.000 25.580 354 ALA CCC O 1
ATOM 11160 N N . ALA C 1 355 ? -11.334 15.730 143.073 1.000 27.003 355 ALA CCC N 1
ATOM 11161 C CA . ALA C 1 355 ? -12.153 14.678 143.671 1.000 28.771 355 ALA CCC CA 1
ATOM 11162 C C . ALA C 1 355 ? -11.815 13.305 143.075 1.000 27.906 355 ALA CCC C 1
ATOM 11163 O O . ALA C 1 355 ? -11.780 12.323 143.805 1.000 27.026 355 ALA CCC O 1
ATOM 11165 N N . LEU C 1 356 ? -11.575 13.244 141.759 1.000 26.023 356 LEU CCC N 1
ATOM 11166 C CA . LEU C 1 356 ? -11.266 11.988 141.079 1.000 27.727 356 LEU CCC CA 1
ATOM 11167 C C . LEU C 1 356 ? -9.884 11.465 141.478 1.000 26.497 356 LEU CCC C 1
ATOM 11168 O O . LEU C 1 356 ? -9.725 10.269 141.693 1.000 29.260 356 LEU CCC O 1
ATOM 11173 N N . VAL C 1 357 ? -8.894 12.360 141.566 1.000 27.055 357 VAL CCC N 1
ATOM 11174 C CA . VAL C 1 357 ? -7.550 12.012 141.995 1.000 25.301 357 VAL CCC CA 1
ATOM 11175 C C . VAL C 1 357 ? -7.597 11.470 143.430 1.000 26.255 357 VAL CCC C 1
ATOM 11176 O O . VAL C 1 357 ? -6.996 10.436 143.732 1.000 23.477 357 VAL CCC O 1
ATOM 11180 N N . ALA C 1 358 ? -8.356 12.151 144.297 1.000 26.131 358 ALA CCC N 1
ATOM 11181 C CA . ALA C 1 358 ? -8.484 11.760 145.689 1.000 28.015 358 ALA CCC CA 1
ATOM 11182 C C . ALA C 1 358 ? -9.121 10.374 145.765 1.000 33.005 358 ALA CCC C 1
ATOM 11183 O O . ALA C 1 358 ? -8.692 9.547 146.561 1.000 33.409 358 ALA CCC O 1
ATOM 11185 N N . GLU C 1 359 ? -10.131 10.126 144.914 1.000 31.300 359 GLU CCC N 1
ATOM 11186 C CA . GLU C 1 359 ? -10.821 8.846 144.913 1.000 31.994 359 GLU CCC CA 1
ATOM 11187 C C . GLU C 1 359 ? -9.842 7.719 144.556 1.000 31.111 359 GLU CCC C 1
ATOM 11188 O O . GLU C 1 359 ? -9.806 6.706 145.244 1.000 27.073 359 GLU CCC O 1
ATOM 11194 N N . LYS C 1 360 ? -9.057 7.908 143.489 1.000 29.271 360 LYS CCC N 1
ATOM 11195 C CA . LYS C 1 360 ? -8.148 6.877 142.987 1.000 30.309 360 LYS CCC CA 1
ATOM 11196 C C . LYS C 1 360 ? -6.978 6.647 143.949 1.000 30.309 360 LYS CCC C 1
ATOM 11197 O O . LYS C 1 360 ? -6.612 5.503 144.234 1.000 33.409 360 LYS CCC O 1
ATOM 11203 N N . PHE C 1 361 ? -6.404 7.745 144.459 1.000 30.084 361 PHE CCC N 1
ATOM 11204 C CA . PHE C 1 361 ? -5.327 7.660 145.427 1.000 27.027 361 PHE CCC CA 1
ATOM 11205 C C . PHE C 1 361 ? -5.876 8.100 146.783 1.000 32.760 361 PHE CCC C 1
ATOM 11206 O O . PHE C 1 361 ? -5.555 9.170 147.297 1.000 31.538 361 PHE CCC O 1
ATOM 11214 N N . ASP C 1 362 ? -6.718 7.241 147.370 1.000 33.753 362 ASP CCC N 1
ATOM 11215 C CA . ASP C 1 362 ? -7.530 7.577 148.524 1.000 30.152 362 ASP CCC CA 1
ATOM 11216 C C . ASP C 1 362 ? -6.700 7.628 149.807 1.000 29.768 362 ASP CCC C 1
ATOM 11217 O O . ASP C 1 362 ? -7.194 8.046 150.856 1.000 30.443 362 ASP CCC O 1
ATOM 11222 N N . TRP C 1 363 ? -5.433 7.232 149.720 1.000 28.262 363 TRP CCC N 1
ATOM 11223 C CA . TRP C 1 363 ? -4.475 7.377 150.805 1.000 24.720 363 TRP CCC CA 1
ATOM 11224 C C . TRP C 1 363 ? -3.809 8.764 150.790 1.000 27.527 363 TRP CCC C 1
ATOM 11225 O O . TRP C 1 363 ? -3.145 9.136 151.751 1.000 28.321 363 TRP CCC O 1
ATOM 11236 N N . MET C 1 364 ? -3.937 9.535 149.699 1.000 25.233 364 MET CCC N 1
ATOM 11237 C CA . MET C 1 364 ? -3.298 10.849 149.633 1.000 24.818 364 MET CCC CA 1
ATOM 11238 C C . MET C 1 364 ? -3.970 11.841 150.584 1.000 23.955 364 MET CCC C 1
ATOM 11239 O O . MET C 1 364 ? -5.183 11.786 150.794 1.000 24.673 364 MET CCC O 1
ATOM 11244 N N . THR C 1 365 ? -3.173 12.790 151.091 1.000 23.793 365 THR CCC N 1
ATOM 11245 C CA . THR C 1 365 ? -3.686 13.959 151.804 1.000 25.130 365 THR CCC CA 1
ATOM 11246 C C . THR C 1 365 ? -4.209 14.958 150.777 1.000 24.388 365 THR CCC C 1
ATOM 11247 O O . THR C 1 365 ? -3.907 14.837 149.592 1.000 26.553 365 THR CCC O 1
ATOM 11251 N N . ALA C 1 366 ? -4.980 15.958 151.229 1.000 26.180 366 ALA CCC N 1
ATOM 11252 C CA . ALA C 1 366 ? -5.453 17.017 150.347 1.000 26.030 366 ALA CCC CA 1
ATOM 11253 C C . ALA C 1 366 ? -4.270 17.696 149.666 1.000 25.999 366 ALA CCC C 1
ATOM 11254 O O . ALA C 1 366 ? -4.316 17.975 148.467 1.000 25.098 366 ALA CCC O 1
ATOM 11256 N N . ASP C 1 367 ? -3.200 17.931 150.442 1.000 25.050 367 ASP CCC N 1
ATOM 11257 C CA . ASP C 1 367 ? -2.027 18.613 149.904 1.000 27.240 367 ASP CCC CA 1
ATOM 11258 C C . ASP C 1 367 ? -1.376 17.785 148.783 1.000 26.188 367 ASP CCC C 1
ATOM 11259 O O . ASP C 1 367 ? -0.861 18.331 147.817 1.000 27.656 367 ASP CCC O 1
ATOM 11264 N N . GLN C 1 368 ? -1.379 16.457 148.914 1.000 25.759 368 GLN CCC N 1
ATOM 11265 C CA . GLN C 1 368 ? -0.787 15.578 147.910 1.000 25.803 368 GLN CCC CA 1
ATOM 11266 C C . GLN C 1 368 ? -1.644 15.581 146.642 1.000 26.798 368 GLN CCC C 1
ATOM 11267 O O . GLN C 1 368 ? -1.116 15.506 145.546 1.000 23.563 368 GLN CCC O 1
ATOM 11273 N N . VAL C 1 369 ? -2.961 15.729 146.802 1.000 26.955 369 VAL CCC N 1
ATOM 11274 C CA . VAL C 1 369 ? -3.857 15.899 145.659 1.000 25.344 369 VAL CCC CA 1
ATOM 11275 C C . VAL C 1 369 ? -3.545 17.208 144.924 1.000 24.818 369 VAL CCC C 1
ATOM 11276 O O . VAL C 1 369 ? -3.449 17.219 143.684 1.000 23.528 369 VAL CCC O 1
ATOM 11280 N N . ARG C 1 370 ? -3.348 18.299 145.674 1.000 22.853 370 ARG CCC N 1
ATOM 11281 C CA . ARG C 1 370 ? -2.983 19.572 145.050 1.000 24.677 370 ARG CCC CA 1
ATOM 11282 C C . ARG C 1 370 ? -1.696 19.401 144.237 1.000 24.542 370 ARG CCC C 1
ATOM 11283 O O . ARG C 1 370 ? -1.614 19.821 143.075 1.000 25.014 370 ARG CCC O 1
ATOM 11291 N N . GLN C 1 371 ? -0.666 18.814 144.867 1.000 25.135 371 GLN CCC N 1
ATOM 11292 C CA . GLN C 1 371 ? 0.617 18.615 144.195 1.000 24.359 371 GLN CCC CA 1
ATOM 11293 C C . GLN C 1 371 ? 0.438 17.776 142.927 1.000 23.082 371 GLN CCC C 1
ATOM 11294 O O . GLN C 1 371 ? 1.094 18.030 141.905 1.000 25.598 371 GLN CCC O 1
ATOM 11300 N N . THR C 1 372 ? -0.428 16.758 143.004 1.000 20.465 372 THR CCC N 1
ATOM 11301 C CA . THR C 1 372 ? -0.694 15.922 141.832 1.000 23.262 372 THR CCC CA 1
ATOM 11302 C C . THR C 1 372 ? -1.238 16.756 140.666 1.000 22.281 372 THR CCC C 1
ATOM 11303 O O . THR C 1 372 ? -0.765 16.629 139.529 1.000 26.581 372 THR CCC O 1
ATOM 11307 N N . LEU C 1 373 ? -2.237 17.610 140.946 1.000 23.588 373 LEU CCC N 1
ATOM 11308 C CA . LEU C 1 373 ? -2.801 18.476 139.915 1.000 25.417 373 LEU CCC CA 1
ATOM 11309 C C . LEU C 1 373 ? -1.757 19.454 139.379 1.000 25.146 373 LEU CCC C 1
ATOM 11310 O O . LEU C 1 373 ? -1.660 19.629 138.164 1.000 25.455 373 LEU CCC O 1
ATOM 11315 N N . PHE C 1 374 ? -0.995 20.095 140.285 1.000 23.504 374 PHE CCC N 1
ATOM 11316 C CA . PHE C 1 374 ? -0.069 21.150 139.900 1.000 23.655 374 PHE CCC CA 1
ATOM 11317 C C . PHE C 1 374 ? 1.071 20.591 139.043 1.000 27.774 374 PHE CCC C 1
ATOM 11318 O O . PHE C 1 374 ? 1.580 21.298 138.171 1.000 26.049 374 PHE CCC O 1
ATOM 11326 N N . THR C 1 375 ? 1.482 19.338 139.297 1.000 25.633 375 THR CCC N 1
ATOM 11327 C CA . THR C 1 375 ? 2.689 18.810 138.667 1.000 27.677 375 THR CCC CA 1
ATOM 11328 C C . THR C 1 375 ? 2.376 17.992 137.409 1.000 29.909 375 THR CCC C 1
ATOM 11329 O O . THR C 1 375 ? 3.289 17.378 136.860 1.000 30.066 375 THR CCC O 1
ATOM 11333 N N . THR C 1 376 ? 1.127 18.051 136.909 1.000 27.384 376 THR CCC N 1
ATOM 11334 C CA . THR C 1 376 ? 0.748 17.278 135.729 1.000 27.164 376 THR CCC CA 1
ATOM 11335 C C . THR C 1 376 ? 0.044 18.148 134.674 1.000 30.327 376 THR CCC C 1
ATOM 11336 O O . THR C 1 376 ? -0.619 17.638 133.768 1.000 28.049 376 THR CCC O 1
ATOM 11340 N N . THR C 1 377 ? 0.217 19.463 134.777 1.000 29.999 377 THR CCC N 1
ATOM 11341 C CA . THR C 1 377 ? -0.428 20.416 133.890 1.000 30.033 377 THR CCC CA 1
ATOM 11342 C C . THR C 1 377 ? 0.229 20.423 132.508 1.000 31.134 377 THR CCC C 1
ATOM 11343 O O . THR C 1 377 ? 1.357 19.947 132.326 1.000 28.942 377 THR CCC O 1
ATOM 11347 N N . ASP C 1 378 ? -0.509 20.984 131.538 1.000 30.285 378 ASP CCC N 1
ATOM 11348 C CA . ASP C 1 378 ? 0.012 21.323 130.228 1.000 30.446 378 ASP CCC CA 1
ATOM 11349 C C . ASP C 1 378 ? 0.537 22.754 130.245 1.000 29.963 378 ASP CCC C 1
ATOM 11350 O O . ASP C 1 378 ? 0.088 23.595 131.029 1.000 31.058 378 ASP CCC O 1
ATOM 11355 N N . ASP C 1 379 ? 1.488 23.023 129.351 1.000 30.899 379 ASP CCC N 1
ATOM 11356 C CA . ASP C 1 379 ? 2.088 24.342 129.217 1.000 30.950 379 ASP CCC CA 1
ATOM 11357 C C . ASP C 1 379 ? 1.108 25.271 128.501 1.000 31.477 379 ASP CCC C 1
ATOM 11358 O O . ASP C 1 379 ? 0.108 24.815 127.924 1.000 27.055 379 ASP CCC O 1
ATOM 11363 N N . THR C 1 380 ? 1.404 26.580 128.568 1.000 30.835 380 THR CCC N 1
ATOM 11364 C CA . THR C 1 380 ? 0.459 27.617 128.169 1.000 33.384 380 THR CCC CA 1
ATOM 11365 C C . THR C 1 380 ? 0.986 28.433 126.982 1.000 36.733 380 THR CCC C 1
ATOM 11366 O O . THR C 1 380 ? 2.193 28.525 126.759 1.000 36.775 380 THR CCC O 1
ATOM 11370 N N . GLU C 1 381 ? 0.055 29.015 126.206 1.000 37.679 381 GLU CCC N 1
ATOM 11371 C CA . GLU C 1 381 ? 0.372 29.873 125.066 1.000 38.597 381 GLU CCC CA 1
ATOM 11372 C C . GLU C 1 381 ? 1.200 29.100 124.046 1.000 39.036 381 GLU CCC C 1
ATOM 11373 O O . GLU C 1 381 ? 2.216 29.606 123.579 1.000 38.255 381 GLU CCC O 1
ATOM 11379 N N . LEU C 1 382 ? 0.732 27.895 123.698 1.000 38.343 382 LEU CCC N 1
ATOM 11380 C CA . LEU C 1 382 ? 1.455 27.002 122.818 1.000 41.687 382 LEU CCC CA 1
ATOM 11381 C C . LEU C 1 382 ? 1.013 27.241 121.381 1.000 42.502 382 LEU CCC C 1
ATOM 11382 O O . LEU C 1 382 ? -0.135 27.598 121.125 1.000 44.672 382 LEU CCC O 1
ATOM 11387 N N . ASP C 1 383 ? 1.931 26.955 120.459 1.000 42.087 383 ASP CCC N 1
ATOM 11388 C CA . ASP C 1 383 ? 1.666 27.045 119.037 1.000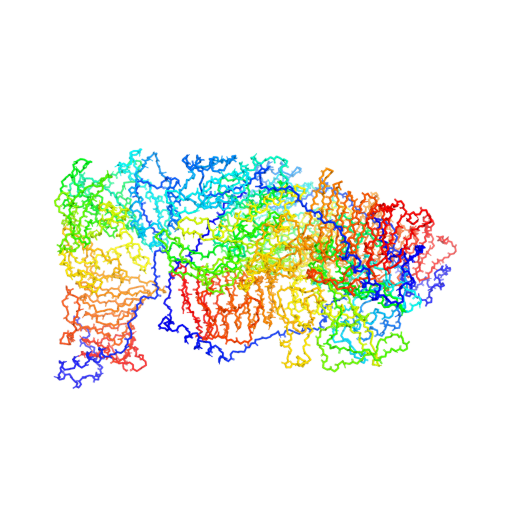 42.901 383 ASP CCC CA 1
ATOM 11389 C C . ASP C 1 383 ? 0.537 26.092 118.648 1.000 44.859 383 ASP CCC C 1
ATOM 11390 O O . ASP C 1 383 ? 0.428 24.982 119.187 1.000 43.372 383 ASP CCC O 1
ATOM 11395 N N . ALA C 1 384 ? -0.293 26.531 117.690 1.000 43.697 384 ALA CCC N 1
ATOM 11396 C CA . ALA C 1 384 ? -1.431 25.753 117.227 1.000 40.416 384 ALA CCC CA 1
ATOM 11397 C C . ALA C 1 384 ? -1.005 24.377 116.729 1.000 43.142 384 ALA CCC C 1
ATOM 11398 O O . ALA C 1 384 ? -1.788 23.431 116.782 1.000 49.028 384 ALA CCC O 1
ATOM 11400 N N . SER C 1 385 ? 0.240 24.250 116.264 1.000 42.558 385 SER CCC N 1
ATOM 11401 C CA . SER C 1 385 ? 0.686 22.983 115.705 1.000 45.475 385 SER CCC CA 1
ATOM 11402 C C . SER C 1 385 ? 0.877 21.917 116.782 1.000 49.466 385 SER CCC C 1
ATOM 11403 O O . SER C 1 385 ? 1.079 20.753 116.447 1.000 49.469 385 SER CCC O 1
ATOM 11406 N N . LEU C 1 386 ? 0.819 22.303 118.067 1.000 48.379 386 LEU CCC N 1
ATOM 11407 C CA . LEU C 1 386 ? 0.960 21.322 119.134 1.000 45.053 386 LEU CCC CA 1
ATOM 11408 C C . LEU C 1 386 ? -0.377 20.673 119.511 1.000 45.307 386 LEU CCC C 1
ATOM 11409 O O . LEU C 1 386 ? -0.415 19.881 120.452 1.000 46.945 386 LEU CCC O 1
ATOM 11414 N N . ALA C 1 387 ? -1.462 20.972 118.774 1.000 42.026 387 ALA CCC N 1
ATOM 11415 C CA . ALA C 1 387 ? -2.771 20.391 119.060 1.000 42.230 387 ALA CCC CA 1
ATOM 11416 C C . ALA C 1 387 ? -2.789 18.916 118.668 1.000 44.979 387 ALA CCC C 1
ATOM 11417 O O . ALA C 1 387 ? -1.834 18.430 118.066 1.000 46.957 387 ALA CCC O 1
ATOM 11419 N N . GLY C 1 388 ? -3.843 18.197 119.081 1.000 42.930 388 GLY CCC N 1
ATOM 11420 C CA . GLY C 1 388 ? -4.023 16.810 118.681 1.000 44.529 388 GLY CCC CA 1
ATOM 11421 C C . GLY C 1 388 ? -3.476 15.813 119.699 1.000 48.502 388 GLY CCC C 1
ATOM 11422 O O . GLY C 1 388 ? -2.512 16.095 120.422 1.000 52.193 388 GLY CCC O 1
ATOM 11423 N N . ASN C 1 389 ? -4.092 14.623 119.711 1.000 47.670 389 ASN CCC N 1
ATOM 11424 C CA . ASN C 1 389 ? -3.780 13.576 120.668 1.000 52.261 389 ASN CCC CA 1
ATOM 11425 C C . ASN C 1 389 ? -2.333 13.115 120.550 1.000 50.460 389 ASN CCC C 1
ATOM 11426 O O . ASN C 1 389 ? -1.716 12.779 121.560 1.000 48.073 389 ASN CCC O 1
ATOM 11431 N N . ALA C 1 390 ? -1.804 13.107 119.326 1.000 46.250 390 ALA CCC N 1
ATOM 11432 C CA . ALA C 1 390 ? -0.448 12.638 119.108 1.000 45.834 390 ALA CCC CA 1
ATOM 11433 C C . ALA C 1 390 ? 0.537 13.541 119.851 1.000 47.292 390 ALA CCC C 1
ATOM 11434 O O . ALA C 1 390 ? 1.655 13.122 120.151 1.000 44.600 390 ALA CCC O 1
ATOM 11436 N N . ASN C 1 391 ? 0.121 14.778 120.154 1.000 44.263 391 ASN CCC N 1
ATOM 11437 C CA . ASN C 1 391 ? 1.026 15.726 120.787 1.000 43.870 391 ASN CCC CA 1
ATOM 11438 C C . ASN C 1 391 ? 0.713 15.931 122.277 1.000 44.094 391 ASN CCC C 1
ATOM 11439 O O . ASN C 1 391 ? 1.268 16.836 122.902 1.000 46.042 391 ASN CCC O 1
ATOM 11444 N N . ALA C 1 392 ? -0.158 15.088 122.845 1.000 38.940 392 ALA CCC N 1
ATOM 11445 C CA . ALA C 1 392 ? -0.636 15.267 124.210 1.000 38.910 392 ALA CCC CA 1
ATOM 11446 C C . ALA C 1 392 ? 0.517 15.422 125.207 1.000 39.918 392 ALA CCC C 1
ATOM 11447 O O . ALA C 1 392 ? 0.463 16.300 126.064 1.000 44.261 392 ALA CCC O 1
ATOM 11449 N N . GLU C 1 393 ? 1.559 14.583 125.102 1.000 36.639 393 GLU CCC N 1
ATOM 11450 C CA . GLU C 1 393 ? 2.682 14.639 126.033 1.000 38.636 393 GLU CCC CA 1
ATOM 11451 C C . GLU C 1 393 ? 3.659 15.759 125.668 1.000 38.840 393 GLU CCC C 1
ATOM 11452 O O . GLU C 1 393 ? 4.376 16.269 126.529 1.000 41.278 393 GLU CCC O 1
ATOM 11458 N N . LYS C 1 394 ? 3.663 16.173 124.399 1.000 36.341 394 LYS CCC N 1
ATOM 11459 C CA . LYS C 1 394 ? 4.512 17.279 124.004 1.000 37.807 394 LYS CCC CA 1
ATOM 11460 C C . LYS C 1 394 ? 4.029 18.575 124.646 1.000 37.085 394 LYS CCC C 1
ATOM 11461 O O . LYS C 1 394 ? 4.826 19.478 124.843 1.000 37.851 394 LYS CCC O 1
ATOM 11467 N N . ARG C 1 395 ? 2.735 18.657 124.957 1.000 32.170 395 ARG CCC N 1
ATOM 11468 C CA . ARG C 1 395 ? 2.151 19.854 125.543 1.000 36.948 395 ARG CCC CA 1
ATOM 11469 C C . ARG C 1 395 ? 2.412 19.967 127.053 1.000 36.921 395 ARG CCC C 1
ATOM 11470 O O . ARG C 1 395 ? 2.069 20.982 127.660 1.000 36.265 395 ARG CCC O 1
ATOM 11478 N N . ARG C 1 396 ? 3.012 18.941 127.668 1.000 32.317 396 ARG CCC N 1
ATOM 11479 C CA . ARG C 1 396 ? 3.209 18.923 129.114 1.000 34.682 396 ARG CCC CA 1
ATOM 11480 C C . ARG C 1 396 ? 4.084 20.101 129.556 1.000 32.772 396 ARG CCC C 1
ATOM 11481 O O . ARG C 1 396 ? 5.078 20.420 128.917 1.000 31.992 396 ARG CCC O 1
ATOM 11489 N N . ARG C 1 397 ? 3.702 20.758 130.651 1.000 30.964 397 ARG CCC N 1
ATOM 11490 C CA . ARG C 1 397 ? 4.531 21.794 131.254 1.000 31.246 397 ARG CCC CA 1
ATOM 11491 C C . ARG C 1 397 ? 5.632 21.147 132.099 1.000 32.825 397 ARG CCC C 1
ATOM 11492 O O . ARG C 1 397 ? 5.363 20.345 132.999 1.000 30.816 397 ARG CCC O 1
ATOM 11500 N N . VAL C 1 398 ? 6.880 21.526 131.829 1.000 31.179 398 VAL CCC N 1
ATOM 11501 C CA . VAL C 1 398 ? 7.980 21.011 132.623 1.000 31.707 398 VAL CCC CA 1
ATOM 11502 C C . VAL C 1 398 ? 8.751 22.197 133.190 1.000 29.608 398 VAL CCC C 1
ATOM 11503 O O . VAL C 1 398 ? 9.766 22.603 132.642 1.000 29.883 398 VAL CCC O 1
ATOM 11507 N N . LYS C 1 399 ? 8.240 22.765 134.277 1.000 29.508 399 LYS CCC N 1
ATOM 11508 C CA . LYS C 1 399 ? 8.863 23.918 134.911 1.000 30.501 399 LYS CCC CA 1
ATOM 11509 C C . LYS C 1 399 ? 8.803 23.702 136.409 1.000 29.098 399 LYS CCC C 1
ATOM 11510 O O . LYS C 1 399 ? 7.862 23.072 136.894 1.000 27.819 399 LYS CCC O 1
ATOM 11516 N N . THR C 1 400 ? 9.793 24.247 137.125 1.000 28.948 400 THR CCC N 1
ATOM 11517 C CA . THR C 1 400 ? 9.866 23.969 138.552 1.000 30.081 400 THR CCC CA 1
ATOM 11518 C C . THR C 1 400 ? 9.208 25.090 139.361 1.000 31.747 400 THR CCC C 1
ATOM 11519 O O . THR C 1 400 ? 9.253 25.091 140.587 1.000 29.730 400 THR CCC O 1
ATOM 11523 N N . SER C 1 401 ? 8.586 26.058 138.687 1.000 30.753 401 SER CCC N 1
ATOM 11524 C CA . SER C 1 401 ? 7.873 27.071 139.444 1.000 34.205 401 SER CCC CA 1
ATOM 11525 C C . SER C 1 401 ? 6.619 27.510 138.699 1.000 28.291 401 SER CCC C 1
ATOM 11526 O O . SER C 1 401 ? 6.500 27.313 137.499 1.000 30.257 401 SER CCC O 1
ATOM 11529 N N . PRO C 1 402 ? 5.626 28.084 139.399 1.000 29.352 402 PRO CCC N 1
ATOM 11530 C CA . PRO C 1 402 ? 4.394 28.543 138.757 1.000 28.437 402 PRO CCC CA 1
ATOM 11531 C C . PRO C 1 402 ? 4.630 29.941 138.178 1.000 30.283 402 PRO CCC C 1
ATOM 11532 O O . PRO C 1 402 ? 5.679 30.535 138.420 1.000 31.078 402 PRO CCC O 1
ATOM 11536 N N . ASP C 1 403 ? 3.661 30.484 137.430 1.000 31.583 403 ASP CCC N 1
ATOM 11537 C CA . ASP C 1 403 ? 3.814 31.852 136.947 1.000 34.590 403 ASP CCC CA 1
ATOM 11538 C C . ASP C 1 403 ? 2.587 32.690 137.308 1.000 33.519 403 ASP CCC C 1
ATOM 11539 O O . ASP C 1 403 ? 1.520 32.153 137.620 1.000 28.057 403 ASP CCC O 1
ATOM 11544 N N . TYR C 1 404 ? 2.755 34.014 137.232 1.000 29.517 404 TYR CCC N 1
ATOM 11545 C CA . TYR C 1 404 ? 1.762 34.976 137.701 1.000 31.721 404 TYR CCC CA 1
ATOM 11546 C C . TYR C 1 404 ? 0.465 34.948 136.884 1.000 28.334 404 TYR CCC C 1
ATOM 11547 O O . TYR C 1 404 ? -0.577 35.353 137.406 1.000 28.865 404 TYR CCC O 1
ATOM 11556 N N . LYS C 1 405 ? 0.532 34.495 135.619 1.000 26.203 405 LYS CCC N 1
ATOM 11557 C CA . LYS C 1 405 ? -0.642 34.496 134.755 1.000 29.417 405 LYS CCC CA 1
ATOM 11558 C C . LYS C 1 405 ? -1.442 33.208 134.891 1.000 29.886 405 LYS CCC C 1
ATOM 11559 O O . LYS C 1 405 ? -2.667 33.270 134.864 1.000 31.854 405 LYS CCC O 1
ATOM 11565 N N . TYR C 1 406 ? -0.753 32.056 134.995 1.000 29.651 406 TYR CCC N 1
ATOM 11566 C CA . TYR C 1 406 ? -1.389 30.757 134.822 1.000 29.835 406 TYR CCC CA 1
ATOM 11567 C C . TYR C 1 406 ? -1.269 29.870 136.060 1.000 33.738 406 TYR CCC C 1
ATOM 11568 O O . TYR C 1 406 ? -1.827 28.766 136.084 1.000 32.434 406 TYR CCC O 1
ATOM 11577 N N . GLY C 1 407 ? -0.559 30.344 137.093 1.000 28.451 407 GLY CCC N 1
ATOM 11578 C CA . GLY C 1 407 ? -0.247 29.468 138.210 1.000 28.258 407 GLY CCC CA 1
ATOM 11579 C C . GLY C 1 407 ? 0.638 28.323 137.732 1.000 27.677 407 GLY CCC C 1
ATOM 11580 O O . GLY C 1 407 ? 1.619 28.564 137.029 1.000 30.029 407 GLY CCC O 1
ATOM 11581 N N . TRP C 1 408 ? 0.229 27.087 138.047 1.000 28.927 408 TRP CCC N 1
ATOM 11582 C CA . TRP C 1 408 ? 1.021 25.903 137.753 1.000 28.045 408 TRP CCC CA 1
ATOM 11583 C C . TRP C 1 408 ? 0.751 25.413 136.334 1.000 31.261 408 TRP CCC C 1
ATOM 11584 O O . TRP C 1 408 ? 1.370 24.444 135.911 1.000 33.939 408 TRP CCC O 1
ATOM 11595 N N . GLY C 1 409 ? -0.139 26.100 135.589 1.000 29.293 409 GLY CCC N 1
ATOM 11596 C CA . GLY C 1 409 ? -0.358 25.783 134.186 1.000 27.635 409 GLY CCC CA 1
ATOM 11597 C C . GLY C 1 409 ? -1.780 25.269 133.939 1.000 27.231 409 GLY CCC C 1
ATOM 11598 O O . GLY C 1 409 ? -2.654 25.444 134.788 1.000 25.392 409 GLY CCC O 1
ATOM 11599 N N . MET C 1 410 ? -2.005 24.643 132.769 1.000 24.101 410 MET CCC N 1
ATOM 11600 C CA . MET C 1 410 ? -3.336 24.218 132.365 1.000 25.780 410 MET CCC CA 1
ATOM 11601 C C . MET C 1 410 ? -3.616 22.821 132.912 1.000 25.929 410 MET CCC C 1
ATOM 11602 O O . MET C 1 410 ? -2.918 21.871 132.549 1.000 25.597 410 MET CCC O 1
ATOM 11607 N N . LEU C 1 411 ? -4.666 22.701 133.729 1.000 26.557 411 LEU CCC N 1
ATOM 11608 C CA . LEU C 1 411 ? -5.141 21.442 134.267 1.000 27.823 411 LEU CCC CA 1
ATOM 11609 C C . LEU C 1 411 ? -5.177 20.376 133.173 1.000 31.730 411 LEU CCC C 1
ATOM 11610 O O . LEU C 1 411 ? -5.624 20.634 132.061 1.000 26.580 411 LEU CCC O 1
ATOM 11615 N N . ASN C 1 412 ? -4.731 19.166 133.525 1.000 29.660 412 ASN CCC N 1
ATOM 11616 C CA . ASN C 1 412 ? -4.890 18.008 132.658 1.000 30.387 412 ASN CCC CA 1
ATOM 11617 C C . ASN C 1 412 ? -5.367 16.851 133.531 1.000 31.027 412 ASN CCC C 1
ATOM 11618 O O . ASN C 1 412 ? -4.569 16.213 134.226 1.000 29.422 412 ASN CCC O 1
ATOM 11623 N N . GLN C 1 413 ? -6.685 16.627 133.517 1.000 29.241 413 GLN CCC N 1
ATOM 11624 C CA . GLN C 1 413 ? -7.330 15.692 134.423 1.000 31.997 413 GLN CCC CA 1
ATOM 11625 C C . GLN C 1 413 ? -6.777 14.285 134.182 1.000 32.641 413 GLN CCC C 1
ATOM 11626 O O . GLN C 1 413 ? -6.492 13.549 135.125 1.000 31.404 413 GLN CCC O 1
ATOM 11632 N N . GLU C 1 414 ? -6.609 13.936 132.903 1.000 32.433 414 GLU CCC N 1
ATOM 11633 C CA . GLU C 1 414 ? -6.199 12.594 132.537 1.000 33.064 414 GLU CCC CA 1
ATOM 11634 C C . GLU C 1 414 ? -4.776 12.312 133.046 1.000 31.264 414 GLU CCC C 1
ATOM 11635 O O . GLU C 1 414 ? -4.510 11.232 133.557 1.000 29.101 414 GLU CCC O 1
ATOM 11641 N N . ARG C 1 415 ? -3.862 13.279 132.892 1.000 27.434 415 ARG CCC N 1
ATOM 11642 C CA . ARG C 1 415 ? -2.505 13.096 133.377 1.000 28.484 415 ARG CCC CA 1
ATOM 11643 C C . ARG C 1 415 ? -2.476 13.079 134.910 1.000 28.302 415 ARG CCC C 1
ATOM 11644 O O . ARG C 1 415 ? -1.755 12.283 135.499 1.000 27.803 415 ARG CCC O 1
ATOM 11652 N N . ALA C 1 416 ? -3.275 13.938 135.542 1.000 25.521 416 ALA CCC N 1
ATOM 11653 C CA . ALA C 1 416 ? -3.356 13.980 136.992 1.000 27.203 416 ALA CCC CA 1
ATOM 11654 C C . ALA C 1 416 ? -3.754 12.612 137.552 1.000 27.893 416 ALA CCC C 1
ATOM 11655 O O . ALA C 1 416 ? -3.223 12.188 138.576 1.000 24.179 416 ALA CCC O 1
ATOM 11657 N N . LEU C 1 417 ? -4.675 11.912 136.866 1.000 28.349 417 LEU CCC N 1
ATOM 11658 C CA . LEU C 1 417 ? -5.155 10.631 137.370 1.000 27.199 417 LEU CCC CA 1
ATOM 11659 C C . LEU C 1 417 ? -4.079 9.534 137.312 1.000 26.705 417 LEU CCC C 1
ATOM 11660 O O . LEU C 1 417 ? -4.252 8.473 137.889 1.000 26.153 417 LEU CCC O 1
ATOM 11665 N N . LYS C 1 418 ? -2.947 9.795 136.658 1.000 27.707 418 LYS CCC N 1
ATOM 11666 C CA . LYS C 1 418 ? -1.858 8.829 136.626 1.000 29.013 418 LYS CCC CA 1
ATOM 11667 C C . LYS C 1 418 ? -0.864 9.112 137.756 1.000 26.877 418 LYS CCC C 1
ATOM 11668 O O . LYS C 1 418 ? 0.209 8.514 137.811 1.000 25.555 418 LYS CCC O 1
ATOM 11674 N N . GLY C 1 419 ? -1.221 10.063 138.624 1.000 26.220 419 GLY CCC N 1
ATOM 11675 C CA . GLY C 1 419 ? -0.443 10.344 139.820 1.000 25.517 419 GLY CCC CA 1
ATOM 11676 C C . GLY C 1 419 ? 0.475 11.548 139.633 1.000 25.452 419 GLY CCC C 1
ATOM 11677 O O . GLY C 1 419 ? 0.481 12.187 138.573 1.000 26.255 419 GLY CCC O 1
ATOM 11678 N N . PRO C 1 420 ? 1.264 11.917 140.669 1.000 26.368 420 PRO CCC N 1
ATOM 11679 C CA . PRO C 1 420 ? 2.099 13.111 140.603 1.000 24.562 420 PRO CCC CA 1
ATOM 11680 C C . PRO C 1 420 ? 3.034 13.104 139.394 1.000 24.551 420 PRO CCC C 1
ATOM 11681 O O . PRO C 1 420 ? 3.485 12.048 138.963 1.000 25.781 420 PRO CCC O 1
ATOM 11685 N N . GLY C 1 421 ? 3.379 14.304 138.900 1.000 23.347 421 GLY CCC N 1
ATOM 11686 C CA . GLY C 1 421 ? 4.324 14.425 137.808 1.000 23.216 421 GLY CCC CA 1
ATOM 11687 C C . GLY C 1 421 ? 5.633 15.097 138.204 1.000 23.762 421 GLY CCC C 1
ATOM 11688 O O . GLY C 1 421 ? 6.523 15.260 137.363 1.000 21.230 421 GLY CCC O 1
ATOM 11689 N N . ALA C 1 422 ? 5.752 15.506 139.470 1.000 22.374 422 ALA CCC N 1
ATOM 11690 C CA . ALA C 1 422 ? 7.017 16.025 139.964 1.000 22.950 422 ALA CCC CA 1
ATOM 11691 C C . ALA C 1 422 ? 7.058 15.906 141.483 1.000 24.657 422 ALA CCC C 1
ATOM 11692 O O . ALA C 1 422 ? 6.032 16.044 142.150 1.000 25.871 422 ALA CCC O 1
ATOM 11694 N N . PHE C 1 423 ? 8.257 15.613 141.995 1.000 23.067 423 PHE CCC N 1
ATOM 11695 C CA . PHE C 1 423 ? 8.525 15.637 143.424 1.000 24.636 423 PHE CCC CA 1
ATOM 11696 C C . PHE C 1 423 ? 9.403 16.848 143.694 1.000 24.987 423 PHE CCC C 1
ATOM 11697 O O . PHE C 1 423 ? 10.589 16.836 143.374 1.000 27.076 423 PHE CCC O 1
ATOM 11705 N N . MET C 1 424 ? 8.795 17.907 144.234 1.000 25.323 424 MET CCC N 1
ATOM 11706 C CA . MET C 1 424 ? 9.471 19.163 144.503 1.000 26.027 424 MET CCC CA 1
ATOM 11707 C C . MET C 1 424 ? 8.526 20.020 145.346 1.000 28.041 424 MET CCC C 1
ATOM 11708 O O . MET C 1 424 ? 7.349 19.682 145.485 1.000 26.246 424 MET CCC O 1
ATOM 11713 N N . ASP C 1 425 ? 9.057 21.111 145.921 1.000 25.443 425 ASP CCC N 1
ATOM 11714 C CA . ASP C 1 425 ? 8.228 22.057 146.660 1.000 25.569 425 ASP CCC CA 1
ATOM 11715 C C . ASP C 1 425 ? 7.337 22.817 145.675 1.000 27.763 425 ASP CCC C 1
ATOM 11716 O O . ASP C 1 425 ? 7.835 23.361 144.686 1.000 27.315 425 ASP CCC O 1
ATOM 11721 N N . VAL C 1 426 ? 6.020 22.809 145.906 1.000 25.910 426 VAL CCC N 1
ATOM 11722 C CA . VAL C 1 426 ? 5.121 23.534 145.009 1.000 27.147 426 VAL CCC CA 1
ATOM 11723 C C . VAL C 1 426 ? 4.421 24.678 145.761 1.000 27.636 426 VAL CCC C 1
ATOM 11724 O O . VAL C 1 426 ? 3.504 25.282 145.225 1.000 28.914 426 VAL CCC O 1
ATOM 11728 N N . THR C 1 427 ? 4.848 24.971 146.999 1.000 25.540 427 THR CCC N 1
ATOM 11729 C CA . THR C 1 427 ? 4.111 25.842 147.899 1.000 28.588 427 THR CCC CA 1
ATOM 11730 C C . THR C 1 427 ? 4.823 27.177 148.127 1.000 31.940 427 THR CCC C 1
ATOM 11731 O O . THR C 1 427 ? 6.018 27.321 147.864 1.000 29.585 427 THR CCC O 1
ATOM 11735 N N . LYS C 1 428 ? 4.064 28.150 148.656 1.000 33.220 428 LYS CCC N 1
ATOM 11736 C CA A LYS C 1 428 ? 4.601 29.444 149.047 0.500 32.000 428 LYS CCC CA 1
ATOM 11737 C CA B LYS C 1 428 ? 4.600 29.442 149.051 0.500 30.903 428 LYS CCC CA 1
ATOM 11738 C C . LYS C 1 428 ? 5.080 29.384 150.497 1.000 31.381 428 LYS CCC C 1
ATOM 11739 O O . LYS C 1 428 ? 6.060 30.031 150.838 1.000 33.673 428 LYS CCC O 1
ATOM 11750 N N . TYR C 1 429 ? 4.376 28.629 151.349 1.000 30.110 429 TYR CCC N 1
ATOM 11751 C CA . TYR C 1 429 ? 4.593 28.720 152.787 1.000 29.886 429 TYR CCC CA 1
ATOM 11752 C C . TYR C 1 429 ? 5.004 27.393 153.426 1.000 34.650 429 TYR CCC C 1
ATOM 11753 O O . TYR C 1 429 ? 5.333 27.373 154.611 1.000 32.116 429 TYR CCC O 1
ATOM 11762 N N . GLY C 1 430 ? 4.945 26.280 152.679 1.000 32.424 430 GLY CCC N 1
ATOM 11763 C CA . GLY C 1 430 ? 5.299 24.985 153.221 1.000 34.733 430 GLY CCC CA 1
ATOM 11764 C C . GLY C 1 430 ? 6.597 24.468 152.603 1.000 35.231 430 GLY CCC C 1
ATOM 11765 O O . GLY C 1 430 ? 7.437 25.264 152.170 1.000 35.128 430 GLY CCC O 1
ATOM 11766 N N . ASN C 1 431 ? 6.731 23.133 152.552 1.000 35.615 431 ASN CCC N 1
ATOM 11767 C CA . ASN C 1 431 ? 7.821 22.507 151.819 1.000 35.764 431 ASN CCC CA 1
ATOM 11768 C C . ASN C 1 431 ? 7.422 21.092 151.416 1.000 31.239 431 ASN CCC C 1
ATOM 11769 O O . ASN C 1 431 ? 7.484 20.191 152.231 1.000 30.575 431 ASN CCC O 1
ATOM 11774 N N . THR C 1 432 ? 7.025 20.901 150.151 1.000 27.867 432 THR CCC N 1
ATOM 11775 C CA . THR C 1 432 ? 6.564 19.592 149.705 1.000 26.444 432 THR CCC CA 1
ATOM 11776 C C . THR C 1 432 ? 7.669 18.859 148.930 1.000 26.074 432 THR CCC C 1
ATOM 11777 O O . THR C 1 432 ? 7.372 18.019 148.089 1.000 29.226 432 THR CCC O 1
ATOM 11781 N N . ASN C 1 433 ? 8.925 19.174 149.225 1.000 22.558 433 ASN CCC N 1
ATOM 11782 C CA . ASN C 1 433 ? 10.083 18.628 148.525 1.000 29.187 433 ASN CCC CA 1
ATOM 11783 C C . ASN C 1 433 ? 10.054 17.094 148.508 1.000 28.649 433 ASN CCC C 1
ATOM 11784 O O . ASN C 1 433 ? 10.298 16.471 147.471 1.000 30.393 433 ASN CCC O 1
ATOM 11789 N N . ILE C 1 434 ? 9.751 16.500 149.658 1.000 23.364 434 ILE CCC N 1
ATOM 11790 C CA . ILE C 1 434 ? 9.661 15.064 149.833 1.000 25.531 434 ILE CCC CA 1
ATOM 11791 C C . ILE C 1 434 ? 8.196 14.655 149.682 1.000 23.820 434 ILE CCC C 1
ATOM 11792 O O . ILE C 1 434 ? 7.324 15.201 150.340 1.000 27.263 434 ILE CCC O 1
ATOM 11797 N N . PHE C 1 435 ? 7.922 13.669 148.843 1.000 22.709 435 PHE CCC N 1
ATOM 11798 C CA . PHE C 1 435 ? 6.566 13.145 148.740 1.000 23.890 435 PHE CCC CA 1
ATOM 11799 C C . PHE C 1 435 ? 6.491 11.908 149.627 1.000 25.135 435 PHE CCC C 1
ATOM 11800 O O . PHE C 1 435 ? 7.208 10.941 149.359 1.000 23.599 435 PHE CCC O 1
ATOM 11808 N N . ASN C 1 436 ? 5.679 11.986 150.699 1.000 25.175 436 ASN CCC N 1
ATOM 11809 C CA . ASN C 1 436 ? 5.516 10.909 151.663 1.000 26.989 436 ASN CCC CA 1
ATOM 11810 C C . ASN C 1 436 ? 4.318 10.055 151.268 1.000 27.845 436 ASN CCC C 1
ATOM 11811 O O . ASN C 1 436 ? 3.197 10.311 151.714 1.000 29.398 436 ASN CCC O 1
ATOM 11816 N N . ALA C 1 437 ? 4.557 9.050 150.415 1.000 28.310 437 ALA CCC N 1
ATOM 11817 C CA . ALA C 1 437 ? 3.505 8.150 149.970 1.000 26.789 437 ALA CCC CA 1
ATOM 11818 C C . ALA C 1 437 ? 3.248 7.085 151.035 1.000 30.586 437 ALA CCC C 1
ATOM 11819 O O . ALA C 1 437 ? 3.989 6.105 151.140 1.000 30.697 437 ALA CCC O 1
ATOM 11821 N N . GLU C 1 438 ? 2.211 7.316 151.850 1.000 29.943 438 GLU CCC N 1
ATOM 11822 C CA . GLU C 1 438 ? 1.824 6.383 152.886 1.000 29.665 438 GLU CCC CA 1
ATOM 11823 C C . GLU C 1 438 ? 0.649 5.563 152.372 1.000 33.959 438 GLU CCC C 1
ATOM 11824 O O . GLU C 1 438 ? -0.503 6.030 152.347 1.000 29.895 438 GLU CCC O 1
ATOM 11830 N N . ILE C 1 439 ? 0.960 4.340 151.924 1.000 30.338 439 ILE CCC N 1
ATOM 11831 C CA . ILE C 1 439 ? -0.054 3.502 151.312 1.000 29.994 439 ILE CCC CA 1
ATOM 11832 C C . ILE C 1 439 ? -0.337 2.318 152.244 1.000 32.875 439 ILE CCC C 1
ATOM 11833 O O . ILE C 1 439 ? 0.580 1.565 152.568 1.000 29.841 439 ILE CCC O 1
ATOM 11838 N N . PRO C 1 440 ? -1.603 2.108 152.696 1.000 32.762 440 PRO CCC N 1
ATOM 11839 C CA . PRO C 1 440 ? -1.918 1.041 153.645 1.000 36.646 440 PRO CCC CA 1
ATOM 11840 C C . PRO C 1 440 ? -1.899 -0.360 153.042 1.000 33.505 440 PRO CCC C 1
ATOM 11841 O O . PRO C 1 440 ? -1.935 -0.521 151.825 1.000 34.867 440 PRO CCC O 1
ATOM 11845 N N . ALA C 1 441 ? -1.865 -1.361 153.936 1.000 33.042 441 ALA CCC N 1
ATOM 11846 C CA . ALA C 1 441 ? -1.898 -2.767 153.574 1.000 35.253 441 ALA CCC CA 1
ATOM 11847 C C . ALA C 1 441 ? -3.086 -3.029 152.656 1.000 36.653 441 ALA CCC C 1
ATOM 11848 O O . ALA C 1 441 ? -4.169 -2.498 152.878 1.000 38.071 441 ALA CCC O 1
ATOM 11850 N N . GLY C 1 442 ? -2.860 -3.818 151.599 1.000 34.329 442 GLY CCC N 1
ATOM 11851 C CA . GLY C 1 442 ? -3.951 -4.192 150.726 1.000 34.140 442 GLY CCC CA 1
ATOM 11852 C C . GLY C 1 442 ? -4.163 -3.209 149.583 1.000 37.434 442 GLY CCC C 1
ATOM 11853 O O . GLY C 1 442 ? -4.938 -3.514 148.676 1.000 37.773 442 GLY CCC O 1
ATOM 11854 N N . LYS C 1 443 ? -3.459 -2.066 149.580 1.000 35.513 443 LYS CCC N 1
ATOM 11855 C CA . LYS C 1 443 ? -3.644 -1.108 148.493 1.000 34.578 443 LYS CCC CA 1
ATOM 11856 C C . LYS C 1 443 ? -2.403 -1.063 147.593 1.000 34.548 443 LYS CCC C 1
ATOM 11857 O O . LYS C 1 443 ? -1.284 -1.080 148.104 1.000 36.547 443 LYS CCC O 1
ATOM 11863 N N . THR C 1 444 ? -2.613 -1.028 146.267 1.000 30.023 444 THR CCC N 1
ATOM 11864 C CA . THR C 1 444 ? -1.579 -0.861 145.262 1.000 31.447 444 THR CCC CA 1
ATOM 11865 C C . THR C 1 444 ? -1.908 0.365 144.397 1.000 32.057 444 THR CCC C 1
ATOM 11866 O O . THR C 1 444 ? -3.017 0.477 143.877 1.000 34.694 444 THR CCC O 1
ATOM 11870 N N . SER C 1 445 ? -0.942 1.281 144.219 1.000 30.698 445 SER CCC N 1
ATOM 11871 C CA . SER C 1 445 ? -1.139 2.406 143.313 1.000 29.100 445 SER CCC CA 1
ATOM 11872 C C . SER C 1 445 ? -0.034 2.437 142.255 1.000 28.735 445 SER CCC C 1
ATOM 11873 O O . SER C 1 445 ? 1.078 1.934 142.478 1.000 30.565 445 SER CCC O 1
ATOM 11876 N N . TYR C 1 446 ? -0.357 3.037 141.098 1.000 25.678 446 TYR CCC N 1
ATOM 11877 C CA . TYR C 1 446 ? 0.565 3.170 139.981 1.000 26.130 446 TYR CCC CA 1
ATOM 11878 C C . TYR C 1 446 ? 0.806 4.651 139.687 1.000 26.345 446 TYR CCC C 1
ATOM 11879 O O . TYR C 1 446 ? -0.142 5.406 139.454 1.000 27.121 446 TYR CCC O 1
ATOM 11888 N N . PHE C 1 447 ? 2.076 5.076 139.754 1.000 25.320 447 PHE CCC N 1
ATOM 11889 C CA . PHE C 1 447 ? 2.470 6.401 139.307 1.000 22.783 447 PHE CCC CA 1
ATOM 11890 C C . PHE C 1 447 ? 3.021 6.226 137.896 1.000 23.572 447 PHE CCC C 1
ATOM 11891 O O . PHE C 1 447 ? 4.105 5.669 137.713 1.000 27.041 447 PHE CCC O 1
ATOM 11899 N N . GLU C 1 448 ? 2.264 6.661 136.897 1.000 24.576 448 GLU CCC N 1
ATOM 11900 C CA . GLU C 1 448 ? 2.606 6.301 135.520 1.000 25.287 448 GLU CCC CA 1
ATOM 11901 C C . GLU C 1 448 ? 3.163 7.480 134.719 1.000 25.892 448 GLU CCC C 1
ATOM 11902 O O . GLU C 1 448 ? 3.465 7.320 133.538 1.000 28.575 448 GLU CCC O 1
ATOM 11908 N N . ASN C 1 449 ? 3.289 8.666 135.330 1.000 24.832 449 ASN CCC N 1
ATOM 11909 C CA . ASN C 1 449 ? 3.851 9.797 134.612 1.000 24.259 449 ASN CCC CA 1
ATOM 11910 C C . ASN C 1 449 ? 5.372 9.799 134.710 1.000 23.258 449 ASN CCC C 1
ATOM 11911 O O . ASN C 1 449 ? 5.951 9.138 135.559 1.000 24.236 449 ASN CCC O 1
ATOM 11916 N N . LYS C 1 450 ? 6.015 10.554 133.828 1.000 23.899 450 LYS CCC N 1
ATOM 11917 C CA . LYS C 1 450 ? 7.406 10.900 134.010 1.000 24.931 450 LYS CCC CA 1
ATOM 11918 C C . LYS C 1 450 ? 7.509 11.963 135.098 1.000 27.936 450 LYS CCC C 1
ATOM 11919 O O . LYS C 1 450 ? 6.956 13.063 134.961 1.000 26.645 450 LYS CCC O 1
ATOM 11925 N N . ILE C 1 451 ? 8.217 11.620 136.184 1.000 26.996 451 ILE CCC N 1
ATOM 11926 C CA . ILE C 1 451 ? 8.277 12.481 137.353 1.000 27.386 451 ILE CCC CA 1
ATOM 11927 C C . ILE C 1 451 ? 9.641 13.171 137.377 1.000 27.227 451 ILE CCC C 1
ATOM 11928 O O . ILE C 1 451 ? 10.671 12.503 137.447 1.000 29.640 451 ILE CCC O 1
ATOM 11933 N N . PHE C 1 452 ? 9.637 14.515 137.319 1.000 26.214 452 PHE CCC N 1
ATOM 11934 C CA . PHE C 1 452 ? 10.849 15.329 137.434 1.000 24.840 452 PHE CCC CA 1
ATOM 11935 C C . PHE C 1 452 ? 10.892 15.994 138.818 1.000 22.659 452 PHE CCC C 1
ATOM 11936 O O . PHE C 1 452 ? 10.049 15.725 139.668 1.000 22.020 452 PHE CCC O 1
ATOM 11944 N N . GLY C 1 453 ? 11.878 16.863 139.057 1.000 23.169 453 GLY CCC N 1
ATOM 11945 C CA . GLY C 1 453 ? 11.865 17.692 140.247 1.000 24.239 453 GLY CCC CA 1
ATOM 11946 C C . GLY C 1 453 ? 13.122 17.533 141.097 1.000 26.306 453 GLY CCC C 1
ATOM 11947 O O . GLY C 1 453 ? 13.809 16.530 141.006 1.000 28.513 453 GLY CCC O 1
ATOM 11948 N N . PHE C 1 454 ? 13.414 18.543 141.915 1.000 25.469 454 PHE CCC N 1
ATOM 11949 C CA . PHE C 1 454 ? 14.593 18.549 142.764 1.000 24.965 454 PHE CCC CA 1
ATOM 11950 C C . PHE C 1 454 ? 14.410 17.595 143.946 1.000 25.003 454 PHE CCC C 1
ATOM 11951 O O . PHE C 1 454 ? 15.393 17.149 144.533 1.000 23.588 454 PHE CCC O 1
ATOM 11959 N N . GLY C 1 455 ? 13.155 17.336 144.319 1.000 23.090 455 GLY CCC N 1
ATOM 11960 C CA . GLY C 1 455 ? 12.838 16.552 145.507 1.000 26.567 455 GLY CCC CA 1
ATOM 11961 C C . GLY C 1 455 ? 12.788 15.046 145.245 1.000 25.575 455 GLY CCC C 1
ATOM 11962 O O . GLY C 1 455 ? 13.340 14.532 144.264 1.000 26.514 455 GLY CCC O 1
ATOM 11963 N N . GLY C 1 456 ? 12.116 14.339 146.158 1.000 24.258 456 GLY CCC N 1
ATOM 11964 C CA . GLY C 1 456 ? 12.191 12.896 146.131 1.000 25.718 456 GLY CCC CA 1
ATOM 11965 C C . GLY C 1 456 ? 10.998 12.227 146.799 1.000 26.467 456 GLY CCC C 1
ATOM 11966 O O . GLY C 1 456 ? 9.986 12.880 147.079 1.000 26.886 456 GLY CCC O 1
ATOM 11967 N N . LEU C 1 457 ? 11.152 10.915 147.044 1.000 24.122 457 LEU CCC N 1
ATOM 11968 C CA . LEU C 1 457 ? 10.053 10.063 147.456 1.000 24.283 457 LEU CCC CA 1
ATOM 11969 C C . LEU C 1 457 ? 10.409 9.277 148.717 1.000 26.046 457 LEU CCC C 1
ATOM 11970 O O . LEU C 1 457 ? 11.494 8.705 148.823 1.000 27.723 457 LEU CCC O 1
ATOM 11975 N N . VAL C 1 458 ? 9.466 9.223 149.656 1.000 26.372 458 VAL CCC N 1
ATOM 11976 C CA . VAL C 1 458 ? 9.550 8.315 150.785 1.000 25.721 458 VAL CCC CA 1
ATOM 11977 C C . VAL C 1 458 ? 8.310 7.428 150.731 1.000 27.482 458 VAL CCC C 1
ATOM 11978 O O . VAL C 1 458 ? 7.186 7.924 150.825 1.000 31.047 458 VAL CCC O 1
ATOM 11982 N N . LYS C 1 459 ? 8.527 6.116 150.558 1.000 26.954 459 LYS CCC N 1
ATOM 11983 C CA . LYS C 1 459 ? 7.440 5.160 150.492 1.000 25.711 459 LYS CCC CA 1
ATOM 11984 C C . LYS C 1 459 ? 7.253 4.562 151.889 1.000 27.323 459 LYS CCC C 1
ATOM 11985 O O . LYS C 1 459 ? 8.201 4.013 152.470 1.000 27.919 459 LYS CCC O 1
ATOM 11991 N N . SER C 1 460 ? 6.044 4.724 152.442 1.000 27.697 460 SER CCC N 1
ATOM 11992 C CA . SER C 1 460 ? 5.734 4.147 153.745 1.000 30.144 460 SER CCC CA 1
ATOM 11993 C C . SER C 1 460 ? 4.348 3.495 153.700 1.000 29.685 460 SER CCC C 1
ATOM 11994 O O . SER C 1 460 ? 3.719 3.444 152.637 1.000 28.388 460 SER CCC O 1
ATOM 11997 N N . GLY C 1 461 ? 3.913 2.950 154.840 1.000 26.721 461 GLY CCC N 1
ATOM 11998 C CA . GLY C 1 461 ? 2.739 2.093 154.908 1.000 27.504 461 GLY CCC CA 1
ATOM 11999 C C . GLY C 1 461 ? 3.025 0.713 154.310 1.000 34.144 461 GLY CCC C 1
ATOM 12000 O O . GLY C 1 461 ? 4.031 0.509 153.603 1.000 31.810 461 GLY CCC O 1
ATOM 12001 N N . GLU C 1 462 ? 2.097 -0.228 154.537 1.000 31.676 462 GLU CCC N 1
ATOM 12002 C CA . GLU C 1 462 ? 2.353 -1.613 154.150 1.000 35.183 462 GLU CCC CA 1
ATOM 12003 C C . GLU C 1 462 ? 2.006 -1.903 152.689 1.000 32.517 462 GLU CCC C 1
ATOM 12004 O O . GLU C 1 462 ? 2.388 -2.956 152.184 1.000 30.318 462 GLU CCC O 1
ATOM 12010 N N . GLY C 1 463 ? 1.302 -0.983 152.019 1.000 30.106 463 GLY CCC N 1
ATOM 12011 C CA . GLY C 1 463 ? 0.908 -1.184 150.630 1.000 29.231 463 GLY CCC CA 1
ATOM 12012 C C . GLY C 1 463 ? 2.052 -1.080 149.611 1.000 28.143 463 GLY CCC C 1
ATOM 12013 O O . GLY C 1 463 ? 3.223 -1.065 149.977 1.000 27.813 463 GLY CCC O 1
ATOM 12014 N N . THR C 1 464 ? 1.682 -0.972 148.324 1.000 26.979 464 THR CCC N 1
ATOM 12015 C CA . THR C 1 464 ? 2.599 -1.072 147.210 1.000 27.629 464 THR CCC CA 1
ATOM 12016 C C . THR C 1 464 ? 2.441 0.140 146.298 1.000 31.009 464 THR CCC C 1
ATOM 12017 O O . THR C 1 464 ? 1.322 0.526 145.960 1.000 34.986 464 THR CCC O 1
ATOM 12021 N N . LEU C 1 465 ? 3.580 0.693 145.858 1.000 29.125 465 LEU CCC N 1
ATOM 12022 C CA . LEU C 1 465 ? 3.595 1.745 144.855 1.000 26.498 465 LEU CCC CA 1
ATOM 12023 C C . LEU C 1 465 ? 4.466 1.295 143.682 1.000 28.606 465 LEU CCC C 1
ATOM 12024 O O . LEU C 1 465 ? 5.605 0.865 143.882 1.000 27.760 465 LEU CCC O 1
ATOM 12029 N N . HIS C 1 466 ? 3.927 1.433 142.466 1.000 27.386 466 HIS CCC N 1
ATOM 12030 C CA . HIS C 1 466 ? 4.690 1.187 141.253 1.000 27.624 466 HIS CCC CA 1
ATOM 12031 C C . HIS C 1 466 ? 5.066 2.523 140.610 1.000 27.026 466 HIS CCC C 1
ATOM 12032 O O . HIS C 1 466 ? 4.205 3.404 140.505 1.000 25.085 466 HIS CCC O 1
ATOM 12039 N N . LEU C 1 467 ? 6.329 2.632 140.168 1.000 24.991 467 LEU CCC N 1
ATOM 12040 C CA . LEU C 1 467 ? 6.788 3.718 139.315 1.000 26.043 467 LEU CCC CA 1
ATOM 12041 C C . LEU C 1 467 ? 7.012 3.133 137.929 1.000 26.410 467 LEU CCC C 1
ATOM 12042 O O . LEU C 1 467 ? 7.977 2.405 137.721 1.000 28.853 467 LEU CCC O 1
ATOM 12047 N N . THR C 1 468 ? 6.121 3.443 136.987 1.000 26.169 468 THR CCC N 1
ATOM 12048 C CA . THR C 1 468 ? 6.102 2.699 135.730 1.000 29.002 468 THR CCC CA 1
ATOM 12049 C C . THR C 1 468 ? 6.823 3.431 134.598 1.000 30.871 468 THR CCC C 1
ATOM 12050 O O . THR C 1 468 ? 6.984 2.868 133.511 1.000 29.720 468 THR CCC O 1
ATOM 12054 N N . ASN C 1 469 ? 7.294 4.661 134.842 1.000 30.090 469 ASN CCC N 1
ATOM 12055 C CA . ASN C 1 469 ? 7.792 5.489 133.750 1.000 28.484 469 ASN CCC CA 1
ATOM 12056 C C . ASN C 1 469 ? 9.224 5.942 134.025 1.000 26.664 469 ASN CCC C 1
ATOM 12057 O O . ASN C 1 469 ? 9.794 5.634 135.070 1.000 27.394 469 ASN CCC O 1
ATOM 12062 N N . ASP C 1 470 ? 9.797 6.689 133.071 1.000 26.191 470 ASP CCC N 1
ATOM 12063 C CA . ASP C 1 470 ? 11.155 7.200 133.184 1.000 28.208 470 ASP CCC CA 1
ATOM 12064 C C . ASP C 1 470 ? 11.148 8.471 134.038 1.000 25.980 470 ASP CCC C 1
ATOM 12065 O O . ASP C 1 470 ? 10.631 9.492 133.611 1.000 25.533 470 ASP CCC O 1
ATOM 12070 N N . ASN C 1 471 ? 11.743 8.382 135.233 1.000 25.802 471 ASN CCC N 1
ATOM 12071 C CA . ASN C 1 471 ? 11.714 9.445 136.228 1.000 25.029 471 ASN CCC CA 1
ATOM 12072 C C . ASN C 1 471 ? 13.082 10.125 136.346 1.000 25.999 471 ASN CCC C 1
ATOM 12073 O O . ASN C 1 471 ? 14.121 9.453 136.352 1.000 25.646 471 ASN CCC O 1
ATOM 12078 N N . SER C 1 472 ? 13.052 11.452 136.544 1.000 23.031 472 SER CCC N 1
ATOM 12079 C CA . SER C 1 472 ? 14.254 12.257 136.578 1.000 24.719 472 SER CCC CA 1
ATOM 12080 C C . SER C 1 472 ? 14.355 13.064 137.886 1.000 25.585 472 SER CCC C 1
ATOM 12081 O O . SER C 1 472 ? 15.247 13.891 138.014 1.000 23.621 472 SER CCC O 1
ATOM 12084 N N . TYR C 1 473 ? 13.487 12.812 138.867 1.000 23.917 473 TYR CCC N 1
ATOM 12085 C CA . TYR C 1 473 ? 13.627 13.558 140.112 1.000 26.753 473 TYR CCC CA 1
ATOM 12086 C C . TYR C 1 473 ? 14.953 13.235 140.807 1.000 26.981 473 TYR CCC C 1
ATOM 12087 O O . TYR C 1 473 ? 15.414 12.093 140.769 1.000 25.159 473 TYR CCC O 1
ATOM 12096 N N . ALA C 1 474 ? 15.554 14.259 141.436 1.000 25.014 474 ALA CCC N 1
ATOM 12097 C CA . ALA C 1 474 ? 16.946 14.205 141.845 1.000 26.489 474 ALA CCC CA 1
ATOM 12098 C C . ALA C 1 474 ? 17.103 13.835 143.319 1.000 25.423 474 ALA CCC C 1
ATOM 12099 O O . ALA C 1 474 ? 18.215 13.568 143.742 1.000 26.565 474 ALA CCC O 1
ATOM 12101 N N . GLY C 1 475 ? 16.026 13.872 144.102 1.000 23.586 475 GLY CCC N 1
ATOM 12102 C CA . GLY C 1 475 ? 16.165 13.764 145.543 1.000 24.334 475 GLY CCC CA 1
ATOM 12103 C C . GLY C 1 475 ? 16.209 12.329 146.080 1.000 25.263 475 GLY CCC C 1
ATOM 12104 O O . GLY C 1 475 ? 16.280 12.141 147.292 1.000 27.236 475 GLY CCC O 1
ATOM 12105 N N . GLY C 1 476 ? 16.134 11.329 145.197 1.000 22.387 476 GLY CCC N 1
ATOM 12106 C CA . GLY C 1 476 ? 16.199 9.937 145.597 1.000 21.732 476 GLY CCC CA 1
ATOM 12107 C C . GLY C 1 476 ? 14.854 9.391 146.091 1.000 24.903 476 GLY CCC C 1
ATOM 12108 O O . GLY C 1 476 ? 13.895 10.146 146.301 1.000 24.234 476 GLY CCC O 1
ATOM 12109 N N . SER C 1 477 ? 14.814 8.061 146.294 1.000 21.478 477 SER CCC N 1
ATOM 12110 C CA . SER C 1 477 ? 13.671 7.386 146.889 1.000 24.304 477 SER CCC CA 1
ATOM 12111 C C . SER C 1 477 ? 14.126 6.593 148.117 1.000 25.254 477 SER CCC C 1
ATOM 12112 O O . SER C 1 477 ? 15.169 5.940 148.094 1.000 25.883 477 SER CCC O 1
ATOM 12115 N N . VAL C 1 478 ? 13.316 6.626 149.169 1.000 25.168 478 VAL CCC N 1
ATOM 12116 C CA . VAL C 1 478 ? 13.562 5.855 150.377 1.000 24.887 478 VAL CCC CA 1
ATOM 12117 C C . VAL C 1 478 ? 12.361 4.933 150.570 1.000 26.963 478 VAL CCC C 1
ATOM 12118 O O . VAL C 1 478 ? 11.218 5.385 150.502 1.000 27.996 478 VAL CCC O 1
ATOM 12122 N N . VAL C 1 479 ? 12.616 3.632 150.758 1.000 27.187 479 VAL CCC N 1
ATOM 12123 C CA . VAL C 1 479 ? 11.535 2.690 151.013 1.000 27.710 479 VAL CCC CA 1
ATOM 12124 C C . VAL C 1 479 ? 11.598 2.294 152.485 1.000 29.462 479 VAL CCC C 1
ATOM 12125 O O . VAL C 1 479 ? 12.458 1.509 152.879 1.000 30.033 479 VAL CCC O 1
ATOM 12129 N N . ASN C 1 480 ? 10.687 2.865 153.283 1.000 30.449 480 ASN CCC N 1
ATOM 12130 C CA . ASN C 1 480 ? 10.644 2.654 154.725 1.000 28.447 480 ASN CCC CA 1
ATOM 12131 C C . ASN C 1 480 ? 9.710 1.513 155.114 1.000 30.373 480 ASN CCC C 1
ATOM 12132 O O . ASN C 1 480 ? 9.890 0.899 156.178 1.000 34.223 480 ASN CCC O 1
ATOM 12137 N N . ARG C 1 481 ? 8.688 1.256 154.294 1.000 29.502 481 ARG CCC N 1
ATOM 12138 C CA . ARG C 1 481 ? 7.740 0.198 154.578 1.000 31.681 481 ARG CCC CA 1
ATOM 12139 C C . ARG C 1 481 ? 7.002 -0.156 153.296 1.000 33.898 481 ARG CCC C 1
ATOM 12140 O O . ARG C 1 481 ? 6.844 0.705 152.420 1.000 30.104 481 ARG CCC O 1
ATOM 12148 N N . GLY C 1 482 ? 6.501 -1.407 153.240 1.000 29.534 482 GLY CCC N 1
ATOM 12149 C CA . GLY C 1 482 ? 5.773 -1.904 152.089 1.000 28.028 482 GLY CCC CA 1
ATOM 12150 C C . GLY C 1 482 ? 6.710 -2.013 150.882 1.000 32.322 482 GLY CCC C 1
ATOM 12151 O O . GLY C 1 482 ? 7.928 -2.154 151.052 1.000 33.916 482 GLY CCC O 1
ATOM 12152 N N . THR C 1 483 ? 6.138 -1.922 149.676 1.000 26.315 483 THR CCC N 1
ATOM 12153 C CA . THR C 1 483 ? 6.910 -2.211 148.481 1.000 29.450 483 THR CCC CA 1
ATOM 12154 C C . THR C 1 483 ? 6.906 -1.010 147.525 1.000 29.038 483 THR CCC C 1
ATOM 12155 O O . THR C 1 483 ? 5.871 -0.365 147.315 1.000 32.576 483 THR CCC O 1
ATOM 12159 N N . LEU C 1 484 ? 8.080 -0.744 146.940 1.000 26.758 484 LEU CCC N 1
ATOM 12160 C CA . LEU C 1 484 ? 8.206 0.124 145.786 1.000 26.448 484 LEU CCC CA 1
ATOM 12161 C C . LEU C 1 484 ? 8.648 -0.739 144.605 1.000 27.770 484 LEU CCC C 1
ATOM 12162 O O . LEU C 1 484 ? 9.562 -1.555 144.746 1.000 28.673 484 LEU CCC O 1
ATOM 12167 N N . GLU C 1 485 ? 8.002 -0.550 143.454 1.000 26.323 485 GLU CCC N 1
ATOM 12168 C CA . GLU C 1 485 ? 8.405 -1.278 142.257 1.000 28.660 485 GLU CCC CA 1
ATOM 12169 C C . GLU C 1 485 ? 8.848 -0.290 141.183 1.000 27.673 485 GLU CCC C 1
ATOM 12170 O O . GLU C 1 485 ? 8.128 0.658 140.867 1.000 28.890 485 GLU CCC O 1
ATOM 12176 N N . ILE C 1 486 ? 10.045 -0.518 140.639 1.000 27.010 486 ILE CCC N 1
ATOM 12177 C CA . ILE C 1 486 ? 10.608 0.340 139.604 1.000 27.825 486 ILE CCC CA 1
ATOM 12178 C C . ILE C 1 486 ? 10.640 -0.452 138.301 1.000 29.909 486 ILE CCC C 1
ATOM 12179 O O . ILE C 1 486 ? 11.233 -1.529 138.254 1.000 30.410 486 ILE CCC O 1
ATOM 12184 N N . HIS C 1 487 ? 10.028 0.107 137.253 1.000 26.543 487 HIS CCC N 1
ATOM 12185 C CA . HIS C 1 487 ? 9.900 -0.554 135.966 1.000 28.087 487 HIS CCC CA 1
ATOM 12186 C C . HIS C 1 487 ? 10.882 0.011 134.940 1.000 30.456 487 HIS CCC C 1
ATOM 12187 O O . HIS C 1 487 ? 11.252 -0.697 134.007 1.000 33.451 487 HIS CCC O 1
ATOM 12194 N N . LYS C 1 488 ? 11.264 1.289 135.089 1.000 27.390 488 LYS CCC N 1
ATOM 12195 C CA . LYS C 1 488 ? 12.080 1.938 134.074 1.000 28.587 488 LYS CCC CA 1
ATOM 12196 C C . LYS C 1 488 ? 13.180 2.773 134.730 1.000 28.761 488 LYS CCC C 1
ATOM 12197 O O . LYS C 1 488 ? 13.715 2.367 135.749 1.000 27.922 488 LYS CCC O 1
ATOM 12203 N N . ILE C 1 489 ? 13.503 3.949 134.167 1.000 29.242 489 ILE CCC N 1
ATOM 12204 C CA . ILE C 1 489 ? 14.576 4.779 134.713 1.000 28.394 489 ILE CCC CA 1
ATOM 12205 C C . ILE C 1 489 ? 14.138 5.470 136.011 1.000 29.211 489 ILE CCC C 1
ATOM 12206 O O . ILE C 1 489 ? 13.063 6.067 136.092 1.000 28.121 489 ILE CCC O 1
ATOM 12211 N N . HIS C 1 490 ? 15.009 5.367 137.022 1.000 26.570 490 HIS CCC N 1
ATOM 12212 C CA . HIS C 1 490 ? 14.948 6.130 138.247 1.000 26.028 490 HIS CCC CA 1
ATOM 12213 C C . HIS C 1 490 ? 16.289 6.837 138.367 1.000 26.980 490 HIS CCC C 1
ATOM 12214 O O . HIS C 1 490 ? 17.289 6.196 138.669 1.000 28.398 490 HIS CCC O 1
ATOM 12221 N N . SER C 1 491 ? 16.309 8.147 138.090 1.000 26.918 491 SER CCC N 1
ATOM 12222 C CA . SER C 1 491 ? 17.558 8.856 137.850 1.000 28.055 491 SER CCC CA 1
ATOM 12223 C C . SER C 1 491 ? 18.450 8.898 139.082 1.000 27.818 491 SER CCC C 1
ATOM 12224 O O . SER C 1 491 ? 19.667 8.799 138.927 1.000 29.213 491 SER CCC O 1
ATOM 12227 N N . SER C 1 492 ? 17.862 9.096 140.277 1.000 25.890 492 SER CCC N 1
ATOM 12228 C CA . SER C 1 492 ? 18.642 9.355 141.485 1.000 25.216 492 SER CCC CA 1
ATOM 12229 C C . SER C 1 492 ? 18.740 8.115 142.382 1.000 24.048 492 SER CCC C 1
ATOM 12230 O O . SER C 1 492 ? 18.237 7.056 142.043 1.000 24.511 492 SER CCC O 1
ATOM 12233 N N . LYS C 1 493 ? 19.362 8.266 143.559 1.000 24.549 493 LYS CCC N 1
ATOM 12234 C CA . LYS C 1 493 ? 19.703 7.141 144.416 1.000 26.485 493 LYS CCC CA 1
ATOM 12235 C C . LYS C 1 493 ? 18.446 6.519 145.029 1.000 26.253 493 LYS CCC C 1
ATOM 12236 O O . LYS C 1 493 ? 17.396 7.153 145.093 1.000 25.300 493 LYS CCC O 1
ATOM 12242 N N . VAL C 1 494 ? 18.560 5.256 145.459 1.000 25.246 494 VAL CCC N 1
ATOM 12243 C CA . VAL C 1 494 ? 17.492 4.529 146.113 1.000 25.967 494 VAL CCC CA 1
ATOM 12244 C C . VAL C 1 494 ? 18.032 3.908 147.410 1.000 28.027 494 VAL CCC C 1
ATOM 12245 O O . VAL C 1 494 ? 19.094 3.296 147.407 1.000 30.994 494 VAL CCC O 1
ATOM 12249 N N . THR C 1 495 ? 17.282 4.041 148.508 1.000 27.608 495 THR CCC N 1
ATOM 12250 C CA . THR C 1 495 ? 17.630 3.424 149.788 1.000 29.211 495 THR CCC CA 1
ATOM 12251 C C . THR C 1 495 ? 16.446 2.602 150.280 1.000 30.537 495 THR CCC C 1
ATOM 12252 O O . THR C 1 495 ? 15.326 3.110 150.366 1.000 31.494 495 THR CCC O 1
ATOM 12256 N N . VAL C 1 496 ? 16.708 1.317 150.569 1.000 28.894 496 VAL CCC N 1
ATOM 12257 C CA . VAL C 1 496 ? 15.704 0.443 151.144 1.000 28.362 496 VAL CCC CA 1
ATOM 12258 C C . VAL C 1 496 ? 16.049 0.257 152.621 1.000 31.419 496 VAL CCC C 1
ATOM 12259 O O . VAL C 1 496 ? 17.111 -0.271 152.953 1.000 28.835 496 VAL CCC O 1
ATOM 12263 N N . ASN C 1 497 ? 15.164 0.739 153.497 1.000 30.466 497 ASN CCC N 1
ATOM 12264 C CA . ASN C 1 497 ? 15.372 0.581 154.921 1.000 31.463 497 ASN CCC CA 1
ATOM 12265 C C . ASN C 1 497 ? 14.843 -0.784 155.365 1.000 34.593 497 ASN CCC C 1
ATOM 12266 O O . ASN C 1 497 ? 14.271 -1.520 154.555 1.000 34.478 497 ASN CCC O 1
ATOM 12271 N N . GLN C 1 498 ? 14.984 -1.069 156.669 1.000 33.710 498 GLN CCC N 1
ATOM 12272 C CA . GLN C 1 498 ? 14.857 -2.425 157.202 1.000 37.471 498 GLN CCC CA 1
ATOM 12273 C C . GLN C 1 498 ? 13.468 -3.021 156.960 1.000 33.806 498 GLN CCC C 1
ATOM 12274 O O . GLN C 1 498 ? 13.380 -4.210 156.697 1.000 31.377 498 GLN CCC O 1
ATOM 12280 N N . ALA C 1 499 ? 12.396 -2.214 157.019 1.000 28.263 499 ALA CCC N 1
ATOM 12281 C CA . ALA C 1 499 ? 11.060 -2.773 156.826 1.000 27.136 499 ALA CCC CA 1
ATOM 12282 C C . ALA C 1 499 ? 10.558 -2.571 155.391 1.000 30.936 499 ALA CCC C 1
ATOM 12283 O O . ALA C 1 499 ? 9.386 -2.831 155.086 1.000 30.628 499 ALA CCC O 1
ATOM 12285 N N . GLY C 1 500 ? 11.455 -2.148 154.490 1.000 30.703 500 GLY CCC N 1
ATOM 12286 C CA . GLY C 1 500 ? 11.045 -1.841 153.124 1.000 28.356 500 GLY CCC CA 1
ATOM 12287 C C . GLY C 1 500 ? 11.405 -2.954 152.145 1.000 32.368 500 GLY CCC C 1
ATOM 12288 O O . GLY C 1 500 ? 12.250 -3.805 152.441 1.000 31.530 500 GLY CCC O 1
ATOM 12289 N N . ARG C 1 501 ? 10.764 -2.912 150.973 1.000 30.975 501 ARG CCC N 1
ATOM 12290 C CA . ARG C 1 501 ? 10.999 -3.868 149.906 1.000 29.055 501 ARG CCC CA 1
ATOM 12291 C C . ARG C 1 501 ? 10.990 -3.127 148.569 1.000 30.218 501 ARG CCC C 1
ATOM 12292 O O . ARG C 1 501 ? 10.095 -2.323 148.296 1.000 34.079 501 ARG CCC O 1
ATOM 12300 N N . LEU C 1 502 ? 12.009 -3.394 147.747 1.000 31.464 502 LEU CCC N 1
ATOM 12301 C CA . LEU C 1 502 ? 12.122 -2.828 146.414 1.000 28.126 502 LEU CCC CA 1
ATOM 12302 C C . LEU C 1 502 ? 12.103 -3.964 145.393 1.000 31.576 502 LEU CCC C 1
ATOM 12303 O O . LEU C 1 502 ? 12.889 -4.912 145.507 1.000 32.888 502 LEU CCC O 1
ATOM 12308 N N . VAL C 1 503 ? 11.241 -3.841 144.378 1.000 27.016 503 VAL CCC N 1
ATOM 12309 C CA . VAL C 1 503 ? 11.210 -4.801 143.284 1.000 26.849 503 VAL CCC CA 1
ATOM 12310 C C . VAL C 1 503 ? 11.749 -4.111 142.044 1.000 29.480 503 VAL CCC C 1
ATOM 12311 O O . VAL C 1 503 ? 11.197 -3.098 141.619 1.000 29.262 503 VAL CCC O 1
ATOM 12315 N N . LEU C 1 504 ? 12.822 -4.679 141.470 1.000 30.474 504 LEU CCC N 1
ATOM 12316 C CA . LEU C 1 504 ? 13.380 -4.178 140.223 1.000 29.253 504 LEU CCC CA 1
ATOM 12317 C C . LEU C 1 504 ? 12.893 -5.069 139.091 1.000 32.555 504 LEU CCC C 1
ATOM 12318 O O . LEU C 1 504 ? 13.065 -6.292 139.141 1.000 33.928 504 LEU CCC O 1
ATOM 12323 N N . HIS C 1 505 ? 12.310 -4.436 138.068 1.000 30.459 505 HIS CCC N 1
ATOM 12324 C CA . HIS C 1 505 ? 11.842 -5.144 136.895 1.000 31.634 505 HIS CCC CA 1
ATOM 12325 C C . HIS C 1 505 ? 12.901 -5.063 135.793 1.000 33.365 505 HIS CCC C 1
ATOM 12326 O O . HIS C 1 505 ? 13.898 -4.368 135.936 1.000 34.561 505 HIS CCC O 1
ATOM 12333 N N . PRO C 1 506 ? 12.772 -5.835 134.693 1.000 32.598 506 PRO CCC N 1
ATOM 12334 C CA . PRO C 1 506 ? 13.855 -5.947 133.717 1.000 31.939 506 PRO CCC CA 1
ATOM 12335 C C . PRO C 1 506 ? 14.337 -4.651 133.071 1.000 32.756 506 PRO CCC C 1
ATOM 12336 O O . PRO C 1 506 ? 15.491 -4.563 132.669 1.000 32.485 506 PRO CCC O 1
ATOM 12340 N N . LYS C 1 507 ? 13.472 -3.638 132.978 1.000 33.943 507 LYS CCC N 1
ATOM 12341 C CA . LYS C 1 507 ? 13.881 -2.400 132.328 1.000 31.555 507 LYS CCC CA 1
ATOM 12342 C C . LYS C 1 507 ? 14.299 -1.325 133.340 1.000 30.854 507 LYS CCC C 1
ATOM 12343 O O . LYS C 1 507 ? 14.577 -0.191 132.941 1.000 28.684 507 LYS CCC O 1
ATOM 12349 N N . ALA C 1 508 ? 14.357 -1.688 134.632 1.000 27.693 508 ALA CCC N 1
ATOM 12350 C CA . ALA C 1 508 ? 14.765 -0.777 135.690 1.000 28.617 508 ALA CCC CA 1
ATOM 12351 C C . ALA C 1 508 ? 16.196 -0.293 135.465 1.000 29.094 508 ALA CCC C 1
ATOM 12352 O O . ALA C 1 508 ? 17.092 -1.081 135.162 1.000 31.389 508 ALA CCC O 1
ATOM 12354 N N . LEU C 1 509 ? 16.422 1.007 135.681 1.000 28.263 509 LEU CCC N 1
ATOM 12355 C CA . LEU C 1 509 ? 17.755 1.595 135.640 1.000 28.728 509 LEU CCC CA 1
ATOM 12356 C C . LEU C 1 509 ? 17.824 2.654 136.733 1.000 31.426 509 LEU CCC C 1
ATOM 12357 O O . LEU C 1 509 ? 17.102 3.647 136.681 1.000 34.160 509 LEU CCC O 1
ATOM 12362 N N . ILE C 1 510 ? 18.669 2.411 137.731 1.000 26.016 510 ILE CCC N 1
ATOM 12363 C CA . ILE C 1 510 ? 18.864 3.384 138.785 1.000 28.274 510 ILE CCC CA 1
ATOM 12364 C C . ILE C 1 510 ? 20.170 4.096 138.475 1.000 31.449 510 ILE CCC C 1
ATOM 12365 O O . ILE C 1 510 ? 21.215 3.451 138.377 1.000 31.339 510 ILE CCC O 1
ATOM 12370 N N . GLY C 1 511 ? 20.100 5.410 138.264 1.000 29.508 511 GLY CCC N 1
ATOM 12371 C CA . GLY C 1 511 ? 21.324 6.173 138.068 1.000 29.465 511 GLY CCC CA 1
ATOM 12372 C C . GLY C 1 511 ? 21.445 6.672 136.637 1.000 33.012 511 GLY CCC C 1
ATOM 12373 O O . GLY C 1 511 ? 21.994 5.993 135.757 1.000 29.470 511 GLY CCC O 1
ATOM 12374 N N . TYR C 1 512 ? 20.908 7.873 136.427 1.000 29.441 512 TYR CCC N 1
ATOM 12375 C CA . TYR C 1 512 ? 20.850 8.440 135.094 1.000 30.028 512 TYR CCC CA 1
ATOM 12376 C C . TYR C 1 512 ? 20.972 9.950 135.208 1.000 32.080 512 TYR CCC C 1
ATOM 12377 O O . TYR C 1 512 ? 20.253 10.566 135.990 1.000 30.170 512 TYR CCC O 1
ATOM 12386 N N . ASN C 1 513 ? 21.878 10.525 134.412 1.000 30.748 513 ASN CCC N 1
ATOM 12387 C CA . ASN C 1 513 ? 22.205 11.936 134.544 1.000 33.576 513 ASN CCC CA 1
ATOM 12388 C C . ASN C 1 513 ? 21.273 12.771 133.666 1.000 37.586 513 ASN CCC C 1
ATOM 12389 O O . ASN C 1 513 ? 21.614 13.120 132.538 1.000 36.416 513 ASN CCC O 1
ATOM 12394 N N . GLU C 1 514 ? 20.069 13.042 134.192 1.000 32.166 514 GLU CCC N 1
ATOM 12395 C CA . GLU C 1 514 ? 19.127 13.965 133.578 1.000 32.968 514 GLU CCC CA 1
ATOM 12396 C C . GLU C 1 514 ? 18.984 15.146 134.528 1.000 31.895 514 GLU CCC C 1
ATOM 12397 O O . GLU C 1 514 ? 18.958 14.941 135.736 1.000 30.973 514 GLU CCC O 1
ATOM 12403 N N . ALA C 1 515 ? 18.923 16.376 134.004 1.000 29.272 515 ALA CCC N 1
ATOM 12404 C CA . ALA C 1 515 ? 18.723 17.520 134.882 1.000 31.917 515 ALA CCC CA 1
ATOM 12405 C C . ALA C 1 515 ? 17.377 17.356 135.588 1.000 32.420 515 ALA CCC C 1
ATOM 12406 O O . ALA C 1 515 ? 16.418 16.868 134.979 1.000 27.090 515 ALA CCC O 1
ATOM 12408 N N . PHE C 1 516 ? 17.315 17.782 136.860 1.000 28.007 516 PHE CCC N 1
ATOM 12409 C CA . PHE C 1 516 ? 16.118 17.621 137.677 1.000 28.759 516 PHE CCC CA 1
ATOM 12410 C C . PHE C 1 516 ? 14.930 18.404 137.098 1.000 28.270 516 PHE CCC C 1
ATOM 12411 O O . PHE C 1 516 ? 13.781 18.093 137.404 1.000 28.679 516 PHE CCC O 1
ATOM 12419 N N . PHE C 1 517 ? 15.220 19.420 136.275 1.000 26.966 517 PHE CCC N 1
ATOM 12420 C CA . PHE C 1 517 ? 14.191 20.270 135.699 1.000 28.885 517 PHE CCC CA 1
ATOM 12421 C C . PHE C 1 517 ? 13.785 19.814 134.291 1.000 28.240 517 PHE CCC C 1
ATOM 12422 O O . PHE C 1 517 ? 13.048 20.513 133.631 1.000 30.981 517 PHE CCC O 1
ATOM 12430 N N . ASN C 1 518 ? 14.243 18.645 133.829 1.000 26.536 518 ASN CCC N 1
ATOM 12431 C CA . ASN C 1 518 ? 13.798 18.106 132.551 1.000 28.279 518 ASN CCC CA 1
ATOM 12432 C C . ASN C 1 518 ? 13.112 16.758 132.766 1.000 34.827 518 ASN CCC C 1
ATOM 12433 O O . ASN C 1 518 ? 13.329 16.111 133.799 1.000 30.926 518 ASN CCC O 1
ATOM 12438 N N . VAL C 1 519 ? 12.311 16.337 131.775 1.000 30.464 519 VAL CCC N 1
ATOM 12439 C CA . VAL C 1 519 ? 11.807 14.977 131.727 1.000 31.913 519 VAL CCC CA 1
ATOM 12440 C C . VAL C 1 519 ? 12.593 14.212 130.665 1.000 35.430 519 VAL CCC C 1
ATOM 12441 O O . VAL C 1 519 ? 13.023 14.797 129.656 1.000 31.815 519 VAL CCC O 1
ATOM 12445 N N . ILE C 1 520 ? 12.769 12.899 130.903 1.000 31.041 520 ILE CCC N 1
ATOM 12446 C CA . ILE C 1 520 ? 13.531 12.067 129.981 1.000 33.634 520 ILE CCC CA 1
ATOM 12447 C C . ILE C 1 520 ? 12.698 11.793 128.729 1.000 34.381 520 ILE CCC C 1
ATOM 12448 O O . ILE C 1 520 ? 11.596 11.236 128.828 1.000 31.321 520 ILE CCC O 1
ATOM 12453 N N . THR C 1 521 ? 13.229 12.174 127.554 1.000 38.326 521 THR CCC N 1
ATOM 12454 C CA . THR C 1 521 ? 12.504 11.939 126.310 1.000 44.442 521 THR CCC CA 1
ATOM 12455 C C . THR C 1 521 ? 13.273 11.019 125.361 1.000 50.821 521 THR CCC C 1
ATOM 12456 O O . THR C 1 521 ? 12.653 10.340 124.554 1.000 54.913 521 THR CCC O 1
ATOM 12460 N N . THR C 1 522 ? 14.610 11.040 125.428 1.000 48.495 522 THR CCC N 1
ATOM 12461 C CA A THR C 1 522 ? 15.425 10.085 124.688 0.600 46.828 522 THR CCC CA 1
ATOM 12462 C CA B THR C 1 522 ? 15.448 10.118 124.671 0.400 44.772 522 THR CCC CA 1
ATOM 12463 C C . THR C 1 522 ? 16.524 9.584 125.609 1.000 41.830 522 THR CCC C 1
ATOM 12464 O O . THR C 1 522 ? 17.152 10.363 126.299 1.000 40.043 522 THR CCC O 1
ATOM 12471 N N . VAL C 1 523 ? 16.731 8.268 125.613 1.000 40.442 523 VAL CCC N 1
ATOM 12472 C CA . VAL C 1 523 ? 17.694 7.687 126.523 1.000 42.220 523 VAL CCC CA 1
ATOM 12473 C C . VAL C 1 523 ? 19.058 7.661 125.851 1.000 44.092 523 VAL CCC C 1
ATOM 12474 O O . VAL C 1 523 ? 19.221 7.054 124.810 1.000 54.423 523 VAL CCC O 1
ATOM 12478 N N . ASP C 1 524 ? 20.025 8.327 126.469 1.000 42.353 524 ASP CCC N 1
ATOM 12479 C CA . ASP C 1 524 ? 21.395 8.319 125.995 1.000 42.091 524 ASP CCC CA 1
ATOM 12480 C C . ASP C 1 524 ? 22.237 7.491 126.962 1.000 41.360 524 ASP CCC C 1
ATOM 12481 O O . ASP C 1 524 ? 22.417 7.881 128.115 1.000 41.344 524 ASP CCC O 1
ATOM 12486 N N . PRO C 1 525 ? 22.803 6.338 126.528 1.000 43.076 525 PRO CCC N 1
ATOM 12487 C CA . PRO C 1 525 ? 23.543 5.455 127.431 1.000 39.298 525 PRO CCC CA 1
ATOM 12488 C C . PRO C 1 525 ? 24.748 6.104 128.103 1.000 40.881 525 PRO CCC C 1
ATOM 12489 O O . PRO C 1 525 ? 25.150 5.666 129.183 1.000 38.867 525 PRO CCC O 1
ATOM 12493 N N . THR C 1 526 ? 25.304 7.160 127.486 1.000 38.295 526 THR CCC N 1
ATOM 12494 C CA . THR C 1 526 ? 26.448 7.848 128.073 1.000 41.743 526 THR CCC CA 1
ATOM 12495 C C . THR C 1 526 ? 26.032 8.576 129.356 1.000 43.083 526 THR CCC C 1
ATOM 12496 O O . THR C 1 526 ? 26.880 8.916 130.182 1.000 40.071 526 THR CCC O 1
ATOM 12500 N N . ARG C 1 527 ? 24.720 8.813 129.530 1.000 40.826 527 ARG CCC N 1
ATOM 12501 C CA . ARG C 1 527 ? 24.233 9.520 130.713 1.000 38.315 527 ARG CCC CA 1
ATOM 12502 C C . ARG C 1 527 ? 23.965 8.572 131.889 1.000 34.425 527 ARG CCC C 1
ATOM 12503 O O . ARG C 1 527 ? 23.655 9.037 132.976 1.000 31.757 527 ARG CCC O 1
ATOM 12511 N N . ILE C 1 528 ? 24.045 7.252 131.674 1.000 34.754 528 ILE CCC N 1
ATOM 12512 C CA . ILE C 1 528 ? 23.987 6.318 132.795 1.000 34.066 528 ILE CCC CA 1
ATOM 12513 C C . ILE C 1 528 ? 25.161 6.639 133.722 1.000 34.916 528 ILE CCC C 1
ATOM 12514 O O . ILE C 1 528 ? 26.265 6.902 133.245 1.000 35.292 528 ILE CCC O 1
ATOM 12519 N N . THR C 1 529 ? 24.903 6.719 135.035 1.000 29.932 529 THR CCC N 1
ATOM 12520 C CA . THR C 1 529 ? 25.915 7.202 135.962 1.000 30.935 529 THR CCC CA 1
ATOM 12521 C C . THR C 1 529 ? 26.762 6.035 136.477 1.000 33.519 529 THR CCC C 1
ATOM 12522 O O . THR C 1 529 ? 26.468 4.879 136.209 1.000 36.025 529 THR CCC O 1
ATOM 12526 N N . THR C 1 530 ? 27.824 6.348 137.214 1.000 31.855 530 THR CCC N 1
ATOM 12527 C CA . THR C 1 530 ? 28.585 5.299 137.862 1.000 33.291 530 THR CCC CA 1
ATOM 12528 C C . THR C 1 530 ? 28.688 5.568 139.360 1.000 34.686 530 THR CCC C 1
ATOM 12529 O O . THR C 1 530 ? 29.344 4.796 140.044 1.000 33.854 530 THR CCC O 1
ATOM 12533 N N . GLY C 1 531 ? 28.015 6.622 139.865 1.000 32.683 531 GLY CCC N 1
ATOM 12534 C CA . GLY C 1 531 ? 28.059 6.928 141.288 1.000 31.894 531 GLY CCC CA 1
ATOM 12535 C C . GLY C 1 531 ? 26.683 7.034 141.953 1.000 35.735 531 GLY CCC C 1
ATOM 12536 O O . GLY C 1 531 ? 26.567 7.623 143.019 1.000 32.161 531 GLY CCC O 1
ATOM 12537 N N . THR C 1 532 ? 25.635 6.480 141.330 1.000 33.682 532 THR CCC N 1
ATOM 12538 C CA . THR C 1 532 ? 24.311 6.522 141.938 1.000 31.928 532 THR CCC CA 1
ATOM 12539 C C . THR C 1 532 ? 24.036 5.186 142.619 1.000 30.796 532 THR CCC C 1
ATOM 12540 O O . THR C 1 532 ? 23.900 4.179 141.941 1.000 31.445 532 THR CCC O 1
ATOM 12544 N N . ASN C 1 533 ? 23.905 5.203 143.950 1.000 30.934 533 ASN CCC N 1
ATOM 12545 C CA . ASN C 1 533 ? 23.963 3.962 144.704 1.000 28.419 533 ASN CCC CA 1
ATOM 12546 C C . ASN C 1 533 ? 22.583 3.476 145.128 1.000 29.869 533 ASN CCC C 1
ATOM 12547 O O . ASN C 1 533 ? 21.693 4.275 145.431 1.000 29.168 533 ASN CCC O 1
ATOM 12552 N N . LEU C 1 534 ? 22.425 2.142 145.142 1.000 27.504 534 LEU CCC N 1
ATOM 12553 C CA . LEU C 1 534 ? 21.299 1.463 145.761 1.000 26.521 534 LEU CCC CA 1
ATOM 12554 C C . LEU C 1 534 ? 21.780 0.858 147.088 1.000 31.015 534 LEU CCC C 1
ATOM 12555 O O . LEU C 1 534 ? 22.658 -0.010 147.086 1.000 32.457 534 LEU CCC O 1
ATOM 12560 N N . ARG C 1 535 ? 21.236 1.372 148.196 1.000 26.644 535 ARG CCC N 1
ATOM 12561 C CA A ARG C 1 535 ? 21.523 0.877 149.535 0.600 29.514 535 ARG CCC CA 1
ATOM 12562 C CA B ARG C 1 535 ? 21.518 0.887 149.542 0.400 28.709 535 ARG CCC CA 1
ATOM 12563 C C . ARG C 1 535 ? 20.382 -0.032 149.984 1.000 29.398 535 ARG CCC C 1
ATOM 12564 O O . ARG C 1 535 ? 19.211 0.344 149.897 1.000 32.342 535 ARG CCC O 1
ATOM 12579 N N . ASN C 1 536 ? 20.728 -1.233 150.465 1.000 29.427 536 ASN CCC N 1
ATOM 12580 C CA . ASN C 1 536 ? 19.711 -2.197 150.835 1.000 29.619 536 ASN CCC CA 1
ATOM 12581 C C . ASN C 1 536 ? 19.891 -2.690 152.270 1.000 32.018 536 ASN CCC C 1
ATOM 12582 O O . ASN C 1 536 ? 20.779 -3.498 152.557 1.000 30.650 536 ASN CCC O 1
ATOM 12587 N N . LYS C 1 537 ? 18.999 -2.226 153.150 1.000 29.775 537 LYS CCC N 1
ATOM 12588 C CA . LYS C 1 537 ? 18.939 -2.727 154.510 1.000 32.649 537 LYS CCC CA 1
ATOM 12589 C C . LYS C 1 537 ? 17.687 -3.578 154.690 1.000 33.231 537 LYS CCC C 1
ATOM 12590 O O . LYS C 1 537 ? 17.451 -4.087 155.784 1.000 34.233 537 LYS CCC O 1
ATOM 12596 N N . GLY C 1 538 ? 16.896 -3.714 153.616 1.000 31.374 538 GLY CCC N 1
ATOM 12597 C CA . GLY C 1 538 ? 15.655 -4.478 153.665 1.000 32.206 538 GLY CCC CA 1
ATOM 12598 C C . GLY C 1 538 ? 15.666 -5.587 152.625 1.000 32.174 538 GLY CCC C 1
ATOM 12599 O O . GLY C 1 538 ? 16.583 -6.405 152.619 1.000 32.268 538 GLY CCC O 1
ATOM 12600 N N . ILE C 1 539 ? 14.664 -5.577 151.740 1.000 31.762 539 ILE CCC N 1
ATOM 12601 C CA . ILE C 1 539 ? 14.542 -6.561 150.679 1.000 31.729 539 ILE CCC CA 1
ATOM 12602 C C . ILE C 1 539 ? 14.700 -5.881 149.317 1.000 35.503 539 ILE CCC C 1
ATOM 12603 O O . ILE C 1 539 ? 14.021 -4.889 149.016 1.000 35.551 539 ILE CCC O 1
ATOM 12608 N N . VAL C 1 540 ? 15.584 -6.453 148.484 1.000 30.437 540 VAL CCC N 1
ATOM 12609 C CA . VAL C 1 540 ? 15.628 -6.140 147.066 1.000 31.538 540 VAL CCC CA 1
ATOM 12610 C C . VAL C 1 540 ? 15.364 -7.421 146.284 1.000 34.654 540 VAL CCC C 1
ATOM 12611 O O . VAL C 1 540 ? 16.037 -8.439 146.495 1.000 34.089 540 VAL CCC O 1
ATOM 12615 N N . GLU C 1 541 ? 14.404 -7.337 145.357 1.000 32.325 541 GLU CCC N 1
ATOM 12616 C CA . GLU C 1 541 ? 13.987 -8.458 144.534 1.000 34.257 541 GLU CCC CA 1
ATOM 12617 C C . GLU C 1 541 ? 14.210 -8.086 143.074 1.000 36.921 541 GLU CCC C 1
ATOM 12618 O O . GLU C 1 541 ? 13.777 -7.010 142.639 1.000 35.868 541 GLU CCC O 1
ATOM 12624 N N . VAL C 1 542 ? 14.926 -8.953 142.333 1.000 32.934 542 VAL CCC N 1
ATOM 12625 C CA . VAL C 1 542 ? 15.316 -8.655 140.958 1.000 32.528 542 VAL CCC CA 1
ATOM 12626 C C . VAL C 1 542 ? 14.630 -9.623 139.991 1.000 35.336 542 VAL CCC C 1
ATOM 12627 O O . VAL C 1 542 ? 14.492 -10.811 140.289 1.000 37.670 542 VAL CCC O 1
ATOM 12631 N N . ASN C 1 543 ? 14.191 -9.085 138.847 1.000 35.940 543 ASN CCC N 1
ATOM 12632 C CA . ASN C 1 543 ? 13.566 -9.830 137.763 1.000 35.048 543 ASN CCC CA 1
ATOM 12633 C C . ASN C 1 543 ? 14.311 -9.516 136.467 1.000 37.067 543 ASN CCC C 1
ATOM 12634 O O . ASN C 1 543 ? 14.775 -8.386 136.257 1.000 36.344 543 ASN CCC O 1
ATOM 12639 N N . GLY C 1 544 ? 14.422 -10.521 135.591 1.000 36.492 544 GLY CCC N 1
ATOM 12640 C CA . GLY C 1 544 ? 15.118 -10.358 134.322 1.000 33.063 544 GLY CCC CA 1
ATOM 12641 C C . GLY C 1 544 ? 16.629 -10.383 134.520 1.000 34.950 544 GLY CCC C 1
ATOM 12642 O O . GLY C 1 544 ? 17.096 -10.616 135.633 1.000 34.548 544 GLY CCC O 1
ATOM 12643 N N . THR C 1 545 ? 17.374 -10.138 133.434 1.000 33.165 545 THR CCC N 1
ATOM 12644 C CA . THR C 1 545 ? 18.828 -10.119 133.515 1.000 38.110 545 THR CCC CA 1
ATOM 12645 C C . THR C 1 545 ? 19.378 -8.760 133.058 1.000 35.796 545 THR CCC C 1
ATOM 12646 O O . THR C 1 545 ? 20.583 -8.612 132.864 1.000 34.335 545 THR CCC O 1
ATOM 12650 N N . THR C 1 546 ? 18.494 -7.764 132.902 1.000 34.236 546 THR CCC N 1
ATOM 12651 C CA . THR C 1 546 ? 18.853 -6.536 132.207 1.000 33.257 546 THR CCC CA 1
ATOM 12652 C C . THR C 1 546 ? 18.804 -5.276 133.080 1.000 30.974 546 THR CCC C 1
ATOM 12653 O O . THR C 1 546 ? 19.249 -4.226 132.627 1.000 29.094 546 THR CCC O 1
ATOM 12657 N N . ALA C 1 547 ? 18.292 -5.348 134.323 1.000 31.352 547 ALA CCC N 1
ATOM 12658 C CA . ALA C 1 547 ? 18.242 -4.152 135.170 1.000 28.209 547 ALA CCC CA 1
ATOM 12659 C C . ALA C 1 547 ? 19.651 -3.645 135.485 1.000 29.573 547 ALA CCC C 1
ATOM 12660 O O . ALA C 1 547 ? 20.592 -4.442 135.575 1.000 30.588 547 ALA CCC O 1
ATOM 12662 N N . ILE C 1 548 ? 19.790 -2.314 135.647 1.000 27.994 548 ILE CCC N 1
ATOM 12663 C CA . ILE C 1 548 ? 21.083 -1.660 135.801 1.000 27.631 548 ILE CCC CA 1
ATOM 12664 C C . ILE C 1 548 ? 21.112 -0.784 137.061 1.000 31.193 548 ILE CCC C 1
ATOM 12665 O O . ILE C 1 548 ? 20.161 -0.055 137.328 1.000 34.149 548 ILE CCC O 1
ATOM 12670 N N . ILE C 1 549 ? 22.221 -0.841 137.818 1.000 30.226 549 ILE CCC N 1
ATOM 12671 C CA . ILE C 1 549 ? 22.556 0.162 138.815 1.000 31.793 549 ILE CCC CA 1
ATOM 12672 C C . ILE C 1 549 ? 23.741 0.948 138.271 1.000 33.688 549 ILE CCC C 1
ATOM 12673 O O . ILE C 1 549 ? 24.830 0.396 138.125 1.000 34.578 549 ILE CCC O 1
ATOM 12678 N N . GLY C 1 550 ? 23.508 2.228 137.949 1.000 30.649 550 GLY CCC N 1
ATOM 12679 C CA . GLY C 1 550 ? 24.568 3.151 137.571 1.000 26.347 550 GLY CCC CA 1
ATOM 12680 C C . GLY C 1 550 ? 25.335 3.656 138.786 1.000 30.589 550 GLY CCC C 1
ATOM 12681 O O . GLY C 1 550 ? 25.346 4.855 139.050 1.000 31.955 550 GLY CCC O 1
ATOM 12682 N N . GLY C 1 551 ? 25.964 2.722 139.515 1.000 29.078 551 GLY CCC N 1
ATOM 12683 C CA . GLY C 1 551 ? 26.648 3.021 140.763 1.000 29.685 551 GLY CCC CA 1
ATOM 12684 C C . GLY C 1 551 ? 26.816 1.748 141.583 1.000 33.672 551 GLY CCC C 1
ATOM 12685 O O . GLY C 1 551 ? 26.768 0.653 141.008 1.000 33.810 551 GLY CCC O 1
ATOM 12686 N N . ASP C 1 552 ? 26.966 1.900 142.912 1.000 28.349 552 ASP CCC N 1
ATOM 12687 C CA . ASP C 1 552 ? 27.239 0.754 143.773 1.000 29.499 552 ASP CCC CA 1
ATOM 12688 C C . ASP C 1 552 ? 25.941 0.110 144.255 1.000 32.587 552 ASP CCC C 1
ATOM 12689 O O . ASP C 1 552 ? 24.914 0.790 144.440 1.000 30.975 552 ASP CCC O 1
ATOM 12694 N N . TYR C 1 553 ? 26.005 -1.214 144.469 1.000 27.916 553 TYR CCC N 1
ATOM 12695 C CA . TYR C 1 553 ? 24.976 -1.911 145.219 1.000 29.376 553 TYR CCC CA 1
ATOM 12696 C C . TYR C 1 553 ? 25.554 -2.224 146.589 1.000 32.594 553 TYR CCC C 1
ATOM 12697 O O . TYR C 1 553 ? 26.573 -2.913 146.682 1.000 32.080 553 TYR CCC O 1
ATOM 12706 N N . ILE C 1 554 ? 24.933 -1.667 147.639 1.000 30.616 554 ILE CCC N 1
ATOM 12707 C CA . ILE C 1 554 ? 25.471 -1.789 148.976 1.000 27.940 554 ILE CCC CA 1
ATOM 12708 C C . ILE C 1 554 ? 24.435 -2.502 149.843 1.000 34.438 554 ILE CCC C 1
ATOM 12709 O O . ILE C 1 554 ? 23.381 -1.932 150.157 1.000 34.774 554 ILE CCC O 1
ATOM 12714 N N . ALA C 1 555 ? 24.761 -3.743 150.242 1.000 31.306 555 ALA CCC N 1
ATOM 12715 C CA . ALA C 1 555 ? 23.866 -4.556 151.051 1.000 30.944 555 ALA CCC CA 1
ATOM 12716 C C . ALA C 1 555 ? 24.373 -4.629 152.491 1.000 35.058 555 ALA CCC C 1
ATOM 12717 O O . ALA C 1 555 ? 25.554 -4.907 152.732 1.000 36.192 555 ALA CCC O 1
ATOM 12719 N N . TYR C 1 556 ? 23.462 -4.378 153.437 1.000 32.307 556 TYR CCC N 1
ATOM 12720 C CA . TYR C 1 556 ? 23.791 -4.241 154.845 1.000 34.179 556 TYR CCC CA 1
ATOM 12721 C C . TYR C 1 556 ? 23.372 -5.503 155.600 1.000 34.191 556 TYR CCC C 1
ATOM 12722 O O . TYR C 1 556 ? 22.608 -6.332 155.091 1.000 34.037 556 TYR CCC O 1
ATOM 12731 N N . LYS C 1 557 ? 23.843 -5.608 156.844 1.000 38.709 557 LYS CCC N 1
ATOM 12732 C CA . LYS C 1 557 ? 23.499 -6.723 157.714 1.000 38.142 557 LYS CCC CA 1
ATOM 12733 C C . LYS C 1 557 ? 21.988 -6.779 157.871 1.000 35.744 557 LYS CCC C 1
ATOM 12734 O O . LYS C 1 557 ? 21.357 -5.762 158.147 1.000 33.346 557 LYS CCC O 1
ATOM 12740 N N . GLY C 1 558 ? 21.429 -7.979 157.721 1.000 35.369 558 GLY CCC N 1
ATOM 12741 C CA . GLY C 1 558 ? 20.005 -8.199 157.900 1.000 35.132 558 GLY CCC CA 1
ATOM 12742 C C . GLY C 1 558 ? 19.216 -7.983 156.606 1.000 42.653 558 GLY CCC C 1
ATOM 12743 O O . GLY C 1 558 ? 17.998 -8.129 156.606 1.000 43.557 558 GLY CCC O 1
ATOM 12744 N N . SER C 1 559 ? 19.902 -7.661 155.500 1.000 36.696 559 SER CCC N 1
ATOM 12745 C CA . SER C 1 559 ? 19.214 -7.423 154.238 1.000 38.144 559 SER CCC CA 1
ATOM 12746 C C . SER C 1 559 ? 19.009 -8.727 153.476 1.000 35.404 559 SER CCC C 1
ATOM 12747 O O . SER C 1 559 ? 19.679 -9.705 153.757 1.000 36.232 559 SER CCC O 1
ATOM 12750 N N . THR C 1 560 ? 18.079 -8.732 152.515 1.000 31.765 560 THR CCC N 1
ATOM 12751 C CA . THR C 1 560 ? 17.870 -9.850 151.608 1.000 31.772 560 THR CCC CA 1
ATOM 12752 C C . THR C 1 560 ? 17.955 -9.346 150.170 1.000 34.933 560 THR CCC C 1
ATOM 12753 O O . THR C 1 560 ? 17.380 -8.306 149.838 1.000 34.001 560 THR CCC O 1
ATOM 12757 N N . THR C 1 561 ? 18.660 -10.109 149.324 1.000 33.971 561 THR CCC N 1
ATOM 12758 C CA . THR C 1 561 ? 18.694 -9.869 147.891 1.000 34.801 561 THR CCC CA 1
ATOM 12759 C C . THR C 1 561 ? 18.217 -11.135 147.182 1.000 37.315 561 THR CCC C 1
ATOM 12760 O O . THR C 1 561 ? 18.867 -12.164 147.282 1.000 41.094 561 THR CCC O 1
ATOM 12764 N N . THR C 1 562 ? 17.083 -11.056 146.480 1.000 36.467 562 THR CCC N 1
ATOM 12765 C CA . THR C 1 562 ? 16.447 -12.214 145.874 1.000 36.882 562 THR CCC CA 1
ATOM 12766 C C . THR C 1 562 ? 16.494 -12.083 144.359 1.000 39.580 562 THR CCC C 1
ATOM 12767 O O . THR C 1 562 ? 16.033 -11.072 143.823 1.000 42.195 562 THR CCC O 1
ATOM 12771 N N . PHE C 1 563 ? 17.033 -13.111 143.686 1.000 36.893 563 PHE CCC N 1
ATOM 12772 C CA . PHE C 1 563 ? 17.003 -13.169 142.233 1.000 37.546 563 PHE CCC CA 1
ATOM 12773 C C . PHE C 1 563 ? 15.939 -14.163 141.786 1.000 43.614 563 PHE CCC C 1
ATOM 12774 O O . PHE C 1 563 ? 16.073 -15.341 142.049 1.000 49.427 563 PHE CCC O 1
ATOM 12782 N N . ASN C 1 564 ? 14.876 -13.685 141.130 1.000 45.209 564 ASN CCC N 1
ATOM 12783 C CA . ASN C 1 564 ? 13.799 -14.570 140.716 1.000 47.668 564 ASN CCC CA 1
ATOM 12784 C C . ASN C 1 564 ? 14.169 -15.286 139.418 1.000 48.653 564 ASN CCC C 1
ATOM 12785 O O . ASN C 1 564 ? 14.537 -14.633 138.443 1.000 49.296 564 ASN CCC O 1
ATOM 12790 N N . ASN C 1 565 ? 14.063 -16.625 139.433 1.000 50.165 565 ASN CCC N 1
ATOM 12791 C CA . ASN C 1 565 ? 14.235 -17.501 138.278 1.000 47.812 565 ASN CCC CA 1
ATOM 12792 C C . ASN C 1 565 ? 15.454 -17.129 137.446 1.000 42.753 565 ASN CCC C 1
ATOM 12793 O O . ASN C 1 565 ? 15.322 -16.819 136.260 1.000 42.803 565 ASN CCC O 1
ATOM 12798 N N . GLY C 1 566 ? 16.632 -17.132 138.074 1.000 41.814 566 GLY CCC N 1
ATOM 12799 C CA . GLY C 1 566 ? 17.867 -16.870 137.351 1.000 43.175 566 GLY CCC CA 1
ATOM 12800 C C . GLY C 1 566 ? 18.084 -15.400 136.989 1.000 47.278 566 GLY CCC C 1
ATOM 12801 O O . GLY C 1 566 ? 18.831 -15.109 136.051 1.000 44.944 566 GLY CCC O 1
ATOM 12802 N N . ALA C 1 567 ? 17.472 -14.476 137.756 1.000 41.516 567 ALA CCC N 1
ATOM 12803 C CA . ALA C 1 567 ? 17.623 -13.045 137.504 1.000 42.292 567 ALA CCC CA 1
ATOM 12804 C C . ALA C 1 567 ? 19.057 -12.583 137.767 1.000 41.376 567 ALA CCC C 1
ATOM 12805 O O . ALA C 1 567 ? 19.774 -13.192 138.565 1.000 41.592 567 ALA CCC O 1
ATOM 12807 N N . LYS C 1 568 ? 19.473 -11.509 137.076 1.000 40.566 568 LYS CCC N 1
ATOM 12808 C CA . LYS C 1 568 ? 20.789 -10.895 137.256 1.000 41.452 568 LYS CCC CA 1
ATOM 12809 C C . LYS C 1 568 ? 20.605 -9.382 137.412 1.000 40.417 568 LYS CCC C 1
ATOM 12810 O O . LYS C 1 568 ? 19.737 -8.815 136.751 1.000 38.485 568 LYS CCC O 1
ATOM 12816 N N . LEU C 1 569 ? 21.451 -8.747 138.240 1.000 33.167 569 LEU CCC N 1
ATOM 12817 C CA . LEU C 1 569 ? 21.502 -7.301 138.378 1.000 32.570 569 LEU CCC CA 1
ATOM 12818 C C . LEU C 1 569 ? 22.862 -6.790 137.899 1.000 36.030 569 LEU CCC C 1
ATOM 12819 O O . LEU C 1 569 ? 23.907 -7.244 138.374 1.000 34.996 569 LEU CCC O 1
ATOM 12824 N N . ASN C 1 570 ? 22.833 -5.839 136.955 1.000 34.116 570 ASN CCC N 1
ATOM 12825 C CA . ASN C 1 570 ? 24.042 -5.298 136.353 1.000 33.020 570 ASN CCC CA 1
ATOM 12826 C C . ASN C 1 570 ? 24.503 -4.075 137.154 1.000 37.307 570 ASN CCC C 1
ATOM 12827 O O . ASN C 1 570 ? 23.890 -3.012 137.055 1.000 34.687 570 ASN CCC O 1
ATOM 12832 N N . VAL C 1 571 ? 25.563 -4.234 137.963 1.000 32.642 571 VAL CCC N 1
ATOM 12833 C CA . VAL C 1 571 ? 26.054 -3.165 138.810 1.000 30.945 571 VAL CCC CA 1
ATOM 12834 C C . VAL C 1 571 ? 27.269 -2.521 138.144 1.000 34.888 571 VAL CCC C 1
ATOM 12835 O O . VAL C 1 571 ? 28.296 -3.168 137.972 1.000 38.702 571 VAL CCC O 1
ATOM 12839 N N . LEU C 1 572 ? 27.158 -1.254 137.738 1.000 34.355 572 LEU CCC N 1
ATOM 12840 C CA . LEU C 1 572 ? 28.255 -0.591 137.044 1.000 37.428 572 LEU CCC CA 1
ATOM 12841 C C . LEU C 1 572 ? 29.340 -0.135 138.011 1.000 42.229 572 LEU CCC C 1
ATOM 12842 O O . LEU C 1 572 ? 30.476 0.064 137.579 1.000 43.132 572 LEU CCC O 1
ATOM 12847 N N . GLY C 1 573 ? 28.974 0.068 139.286 1.000 36.361 573 GLY CCC N 1
ATOM 12848 C CA . GLY C 1 573 ? 29.971 0.384 140.299 1.000 37.112 573 GLY CCC CA 1
ATOM 12849 C C . GLY C 1 573 ? 30.477 -0.885 140.983 1.000 37.945 573 GLY CCC C 1
ATOM 12850 O O . GLY C 1 573 ? 30.661 -1.904 140.324 1.000 38.630 573 GLY CCC O 1
ATOM 12851 N N . ASN C 1 574 ? 30.660 -0.818 142.299 1.000 36.406 574 ASN CCC N 1
ATOM 12852 C CA . ASN C 1 574 ? 31.087 -1.953 143.108 1.000 35.785 574 ASN CCC CA 1
ATOM 12853 C C . ASN C 1 574 ? 29.914 -2.533 143.885 1.000 33.526 574 ASN CCC C 1
ATOM 12854 O O . ASN C 1 574 ? 28.973 -1.824 144.242 1.000 32.972 574 ASN CCC O 1
ATOM 12859 N N . ILE C 1 575 ? 29.994 -3.838 144.145 1.000 31.119 575 ILE CCC N 1
ATOM 12860 C CA . ILE C 1 575 ? 29.060 -4.527 145.012 1.000 34.935 575 ILE CCC CA 1
ATOM 12861 C C . ILE C 1 575 ? 29.719 -4.602 146.388 1.000 36.844 575 ILE CCC C 1
ATOM 12862 O O . ILE C 1 575 ? 30.832 -5.109 146.507 1.000 39.345 575 ILE CCC O 1
ATOM 12867 N N . LYS C 1 576 ? 29.028 -4.098 147.419 1.000 35.898 576 LYS CCC N 1
ATOM 12868 C CA . LYS C 1 576 ? 29.588 -4.046 148.759 1.000 34.904 576 LYS CCC CA 1
ATOM 12869 C C . LYS C 1 576 ? 28.630 -4.702 149.745 1.000 38.220 576 LYS CCC C 1
ATOM 12870 O O . LYS C 1 576 ? 27.408 -4.592 149.592 1.000 36.524 576 LYS CCC O 1
ATOM 12876 N N . VAL C 1 577 ? 29.215 -5.368 150.756 1.000 34.757 577 VAL CCC N 1
ATOM 12877 C CA . VAL C 1 577 ? 28.468 -5.966 151.846 1.000 34.559 577 VAL CCC CA 1
ATOM 12878 C C . VAL C 1 577 ? 29.046 -5.451 153.158 1.000 36.514 577 VAL CCC C 1
ATOM 12879 O O . VAL C 1 577 ? 30.249 -5.216 153.266 1.000 36.302 577 VAL CCC O 1
ATOM 12883 N N . GLU C 1 578 ? 28.156 -5.284 154.141 1.000 36.586 578 GLU CCC N 1
ATOM 12884 C CA . GLU C 1 578 ? 28.539 -4.736 155.430 1.000 37.805 578 GLU CCC CA 1
ATOM 12885 C C . GLU C 1 578 ? 29.516 -5.676 156.139 1.000 38.542 578 GLU CCC C 1
ATOM 12886 O O . GLU C 1 578 ? 30.461 -5.217 156.766 1.000 39.964 578 GLU CCC O 1
ATOM 12892 N N . ASP C 1 579 ? 29.284 -6.986 156.018 1.000 40.289 579 ASP CCC N 1
ATOM 12893 C CA . ASP C 1 579 ? 30.202 -7.989 156.546 1.000 45.251 579 ASP CCC CA 1
ATOM 12894 C C . ASP C 1 579 ? 29.957 -9.305 155.824 1.000 45.123 579 ASP CCC C 1
ATOM 12895 O O . ASP C 1 579 ? 29.123 -9.354 154.914 1.000 43.589 579 ASP CCC O 1
ATOM 12900 N N . GLY C 1 580 ? 30.644 -10.360 156.306 1.000 52.434 580 GLY CCC N 1
ATOM 12901 C CA . GLY C 1 580 ? 30.639 -11.666 155.667 1.000 46.824 580 GLY CCC CA 1
ATOM 12902 C C . GLY C 1 580 ? 29.319 -12.417 155.822 1.000 51.069 580 GLY CCC C 1
ATOM 12903 O O . GLY C 1 580 ? 29.094 -13.392 155.099 1.000 56.017 580 GLY CCC O 1
ATOM 12904 N N . THR C 1 581 ? 28.449 -11.944 156.729 1.000 51.756 581 THR CCC N 1
ATOM 12905 C CA . THR C 1 581 ? 27.164 -12.596 156.954 1.000 50.251 581 THR CCC CA 1
ATOM 12906 C C . THR C 1 581 ? 26.146 -12.209 155.876 1.000 52.571 581 THR CCC C 1
ATOM 12907 O O . THR C 1 581 ? 25.123 -12.867 155.731 1.000 49.332 581 THR CCC O 1
ATOM 12911 N N . VAL C 1 582 ? 26.423 -11.144 155.109 1.000 49.069 582 VAL CCC N 1
ATOM 12912 C CA . VAL C 1 582 ? 25.429 -10.634 154.186 1.000 47.029 582 VAL CCC CA 1
ATOM 12913 C C . VAL C 1 582 ? 25.400 -11.497 152.928 1.000 45.863 582 VAL CCC C 1
ATOM 12914 O O . VAL C 1 582 ? 26.422 -11.679 152.289 1.000 48.491 582 VAL CCC O 1
ATOM 12918 N N . LYS C 1 583 ? 24.204 -11.977 152.569 1.000 47.258 583 LYS CCC N 1
ATOM 12919 C CA . LYS C 1 583 ? 24.013 -12.864 151.440 1.000 50.396 583 LYS CCC CA 1
ATOM 12920 C C . LYS C 1 583 ? 23.554 -12.064 150.218 1.000 47.982 583 LYS CCC C 1
ATOM 12921 O O . LYS C 1 583 ? 22.489 -11.437 150.213 1.000 44.175 583 LYS CCC O 1
ATOM 12927 N N . VAL C 1 584 ? 24.362 -12.110 149.158 1.000 44.890 584 VAL CCC N 1
ATOM 12928 C CA . VAL C 1 584 ? 23.989 -11.526 147.878 1.000 47.572 584 VAL CCC CA 1
ATOM 12929 C C . VAL C 1 584 ? 24.139 -12.593 146.797 1.000 53.597 584 VAL CCC C 1
ATOM 12930 O O . VAL C 1 584 ? 23.141 -13.126 146.319 1.000 65.375 584 VAL CCC O 1
ATOM 12934 N N . LEU C 1 585 ? 25.388 -12.928 146.455 1.000 58.430 585 LEU CCC N 1
ATOM 12935 C CA . LEU C 1 585 ? 25.630 -13.909 145.407 1.000 59.212 585 LEU CCC CA 1
ATOM 12936 C C . LEU C 1 585 ? 25.806 -15.287 146.042 1.000 62.685 585 LEU CCC C 1
ATOM 12937 O O . LEU C 1 585 ? 25.478 -16.276 145.395 1.000 69.024 585 LEU CCC O 1
ATOM 12943 N N . ILE D 1 24 ? -15.547 40.767 170.832 1.000 132.219 24 ILE DDD N 1
ATOM 12944 C CA . ILE D 1 24 ? -16.771 40.616 169.983 1.000 132.247 24 ILE DDD CA 1
ATOM 12945 C C . ILE D 1 24 ? -16.352 40.615 168.511 1.000 133.796 24 ILE DDD C 1
ATOM 12946 O O . ILE D 1 24 ? -15.774 41.589 168.028 1.000 143.336 24 ILE DDD O 1
ATOM 12951 N N . PRO D 1 25 ? -16.605 39.523 167.751 1.000 120.755 25 PRO DDD N 1
ATOM 12952 C CA . PRO D 1 25 ? -16.414 39.543 166.293 1.000 108.482 25 PRO DDD CA 1
ATOM 12953 C C . PRO D 1 25 ? -17.315 40.535 165.540 1.000 97.339 25 PRO DDD C 1
ATOM 12954 O O . PRO D 1 25 ? -18.433 40.801 165.974 1.000 102.959 25 PRO DDD O 1
ATOM 12958 N N . SER D 1 26 ? -16.834 41.069 164.402 1.000 89.278 26 SER DDD N 1
ATOM 12959 C CA . SER D 1 26 ? -17.631 41.927 163.528 1.000 85.143 26 SER DDD CA 1
ATOM 12960 C C . SER D 1 26 ? -17.810 41.299 162.143 1.000 83.881 26 SER DDD C 1
ATOM 12961 O O . SER D 1 26 ? -17.026 40.443 161.732 1.000 77.458 26 SER DDD O 1
ATOM 12964 N N . THR D 1 27 ? -18.845 41.753 161.416 1.000 86.332 27 THR DDD N 1
ATOM 12965 C CA . THR D 1 27 ? -19.163 41.304 160.066 1.000 93.580 27 THR DDD CA 1
ATOM 12966 C C . THR D 1 27 ? -18.282 42.062 159.069 1.000 98.977 27 THR DDD C 1
ATOM 12967 O O . THR D 1 27 ? -18.076 43.261 159.242 1.000 100.940 27 THR DDD O 1
ATOM 12971 N N . PRO D 1 28 ? -17.708 41.405 158.027 1.000 101.075 28 PRO DDD N 1
ATOM 12972 C CA . PRO D 1 28 ? -16.934 42.121 157.014 1.000 98.545 28 PRO DDD CA 1
ATOM 12973 C C . PRO D 1 28 ? -17.882 42.981 156.181 1.000 101.809 28 PRO DDD C 1
ATOM 12974 O O . PRO D 1 28 ? -19.030 42.602 155.966 1.000 111.106 28 PRO DDD O 1
ATOM 12978 N N . SER D 1 29 ? -17.389 44.149 155.761 1.000 100.914 29 SER DDD N 1
ATOM 12979 C CA . SER D 1 29 ? -18.141 45.081 154.938 1.000 103.051 29 SER DDD CA 1
ATOM 12980 C C . SER D 1 29 ? -17.957 44.716 153.465 1.000 110.263 29 SER DDD C 1
ATOM 12981 O O . SER D 1 29 ? -16.831 44.475 153.034 1.000 118.203 29 SER DDD O 1
ATOM 12984 N N . THR D 1 30 ? -19.061 44.679 152.701 1.000 116.394 30 THR DDD N 1
ATOM 12985 C CA . THR D 1 30 ? -19.040 44.427 151.260 1.000 123.369 30 THR DDD CA 1
ATOM 12986 C C . THR D 1 30 ? -18.137 45.450 150.563 1.000 124.490 30 THR DDD C 1
ATOM 12987 O O . THR D 1 30 ? -18.130 46.621 150.949 1.000 129.852 30 THR DDD O 1
ATOM 12991 N N . PRO D 1 31 ? -17.333 45.064 149.536 1.000 124.689 31 PRO DDD N 1
ATOM 12992 C CA . PRO D 1 31 ? -16.606 46.059 148.737 1.000 122.364 31 PRO DDD CA 1
ATOM 12993 C C . PRO D 1 31 ? -17.502 47.125 148.083 1.000 115.052 31 PRO DDD C 1
ATOM 12994 O O . PRO D 1 31 ? -18.358 46.797 147.255 1.000 125.821 31 PRO DDD O 1
ATOM 12998 N N . SER D 1 32 ? -17.310 48.397 148.485 1.000 100.325 32 SER DDD N 1
ATOM 12999 C CA . SER D 1 32 ? -17.772 49.569 147.739 1.000 93.936 32 SER DDD CA 1
ATOM 13000 C C . SER D 1 32 ? -16.741 50.704 147.784 1.000 87.165 32 SER DDD C 1
ATOM 13001 O O . SER D 1 32 ? -15.949 50.799 148.723 1.000 84.503 32 SER DDD O 1
ATOM 13004 N N . VAL D 1 33 ? -16.763 51.551 146.744 1.000 70.268 33 VAL DDD N 1
ATOM 13005 C CA . VAL D 1 33 ? -15.747 52.569 146.529 1.000 61.708 33 VAL DDD CA 1
ATOM 13006 C C . VAL D 1 33 ? -16.413 53.949 146.595 1.000 57.775 33 VAL DDD C 1
ATOM 13007 O O . VAL D 1 33 ? -16.876 54.469 145.578 1.000 54.955 33 VAL DDD O 1
ATOM 13011 N N . PRO D 1 34 ? -16.496 54.605 147.781 1.000 48.838 34 PRO DDD N 1
ATOM 13012 C CA . PRO D 1 34 ? -17.144 55.915 147.888 1.000 50.576 34 PRO DDD CA 1
ATOM 13013 C C . PRO D 1 34 ? -16.530 57.014 147.012 1.000 49.137 34 PRO DDD C 1
ATOM 13014 O O . PRO D 1 34 ? -17.234 57.967 146.657 1.000 48.018 34 PRO DDD O 1
ATOM 13018 N N . GLU D 1 35 ? -15.248 56.840 146.639 1.000 43.123 35 GLU DDD N 1
ATOM 13019 C CA A GLU D 1 35 ? -14.522 57.798 145.815 0.700 42.379 35 GLU DDD CA 1
ATOM 13020 C CA B GLU D 1 35 ? -14.511 57.778 145.808 0.300 42.959 35 GLU DDD CA 1
ATOM 13021 C C . GLU D 1 35 ? -15.200 57.922 144.453 1.000 41.418 35 GLU DDD C 1
ATOM 13022 O O . GLU D 1 35 ? -15.031 58.946 143.785 1.000 42.219 35 GLU DDD O 1
ATOM 13033 N N . ASP D 1 36 ? -15.957 56.877 144.059 1.000 42.931 36 ASP DDD N 1
ATOM 13034 C CA . ASP D 1 36 ? -16.649 56.895 142.782 1.000 43.024 36 ASP DDD CA 1
ATOM 13035 C C . ASP D 1 36 ? -17.666 58.035 142.768 1.000 43.060 36 ASP DDD C 1
ATOM 13036 O O . ASP D 1 36 ? -17.994 58.541 141.707 1.000 44.044 36 ASP DDD O 1
ATOM 13041 N N . ASN D 1 37 ? -18.148 58.428 143.957 1.000 41.046 37 ASN DDD N 1
ATOM 13042 C CA . ASN D 1 37 ? -19.195 59.427 144.069 1.000 42.259 37 ASN DDD CA 1
ATOM 13043 C C . ASN D 1 37 ? -18.643 60.775 144.532 1.000 41.105 37 ASN DDD C 1
ATOM 13044 O O . ASN D 1 37 ? -19.434 61.704 144.716 1.000 41.283 37 ASN DDD O 1
ATOM 13049 N N . PHE D 1 38 ? -17.317 60.898 144.722 1.000 35.616 38 PHE DDD N 1
ATOM 13050 C CA . PHE D 1 38 ? -16.755 62.179 145.133 1.000 36.589 38 PHE DDD CA 1
ATOM 13051 C C . PHE D 1 38 ? -16.961 63.203 144.021 1.000 37.297 38 PHE DDD C 1
ATOM 13052 O O . PHE D 1 38 ? -16.797 62.894 142.838 1.000 37.891 38 PHE DDD O 1
ATOM 13060 N N . PRO D 1 39 ? -17.349 64.450 144.351 1.000 35.495 39 PRO DDD N 1
ATOM 13061 C CA . PRO D 1 39 ? -17.433 65.508 143.338 1.000 35.197 39 PRO DDD CA 1
ATOM 13062 C C . PRO D 1 39 ? -16.083 65.747 142.669 1.000 34.647 39 PRO DDD C 1
ATOM 13063 O O . PRO D 1 39 ? -15.035 65.541 143.303 1.000 33.909 39 PRO DDD O 1
ATOM 13067 N N . THR D 1 40 ? -16.121 66.126 141.377 1.000 33.338 40 THR DDD N 1
ATOM 13068 C CA . THR D 1 40 ? -14.892 66.377 140.642 1.000 36.440 40 THR DDD CA 1
ATOM 13069 C C . THR D 1 40 ? -14.628 67.877 140.584 1.000 35.030 40 THR DDD C 1
ATOM 13070 O O . THR D 1 40 ? -15.543 68.687 140.696 1.000 38.893 40 THR DDD O 1
ATOM 13074 N N . VAL D 1 41 ? -13.355 68.227 140.415 1.000 33.248 41 VAL DDD N 1
ATOM 13075 C CA . VAL D 1 41 ? -12.872 69.596 140.357 1.000 30.703 41 VAL DDD CA 1
ATOM 13076 C C . VAL D 1 41 ? -12.387 69.842 138.930 1.000 34.426 41 VAL DDD C 1
ATOM 13077 O O . VAL D 1 41 ? -11.824 68.947 138.310 1.000 36.417 41 VAL DDD O 1
ATOM 13081 N N . ALA D 1 42 ? -12.643 71.047 138.408 1.000 34.848 42 ALA DDD N 1
ATOM 13082 C CA . ALA D 1 42 ? -12.213 71.452 137.082 1.000 35.609 42 ALA DDD CA 1
ATOM 13083 C C . ALA D 1 42 ? -10.720 71.173 136.914 1.000 34.897 42 ALA DDD C 1
ATOM 13084 O O . ALA D 1 42 ? -9.896 71.541 137.756 1.000 36.109 42 ALA DDD O 1
ATOM 13086 N N . ASN D 1 43 ? -10.391 70.503 135.810 1.000 33.449 43 ASN DDD N 1
ATOM 13087 C CA . ASN D 1 43 ? -9.021 70.120 135.516 1.000 33.397 43 ASN DDD CA 1
ATOM 13088 C C . ASN D 1 43 ? -8.544 70.945 134.332 1.000 33.567 43 ASN DDD C 1
ATOM 13089 O O . ASN D 1 43 ? -9.082 70.801 133.231 1.000 33.602 43 ASN DDD O 1
ATOM 13094 N N . PRO D 1 44 ? -7.506 71.792 134.502 1.000 34.859 44 PRO DDD N 1
ATOM 13095 C CA . PRO D 1 44 ? -7.022 72.625 133.405 1.000 34.243 44 PRO DDD CA 1
ATOM 13096 C C . PRO D 1 44 ? -6.588 71.846 132.158 1.000 40.046 44 PRO DDD C 1
ATOM 13097 O O . PRO D 1 44 ? -6.425 72.442 131.102 1.000 36.332 44 PRO DDD O 1
ATOM 13101 N N . LEU D 1 45 ? -6.341 70.534 132.281 1.000 37.956 45 LEU DDD N 1
ATOM 13102 C CA . LEU D 1 45 ? -5.797 69.772 131.164 1.000 38.164 45 LEU DDD CA 1
ATOM 13103 C C . LEU D 1 45 ? -6.928 69.197 130.320 1.000 38.762 45 LEU DDD C 1
ATOM 13104 O O . LEU D 1 45 ? -6.660 68.553 129.295 1.000 41.556 45 LEU DDD O 1
ATOM 13109 N N . ASP D 1 46 ? -8.173 69.385 130.778 1.000 38.168 46 ASP DDD N 1
ATOM 13110 C CA . ASP D 1 46 ? -9.315 68.700 130.189 1.000 43.120 46 ASP DDD CA 1
ATOM 13111 C C . ASP D 1 46 ? -9.440 68.975 128.689 1.000 46.773 46 ASP DDD C 1
ATOM 13112 O O . ASP D 1 46 ? -9.828 68.069 127.942 1.000 46.396 46 ASP DDD O 1
ATOM 13117 N N . SER D 1 47 ? -9.091 70.194 128.247 1.000 44.617 47 SER DDD N 1
ATOM 13118 C CA . SER D 1 47 ? -9.288 70.511 126.837 1.000 47.068 47 SER DDD CA 1
ATOM 13119 C C . SER D 1 47 ? -8.293 69.753 125.954 1.000 50.824 47 SER DDD C 1
ATOM 13120 O O . SER D 1 47 ? -8.557 69.551 124.762 1.000 46.020 47 SER DDD O 1
ATOM 13123 N N . GLN D 1 48 ? -7.189 69.275 126.552 1.000 46.706 48 GLN DDD N 1
ATOM 13124 C CA . GLN D 1 48 ? -6.181 68.599 125.755 1.000 40.566 48 GLN DDD CA 1
ATOM 13125 C C . GLN D 1 48 ? -6.370 67.085 125.727 1.000 44.169 48 GLN DDD C 1
ATOM 13126 O O . GLN D 1 48 ? -5.597 66.413 125.064 1.000 42.243 48 GLN DDD O 1
ATOM 13132 N N . LYS D 1 49 ? -7.412 66.564 126.387 1.000 42.257 49 LYS DDD N 1
ATOM 13133 C CA . LYS D 1 49 ? -7.476 65.131 126.623 1.000 42.753 49 LYS DDD CA 1
ATOM 13134 C C . LYS D 1 49 ? -8.011 64.352 125.422 1.000 45.016 49 LYS DDD C 1
ATOM 13135 O O . LYS D 1 49 ? -7.999 63.119 125.437 1.000 44.248 49 LYS DDD O 1
ATOM 13141 N N . GLY D 1 50 ? -8.473 65.062 124.387 1.000 42.531 50 GLY DDD N 1
ATOM 13142 C CA . GLY D 1 50 ? -8.876 64.383 123.166 1.000 42.657 50 GLY DDD CA 1
ATOM 13143 C C . GLY D 1 50 ? -7.684 63.692 122.491 1.000 40.830 50 GLY DDD C 1
ATOM 13144 O O . GLY D 1 50 ? -7.840 62.682 121.828 1.000 44.712 50 GLY DDD O 1
ATOM 13145 N N . ASN D 1 51 ? -6.482 64.243 122.656 1.000 37.684 51 ASN DDD N 1
ATOM 13146 C CA . ASN D 1 51 ? -5.267 63.596 122.195 1.000 43.846 51 ASN DDD CA 1
ATOM 13147 C C . ASN D 1 51 ? -4.405 63.224 123.399 1.000 42.094 51 ASN DDD C 1
ATOM 13148 O O . ASN D 1 51 ? -3.448 63.920 123.704 1.000 38.398 51 ASN DDD O 1
ATOM 13153 N N . ILE D 1 52 ? -4.757 62.128 124.075 1.000 39.153 52 ILE DDD N 1
ATOM 13154 C CA . ILE D 1 52 ? -4.132 61.762 125.329 1.000 40.939 52 ILE DDD CA 1
ATOM 13155 C C . ILE D 1 52 ? -2.659 61.424 125.101 1.000 40.812 52 ILE DDD C 1
ATOM 13156 O O . ILE D 1 52 ? -1.824 61.840 125.896 1.000 43.778 52 ILE DDD O 1
ATOM 13161 N N . SER D 1 53 ? -2.344 60.766 123.978 1.000 41.192 53 SER DDD N 1
ATOM 13162 C CA . SER D 1 53 ? -0.965 60.434 123.632 1.000 44.343 53 SER DDD CA 1
ATOM 13163 C C . SER D 1 53 ? -0.111 61.683 123.445 1.000 42.549 53 SER DDD C 1
ATOM 13164 O O . SER D 1 53 ? 1.036 61.711 123.873 1.000 42.212 53 SER DDD O 1
ATOM 13167 N N . ALA D 1 54 ? -0.666 62.722 122.829 1.000 39.269 54 ALA DDD N 1
ATOM 13168 C CA . ALA D 1 54 ? 0.134 63.918 122.592 1.000 38.473 54 ALA DDD CA 1
ATOM 13169 C C . ALA D 1 54 ? 0.321 64.682 123.905 1.000 34.799 54 ALA DDD C 1
ATOM 13170 O O . ALA D 1 54 ? 1.388 65.246 124.165 1.000 36.974 54 ALA DDD O 1
ATOM 13172 N N . LEU D 1 55 ? -0.721 64.676 124.741 1.000 33.880 55 LEU DDD N 1
ATOM 13173 C CA . LEU D 1 55 ? -0.652 65.333 126.043 1.000 37.811 55 LEU DDD CA 1
ATOM 13174 C C . LEU D 1 55 ? 0.409 64.659 126.929 1.000 37.627 55 LEU DDD C 1
ATOM 13175 O O . LEU D 1 55 ? 1.245 65.341 127.525 1.000 38.860 55 LEU DDD O 1
ATOM 13180 N N . LYS D 1 56 ? 0.392 63.318 126.986 1.000 34.474 56 LYS DDD N 1
ATOM 13181 C CA . LYS D 1 56 ? 1.392 62.545 127.711 1.000 34.811 56 LYS DDD CA 1
ATOM 13182 C C . LYS D 1 56 ? 2.784 62.909 127.224 1.000 35.250 56 LYS DDD C 1
ATOM 13183 O O . LYS D 1 56 ? 3.676 63.119 128.026 1.000 34.608 56 LYS DDD O 1
ATOM 13189 N N . GLU D 1 57 ? 2.951 63.015 125.905 1.000 39.345 57 GLU DDD N 1
ATOM 13190 C CA . GLU D 1 57 ? 4.238 63.314 125.292 1.000 39.934 57 GLU DDD CA 1
ATOM 13191 C C . GLU D 1 57 ? 4.745 64.681 125.726 1.000 40.607 57 GLU DDD C 1
ATOM 13192 O O . GLU D 1 57 ? 5.903 64.808 126.122 1.000 40.109 57 GLU DDD O 1
ATOM 13198 N N . LYS D 1 58 ? 3.871 65.693 125.653 1.000 40.814 58 LYS DDD N 1
ATOM 13199 C CA . LYS D 1 58 ? 4.240 67.057 126.014 1.000 39.395 58 LYS DDD CA 1
ATOM 13200 C C . LYS D 1 58 ? 4.604 67.134 127.509 1.000 37.443 58 LYS DDD C 1
ATOM 13201 O O . LYS D 1 58 ? 5.643 67.702 127.890 1.000 36.505 58 LYS DDD O 1
ATOM 13207 N N . LEU D 1 59 ? 3.730 66.568 128.359 1.000 35.024 59 LEU DDD N 1
ATOM 13208 C CA . LEU D 1 59 ? 3.957 66.587 129.797 1.000 33.728 59 LEU DDD CA 1
ATOM 13209 C C . LEU D 1 59 ? 5.286 65.918 130.135 1.000 31.506 59 LEU DDD C 1
ATOM 13210 O O . LEU D 1 59 ? 6.053 66.447 130.941 1.000 29.820 59 LEU DDD O 1
ATOM 13215 N N . ASN D 1 60 ? 5.554 64.770 129.497 1.000 32.942 60 ASN DDD N 1
ATOM 13216 C CA . ASN D 1 60 ? 6.750 63.999 129.801 1.000 34.533 60 ASN DDD CA 1
ATOM 13217 C C . ASN D 1 60 ? 7.993 64.758 129.359 1.000 37.626 60 ASN DDD C 1
ATOM 13218 O O . ASN D 1 60 ? 9.005 64.741 130.064 1.000 39.687 60 ASN DDD O 1
ATOM 13223 N N . ARG D 1 61 ? 7.897 65.423 128.199 1.000 37.607 61 ARG DDD N 1
ATOM 13224 C CA . ARG D 1 61 ? 8.999 66.213 127.678 1.000 39.514 61 ARG DDD CA 1
ATOM 13225 C C . ARG D 1 61 ? 9.329 67.324 128.678 1.000 40.758 61 ARG DDD C 1
ATOM 13226 O O . ARG D 1 61 ? 10.489 67.537 129.023 1.000 39.839 61 ARG DDD O 1
ATOM 13234 N N . ASN D 1 62 ? 8.300 68.033 129.162 1.000 38.242 62 ASN DDD N 1
ATOM 13235 C CA . ASN D 1 62 ? 8.551 69.101 130.118 1.000 35.424 62 ASN DDD CA 1
ATOM 13236 C C . ASN D 1 62 ? 9.162 68.533 131.401 1.000 40.673 62 ASN DDD C 1
ATOM 13237 O O . ASN D 1 62 ? 10.037 69.162 132.007 1.000 38.527 62 ASN DDD O 1
ATOM 13242 N N . ARG D 1 63 ? 8.664 67.356 131.824 1.000 36.756 63 ARG DDD N 1
ATOM 13243 C CA . ARG D 1 63 ? 9.173 66.684 133.009 1.000 38.685 63 ARG DDD CA 1
ATOM 13244 C C . ARG D 1 63 ? 10.666 66.387 132.823 1.000 37.958 63 ARG DDD C 1
ATOM 13245 O O . ARG D 1 63 ? 11.480 66.751 133.670 1.000 35.127 63 ARG DDD O 1
ATOM 13253 N N . GLU D 1 64 ? 11.016 65.771 131.688 1.000 35.473 64 GLU DDD N 1
ATOM 13254 C CA . GLU D 1 64 ? 12.393 65.397 131.398 1.000 39.863 64 GLU DDD CA 1
ATOM 13255 C C . GLU D 1 64 ? 13.297 66.625 131.249 1.000 43.646 64 GLU DDD C 1
ATOM 13256 O O . GLU D 1 64 ? 14.480 66.549 131.569 1.000 44.205 64 GLU DDD O 1
ATOM 13262 N N . ASN D 1 65 ? 12.755 67.767 130.801 1.000 44.448 65 ASN DDD N 1
ATOM 13263 C CA . ASN D 1 65 ? 13.572 68.961 130.644 1.000 41.357 65 ASN DDD CA 1
ATOM 13264 C C . ASN D 1 65 ? 13.678 69.768 131.939 1.000 40.141 65 ASN DDD C 1
ATOM 13265 O O . ASN D 1 65 ? 14.337 70.803 131.964 1.000 40.029 65 ASN DDD O 1
ATOM 13270 N N . SER D 1 66 ? 13.006 69.339 133.009 1.000 39.923 66 SER DDD N 1
ATOM 13271 C CA . SER D 1 66 ? 13.120 70.059 134.271 1.000 42.123 66 SER DDD CA 1
ATOM 13272 C C . SER D 1 66 ? 14.578 70.051 134.743 1.000 43.064 66 SER DDD C 1
ATOM 13273 O O . SER D 1 66 ? 15.318 69.099 134.470 1.000 42.913 66 SER DDD O 1
ATOM 13276 N N . THR D 1 67 ? 14.986 71.084 135.482 1.000 43.941 67 THR DDD N 1
ATOM 13277 C CA . THR D 1 67 ? 16.377 71.150 135.918 1.000 52.574 67 THR DDD CA 1
ATOM 13278 C C . THR D 1 67 ? 16.556 70.672 137.368 1.000 51.701 67 THR DDD C 1
ATOM 13279 O O . THR D 1 67 ? 17.635 70.827 137.928 1.000 53.702 67 THR DDD O 1
ATOM 13283 N N . ALA D 1 68 ? 15.504 70.115 137.979 1.000 44.843 68 ALA DDD N 1
ATOM 13284 C CA . ALA D 1 68 ? 15.564 69.640 139.354 1.000 46.157 68 ALA DDD CA 1
ATOM 13285 C C . ALA D 1 68 ? 16.755 68.699 139.534 1.000 43.632 68 ALA DDD C 1
ATOM 13286 O O . ALA D 1 68 ? 17.015 67.872 138.667 1.000 47.469 68 ALA DDD O 1
ATOM 13288 N N . THR D 1 69 ? 17.459 68.813 140.661 1.000 41.364 69 THR DDD N 1
ATOM 13289 C CA . THR D 1 69 ? 18.537 67.882 140.964 1.000 45.740 69 THR DDD CA 1
ATOM 13290 C C . THR D 1 69 ? 18.023 66.745 141.853 1.000 44.464 69 THR DDD C 1
ATOM 13291 O O . THR D 1 69 ? 17.055 66.906 142.593 1.000 40.773 69 THR DDD O 1
ATOM 13295 N N . ILE D 1 70 ? 18.680 65.588 141.764 1.000 41.673 70 ILE DDD N 1
ATOM 13296 C CA . ILE D 1 70 ? 18.282 64.394 142.486 1.000 39.982 70 ILE DDD CA 1
ATOM 13297 C C . ILE D 1 70 ? 19.218 64.267 143.688 1.000 37.498 70 ILE DDD C 1
ATOM 13298 O O . ILE D 1 70 ? 20.418 64.169 143.502 1.000 34.411 70 ILE DDD O 1
ATOM 13303 N N . PRO D 1 71 ? 18.726 64.229 144.943 1.000 35.179 71 PRO DDD N 1
ATOM 13304 C CA . PRO D 1 71 ? 19.610 64.121 146.108 1.000 35.024 71 PRO DDD CA 1
ATOM 13305 C C . PRO D 1 71 ? 20.154 62.699 146.294 1.000 35.732 71 PRO DDD C 1
ATOM 13306 O O . PRO D 1 71 ? 19.670 61.744 145.670 1.000 35.585 71 PRO DDD O 1
ATOM 13310 N N . THR D 1 72 ? 21.176 62.581 147.153 1.000 33.843 72 THR DDD N 1
ATOM 13311 C CA . THR D 1 72 ? 21.782 61.325 147.553 1.000 33.757 72 THR DDD CA 1
ATOM 13312 C C . THR D 1 72 ? 22.067 61.374 149.060 1.000 37.331 72 THR DDD C 1
ATOM 13313 O O . THR D 1 72 ? 21.815 62.394 149.700 1.000 34.215 72 THR DDD O 1
ATOM 13317 N N . GLU D 1 73 ? 22.620 60.294 149.630 1.000 33.735 73 GLU DDD N 1
ATOM 13318 C CA . GLU D 1 73 ? 22.848 60.230 151.072 1.000 37.890 73 GLU DDD CA 1
ATOM 13319 C C . GLU D 1 73 ? 23.885 61.268 151.518 1.000 38.193 73 GLU DDD C 1
ATOM 13320 O O . GLU D 1 73 ? 24.919 61.401 150.877 1.000 36.500 73 GLU DDD O 1
ATOM 13326 N N . THR D 1 74 ? 23.639 61.955 152.633 1.000 35.827 74 THR DDD N 1
ATOM 13327 C CA . THR D 1 74 ? 24.530 63.014 153.087 1.000 43.002 74 THR DDD CA 1
ATOM 13328 C C . THR D 1 74 ? 25.507 62.538 154.183 1.000 43.445 74 THR DDD C 1
ATOM 13329 O O . THR D 1 74 ? 26.594 63.092 154.322 1.000 42.356 74 THR DDD O 1
ATOM 13333 N N . ILE D 1 75 ? 25.119 61.517 154.967 1.000 40.044 75 ILE DDD N 1
ATOM 13334 C CA . ILE D 1 75 ? 25.917 60.994 156.076 1.000 36.872 75 ILE DDD CA 1
ATOM 13335 C C . ILE D 1 75 ? 26.945 60.001 155.527 1.000 36.061 75 ILE DDD C 1
ATOM 13336 O O . ILE D 1 75 ? 26.669 59.220 154.629 1.000 34.854 75 ILE DDD O 1
ATOM 13341 N N . SER D 1 76 ? 28.147 60.019 156.092 1.000 37.041 76 SER DDD N 1
ATOM 13342 C CA . SER D 1 76 ? 29.248 59.124 155.764 1.000 41.440 76 SER DDD CA 1
ATOM 13343 C C . SER D 1 76 ? 29.169 57.788 156.513 1.000 38.532 76 SER DDD C 1
ATOM 13344 O O . SER D 1 76 ? 28.817 57.797 157.682 1.000 38.485 76 SER DDD O 1
ATOM 13347 N N . TYR D 1 77 ? 29.532 56.668 155.841 1.000 37.812 77 TYR DDD N 1
ATOM 13348 C CA . TYR D 1 77 ? 29.491 55.315 156.404 1.000 34.347 77 TYR DDD CA 1
ATOM 13349 C C . TYR D 1 77 ? 30.642 54.481 155.843 1.000 38.719 77 TYR DDD C 1
ATOM 13350 O O . TYR D 1 77 ? 30.904 54.551 154.640 1.000 45.296 77 TYR DDD O 1
ATOM 13359 N N . ASN D 1 78 ? 31.333 53.711 156.694 1.000 37.649 78 ASN DDD N 1
ATOM 13360 C CA . ASN D 1 78 ? 32.379 52.808 156.227 1.000 33.644 78 ASN DDD CA 1
ATOM 13361 C C . ASN D 1 78 ? 32.524 51.594 157.156 1.000 32.845 78 ASN DDD C 1
ATOM 13362 O O . ASN D 1 78 ? 33.515 50.847 157.067 1.000 32.594 78 ASN DDD O 1
ATOM 13367 N N . GLY D 1 79 ? 31.564 51.440 158.090 1.000 29.403 79 GLY DDD N 1
ATOM 13368 C CA . GLY D 1 79 ? 31.554 50.304 158.995 1.000 29.447 79 GLY DDD CA 1
ATOM 13369 C C . GLY D 1 79 ? 32.016 50.688 160.398 1.000 32.554 79 GLY DDD C 1
ATOM 13370 O O . GLY D 1 79 ? 31.797 49.935 161.339 1.000 31.085 79 GLY DDD O 1
ATOM 13371 N N . SER D 1 80 ? 32.598 51.887 160.542 1.000 30.979 80 SER DDD N 1
ATOM 13372 C CA . SER D 1 80 ? 33.304 52.279 161.755 1.000 30.663 80 SER DDD CA 1
ATOM 13373 C C . SER D 1 80 ? 32.408 52.244 162.996 1.000 32.305 80 SER DDD C 1
ATOM 13374 O O . SER D 1 80 ? 32.940 52.148 164.096 1.000 36.409 80 SER DDD O 1
ATOM 13377 N N . THR D 1 81 ? 31.075 52.280 162.846 1.000 30.361 81 THR DDD N 1
ATOM 13378 C CA . THR D 1 81 ? 30.214 52.307 164.026 1.000 29.047 81 THR DDD CA 1
ATOM 13379 C C . THR D 1 81 ? 29.658 50.925 164.403 1.000 32.103 81 THR DDD C 1
ATOM 13380 O O . THR D 1 81 ? 28.861 50.819 165.340 1.000 31.580 81 THR DDD O 1
ATOM 13384 N N . VAL D 1 82 ? 30.057 49.853 163.690 1.000 32.187 82 VAL DDD N 1
ATOM 13385 C CA . VAL D 1 82 ? 29.493 48.540 163.963 1.000 31.912 82 VAL DDD CA 1
ATOM 13386 C C . VAL D 1 82 ? 30.607 47.517 164.169 1.000 32.599 82 VAL DDD C 1
ATOM 13387 O O . VAL D 1 82 ? 31.761 47.743 163.830 1.000 31.765 82 VAL DDD O 1
ATOM 13391 N N . LYS D 1 83 ? 30.216 46.383 164.745 1.000 30.911 83 LYS DDD N 1
ATOM 13392 C CA . LYS D 1 83 ? 31.063 45.217 164.885 1.000 29.101 83 LYS DDD CA 1
ATOM 13393 C C . LYS D 1 83 ? 30.490 44.103 164.011 1.000 30.164 83 LYS DDD C 1
ATOM 13394 O O . LYS D 1 83 ? 29.337 44.153 163.584 1.000 31.346 83 LYS DDD O 1
ATOM 13400 N N . ILE D 1 84 ? 31.314 43.084 163.766 1.000 28.404 84 ILE DDD N 1
ATOM 13401 C CA . ILE D 1 84 ? 30.949 41.967 162.914 1.000 30.998 84 ILE DDD CA 1
ATOM 13402 C C . ILE D 1 84 ? 31.665 40.733 163.448 1.000 30.604 84 ILE DDD C 1
ATOM 13403 O O . ILE D 1 84 ? 32.828 40.812 163.829 1.000 29.691 84 ILE DDD O 1
ATOM 13408 N N . GLY D 1 85 ? 30.931 39.615 163.527 1.000 28.424 85 GLY DDD N 1
ATOM 13409 C CA . GLY D 1 85 ? 31.460 38.398 164.119 1.000 26.112 85 GLY DDD CA 1
ATOM 13410 C C . GLY D 1 85 ? 32.048 37.458 163.065 1.000 30.409 85 GLY DDD C 1
ATOM 13411 O O . GLY D 1 85 ? 31.618 37.470 161.904 1.000 27.233 85 GLY DDD O 1
ATOM 13412 N N . ILE D 1 86 ? 33.037 36.657 163.482 1.000 27.132 86 ILE DDD N 1
ATOM 13413 C CA . ILE D 1 86 ? 33.607 35.613 162.642 1.000 28.151 86 ILE DDD CA 1
ATOM 13414 C C . ILE D 1 86 ? 34.137 34.498 163.543 1.000 31.516 86 ILE DDD C 1
ATOM 13415 O O . ILE D 1 86 ? 34.865 34.746 164.504 1.000 32.656 86 ILE DDD O 1
ATOM 13420 N N . LEU D 1 87 ? 33.713 33.268 163.241 1.000 30.127 87 LEU DDD N 1
ATOM 13421 C CA . LEU D 1 87 ? 34.181 32.068 163.909 1.000 31.367 87 LEU DDD CA 1
ATOM 13422 C C . LEU D 1 87 ? 34.949 31.292 162.851 1.000 30.751 87 LEU DDD C 1
ATOM 13423 O O . LEU D 1 87 ? 34.381 30.987 161.805 1.000 31.349 87 LEU DDD O 1
ATOM 13428 N N . ASP D 1 88 ? 36.244 31.059 163.093 1.000 28.337 88 ASP DDD N 1
ATOM 13429 C CA . ASP D 1 88 ? 37.097 30.390 162.123 1.000 31.315 88 ASP DDD CA 1
ATOM 13430 C C . ASP D 1 88 ? 38.226 29.624 162.838 1.000 30.454 88 ASP DDD C 1
ATOM 13431 O O . ASP D 1 88 ? 38.205 29.469 164.062 1.000 33.345 88 ASP DDD O 1
ATOM 13436 N N . SER D 1 89 ? 39.218 29.181 162.059 1.000 30.020 89 SER DDD N 1
ATOM 13437 C CA . SER D 1 89 ? 40.241 28.227 162.475 1.000 30.456 89 SER DDD CA 1
ATOM 13438 C C . SER D 1 89 ? 41.003 28.732 163.699 1.000 31.761 89 SER DDD C 1
ATOM 13439 O O . SER D 1 89 ? 40.844 28.168 164.790 1.000 30.230 89 SER DDD O 1
ATOM 13442 N N . ASP D 1 90 ? 41.781 29.815 163.546 1.000 30.438 90 ASP DDD N 1
ATOM 13443 C CA . ASP D 1 90 ? 42.559 30.302 164.677 1.000 33.201 90 ASP DDD CA 1
ATOM 13444 C C . ASP D 1 90 ? 42.921 31.781 164.557 1.000 34.952 90 ASP DDD C 1
ATOM 13445 O O . ASP D 1 90 ? 43.369 32.250 163.509 1.000 37.941 90 ASP DDD O 1
ATOM 13450 N N . PHE D 1 91 ? 42.788 32.494 165.684 1.000 37.467 91 PHE DDD N 1
ATOM 13451 C CA . PHE D 1 91 ? 43.225 33.877 165.806 1.000 39.808 91 PHE DDD CA 1
ATOM 13452 C C . PHE D 1 91 ? 43.973 34.090 167.130 1.000 43.999 91 PHE DDD C 1
ATOM 13453 O O . PHE D 1 91 ? 43.894 35.182 167.698 1.000 42.295 91 PHE DDD O 1
ATOM 13461 N N . THR D 1 92 ? 44.691 33.060 167.622 1.000 48.123 92 THR DDD N 1
ATOM 13462 C CA . THR D 1 92 ? 45.235 33.105 168.975 1.000 46.416 92 THR DDD CA 1
ATOM 13463 C C . THR D 1 92 ? 46.751 33.313 168.980 1.000 47.542 92 THR DDD C 1
ATOM 13464 O O . THR D 1 92 ? 47.297 33.683 170.014 1.000 52.372 92 THR DDD O 1
ATOM 13468 N N . ASP D 1 93 ? 47.424 33.076 167.849 1.000 49.616 93 ASP DDD N 1
ATOM 13469 C CA . ASP D 1 93 ? 48.865 33.270 167.786 1.000 54.546 93 ASP DDD CA 1
ATOM 13470 C C . ASP D 1 93 ? 49.222 34.711 168.148 1.000 60.315 93 ASP DDD C 1
ATOM 13471 O O . ASP D 1 93 ? 48.763 35.648 167.495 1.000 66.367 93 ASP DDD O 1
ATOM 13476 N N . PRO D 1 94 ? 50.036 34.928 169.212 1.000 60.070 94 PRO DDD N 1
ATOM 13477 C CA . PRO D 1 94 ? 50.334 36.277 169.700 1.000 56.587 94 PRO DDD CA 1
ATOM 13478 C C . PRO D 1 94 ? 50.972 37.210 168.677 1.000 53.718 94 PRO DDD C 1
ATOM 13479 O O . PRO D 1 94 ? 50.715 38.408 168.715 1.000 54.277 94 PRO DDD O 1
ATOM 13483 N N . VAL D 1 95 ? 51.760 36.660 167.742 1.000 57.013 95 VAL DDD N 1
ATOM 13484 C CA . VAL D 1 95 ? 52.381 37.451 166.688 1.000 57.117 95 VAL DDD CA 1
ATOM 13485 C C . VAL D 1 95 ? 51.308 37.915 165.702 1.000 55.211 95 VAL DDD C 1
ATOM 13486 O O . VAL D 1 95 ? 51.302 39.079 165.301 1.000 52.712 95 VAL DDD O 1
ATOM 13490 N N . ARG D 1 96 ? 50.433 36.977 165.299 1.000 54.441 96 ARG DDD N 1
ATOM 13491 C CA . ARG D 1 96 ? 49.355 37.226 164.356 1.000 59.052 96 ARG DDD CA 1
ATOM 13492 C C . ARG D 1 96 ? 48.439 38.312 164.904 1.000 51.167 96 ARG DDD C 1
ATOM 13493 O O . ARG D 1 96 ? 48.103 39.253 164.187 1.000 48.806 96 ARG DDD O 1
ATOM 13501 N N . LYS D 1 97 ? 48.069 38.164 166.182 1.000 45.851 97 LYS DDD N 1
ATOM 13502 C CA . LYS D 1 97 ? 47.174 39.084 166.857 1.000 46.948 97 LYS DDD CA 1
ATOM 13503 C C . LYS D 1 97 ? 47.718 40.505 166.780 1.000 47.756 97 LYS DDD C 1
ATOM 13504 O O . LYS D 1 97 ? 46.962 41.447 166.553 1.000 48.931 97 LYS DDD O 1
ATOM 13510 N N . ALA D 1 98 ? 49.037 40.649 166.968 1.000 48.948 98 ALA DDD N 1
ATOM 13511 C CA . ALA D 1 98 ? 49.639 41.972 166.988 1.000 47.811 98 ALA DDD CA 1
ATOM 13512 C C . ALA D 1 98 ? 49.626 42.547 165.581 1.000 44.360 98 ALA DDD C 1
ATOM 13513 O O . ALA D 1 98 ? 49.366 43.732 165.409 1.000 52.060 98 ALA DDD O 1
ATOM 13515 N N . GLN D 1 99 ? 49.887 41.696 164.586 1.000 43.883 99 GLN DDD N 1
ATOM 13516 C CA . GLN D 1 99 ? 49.811 42.101 163.192 1.000 47.371 99 GLN DDD CA 1
ATOM 13517 C C . GLN D 1 99 ? 48.380 42.537 162.863 1.000 46.466 99 GLN DDD C 1
ATOM 13518 O O . GLN D 1 99 ? 48.173 43.602 162.282 1.000 46.206 99 GLN DDD O 1
ATOM 13524 N N . LEU D 1 100 ? 47.391 41.719 163.258 1.000 42.280 100 LEU DDD N 1
ATOM 13525 C CA . LEU D 1 100 ? 46.002 42.008 162.924 1.000 41.141 100 LEU DDD CA 1
ATOM 13526 C C . LEU D 1 100 ? 45.529 43.275 163.634 1.000 39.197 100 LEU DDD C 1
ATOM 13527 O O . LEU D 1 100 ? 44.828 44.089 163.025 1.000 40.466 100 LEU DDD O 1
ATOM 13532 N N . SER D 1 101 ? 45.929 43.439 164.912 1.000 41.258 101 SER DDD N 1
ATOM 13533 C CA . SER D 1 101 ? 45.578 44.609 165.704 1.000 40.646 101 SER DDD CA 1
ATOM 13534 C C . SER D 1 101 ? 46.086 45.892 165.055 1.000 44.088 101 SER DDD C 1
ATOM 13535 O O . SER D 1 101 ? 45.413 46.903 165.112 1.000 43.630 101 SER DDD O 1
ATOM 13538 N N . ALA D 1 102 ? 47.273 45.835 164.439 1.000 45.014 102 ALA DDD N 1
ATOM 13539 C CA . ALA D 1 102 ? 47.855 46.993 163.784 1.000 39.615 102 ALA DDD CA 1
ATOM 13540 C C . ALA D 1 102 ? 47.136 47.238 162.464 1.000 43.423 102 ALA DDD C 1
ATOM 13541 O O . ALA D 1 102 ? 46.913 48.377 162.082 1.000 44.272 102 ALA DDD O 1
ATOM 13543 N N . ARG D 1 103 ? 46.798 46.154 161.759 1.000 42.701 103 ARG DDD N 1
ATOM 13544 C CA . ARG D 1 103 ? 46.212 46.264 160.435 1.000 38.203 103 ARG DDD CA 1
ATOM 13545 C C . ARG D 1 103 ? 44.737 46.677 160.489 1.000 36.093 103 ARG DDD C 1
ATOM 13546 O O . ARG D 1 103 ? 44.263 47.398 159.619 1.000 39.313 103 ARG DDD O 1
ATOM 13554 N N . TYR D 1 104 ? 44.018 46.224 161.516 1.000 39.791 104 TYR DDD N 1
ATOM 13555 C CA . TYR D 1 104 ? 42.586 46.482 161.614 1.000 39.147 104 TYR DDD CA 1
ATOM 13556 C C . TYR D 1 104 ? 42.270 47.061 162.994 1.000 38.137 104 TYR DDD C 1
ATOM 13557 O O . TYR D 1 104 ? 41.881 46.326 163.893 1.000 39.032 104 TYR DDD O 1
ATOM 13566 N N . PRO D 1 105 ? 42.406 48.391 163.197 1.000 42.249 105 PRO DDD N 1
ATOM 13567 C CA . PRO D 1 105 ? 42.213 48.990 164.525 1.000 40.969 105 PRO DDD CA 1
ATOM 13568 C C . PRO D 1 105 ? 40.841 48.661 165.107 1.000 39.785 105 PRO DDD C 1
ATOM 13569 O O . PRO D 1 105 ? 39.820 48.855 164.453 1.000 40.384 105 PRO DDD O 1
ATOM 13573 N N . GLY D 1 106 ? 40.840 48.132 166.331 1.000 37.272 106 GLY DDD N 1
ATOM 13574 C CA . GLY D 1 106 ? 39.622 47.869 167.072 1.000 34.802 106 GLY DDD CA 1
ATOM 13575 C C . GLY D 1 106 ? 39.168 46.416 166.965 1.000 36.515 106 GLY DDD C 1
ATOM 13576 O O . GLY D 1 106 ? 38.153 46.064 167.557 1.000 36.975 106 GLY DDD O 1
ATOM 13577 N N . ILE D 1 107 ? 39.933 45.572 166.248 1.000 34.286 107 ILE DDD N 1
ATOM 13578 C CA . ILE D 1 107 ? 39.619 44.146 166.188 1.000 36.141 107 ILE DDD CA 1
ATOM 13579 C C . ILE D 1 107 ? 39.660 43.554 167.599 1.000 34.267 107 ILE DDD C 1
ATOM 13580 O O . ILE D 1 107 ? 40.504 43.944 168.394 1.000 37.118 107 ILE DDD O 1
ATOM 13585 N N . GLU D 1 108 ? 38.735 42.641 167.921 1.000 32.672 108 GLU DDD N 1
ATOM 13586 C CA . GLU D 1 108 ? 38.676 41.994 169.224 1.000 32.540 108 GLU DDD CA 1
ATOM 13587 C C . GLU D 1 108 ? 38.840 40.490 169.027 1.000 38.725 108 GLU DDD C 1
ATOM 13588 O O . GLU D 1 108 ? 38.316 39.931 168.059 1.000 39.954 108 GLU DDD O 1
ATOM 13594 N N . PHE D 1 109 ? 39.576 39.833 169.929 1.000 40.328 109 PHE DDD N 1
ATOM 13595 C CA . PHE D 1 109 ? 39.804 38.393 169.838 1.000 38.353 109 PHE DDD CA 1
ATOM 13596 C C . PHE D 1 109 ? 39.102 37.700 170.995 1.000 39.633 109 PHE DDD C 1
ATOM 13597 O O . PHE D 1 109 ? 39.165 38.180 172.120 1.000 41.235 109 PHE DDD O 1
ATOM 13605 N N . ILE D 1 110 ? 38.370 36.625 170.696 1.000 38.915 110 ILE DDD N 1
ATOM 13606 C CA . ILE D 1 110 ? 37.715 35.838 171.726 1.000 36.895 110 ILE DDD CA 1
ATOM 13607 C C . ILE D 1 110 ? 38.675 34.710 172.116 1.000 44.585 110 ILE DDD C 1
ATOM 13608 O O . ILE D 1 110 ? 39.107 33.926 171.265 1.000 40.899 110 ILE DDD O 1
ATOM 13613 N N . PRO D 1 111 ? 39.064 34.602 173.413 1.000 46.382 111 PRO DDD N 1
ATOM 13614 C CA . PRO D 1 111 ? 39.902 33.487 173.869 1.000 46.037 111 PRO DDD CA 1
ATOM 13615 C C . PRO D 1 111 ? 39.085 32.203 173.740 1.000 41.804 111 PRO DDD C 1
ATOM 13616 O O . PRO D 1 111 ? 37.882 32.212 173.976 1.000 40.247 111 PRO DDD O 1
ATOM 13620 N N . ARG D 1 112 ? 39.758 31.118 173.360 1.000 36.469 112 ARG DDD N 1
ATOM 13621 C CA . ARG D 1 112 ? 39.147 29.810 173.192 1.000 37.375 112 ARG DDD CA 1
ATOM 13622 C C . ARG D 1 112 ? 38.441 29.385 174.482 1.000 42.604 112 ARG DDD C 1
ATOM 13623 O O . ARG D 1 112 ? 38.874 29.718 175.584 1.000 36.693 112 ARG DDD O 1
ATOM 13631 N N . VAL D 1 113 ? 37.340 28.646 174.322 1.000 40.120 113 VAL DDD N 1
ATOM 13632 C CA . VAL D 1 113 ? 36.490 28.237 175.427 1.000 38.415 113 VAL DDD CA 1
ATOM 13633 C C . VAL D 1 113 ? 36.847 26.815 175.865 1.000 40.832 113 VAL DDD C 1
ATOM 13634 O O . VAL D 1 113 ? 36.233 26.290 176.789 1.000 41.329 113 VAL DDD O 1
ATOM 13638 N N . ASN D 1 114 ? 37.820 26.186 175.197 1.000 39.023 114 ASN DDD N 1
ATOM 13639 C CA . ASN D 1 114 ? 38.222 24.810 175.466 1.000 36.576 114 ASN DDD CA 1
ATOM 13640 C C . ASN D 1 114 ? 39.697 24.662 175.104 1.000 39.525 114 ASN DDD C 1
ATOM 13641 O O . ASN D 1 114 ? 40.356 25.668 174.826 1.000 39.901 114 ASN DDD O 1
ATOM 13646 N N . SER D 1 115 ? 40.198 23.414 175.028 1.000 39.850 115 SER DDD N 1
ATOM 13647 C CA . SER D 1 115 ? 41.634 23.211 174.840 1.000 43.035 115 SER DDD CA 1
ATOM 13648 C C . SER D 1 115 ? 42.005 22.946 173.382 1.000 39.163 115 SER DDD C 1
ATOM 13649 O O . SER D 1 115 ? 43.148 22.618 173.096 1.000 38.373 115 SER DDD O 1
ATOM 13652 N N . ASP D 1 116 ? 41.059 23.119 172.462 1.000 40.310 116 ASP DDD N 1
ATOM 13653 C CA . ASP D 1 116 ? 41.332 22.914 171.039 1.000 36.189 116 ASP DDD CA 1
ATOM 13654 C C . ASP D 1 116 ? 42.451 23.838 170.543 1.000 37.598 116 ASP DDD C 1
ATOM 13655 O O . ASP D 1 116 ? 42.607 24.950 171.045 1.000 38.918 116 ASP DDD O 1
ATOM 13660 N N . THR D 1 117 ? 43.198 23.387 169.523 1.000 33.622 117 THR DDD N 1
ATOM 13661 C CA . THR D 1 117 ? 44.224 24.217 168.913 1.000 37.891 117 THR DDD CA 1
ATOM 13662 C C . THR D 1 117 ? 44.196 24.038 167.398 1.000 34.487 117 THR DDD C 1
ATOM 13663 O O . THR D 1 117 ? 43.749 23.006 166.889 1.000 35.834 117 THR DDD O 1
ATOM 13667 N N . SER D 1 118 ? 44.703 25.058 166.697 1.000 32.191 118 SER DDD N 1
ATOM 13668 C CA . SER D 1 118 ? 44.767 25.019 165.245 1.000 34.815 118 SER DDD CA 1
ATOM 13669 C C . SER D 1 118 ? 45.913 25.906 164.790 1.000 35.203 118 SER DDD C 1
ATOM 13670 O O . SER D 1 118 ? 46.166 26.932 165.398 1.000 37.834 118 SER DDD O 1
ATOM 13673 N N . THR D 1 119 ? 46.552 25.532 163.687 1.000 40.822 119 THR DDD N 1
ATOM 13674 C CA . THR D 1 119 ? 47.605 26.344 163.104 1.000 44.193 119 THR DDD CA 1
ATOM 13675 C C . THR D 1 119 ? 47.201 26.774 161.694 1.000 42.063 119 THR DDD C 1
ATOM 13676 O O . THR D 1 119 ? 48.006 27.371 160.981 1.000 47.355 119 THR DDD O 1
ATOM 13680 N N . SER D 1 120 ? 45.958 26.458 161.290 1.000 42.135 120 SER DDD N 1
ATOM 13681 C CA . SER D 1 120 ? 45.474 26.802 159.958 1.000 36.362 120 SER DDD CA 1
ATOM 13682 C C . SER D 1 120 ? 45.312 28.319 159.832 1.000 36.035 120 SER DDD C 1
ATOM 13683 O O . SER D 1 120 ? 44.707 28.952 160.698 1.000 36.205 120 SER DDD O 1
ATOM 13686 N N . SER D 1 121 ? 45.831 28.894 158.746 1.000 34.173 121 SER DDD N 1
ATOM 13687 C CA . SER D 1 121 ? 45.671 30.322 158.510 1.000 37.749 121 SER DDD CA 1
ATOM 13688 C C . SER D 1 121 ? 44.368 30.632 157.744 1.000 37.358 121 SER DDD C 1
ATOM 13689 O O . SER D 1 121 ? 44.178 31.742 157.231 1.000 36.421 121 SER DDD O 1
ATOM 13692 N N . HIS D 1 122 ? 43.465 29.641 157.667 1.000 34.957 122 HIS DDD N 1
ATOM 13693 C CA . HIS D 1 122 ? 42.189 29.773 156.980 1.000 35.466 122 HIS DDD CA 1
ATOM 13694 C C . HIS D 1 122 ? 41.426 30.994 157.508 1.000 34.912 122 HIS DDD C 1
ATOM 13695 O O . HIS D 1 122 ? 40.986 31.839 156.728 1.000 31.984 122 HIS DDD O 1
ATOM 13702 N N . GLY D 1 123 ? 41.309 31.070 158.844 1.000 35.533 123 GLY DDD N 1
ATOM 13703 C CA . GLY D 1 123 ? 40.659 32.158 159.551 1.000 32.383 123 GLY DDD CA 1
ATOM 13704 C C . GLY D 1 123 ? 41.180 33.526 159.120 1.000 36.253 123 GLY DDD C 1
ATOM 13705 O O . GLY D 1 123 ? 40.396 34.431 158.826 1.000 38.616 123 GLY DDD O 1
ATOM 13706 N N . VAL D 1 124 ? 42.509 33.678 159.096 1.000 33.439 124 VAL DDD N 1
ATOM 13707 C CA . VAL D 1 124 ? 43.116 34.947 158.732 1.000 34.215 124 VAL DDD CA 1
ATOM 13708 C C . VAL D 1 124 ? 42.770 35.298 157.283 1.000 34.169 124 VAL DDD C 1
ATOM 13709 O O . VAL D 1 124 ? 42.443 36.443 156.973 1.000 35.148 124 VAL DDD O 1
ATOM 13713 N N . GLN D 1 125 ? 42.820 34.302 156.398 1.000 34.222 125 GLN DDD N 1
ATOM 13714 C CA . GLN D 1 125 ? 42.537 34.521 154.989 1.000 36.436 125 GLN DDD CA 1
ATOM 13715 C C . GLN D 1 125 ? 41.082 34.944 154.763 1.000 34.086 125 GLN DDD C 1
ATOM 13716 O O . GLN D 1 125 ? 40.815 35.796 153.925 1.000 33.278 125 GLN DDD O 1
ATOM 13722 N N . VAL D 1 126 ? 40.159 34.364 155.544 1.000 33.877 126 VAL DDD N 1
ATOM 13723 C CA . VAL D 1 126 ? 38.744 34.703 155.484 1.000 31.612 126 VAL DDD CA 1
ATOM 13724 C C . VAL D 1 126 ? 38.549 36.130 156.000 1.000 30.509 126 VAL DDD C 1
ATOM 13725 O O . VAL D 1 126 ? 37.905 36.948 155.333 1.000 31.426 126 VAL DDD O 1
ATOM 13729 N N . LEU D 1 127 ? 39.175 36.426 157.155 1.000 29.814 127 LEU DDD N 1
ATOM 13730 C CA . LEU D 1 127 ? 39.121 37.732 157.796 1.000 28.505 127 LEU DDD CA 1
ATOM 13731 C C . LEU D 1 127 ? 39.615 38.822 156.845 1.000 33.104 127 LEU DDD C 1
ATOM 13732 O O . LEU D 1 127 ? 39.040 39.917 156.808 1.000 30.410 127 LEU DDD O 1
ATOM 13737 N N . GLU D 1 128 ? 40.673 38.516 156.073 1.000 30.454 128 GLU DDD N 1
ATOM 13738 C CA . GLU D 1 128 ? 41.250 39.510 155.178 1.000 30.787 128 GLU DDD CA 1
ATOM 13739 C C . GLU D 1 128 ? 40.204 39.930 154.148 1.000 31.005 128 GLU DDD C 1
ATOM 13740 O O . GLU D 1 128 ? 40.079 41.113 153.813 1.000 32.819 128 GLU DDD O 1
ATOM 13746 N N . VAL D 1 129 ? 39.484 38.940 153.608 1.000 31.031 129 VAL DDD N 1
ATOM 13747 C CA . VAL D 1 129 ? 38.450 39.235 152.628 1.000 29.538 129 VAL DDD CA 1
ATOM 13748 C C . VAL D 1 129 ? 37.336 40.047 153.302 1.000 27.199 129 VAL DDD C 1
ATOM 13749 O O . VAL D 1 129 ? 36.886 41.054 152.755 1.000 26.267 129 VAL DDD O 1
ATOM 13753 N N . MET D 1 130 ? 36.950 39.643 154.520 1.000 25.102 130 MET DDD N 1
ATOM 13754 C CA . MET D 1 130 ? 35.873 40.307 155.239 1.000 26.529 130 MET DDD CA 1
ATOM 13755 C C . MET D 1 130 ? 36.190 41.786 155.456 1.000 28.119 130 MET DDD C 1
ATOM 13756 O O . MET D 1 130 ? 35.289 42.628 155.363 1.000 28.910 130 MET DDD O 1
ATOM 13761 N N . MET D 1 131 ? 37.473 42.105 155.698 1.000 29.563 131 MET DDD N 1
ATOM 13762 C CA . MET D 1 131 ? 37.872 43.467 156.026 1.000 30.730 131 MET DDD CA 1
ATOM 13763 C C . MET D 1 131 ? 38.130 44.296 154.770 1.000 30.559 131 MET DDD C 1
ATOM 13764 O O . MET D 1 131 ? 38.460 45.484 154.895 1.000 28.243 131 MET DDD O 1
ATOM 13769 N N . ASP D 1 132 ? 37.987 43.679 153.575 1.000 31.373 132 ASP DDD N 1
ATOM 13770 C CA . ASP D 1 132 ? 38.292 44.367 152.332 1.000 29.579 132 ASP DDD CA 1
ATOM 13771 C C . ASP D 1 132 ? 39.758 44.829 152.341 1.000 31.606 132 ASP DDD C 1
ATOM 13772 O O . ASP D 1 132 ? 40.064 46.015 152.198 1.000 31.390 132 ASP DDD O 1
ATOM 13777 N N . THR D 1 133 ? 40.669 43.866 152.507 1.000 31.179 133 THR DDD N 1
ATOM 13778 C CA . THR D 1 133 ? 42.085 44.124 152.686 1.000 33.885 133 THR DDD CA 1
ATOM 13779 C C . THR D 1 133 ? 42.757 44.394 151.336 1.000 38.469 133 THR DDD C 1
ATOM 13780 O O . THR D 1 133 ? 42.490 43.686 150.358 1.000 34.359 133 THR DDD O 1
ATOM 13784 N N . LEU D 1 134 ? 43.626 45.427 151.303 1.000 42.452 134 LEU DDD N 1
ATOM 13785 C CA . LEU D 1 134 ? 44.472 45.727 150.152 1.000 40.875 134 LEU DDD CA 1
ATOM 13786 C C . LEU D 1 134 ? 45.485 44.594 149.979 1.000 43.974 134 LEU DDD C 1
ATOM 13787 O O . LEU D 1 134 ? 45.888 43.968 150.964 1.000 41.370 134 LEU DDD O 1
ATOM 13792 N N . GLU D 1 135 ? 45.933 44.367 148.732 1.000 48.852 135 GLU DDD N 1
ATOM 13793 C CA . GLU D 1 135 ? 46.945 43.359 148.439 1.000 50.222 135 GLU DDD CA 1
ATOM 13794 C C . GLU D 1 135 ? 48.213 43.559 149.273 1.000 49.201 135 GLU DDD C 1
ATOM 13795 O O . GLU D 1 135 ? 48.843 42.580 149.674 1.000 50.796 135 GLU DDD O 1
ATOM 13801 N N . ASP D 1 136 ? 48.577 44.817 149.564 1.000 45.426 136 ASP DDD N 1
ATOM 13802 C CA . ASP D 1 136 ? 49.806 45.075 150.297 1.000 50.751 136 ASP DDD CA 1
ATOM 13803 C C . ASP D 1 136 ? 49.621 44.859 151.803 1.000 48.445 136 ASP DDD C 1
ATOM 13804 O O . ASP D 1 136 ? 50.573 45.007 152.568 1.000 46.586 136 ASP DDD O 1
ATOM 13809 N N . ARG D 1 137 ? 48.395 44.533 152.236 1.000 45.865 137 ARG DDD N 1
ATOM 13810 C CA . ARG D 1 137 ? 48.098 44.210 153.631 1.000 44.809 137 ARG DDD CA 1
ATOM 13811 C C . ARG D 1 137 ? 48.370 45.366 154.593 1.000 42.190 137 ARG DDD C 1
ATOM 13812 O O . ARG D 1 137 ? 48.538 45.129 155.787 1.000 41.993 137 ARG DDD O 1
ATOM 13820 N N . THR D 1 138 ? 48.369 46.608 154.098 1.000 44.043 138 THR DDD N 1
ATOM 13821 C CA . THR D 1 138 ? 48.573 47.753 154.979 1.000 48.205 138 THR DDD CA 1
ATOM 13822 C C . THR D 1 138 ? 47.334 48.018 155.833 1.000 47.410 138 THR DDD C 1
ATOM 13823 O O . THR D 1 138 ? 47.473 48.338 157.013 1.000 50.779 138 THR DDD O 1
ATOM 13827 N N . LYS D 1 139 ? 46.137 47.862 155.238 1.000 44.224 139 LYS DDD N 1
ATOM 13828 C CA . LYS D 1 139 ? 44.876 48.123 155.918 1.000 42.447 139 LYS DDD CA 1
ATOM 13829 C C . LYS D 1 139 ? 43.719 47.394 155.228 1.000 39.172 139 LYS DDD C 1
ATOM 13830 O O . LYS D 1 139 ? 43.892 46.735 154.200 1.000 39.929 139 LYS DDD O 1
ATOM 13836 N N . GLY D 1 140 ? 42.531 47.527 155.829 1.000 33.931 140 GLY DDD N 1
ATOM 13837 C CA . GLY D 1 140 ? 41.276 47.118 155.219 1.000 33.566 140 GLY DDD CA 1
ATOM 13838 C C . GLY D 1 140 ? 40.421 48.348 154.914 1.000 33.347 140 GLY DDD C 1
ATOM 13839 O O . GLY D 1 140 ? 40.498 49.344 155.641 1.000 30.592 140 GLY DDD O 1
ATOM 13840 N N . LYS D 1 141 ? 39.673 48.298 153.797 1.000 32.495 141 LYS DDD N 1
ATOM 13841 C CA . LYS D 1 141 ? 38.842 49.427 153.409 1.000 34.471 141 LYS DDD CA 1
ATOM 13842 C C . LYS D 1 141 ? 37.636 49.521 154.336 1.000 33.771 141 LYS DDD C 1
ATOM 13843 O O . LYS D 1 141 ? 37.073 50.595 154.496 1.000 33.915 141 LYS DDD O 1
ATOM 13849 N N . ALA D 1 142 ? 37.212 48.374 154.894 1.000 30.317 142 ALA DDD N 1
ATOM 13850 C CA . ALA D 1 142 ? 36.063 48.353 155.782 1.000 32.122 142 ALA DDD CA 1
ATOM 13851 C C . ALA D 1 142 ? 36.552 48.659 157.201 1.000 31.022 142 ALA DDD C 1
ATOM 13852 O O . ALA D 1 142 ? 37.588 48.110 157.604 1.000 31.243 142 ALA DDD O 1
ATOM 13854 N N . LYS D 1 143 ? 35.807 49.487 157.947 1.000 29.708 143 LYS DDD N 1
ATOM 13855 C CA . LYS D 1 143 ? 36.328 49.957 159.225 1.000 28.751 143 LYS DDD CA 1
ATOM 13856 C C . LYS D 1 143 ? 35.502 49.405 160.392 1.000 33.734 143 LYS DDD C 1
ATOM 13857 O O . LYS D 1 143 ? 35.629 49.891 161.517 1.000 28.416 143 LYS DDD O 1
ATOM 13863 N N . PHE D 1 144 ? 34.657 48.385 160.146 1.000 29.500 144 PHE DDD N 1
ATOM 13864 C CA . PHE D 1 144 ? 33.975 47.762 161.268 1.000 29.898 144 PHE DDD CA 1
ATOM 13865 C C . PHE D 1 144 ? 34.984 46.997 162.139 1.000 29.363 144 PHE DDD C 1
ATOM 13866 O O . PHE D 1 144 ? 36.096 46.684 161.717 1.000 28.639 144 PHE DDD O 1
ATOM 13874 N N . LYS D 1 145 ? 34.579 46.708 163.373 1.000 32.017 145 LYS DDD N 1
ATOM 13875 C CA . LYS D 1 145 ? 35.425 46.011 164.324 1.000 33.478 145 LYS DDD CA 1
ATOM 13876 C C . LYS D 1 145 ? 35.063 44.532 164.301 1.000 32.633 145 LYS DDD C 1
ATOM 13877 O O . LYS D 1 145 ? 33.990 44.162 164.769 1.000 29.307 145 LYS DDD O 1
ATOM 13883 N N . ALA D 1 146 ? 35.953 43.686 163.771 1.000 32.336 146 ALA DDD N 1
ATOM 13884 C CA . ALA D 1 146 ? 35.759 42.241 163.791 1.000 31.487 146 ALA DDD CA 1
ATOM 13885 C C . ALA D 1 146 ? 35.857 41.672 165.207 1.000 32.026 146 ALA DDD C 1
ATOM 13886 O O . ALA D 1 146 ? 36.730 42.073 165.985 1.000 29.361 146 ALA DDD O 1
ATOM 13888 N N . ILE D 1 147 ? 34.918 40.770 165.530 1.000 30.220 147 ILE DDD N 1
ATOM 13889 C CA . ILE D 1 147 ? 34.955 39.980 166.743 1.000 27.865 147 ILE DDD CA 1
ATOM 13890 C C . ILE D 1 147 ? 35.362 38.580 166.302 1.000 31.022 147 ILE DDD C 1
ATOM 13891 O O . ILE D 1 147 ? 34.521 37.836 165.792 1.000 31.120 147 ILE DDD O 1
ATOM 13896 N N . ALA D 1 148 ? 36.652 38.251 166.474 1.000 29.005 148 ALA DDD N 1
ATOM 13897 C CA . ALA D 1 148 ? 37.243 37.063 165.873 1.000 32.809 148 ALA DDD CA 1
ATOM 13898 C C . ALA D 1 148 ? 37.402 35.932 166.896 1.000 34.426 148 ALA DDD C 1
ATOM 13899 O O . ALA D 1 148 ? 38.187 36.043 167.836 1.000 34.580 148 ALA DDD O 1
ATOM 13901 N N . ALA D 1 149 ? 36.644 34.844 166.695 1.000 31.145 149 ALA DDD N 1
ATOM 13902 C CA . ALA D 1 149 ? 36.619 33.684 167.569 1.000 30.227 149 ALA DDD CA 1
ATOM 13903 C C . ALA D 1 149 ? 37.273 32.479 166.891 1.000 33.189 149 ALA DDD C 1
ATOM 13904 O O . ALA D 1 149 ? 37.217 32.359 165.667 1.000 30.669 149 ALA DDD O 1
ATOM 13906 N N . SER D 1 150 ? 37.881 31.600 167.703 1.000 29.512 150 SER DDD N 1
ATOM 13907 C CA . SER D 1 150 ? 38.699 30.487 167.249 1.000 30.656 150 SER DDD CA 1
ATOM 13908 C C . SER D 1 150 ? 38.031 29.155 167.596 1.000 31.901 150 SER DDD C 1
ATOM 13909 O O . SER D 1 150 ? 37.781 28.881 168.757 1.000 35.209 150 SER DDD O 1
ATOM 13912 N N . ILE D 1 151 ? 37.729 28.334 166.578 1.000 33.148 151 ILE DDD N 1
ATOM 13913 C CA . ILE D 1 151 ? 37.064 27.059 166.791 1.000 33.889 151 ILE DDD CA 1
ATOM 13914 C C . ILE D 1 151 ? 37.779 25.953 166.005 1.000 34.422 151 ILE DDD C 1
ATOM 13915 O O . ILE D 1 151 ? 37.316 24.813 166.006 1.000 33.231 151 ILE DDD O 1
ATOM 13920 N N . GLY D 1 152 ? 38.888 26.282 165.335 1.000 31.961 152 GLY DDD N 1
ATOM 13921 C CA . GLY D 1 152 ? 39.693 25.249 164.704 1.000 37.766 152 GLY DDD CA 1
ATOM 13922 C C . GLY D 1 152 ? 40.207 24.229 165.732 1.000 37.952 152 GLY DDD C 1
ATOM 13923 O O . GLY D 1 152 ? 40.464 24.564 166.896 1.000 39.019 152 GLY DDD O 1
ATOM 13924 N N . ASN D 1 153 ? 40.316 22.964 165.314 1.000 36.269 153 ASN DDD N 1
ATOM 13925 C CA . ASN D 1 153 ? 40.827 21.933 166.201 1.000 41.363 153 ASN DDD CA 1
ATOM 13926 C C . ASN D 1 153 ? 41.732 20.970 165.433 1.000 45.221 153 ASN DDD C 1
ATOM 13927 O O . ASN D 1 153 ? 41.864 19.816 165.815 1.000 44.726 153 ASN DDD O 1
ATOM 13932 N N . GLY D 1 154 ? 42.360 21.457 164.361 1.000 45.097 154 GLY DDD N 1
ATOM 13933 C CA . GLY D 1 154 ? 43.198 20.625 163.514 1.000 48.681 154 GLY DDD CA 1
ATOM 13934 C C . GLY D 1 154 ? 44.631 20.478 164.038 1.000 49.299 154 GLY DDD C 1
ATOM 13935 O O . GLY D 1 154 ? 45.461 19.897 163.345 1.000 52.746 154 GLY DDD O 1
ATOM 13936 N N . GLY D 1 155 ? 44.922 21.016 165.233 1.000 49.220 155 GLY DDD N 1
ATOM 13937 C CA . GLY D 1 155 ? 46.230 20.915 165.870 1.000 48.676 155 GLY DDD CA 1
ATOM 13938 C C . GLY D 1 155 ? 47.384 21.461 165.019 1.000 52.385 155 GLY DDD C 1
ATOM 13939 O O . GLY D 1 155 ? 47.237 22.456 164.321 1.000 55.815 155 GLY DDD O 1
ATOM 13940 N N . ALA D 1 156 ? 48.536 20.784 165.079 1.000 56.222 156 ALA DDD N 1
ATOM 13941 C CA . ALA D 1 156 ? 49.797 21.239 164.508 1.000 56.993 156 ALA DDD CA 1
ATOM 13942 C C . ALA D 1 156 ? 49.810 21.163 162.976 1.000 58.251 156 ALA DDD C 1
ATOM 13943 O O . ALA D 1 156 ? 50.647 21.799 162.341 1.000 61.729 156 ALA DDD O 1
ATOM 13945 N N . SER D 1 157 ? 48.894 20.402 162.370 1.000 59.209 157 SER DDD N 1
ATOM 13946 C CA . SER D 1 157 ? 48.800 20.380 160.915 1.000 64.969 157 SER DDD CA 1
ATOM 13947 C C . SER D 1 157 ? 48.115 21.652 160.422 1.000 68.695 157 SER DDD C 1
ATOM 13948 O O . SER D 1 157 ? 46.973 21.920 160.780 1.000 80.522 157 SER DDD O 1
ATOM 13951 N N . GLU D 1 158 ? 48.818 22.426 159.589 1.000 66.838 158 GLU DDD N 1
ATOM 13952 C CA . GLU D 1 158 ? 48.318 23.700 159.102 1.000 67.811 158 GLU DDD CA 1
ATOM 13953 C C . GLU D 1 158 ? 47.431 23.504 157.871 1.000 65.841 158 GLU DDD C 1
ATOM 13954 O O . GLU D 1 158 ? 46.814 24.460 157.415 1.000 72.286 158 GLU DDD O 1
ATOM 13960 N N . THR D 1 159 ? 47.394 22.293 157.306 1.000 65.215 159 THR DDD N 1
ATOM 13961 C CA . THR D 1 159 ? 46.545 22.002 156.157 1.000 64.099 159 THR DDD CA 1
ATOM 13962 C C . THR D 1 159 ? 45.193 21.479 156.648 1.000 67.891 159 THR DDD C 1
ATOM 13963 O O . THR D 1 159 ? 44.260 21.335 155.858 1.000 57.809 159 THR DDD O 1
ATOM 13967 N N . ASN D 1 160 ? 45.105 21.217 157.963 1.000 63.079 160 ASN DDD N 1
ATOM 13968 C CA . ASN D 1 160 ? 43.916 20.676 158.601 1.000 63.676 160 ASN DDD CA 1
ATOM 13969 C C . ASN D 1 160 ? 43.013 21.825 159.061 1.000 68.722 160 ASN DDD C 1
ATOM 13970 O O . ASN D 1 160 ? 43.339 22.532 160.023 1.000 66.370 160 ASN DDD O 1
ATOM 13975 N N . LYS D 1 161 ? 41.851 21.970 158.393 1.000 66.368 161 LYS DDD N 1
ATOM 13976 C CA . LYS D 1 161 ? 40.950 23.102 158.575 1.000 68.711 161 LYS DDD CA 1
ATOM 13977 C C . LYS D 1 161 ? 39.754 22.745 159.458 1.000 66.424 161 LYS DDD C 1
ATOM 13978 O O . LYS D 1 161 ? 38.850 23.559 159.613 1.000 72.845 161 LYS DDD O 1
ATOM 13984 N N . SER D 1 162 ? 39.769 21.545 160.047 1.000 55.825 162 SER DDD N 1
ATOM 13985 C CA . SER D 1 162 ? 38.698 21.026 160.885 1.000 45.764 162 SER DDD CA 1
ATOM 13986 C C . SER D 1 162 ? 38.317 22.020 161.989 1.000 46.655 162 SER DDD C 1
ATOM 13987 O O . SER D 1 162 ? 39.180 22.738 162.503 1.000 39.664 162 SER DDD O 1
ATOM 13990 N N . VAL D 1 163 ? 37.020 22.037 162.357 1.000 38.116 163 VAL DDD N 1
ATOM 13991 C CA . VAL D 1 163 ? 36.517 23.006 163.319 1.000 36.679 163 VAL DDD CA 1
ATOM 13992 C C . VAL D 1 163 ? 35.550 22.331 164.274 1.000 37.327 163 VAL DDD C 1
ATOM 13993 O O . VAL D 1 163 ? 34.932 21.330 163.933 1.000 35.692 163 VAL DDD O 1
ATOM 13997 N N . ASN D 1 164 ? 35.381 22.959 165.443 1.000 37.188 164 ASN DDD N 1
ATOM 13998 C CA . ASN D 1 164 ? 34.538 22.443 166.506 1.000 36.127 164 ASN DDD CA 1
ATOM 13999 C C . ASN D 1 164 ? 33.660 23.587 167.026 1.000 36.954 164 ASN DDD C 1
ATOM 14000 O O . ASN D 1 164 ? 33.943 24.176 168.070 1.000 32.581 164 ASN DDD O 1
ATOM 14005 N N . PRO D 1 165 ? 32.575 23.976 166.309 1.000 39.352 165 PRO DDD N 1
ATOM 14006 C CA . PRO D 1 165 ? 31.744 25.107 166.742 1.000 36.517 165 PRO DDD CA 1
ATOM 14007 C C . PRO D 1 165 ? 30.998 24.736 168.023 1.000 36.945 165 PRO DDD C 1
ATOM 14008 O O . PRO D 1 165 ? 30.752 23.560 168.281 1.000 38.506 165 PRO DDD O 1
ATOM 14012 N N . ASN D 1 166 ? 30.643 25.743 168.818 1.000 32.985 166 ASN DDD N 1
ATOM 14013 C CA . ASN D 1 166 ? 29.829 25.517 170.001 1.000 36.703 166 ASN DDD CA 1
ATOM 14014 C C . ASN D 1 166 ? 29.142 26.822 170.385 1.000 36.363 166 ASN DDD C 1
ATOM 14015 O O . ASN D 1 166 ? 29.593 27.902 170.005 1.000 37.165 166 ASN DDD O 1
ATOM 14020 N N . VAL D 1 167 ? 28.055 26.692 171.148 1.000 34.345 167 VAL DDD N 1
ATOM 14021 C CA . VAL D 1 167 ? 27.247 27.815 171.583 1.000 33.434 167 VAL DDD CA 1
ATOM 14022 C C . VAL D 1 167 ? 28.070 28.686 172.528 1.000 39.250 167 VAL DDD C 1
ATOM 14023 O O . VAL D 1 167 ? 27.953 29.907 172.480 1.000 40.162 167 VAL DDD O 1
ATOM 14027 N N . LYS D 1 168 ? 28.948 28.058 173.329 1.000 40.494 168 LYS DDD N 1
ATOM 14028 C CA . LYS D 1 168 ? 29.808 28.778 174.253 1.000 39.802 168 LYS DDD CA 1
ATOM 14029 C C . LYS D 1 168 ? 30.602 29.862 173.515 1.000 38.807 168 LYS DDD C 1
ATOM 14030 O O . LYS D 1 168 ? 30.689 30.989 173.993 1.000 32.520 168 LYS DDD O 1
ATOM 14036 N N . THR D 1 169 ? 31.202 29.519 172.367 1.000 34.491 169 THR DDD N 1
ATOM 14037 C CA . THR D 1 169 ? 31.940 30.488 171.573 1.000 33.089 169 THR DDD CA 1
ATOM 14038 C C . THR D 1 169 ? 30.997 31.574 171.037 1.000 33.757 169 THR DDD C 1
ATOM 14039 O O . THR D 1 169 ? 31.318 32.765 171.088 1.000 35.820 169 THR DDD O 1
ATOM 14043 N N . TYR D 1 170 ? 29.831 31.171 170.519 1.000 31.007 170 TYR DDD N 1
ATOM 14044 C CA . TYR D 1 170 ? 28.880 32.137 169.986 1.000 31.557 170 TYR DDD CA 1
ATOM 14045 C C . TYR D 1 170 ? 28.477 33.146 171.065 1.000 32.843 170 TYR DDD C 1
ATOM 14046 O O . TYR D 1 170 ? 28.375 34.339 170.786 1.000 30.334 170 TYR DDD O 1
ATOM 14055 N N . GLU D 1 171 ? 28.236 32.655 172.291 1.000 32.091 171 GLU DDD N 1
ATOM 14056 C CA . GLU D 1 171 ? 27.819 33.507 173.392 1.000 33.838 171 GLU DDD CA 1
ATOM 14057 C C . GLU D 1 171 ? 28.878 34.575 173.634 1.000 32.361 171 GLU DDD C 1
ATOM 14058 O O . GLU D 1 171 ? 28.531 35.719 173.860 1.000 31.873 171 GLU DDD O 1
ATOM 14064 N N . LYS D 1 172 ? 30.158 34.185 173.562 1.000 31.714 172 LYS DDD N 1
ATOM 14065 C CA . LYS D 1 172 ? 31.253 35.108 173.787 1.000 34.082 172 LYS DDD CA 1
ATOM 14066 C C . LYS D 1 172 ? 31.286 36.163 172.688 1.000 35.047 172 LYS DDD C 1
ATOM 14067 O O . LYS D 1 172 ? 31.560 37.316 172.982 1.000 33.809 172 LYS DDD O 1
ATOM 14073 N N . VAL D 1 173 ? 31.034 35.747 171.437 1.000 29.591 173 VAL DDD N 1
ATOM 14074 C CA . VAL D 1 173 ? 31.004 36.660 170.312 1.000 31.642 173 VAL DDD CA 1
ATOM 14075 C C . VAL D 1 173 ? 29.914 37.712 170.516 1.000 32.449 173 VAL DDD C 1
ATOM 14076 O O . VAL D 1 173 ? 30.184 38.910 170.397 1.000 30.501 173 VAL DDD O 1
ATOM 14080 N N . PHE D 1 174 ? 28.705 37.254 170.867 1.000 29.176 174 PHE DDD N 1
ATOM 14081 C CA . PHE D 1 174 ? 27.544 38.137 170.942 1.000 31.459 174 PHE DDD CA 1
ATOM 14082 C C . PHE D 1 174 ? 27.646 39.138 172.091 1.000 33.000 174 PHE DDD C 1
ATOM 14083 O O . PHE D 1 174 ? 27.033 40.200 172.047 1.000 35.666 174 PHE DDD O 1
ATOM 14091 N N . GLU D 1 175 ? 28.415 38.778 173.123 1.000 31.105 175 GLU DDD N 1
ATOM 14092 C CA . GLU D 1 175 ? 28.642 39.657 174.258 1.000 32.507 175 GLU DDD CA 1
ATOM 14093 C C . GLU D 1 175 ? 29.370 40.928 173.826 1.000 30.340 175 GLU DDD C 1
ATOM 14094 O O . GLU D 1 175 ? 29.180 41.954 174.451 1.000 31.888 175 GLU DDD O 1
ATOM 14100 N N . ARG D 1 176 ? 30.190 40.862 172.768 1.000 29.697 176 ARG DDD N 1
ATOM 14101 C CA . ARG D 1 176 ? 30.996 42.003 172.358 1.000 31.723 176 ARG DDD CA 1
ATOM 14102 C C . ARG D 1 176 ? 30.189 43.020 171.548 1.000 33.139 176 ARG DDD C 1
ATOM 14103 O O . ARG D 1 176 ? 30.640 44.152 171.400 1.000 33.371 176 ARG DDD O 1
ATOM 14111 N N . PHE D 1 177 ? 29.020 42.629 171.009 1.000 32.022 177 PHE DDD N 1
ATOM 14112 C CA . PHE D 1 177 ? 28.231 43.591 170.251 1.000 34.464 177 PHE DDD CA 1
ATOM 14113 C C . PHE D 1 177 ? 27.609 44.598 171.213 1.000 34.028 177 PHE DDD C 1
ATOM 14114 O O . PHE D 1 177 ? 27.131 44.241 172.289 1.000 32.490 177 PHE DDD O 1
ATOM 14122 N N . ASN D 1 178 ? 27.589 45.857 170.789 1.000 35.830 178 ASN DDD N 1
ATOM 14123 C CA . ASN D 1 178 ? 26.899 46.894 171.528 1.000 36.300 178 ASN DDD CA 1
ATOM 14124 C C . ASN D 1 178 ? 25.397 46.602 171.516 1.000 35.548 178 ASN DDD C 1
ATOM 14125 O O . ASN D 1 178 ? 24.834 46.154 170.512 1.000 34.138 178 ASN DDD O 1
ATOM 14130 N N . PHE D 1 179 ? 24.748 46.890 172.647 1.000 42.170 179 PHE DDD N 1
ATOM 14131 C CA . PHE D 1 179 ? 23.319 46.674 172.822 1.000 46.578 179 PHE DDD CA 1
ATOM 14132 C C . PHE D 1 179 ? 22.529 47.407 171.742 1.000 43.911 179 PHE DDD C 1
ATOM 14133 O O . PHE D 1 179 ? 21.484 46.922 171.307 1.000 41.273 179 PHE DDD O 1
ATOM 14141 N N . ASN D 1 180 ? 23.057 48.562 171.312 1.000 37.973 180 ASN DDD N 1
ATOM 14142 C CA . ASN D 1 180 ? 22.367 49.449 170.387 1.000 41.757 180 ASN DDD CA 1
ATOM 14143 C C . ASN D 1 180 ? 22.516 49.004 168.928 1.000 39.882 180 ASN DDD C 1
ATOM 14144 O O . ASN D 1 180 ? 21.926 49.623 168.050 1.000 36.149 180 ASN DDD O 1
ATOM 14149 N N . GLN D 1 181 ? 23.318 47.962 168.671 1.000 34.477 181 GLN DDD N 1
ATOM 14150 C CA . GLN D 1 181 ? 23.460 47.491 167.303 1.000 32.972 181 GLN DDD CA 1
ATOM 14151 C C . GLN D 1 181 ? 22.302 46.561 166.973 1.000 32.898 181 GLN DDD C 1
ATOM 14152 O O . GLN D 1 181 ? 22.261 45.439 167.461 1.000 37.187 181 GLN DDD O 1
ATOM 14158 N N . LYS D 1 182 ? 21.379 47.032 166.135 1.000 33.180 182 LYS DDD N 1
ATOM 14159 C CA . LYS D 1 182 ? 20.153 46.312 165.825 1.000 34.862 182 LYS DDD CA 1
ATOM 14160 C C . LYS D 1 182 ? 20.457 44.980 165.125 1.000 35.746 182 LYS DDD C 1
ATOM 14161 O O . LYS D 1 182 ? 19.967 43.942 165.533 1.000 38.093 182 LYS DDD O 1
ATOM 14167 N N . VAL D 1 183 ? 21.228 45.008 164.041 1.000 33.061 183 VAL DDD N 1
ATOM 14168 C CA . VAL D 1 183 ? 21.494 43.828 163.223 1.000 30.668 183 VAL DDD CA 1
ATOM 14169 C C . VAL D 1 183 ? 22.936 43.397 163.469 1.000 32.250 183 VAL DDD C 1
ATOM 14170 O O . VAL D 1 183 ? 23.850 44.219 163.379 1.000 31.211 183 VAL DDD O 1
ATOM 14174 N N . LYS D 1 184 ? 23.130 42.114 163.810 1.000 30.277 184 LYS DDD N 1
ATOM 14175 C CA . LYS D 1 184 ? 24.439 41.630 164.231 1.000 28.660 184 LYS DDD CA 1
ATOM 14176 C C . LYS D 1 184 ? 24.873 40.532 163.260 1.000 27.843 184 LYS DDD C 1
ATOM 14177 O O . LYS D 1 184 ? 24.375 39.410 163.338 1.000 26.258 184 LYS DDD O 1
ATOM 14183 N N . VAL D 1 185 ? 25.799 40.863 162.350 1.000 24.331 185 VAL DDD N 1
ATOM 14184 C CA . VAL D 1 185 ? 26.244 39.933 161.320 1.000 24.464 185 VAL DDD CA 1
ATOM 14185 C C . VAL D 1 185 ? 27.354 39.023 161.867 1.000 26.468 185 VAL DDD C 1
ATOM 14186 O O . VAL D 1 185 ? 28.314 39.497 162.482 1.000 25.631 185 VAL DDD O 1
ATOM 14190 N N . VAL D 1 186 ? 27.227 37.713 161.602 1.000 24.477 186 VAL DDD N 1
ATOM 14191 C CA . VAL D 1 186 ? 28.242 36.734 161.956 1.000 25.447 186 VAL DDD CA 1
ATOM 14192 C C . VAL D 1 186 ? 28.597 35.894 160.726 1.000 28.792 186 VAL DDD C 1
ATOM 14193 O O . VAL D 1 186 ? 27.715 35.319 160.085 1.000 29.216 186 VAL DDD O 1
ATOM 14197 N N . ASN D 1 187 ? 29.894 35.821 160.408 1.000 27.465 187 ASN DDD N 1
ATOM 14198 C CA . ASN D 1 187 ? 30.406 35.055 159.271 1.000 26.546 187 ASN DDD CA 1
ATOM 14199 C C . ASN D 1 187 ? 30.816 33.640 159.691 1.000 28.046 187 ASN DDD C 1
ATOM 14200 O O . ASN D 1 187 ? 31.524 33.469 160.692 1.000 27.220 187 ASN DDD O 1
ATOM 14205 N N . GLN D 1 188 ? 30.417 32.635 158.892 1.000 25.191 188 GLN DDD N 1
ATOM 14206 C CA . GLN D 1 188 ? 30.812 31.241 159.094 1.000 26.209 188 GLN DDD CA 1
ATOM 14207 C C . GLN D 1 188 ? 31.334 30.618 157.792 1.000 28.984 188 GLN DDD C 1
ATOM 14208 O O . GLN D 1 188 ? 30.553 30.122 156.976 1.000 30.479 188 GLN DDD O 1
ATOM 14214 N N . SER D 1 189 ? 32.661 30.653 157.592 1.000 28.730 189 SER DDD N 1
ATOM 14215 C CA . SER D 1 189 ? 33.299 30.053 156.427 1.000 27.366 189 SER DDD CA 1
ATOM 14216 C C . SER D 1 189 ? 33.747 28.627 156.767 1.000 32.012 189 SER DDD C 1
ATOM 14217 O O . SER D 1 189 ? 34.910 28.265 156.604 1.000 35.650 189 SER DDD O 1
ATOM 14220 N N . PHE D 1 190 ? 32.802 27.824 157.260 1.000 32.523 190 PHE DDD N 1
ATOM 14221 C CA . PHE D 1 190 ? 33.007 26.420 157.565 1.000 32.197 190 PHE DDD CA 1
ATOM 14222 C C . PHE D 1 190 ? 31.645 25.751 157.456 1.000 35.708 190 PHE DDD C 1
ATOM 14223 O O . PHE D 1 190 ? 30.615 26.441 157.493 1.000 34.648 190 PHE DDD O 1
ATOM 14231 N N . GLY D 1 191 ? 31.638 24.418 157.350 1.000 33.252 191 GLY DDD N 1
ATOM 14232 C CA . GLY D 1 191 ? 30.378 23.691 157.334 1.000 32.731 191 GLY DDD CA 1
ATOM 14233 C C . GLY D 1 191 ? 30.563 22.217 157.001 1.000 34.123 191 GLY DDD C 1
ATOM 14234 O O . GLY D 1 191 ? 31.650 21.796 156.592 1.000 30.924 191 GLY DDD O 1
ATOM 14235 N N . ALA D 1 192 ? 29.476 21.455 157.165 1.000 31.500 192 ALA DDD N 1
ATOM 14236 C CA . ALA D 1 192 ? 29.492 20.007 157.068 1.000 34.056 192 ALA DDD CA 1
ATOM 14237 C C . ALA D 1 192 ? 29.670 19.572 155.617 1.000 40.729 192 ALA DDD C 1
ATOM 14238 O O . ALA D 1 192 ? 29.313 20.278 154.670 1.000 41.386 192 ALA DDD O 1
ATOM 14240 N N . ASP D 1 193 ? 30.196 18.356 155.474 1.000 42.744 193 ASP DDD N 1
ATOM 14241 C CA . ASP D 1 193 ? 30.378 17.709 154.195 1.000 40.577 193 ASP DDD CA 1
ATOM 14242 C C . ASP D 1 193 ? 29.115 16.913 153.855 1.000 41.235 193 ASP DDD C 1
ATOM 14243 O O . ASP D 1 193 ? 29.193 15.737 153.502 1.000 43.658 193 ASP DDD O 1
ATOM 14248 N N . ILE D 1 194 ? 27.941 17.538 153.986 1.000 36.776 194 ILE DDD N 1
ATOM 14249 C CA . ILE D 1 194 ? 26.674 16.886 153.679 1.000 36.136 194 ILE DDD CA 1
ATOM 14250 C C . ILE D 1 194 ? 25.669 17.983 153.304 1.000 37.182 194 ILE DDD C 1
ATOM 14251 O O . ILE D 1 194 ? 25.631 19.040 153.942 1.000 33.347 194 ILE DDD O 1
ATOM 14256 N N . THR D 1 195 ? 24.866 17.740 152.258 1.000 30.795 195 THR DDD N 1
ATOM 14257 C CA . THR D 1 195 ? 23.876 18.724 151.845 1.000 30.062 195 THR DDD CA 1
ATOM 14258 C C . THR D 1 195 ? 22.733 18.741 152.854 1.000 30.422 195 THR DDD C 1
ATOM 14259 O O . THR D 1 195 ? 22.518 17.751 153.568 1.000 28.437 195 THR DDD O 1
ATOM 14263 N N . ILE D 1 196 ? 21.989 19.864 152.885 1.000 27.597 196 ILE DDD N 1
ATOM 14264 C CA . ILE D 1 196 ? 20.878 19.993 153.819 1.000 28.873 196 ILE DDD CA 1
ATOM 14265 C C . ILE D 1 196 ? 19.840 18.886 153.594 1.000 29.252 196 ILE DDD C 1
ATOM 14266 O O . ILE D 1 196 ? 19.355 18.307 154.568 1.000 29.453 196 ILE DDD O 1
ATOM 14271 N N . GLU D 1 197 ? 19.501 18.596 152.328 1.000 29.175 197 GLU DDD N 1
ATOM 14272 C CA . GLU D 1 197 ? 18.449 17.626 152.049 1.000 33.073 197 GLU DDD CA 1
ATOM 14273 C C . GLU D 1 197 ? 18.882 16.217 152.462 1.000 34.968 197 GLU DDD C 1
ATOM 14274 O O . GLU D 1 197 ? 18.024 15.387 152.710 1.000 36.711 197 GLU DDD O 1
ATOM 14280 N N . GLU D 1 198 ? 20.191 15.943 152.531 1.000 38.359 198 GLU DDD N 1
ATOM 14281 C CA . GLU D 1 198 ? 20.684 14.627 152.912 1.000 38.612 198 GLU DDD CA 1
ATOM 14282 C C . GLU D 1 198 ? 20.952 14.564 154.409 1.000 38.669 198 GLU DDD C 1
ATOM 14283 O O . GLU D 1 198 ? 21.254 13.504 154.923 1.000 39.418 198 GLU DDD O 1
ATOM 14289 N N . ALA D 1 199 ? 20.918 15.705 155.101 1.000 37.408 199 ALA DDD N 1
ATOM 14290 C CA . ALA D 1 199 ? 21.278 15.706 156.511 1.000 39.935 199 ALA DDD CA 1
ATOM 14291 C C . ALA D 1 199 ? 20.350 14.779 157.300 1.000 39.887 199 ALA DDD C 1
ATOM 14292 O O . ALA D 1 199 ? 19.134 14.857 157.169 1.000 40.625 199 ALA DDD O 1
ATOM 14294 N N . PRO D 1 200 ? 20.883 13.868 158.142 1.000 40.256 200 PRO DDD N 1
ATOM 14295 C CA . PRO D 1 200 ? 20.044 12.878 158.826 1.000 41.479 200 PRO DDD CA 1
ATOM 14296 C C . PRO D 1 200 ? 19.307 13.444 160.036 1.000 42.223 200 PRO DDD C 1
ATOM 14297 O O . PRO D 1 200 ? 19.540 13.014 161.153 1.000 42.286 200 PRO DDD O 1
ATOM 14301 N N . TYR D 1 201 ? 18.421 14.418 159.803 1.000 43.483 201 TYR DDD N 1
ATOM 14302 C CA . TYR D 1 201 ? 17.643 15.045 160.858 1.000 36.931 201 TYR DDD CA 1
ATOM 14303 C C . TYR D 1 201 ? 16.240 15.321 160.340 1.000 40.259 201 TYR DDD C 1
ATOM 14304 O O . TYR D 1 201 ? 16.021 15.339 159.133 1.000 44.816 201 TYR DDD O 1
ATOM 14313 N N . THR D 1 202 ? 15.304 15.562 161.258 1.000 40.076 202 THR DDD N 1
ATOM 14314 C CA . THR D 1 202 ? 13.966 15.988 160.885 1.000 37.806 202 THR DDD CA 1
ATOM 14315 C C . THR D 1 202 ? 13.654 17.276 161.636 1.000 38.213 202 THR DDD C 1
ATOM 14316 O O . THR D 1 202 ? 14.382 17.645 162.566 1.000 35.765 202 THR DDD O 1
ATOM 14320 N N . LYS D 1 203 ? 12.547 17.927 161.248 1.000 36.982 203 LYS DDD N 1
ATOM 14321 C CA . LYS D 1 203 ? 12.101 19.114 161.951 1.000 40.843 203 LYS DDD CA 1
ATOM 14322 C C . LYS D 1 203 ? 11.784 18.776 163.411 1.000 39.393 203 LYS DDD C 1
ATOM 14323 O O . LYS D 1 203 ? 11.876 19.637 164.273 1.000 40.012 203 LYS DDD O 1
ATOM 14329 N N . ASN D 1 204 ? 11.471 17.503 163.700 1.000 39.892 204 ASN DDD N 1
ATOM 14330 C CA . ASN D 1 204 ? 11.026 17.121 165.028 1.000 39.122 204 ASN DDD CA 1
ATOM 14331 C C . ASN D 1 204 ? 12.198 16.788 165.942 1.000 44.005 204 ASN DDD C 1
ATOM 14332 O O . ASN D 1 204 ? 12.037 16.821 167.160 1.000 42.257 204 ASN DDD O 1
ATOM 14337 N N . ASN D 1 205 ? 13.366 16.468 165.371 1.000 39.665 205 ASN DDD N 1
ATOM 14338 C CA . ASN D 1 205 ? 14.479 16.073 166.227 1.000 39.875 205 ASN DDD CA 1
ATOM 14339 C C . ASN D 1 205 ? 15.685 17.016 166.127 1.000 40.686 205 ASN DDD C 1
ATOM 14340 O O . ASN D 1 205 ? 16.645 16.849 166.880 1.000 39.480 205 ASN DDD O 1
ATOM 14345 N N . ILE D 1 206 ? 15.649 18.012 165.213 1.000 37.799 206 ILE DDD N 1
ATOM 14346 C CA . ILE D 1 206 ? 16.816 18.848 164.978 1.000 36.225 206 ILE DDD CA 1
ATOM 14347 C C . ILE D 1 206 ? 17.204 19.570 166.267 1.000 39.150 206 ILE DDD C 1
ATOM 14348 O O . ILE D 1 206 ? 18.392 19.736 166.531 1.000 40.665 206 ILE DDD O 1
ATOM 14353 N N . ARG D 1 207 ? 16.205 19.939 167.083 1.000 40.228 207 ARG DDD N 1
ATOM 14354 C CA . ARG D 1 207 ? 16.417 20.670 168.326 1.000 42.520 207 ARG DDD CA 1
ATOM 14355 C C . ARG D 1 207 ? 16.862 19.763 169.472 1.000 44.070 207 ARG DDD C 1
ATOM 14356 O O . ARG D 1 207 ? 16.901 20.209 170.609 1.000 46.317 207 ARG DDD O 1
ATOM 14364 N N . ASN D 1 208 ? 17.206 18.507 169.187 1.000 41.374 208 ASN DDD N 1
ATOM 14365 C CA . ASN D 1 208 ? 17.673 17.624 170.247 1.000 44.384 208 ASN DDD CA 1
ATOM 14366 C C . ASN D 1 208 ? 19.193 17.603 170.273 1.000 43.798 208 ASN DDD C 1
ATOM 14367 O O . ASN D 1 208 ? 19.762 17.077 171.213 1.000 44.745 208 ASN DDD O 1
ATOM 14372 N N . TYR D 1 209 ? 19.832 18.165 169.238 1.000 40.667 209 TYR DDD N 1
ATOM 14373 C CA . TYR D 1 209 ? 21.273 18.047 169.091 1.000 42.125 209 TYR DDD CA 1
ATOM 14374 C C . TYR D 1 209 ? 22.012 19.238 169.699 1.000 43.622 209 TYR DDD C 1
ATOM 14375 O O . TYR D 1 209 ? 21.660 20.396 169.485 1.000 40.904 209 TYR DDD O 1
ATOM 14384 N N . VAL D 1 210 ? 23.046 18.890 170.474 1.000 41.375 210 VAL DDD N 1
ATOM 14385 C CA . VAL D 1 210 ? 23.917 19.807 171.172 1.000 43.245 210 VAL DDD CA 1
ATOM 14386 C C . VAL D 1 210 ? 25.329 19.580 170.648 1.000 45.194 210 VAL DDD C 1
ATOM 14387 O O . VAL D 1 210 ? 25.758 18.438 170.518 1.000 45.412 210 VAL DDD O 1
ATOM 14391 N N . TRP D 1 211 ? 26.045 20.672 170.357 1.000 42.292 211 TRP DDD N 1
ATOM 14392 C CA . TRP D 1 211 ? 27.458 20.550 170.044 1.000 41.415 211 TRP DDD CA 1
ATOM 14393 C C . TRP D 1 211 ? 28.223 20.142 171.306 1.000 42.749 211 TRP DDD C 1
ATOM 14394 O O . TRP D 1 211 ? 27.765 20.399 172.425 1.000 41.093 211 TRP DDD O 1
ATOM 14405 N N . ALA D 1 212 ? 29.406 19.539 171.112 1.000 39.392 212 ALA DDD N 1
ATOM 14406 C CA . ALA D 1 212 ? 30.168 18.977 172.226 1.000 41.195 212 ALA DDD CA 1
ATOM 14407 C C . ALA D 1 212 ? 30.423 20.034 173.299 1.000 43.691 212 ALA DDD C 1
ATOM 14408 O O . ALA D 1 212 ? 30.994 21.092 173.017 1.000 43.337 212 ALA DDD O 1
ATOM 14410 N N . GLY D 1 213 ? 29.971 19.751 174.527 1.000 41.876 213 GLY DDD N 1
ATOM 14411 C CA . GLY D 1 213 ? 30.278 20.621 175.648 1.000 40.521 213 GLY DDD CA 1
ATOM 14412 C C . GLY D 1 213 ? 29.142 21.598 175.958 1.000 43.876 213 GLY DDD C 1
ATOM 14413 O O . GLY D 1 213 ? 29.119 22.192 177.031 1.000 43.851 213 GLY DDD O 1
ATOM 14414 N N . ASP D 1 214 ? 28.196 21.747 175.028 1.000 40.645 214 ASP DDD N 1
ATOM 14415 C CA . ASP D 1 214 ? 27.111 22.692 175.232 1.000 42.592 214 ASP DDD CA 1
ATOM 14416 C C . ASP D 1 214 ? 25.987 22.019 176.013 1.000 44.655 214 ASP DDD C 1
ATOM 14417 O O . ASP D 1 214 ? 25.839 20.796 175.979 1.000 43.605 214 ASP DDD O 1
ATOM 14422 N N . SER D 1 215 ? 25.151 22.829 176.666 1.000 42.565 215 SER DDD N 1
ATOM 14423 C CA . SER D 1 215 ? 23.894 22.301 177.165 1.000 42.442 215 SER DDD CA 1
ATOM 14424 C C . SER D 1 215 ? 22.714 22.818 176.345 1.000 41.863 215 SER DDD C 1
ATOM 14425 O O . SER D 1 215 ? 21.638 22.242 176.419 1.000 48.915 215 SER DDD O 1
ATOM 14428 N N . LYS D 1 216 ? 22.907 23.877 175.549 1.000 40.658 216 LYS DDD N 1
ATOM 14429 C CA . LYS D 1 216 ? 21.817 24.374 174.714 1.000 41.611 216 LYS DDD CA 1
ATOM 14430 C C . LYS D 1 216 ? 21.936 23.792 173.302 1.000 38.270 216 LYS DDD C 1
ATOM 14431 O O . LYS D 1 216 ? 22.997 23.874 172.686 1.000 40.665 216 LYS DDD O 1
ATOM 14437 N N . PRO D 1 217 ? 20.871 23.177 172.740 1.000 32.856 217 PRO DDD N 1
ATOM 14438 C CA . PRO D 1 217 ? 20.909 22.724 171.348 1.000 35.939 217 PRO DDD CA 1
ATOM 14439 C C . PRO D 1 217 ? 21.154 23.908 170.404 1.000 36.453 217 PRO DDD C 1
ATOM 14440 O O . PRO D 1 217 ? 20.582 24.982 170.584 1.000 37.368 217 PRO DDD O 1
ATOM 14444 N N . PHE D 1 218 ? 22.009 23.707 169.399 1.000 36.383 218 PHE DDD N 1
ATOM 14445 C CA . PHE D 1 218 ? 22.417 24.796 168.517 1.000 35.925 218 PHE DDD CA 1
ATOM 14446 C C . PHE D 1 218 ? 21.234 25.417 167.773 1.000 33.215 218 PHE DDD C 1
ATOM 14447 O O . PHE D 1 218 ? 21.179 26.639 167.620 1.000 31.740 218 PHE DDD O 1
ATOM 14455 N N . ALA D 1 219 ? 20.284 24.584 167.328 1.000 31.685 219 ALA DDD N 1
ATOM 14456 C CA . ALA D 1 219 ? 19.144 25.082 166.568 1.000 33.826 219 ALA DDD CA 1
ATOM 14457 C C . ALA D 1 219 ? 18.329 26.049 167.425 1.000 34.806 219 ALA DDD C 1
ATOM 14458 O O . ALA D 1 219 ? 17.880 27.083 166.932 1.000 34.626 219 ALA DDD O 1
ATOM 14460 N N . THR D 1 220 ? 18.167 25.710 168.708 1.000 33.972 220 THR DDD N 1
ATOM 14461 C CA . THR D 1 220 ? 17.414 26.543 169.637 1.000 34.739 220 THR DDD CA 1
ATOM 14462 C C . THR D 1 220 ? 18.158 27.857 169.849 1.000 31.124 220 THR DDD C 1
ATOM 14463 O O . THR D 1 220 ? 17.549 28.924 169.899 1.000 32.817 220 THR DDD O 1
ATOM 14467 N N . TYR D 1 221 ? 19.481 27.757 169.991 1.000 28.474 221 TYR DDD N 1
ATOM 14468 C CA . TYR D 1 221 ? 20.299 28.934 170.185 1.000 30.380 221 TYR DDD CA 1
ATOM 14469 C C . TYR D 1 221 ? 20.143 29.885 168.990 1.000 34.717 221 TYR DDD C 1
ATOM 14470 O O . TYR D 1 221 ? 19.883 31.074 169.187 1.000 33.204 221 TYR DDD O 1
ATOM 14479 N N . PHE D 1 222 ? 20.294 29.351 167.768 1.000 30.100 222 PHE DDD N 1
ATOM 14480 C CA . PHE D 1 222 ? 20.204 30.166 166.564 1.000 32.711 222 PHE DDD CA 1
ATOM 14481 C C . PHE D 1 222 ? 18.835 30.847 166.457 1.000 34.318 222 PHE DDD C 1
ATOM 14482 O O . PHE D 1 222 ? 18.758 32.018 166.057 1.000 32.563 222 PHE DDD O 1
ATOM 14490 N N . GLU D 1 223 ? 17.767 30.125 166.851 1.000 35.402 223 GLU DDD N 1
ATOM 14491 C CA . GLU D 1 223 ? 16.421 30.695 166.851 1.000 35.938 223 GLU DDD CA 1
ATOM 14492 C C . GLU D 1 223 ? 16.355 31.910 167.767 1.000 37.742 223 GLU DDD C 1
ATOM 14493 O O . GLU D 1 223 ? 15.780 32.931 167.382 1.000 39.545 223 GLU DDD O 1
ATOM 14499 N N . GLU D 1 224 ? 16.949 31.784 168.963 1.000 31.763 224 GLU DDD N 1
ATOM 14500 C CA . GLU D 1 224 ? 16.966 32.875 169.921 1.000 35.809 224 GLU DDD CA 1
ATOM 14501 C C . GLU D 1 224 ? 17.694 34.085 169.343 1.000 36.693 224 GLU DDD C 1
ATOM 14502 O O . GLU D 1 224 ? 17.210 35.208 169.473 1.000 35.723 224 GLU DDD O 1
ATOM 14508 N N . LYS D 1 225 ? 18.856 33.849 168.726 1.000 32.347 225 LYS DDD N 1
ATOM 14509 C CA . LYS D 1 225 ? 19.671 34.938 168.204 1.000 33.115 225 LYS DDD CA 1
ATOM 14510 C C . LYS D 1 225 ? 18.946 35.656 167.067 1.000 32.363 225 LYS DDD C 1
ATOM 14511 O O . LYS D 1 225 ? 18.894 36.875 167.070 1.000 30.679 225 LYS DDD O 1
ATOM 14517 N N . VAL D 1 226 ? 18.358 34.894 166.139 1.000 29.474 226 VAL DDD N 1
ATOM 14518 C CA . VAL D 1 226 ? 17.650 35.449 164.999 1.000 29.460 226 VAL DDD CA 1
ATOM 14519 C C . VAL D 1 226 ? 16.410 36.213 165.464 1.000 33.879 226 VAL DDD C 1
ATOM 14520 O O . VAL D 1 226 ? 16.179 37.338 165.024 1.000 29.606 226 VAL DDD O 1
ATOM 14524 N N . ASN D 1 227 ? 15.623 35.608 166.368 1.000 33.385 227 ASN DDD N 1
ATOM 14525 C CA . ASN D 1 227 ? 14.350 36.183 166.785 1.000 34.957 227 ASN DDD CA 1
ATOM 14526 C C . ASN D 1 227 ? 14.509 37.290 167.832 1.000 37.316 227 ASN DDD C 1
ATOM 14527 O O . ASN D 1 227 ? 13.687 38.185 167.875 1.000 41.998 227 ASN DDD O 1
ATOM 14532 N N . ASN D 1 228 ? 15.533 37.257 168.685 1.000 37.987 228 ASN DDD N 1
ATOM 14533 C CA . ASN D 1 228 ? 15.582 38.248 169.750 1.000 36.431 228 ASN DDD CA 1
ATOM 14534 C C . ASN D 1 228 ? 16.770 39.198 169.642 1.000 37.669 228 ASN DDD C 1
ATOM 14535 O O . ASN D 1 228 ? 16.755 40.234 170.290 1.000 38.076 228 ASN DDD O 1
ATOM 14540 N N . ASP D 1 229 ? 17.833 38.842 168.914 1.000 34.846 229 ASP DDD N 1
ATOM 14541 C CA . ASP D 1 229 ? 19.067 39.612 169.048 1.000 33.866 229 ASP DDD CA 1
ATOM 14542 C C . ASP D 1 229 ? 19.518 40.211 167.710 1.000 31.473 229 ASP DDD C 1
ATOM 14543 O O . ASP D 1 229 ? 20.622 40.717 167.639 1.000 28.314 229 ASP DDD O 1
ATOM 14548 N N . GLY D 1 230 ? 18.665 40.164 166.678 1.000 31.754 230 GLY DDD N 1
ATOM 14549 C CA . GLY D 1 230 ? 18.975 40.703 165.361 1.000 27.971 230 GLY DDD CA 1
ATOM 14550 C C . GLY D 1 230 ? 20.136 39.963 164.677 1.000 30.069 230 GLY DDD C 1
ATOM 14551 O O . GLY D 1 230 ? 20.823 40.535 163.837 1.000 31.214 230 GLY DDD O 1
ATOM 14552 N N . GLY D 1 231 ? 20.379 38.705 165.065 1.000 25.032 231 GLY DDD N 1
ATOM 14553 C CA . GLY D 1 231 ? 21.406 37.888 164.438 1.000 26.139 231 GLY DDD CA 1
ATOM 14554 C C . GLY D 1 231 ? 21.149 37.683 162.938 1.000 28.426 231 GLY DDD C 1
ATOM 14555 O O . GLY D 1 231 ? 20.019 37.424 162.507 1.000 24.542 231 GLY DDD O 1
ATOM 14556 N N . LEU D 1 232 ? 22.211 37.856 162.140 1.000 28.469 232 LEU DDD N 1
ATOM 14557 C CA . LEU D 1 232 ? 22.181 37.547 160.717 1.000 27.315 232 LEU DDD CA 1
ATOM 14558 C C . LEU D 1 232 ? 23.394 36.661 160.417 1.000 28.209 232 LEU DDD C 1
ATOM 14559 O O . LEU D 1 232 ? 24.538 37.139 160.435 1.000 22.951 232 LEU DDD O 1
ATOM 14564 N N . PHE D 1 233 ? 23.118 35.373 160.147 1.000 25.112 233 PHE DDD N 1
ATOM 14565 C CA . PHE D 1 233 ? 24.150 34.348 160.060 1.000 26.705 233 PHE DDD CA 1
ATOM 14566 C C . PHE D 1 233 ? 24.464 34.031 158.598 1.000 26.136 233 PHE DDD C 1
ATOM 14567 O O . PHE D 1 233 ? 23.594 33.559 157.867 1.000 25.430 233 PHE DDD O 1
ATOM 14575 N N . VAL D 1 234 ? 25.710 34.308 158.191 1.000 25.395 234 VAL DDD N 1
ATOM 14576 C CA . VAL D 1 234 ? 26.165 34.117 156.822 1.000 23.748 234 VAL DDD CA 1
ATOM 14577 C C . VAL D 1 234 ? 27.070 32.884 156.773 1.000 26.283 234 VAL DDD C 1
ATOM 14578 O O . VAL D 1 234 ? 28.067 32.803 157.484 1.000 28.616 234 VAL DDD O 1
ATOM 14582 N N . TRP D 1 235 ? 26.726 31.920 155.916 1.000 26.569 235 TRP DDD N 1
ATOM 14583 C CA . TRP D 1 235 ? 27.398 30.628 155.827 1.000 25.757 235 TRP DDD CA 1
ATOM 14584 C C . TRP D 1 235 ? 27.905 30.396 154.406 1.000 27.644 235 TRP DDD C 1
ATOM 14585 O O . TRP D 1 235 ? 27.167 30.612 153.453 1.000 27.624 235 TRP DDD O 1
ATOM 14596 N N . ALA D 1 236 ? 29.144 29.915 154.284 1.000 27.223 236 ALA DDD N 1
ATOM 14597 C CA . ALA D 1 236 ? 29.653 29.418 153.013 1.000 26.091 236 ALA DDD CA 1
ATOM 14598 C C . ALA D 1 236 ? 28.776 28.247 152.567 1.000 25.626 236 ALA DDD C 1
ATOM 14599 O O . ALA D 1 236 ? 28.519 27.342 153.358 1.000 25.800 236 ALA DDD O 1
ATOM 14601 N N . ALA D 1 237 ? 28.324 28.276 151.305 1.000 24.574 237 ALA DDD N 1
ATOM 14602 C CA . ALA D 1 237 ? 27.374 27.285 150.824 1.000 25.441 237 ALA DDD CA 1
ATOM 14603 C C . ALA D 1 237 ? 28.001 25.888 150.742 1.000 26.584 237 ALA DDD C 1
ATOM 14604 O O . ALA D 1 237 ? 27.295 24.885 150.879 1.000 26.903 237 ALA DDD O 1
ATOM 14606 N N . GLY D 1 238 ? 29.319 25.824 150.506 1.000 24.691 238 GLY DDD N 1
ATOM 14607 C CA . GLY D 1 238 ? 29.994 24.543 150.345 1.000 27.351 238 GLY DDD CA 1
ATOM 14608 C C . GLY D 1 238 ? 30.887 24.504 149.108 1.000 29.820 238 GLY DDD C 1
ATOM 14609 O O . GLY D 1 238 ? 30.704 25.276 148.158 1.000 28.426 238 GLY DDD O 1
ATOM 14610 N N . ASN D 1 239 ? 31.834 23.557 149.122 1.000 28.604 239 ASN DDD N 1
ATOM 14611 C CA . ASN D 1 239 ? 32.791 23.410 148.038 1.000 32.072 239 ASN DDD CA 1
ATOM 14612 C C . ASN D 1 239 ? 32.458 22.137 147.253 1.000 35.440 239 ASN DDD C 1
ATOM 14613 O O . ASN D 1 239 ? 31.556 22.154 146.402 1.000 30.599 239 ASN DDD O 1
ATOM 14618 N N . ARG D 1 240 ? 33.175 21.044 147.565 1.000 34.165 240 ARG DDD N 1
ATOM 14619 C CA . ARG D 1 240 ? 32.945 19.739 146.962 1.000 37.235 240 ARG DDD CA 1
ATOM 14620 C C . ARG D 1 240 ? 32.475 18.755 148.040 1.000 36.901 240 ARG DDD C 1
ATOM 14621 O O . ARG D 1 240 ? 32.582 19.022 149.229 1.000 34.906 240 ARG DDD O 1
ATOM 14629 N N . LYS D 1 241 ? 31.944 17.614 147.602 1.000 33.024 241 LYS DDD N 1
ATOM 14630 C CA . LYS D 1 241 ? 31.547 16.548 148.504 1.000 39.087 241 LYS DDD CA 1
ATOM 14631 C C . LYS D 1 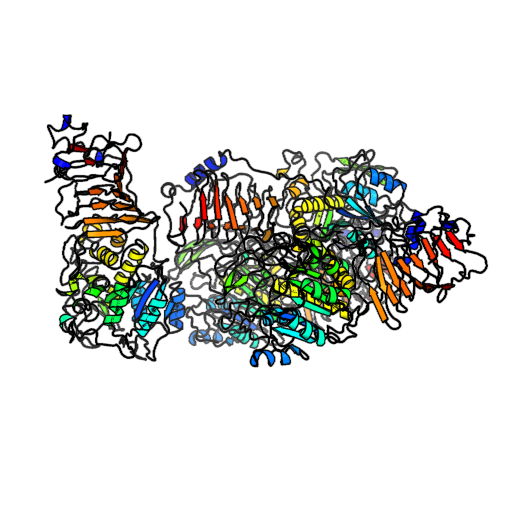241 ? 32.646 15.481 148.556 1.000 44.428 241 LYS DDD C 1
ATOM 14632 O O . LYS D 1 241 ? 33.032 14.912 147.536 1.000 41.481 241 LYS DDD O 1
ATOM 14638 N N . GLY D 1 242 ? 33.207 15.279 149.749 1.000 44.410 242 GLY DDD N 1
ATOM 14639 C CA . GLY D 1 242 ? 34.223 14.265 149.988 1.000 43.740 242 GLY DDD CA 1
ATOM 14640 C C . GLY D 1 242 ? 35.594 14.602 149.405 1.000 44.636 242 GLY DDD C 1
ATOM 14641 O O . GLY D 1 242 ? 36.350 13.700 149.090 1.000 49.090 242 GLY DDD O 1
ATOM 14642 N N . ALA D 1 243 ? 35.932 15.886 149.271 1.000 42.383 243 ALA DDD N 1
ATOM 14643 C CA . ALA D 1 243 ? 37.259 16.258 148.823 1.000 42.112 243 ALA DDD CA 1
ATOM 14644 C C . ALA D 1 243 ? 38.286 15.994 149.926 1.000 46.876 243 ALA DDD C 1
ATOM 14645 O O . ALA D 1 243 ? 37.970 16.047 151.107 1.000 47.886 243 ALA DDD O 1
ATOM 14647 N N . THR D 1 244 ? 39.528 15.724 149.516 1.000 39.176 244 THR DDD N 1
ATOM 14648 C CA . THR D 1 244 ? 40.674 15.648 150.413 1.000 40.061 244 THR DDD CA 1
ATOM 14649 C C . THR D 1 244 ? 41.795 16.424 149.733 1.000 38.522 244 THR DDD C 1
ATOM 14650 O O . THR D 1 244 ? 41.585 16.961 148.651 1.000 40.802 244 THR DDD O 1
ATOM 14654 N N A GLU D 1 245 ? 42.985 16.397 150.337 0.500 40.015 245 GLU DDD N 1
ATOM 14655 N N B GLU D 1 245 ? 42.986 16.481 150.345 0.500 39.954 245 GLU DDD N 1
ATOM 14656 C CA A GLU D 1 245 ? 44.166 17.051 149.799 0.500 44.292 245 GLU DDD CA 1
ATOM 14657 C CA B GLU D 1 245 ? 44.112 17.155 149.707 0.500 44.799 245 GLU DDD CA 1
ATOM 14658 C C A GLU D 1 245 ? 44.530 16.465 148.430 0.500 46.864 245 GLU DDD C 1
ATOM 14659 C C B GLU D 1 245 ? 44.525 16.480 148.392 0.500 47.148 245 GLU DDD C 1
ATOM 14660 O O A GLU D 1 245 ? 45.137 17.151 147.613 0.500 47.642 245 GLU DDD O 1
ATOM 14661 O O B GLU D 1 245 ? 45.191 17.121 147.581 0.500 47.999 245 GLU DDD O 1
ATOM 14672 N N . THR D 1 246 ? 44.141 15.211 148.160 1.000 45.019 246 THR DDD N 1
ATOM 14673 C CA . THR D 1 246 ? 44.545 14.546 146.925 1.000 44.607 246 THR DDD CA 1
ATOM 14674 C C . THR D 1 246 ? 43.351 14.215 146.033 1.000 43.238 246 THR DDD C 1
ATOM 14675 O O . THR D 1 246 ? 43.536 13.871 144.868 1.000 46.867 246 THR DDD O 1
ATOM 14679 N N . ASN D 1 247 ? 42.136 14.272 146.588 1.000 42.549 247 ASN DDD N 1
ATOM 14680 C CA . ASN D 1 247 ? 40.943 13.911 145.834 1.000 43.184 247 ASN DDD CA 1
ATOM 14681 C C . ASN D 1 247 ? 40.019 15.128 145.736 1.000 43.157 247 ASN DDD C 1
ATOM 14682 O O . ASN D 1 247 ? 39.596 15.647 146.760 1.000 42.830 247 ASN DDD O 1
ATOM 14687 N N . PRO D 1 248 ? 39.655 15.617 144.526 1.000 45.605 248 PRO DDD N 1
ATOM 14688 C CA . PRO D 1 248 ? 38.761 16.770 144.421 1.000 45.771 248 PRO DDD CA 1
ATOM 14689 C C . PRO D 1 248 ? 37.291 16.493 144.750 1.000 48.456 248 PRO DDD C 1
ATOM 14690 O O . PRO D 1 248 ? 36.472 17.387 144.636 1.000 50.449 248 PRO DDD O 1
ATOM 14694 N N . GLY D 1 249 ? 36.961 15.258 145.148 1.000 44.124 249 GLY DDD N 1
ATOM 14695 C CA . GLY D 1 249 ? 35.630 14.882 145.594 1.000 44.435 249 GLY DDD CA 1
ATOM 14696 C C . GLY D 1 249 ? 34.574 14.993 144.491 1.000 45.192 249 GLY DDD C 1
ATOM 14697 O O . GLY D 1 249 ? 34.909 15.156 143.327 1.000 43.843 249 GLY DDD O 1
ATOM 14698 N N . GLN D 1 250 ? 33.291 14.942 144.872 1.000 41.773 250 GLN DDD N 1
ATOM 14699 C CA A GLN D 1 250 ? 32.207 14.982 143.900 0.500 42.519 250 GLN DDD CA 1
ATOM 14700 C CA B GLN D 1 250 ? 32.174 14.960 143.941 0.500 41.871 250 GLN DDD CA 1
ATOM 14701 C C . GLN D 1 250 ? 31.480 16.329 143.955 1.000 41.609 250 GLN DDD C 1
ATOM 14702 O O . GLN D 1 250 ? 31.659 17.122 144.889 1.000 40.166 250 GLN DDD O 1
ATOM 14713 N N . ASP D 1 251 ? 30.652 16.581 142.927 1.000 40.511 251 ASP DDD N 1
ATOM 14714 C CA . ASP D 1 251 ? 29.796 17.760 142.834 1.000 37.820 251 ASP DDD CA 1
ATOM 14715 C C . ASP D 1 251 ? 28.887 17.829 144.065 1.000 37.038 251 ASP DDD C 1
ATOM 14716 O O . ASP D 1 251 ? 28.335 16.819 144.494 1.000 38.005 251 ASP DDD O 1
ATOM 14721 N N . MET D 1 252 ? 28.771 19.020 144.653 1.000 33.554 252 MET DDD N 1
ATOM 14722 C CA . MET D 1 252 ? 27.840 19.263 145.739 1.000 31.954 252 MET DDD CA 1
ATOM 14723 C C . MET D 1 252 ? 26.698 20.115 145.178 1.000 30.532 252 MET DDD C 1
ATOM 14724 O O . MET D 1 252 ? 26.884 21.291 144.866 1.000 32.274 252 MET DDD O 1
ATOM 14729 N N . ASP D 1 253 ? 25.516 19.507 144.994 1.000 29.504 253 ASP DDD N 1
ATOM 14730 C CA . ASP D 1 253 ? 24.482 20.155 144.207 1.000 31.714 253 ASP DDD CA 1
ATOM 14731 C C . ASP D 1 253 ? 23.455 20.895 145.062 1.000 29.270 253 ASP DDD C 1
ATOM 14732 O O . ASP D 1 253 ? 22.388 21.253 144.573 1.000 28.600 253 ASP DDD O 1
ATOM 14737 N N . SER D 1 254 ? 23.786 21.133 146.329 1.000 29.416 254 SER DDD N 1
ATOM 14738 C CA . SER D 1 254 ? 22.938 21.912 147.225 1.000 29.693 254 SER DDD CA 1
ATOM 14739 C C . SER D 1 254 ? 23.832 22.420 148.357 1.000 30.579 254 SER DDD C 1
ATOM 14740 O O . SER D 1 254 ? 24.966 21.960 148.491 1.000 31.042 254 SER DDD O 1
ATOM 14743 N N . VAL D 1 255 ? 23.328 23.348 149.177 1.000 28.716 255 VAL DDD N 1
ATOM 14744 C CA . VAL D 1 255 ? 24.119 23.916 150.253 1.000 27.438 255 VAL DDD CA 1
ATOM 14745 C C . VAL D 1 255 ? 24.346 22.882 151.351 1.000 28.110 255 VAL DDD C 1
ATOM 14746 O O . VAL D 1 255 ? 23.579 21.920 151.487 1.000 28.623 255 VAL DDD O 1
ATOM 14750 N N . GLY D 1 256 ? 25.394 23.131 152.155 1.000 28.342 256 GLY DDD N 1
ATOM 14751 C CA . GLY D 1 256 ? 25.705 22.294 153.300 1.000 27.553 256 GLY DDD CA 1
ATOM 14752 C C . GLY D 1 256 ? 24.620 22.402 154.370 1.000 30.624 256 GLY DDD C 1
ATOM 14753 O O . GLY D 1 256 ? 23.808 23.334 154.369 1.000 28.326 256 GLY DDD O 1
ATOM 14754 N N . MET D 1 257 ? 24.636 21.441 155.296 1.000 28.697 257 MET DDD N 1
ATOM 14755 C CA . MET D 1 257 ? 23.629 21.341 156.335 1.000 29.720 257 MET DDD CA 1
ATOM 14756 C C . MET D 1 257 ? 23.432 22.663 157.103 1.000 29.186 257 MET DDD C 1
ATOM 14757 O O . MET D 1 257 ? 22.292 23.119 157.245 1.000 25.102 257 MET DDD O 1
ATOM 14762 N N . GLU D 1 258 ? 24.511 23.275 157.610 1.000 27.019 258 GLU DDD N 1
ATOM 14763 C CA . GLU D 1 258 ? 24.346 24.488 158.409 1.000 29.723 258 GLU DDD CA 1
ATOM 14764 C C . GLU D 1 258 ? 23.858 25.642 157.534 1.000 27.625 258 GLU DDD C 1
ATOM 14765 O O . GLU D 1 258 ? 22.950 26.375 157.919 1.000 26.762 258 GLU DDD O 1
ATOM 14771 N N . ALA D 1 259 ? 24.459 25.776 156.353 1.000 26.782 259 ALA DDD N 1
ATOM 14772 C CA . ALA D 1 259 ? 24.051 26.789 155.391 1.000 26.995 259 ALA DDD CA 1
ATOM 14773 C C . ALA D 1 259 ? 22.561 26.634 155.055 1.000 28.125 259 ALA DDD C 1
ATOM 14774 O O . ALA D 1 259 ? 21.885 27.627 154.763 1.000 27.398 259 ALA DDD O 1
ATOM 14776 N N . GLY D 1 260 ? 22.046 25.396 155.117 1.000 26.698 260 GLY DDD N 1
ATOM 14777 C CA . GLY D 1 260 ? 20.668 25.129 154.739 1.000 25.245 260 GLY DDD CA 1
ATOM 14778 C C . GLY D 1 260 ? 19.727 24.944 155.925 1.000 29.666 260 GLY DDD C 1
ATOM 14779 O O . GLY D 1 260 ? 18.579 24.549 155.723 1.000 31.768 260 GLY DDD O 1
ATOM 14780 N N . LEU D 1 261 ? 20.178 25.267 157.153 1.000 27.938 261 LEU DDD N 1
ATOM 14781 C CA . LEU D 1 261 ? 19.405 24.946 158.350 1.000 27.138 261 LEU DDD CA 1
ATOM 14782 C C . LEU D 1 261 ? 17.939 25.428 158.303 1.000 30.598 261 LEU DDD C 1
ATOM 14783 O O . LEU D 1 261 ? 17.072 24.791 158.922 1.000 31.020 261 LEU DDD O 1
ATOM 14788 N N . PRO D 1 262 ? 17.575 26.581 157.676 1.000 26.808 262 PRO DDD N 1
ATOM 14789 C CA . PRO D 1 262 ? 16.160 26.988 157.629 1.000 26.560 262 PRO DDD CA 1
ATOM 14790 C C . PRO D 1 262 ? 15.194 25.927 157.087 1.000 29.788 262 PRO DDD C 1
ATOM 14791 O O . PRO D 1 262 ? 14.000 25.946 157.415 1.000 28.223 262 PRO DDD O 1
ATOM 14795 N N . TYR D 1 263 ? 15.718 25.018 156.245 1.000 28.863 263 TYR DDD N 1
ATOM 14796 C CA . TYR D 1 263 ? 14.965 23.890 155.707 1.000 29.069 263 TYR DDD CA 1
ATOM 14797 C C . TYR D 1 263 ? 14.426 23.026 156.846 1.000 30.499 263 TYR DDD C 1
ATOM 14798 O O . TYR D 1 263 ? 13.358 22.454 156.703 1.000 30.618 263 TYR DDD O 1
ATOM 14807 N N . LEU D 1 264 ? 15.142 22.952 157.972 1.000 30.301 264 LEU DDD N 1
ATOM 14808 C CA . LEU D 1 264 ? 14.706 22.166 159.125 1.000 32.503 264 LEU DDD CA 1
ATOM 14809 C C . LEU D 1 264 ? 14.063 23.059 160.199 1.000 35.037 264 LEU DDD C 1
ATOM 14810 O O . LEU D 1 264 ? 13.272 22.588 161.013 1.000 34.687 264 LEU DDD O 1
ATOM 14815 N N . VAL D 1 265 ? 14.469 24.330 160.247 1.000 32.257 265 VAL DDD N 1
ATOM 14816 C CA . VAL D 1 265 ? 13.984 25.275 161.235 1.000 32.795 265 VAL DDD CA 1
ATOM 14817 C C . VAL D 1 265 ? 13.586 26.558 160.503 1.000 31.189 265 VAL DDD C 1
ATOM 14818 O O . VAL D 1 265 ? 14.416 27.453 160.342 1.000 27.961 265 VAL DDD O 1
ATOM 14822 N N . ASN D 1 266 ? 12.319 26.653 160.082 1.000 29.317 266 ASN DDD N 1
ATOM 14823 C CA . ASN D 1 266 ? 11.893 27.694 159.145 1.000 30.678 266 ASN DDD CA 1
ATOM 14824 C C . ASN D 1 266 ? 12.091 29.117 159.684 1.000 30.664 266 ASN DDD C 1
ATOM 14825 O O . ASN D 1 266 ? 12.333 30.046 158.899 1.000 30.046 266 ASN DDD O 1
ATOM 14830 N N . ASP D 1 267 ? 11.980 29.317 161.006 1.000 27.992 267 ASP DDD N 1
ATOM 14831 C CA . ASP D 1 267 ? 12.059 30.684 161.519 1.000 31.557 267 ASP DDD CA 1
ATOM 14832 C C . ASP D 1 267 ? 13.492 31.243 161.498 1.000 30.387 267 ASP DDD C 1
ATOM 14833 O O . ASP D 1 267 ? 13.709 32.411 161.857 1.000 30.431 267 ASP DDD O 1
ATOM 14838 N N . LEU D 1 268 ? 14.470 30.423 161.063 1.000 27.430 268 LEU DDD N 1
ATOM 14839 C CA . LEU D 1 268 ? 15.851 30.871 160.891 1.000 27.240 268 LEU DDD CA 1
ATOM 14840 C C . LEU D 1 268 ? 16.017 31.626 159.572 1.000 27.501 268 LEU DDD C 1
ATOM 14841 O O . LEU D 1 268 ? 16.950 32.410 159.447 1.000 24.476 268 LEU DDD O 1
ATOM 14846 N N . GLU D 1 269 ? 15.136 31.369 158.587 1.000 23.671 269 GLU DDD N 1
ATOM 14847 C CA . GLU D 1 269 ? 15.330 31.928 157.255 1.000 23.925 269 GLU DDD CA 1
ATOM 14848 C C . GLU D 1 269 ? 15.559 33.445 157.283 1.000 26.013 269 GLU DDD C 1
ATOM 14849 O O . GLU D 1 269 ? 16.446 33.953 156.591 1.000 27.962 269 GLU DDD O 1
ATOM 14855 N N . LYS D 1 270 ? 14.758 34.171 158.068 1.000 24.708 270 LYS DDD N 1
ATOM 14856 C CA . LYS D 1 270 ? 14.793 35.628 158.045 1.000 25.563 270 LYS DDD CA 1
ATOM 14857 C C . LYS D 1 270 ? 16.150 36.168 158.521 1.000 27.224 270 LYS DDD C 1
ATOM 14858 O O . LYS D 1 270 ? 16.449 37.337 158.282 1.000 27.543 270 LYS DDD O 1
ATOM 14864 N N . GLY D 1 271 ? 16.955 35.331 159.199 1.000 24.414 271 GLY DDD N 1
ATOM 14865 C CA . GLY D 1 271 ? 18.272 35.731 159.664 1.000 23.432 271 GLY DDD CA 1
ATOM 14866 C C . GLY D 1 271 ? 19.394 34.844 159.089 1.000 25.532 271 GLY DDD C 1
ATOM 14867 O O . GLY D 1 271 ? 20.421 34.677 159.746 1.000 23.123 271 GLY DDD O 1
ATOM 14868 N N . TRP D 1 272 ? 19.209 34.301 157.868 1.000 23.917 272 TRP DDD N 1
ATOM 14869 C CA . TRP D 1 272 ? 20.136 33.325 157.295 1.000 24.443 272 TRP DDD CA 1
ATOM 14870 C C . TRP D 1 272 ? 20.506 33.682 155.859 1.000 24.672 272 TRP DDD C 1
ATOM 14871 O O . TRP D 1 272 ? 19.624 34.015 155.059 1.000 23.503 272 TRP DDD O 1
ATOM 14882 N N . ILE D 1 273 ? 21.795 33.555 155.522 1.000 24.792 273 ILE DDD N 1
ATOM 14883 C CA . ILE D 1 273 ? 22.230 33.640 154.133 1.000 24.654 273 ILE DDD CA 1
ATOM 14884 C C . ILE D 1 273 ? 23.241 32.531 153.888 1.000 24.377 273 ILE DDD C 1
ATOM 14885 O O . ILE D 1 273 ? 24.182 32.372 154.658 1.000 24.197 273 ILE DDD O 1
ATOM 14890 N N . ALA D 1 274 ? 23.037 31.773 152.813 1.000 25.967 274 ALA DDD N 1
ATOM 14891 C CA . ALA D 1 274 ? 24.022 30.822 152.310 1.000 25.201 274 ALA DDD CA 1
ATOM 14892 C C . ALA D 1 274 ? 24.755 31.465 151.139 1.000 26.529 274 ALA DDD C 1
ATOM 14893 O O . ALA D 1 274 ? 24.111 32.138 150.336 1.000 28.414 274 ALA DDD O 1
ATOM 14895 N N . VAL D 1 275 ? 26.077 31.246 151.023 1.000 23.944 275 VAL DDD N 1
ATOM 14896 C CA . VAL D 1 275 ? 26.840 31.971 150.012 1.000 23.585 275 VAL DDD CA 1
ATOM 14897 C C . VAL D 1 275 ? 27.581 31.033 149.048 1.000 25.817 275 VAL DDD C 1
ATOM 14898 O O . VAL D 1 275 ? 28.542 30.368 149.417 1.000 28.097 275 VAL DDD O 1
ATOM 14902 N N . VAL D 1 276 ? 27.157 31.060 147.788 1.000 25.637 276 VAL DDD N 1
ATOM 14903 C CA . VAL D 1 276 ? 27.748 30.287 146.711 1.000 27.106 276 VAL DDD CA 1
ATOM 14904 C C . VAL D 1 276 ? 28.997 31.024 146.213 1.000 28.661 276 VAL DDD C 1
ATOM 14905 O O . VAL D 1 276 ? 28.953 32.237 146.011 1.000 27.529 276 VAL DDD O 1
ATOM 14909 N N . GLY D 1 277 ? 30.113 30.300 146.039 1.000 26.934 277 GLY DDD N 1
ATOM 14910 C CA . GLY D 1 277 ? 31.335 30.905 145.509 1.000 27.103 277 GLY DDD CA 1
ATOM 14911 C C . GLY D 1 277 ? 31.398 30.807 143.980 1.000 29.467 277 GLY DDD C 1
ATOM 14912 O O . GLY D 1 277 ? 31.249 29.719 143.436 1.000 31.220 277 GLY DDD O 1
ATOM 14913 N N . ILE D 1 278 ? 31.606 31.932 143.288 1.000 28.784 278 ILE DDD N 1
ATOM 14914 C CA . ILE D 1 278 ? 31.702 31.944 141.830 1.000 29.186 278 ILE DDD CA 1
ATOM 14915 C C . ILE D 1 278 ? 32.820 32.899 141.386 1.000 30.792 278 ILE DDD C 1
ATOM 14916 O O . ILE D 1 278 ? 33.425 33.574 142.219 1.000 30.323 278 ILE DDD O 1
ATOM 14921 N N . GLN D 1 279 ? 33.080 32.956 140.073 1.000 29.766 279 GLN DDD N 1
ATOM 14922 C CA . GLN D 1 279 ? 34.145 33.778 139.510 1.000 31.185 279 GLN DDD CA 1
ATOM 14923 C C . GLN D 1 279 ? 33.554 35.050 138.902 1.000 32.280 279 GLN DDD C 1
ATOM 14924 O O . GLN D 1 279 ? 32.640 34.965 138.074 1.000 30.367 279 GLN DDD O 1
ATOM 14930 N N . PRO D 1 280 ? 34.074 36.255 139.245 1.000 29.540 280 PRO DDD N 1
ATOM 14931 C CA . PRO D 1 280 ? 33.685 37.480 138.549 1.000 33.619 280 PRO DDD CA 1
ATOM 14932 C C . PRO D 1 280 ? 33.955 37.360 137.051 1.000 34.736 280 PRO DDD C 1
ATOM 14933 O O . PRO D 1 280 ? 33.172 37.850 136.244 1.000 31.992 280 PRO DDD O 1
ATOM 14937 N N . LYS D 1 281 ? 35.061 36.680 136.707 1.000 41.367 281 LYS DDD N 1
ATOM 14938 C CA . LYS D 1 281 ? 35.491 36.483 135.326 1.000 41.315 281 LYS DDD CA 1
ATOM 14939 C C . LYS D 1 281 ? 36.003 35.049 135.161 1.000 40.256 281 LYS DDD C 1
ATOM 14940 O O . LYS D 1 281 ? 36.815 34.595 135.950 1.000 39.655 281 LYS DDD O 1
ATOM 14946 N N . GLU D 1 282 ? 35.491 34.327 134.162 1.000 36.224 282 GLU DDD N 1
ATOM 14947 C CA . GLU D 1 282 ? 35.850 32.940 133.869 1.000 44.398 282 GLU DDD CA 1
ATOM 14948 C C . GLU D 1 282 ? 37.373 32.771 133.752 1.000 47.926 282 GLU DDD C 1
ATOM 14949 O O . GLU D 1 282 ? 38.033 33.552 133.059 1.000 47.142 282 GLU DDD O 1
ATOM 14955 N N . THR D 1 283 ? 37.929 31.772 134.455 1.000 47.473 283 THR DDD N 1
ATOM 14956 C CA . THR D 1 283 ? 39.364 31.490 134.443 1.000 52.427 283 THR DDD CA 1
ATOM 14957 C C . THR D 1 283 ? 39.667 30.074 133.940 1.000 57.987 283 THR DDD C 1
ATOM 14958 O O . THR D 1 283 ? 38.751 29.277 133.785 1.000 59.729 283 THR DDD O 1
ATOM 14962 N N . VAL D 1 284 ? 40.960 29.776 133.703 1.000 70.609 284 VAL DDD N 1
ATOM 14963 C CA . VAL D 1 284 ? 41.472 28.459 133.327 1.000 72.171 284 VAL DDD CA 1
ATOM 14964 C C . VAL D 1 284 ? 42.691 28.134 134.193 1.000 71.881 284 VAL DDD C 1
ATOM 14965 O O . VAL D 1 284 ? 43.501 29.016 134.463 1.000 76.147 284 VAL DDD O 1
ATOM 14969 N N . ARG D 1 285 ? 42.824 26.872 134.624 1.000 81.101 285 ARG DDD N 1
ATOM 14970 C CA . ARG D 1 285 ? 43.875 26.450 135.546 1.000 94.298 285 ARG DDD CA 1
ATOM 14971 C C . ARG D 1 285 ? 45.225 26.413 134.827 1.000 95.564 285 ARG DDD C 1
ATOM 14972 O O . ARG D 1 285 ? 45.345 25.795 133.769 1.000 91.982 285 ARG DDD O 1
ATOM 14980 N N . VAL D 1 286 ? 46.239 27.080 135.394 1.000 101.073 286 VAL DDD N 1
ATOM 14981 C CA . VAL D 1 286 ? 47.518 27.237 134.719 1.000 111.908 286 VAL DDD CA 1
ATOM 14982 C C . VAL D 1 286 ? 48.708 26.912 135.627 1.000 122.426 286 VAL DDD C 1
ATOM 14983 O O . VAL D 1 286 ? 49.854 27.022 135.201 1.000 133.609 286 VAL DDD O 1
ATOM 14987 N N . GLY D 1 287 ? 48.457 26.462 136.864 1.000 120.867 287 GLY DDD N 1
ATOM 14988 C CA . GLY D 1 287 ? 49.523 26.040 137.768 1.000 105.335 287 GLY DDD CA 1
ATOM 14989 C C . GLY D 1 287 ? 49.032 25.748 139.190 1.000 107.251 287 GLY DDD C 1
ATOM 14990 O O . GLY D 1 287 ? 47.848 25.897 139.486 1.000 105.819 287 GLY DDD O 1
ATOM 14991 N N . THR D 1 288 ? 49.961 25.303 140.048 1.000 95.482 288 THR DDD N 1
ATOM 14992 C CA . THR D 1 288 ? 49.725 25.069 141.465 1.000 88.150 288 THR DDD CA 1
ATOM 14993 C C . THR D 1 288 ? 50.954 25.534 142.237 1.000 91.083 288 THR DDD C 1
ATOM 14994 O O . THR D 1 288 ? 52.061 25.089 141.924 1.000 105.472 288 THR DDD O 1
ATOM 14998 N N . ALA D 1 289 ? 50.757 26.408 143.236 1.000 102.293 289 ALA DDD N 1
ATOM 14999 C CA . ALA D 1 289 ? 51.874 26.930 144.016 1.000 111.337 289 ALA DDD CA 1
ATOM 15000 C C . ALA D 1 289 ? 52.471 25.817 144.892 1.000 111.133 289 ALA DDD C 1
ATOM 15001 O O . ALA D 1 289 ? 51.820 24.788 145.110 1.000 112.424 289 ALA DDD O 1
ATOM 15003 N N . PRO D 1 290 ? 53.721 25.961 145.409 1.000 107.402 290 PRO DDD N 1
ATOM 15004 C CA . PRO D 1 290 ? 54.260 25.031 146.409 1.000 106.448 290 PRO DDD CA 1
ATOM 15005 C C . PRO D 1 290 ? 53.279 24.606 147.510 1.000 113.655 290 PRO DDD C 1
ATOM 15006 O O . PRO D 1 290 ? 53.276 23.432 147.908 1.000 116.754 290 PRO DDD O 1
ATOM 15010 N N . ASP D 1 291 ? 52.429 25.557 147.958 1.000 119.996 291 ASP DDD N 1
ATOM 15011 C CA A ASP D 1 291 ? 51.556 25.347 149.105 0.500 109.397 291 ASP DDD CA 1
ATOM 15012 C CA B ASP D 1 291 ? 51.519 25.410 149.088 0.500 111.621 291 ASP DDD CA 1
ATOM 15013 C C . ASP D 1 291 ? 50.312 24.542 148.731 1.000 109.684 291 ASP DDD C 1
ATOM 15014 O O . ASP D 1 291 ? 49.657 24.000 149.618 1.000 121.053 291 ASP DDD O 1
ATOM 15023 N N . GLY D 1 292 ? 49.992 24.451 147.432 1.000 100.391 292 GLY DDD N 1
ATOM 15024 C CA . GLY D 1 292 ? 48.827 23.706 146.976 1.000 92.736 292 GLY DDD CA 1
ATOM 15025 C C . GLY D 1 292 ? 47.723 24.619 146.434 1.000 96.659 292 GLY DDD C 1
ATOM 15026 O O . GLY D 1 292 ? 46.730 24.120 145.904 1.000 93.962 292 GLY DDD O 1
ATOM 15027 N N . THR D 1 293 ? 47.917 25.943 146.576 1.000 96.005 293 THR DDD N 1
ATOM 15028 C CA . THR D 1 293 ? 47.001 26.985 146.119 1.000 102.102 293 THR DDD CA 1
ATOM 15029 C C . THR D 1 293 ? 46.946 27.011 144.590 1.000 103.925 293 THR DDD C 1
ATOM 15030 O O . THR D 1 293 ? 47.988 26.892 143.948 1.000 110.152 293 THR DDD O 1
ATOM 15034 N N . PRO D 1 294 ? 45.757 27.200 143.965 1.000 104.197 294 PRO DDD N 1
ATOM 15035 C CA . PRO D 1 294 ? 45.668 27.333 142.506 1.000 104.280 294 PRO DDD CA 1
ATOM 15036 C C . PRO D 1 294 ? 46.316 28.599 141.934 1.000 109.030 294 PRO DDD C 1
ATOM 15037 O O . PRO D 1 294 ? 46.382 29.634 142.601 1.000 104.278 294 PRO DDD O 1
ATOM 15041 N N . ILE D 1 295 ? 46.844 28.468 140.703 1.000 111.703 295 ILE DDD N 1
ATOM 15042 C CA . ILE D 1 295 ? 47.279 29.563 139.842 1.000 114.328 295 ILE DDD CA 1
ATOM 15043 C C . ILE D 1 295 ? 46.470 29.458 138.544 1.000 109.814 295 ILE DDD C 1
ATOM 15044 O O . ILE D 1 295 ? 46.480 28.432 137.864 1.000 104.736 295 ILE DDD O 1
ATOM 15049 N N . VAL D 1 296 ? 45.727 30.516 138.199 1.000 100.656 296 VAL DDD N 1
ATOM 15050 C CA . VAL D 1 296 ? 44.756 30.481 137.108 1.000 89.331 296 VAL DDD CA 1
ATOM 15051 C C . VAL D 1 296 ? 44.982 31.688 136.200 1.000 85.284 296 VAL DDD C 1
ATOM 15052 O O . VAL D 1 296 ? 45.545 32.688 136.637 1.000 84.489 296 VAL DDD O 1
ATOM 15056 N N . ASN D 1 297 ? 44.530 31.584 134.946 1.000 80.456 297 ASN DDD N 1
ATOM 15057 C CA . ASN D 1 297 ? 44.526 32.721 134.039 1.000 77.699 297 ASN DDD CA 1
ATOM 15058 C C . ASN D 1 297 ? 43.098 33.049 133.615 1.000 70.846 297 ASN DDD C 1
ATOM 15059 O O . ASN D 1 297 ? 42.262 32.160 133.482 1.000 67.779 297 ASN DDD O 1
ATOM 15064 N N . ILE D 1 298 ? 42.867 34.339 133.373 1.000 61.593 298 ILE DDD N 1
ATOM 15065 C CA . ILE D 1 298 ? 41.629 34.824 132.790 1.000 57.794 298 ILE DDD CA 1
ATOM 15066 C C . ILE D 1 298 ? 41.420 34.170 131.426 1.000 59.025 298 ILE DDD C 1
ATOM 15067 O O . ILE D 1 298 ? 42.267 34.269 130.554 1.000 65.018 298 ILE DDD O 1
ATOM 15072 N N . LYS D 1 299 ? 40.295 33.470 131.261 1.000 54.054 299 LYS DDD N 1
ATOM 15073 C CA . LYS D 1 299 ? 39.950 32.856 129.987 1.000 56.744 299 LYS DDD CA 1
ATOM 15074 C C . LYS D 1 299 ? 39.684 33.947 128.951 1.000 63.034 299 LYS DDD C 1
ATOM 15075 O O . LYS D 1 299 ? 39.005 34.929 129.247 1.000 65.806 299 LYS DDD O 1
ATOM 15081 N N . PRO D 1 300 ? 40.245 33.830 127.726 1.000 65.318 300 PRO DDD N 1
ATOM 15082 C CA . PRO D 1 300 ? 40.029 34.834 126.684 1.000 63.739 300 PRO DDD CA 1
ATOM 15083 C C . PRO D 1 300 ? 38.536 34.864 126.370 1.000 61.233 300 PRO DDD C 1
ATOM 15084 O O . PRO D 1 300 ? 37.917 33.816 126.180 1.000 56.345 300 PRO DDD O 1
ATOM 15088 N N . ASN D 1 301 ? 37.953 36.066 126.374 1.000 59.263 301 ASN DDD N 1
ATOM 15089 C CA . ASN D 1 301 ? 36.532 36.209 126.096 1.000 59.778 301 ASN DDD CA 1
ATOM 15090 C C . ASN D 1 301 ? 35.691 35.428 127.118 1.000 54.800 301 ASN DDD C 1
ATOM 15091 O O . ASN D 1 301 ? 34.589 34.993 126.806 1.000 52.125 301 ASN DDD O 1
ATOM 15096 N N . GLY D 1 302 ? 36.205 35.228 128.340 1.000 49.124 302 GLY DDD N 1
ATOM 15097 C CA . GLY D 1 302 ? 35.476 34.475 129.348 1.000 47.246 302 GLY DDD CA 1
ATOM 15098 C C . GLY D 1 302 ? 34.214 35.198 129.826 1.000 41.751 302 GLY DDD C 1
ATOM 15099 O O . GLY D 1 302 ? 34.116 36.421 129.785 1.000 42.548 302 GLY DDD O 1
ATOM 15100 N N . LYS D 1 303 ? 33.235 34.407 130.261 1.000 43.117 303 LYS DDD N 1
ATOM 15101 C CA . LYS D 1 303 ? 31.967 34.910 130.764 1.000 45.383 303 LYS DDD CA 1
ATOM 15102 C C . LYS D 1 303 ? 32.170 35.525 132.147 1.000 41.027 303 LYS DDD C 1
ATOM 15103 O O . LYS D 1 303 ? 33.177 35.252 132.807 1.000 39.874 303 LYS DDD O 1
ATOM 15109 N N . LEU D 1 304 ? 31.209 36.359 132.564 1.000 37.510 304 LEU DDD N 1
ATOM 15110 C CA . LEU D 1 304 ? 31.255 37.015 133.868 1.000 34.399 304 LEU DDD CA 1
ATOM 15111 C C . LEU D 1 304 ? 30.295 36.308 134.818 1.000 33.950 304 LEU DDD C 1
ATOM 15112 O O . LEU D 1 304 ? 29.257 35.808 134.380 1.000 31.821 304 LEU DDD O 1
ATOM 15117 N N . ASN D 1 305 ? 30.652 36.286 136.116 1.000 33.308 305 ASN DDD N 1
ATOM 15118 C CA . ASN D 1 305 ? 29.777 35.814 137.183 1.000 31.650 305 ASN DDD CA 1
ATOM 15119 C C . ASN D 1 305 ? 29.355 34.367 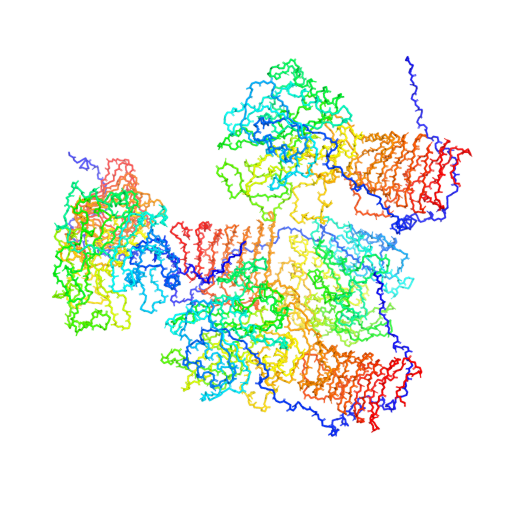136.924 1.000 30.942 305 ASN DDD C 1
ATOM 15120 O O . ASN D 1 305 ? 28.186 34.097 136.647 1.000 32.367 305 ASN DDD O 1
ATOM 15125 N N . ILE D 1 306 ? 30.313 33.430 137.017 1.000 32.925 306 ILE DDD N 1
ATOM 15126 C CA . ILE D 1 306 ? 30.055 32.073 136.553 1.000 32.848 306 ILE DDD CA 1
ATOM 15127 C C . ILE D 1 306 ? 30.813 31.080 137.426 1.000 30.033 306 ILE DDD C 1
ATOM 15128 O O . ILE D 1 306 ? 31.912 31.371 137.884 1.000 32.003 306 ILE DDD O 1
ATOM 15133 N N . HIS D 1 307 ? 30.191 29.919 137.656 1.000 28.483 307 HIS DDD N 1
ATOM 15134 C CA . HIS D 1 307 ? 30.804 28.800 138.348 1.000 31.193 307 HIS DDD CA 1
ATOM 15135 C C . HIS D 1 307 ? 32.034 28.306 137.572 1.000 36.306 307 HIS DDD C 1
ATOM 15136 O O . HIS D 1 307 ? 32.207 28.601 136.394 1.000 35.079 307 HIS DDD O 1
ATOM 15143 N N . ARG D 1 308 ? 32.882 27.523 138.242 1.000 34.291 308 ARG DDD N 1
ATOM 15144 C CA . ARG D 1 308 ? 34.044 26.902 137.626 1.000 35.518 308 ARG DDD CA 1
ATOM 15145 C C . ARG D 1 308 ? 33.616 25.632 136.897 1.000 40.385 308 ARG DDD C 1
ATOM 15146 O O . ARG D 1 308 ? 32.466 25.222 136.992 1.000 43.624 308 ARG DDD O 1
ATOM 15154 N N . THR D 1 309 ? 34.549 24.995 136.170 1.000 40.932 309 THR DDD N 1
ATOM 15155 C CA A THR D 1 309 ? 34.217 23.817 135.392 0.500 40.616 309 THR DDD CA 1
ATOM 15156 C CA B THR D 1 309 ? 34.194 23.806 135.400 0.500 39.355 309 THR DDD CA 1
ATOM 15157 C C . THR D 1 309 ? 34.816 22.552 136.021 1.000 41.529 309 THR DDD C 1
ATOM 15158 O O . THR D 1 309 ? 35.776 22.620 136.792 1.000 45.284 309 THR DDD O 1
ATOM 15165 N N . GLY D 1 310 ? 34.218 21.398 135.704 1.000 39.893 310 GLY DDD N 1
ATOM 15166 C CA . GLY D 1 310 ? 34.745 20.098 136.081 1.000 38.625 310 GLY DDD CA 1
ATOM 15167 C C . GLY D 1 310 ? 34.811 19.944 137.595 1.000 43.968 310 GLY DDD C 1
ATOM 15168 O O . GLY D 1 310 ? 33.885 20.345 138.303 1.000 42.469 310 GLY DDD O 1
ATOM 15169 N N . THR D 1 311 ? 35.927 19.393 138.083 1.000 36.581 311 THR DDD N 1
ATOM 15170 C CA . THR D 1 311 ? 36.062 19.049 139.489 1.000 36.722 311 THR DDD CA 1
ATOM 15171 C C . THR D 1 311 ? 36.482 20.274 140.308 1.000 36.535 311 THR DDD C 1
ATOM 15172 O O . THR D 1 311 ? 36.683 20.168 141.509 1.000 34.935 311 THR DDD O 1
ATOM 15176 N N . ASP D 1 312 ? 36.587 21.435 139.640 1.000 36.340 312 ASP DDD N 1
ATOM 15177 C CA . ASP D 1 312 ? 36.804 22.711 140.303 1.000 37.446 312 ASP DDD CA 1
ATOM 15178 C C . ASP D 1 312 ? 35.480 23.351 140.755 1.000 36.141 312 ASP DDD C 1
ATOM 15179 O O . ASP D 1 312 ? 35.506 24.316 141.514 1.000 36.973 312 ASP DDD O 1
ATOM 15184 N N . ARG D 1 313 ? 34.327 22.849 140.287 1.000 31.836 313 ARG DDD N 1
ATOM 15185 C CA . ARG D 1 313 ? 33.050 23.519 140.492 1.000 33.736 313 ARG DDD CA 1
ATOM 15186 C C . ARG D 1 313 ? 32.610 23.424 141.954 1.000 33.436 313 ARG DDD C 1
ATOM 15187 O O . ARG D 1 313 ? 32.544 22.323 142.512 1.000 33.563 313 ARG DDD O 1
ATOM 15195 N N . LEU D 1 314 ? 32.245 24.574 142.549 1.000 32.368 314 LEU DDD N 1
ATOM 15196 C CA . LEU D 1 314 ? 31.813 24.614 143.944 1.000 30.904 314 LEU DDD CA 1
ATOM 15197 C C . LEU D 1 314 ? 30.313 24.312 144.055 1.000 30.958 314 LEU DDD C 1
ATOM 15198 O O . LEU D 1 314 ? 29.652 24.044 143.047 1.000 28.066 314 LEU DDD O 1
ATOM 15203 N N . ALA D 1 315 ? 29.793 24.338 145.296 1.000 27.864 315 ALA DDD N 1
ATOM 15204 C CA . ALA D 1 315 ? 28.419 23.964 145.577 1.000 28.249 315 ALA DDD CA 1
ATOM 15205 C C . ALA D 1 315 ? 27.427 24.896 144.872 1.000 27.858 315 ALA DDD C 1
ATOM 15206 O O . ALA D 1 315 ? 27.635 26.105 144.796 1.000 27.236 315 ALA DDD O 1
ATOM 15208 N N . TYR D 1 316 ? 26.325 24.286 144.410 1.000 24.822 316 TYR DDD N 1
ATOM 15209 C CA . TYR D 1 316 ? 25.119 24.968 143.988 1.000 26.777 316 TYR DDD CA 1
ATOM 15210 C C . TYR D 1 316 ? 24.271 25.230 145.231 1.000 26.603 316 TYR DDD C 1
ATOM 15211 O O . TYR D 1 316 ? 24.454 24.585 146.270 1.000 28.252 316 TYR DDD O 1
ATOM 15220 N N . ALA D 1 317 ? 23.339 26.178 145.115 1.000 26.075 317 ALA DDD N 1
ATOM 15221 C CA . ALA D 1 317 ? 22.405 26.438 146.203 1.000 27.965 317 ALA DDD CA 1
ATOM 15222 C C . ALA D 1 317 ? 21.393 25.307 146.271 1.000 26.080 317 ALA DDD C 1
ATOM 15223 O O . ALA D 1 317 ? 20.908 24.981 147.354 1.000 27.071 317 ALA DDD O 1
ATOM 15225 N N . GLY D 1 318 ? 21.043 24.748 145.100 1.000 25.322 318 GLY DDD N 1
ATOM 15226 C CA . GLY D 1 318 ? 19.965 23.766 145.059 1.000 25.596 318 GLY DDD CA 1
ATOM 15227 C C . GLY D 1 318 ? 18.597 24.454 145.067 1.000 30.390 318 GLY DDD C 1
ATOM 15228 O O . GLY D 1 318 ? 18.533 25.660 145.278 1.000 28.040 318 GLY DDD O 1
ATOM 15229 N N . ASP D 1 319 ? 17.511 23.696 144.834 1.000 29.401 319 ASP DDD N 1
ATOM 15230 C CA . ASP D 1 319 ? 16.233 24.318 144.517 1.000 31.658 319 ASP DDD CA 1
ATOM 15231 C C . ASP D 1 319 ? 15.439 24.656 145.780 1.000 31.460 319 ASP DDD C 1
ATOM 15232 O O . ASP D 1 319 ? 14.353 25.209 145.684 1.000 33.938 319 ASP DDD O 1
ATOM 15237 N N . ASN D 1 320 ? 15.975 24.373 146.965 1.000 29.203 320 ASN DDD N 1
ATOM 15238 C CA . ASN D 1 320 ? 15.293 24.731 148.204 1.000 28.792 320 ASN DDD CA 1
ATOM 15239 C C . ASN D 1 320 ? 15.950 25.960 148.843 1.000 32.641 320 ASN DDD C 1
ATOM 15240 O O . ASN D 1 320 ? 15.298 26.998 149.029 1.000 34.577 320 ASN DDD O 1
ATOM 15245 N N . ALA D 1 321 ? 17.256 25.845 149.134 1.000 29.184 321 ALA DDD N 1
ATOM 15246 C CA . ALA D 1 321 ? 18.016 26.868 149.841 1.000 29.203 321 ALA DDD CA 1
ATOM 15247 C C . ALA D 1 321 ? 18.285 28.101 148.967 1.000 28.915 321 ALA DDD C 1
ATOM 15248 O O . ALA D 1 321 ? 18.747 29.119 149.479 1.000 29.496 321 ALA DDD O 1
ATOM 15250 N N . LYS D 1 322 ? 18.008 28.023 147.657 1.000 27.452 322 LYS DDD N 1
ATOM 15251 C CA . LYS D 1 322 ? 18.291 29.127 146.745 1.000 26.963 322 LYS DDD CA 1
ATOM 15252 C C . LYS D 1 322 ? 17.593 30.417 147.183 1.000 27.821 322 LYS DDD C 1
ATOM 15253 O O . LYS D 1 322 ? 18.093 31.496 146.865 1.000 26.113 322 LYS DDD O 1
ATOM 15259 N N . TYR D 1 323 ? 16.476 30.314 147.927 1.000 27.810 323 TYR DDD N 1
ATOM 15260 C CA . TYR D 1 323 ? 15.730 31.480 148.411 1.000 29.275 323 TYR DDD CA 1
ATOM 15261 C C . TYR D 1 323 ? 16.523 32.314 149.412 1.000 28.859 323 TYR DDD C 1
ATOM 15262 O O . TYR D 1 323 ? 16.262 33.511 149.537 1.000 25.352 323 TYR DDD O 1
ATOM 15271 N N . TRP D 1 324 ? 17.439 31.679 150.161 1.000 25.521 324 TRP DDD N 1
ATOM 15272 C CA . TRP D 1 324 ? 18.258 32.450 151.086 1.000 25.461 324 TRP DDD CA 1
ATOM 15273 C C . TRP D 1 324 ? 19.734 32.416 150.677 1.000 26.033 324 TRP DDD C 1
ATOM 15274 O O . TRP D 1 324 ? 20.611 32.604 151.522 1.000 23.443 324 TRP DDD O 1
ATOM 15285 N N . SER D 1 325 ? 19.989 32.177 149.375 1.000 25.059 325 SER DDD N 1
ATOM 15286 C CA . SER D 1 325 ? 21.338 32.091 148.834 1.000 24.675 325 SER DDD CA 1
ATOM 15287 C C . SER D 1 325 ? 21.659 33.258 147.910 1.000 25.609 325 SER DDD C 1
ATOM 15288 O O . SER D 1 325 ? 20.776 33.798 147.230 1.000 23.236 325 SER DDD O 1
ATOM 15291 N N . ILE D 1 326 ? 22.957 33.580 147.867 1.000 23.451 326 ILE DDD N 1
ATOM 15292 C CA . ILE D 1 326 ? 23.512 34.595 146.991 1.000 24.044 326 ILE DDD CA 1
ATOM 15293 C C . ILE D 1 326 ? 24.924 34.138 146.610 1.000 25.678 326 ILE DDD C 1
ATOM 15294 O O . ILE D 1 326 ? 25.538 33.348 147.335 1.000 27.281 326 ILE DDD O 1
ATOM 15299 N N . SER D 1 327 ? 25.427 34.627 145.477 1.000 24.826 327 SER DDD N 1
ATOM 15300 C CA . SER D 1 327 ? 26.770 34.302 145.012 1.000 25.899 327 SER DDD CA 1
ATOM 15301 C C . SER D 1 327 ? 27.716 35.461 145.307 1.000 26.870 327 SER DDD C 1
ATOM 15302 O O . SER D 1 327 ? 27.296 36.620 145.343 1.000 29.332 327 SER DDD O 1
ATOM 15305 N N . ALA D 1 328 ? 29.005 35.138 145.474 1.000 27.623 328 ALA DDD N 1
ATOM 15306 C CA . ALA D 1 328 ? 30.063 36.135 145.592 1.000 29.412 328 ALA DDD CA 1
ATOM 15307 C C . ALA D 1 328 ? 31.380 35.538 145.093 1.000 30.837 328 ALA DDD C 1
ATOM 15308 O O . ALA D 1 328 ? 31.503 34.330 144.908 1.000 30.480 328 ALA DDD O 1
ATOM 15310 N N . ASP D 1 329 ? 32.357 36.414 144.877 1.000 33.471 329 ASP DDD N 1
ATOM 15311 C CA . ASP D 1 329 ? 33.700 36.086 144.426 1.000 32.464 329 ASP DDD CA 1
ATOM 15312 C C . ASP D 1 329 ? 34.318 35.056 145.376 1.000 33.101 329 ASP DDD C 1
ATOM 15313 O O . ASP D 1 329 ? 34.343 35.274 146.590 1.000 31.660 329 ASP DDD O 1
ATOM 15318 N N . ASP D 1 330 ? 34.834 33.951 144.807 1.000 28.858 330 ASP DDD N 1
ATOM 15319 C CA . ASP D 1 330 ? 35.331 32.829 145.600 1.000 32.506 330 ASP DDD CA 1
ATOM 15320 C C . ASP D 1 330 ? 36.840 32.896 145.849 1.000 31.159 330 ASP DDD C 1
ATOM 15321 O O . ASP D 1 330 ? 37.418 31.912 146.305 1.000 36.230 330 ASP DDD O 1
ATOM 15326 N N . SER D 1 331 ? 37.479 34.039 145.593 1.000 31.830 331 SER DDD N 1
ATOM 15327 C CA A SER D 1 331 ? 38.928 34.149 145.681 0.600 31.718 331 SER DDD CA 1
ATOM 15328 C CA B SER D 1 331 ? 38.930 34.116 145.697 0.400 31.027 331 SER DDD CA 1
ATOM 15329 C C . SER D 1 331 ? 39.372 34.821 146.979 1.000 32.772 331 SER DDD C 1
ATOM 15330 O O . SER D 1 331 ? 38.829 35.854 147.374 1.000 34.574 331 SER DDD O 1
ATOM 15335 N N . ALA D 1 332 ? 40.408 34.260 147.623 1.000 31.999 332 ALA DDD N 1
ATOM 15336 C CA . ALA D 1 332 ? 41.060 34.915 148.746 1.000 29.700 332 ALA DDD CA 1
ATOM 15337 C C . ALA D 1 332 ? 41.826 36.138 148.222 1.000 33.440 332 ALA DDD C 1
ATOM 15338 O O . ALA D 1 332 ? 41.933 36.331 147.008 1.000 33.549 332 ALA DDD O 1
ATOM 15340 N N . ILE D 1 333 ? 42.362 36.975 149.118 1.000 32.292 333 ILE DDD N 1
ATOM 15341 C CA . ILE D 1 333 ? 43.163 38.104 148.660 1.000 35.620 333 ILE DDD CA 1
ATOM 15342 C C . ILE D 1 333 ? 44.505 37.551 148.181 1.000 40.812 333 ILE DDD C 1
ATOM 15343 O O . ILE D 1 333 ? 45.175 36.858 148.951 1.000 37.872 333 ILE DDD O 1
ATOM 15348 N N . PRO D 1 334 ? 44.937 37.817 146.920 1.000 41.961 334 PRO DDD N 1
ATOM 15349 C CA . PRO D 1 334 ? 46.124 37.157 146.361 1.000 43.703 334 PRO DDD CA 1
ATOM 15350 C C . PRO D 1 334 ? 47.403 37.627 147.064 1.000 45.654 334 PRO DDD C 1
ATOM 15351 O O . PRO D 1 334 ? 47.500 38.790 147.453 1.000 47.626 334 PRO DDD O 1
ATOM 15355 N N . THR D 1 335 ? 48.350 36.703 147.262 1.000 47.291 335 THR DDD N 1
ATOM 15356 C CA . THR D 1 335 ? 49.710 37.023 147.687 1.000 51.018 335 THR DDD CA 1
ATOM 15357 C C . THR D 1 335 ? 50.680 36.488 146.645 1.000 54.859 335 THR DDD C 1
ATOM 15358 O O . THR D 1 335 ? 50.728 35.277 146.404 1.000 50.729 335 THR DDD O 1
ATOM 15362 N N . ALA D 1 336 ? 51.442 37.411 146.043 1.000 63.192 336 ALA DDD N 1
ATOM 15363 C CA . ALA D 1 336 ? 52.453 37.075 145.052 1.000 61.271 336 ALA DDD CA 1
ATOM 15364 C C . ALA D 1 336 ? 51.830 36.212 143.952 1.000 60.080 336 ALA DDD C 1
ATOM 15365 O O . ALA D 1 336 ? 52.374 35.165 143.607 1.000 62.230 336 ALA DDD O 1
ATOM 15367 N N . GLY D 1 337 ? 50.666 36.637 143.444 1.000 60.336 337 GLY DDD N 1
ATOM 15368 C CA . GLY D 1 337 ? 50.046 36.028 142.278 1.000 58.230 337 GLY DDD CA 1
ATOM 15369 C C . GLY D 1 337 ? 49.328 34.703 142.554 1.000 62.837 337 GLY DDD C 1
ATOM 15370 O O . GLY D 1 337 ? 48.733 34.130 141.643 1.000 67.105 337 GLY DDD O 1
ATOM 15371 N N . ARG D 1 338 ? 49.388 34.193 143.787 1.000 59.663 338 ARG DDD N 1
ATOM 15372 C CA . ARG D 1 338 ? 48.642 32.990 144.134 1.000 65.659 338 ARG DDD CA 1
ATOM 15373 C C . ARG D 1 338 ? 47.469 33.362 145.058 1.000 59.621 338 ARG DDD C 1
ATOM 15374 O O . ARG D 1 338 ? 47.581 34.287 145.869 1.000 54.932 338 ARG DDD O 1
ATOM 15382 N N . ALA D 1 339 ? 46.339 32.645 144.918 1.000 53.923 339 ALA DDD N 1
ATOM 15383 C CA . ALA D 1 339 ? 45.169 32.875 145.763 1.000 46.473 339 ALA DDD CA 1
ATOM 15384 C C . ALA D 1 339 ? 44.391 31.580 146.002 1.000 41.925 339 ALA DDD C 1
ATOM 15385 O O . ALA D 1 339 ? 44.095 30.839 145.063 1.000 41.446 339 ALA DDD O 1
ATOM 15387 N N . GLY D 1 340 ? 44.061 31.315 147.275 1.000 41.078 340 GLY DDD N 1
ATOM 15388 C CA . GLY D 1 340 ? 43.080 30.303 147.646 1.000 39.204 340 GLY DDD CA 1
ATOM 15389 C C . GLY D 1 340 ? 41.711 30.567 147.004 1.000 37.737 340 GLY DDD C 1
ATOM 15390 O O . GLY D 1 340 ? 41.352 31.711 146.748 1.000 33.758 340 GLY DDD O 1
ATOM 15391 N N . ILE D 1 341 ? 40.962 29.487 146.741 1.000 35.404 341 ILE DDD N 1
ATOM 15392 C CA . ILE D 1 341 ? 39.683 29.516 146.047 1.000 36.460 341 ILE DDD CA 1
ATOM 15393 C C . ILE D 1 341 ? 38.703 28.739 146.921 1.000 36.988 341 ILE DDD C 1
ATOM 15394 O O . ILE D 1 341 ? 39.067 27.696 147.441 1.000 35.500 341 ILE DDD O 1
ATOM 15399 N N . GLY D 1 342 ? 37.472 29.244 147.085 1.000 33.601 342 GLY DDD N 1
ATOM 15400 C CA . GLY D 1 342 ? 36.471 28.542 147.877 1.000 29.941 342 GLY DDD CA 1
ATOM 15401 C C . GLY D 1 342 ? 35.298 29.427 148.294 1.000 28.407 342 GLY DDD C 1
ATOM 15402 O O . GLY D 1 342 ? 35.407 30.653 148.335 1.000 24.590 342 GLY DDD O 1
ATOM 15403 N N . SER D 1 343 ? 34.175 28.785 148.630 1.000 28.343 343 SER DDD N 1
ATOM 15404 C CA . SER D 1 343 ? 33.040 29.506 149.173 1.000 30.140 343 SER DDD CA 1
ATOM 15405 C C . SER D 1 343 ? 33.408 30.172 150.501 1.000 29.274 343 SER DDD C 1
ATOM 15406 O O . SER D 1 343 ? 32.744 31.113 150.923 1.000 29.457 343 SER DDD O 1
ATOM 15409 N N . SER D 1 344 ? 34.500 29.723 151.123 1.000 28.281 344 SER DDD N 1
ATOM 15410 C CA . SER D 1 344 ? 35.030 30.351 152.335 1.000 27.867 344 SER DDD CA 1
ATOM 15411 C C . SER D 1 344 ? 35.362 31.820 152.115 1.000 29.303 344 SER DDD C 1
ATOM 15412 O O . SER D 1 344 ? 35.428 32.570 153.083 1.000 27.473 344 SER DDD O 1
ATOM 15415 N N . TYR D 1 345 ? 35.636 32.205 150.860 1.000 26.833 345 TYR DDD N 1
ATOM 15416 C CA . TYR D 1 345 ? 36.061 33.567 150.558 1.000 27.635 345 TYR DDD CA 1
ATOM 15417 C C . TYR D 1 345 ? 34.884 34.371 150.000 1.000 30.073 345 TYR DDD C 1
ATOM 15418 O O . TYR D 1 345 ? 34.975 35.593 149.892 1.000 30.253 345 TYR DDD O 1
ATOM 15427 N N . ALA D 1 346 ? 33.809 33.668 149.618 1.000 27.070 346 ALA DDD N 1
ATOM 15428 C CA . ALA D 1 346 ? 32.597 34.312 149.142 1.000 29.447 346 ALA DDD CA 1
ATOM 15429 C C . ALA D 1 346 ? 31.763 34.789 150.332 1.000 28.766 346 ALA DDD C 1
ATOM 15430 O O . ALA D 1 346 ? 31.300 35.928 150.349 1.000 28.268 346 ALA DDD O 1
ATOM 15432 N N . ALA D 1 347 ? 31.626 33.933 151.355 1.000 26.620 347 ALA DDD N 1
ATOM 15433 C CA . ALA D 1 347 ? 30.831 34.271 152.531 1.000 27.973 347 ALA DDD CA 1
ATOM 15434 C C . ALA D 1 347 ? 31.232 35.618 153.149 1.000 27.925 347 ALA DDD C 1
ATOM 15435 O O . ALA D 1 347 ? 30.366 36.432 153.466 1.000 27.752 347 ALA DDD O 1
ATOM 15437 N N . PRO D 1 348 ? 32.541 35.881 153.416 1.000 28.348 348 PRO DDD N 1
ATOM 15438 C CA . PRO D 1 348 ? 32.954 37.121 154.068 1.000 27.124 348 PRO DDD CA 1
ATOM 15439 C C . PRO D 1 348 ? 32.622 38.389 153.284 1.000 27.643 348 PRO DDD C 1
ATOM 15440 O O . PRO D 1 348 ? 32.425 39.436 153.893 1.000 26.756 348 PRO DDD O 1
ATOM 15444 N N . ARG D 1 349 ? 32.534 38.290 151.950 1.000 25.880 349 ARG DDD N 1
ATOM 15445 C CA . ARG D 1 349 ? 32.140 39.447 151.150 1.000 25.783 349 ARG DDD CA 1
ATOM 15446 C C . ARG D 1 349 ? 30.660 39.768 151.397 1.000 24.675 349 ARG DDD C 1
ATOM 15447 O O . ARG D 1 349 ? 30.266 40.940 151.424 1.000 25.092 349 ARG DDD O 1
ATOM 15455 N N . VAL D 1 350 ? 29.838 38.717 151.547 1.000 23.435 350 VAL DDD N 1
ATOM 15456 C CA . VAL D 1 350 ? 28.423 38.911 151.825 1.000 24.550 350 VAL DDD CA 1
ATOM 15457 C C . VAL D 1 350 ? 28.268 39.414 153.276 1.000 24.761 350 VAL DDD C 1
ATOM 15458 O O . VAL D 1 350 ? 27.477 40.312 153.560 1.000 22.709 350 VAL DDD O 1
ATOM 15462 N N . SER D 1 351 ? 29.044 38.848 154.202 1.000 23.121 351 SER DDD N 1
ATOM 15463 C CA . SER D 1 351 ? 28.995 39.314 155.595 1.000 26.679 351 SER DDD CA 1
ATOM 15464 C C . SER D 1 351 ? 29.338 40.799 155.667 1.000 29.859 351 SER DDD C 1
ATOM 15465 O O . SER D 1 351 ? 28.689 41.558 156.408 1.000 25.682 351 SER DDD O 1
ATOM 15468 N N . ARG D 1 352 ? 30.349 41.200 154.866 1.000 27.492 352 ARG DDD N 1
ATOM 15469 C CA . ARG D 1 352 ? 30.796 42.583 154.871 1.000 26.362 352 ARG DDD CA 1
ATOM 15470 C C . ARG D 1 352 ? 29.678 43.480 154.319 1.000 27.053 352 ARG DDD C 1
ATOM 15471 O O . ARG D 1 352 ? 29.304 44.484 154.937 1.000 28.453 352 ARG DDD O 1
ATOM 15479 N N . ALA D 1 353 ? 29.118 43.084 153.173 1.000 25.321 353 ALA DDD N 1
ATOM 15480 C CA . ALA D 1 353 ? 28.084 43.895 152.541 1.000 26.063 353 ALA DDD CA 1
ATOM 15481 C C . ALA D 1 353 ? 26.879 44.027 153.484 1.000 23.995 353 ALA DDD C 1
ATOM 15482 O O . ALA D 1 353 ? 26.316 45.124 153.629 1.000 23.474 353 ALA DDD O 1
ATOM 15484 N N . ALA D 1 354 ? 26.503 42.908 154.126 1.000 21.032 354 ALA DDD N 1
ATOM 15485 C CA . ALA D 1 354 ? 25.377 42.907 155.062 1.000 24.736 354 ALA DDD CA 1
ATOM 15486 C C . ALA D 1 354 ? 25.630 43.886 156.209 1.000 25.331 354 ALA DDD C 1
ATOM 15487 O O . ALA D 1 354 ? 24.736 44.667 156.544 1.000 24.969 354 ALA DDD O 1
ATOM 15489 N N . ALA D 1 355 ? 26.830 43.820 156.811 1.000 24.690 355 ALA DDD N 1
ATOM 15490 C CA . ALA D 1 355 ? 27.145 44.686 157.944 1.000 27.378 355 ALA DDD CA 1
ATOM 15491 C C . ALA D 1 355 ? 27.104 46.171 157.547 1.000 27.694 355 ALA DDD C 1
ATOM 15492 O O . ALA D 1 355 ? 26.614 47.007 158.320 1.000 26.242 355 ALA DDD O 1
ATOM 15494 N N . LEU D 1 356 ? 27.608 46.488 156.337 1.000 24.161 356 LEU DDD N 1
ATOM 15495 C CA . LEU D 1 356 ? 27.630 47.870 155.862 1.000 25.522 356 LEU DDD CA 1
ATOM 15496 C C . LEU D 1 356 ? 26.212 48.376 155.570 1.000 25.274 356 LEU DDD C 1
ATOM 15497 O O . LEU D 1 356 ? 25.902 49.532 155.870 1.000 25.637 356 LEU DDD O 1
ATOM 15502 N N . VAL D 1 357 ? 25.375 47.529 154.952 1.000 23.552 357 VAL DDD N 1
ATOM 15503 C CA . VAL D 1 357 ? 23.997 47.885 154.637 1.000 25.431 357 VAL DDD CA 1
ATOM 15504 C C . VAL D 1 357 ? 23.229 48.139 155.935 1.000 24.665 357 VAL DDD C 1
ATOM 15505 O O . VAL D 1 357 ? 22.494 49.130 156.048 1.000 23.164 357 VAL DDD O 1
ATOM 15509 N N . ALA D 1 358 ? 23.426 47.251 156.920 1.000 25.107 358 ALA DDD N 1
ATOM 15510 C CA . ALA D 1 358 ? 22.778 47.375 158.218 1.000 27.998 358 ALA DDD CA 1
ATOM 15511 C C . ALA D 1 358 ? 23.182 48.695 158.868 1.000 29.658 358 ALA DDD C 1
ATOM 15512 O O . ALA D 1 358 ? 22.329 49.389 159.431 1.000 28.727 358 ALA DDD O 1
ATOM 15514 N N . GLU D 1 359 ? 24.482 49.029 158.772 1.000 29.543 359 GLU DDD N 1
ATOM 15515 C CA . GLU D 1 359 ? 24.986 50.265 159.355 1.000 32.975 359 GLU DDD CA 1
ATOM 15516 C C . GLU D 1 359 ? 24.279 51.483 158.746 1.000 31.290 359 GLU DDD C 1
ATOM 15517 O O . GLU D 1 359 ? 23.819 52.357 159.469 1.000 29.645 359 GLU DDD O 1
ATOM 15523 N N . LYS D 1 360 ? 24.202 51.528 157.415 1.000 31.670 360 LYS DDD N 1
ATOM 15524 C CA . LYS D 1 360 ? 23.657 52.677 156.698 1.000 33.041 360 LYS DDD CA 1
ATOM 15525 C C . LYS D 1 360 ? 22.138 52.794 156.904 1.000 32.825 360 LYS DDD C 1
ATOM 15526 O O . LYS D 1 360 ? 21.611 53.883 157.125 1.000 33.135 360 LYS DDD O 1
ATOM 15532 N N . PHE D 1 361 ? 21.440 51.656 156.814 1.000 30.378 361 PHE DDD N 1
ATOM 15533 C CA . PHE D 1 361 ? 20.011 51.623 157.061 1.000 29.855 361 PHE DDD CA 1
ATOM 15534 C C . PHE D 1 361 ? 19.773 50.942 158.407 1.000 30.424 361 PHE DDD C 1
ATOM 15535 O O . PHE D 1 361 ? 19.280 49.810 158.468 1.000 27.437 361 PHE DDD O 1
ATOM 15543 N N . ASP D 1 362 ? 20.095 51.668 159.485 1.000 29.043 362 ASP DDD N 1
ATOM 15544 C CA . ASP D 1 362 ? 20.193 51.077 160.812 1.000 29.623 362 ASP DDD CA 1
ATOM 15545 C C . ASP D 1 362 ? 18.822 50.828 161.428 1.000 32.256 362 ASP DDD C 1
ATOM 15546 O O . ASP D 1 362 ? 18.728 50.193 162.481 1.000 32.277 362 ASP DDD O 1
ATOM 15551 N N . TRP D 1 363 ? 17.766 51.307 160.757 1.000 28.715 363 TRP DDD N 1
ATOM 15552 C CA . TRP D 1 363 ? 16.396 50.978 161.131 1.000 25.589 363 TRP DDD CA 1
ATOM 15553 C C . TRP D 1 363 ? 15.949 49.644 160.520 1.000 26.587 363 TRP DDD C 1
ATOM 15554 O O . TRP D 1 363 ? 14.935 49.111 160.950 1.000 26.597 363 TRP DDD O 1
ATOM 15565 N N . MET D 1 364 ? 16.678 49.086 159.539 1.000 25.266 364 MET DDD N 1
ATOM 15566 C CA . MET D 1 364 ? 16.230 47.848 158.895 1.000 25.514 364 MET DDD CA 1
ATOM 15567 C C . MET D 1 364 ? 16.369 46.655 159.840 1.000 27.191 364 MET DDD C 1
ATOM 15568 O O . MET D 1 364 ? 17.320 46.597 160.627 1.000 24.949 364 MET DDD O 1
ATOM 15573 N N . THR D 1 365 ? 15.458 45.680 159.685 1.000 25.344 365 THR DDD N 1
ATOM 15574 C CA . THR D 1 365 ? 15.584 44.381 160.326 1.000 26.054 365 THR DDD CA 1
ATOM 15575 C C . THR D 1 365 ? 16.628 43.563 159.563 1.000 27.188 365 THR DDD C 1
ATOM 15576 O O . THR D 1 365 ? 16.954 43.917 158.435 1.000 25.213 365 THR DDD O 1
ATOM 15580 N N . ALA D 1 366 ? 17.109 42.461 160.155 1.000 26.875 366 ALA DDD N 1
ATOM 15581 C CA . ALA D 1 366 ? 18.029 41.567 159.469 1.000 26.505 366 ALA DDD CA 1
ATOM 15582 C C . ALA D 1 366 ? 17.409 41.103 158.153 1.000 28.445 366 ALA DDD C 1
ATOM 15583 O O . ALA D 1 366 ? 18.097 41.040 157.139 1.000 26.088 366 ALA DDD O 1
ATOM 15585 N N . ASP D 1 367 ? 16.109 40.785 158.178 1.000 27.450 367 ASP DDD N 1
ATOM 15586 C CA . ASP D 1 367 ? 15.422 40.263 157.010 1.000 26.682 367 ASP DDD CA 1
ATOM 15587 C C . ASP D 1 367 ? 15.405 41.311 155.886 1.000 27.366 367 ASP DDD C 1
ATOM 15588 O O . ASP D 1 367 ? 15.526 40.969 154.715 1.000 25.746 367 ASP DDD O 1
ATOM 15593 N N . GLN D 1 368 ? 15.248 42.591 156.242 1.000 25.074 368 GLN DDD N 1
ATOM 15594 C CA . GLN D 1 368 ? 15.245 43.671 155.255 1.000 24.434 368 GLN DDD CA 1
ATOM 15595 C C . GLN D 1 368 ? 16.645 43.857 154.662 1.000 23.083 368 GLN DDD C 1
ATOM 15596 O O . GLN D 1 368 ? 16.787 44.162 153.485 1.000 24.420 368 GLN DDD O 1
ATOM 15602 N N . VAL D 1 369 ? 17.687 43.614 155.468 1.000 22.101 369 VAL DDD N 1
ATOM 15603 C CA . VAL D 1 369 ? 19.057 43.618 154.975 1.000 24.369 369 VAL DDD CA 1
ATOM 15604 C C . VAL D 1 369 ? 19.266 42.486 153.956 1.000 22.284 369 VAL DDD C 1
ATOM 15605 O O . VAL D 1 369 ? 19.833 42.702 152.882 1.000 22.021 369 VAL DDD O 1
ATOM 15609 N N . ARG D 1 370 ? 18.758 41.290 154.262 1.000 23.713 370 ARG DDD N 1
ATOM 15610 C CA . ARG D 1 370 ? 18.875 40.170 153.320 1.000 24.497 370 ARG DDD CA 1
ATOM 15611 C C . ARG D 1 370 ? 18.190 40.543 151.999 1.000 25.383 370 ARG DDD C 1
ATOM 15612 O O . ARG D 1 370 ? 18.755 40.347 150.920 1.000 26.475 370 ARG DDD O 1
ATOM 15620 N N . GLN D 1 371 ? 16.956 41.063 152.083 1.000 23.875 371 GLN DDD N 1
ATOM 15621 C CA . GLN D 1 371 ? 16.208 41.434 150.880 1.000 23.784 371 GLN DDD CA 1
ATOM 15622 C C . GLN D 1 371 ? 16.978 42.483 150.080 1.000 21.740 371 GLN DDD C 1
ATOM 15623 O O . GLN D 1 371 ? 16.978 42.447 148.858 1.000 23.761 371 GLN DDD O 1
ATOM 15629 N N . THR D 1 372 ? 17.624 43.427 150.775 1.000 21.610 372 THR DDD N 1
ATOM 15630 C CA . THR D 1 372 ? 18.424 44.447 150.110 1.000 21.739 372 THR DDD CA 1
ATOM 15631 C C . THR D 1 372 ? 19.547 43.809 149.284 1.000 23.483 372 THR DDD C 1
ATOM 15632 O O . THR D 1 372 ? 19.750 44.174 148.116 1.000 22.532 372 THR DDD O 1
ATOM 15636 N N . LEU D 1 373 ? 20.297 42.878 149.893 1.000 23.051 373 LEU DDD N 1
ATOM 15637 C CA . LEU D 1 373 ? 21.362 42.189 149.176 1.000 23.746 373 LEU DDD CA 1
ATOM 15638 C C . LEU D 1 373 ? 20.805 41.371 148.006 1.000 24.591 373 LEU DDD C 1
ATOM 15639 O O . LEU D 1 373 ? 21.363 41.417 146.901 1.000 25.052 373 LEU DDD O 1
ATOM 15644 N N . PHE D 1 374 ? 19.725 40.613 148.249 1.000 22.006 374 PHE DDD N 1
ATOM 15645 C CA . PHE D 1 374 ? 19.190 39.700 147.245 1.000 24.444 374 PHE DDD CA 1
ATOM 15646 C C . PHE D 1 374 ? 18.649 40.458 146.026 1.000 25.766 374 PHE DDD C 1
ATOM 15647 O O . PHE D 1 374 ? 18.715 39.944 144.912 1.000 22.768 374 PHE DDD O 1
ATOM 15655 N N . THR D 1 375 ? 18.113 41.666 146.244 1.000 24.589 375 THR DDD N 1
ATOM 15656 C CA . THR D 1 375 ? 17.391 42.360 145.187 1.000 24.483 375 THR DDD CA 1
ATOM 15657 C C . THR D 1 375 ? 18.274 43.374 144.466 1.000 25.369 375 THR DDD C 1
ATOM 15658 O O . THR D 1 375 ? 17.751 44.134 143.646 1.000 29.016 375 THR DDD O 1
ATOM 15662 N N . THR D 1 376 ? 19.593 43.349 144.699 1.000 22.741 376 THR DDD N 1
ATOM 15663 C CA . THR D 1 376 ? 20.495 44.306 144.049 1.000 24.680 376 THR DDD CA 1
ATOM 15664 C C . THR D 1 376 ? 21.686 43.608 143.374 1.000 25.457 376 THR DDD C 1
ATOM 15665 O O . THR D 1 376 ? 22.696 44.233 143.067 1.000 25.811 376 THR DDD O 1
ATOM 15669 N N . THR D 1 377 ? 21.556 42.306 143.133 1.000 26.110 377 THR DDD N 1
ATOM 15670 C CA . THR D 1 377 ? 22.620 41.505 142.553 1.000 28.446 377 THR DDD CA 1
ATOM 15671 C C . THR D 1 377 ? 22.795 41.791 141.053 1.000 29.477 377 THR DDD C 1
ATOM 15672 O O . THR D 1 377 ? 21.903 42.341 140.393 1.000 26.527 377 THR DDD O 1
ATOM 15676 N N . ASP D 1 378 ? 23.963 41.386 140.535 1.000 25.305 378 ASP DDD N 1
ATOM 15677 C CA . ASP D 1 378 ? 24.225 41.313 139.110 1.000 27.924 378 ASP DDD CA 1
ATOM 15678 C C . ASP D 1 378 ? 23.854 39.934 138.578 1.000 28.851 378 ASP DDD C 1
ATOM 15679 O O . ASP D 1 378 ? 23.864 38.938 139.310 1.000 31.685 378 ASP DDD O 1
ATOM 15684 N N . ASP D 1 379 ? 23.508 39.882 137.290 1.000 29.401 379 ASP DDD N 1
ATOM 15685 C CA . ASP D 1 379 ? 23.142 38.635 136.630 1.000 29.708 379 ASP DDD CA 1
ATOM 15686 C C . ASP D 1 379 ? 24.406 37.804 136.369 1.000 28.983 379 ASP DDD C 1
ATOM 15687 O O . ASP D 1 379 ? 25.526 38.306 136.507 1.000 29.527 379 ASP DDD O 1
ATOM 15692 N N . THR D 1 380 ? 24.209 36.531 136.004 1.000 28.189 380 THR DDD N 1
ATOM 15693 C CA . THR D 1 380 ? 25.268 35.530 135.987 1.000 32.555 380 THR DDD CA 1
ATOM 15694 C C . THR D 1 380 ? 25.495 34.972 134.580 1.000 34.084 380 THR DDD C 1
ATOM 15695 O O . THR D 1 380 ? 24.584 34.982 133.751 1.000 31.804 380 THR DDD O 1
ATOM 15699 N N . GLU D 1 381 ? 26.722 34.485 134.318 1.000 34.156 381 GLU DDD N 1
ATOM 15700 C CA . GLU D 1 381 ? 27.085 33.860 133.046 1.000 36.917 381 GLU DDD CA 1
ATOM 15701 C C . GLU D 1 381 ? 26.881 34.851 131.900 1.000 37.251 381 GLU DDD C 1
ATOM 15702 O O . GLU D 1 381 ? 26.269 34.508 130.898 1.000 37.864 381 GLU DDD O 1
ATOM 15708 N N . LEU D 1 382 ? 27.411 36.067 132.072 1.000 34.146 382 LEU DDD N 1
ATOM 15709 C CA . LEU D 1 382 ? 27.209 37.149 131.135 1.000 38.688 382 LEU DDD CA 1
ATOM 15710 C C . LEU D 1 382 ? 28.352 37.145 130.124 1.000 42.043 382 LEU DDD C 1
ATOM 15711 O O . LEU D 1 382 ? 29.485 36.771 130.439 1.000 42.192 382 LEU DDD O 1
ATOM 15716 N N . ASP D 1 383 ? 28.043 37.657 128.932 1.000 45.003 383 ASP DDD N 1
ATOM 15717 C CA . ASP D 1 383 ? 29.019 37.830 127.872 1.000 43.619 383 ASP DDD CA 1
ATOM 15718 C C . ASP D 1 383 ? 30.134 38.770 128.324 1.000 44.121 383 ASP DDD C 1
ATOM 15719 O O . ASP D 1 383 ? 29.889 39.740 129.045 1.000 44.682 383 ASP DDD O 1
ATOM 15724 N N . ALA D 1 384 ? 31.366 38.475 127.887 1.000 40.939 384 ALA DDD N 1
ATOM 15725 C CA . ALA D 1 384 ? 32.539 39.264 128.240 1.000 37.374 384 ALA DDD CA 1
ATOM 15726 C C . ALA D 1 384 ? 32.351 40.741 127.881 1.000 38.346 384 ALA DDD C 1
ATOM 15727 O O . ALA D 1 384 ? 32.936 41.613 128.517 1.000 41.265 384 ALA DDD O 1
ATOM 15729 N N . SER D 1 385 ? 31.526 41.027 126.864 1.000 37.422 385 SER DDD N 1
ATOM 15730 C CA . SER D 1 385 ? 31.367 42.401 126.418 1.000 40.800 385 SER DDD CA 1
ATOM 15731 C C . SER D 1 385 ? 30.576 43.243 127.422 1.000 44.634 385 SER DDD C 1
ATOM 15732 O O . SER D 1 385 ? 30.498 44.456 127.266 1.000 45.711 385 SER DDD O 1
ATOM 15735 N N . LEU D 1 386 ? 29.979 42.614 128.441 1.000 42.169 386 LEU DDD N 1
ATOM 15736 C CA . LEU D 1 386 ? 29.254 43.366 129.450 1.000 40.646 386 LEU DDD CA 1
ATOM 15737 C C . LEU D 1 386 ? 30.158 43.885 130.573 1.000 44.420 386 LEU DDD C 1
ATOM 15738 O O . LEU D 1 386 ? 29.648 44.500 131.506 1.000 46.513 386 LEU DDD O 1
ATOM 15743 N N . ALA D 1 387 ? 31.483 43.675 130.472 1.000 41.948 387 ALA DDD N 1
ATOM 15744 C CA . ALA D 1 387 ? 32.415 44.136 131.496 1.000 43.180 387 ALA DDD CA 1
ATOM 15745 C C . ALA D 1 387 ? 32.531 45.659 131.467 1.000 42.707 387 ALA DDD C 1
ATOM 15746 O O . ALA D 1 387 ? 32.027 46.286 130.544 1.000 41.320 387 ALA DDD O 1
ATOM 15748 N N . GLY D 1 388 ? 33.158 46.243 132.500 1.000 39.032 388 GLY DDD N 1
ATOM 15749 C CA . GLY D 1 388 ? 33.450 47.667 132.500 1.000 40.025 388 GLY DDD CA 1
ATOM 15750 C C . GLY D 1 388 ? 32.399 48.494 133.241 1.000 43.072 388 GLY DDD C 1
ATOM 15751 O O . GLY D 1 388 ? 31.220 48.149 133.262 1.000 41.321 388 GLY DDD O 1
ATOM 15752 N N . ASN D 1 389 ? 32.842 49.625 133.795 1.000 41.559 389 ASN DDD N 1
ATOM 15753 C CA . ASN D 1 389 ? 32.013 50.506 134.604 1.000 46.328 389 ASN DDD CA 1
ATOM 15754 C C . ASN D 1 389 ? 30.839 51.057 133.813 1.000 46.208 389 ASN DDD C 1
ATOM 15755 O O . ASN D 1 389 ? 29.765 51.238 134.377 1.000 48.298 389 ASN DDD O 1
ATOM 15760 N N . ALA D 1 390 ? 31.044 51.317 132.517 1.000 45.543 390 ALA DDD N 1
ATOM 15761 C CA . ALA D 1 390 ? 29.980 51.887 131.715 1.000 41.605 390 ALA DDD CA 1
ATOM 15762 C C . ALA D 1 390 ? 28.808 50.905 131.629 1.000 42.359 390 ALA DDD C 1
ATOM 15763 O O . ALA D 1 390 ? 27.683 51.312 131.362 1.000 43.082 390 ALA DDD O 1
ATOM 15765 N N . ASN D 1 391 ? 29.061 49.620 131.885 1.000 42.275 391 ASN DDD N 1
ATOM 15766 C CA . ASN D 1 391 ? 28.018 48.607 131.772 1.000 41.496 391 ASN DDD CA 1
ATOM 15767 C C . ASN D 1 391 ? 27.509 48.123 133.138 1.000 37.944 391 ASN DDD C 1
ATOM 15768 O O . ASN D 1 391 ? 26.767 47.140 133.203 1.000 37.203 391 ASN DDD O 1
ATOM 15773 N N . ALA D 1 392 ? 27.900 48.808 134.218 1.000 35.001 392 ALA DDD N 1
ATOM 15774 C CA . ALA D 1 392 ? 27.605 48.350 135.570 1.000 36.482 392 ALA DDD CA 1
ATOM 15775 C C . ALA D 1 392 ? 26.114 48.056 135.777 1.000 38.640 392 ALA DDD C 1
ATOM 15776 O O . ALA D 1 392 ? 25.769 47.020 136.335 1.000 37.787 392 ALA DDD O 1
ATOM 15778 N N . GLU D 1 393 ? 25.230 48.951 135.308 1.000 36.798 393 GLU DDD N 1
ATOM 15779 C CA . GLU D 1 393 ? 23.794 48.788 135.474 1.000 37.295 393 GLU DDD CA 1
ATOM 15780 C C . GLU D 1 393 ? 23.221 47.805 134.450 1.000 40.104 393 GLU DDD C 1
ATOM 15781 O O . GLU D 1 393 ? 22.179 47.188 134.682 1.000 39.694 393 GLU DDD O 1
ATOM 15787 N N . LYS D 1 394 ? 23.907 47.640 133.317 1.000 35.012 394 LYS DDD N 1
ATOM 15788 C CA . LYS D 1 394 ? 23.447 46.675 132.335 1.000 35.429 394 LYS DDD CA 1
ATOM 15789 C C . LYS D 1 394 ? 23.596 45.259 132.870 1.000 34.398 394 LYS DDD C 1
ATOM 15790 O O . LYS D 1 394 ? 22.864 44.383 132.439 1.000 34.470 394 LYS DDD O 1
ATOM 15796 N N . ARG D 1 395 ? 24.533 45.044 133.800 1.000 33.401 395 ARG DDD N 1
ATOM 15797 C CA . ARG D 1 395 ? 24.791 43.724 134.357 1.000 34.789 395 ARG DDD CA 1
ATOM 15798 C C . ARG D 1 395 ? 23.771 43.344 135.444 1.000 34.951 395 ARG DDD C 1
ATOM 15799 O O . ARG D 1 395 ? 23.791 42.213 135.935 1.000 36.380 395 ARG DDD O 1
ATOM 15807 N N . ARG D 1 396 ? 22.901 44.274 135.847 1.000 31.205 396 ARG DDD N 1
ATOM 15808 C CA . ARG D 1 396 ? 21.968 44.040 136.951 1.000 32.436 396 ARG DDD CA 1
ATOM 15809 C C . ARG D 1 396 ? 21.047 42.858 136.635 1.000 33.379 396 ARG DDD C 1
ATOM 15810 O O . ARG D 1 396 ? 20.559 42.726 135.518 1.000 34.483 396 ARG DDD O 1
ATOM 15818 N N . ARG D 1 397 ? 20.828 41.981 137.620 1.000 28.765 397 ARG DDD N 1
ATOM 15819 C CA . ARG D 1 397 ? 19.867 40.896 137.493 1.000 27.336 397 ARG DDD CA 1
ATOM 15820 C C . ARG D 1 397 ? 18.459 41.432 137.728 1.000 29.744 397 ARG DDD C 1
ATOM 15821 O O . ARG D 1 397 ? 18.170 42.051 138.755 1.000 31.022 397 ARG DDD O 1
ATOM 15829 N N . VAL D 1 398 ? 17.561 41.145 136.785 1.000 26.938 398 VAL DDD N 1
ATOM 15830 C CA . VAL D 1 398 ? 16.183 41.560 136.948 1.000 27.297 398 VAL DDD CA 1
ATOM 15831 C C . VAL D 1 398 ? 15.300 40.329 136.807 1.000 29.515 398 VAL DDD C 1
ATOM 15832 O O . VAL D 1 398 ? 14.742 40.067 135.729 1.000 27.580 398 VAL DDD O 1
ATOM 15836 N N . LYS D 1 399 ? 15.199 39.560 137.896 1.000 24.812 399 LYS DDD N 1
ATOM 15837 C CA . LYS D 1 399 ? 14.411 38.342 137.892 1.000 27.285 399 LYS DDD CA 1
ATOM 15838 C C . LYS D 1 399 ? 13.646 38.280 139.199 1.000 28.982 399 LYS DDD C 1
ATOM 15839 O O . LYS D 1 399 ? 14.131 38.776 140.206 1.000 29.828 399 LYS DDD O 1
ATOM 15845 N N . THR D 1 400 ? 12.478 37.647 139.184 1.000 26.835 400 THR DDD N 1
ATOM 15846 C CA . THR D 1 400 ? 11.634 37.677 140.364 1.000 28.423 400 THR DDD CA 1
ATOM 15847 C C . THR D 1 400 ? 11.826 36.400 141.185 1.000 30.830 400 THR DDD C 1
ATOM 15848 O O . THR D 1 400 ? 11.150 36.187 142.186 1.000 27.888 400 THR DDD O 1
ATOM 15852 N N . SER D 1 401 ? 12.763 35.539 140.782 1.000 29.371 401 SER DDD N 1
ATOM 15853 C CA . SER D 1 401 ? 13.011 34.372 141.607 1.000 29.827 401 SER DDD CA 1
ATOM 15854 C C . SER D 1 401 ? 14.492 34.008 141.560 1.000 27.137 401 SER DDD C 1
ATOM 15855 O O . SER D 1 401 ? 15.225 34.401 140.653 1.000 28.226 401 SER DDD O 1
ATOM 15858 N N . PRO D 1 402 ? 14.987 33.260 142.562 1.000 26.376 402 PRO DDD N 1
ATOM 15859 C CA . PRO D 1 402 ? 16.394 32.857 142.587 1.000 28.210 402 PRO DDD CA 1
ATOM 15860 C C . PRO D 1 402 ? 16.563 31.607 141.726 1.000 30.202 402 PRO DDD C 1
ATOM 15861 O O . PRO D 1 402 ? 15.572 31.026 141.297 1.000 31.536 402 PRO DDD O 1
ATOM 15865 N N . ASP D 1 403 ? 17.805 31.180 141.481 1.000 28.999 403 ASP DDD N 1
ATOM 15866 C CA . ASP D 1 403 ? 17.997 29.929 140.750 1.000 31.045 403 ASP DDD CA 1
ATOM 15867 C C . ASP D 1 403 ? 18.905 28.980 141.537 1.000 31.535 403 ASP DDD C 1
ATOM 15868 O O . ASP D 1 403 ? 19.628 29.403 142.449 1.000 27.815 403 ASP DDD O 1
ATOM 15873 N N . TYR D 1 404 ? 18.877 27.703 141.144 1.000 28.259 404 TYR DDD N 1
ATOM 15874 C CA . TYR D 1 404 ? 19.526 26.625 141.893 1.000 29.577 404 TYR DDD CA 1
ATOM 15875 C C . TYR D 1 404 ? 21.060 26.740 141.870 1.000 28.869 404 TYR DDD C 1
ATOM 15876 O O . TYR D 1 404 ? 21.691 26.212 142.786 1.000 27.472 404 TYR DDD O 1
ATOM 15885 N N . LYS D 1 405 ? 21.633 27.423 140.856 1.000 26.335 405 LYS DDD N 1
ATOM 15886 C CA . LYS D 1 405 ? 23.082 27.518 140.751 1.000 29.652 405 LYS DDD CA 1
ATOM 15887 C C . LYS D 1 405 ? 23.635 28.715 141.524 1.000 30.481 405 LYS DDD C 1
ATOM 15888 O O . LYS D 1 405 ? 24.694 28.592 142.132 1.000 28.188 405 LYS DDD O 1
ATOM 15894 N N . TYR D 1 406 ? 22.940 29.866 141.457 1.000 28.155 406 TYR DDD N 1
ATOM 15895 C CA . TYR D 1 406 ? 23.502 31.130 141.892 1.000 27.249 406 TYR DDD CA 1
ATOM 15896 C C . TYR D 1 406 ? 22.691 31.787 143.011 1.000 26.708 406 TYR DDD C 1
ATOM 15897 O O . TYR D 1 406 ? 23.091 32.835 143.526 1.000 28.570 406 TYR DDD O 1
ATOM 15906 N N . GLY D 1 407 ? 21.583 31.165 143.423 1.000 23.131 407 GLY DDD N 1
ATOM 15907 C CA . GLY D 1 407 ? 20.690 31.826 144.368 1.000 25.025 407 GLY DDD CA 1
ATOM 15908 C C . GLY D 1 407 ? 20.113 33.086 143.722 1.000 27.324 407 GLY DDD C 1
ATOM 15909 O O . GLY D 1 407 ? 19.655 33.032 142.578 1.000 26.676 407 GLY DDD O 1
ATOM 15910 N N . TRP D 1 408 ? 20.225 34.220 144.425 1.000 26.039 408 TRP DDD N 1
ATOM 15911 C CA . TRP D 1 408 ? 19.657 35.486 143.992 1.000 25.177 408 TRP DDD CA 1
ATOM 15912 C C . TRP D 1 408 ? 20.599 36.221 143.049 1.000 26.122 408 TRP DDD C 1
ATOM 15913 O O . TRP D 1 408 ? 20.241 37.290 142.559 1.000 27.396 408 TRP DDD O 1
ATOM 15924 N N . GLY D 1 409 ? 21.769 35.633 142.755 1.000 24.399 409 GLY DDD N 1
ATOM 15925 C CA . GLY D 1 409 ? 22.677 36.195 141.766 1.000 25.579 409 GLY DDD CA 1
ATOM 15926 C C . GLY D 1 409 ? 23.998 36.651 142.387 1.000 25.661 409 GLY DDD C 1
ATOM 15927 O O . GLY D 1 409 ? 24.307 36.276 143.517 1.000 25.278 409 GLY DDD O 1
ATOM 15928 N N . MET D 1 410 ? 24.770 37.463 141.652 1.000 23.652 410 MET DDD N 1
ATOM 15929 C CA . MET D 1 410 ? 26.096 37.872 142.090 1.000 24.655 410 MET DDD CA 1
ATOM 15930 C C . MET D 1 410 ? 25.976 39.134 142.950 1.000 26.472 410 MET DDD C 1
ATOM 15931 O O . MET D 1 410 ? 25.514 40.168 142.466 1.000 26.255 410 MET DDD O 1
ATOM 15936 N N . LEU D 1 411 ? 26.441 39.047 144.196 1.000 23.558 411 LEU DDD N 1
ATOM 15937 C CA . LEU D 1 411 ? 26.465 40.158 145.141 1.000 25.829 411 LEU DDD CA 1
ATOM 15938 C C . LEU D 1 411 ? 27.016 41.411 144.452 1.000 30.482 411 LEU DDD C 1
ATOM 15939 O O . LEU D 1 411 ? 27.989 41.341 143.705 1.000 28.522 411 LEU DDD O 1
ATOM 15944 N N . ASN D 1 412 ? 26.389 42.561 144.738 1.000 28.824 412 ASN DDD N 1
ATOM 15945 C CA . ASN D 1 412 ? 26.920 43.849 144.338 1.000 29.144 412 ASN DDD CA 1
ATOM 15946 C C . ASN D 1 412 ? 26.825 44.787 145.542 1.000 26.971 412 ASN DDD C 1
ATOM 15947 O O . ASN D 1 412 ? 25.754 45.332 145.822 1.000 25.228 412 ASN DDD O 1
ATOM 15952 N N . GLN D 1 413 ? 27.948 44.953 146.244 1.000 27.308 413 GLN DDD N 1
ATOM 15953 C CA . GLN D 1 413 ? 27.968 45.657 147.524 1.000 29.021 413 GLN DDD CA 1
ATOM 15954 C C . GLN D 1 413 ? 27.558 47.117 147.302 1.000 31.718 413 GLN DDD C 1
ATOM 15955 O O . GLN D 1 413 ? 26.790 47.689 148.084 1.000 27.280 413 GLN DDD O 1
ATOM 15961 N N . GLU D 1 414 ? 28.059 47.702 146.204 1.000 28.735 414 GLU DDD N 1
ATOM 15962 C CA . GLU D 1 414 ? 27.843 49.110 145.933 1.000 29.089 414 GLU DDD CA 1
ATOM 15963 C C . GLU D 1 414 ? 26.359 49.365 145.668 1.000 26.803 414 GLU DDD C 1
ATOM 15964 O O . GLU D 1 414 ? 25.815 50.353 146.151 1.000 25.573 414 GLU DDD O 1
ATOM 15970 N N . ARG D 1 415 ? 25.704 48.477 144.898 1.000 27.252 415 ARG DDD N 1
ATOM 15971 C CA . ARG D 1 415 ? 24.294 48.664 144.603 1.000 27.238 415 ARG DDD CA 1
ATOM 15972 C C . ARG D 1 415 ? 23.467 48.399 145.865 1.000 25.990 415 ARG DDD C 1
ATOM 15973 O O . ARG D 1 415 ? 22.505 49.108 146.129 1.000 26.634 415 ARG DDD O 1
ATOM 15981 N N . ALA D 1 416 ? 23.855 47.387 146.649 1.000 25.010 416 ALA DDD N 1
ATOM 15982 C CA . ALA D 1 416 ? 23.150 47.077 147.889 1.000 23.066 416 ALA DDD CA 1
ATOM 15983 C C . ALA D 1 416 ? 23.130 48.297 148.813 1.000 25.621 416 ALA DDD C 1
ATOM 15984 O O . ALA D 1 416 ? 22.116 48.548 149.475 1.000 27.459 416 ALA DDD O 1
ATOM 15986 N N . LEU D 1 417 ? 24.238 49.068 148.847 1.000 26.030 417 LEU DDD N 1
ATOM 15987 C CA . LEU D 1 417 ? 24.319 50.200 149.765 1.000 28.347 417 LEU DDD CA 1
ATOM 15988 C C . LEU D 1 417 ? 23.367 51.335 149.360 1.000 25.817 417 LEU DDD C 1
ATOM 15989 O O . LEU D 1 417 ? 23.147 52.258 150.133 1.000 26.389 417 LEU DDD O 1
ATOM 15994 N N . LYS D 1 418 ? 22.763 51.257 148.180 1.000 22.893 418 LYS DDD N 1
ATOM 15995 C CA . LYS D 1 418 ? 21.796 52.263 147.759 1.000 27.382 418 LYS DDD CA 1
ATOM 15996 C C . LYS D 1 418 ? 20.370 51.824 148.117 1.000 24.739 418 LYS DDD C 1
ATOM 15997 O O . LYS D 1 418 ? 19.386 52.459 147.710 1.000 26.241 418 LYS DDD O 1
ATOM 16003 N N . GLY D 1 419 ? 20.270 50.714 148.852 1.000 23.890 419 GLY DDD N 1
ATOM 16004 C CA . GLY D 1 419 ? 18.988 50.262 149.370 1.000 24.877 419 GLY DDD CA 1
ATOM 16005 C C . GLY D 1 419 ? 18.351 49.173 148.500 1.000 24.672 419 GLY DDD C 1
ATOM 16006 O O . GLY D 1 419 ? 18.942 48.727 147.523 1.000 25.238 419 GLY DDD O 1
ATOM 16007 N N . PRO D 1 420 ? 17.142 48.683 148.850 1.000 25.564 420 PRO DDD N 1
ATOM 16008 C CA . PRO D 1 420 ? 16.541 47.555 148.142 1.000 26.102 420 PRO DDD CA 1
ATOM 16009 C C . PRO D 1 420 ? 16.391 47.823 146.646 1.000 26.000 420 PRO DDD C 1
ATOM 16010 O O . PRO D 1 420 ? 16.177 48.958 146.230 1.000 26.851 420 PRO DDD O 1
ATOM 16014 N N . GLY D 1 421 ? 16.432 46.758 145.844 1.000 24.152 421 GLY DDD N 1
ATOM 16015 C CA . GLY D 1 421 ? 16.205 46.901 144.424 1.000 21.039 421 GLY DDD CA 1
ATOM 16016 C C . GLY D 1 421 ? 14.927 46.221 143.932 1.000 23.389 421 GLY DDD C 1
ATOM 16017 O O . GLY D 1 421 ? 14.630 46.260 142.732 1.000 21.736 421 GLY DDD O 1
ATOM 16018 N N . ALA D 1 422 ? 14.182 45.579 144.841 1.000 22.310 422 ALA DDD N 1
ATOM 16019 C CA . ALA D 1 422 ? 12.874 45.059 144.475 1.000 23.826 422 ALA DDD CA 1
ATOM 16020 C C . ALA D 1 422 ? 12.031 44.904 145.730 1.000 24.860 422 ALA DDD C 1
ATOM 16021 O O . ALA D 1 422 ? 12.543 44.585 146.813 1.000 23.176 422 ALA DDD O 1
ATOM 16023 N N . PHE D 1 423 ? 10.735 45.160 145.557 1.000 24.356 423 PHE DDD N 1
ATOM 16024 C CA . PHE D 1 423 ? 9.740 44.905 146.580 1.000 23.505 423 PHE DDD CA 1
ATOM 16025 C C . PHE D 1 423 ? 8.923 43.715 146.101 1.000 24.569 423 PHE DDD C 1
ATOM 16026 O O . PHE D 1 423 ? 8.083 43.849 145.209 1.000 27.072 423 PHE DDD O 1
ATOM 16034 N N . MET D 1 424 ? 9.212 42.543 146.680 1.000 25.680 424 MET DDD N 1
ATOM 16035 C CA . MET D 1 424 ? 8.559 41.294 146.309 1.000 25.172 424 MET DDD CA 1
ATOM 16036 C C . MET D 1 424 ? 8.970 40.246 147.346 1.000 26.322 424 MET DDD C 1
ATOM 16037 O O . MET D 1 424 ? 9.876 40.499 148.140 1.000 23.264 424 MET DDD O 1
ATOM 16042 N N . ASP D 1 425 ? 8.288 39.093 147.351 1.000 24.912 425 ASP DDD N 1
ATOM 16043 C CA . ASP D 1 425 ? 8.659 38.003 148.243 1.000 25.388 425 ASP DDD CA 1
ATOM 16044 C C . ASP D 1 425 ? 9.973 37.391 147.756 1.000 26.253 425 ASP DDD C 1
ATOM 16045 O O . ASP D 1 425 ? 10.093 37.039 146.583 1.000 27.788 425 ASP DDD O 1
ATOM 16050 N N . VAL D 1 426 ? 10.963 37.283 148.645 1.000 25.326 426 VAL DDD N 1
ATOM 16051 C CA . VAL D 1 426 ? 12.237 36.689 148.266 1.000 26.360 426 VAL DDD CA 1
ATOM 16052 C C . VAL D 1 426 ? 12.485 35.396 149.058 1.000 27.546 426 VAL DDD C 1
ATOM 16053 O O . VAL D 1 426 ? 13.575 34.846 148.985 1.000 28.578 426 VAL DDD O 1
ATOM 16057 N N . THR D 1 427 ? 11.483 34.912 149.811 1.000 24.142 427 THR DDD N 1
ATOM 16058 C CA . THR D 1 427 ? 11.680 33.858 150.794 1.000 26.578 427 THR DDD CA 1
ATOM 16059 C C . THR D 1 427 ? 11.025 32.537 150.390 1.000 29.101 427 THR DDD C 1
ATOM 16060 O O . THR D 1 427 ? 10.151 32.502 149.532 1.000 27.074 427 THR DDD O 1
ATOM 16064 N N . LYS D 1 428 ? 11.443 31.456 151.064 1.000 29.392 428 LYS DDD N 1
ATOM 16065 C CA A LYS D 1 428 ? 10.849 30.143 150.892 0.500 30.875 428 LYS DDD CA 1
ATOM 16066 C CA B LYS D 1 428 ? 10.863 30.131 150.911 0.500 31.132 428 LYS DDD CA 1
ATOM 16067 C C . LYS D 1 428 ? 9.693 29.961 151.878 1.000 32.687 428 LYS DDD C 1
ATOM 16068 O O . LYS D 1 428 ? 8.717 29.298 151.553 1.000 31.345 428 LYS DDD O 1
ATOM 16079 N N . TYR D 1 429 ? 9.807 30.533 153.087 1.000 30.897 429 TYR DDD N 1
ATOM 16080 C CA . TYR D 1 429 ? 8.863 30.207 154.154 1.000 32.894 429 TYR DDD CA 1
ATOM 16081 C C . TYR D 1 429 ? 8.089 31.421 154.674 1.000 36.412 429 TYR DDD C 1
ATOM 16082 O O . TYR D 1 429 ? 7.189 31.251 155.498 1.000 35.134 429 TYR DDD O 1
ATOM 16091 N N . GLY D 1 430 ? 8.464 32.643 154.262 1.000 34.054 430 GLY DDD N 1
ATOM 16092 C CA . GLY D 1 430 ? 7.792 33.834 154.763 1.000 35.041 430 GLY DDD CA 1
ATOM 16093 C C . GLY D 1 430 ? 7.003 34.519 153.646 1.000 33.926 430 GLY DDD C 1
ATOM 16094 O O . GLY D 1 430 ? 6.574 33.859 152.699 1.000 34.552 430 GLY DDD O 1
ATOM 16095 N N . ASN D 1 431 ? 6.864 35.850 153.746 1.000 32.887 431 ASN DDD N 1
ATOM 16096 C CA . ASN D 1 431 ? 6.298 36.641 152.665 1.000 32.552 431 ASN DDD CA 1
ATOM 16097 C C . ASN D 1 431 ? 6.762 38.089 152.791 1.000 30.877 431 ASN DDD C 1
ATOM 16098 O O . ASN D 1 431 ? 6.218 38.854 153.584 1.000 32.210 431 ASN DDD O 1
ATOM 16103 N N . THR D 1 432 ? 7.758 38.478 151.988 1.000 29.393 432 THR DDD N 1
ATOM 16104 C CA . THR D 1 432 ? 8.309 39.823 152.088 1.000 28.168 432 THR DDD CA 1
ATOM 16105 C C . THR D 1 432 ? 7.747 40.710 150.975 1.000 25.579 432 THR DDD C 1
ATOM 16106 O O . THR D 1 432 ? 8.392 41.683 150.588 1.000 25.571 432 THR DDD O 1
ATOM 16110 N N . ASN D 1 433 ? 6.540 40.391 150.490 1.000 24.478 433 ASN DDD N 1
ATOM 16111 C CA . ASN D 1 433 ? 5.902 41.123 149.393 1.000 28.573 433 ASN DDD CA 1
ATOM 16112 C C . ASN D 1 433 ? 5.842 42.630 149.682 1.000 26.879 433 ASN DDD C 1
ATOM 16113 O O . ASN D 1 433 ? 6.124 43.443 148.808 1.000 26.986 433 ASN DDD O 1
ATOM 16118 N N . ILE D 1 434 ? 5.432 42.982 150.904 1.000 23.525 434 ILE DDD N 1
ATOM 16119 C CA . ILE D 1 434 ? 5.338 44.362 151.347 1.000 26.995 434 ILE DDD CA 1
ATOM 16120 C C . ILE D 1 434 ? 6.623 44.712 152.100 1.000 26.696 434 ILE DDD C 1
ATOM 16121 O O . ILE D 1 434 ? 7.030 43.999 153.023 1.000 24.444 434 ILE DDD O 1
ATOM 16126 N N . PHE D 1 435 ? 7.259 45.814 151.721 1.000 24.884 435 PHE DDD N 1
ATOM 16127 C CA . PHE D 1 435 ? 8.414 46.284 152.467 1.000 24.885 435 PHE DDD CA 1
ATOM 16128 C C . PHE D 1 435 ? 7.927 47.349 153.443 1.000 27.912 435 PHE DDD C 1
ATOM 16129 O O . PHE D 1 435 ? 7.414 48.391 153.002 1.000 28.602 435 PHE DDD O 1
ATOM 16137 N N . ASN D 1 436 ? 8.057 47.057 154.747 1.000 27.558 436 ASN DDD N 1
ATOM 16138 C CA . ASN D 1 436 ? 7.629 47.947 155.820 1.000 29.960 436 ASN DDD CA 1
ATOM 16139 C C . ASN D 1 436 ? 8.807 48.788 156.289 1.000 29.684 436 ASN DDD C 1
ATOM 16140 O O . ASN D 1 436 ? 9.544 48.378 157.191 1.000 27.498 436 ASN DDD O 1
ATOM 16145 N N . ALA D 1 437 ? 8.994 49.944 155.640 1.000 27.861 437 ALA DDD N 1
ATOM 16146 C CA . ALA D 1 437 ? 10.079 50.840 156.008 1.000 27.929 437 ALA DDD CA 1
ATOM 16147 C C . ALA D 1 437 ? 9.673 51.684 157.217 1.000 31.374 437 ALA DDD C 1
ATOM 16148 O O . ALA D 1 437 ? 8.955 52.687 157.081 1.000 28.667 437 ALA DDD O 1
ATOM 16150 N N . GLU D 1 438 ?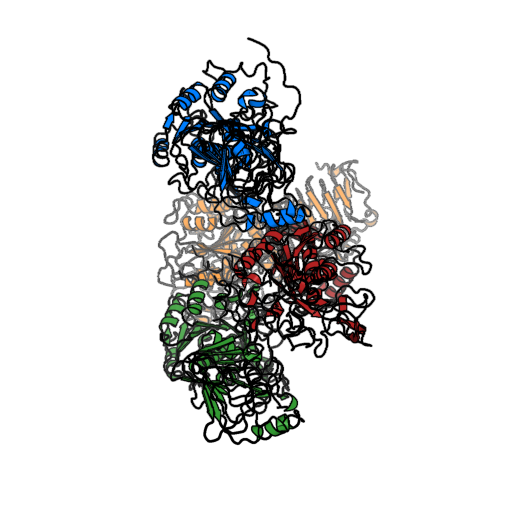 10.114 51.236 158.407 1.000 30.544 438 GLU DDD N 1
ATOM 16151 C CA A GLU D 1 438 ? 9.825 51.945 159.637 0.600 30.866 438 GLU DDD CA 1
ATOM 16152 C CA B GLU D 1 438 ? 9.840 51.905 159.667 0.400 30.597 438 GLU DDD CA 1
ATOM 16153 C C . GLU D 1 438 ? 11.049 52.771 160.000 1.000 31.339 438 GLU DDD C 1
ATOM 16154 O O . GLU D 1 438 ? 12.046 52.264 160.517 1.000 31.824 438 GLU DDD O 1
ATOM 16165 N N . ILE D 1 439 ? 10.973 54.060 159.667 1.000 32.031 439 ILE DDD N 1
ATOM 16166 C CA . ILE D 1 439 ? 12.120 54.943 159.833 1.000 33.474 439 ILE DDD CA 1
ATOM 16167 C C . ILE D 1 439 ? 11.790 55.955 160.939 1.000 34.737 439 ILE DDD C 1
ATOM 16168 O O . ILE D 1 439 ? 10.812 56.704 160.825 1.000 33.362 439 ILE DDD O 1
ATOM 16173 N N . PRO D 1 440 ? 12.583 56.012 162.042 1.000 34.803 440 PRO DDD N 1
ATOM 16174 C CA . PRO D 1 440 ? 12.238 56.868 163.187 1.000 36.859 440 PRO DDD CA 1
ATOM 16175 C C . PRO D 1 440 ? 12.519 58.347 162.933 1.000 36.869 440 PRO DDD C 1
ATOM 16176 O O . PRO D 1 440 ? 13.219 58.698 161.978 1.000 34.599 440 PRO DDD O 1
ATOM 16180 N N . ALA D 1 441 ? 11.978 59.195 163.816 1.000 38.851 441 ALA DDD N 1
ATOM 16181 C CA . ALA D 1 441 ? 12.153 60.639 163.760 1.000 35.415 441 ALA DDD CA 1
ATOM 16182 C C . ALA D 1 441 ? 13.631 60.972 163.688 1.000 38.636 441 ALA DDD C 1
ATOM 16183 O O . ALA D 1 441 ? 14.432 60.341 164.380 1.000 38.384 441 ALA DDD O 1
ATOM 16185 N N . GLY D 1 442 ? 13.981 61.930 162.815 1.000 34.262 442 GLY DDD N 1
ATOM 16186 C CA . GLY D 1 442 ? 15.356 62.386 162.748 1.000 34.363 442 GLY DDD CA 1
ATOM 16187 C C . GLY D 1 442 ? 16.235 61.538 161.833 1.000 39.350 442 GLY DDD C 1
ATOM 16188 O O . GLY D 1 442 ? 17.389 61.877 161.636 1.000 43.209 442 GLY DDD O 1
ATOM 16189 N N . LYS D 1 443 ? 15.686 60.469 161.238 1.000 35.650 443 LYS DDD N 1
ATOM 16190 C CA . LYS D 1 443 ? 16.447 59.695 160.273 1.000 35.687 443 LYS DDD CA 1
ATOM 16191 C C . LYS D 1 443 ? 15.892 59.915 158.864 1.000 36.537 443 LYS DDD C 1
ATOM 16192 O O . LYS D 1 443 ? 14.671 59.918 158.686 1.000 35.874 443 LYS DDD O 1
ATOM 16198 N N . THR D 1 444 ? 16.799 60.110 157.887 1.000 31.721 444 THR DDD N 1
ATOM 16199 C CA . THR D 1 444 ? 16.455 60.203 156.476 1.000 32.408 444 THR DDD CA 1
ATOM 16200 C C . THR D 1 444 ? 17.215 59.131 155.690 1.000 31.567 444 THR DDD C 1
ATOM 16201 O O . THR D 1 444 ? 18.433 59.065 155.763 1.000 31.261 444 THR DDD O 1
ATOM 16205 N N . SER D 1 445 ? 16.493 58.297 154.926 1.000 30.570 445 SER DDD N 1
ATOM 16206 C CA . SER D 1 445 ? 17.146 57.312 154.065 1.000 30.230 445 SER DDD CA 1
ATOM 16207 C C . SER D 1 445 ? 16.818 57.562 152.589 1.000 29.710 445 SER DDD C 1
ATOM 16208 O O . SER D 1 445 ? 15.775 58.132 152.265 1.000 26.767 445 SER DDD O 1
ATOM 16211 N N . TYR D 1 446 ? 17.747 57.160 151.717 1.000 27.867 446 TYR DDD N 1
ATOM 16212 C CA . TYR D 1 446 ? 17.614 57.310 150.276 1.000 26.680 446 TYR DDD CA 1
ATOM 16213 C C . TYR D 1 446 ? 17.634 55.920 149.635 1.000 26.328 446 TYR DDD C 1
ATOM 16214 O O . TYR D 1 446 ? 18.595 55.170 149.803 1.000 25.749 446 TYR DDD O 1
ATOM 16223 N N . PHE D 1 447 ? 16.555 55.570 148.927 1.000 24.349 447 PHE DDD N 1
ATOM 16224 C CA . PHE D 1 447 ? 16.538 54.369 148.102 1.000 27.427 447 PHE DDD CA 1
ATOM 16225 C C . PHE D 1 447 ? 16.826 54.822 146.675 1.000 24.524 447 PHE DDD C 1
ATOM 16226 O O . PHE D 1 447 ? 15.982 55.460 146.046 1.000 28.174 447 PHE DDD O 1
ATOM 16234 N N . GLU D 1 448 ? 18.029 54.535 146.186 1.000 26.147 448 GLU DDD N 1
ATOM 16235 C CA . GLU D 1 448 ? 18.468 55.155 144.936 1.000 26.721 448 GLU DDD CA 1
ATOM 16236 C C . GLU D 1 448 ? 18.482 54.186 143.757 1.000 25.316 448 GLU DDD C 1
ATOM 16237 O O . GLU D 1 448 ? 18.871 54.572 142.653 1.000 25.624 448 GLU DDD O 1
ATOM 16243 N N . ASN D 1 449 ? 18.094 52.922 143.977 1.000 25.488 449 ASN DDD N 1
ATOM 16244 C CA . ASN D 1 449 ? 18.096 51.973 142.862 1.000 26.345 449 ASN DDD CA 1
ATOM 16245 C C . ASN D 1 449 ? 16.755 52.027 142.130 1.000 25.103 449 ASN DDD C 1
ATOM 16246 O O . ASN D 1 449 ? 15.775 52.554 142.638 1.000 26.753 449 ASN DDD O 1
ATOM 16251 N N . LYS D 1 450 ? 16.726 51.482 140.928 1.000 25.529 450 LYS DDD N 1
ATOM 16252 C CA . LYS D 1 450 ? 15.470 51.183 140.266 1.000 27.630 450 LYS DDD CA 1
ATOM 16253 C C . LYS D 1 450 ? 14.837 49.956 140.921 1.000 26.962 450 LYS DDD C 1
ATOM 16254 O O . LYS D 1 450 ? 15.420 48.873 140.911 1.000 28.353 450 LYS DDD O 1
ATOM 16260 N N . ILE D 1 451 ? 13.648 50.135 141.495 1.000 22.914 451 ILE DDD N 1
ATOM 16261 C CA . ILE D 1 451 ? 13.023 49.082 142.283 1.000 23.776 451 ILE DDD CA 1
ATOM 16262 C C . ILE D 1 451 ? 11.885 48.476 141.459 1.000 25.608 451 ILE DDD C 1
ATOM 16263 O O . ILE D 1 451 ? 10.951 49.192 141.083 1.000 26.633 451 ILE DDD O 1
ATOM 16268 N N . PHE D 1 452 ? 11.967 47.164 141.186 1.000 24.463 452 PHE DDD N 1
ATOM 16269 C CA . PHE D 1 452 ? 10.934 46.421 140.468 1.000 22.755 452 PHE DDD CA 1
ATOM 16270 C C . PHE D 1 452 ? 10.196 45.515 141.458 1.000 23.779 452 PHE DDD C 1
ATOM 16271 O O . PHE D 1 452 ? 10.438 45.571 142.661 1.000 23.584 452 PHE DDD O 1
ATOM 16279 N N . GLY D 1 453 ? 9.271 44.677 140.956 1.000 23.794 453 GLY DDD N 1
ATOM 16280 C CA . GLY D 1 453 ? 8.699 43.624 141.773 1.000 23.548 453 GLY DDD CA 1
ATOM 16281 C C . GLY D 1 453 ? 7.181 43.711 141.849 1.000 27.654 453 GLY DDD C 1
ATOM 16282 O O . GLY D 1 453 ? 6.600 44.757 141.582 1.000 27.727 453 GLY DDD O 1
ATOM 16283 N N . PHE D 1 454 ? 6.550 42.585 142.196 1.000 27.121 454 PHE DDD N 1
ATOM 16284 C CA . PHE D 1 454 ? 5.106 42.492 142.280 1.000 26.446 454 PHE DDD CA 1
ATOM 16285 C C . PHE D 1 454 ? 4.588 43.228 143.517 1.000 25.276 454 PHE DDD C 1
ATOM 16286 O O . PHE D 1 454 ? 3.432 43.629 143.544 1.000 25.350 454 PHE DDD O 1
ATOM 16294 N N . GLY D 1 455 ? 5.439 43.347 144.545 1.000 26.171 455 GLY DDD N 1
ATOM 16295 C CA . GLY D 1 455 ? 5.038 43.881 145.832 1.000 25.004 455 GLY DDD CA 1
ATOM 16296 C C . GLY D 1 455 ? 5.142 45.404 145.909 1.000 26.028 455 GLY DDD C 1
ATOM 16297 O O . GLY D 1 455 ? 5.174 46.124 144.896 1.000 26.641 455 GLY DDD O 1
ATOM 16298 N N . GLY D 1 456 ? 5.196 45.897 147.149 1.000 26.646 456 GLY DDD N 1
ATOM 16299 C CA . GLY D 1 456 ? 5.069 47.331 147.337 1.000 25.032 456 GLY DDD CA 1
ATOM 16300 C C . GLY D 1 456 ? 5.660 47.791 148.662 1.000 27.375 456 GLY DDD C 1
ATOM 16301 O O . GLY D 1 456 ? 6.400 47.039 149.311 1.000 24.181 456 GLY DDD O 1
ATOM 16302 N N . LEU D 1 457 ? 5.314 49.043 149.016 1.000 25.240 457 LEU DDD N 1
ATOM 16303 C CA . LEU D 1 457 ? 5.987 49.767 150.079 1.000 26.331 457 LEU DDD CA 1
ATOM 16304 C C . LEU D 1 457 ? 4.967 50.328 151.075 1.000 27.487 457 LEU DDD C 1
ATOM 16305 O O . LEU D 1 457 ? 3.980 50.952 150.679 1.000 29.416 457 LEU DDD O 1
ATOM 16310 N N . VAL D 1 458 ? 5.253 50.135 152.363 1.000 25.354 458 VAL DDD N 1
ATOM 16311 C CA . VAL D 1 458 ? 4.549 50.851 153.420 1.000 27.251 458 VAL DDD CA 1
ATOM 16312 C C . VAL D 1 458 ? 5.568 51.680 154.201 1.000 25.399 458 VAL DDD C 1
ATOM 16313 O O . VAL D 1 458 ? 6.504 51.130 154.768 1.000 26.285 458 VAL DDD O 1
ATOM 16317 N N . LYS D 1 459 ? 5.411 53.011 154.172 1.000 24.424 459 LYS DDD N 1
ATOM 16318 C CA . LYS D 1 459 ? 6.337 53.905 154.850 1.000 26.933 459 LYS DDD CA 1
ATOM 16319 C C . LYS D 1 459 ? 5.720 54.252 156.207 1.000 31.267 459 LYS DDD C 1
ATOM 16320 O O . LYS D 1 459 ? 4.579 54.733 156.275 1.000 32.069 459 LYS DDD O 1
ATOM 16326 N N . SER D 1 460 ? 6.452 53.941 157.280 1.000 28.191 460 SER DDD N 1
ATOM 16327 C CA . SER D 1 460 ? 5.984 54.260 158.622 1.000 31.761 460 SER DDD CA 1
ATOM 16328 C C . SER D 1 460 ? 7.140 54.833 159.437 1.000 29.444 460 SER DDD C 1
ATOM 16329 O O . SER D 1 460 ? 8.239 55.030 158.912 1.000 27.873 460 SER DDD O 1
ATOM 16332 N N . GLY D 1 461 ? 6.860 55.153 160.705 1.000 32.594 461 GLY DDD N 1
ATOM 16333 C CA . GLY D 1 461 ? 7.772 55.919 161.542 1.000 29.931 461 GLY DDD CA 1
ATOM 16334 C C . GLY D 1 461 ? 7.772 57.398 161.136 1.000 33.640 461 GLY DDD C 1
ATOM 16335 O O . GLY D 1 461 ? 7.292 57.770 160.059 1.000 32.293 461 GLY DDD O 1
ATOM 16336 N N . GLU D 1 462 ? 8.375 58.236 161.979 1.000 30.853 462 GLU DDD N 1
ATOM 16337 C CA . GLU D 1 462 ? 8.314 59.674 161.778 1.000 32.951 462 GLU DDD CA 1
ATOM 16338 C C . GLU D 1 462 ? 9.383 60.189 160.823 1.000 30.398 462 GLU DDD C 1
ATOM 16339 O O . GLU D 1 462 ? 9.303 61.342 160.397 1.000 30.571 462 GLU DDD O 1
ATOM 16345 N N . GLY D 1 463 ? 10.371 59.354 160.484 1.000 29.909 463 GLY DDD N 1
ATOM 16346 C CA . GLY D 1 463 ? 11.459 59.773 159.608 1.000 28.425 463 GLY DDD CA 1
ATOM 16347 C C . GLY D 1 463 ? 11.034 59.896 158.142 1.000 30.980 463 GLY DDD C 1
ATOM 16348 O O . GLY D 1 463 ? 9.840 59.871 157.809 1.000 32.373 463 GLY DDD O 1
ATOM 16349 N N . THR D 1 464 ? 12.047 60.020 157.270 1.000 28.801 464 THR DDD N 1
ATOM 16350 C CA . THR D 1 464 ? 11.851 60.377 155.873 1.000 30.321 464 THR DDD CA 1
ATOM 16351 C C . THR D 1 464 ? 12.522 59.343 154.978 1.000 29.254 464 THR DDD C 1
ATOM 16352 O O . THR D 1 464 ? 13.644 58.926 155.248 1.000 28.900 464 THR DDD O 1
ATOM 16356 N N . LEU D 1 465 ? 11.817 58.943 153.910 1.000 29.429 465 LEU DDD N 1
ATOM 16357 C CA . LEU D 1 465 ? 12.385 58.065 152.889 1.000 29.288 465 LEU DDD CA 1
ATOM 16358 C C . LEU D 1 465 ? 12.267 58.765 151.544 1.000 29.670 465 LEU DDD C 1
ATOM 16359 O O . LEU D 1 465 ? 11.177 59.216 151.178 1.000 30.031 465 LEU DDD O 1
ATOM 16364 N N . HIS D 1 466 ? 13.382 58.808 150.809 1.000 26.980 466 HIS DDD N 1
ATOM 16365 C CA . HIS D 1 466 ? 13.392 59.314 149.446 1.000 26.511 466 HIS DDD CA 1
ATOM 16366 C C . HIS D 1 466 ? 13.478 58.125 148.483 1.000 26.581 466 HIS DDD C 1
ATOM 16367 O O . HIS D 1 466 ? 14.305 57.234 148.697 1.000 25.930 466 HIS DDD O 1
ATOM 16374 N N . LEU D 1 467 ? 12.645 58.148 147.429 1.000 24.217 467 LEU DDD N 1
ATOM 16375 C CA . LEU D 1 467 ? 12.776 57.265 146.278 1.000 24.915 467 LEU DDD CA 1
ATOM 16376 C C . LEU D 1 467 ? 13.313 58.108 145.122 1.000 25.985 467 LEU DDD C 1
ATOM 16377 O O . LEU D 1 467 ? 12.580 58.932 144.571 1.000 23.985 467 LEU DDD O 1
ATOM 16382 N N . THR D 1 468 ? 14.587 57.905 144.772 1.000 23.845 468 THR DDD N 1
ATOM 16383 C CA . THR D 1 468 ? 15.246 58.859 143.897 1.000 26.268 468 THR DDD CA 1
ATOM 16384 C C . THR D 1 468 ? 15.279 58.382 142.445 1.000 28.940 468 THR DDD C 1
ATOM 16385 O O . THR D 1 468 ? 15.717 59.144 141.585 1.000 30.008 468 THR DDD O 1
ATOM 16389 N N . ASN D 1 469 ? 14.802 57.159 142.158 1.000 26.162 469 ASN DDD N 1
ATOM 16390 C CA . ASN D 1 469 ? 15.025 56.562 140.850 1.000 25.281 469 ASN DDD CA 1
ATOM 16391 C C . ASN D 1 469 ? 13.700 56.159 140.201 1.000 25.457 469 ASN DDD C 1
ATOM 16392 O O . ASN D 1 469 ? 12.639 56.321 140.804 1.000 24.767 469 ASN DDD O 1
ATOM 16397 N N . ASP D 1 470 ? 13.777 55.622 138.978 1.000 21.358 470 ASP DDD N 1
ATOM 16398 C CA . ASP D 1 470 ? 12.603 55.174 138.239 1.000 23.760 470 ASP DDD CA 1
ATOM 16399 C C . ASP D 1 470 ? 12.201 53.779 138.706 1.000 23.586 470 ASP DDD C 1
ATOM 16400 O O . ASP D 1 470 ? 12.908 52.811 138.448 1.000 22.492 470 ASP DDD O 1
ATOM 16405 N N . ASN D 1 471 ? 11.052 53.689 139.380 1.000 23.660 471 ASN DDD N 1
ATOM 16406 C CA . ASN D 1 471 ? 10.592 52.464 140.035 1.000 23.218 471 ASN DDD CA 1
ATOM 16407 C C . ASN D 1 471 ? 9.414 51.841 139.284 1.000 24.203 471 ASN DDD C 1
ATOM 16408 O O . ASN D 1 471 ? 8.511 52.554 138.854 1.000 26.084 471 ASN DDD O 1
ATOM 16413 N N . SER D 1 472 ? 9.378 50.503 139.243 1.000 22.687 472 SER DDD N 1
ATOM 16414 C CA . SER D 1 472 ? 8.392 49.769 138.477 1.000 23.687 472 SER DDD CA 1
ATOM 16415 C C . SER D 1 472 ? 7.658 48.745 139.346 1.000 23.484 472 SER DDD C 1
ATOM 16416 O O . SER D 1 472 ? 6.902 47.937 138.828 1.000 24.163 472 SER DDD O 1
ATOM 16419 N N . TYR D 1 473 ? 7.841 48.776 140.665 1.000 23.723 473 TYR DDD N 1
ATOM 16420 C CA . TYR D 1 473 ? 7.096 47.838 141.497 1.000 24.511 473 TYR DDD CA 1
ATOM 16421 C C . TYR D 1 473 ? 5.598 48.102 141.404 1.000 26.437 473 TYR DDD C 1
ATOM 16422 O O . TYR D 1 473 ? 5.180 49.253 141.325 1.000 26.502 473 TYR DDD O 1
ATOM 16431 N N . ALA D 1 474 ? 4.806 47.022 141.428 1.000 25.063 474 ALA DDD N 1
ATOM 16432 C CA . ALA D 1 474 ? 3.406 47.084 141.029 1.000 26.035 474 ALA DDD CA 1
ATOM 16433 C C . ALA D 1 474 ? 2.474 47.189 142.232 1.000 22.457 474 ALA DDD C 1
ATOM 16434 O O . ALA D 1 474 ? 1.307 47.466 142.042 1.000 22.120 474 ALA DDD O 1
ATOM 16436 N N . GLY D 1 475 ? 2.964 46.939 143.443 1.000 24.460 475 GLY DDD N 1
ATOM 16437 C CA . GLY D 1 475 ? 2.073 46.808 144.592 1.000 22.045 475 GLY DDD CA 1
ATOM 16438 C C . GLY D 1 475 ? 1.675 48.131 145.252 1.000 22.317 475 GLY DDD C 1
ATOM 16439 O O . GLY D 1 475 ? 0.944 48.118 146.224 1.000 24.632 475 GLY DDD O 1
ATOM 16440 N N . GLY D 1 476 ? 2.177 49.260 144.755 1.000 22.332 476 GLY DDD N 1
ATOM 16441 C CA . GLY D 1 476 ? 1.839 50.573 145.281 1.000 24.613 476 GLY DDD CA 1
ATOM 16442 C C . GLY D 1 476 ? 2.657 50.939 146.521 1.000 29.489 476 GLY DDD C 1
ATOM 16443 O O . GLY D 1 476 ? 3.400 50.111 147.065 1.000 27.842 476 GLY DDD O 1
ATOM 16444 N N . SER D 1 477 ? 2.516 52.205 146.943 1.000 26.677 477 SER DDD N 1
ATOM 16445 C CA . SER D 1 477 ? 3.136 52.712 148.152 1.000 28.371 477 SER DDD CA 1
ATOM 16446 C C . SER D 1 477 ? 2.051 53.324 149.049 1.000 29.804 477 SER DDD C 1
ATOM 16447 O O . SER D 1 477 ? 1.170 54.040 148.585 1.000 31.434 477 SER DDD O 1
ATOM 16450 N N . VAL D 1 478 ? 2.155 53.046 150.348 1.000 28.080 478 VAL DDD N 1
ATOM 16451 C CA . VAL D 1 478 ? 1.273 53.614 151.351 1.000 27.352 478 VAL DDD CA 1
ATOM 16452 C C . VAL D 1 478 ? 2.144 54.420 152.307 1.000 28.884 478 VAL DDD C 1
ATOM 16453 O O . VAL D 1 478 ? 3.169 53.921 152.768 1.000 28.592 478 VAL DDD O 1
ATOM 16457 N N . VAL D 1 479 ? 1.763 55.685 152.557 1.000 29.741 479 VAL DDD N 1
ATOM 16458 C CA . VAL D 1 479 ? 2.492 56.489 153.527 1.000 29.469 479 VAL DDD CA 1
ATOM 16459 C C . VAL D 1 479 ? 1.619 56.606 154.779 1.000 31.730 479 VAL DDD C 1
ATOM 16460 O O . VAL D 1 479 ? 0.643 57.375 154.798 1.000 29.567 479 VAL DDD O 1
ATOM 16464 N N . ASN D 1 480 ? 1.990 55.847 155.816 1.000 30.111 480 ASN DDD N 1
ATOM 16465 C CA . ASN D 1 480 ? 1.250 55.796 157.069 1.000 31.506 480 ASN DDD CA 1
ATOM 16466 C C . ASN D 1 480 ? 1.757 56.818 158.079 1.000 32.871 480 ASN DDD C 1
ATOM 16467 O O . ASN D 1 480 ? 0.993 57.248 158.937 1.000 38.775 480 ASN DDD O 1
ATOM 16472 N N . ARG D 1 481 ? 3.046 57.158 157.999 1.000 31.399 481 ARG DDD N 1
ATOM 16473 C CA . ARG D 1 481 ? 3.630 58.105 158.925 1.000 32.657 481 ARG DDD CA 1
ATOM 16474 C C . ARG D 1 481 ? 4.920 58.641 158.328 1.000 33.039 481 ARG DDD C 1
ATOM 16475 O O . ARG D 1 481 ? 5.572 57.945 157.540 1.000 30.902 481 ARG DDD O 1
ATOM 16483 N N . GLY D 1 482 ? 5.310 59.846 158.776 1.000 31.286 482 GLY DDD N 1
ATOM 16484 C CA . GLY D 1 482 ? 6.525 60.503 158.316 1.000 28.287 482 GLY DDD CA 1
ATOM 16485 C C . GLY D 1 482 ? 6.375 60.886 156.847 1.000 30.211 482 GLY DDD C 1
ATOM 16486 O O . GLY D 1 482 ? 5.254 61.062 156.354 1.000 33.567 482 GLY DDD O 1
ATOM 16487 N N . THR D 1 483 ? 7.506 60.979 156.148 1.000 27.472 483 THR DDD N 1
ATOM 16488 C CA . THR D 1 483 ? 7.490 61.521 154.805 1.000 29.785 483 THR DDD CA 1
ATOM 16489 C C . THR D 1 483 ? 8.051 60.500 153.808 1.000 29.404 483 THR DDD C 1
ATOM 16490 O O . THR D 1 483 ? 9.059 59.848 154.084 1.000 31.597 483 THR DDD O 1
ATOM 16494 N N . LEU D 1 484 ? 7.381 60.396 152.657 1.000 24.828 484 LEU DDD N 1
ATOM 16495 C CA . LEU D 1 484 ? 7.944 59.763 151.476 1.000 25.211 484 LEU DDD CA 1
ATOM 16496 C C . LEU D 1 484 ? 8.172 60.847 150.424 1.000 25.384 484 LEU DDD C 1
ATOM 16497 O O . LEU D 1 484 ? 7.288 61.680 150.199 1.000 26.746 484 LEU DDD O 1
ATOM 16502 N N . GLU D 1 485 ? 9.347 60.829 149.790 1.000 24.864 485 GLU DDD N 1
ATOM 16503 C CA . GLU D 1 485 ? 9.618 61.783 148.726 1.000 27.759 485 GLU DDD CA 1
ATOM 16504 C C . GLU D 1 485 ? 9.871 61.028 147.419 1.000 29.263 485 GLU DDD C 1
ATOM 16505 O O . GLU D 1 485 ? 10.688 60.102 147.370 1.000 28.500 485 GLU DDD O 1
ATOM 16511 N N . ILE D 1 486 ? 9.135 61.420 146.370 1.000 26.935 486 ILE DDD N 1
ATOM 16512 C CA . ILE D 1 486 ? 9.259 60.789 145.063 1.000 26.729 486 ILE DDD CA 1
ATOM 16513 C C . ILE D 1 486 ? 9.915 61.787 144.116 1.000 27.497 486 ILE DDD C 1
ATOM 16514 O O . ILE D 1 486 ? 9.406 62.895 143.951 1.000 28.683 486 ILE DDD O 1
ATOM 16519 N N . HIS D 1 487 ? 11.022 61.374 143.489 1.000 24.878 487 HIS DDD N 1
ATOM 16520 C CA . HIS D 1 487 ? 11.791 62.247 142.615 1.000 29.247 487 HIS DDD CA 1
ATOM 16521 C C . HIS D 1 487 ? 11.540 61.935 141.141 1.000 31.349 487 HIS DDD C 1
ATOM 16522 O O . HIS D 1 487 ? 11.723 62.814 140.305 1.000 33.429 487 HIS DDD O 1
ATOM 16529 N N . LYS D 1 488 ? 11.188 60.685 140.823 1.000 26.593 488 LYS DDD N 1
ATOM 16530 C CA . LYS D 1 488 ? 11.100 60.260 139.434 1.000 26.790 488 LYS DDD CA 1
ATOM 16531 C C . LYS D 1 488 ? 9.861 59.381 139.236 1.000 25.044 488 LYS DDD C 1
ATOM 16532 O O . LYS D 1 488 ? 8.843 59.625 139.866 1.000 26.220 488 LYS DDD O 1
ATOM 16538 N N . ILE D 1 489 ? 9.956 58.330 138.412 1.000 24.220 489 ILE DDD N 1
ATOM 16539 C CA . ILE D 1 489 ? 8.808 57.481 138.113 1.000 23.982 489 ILE DDD CA 1
ATOM 16540 C C . ILE D 1 489 ? 8.495 56.546 139.282 1.000 25.674 489 ILE DDD C 1
ATOM 16541 O O . ILE D 1 489 ? 9.369 55.868 139.812 1.000 26.507 489 ILE DDD O 1
ATOM 16546 N N . HIS D 1 490 ? 7.221 56.523 139.665 1.000 26.328 490 HIS DDD N 1
ATOM 16547 C CA . HIS D 1 490 ? 6.651 55.538 140.572 1.000 26.542 490 HIS DDD CA 1
ATOM 16548 C C . HIS D 1 490 ? 5.491 54.902 139.817 1.000 26.412 490 HIS DDD C 1
ATOM 16549 O O . HIS D 1 490 ? 4.447 55.533 139.642 1.000 24.816 490 HIS DDD O 1
ATOM 16556 N N . SER D 1 491 ? 5.689 53.670 139.352 1.000 26.552 491 SER DDD N 1
ATOM 16557 C CA . SER D 1 491 ? 4.801 53.073 138.362 1.000 28.528 491 SER DDD CA 1
ATOM 16558 C C . SER D 1 491 ? 3.383 52.870 138.892 1.000 29.227 491 SER DDD C 1
ATOM 16559 O O . SER D 1 491 ? 2.434 53.056 138.119 1.000 29.014 491 SER DDD O 1
ATOM 16562 N N . SER D 1 492 ? 3.255 52.423 140.147 1.000 23.716 492 SER DDD N 1
ATOM 16563 C CA . SER D 1 492 ? 1.959 52.001 140.680 1.000 27.442 492 SER DDD CA 1
ATOM 16564 C C . SER D 1 492 ? 1.333 53.077 141.594 1.000 24.336 492 SER DDD C 1
ATOM 16565 O O . SER D 1 492 ? 1.881 54.169 141.764 1.000 23.613 492 SER DDD O 1
ATOM 16568 N N . LYS D 1 493 ? 0.200 52.754 142.224 1.000 23.754 493 LYS DDD N 1
ATOM 16569 C CA . LYS D 1 493 ? -0.620 53.745 142.918 1.000 25.439 493 LYS DDD CA 1
ATOM 16570 C C . LYS D 1 493 ? 0.087 54.195 144.206 1.000 28.004 493 LYS DDD C 1
ATOM 16571 O O . LYS D 1 493 ? 0.967 53.497 144.722 1.000 25.006 493 LYS DDD O 1
ATOM 16577 N N . VAL D 1 494 ? -0.313 55.371 144.716 1.000 25.787 494 VAL DDD N 1
ATOM 16578 C CA . VAL D 1 494 ? 0.220 55.918 145.952 1.000 26.644 494 VAL DDD CA 1
ATOM 16579 C C . VAL D 1 494 ? -0.954 56.358 146.830 1.000 29.101 494 VAL DDD C 1
ATOM 16580 O O . VAL D 1 494 ? -1.872 57.034 146.353 1.000 28.433 494 VAL DDD O 1
ATOM 16584 N N . THR D 1 495 ? -0.915 55.967 148.111 1.000 26.471 495 THR DDD N 1
ATOM 16585 C CA . THR D 1 495 ? -1.931 56.370 149.074 1.000 27.540 495 THR DDD CA 1
ATOM 16586 C C . THR D 1 495 ? -1.250 57.020 150.275 1.000 28.571 495 THR DDD C 1
ATOM 16587 O O . THR D 1 495 ? -0.314 56.442 150.853 1.000 27.186 495 THR DDD O 1
ATOM 16591 N N . VAL D 1 496 ? -1.705 58.235 150.615 1.000 28.173 496 VAL DDD N 1
ATOM 16592 C CA . VAL D 1 496 ? -1.181 58.950 151.773 1.000 27.591 496 VAL DDD CA 1
ATOM 16593 C C . VAL D 1 496 ? -2.268 58.903 152.836 1.000 30.866 496 VAL DDD C 1
ATOM 16594 O O . VAL D 1 496 ? -3.375 59.427 152.618 1.000 29.465 496 VAL DDD O 1
ATOM 16598 N N . ASN D 1 497 ? -1.965 58.219 153.948 1.000 29.966 497 ASN DDD N 1
ATOM 16599 C CA . ASN D 1 497 ? -2.932 58.117 155.023 1.000 32.626 497 ASN DDD CA 1
ATOM 16600 C C . ASN D 1 497 ? -2.808 59.352 155.914 1.000 32.837 497 ASN DDD C 1
ATOM 16601 O O . ASN D 1 497 ? -1.930 60.189 155.700 1.000 31.942 497 ASN DDD O 1
ATOM 16606 N N . GLN D 1 498 ? -3.649 59.394 156.957 1.000 35.758 498 GLN DDD N 1
ATOM 16607 C CA A GLN D 1 498 ? -3.914 60.613 157.707 0.600 36.317 498 GLN DDD CA 1
ATOM 16608 C CA B GLN D 1 498 ? -3.930 60.545 157.807 0.400 36.942 498 GLN DDD CA 1
ATOM 16609 C C . GLN D 1 498 ? -2.648 61.154 158.375 1.000 35.641 498 GLN DDD C 1
ATOM 16610 O O . GLN D 1 498 ? -2.486 62.372 158.419 1.000 35.694 498 GLN DDD O 1
ATOM 16621 N N . ALA D 1 499 ? -1.741 60.288 158.869 1.000 33.449 499 ALA DDD N 1
ATOM 16622 C CA . ALA D 1 499 ? -0.543 60.799 159.534 1.000 32.489 499 ALA DDD CA 1
ATOM 16623 C C . ALA D 1 499 ? 0.669 60.837 158.588 1.000 32.932 499 ALA DDD C 1
ATOM 16624 O O . ALA D 1 499 ? 1.804 61.054 159.020 1.000 35.293 499 ALA DDD O 1
ATOM 16626 N N . GLY D 1 500 ? 0.428 60.652 157.286 1.000 32.036 500 GLY DDD N 1
ATOM 16627 C CA . GLY D 1 500 ? 1.526 60.568 156.338 1.000 30.543 500 GLY DDD CA 1
ATOM 16628 C C . GLY D 1 500 ? 1.699 61.860 155.547 1.000 31.238 500 GLY DDD C 1
ATOM 16629 O O . GLY D 1 500 ? 0.788 62.691 155.489 1.000 29.644 500 GLY DDD O 1
ATOM 16630 N N . ARG D 1 501 ? 2.880 61.995 154.919 1.000 31.172 501 ARG DDD N 1
ATOM 16631 C CA . ARG D 1 501 ? 3.202 63.141 154.089 1.000 27.813 501 ARG DDD CA 1
ATOM 16632 C C . ARG D 1 501 ? 3.958 62.645 152.855 1.000 30.922 501 ARG DDD C 1
ATOM 16633 O O . ARG D 1 501 ? 4.904 61.856 152.971 1.000 30.129 501 ARG DDD O 1
ATOM 16641 N N . LEU D 1 502 ? 3.529 63.121 151.674 1.000 29.282 502 LEU DDD N 1
ATOM 16642 C CA . LEU D 1 502 ? 4.189 62.820 150.422 1.000 27.071 502 LEU DDD CA 1
ATOM 16643 C C . LEU D 1 502 ? 4.721 64.103 149.799 1.000 28.481 502 LEU DDD C 1
ATOM 16644 O O . LEU D 1 502 ? 3.968 65.071 149.655 1.000 31.201 502 LEU DDD O 1
ATOM 16649 N N . VAL D 1 503 ? 6.000 64.095 149.398 1.000 26.382 503 VAL DDD N 1
ATOM 16650 C CA . VAL D 1 503 ? 6.578 65.223 148.684 1.000 26.565 503 VAL DDD CA 1
ATOM 16651 C C . VAL D 1 503 ? 6.814 64.803 147.249 1.000 27.120 503 VAL DDD C 1
ATOM 16652 O O . VAL D 1 503 ? 7.546 63.852 147.012 1.000 28.870 503 VAL DDD O 1
ATOM 16656 N N . LEU D 1 504 ? 6.190 65.516 146.305 1.000 28.222 504 LEU DDD N 1
ATOM 16657 C CA . LEU D 1 504 ? 6.418 65.278 144.885 1.000 28.220 504 LEU DDD CA 1
ATOM 16658 C C . LEU D 1 504 ? 7.398 66.324 144.365 1.000 30.672 504 LEU DDD C 1
ATOM 16659 O O . LEU D 1 504 ? 7.184 67.528 144.537 1.000 28.980 504 LEU DDD O 1
ATOM 16664 N N . HIS D 1 505 ? 8.473 65.844 143.733 1.000 27.886 505 HIS DDD N 1
ATOM 16665 C CA . HIS D 1 505 ? 9.468 66.713 143.138 1.000 29.544 505 HIS DDD CA 1
ATOM 16666 C C . HIS D 1 505 ? 9.162 66.904 141.648 1.000 30.408 505 HIS DDD C 1
ATOM 16667 O O . HIS D 1 505 ? 8.258 66.267 141.099 1.000 27.623 505 HIS DDD O 1
ATOM 16674 N N . PRO D 1 506 ? 9.839 67.841 140.953 1.000 30.076 506 PRO DDD N 1
ATOM 16675 C CA . PRO D 1 506 ? 9.456 68.188 139.585 1.000 31.942 506 PRO DDD CA 1
ATOM 16676 C C . PRO D 1 506 ? 9.462 67.051 138.565 1.000 33.622 506 PRO DDD C 1
ATOM 16677 O O . PRO D 1 506 ? 8.711 67.100 137.593 1.000 33.061 506 PRO DDD O 1
ATOM 16681 N N . LYS D 1 507 ? 10.286 66.022 138.781 1.000 32.634 507 LYS DDD N 1
ATOM 16682 C CA . LYS D 1 507 ? 10.343 64.930 137.819 1.000 28.482 507 LYS DDD CA 1
ATOM 16683 C C . LYS D 1 507 ? 9.488 63.731 138.235 1.000 27.993 507 LYS DDD C 1
ATOM 16684 O O . LYS D 1 507 ? 9.519 62.692 137.572 1.000 28.170 507 LYS DDD O 1
ATOM 16690 N N . ALA D 1 508 ? 8.717 63.871 139.316 1.000 26.310 508 ALA DDD N 1
ATOM 16691 C CA . ALA D 1 508 ? 7.848 62.808 139.808 1.000 28.605 508 ALA DDD CA 1
ATOM 16692 C C . ALA D 1 508 ? 6.789 62.442 138.765 1.000 27.609 508 ALA DDD C 1
ATOM 16693 O O . ALA D 1 508 ? 6.166 63.318 138.180 1.000 29.742 508 ALA DDD O 1
ATOM 16695 N N . LEU D 1 509 ? 6.548 61.139 138.597 1.000 27.426 509 LEU DDD N 1
ATOM 16696 C CA . LEU D 1 509 ? 5.491 60.627 137.741 1.000 27.953 509 LEU DDD CA 1
ATOM 16697 C C . LEU D 1 509 ? 4.895 59.400 138.413 1.000 28.293 509 LEU DDD C 1
ATOM 16698 O O . LEU D 1 509 ? 5.578 58.388 138.563 1.000 30.244 509 LEU DDD O 1
ATOM 16703 N N . ILE D 1 510 ? 3.632 59.507 138.828 1.000 24.047 510 ILE DDD N 1
ATOM 16704 C CA . ILE D 1 510 ? 2.955 58.380 139.430 1.000 24.026 510 ILE DDD CA 1
ATOM 16705 C C . ILE D 1 510 ? 2.047 57.808 138.355 1.000 30.051 510 ILE DDD C 1
ATOM 16706 O O . ILE D 1 510 ? 1.180 58.514 137.840 1.000 30.412 510 ILE DDD O 1
ATOM 16711 N N . GLY D 1 511 ? 2.274 56.543 137.978 1.000 29.441 511 GLY DDD N 1
ATOM 16712 C CA . GLY D 1 511 ? 1.384 55.901 137.013 1.000 27.224 511 GLY DDD CA 1
ATOM 16713 C C . GLY D 1 511 ? 2.087 55.661 135.688 1.000 28.750 511 GLY DDD C 1
ATOM 16714 O O . GLY D 1 511 ? 2.061 56.515 134.796 1.000 26.549 511 GLY DDD O 1
ATOM 16715 N N . TYR D 1 512 ? 2.710 54.483 135.577 1.000 26.752 512 TYR DDD N 1
ATOM 16716 C CA . TYR D 1 512 ? 3.490 54.165 134.390 1.000 27.074 512 TYR DDD CA 1
ATOM 16717 C C . TYR D 1 512 ? 3.405 52.664 134.152 1.000 28.571 512 TYR DDD C 1
ATOM 16718 O O . TYR D 1 512 ? 3.657 51.874 135.066 1.000 25.857 512 TYR DDD O 1
ATOM 16727 N N . ASN D 1 513 ? 3.085 52.286 132.908 1.000 27.021 513 ASN DDD N 1
ATOM 16728 C CA . ASN D 1 513 ? 2.803 50.895 132.606 1.000 29.695 513 ASN DDD CA 1
ATOM 16729 C C . ASN D 1 513 ? 4.090 50.172 132.199 1.000 32.886 513 ASN DDD C 1
ATOM 16730 O O . ASN D 1 513 ? 4.401 50.010 131.013 1.000 36.147 513 ASN DDD O 1
ATOM 16735 N N . GLU D 1 514 ? 4.853 49.756 133.219 1.000 32.509 514 GLU DDD N 1
ATOM 16736 C CA . GLU D 1 514 ? 6.015 48.900 133.068 1.000 29.505 514 GLU DDD CA 1
ATOM 16737 C C . GLU D 1 514 ? 5.660 47.571 133.721 1.000 28.747 514 GLU DDD C 1
ATOM 16738 O O . GLU D 1 514 ? 4.998 47.560 134.757 1.000 27.744 514 GLU DDD O 1
ATOM 16744 N N . ALA D 1 515 ? 6.044 46.449 133.092 1.000 28.435 515 ALA DDD N 1
ATOM 16745 C CA . ALA D 1 515 ? 5.796 45.157 133.715 1.000 26.724 515 ALA DDD CA 1
ATOM 16746 C C . ALA D 1 515 ? 6.525 45.104 135.058 1.000 24.607 515 ALA DDD C 1
ATOM 16747 O O . ALA D 1 515 ? 7.628 45.642 135.172 1.000 23.001 515 ALA DDD O 1
ATOM 16749 N N . PHE D 1 516 ? 5.920 44.436 136.054 1.000 24.440 516 PHE DDD N 1
ATOM 16750 C CA . PHE D 1 516 ? 6.478 44.387 137.405 1.000 26.992 516 PHE DDD CA 1
ATOM 16751 C C . PHE D 1 516 ? 7.823 43.655 137.434 1.000 28.426 516 PHE DDD C 1
ATOM 16752 O O . PHE D 1 516 ? 8.621 43.853 138.352 1.000 27.647 516 PHE DDD O 1
ATOM 16760 N N . PHE D 1 517 ? 8.069 42.821 136.419 1.000 27.239 517 PHE DDD N 1
ATOM 16761 C CA . PHE D 1 517 ? 9.295 42.036 136.335 1.000 27.007 517 PHE DDD CA 1
ATOM 16762 C C . PHE D 1 517 ? 10.364 42.716 135.469 1.000 27.322 517 PHE DDD C 1
ATOM 16763 O O . PHE D 1 517 ? 11.377 42.104 135.176 1.000 29.349 517 PHE DDD O 1
ATOM 16771 N N . ASN D 1 518 ? 10.161 43.962 135.044 1.000 25.122 518 ASN DDD N 1
ATOM 16772 C CA . ASN D 1 518 ? 11.178 44.706 134.322 1.000 25.641 518 ASN DDD CA 1
ATOM 16773 C C . ASN D 1 518 ? 11.584 45.965 135.100 1.000 28.913 518 ASN DDD C 1
ATOM 16774 O O . ASN D 1 518 ? 10.840 46.424 135.976 1.000 29.283 518 ASN DDD O 1
ATOM 16779 N N . VAL D 1 519 ? 12.766 46.503 134.771 1.000 25.240 519 VAL DDD N 1
ATOM 16780 C CA A VAL D 1 519 ? 13.169 47.816 135.238 0.600 27.836 519 VAL DDD CA 1
ATOM 16781 C CA B VAL D 1 519 ? 13.207 47.803 135.229 0.400 27.918 519 VAL DDD CA 1
ATOM 16782 C C . VAL D 1 519 ? 13.059 48.793 134.070 1.000 29.803 519 VAL DDD C 1
ATOM 16783 O O . VAL D 1 519 ? 13.263 48.421 132.907 1.000 30.198 519 VAL DDD O 1
ATOM 16790 N N . ILE D 1 520 ? 12.721 50.050 134.392 1.000 28.375 520 ILE DDD N 1
ATOM 16791 C CA . ILE D 1 520 ? 12.542 51.085 133.390 1.000 27.735 520 ILE DDD CA 1
ATOM 16792 C C . ILE D 1 520 ? 13.918 51.513 132.870 1.000 32.357 520 ILE DDD C 1
ATOM 16793 O O . ILE D 1 520 ? 14.768 51.966 133.648 1.000 30.557 520 ILE DDD O 1
ATOM 16798 N N . THR D 1 521 ? 14.140 51.376 131.549 1.000 34.244 521 THR DDD N 1
ATOM 16799 C CA . THR D 1 521 ? 15.416 51.776 130.965 1.000 37.255 521 THR DDD CA 1
ATOM 16800 C C . THR D 1 521 ? 15.236 52.868 129.912 1.000 43.577 521 THR DDD C 1
ATOM 16801 O O . THR D 1 521 ? 16.164 53.619 129.662 1.000 53.113 521 THR DDD O 1
ATOM 16805 N N . THR D 1 522 ? 14.083 52.896 129.239 1.000 43.529 522 THR DDD N 1
ATOM 16806 C CA A THR D 1 522 ? 13.720 53.971 128.328 0.500 40.922 522 THR DDD CA 1
ATOM 16807 C CA B THR D 1 522 ? 13.709 53.943 128.297 0.500 41.114 522 THR DDD CA 1
ATOM 16808 C C . THR D 1 522 ? 12.282 54.375 128.633 1.000 39.481 522 THR DDD C 1
ATOM 16809 O O . THR D 1 522 ? 11.397 53.525 128.758 1.000 39.129 522 THR DDD O 1
ATOM 16816 N N . VAL D 1 523 ? 12.061 55.683 128.778 1.000 35.135 523 VAL DDD N 1
ATOM 16817 C CA . VAL D 1 523 ? 10.729 56.146 129.132 1.000 34.546 523 VAL DDD CA 1
ATOM 16818 C C . VAL D 1 523 ? 9.936 56.366 127.852 1.000 36.386 523 VAL DDD C 1
ATOM 16819 O O . VAL D 1 523 ? 10.336 57.155 126.994 1.000 36.476 523 VAL DDD O 1
ATOM 16823 N N . ASP D 1 524 ? 8.821 55.656 127.729 1.000 34.571 524 ASP DDD N 1
ATOM 16824 C CA . ASP D 1 524 ? 7.908 55.824 126.610 1.000 35.553 524 ASP DDD CA 1
ATOM 16825 C C . ASP D 1 524 ? 6.661 56.545 127.126 1.000 37.925 524 ASP DDD C 1
ATOM 16826 O O . ASP D 1 524 ? 5.901 55.980 127.907 1.000 34.827 524 ASP DDD O 1
ATOM 16831 N N . PRO D 1 525 ? 6.389 57.800 126.689 1.000 34.734 525 PRO DDD N 1
ATOM 16832 C CA . PRO D 1 525 ? 5.275 58.571 127.241 1.000 36.238 525 PRO DDD CA 1
ATOM 16833 C C . PRO D 1 525 ? 3.913 57.928 127.015 1.000 36.086 525 PRO DDD C 1
ATOM 16834 O O . PRO D 1 525 ? 2.998 58.198 127.772 1.000 34.226 525 PRO DDD O 1
ATOM 16838 N N . THR D 1 526 ? 3.779 57.052 126.006 1.000 37.583 526 THR DDD N 1
ATOM 16839 C CA A THR D 1 526 ? 2.510 56.379 125.751 0.500 37.613 526 THR DDD CA 1
ATOM 16840 C CA B THR D 1 526 ? 2.496 56.400 125.768 0.500 37.837 526 THR DDD CA 1
ATOM 16841 C C . THR D 1 526 ? 2.195 55.400 126.885 1.000 38.560 526 THR DDD C 1
ATOM 16842 O O . THR D 1 526 ? 1.053 54.983 127.047 1.000 38.961 526 THR DDD O 1
ATOM 16849 N N . ARG D 1 527 ? 3.219 55.011 127.667 1.000 36.749 527 ARG DDD N 1
ATOM 16850 C CA . ARG D 1 527 ? 3.009 54.071 128.767 1.000 33.850 527 ARG DDD CA 1
ATOM 16851 C C . ARG D 1 527 ? 2.595 54.778 130.065 1.000 32.547 527 ARG DDD C 1
ATOM 16852 O O . ARG D 1 527 ? 2.297 54.103 131.042 1.000 31.102 527 ARG DDD O 1
ATOM 16860 N N . ILE D 1 528 ? 2.599 56.122 130.098 1.000 30.121 528 ILE DDD N 1
ATOM 16861 C CA . ILE D 1 528 ? 2.005 56.830 131.220 1.000 28.362 528 ILE DDD CA 1
ATOM 16862 C C . ILE D 1 528 ? 0.538 56.419 131.296 1.000 29.243 528 ILE DDD C 1
ATOM 16863 O O . ILE D 1 528 ? -0.119 56.342 130.269 1.000 30.250 528 ILE DDD O 1
ATOM 16868 N N . THR D 1 529 ? 0.042 56.082 132.496 1.000 30.356 529 THR DDD N 1
ATOM 16869 C CA . THR D 1 529 ? -1.286 55.502 132.620 1.000 29.640 529 THR DDD CA 1
ATOM 16870 C C . THR D 1 529 ? -2.324 56.611 132.804 1.000 34.463 529 THR DDD C 1
ATOM 16871 O O . THR D 1 529 ? -1.977 57.783 132.956 1.000 33.631 529 THR DDD O 1
ATOM 16875 N N . THR D 1 530 ? -3.603 56.236 132.784 1.000 32.765 530 THR DDD N 1
ATOM 16876 C CA . THR D 1 530 ? -4.638 57.199 133.101 1.000 33.257 530 THR DDD CA 1
ATOM 16877 C C . THR D 1 530 ? -5.520 56.683 134.232 1.000 36.038 530 THR DDD C 1
ATOM 16878 O O . THR D 1 530 ? -6.487 57.362 134.576 1.000 34.706 530 THR DDD O 1
ATOM 16882 N N . GLY D 1 531 ? -5.172 55.524 134.823 1.000 34.316 531 GLY DDD N 1
ATOM 16883 C CA . GLY D 1 531 ? -5.969 54.987 135.920 1.000 29.771 531 GLY DDD CA 1
ATOM 16884 C C . GLY D 1 531 ? -5.166 54.658 137.172 1.000 31.474 531 GLY DDD C 1
ATOM 16885 O O . GLY D 1 531 ? -5.635 53.899 138.019 1.000 31.581 531 GLY DDD O 1
ATOM 16886 N N . THR D 1 532 ? -3.972 55.239 137.317 1.000 31.625 532 THR DDD N 1
ATOM 16887 C CA . THR D 1 532 ? -3.190 55.017 138.528 1.000 29.984 532 THR DDD CA 1
ATOM 16888 C C . THR D 1 532 ? -3.378 56.209 139.458 1.000 28.369 532 THR DDD C 1
ATOM 16889 O O . THR D 1 532 ? -2.935 57.308 139.146 1.000 28.200 532 THR DDD O 1
ATOM 16893 N N . ASN D 1 533 ? -3.984 55.976 140.615 1.000 27.420 533 ASN DDD N 1
ATOM 16894 C CA . ASN D 1 533 ? -4.494 57.078 141.420 1.000 28.120 533 ASN DDD CA 1
ATOM 16895 C C . ASN D 1 533 ? -3.569 57.413 142.585 1.000 28.510 533 ASN DDD C 1
ATOM 16896 O O . ASN D 1 533 ? -2.967 56.522 143.182 1.000 26.149 533 ASN DDD O 1
ATOM 16901 N N . LEU D 1 534 ? -3.516 58.710 142.907 1.000 27.131 534 LEU DDD N 1
ATOM 16902 C CA . LEU D 1 534 ? -2.938 59.228 144.138 1.000 27.757 534 LEU DDD CA 1
ATOM 16903 C C . LEU D 1 534 ? -4.082 59.618 145.078 1.000 28.753 534 LEU DDD C 1
ATOM 16904 O O . LEU D 1 534 ? -4.871 60.505 144.759 1.000 28.611 534 LEU DDD O 1
ATOM 16909 N N . ARG D 1 535 ? -4.190 58.900 146.204 1.000 28.462 535 ARG DDD N 1
ATOM 16910 C CA . ARG D 1 535 ? -5.169 59.168 147.247 1.000 27.243 535 ARG DDD CA 1
ATOM 16911 C C . ARG D 1 535 ? -4.478 59.943 148.368 1.000 27.424 535 ARG DDD C 1
ATOM 16912 O O . ARG D 1 535 ? -3.423 59.531 148.841 1.000 27.978 535 ARG DDD O 1
ATOM 16920 N N . ASN D 1 536 ? -5.106 61.047 148.804 1.000 27.775 536 ASN DDD N 1
ATOM 16921 C CA . ASN D 1 536 ? -4.507 61.873 149.827 1.000 31.312 536 ASN DDD CA 1
ATOM 16922 C C . ASN D 1 536 ? -5.452 62.098 151.003 1.000 33.462 536 ASN DDD C 1
ATOM 16923 O O . ASN D 1 536 ? -6.387 62.891 150.909 1.000 30.843 536 ASN DDD O 1
ATOM 16928 N N . LYS D 1 537 ? -5.163 61.429 152.120 1.000 32.892 537 LYS DDD N 1
ATOM 16929 C CA . LYS D 1 537 ? -5.871 61.677 153.366 1.000 29.102 537 LYS DDD CA 1
ATOM 16930 C C . LYS D 1 537 ? -4.962 62.406 154.343 1.000 29.167 537 LYS DDD C 1
ATOM 16931 O O . LYS D 1 537 ? -5.384 62.690 155.461 1.000 33.141 537 LYS DDD O 1
ATOM 16937 N N . GLY D 1 538 ? -3.723 62.679 153.921 1.000 29.310 538 GLY DDD N 1
ATOM 16938 C CA . GLY D 1 538 ? -2.746 63.345 154.766 1.000 30.796 538 GLY DDD CA 1
ATOM 16939 C C . GLY D 1 538 ? -2.245 64.625 154.102 1.000 29.858 538 GLY DDD C 1
ATOM 16940 O O . GLY D 1 538 ? -3.046 65.498 153.750 1.000 29.058 538 GLY DDD O 1
ATOM 16941 N N . ILE D 1 539 ? -0.917 64.712 153.923 1.000 29.291 539 ILE DDD N 1
ATOM 16942 C CA . ILE D 1 539 ? -0.295 65.866 153.289 1.000 29.523 539 ILE DDD CA 1
ATOM 16943 C C . ILE D 1 539 ? 0.336 65.457 151.954 1.000 32.007 539 ILE DDD C 1
ATOM 16944 O O . ILE D 1 539 ? 1.106 64.492 151.897 1.000 33.300 539 ILE DDD O 1
ATOM 16949 N N . VAL D 1 540 ? 0.025 66.217 150.892 1.000 27.562 540 VAL DDD N 1
ATOM 16950 C CA . VAL D 1 540 ? 0.770 66.163 149.645 1.000 28.935 540 VAL DDD CA 1
ATOM 16951 C C . VAL D 1 540 ? 1.365 67.542 149.381 1.000 32.614 540 VAL DDD C 1
ATOM 16952 O O . VAL D 1 540 ? 0.645 68.545 149.374 1.000 36.330 540 VAL DDD O 1
ATOM 16956 N N . GLU D 1 541 ? 2.677 67.572 149.132 1.000 29.918 541 GLU DDD N 1
ATOM 16957 C CA . GLU D 1 541 ? 3.425 68.789 148.869 1.000 30.067 541 GLU DDD CA 1
ATOM 16958 C C . GLU D 1 541 ? 4.039 68.682 147.480 1.000 29.454 541 GLU DDD C 1
ATOM 16959 O O . GLU D 1 541 ? 4.681 67.676 147.176 1.000 30.408 541 GLU DDD O 1
ATOM 16965 N N . VAL D 1 542 ? 3.817 69.701 146.632 1.000 28.490 542 VAL DDD N 1
ATOM 16966 C CA . VAL D 1 542 ? 4.236 69.676 145.240 1.000 28.153 542 VAL DDD CA 1
ATOM 16967 C C . VAL D 1 542 ? 5.292 70.750 144.987 1.000 33.977 542 VAL DDD C 1
ATOM 16968 O O . VAL D 1 542 ? 5.204 71.861 145.512 1.000 34.774 542 VAL DDD O 1
ATOM 16972 N N . ASN D 1 543 ? 6.302 70.388 144.186 1.000 32.665 543 ASN DDD N 1
ATOM 16973 C CA . ASN D 1 543 ? 7.373 71.269 143.752 1.000 31.910 543 ASN DDD CA 1
ATOM 16974 C C . ASN D 1 543 ? 7.440 71.236 142.228 1.000 35.076 543 ASN DDD C 1
ATOM 16975 O O . ASN D 1 543 ? 7.209 70.192 141.614 1.000 35.391 543 ASN DDD O 1
ATOM 16980 N N . GLY D 1 544 ? 7.772 72.381 141.623 1.000 31.430 544 GLY DDD N 1
ATOM 16981 C CA . GLY D 1 544 ? 7.855 72.487 140.177 1.000 33.022 544 GLY DDD CA 1
ATOM 16982 C C . GLY D 1 544 ? 6.466 72.553 139.549 1.000 34.382 544 GLY DDD C 1
ATOM 16983 O O . GLY D 1 544 ? 5.469 72.587 140.267 1.000 32.771 544 GLY DDD O 1
ATOM 16984 N N . THR D 1 545 ? 6.416 72.540 138.212 1.000 33.518 545 THR DDD N 1
ATOM 16985 C CA . THR D 1 545 ? 5.147 72.573 137.496 1.000 34.970 545 THR DDD CA 1
ATOM 16986 C C . THR D 1 545 ? 5.017 71.353 136.573 1.000 35.911 545 THR DDD C 1
ATOM 16987 O O . THR D 1 545 ? 4.127 71.318 135.715 1.000 33.874 545 THR DDD O 1
ATOM 16991 N N . THR D 1 546 ? 5.898 70.357 136.747 1.000 33.052 546 THR DDD N 1
ATOM 16992 C CA . THR D 1 546 ? 6.032 69.298 135.761 1.000 34.150 546 THR DDD CA 1
ATOM 16993 C C . THR D 1 546 ? 5.661 67.901 136.285 1.000 35.003 546 THR DDD C 1
ATOM 16994 O O . THR D 1 546 ? 5.578 66.971 135.485 1.000 34.506 546 THR DDD O 1
ATOM 16998 N N . ALA D 1 547 ? 5.423 67.723 137.598 1.000 31.892 547 ALA DDD N 1
ATOM 16999 C CA . ALA D 1 547 ? 5.057 66.402 138.114 1.000 30.913 547 ALA DDD CA 1
ATOM 17000 C C . ALA D 1 547 ? 3.717 65.938 137.529 1.000 33.656 547 ALA DDD C 1
ATOM 17001 O O . ALA D 1 547 ? 2.840 66.762 137.246 1.000 30.960 547 ALA DDD O 1
ATOM 17003 N N . ILE D 1 548 ? 3.569 64.609 137.351 1.000 32.274 548 ILE DDD N 1
ATOM 17004 C CA . ILE D 1 548 ? 2.428 64.016 136.661 1.000 29.269 548 ILE DDD CA 1
ATOM 17005 C C . ILE D 1 548 ? 1.786 62.918 137.522 1.000 34.856 548 ILE DDD C 1
ATOM 17006 O O . ILE D 1 548 ? 2.483 62.098 138.126 1.000 35.308 548 ILE DDD O 1
ATOM 17011 N N . ILE D 1 549 ? 0.443 62.891 137.559 1.000 34.198 549 ILE DDD N 1
ATOM 17012 C CA . ILE D 1 549 ? -0.323 61.751 138.029 1.000 29.207 549 ILE DDD CA 1
ATOM 17013 C C . ILE D 1 549 ? -0.991 61.136 136.799 1.000 34.772 549 ILE DDD C 1
ATOM 17014 O O . ILE D 1 549 ? -1.857 61.763 136.180 1.000 32.255 549 ILE DDD O 1
ATOM 17019 N N . GLY D 1 550 ? -0.547 59.929 136.423 1.000 30.044 550 GLY DDD N 1
ATOM 17020 C CA . GLY D 1 550 ? -1.188 59.129 135.400 1.000 28.754 550 GLY DDD CA 1
ATOM 17021 C C . GLY D 1 550 ? -2.471 58.459 135.896 1.000 29.283 550 GLY DDD C 1
ATOM 17022 O O . GLY D 1 550 ? -2.570 57.237 135.895 1.000 28.140 550 GLY DDD O 1
ATOM 17023 N N . GLY D 1 551 ? -3.436 59.282 136.325 1.000 27.904 551 GLY DDD N 1
ATOM 17024 C CA . GLY D 1 551 ? -4.658 58.805 136.944 1.000 28.252 551 GLY DDD CA 1
ATOM 17025 C C . GLY D 1 551 ? -5.322 59.915 137.745 1.000 31.511 551 GLY DDD C 1
ATOM 17026 O O . GLY D 1 551 ? -5.035 61.077 137.488 1.000 30.537 551 GLY DDD O 1
ATOM 17027 N N . ASP D 1 552 ? -6.170 59.542 138.721 1.000 29.313 552 ASP DDD N 1
ATOM 17028 C CA . ASP D 1 552 ? -6.922 60.522 139.494 1.000 28.083 552 ASP DDD CA 1
ATOM 17029 C C . ASP D 1 552 ? -6.109 61.036 140.682 1.000 31.209 552 ASP DDD C 1
ATOM 17030 O O . ASP D 1 552 ? -5.302 60.295 141.252 1.000 28.132 552 ASP DDD O 1
ATOM 17035 N N . TYR D 1 553 ? -6.346 62.309 141.047 1.000 29.694 553 TYR DDD N 1
ATOM 17036 C CA . TYR D 1 553 ? -5.930 62.820 142.342 1.000 29.301 553 TYR DDD CA 1
ATOM 17037 C C . TYR D 1 553 ? -7.170 62.904 143.226 1.000 31.279 553 TYR DDD C 1
ATOM 17038 O O . TYR D 1 553 ? -8.113 63.602 142.880 1.000 33.252 553 TYR DDD O 1
ATOM 17047 N N . ILE D 1 554 ? -7.184 62.149 144.323 1.000 27.537 554 ILE DDD N 1
ATOM 17048 C CA . ILE D 1 554 ? -8.353 62.041 145.163 1.000 27.884 554 ILE DDD CA 1
ATOM 17049 C C . ILE D 1 554 ? -7.985 62.538 146.557 1.000 32.023 554 ILE DDD C 1
ATOM 17050 O O . ILE D 1 554 ? -7.242 61.866 147.282 1.000 31.724 554 ILE DDD O 1
ATOM 17055 N N . ALA D 1 555 ? -8.540 63.708 146.921 1.000 31.083 555 ALA DDD N 1
ATOM 17056 C CA . ALA D 1 555 ? -8.237 64.336 148.200 1.000 34.980 555 ALA DDD CA 1
ATOM 17057 C C . ALA D 1 555 ? -9.438 64.201 149.135 1.000 36.042 555 ALA DDD C 1
ATOM 17058 O O . ALA D 1 555 ? -10.578 64.507 148.747 1.000 38.425 555 ALA DDD O 1
ATOM 17060 N N . TYR D 1 556 ? -9.155 63.751 150.363 1.000 33.845 556 TYR DDD N 1
ATOM 17061 C CA . TYR D 1 556 ? -10.184 63.414 151.334 1.000 34.237 556 TYR DDD CA 1
ATOM 17062 C C . TYR D 1 556 ? -10.291 64.531 152.374 1.000 36.708 556 TYR DDD C 1
ATOM 17063 O O . TYR D 1 556 ? -9.403 65.379 152.496 1.000 32.956 556 TYR DDD O 1
ATOM 17072 N N . LYS D 1 557 ? -11.377 64.486 153.149 1.000 37.131 557 LYS DDD N 1
ATOM 17073 C CA . LYS D 1 557 ? -11.619 65.442 154.216 1.000 38.518 557 LYS DDD CA 1
ATOM 17074 C C . LYS D 1 557 ? -10.455 65.370 155.196 1.000 37.492 557 LYS DDD C 1
ATOM 17075 O O . LYS D 1 557 ? -10.066 64.286 155.620 1.000 37.025 557 LYS DDD O 1
ATOM 17081 N N . GLY D 1 558 ? -9.927 66.535 155.568 1.000 36.692 558 GLY DDD N 1
ATOM 17082 C CA . GLY D 1 558 ? -8.847 66.599 156.537 1.000 36.818 558 GLY DDD CA 1
ATOM 17083 C C . GLY D 1 558 ? -7.472 66.559 155.870 1.000 39.314 558 GLY DDD C 1
ATOM 17084 O O . GLY D 1 558 ? -6.463 66.659 156.558 1.000 34.592 558 GLY DDD O 1
ATOM 17085 N N . SER D 1 559 ? -7.426 66.442 154.529 1.000 35.032 559 SER DDD N 1
ATOM 17086 C CA . SER D 1 559 ? -6.155 66.376 153.828 1.000 32.856 559 SER DDD CA 1
ATOM 17087 C C . SER D 1 559 ? -5.636 67.780 153.531 1.000 32.419 559 SER DDD C 1
ATOM 17088 O O . SER D 1 559 ? -6.403 68.737 153.551 1.000 37.375 559 SER DDD O 1
ATOM 17091 N N . THR D 1 560 ? -4.331 67.899 153.252 1.000 31.914 560 THR DDD N 1
ATOM 17092 C CA . THR D 1 560 ? -3.725 69.146 152.805 1.000 31.434 560 THR DDD CA 1
ATOM 17093 C C . THR D 1 560 ? -3.005 68.908 151.480 1.000 33.482 560 THR DDD C 1
ATOM 17094 O O . THR D 1 560 ? -2.311 67.899 151.333 1.000 33.389 560 THR DDD O 1
ATOM 17098 N N . THR D 1 561 ? -3.158 69.852 150.548 1.000 32.598 561 THR DDD N 1
ATOM 17099 C CA . THR D 1 561 ? -2.413 69.865 149.301 1.000 32.663 561 THR DDD CA 1
ATOM 17100 C C . THR D 1 561 ? -1.683 71.200 149.188 1.000 35.596 561 THR DDD C 1
ATOM 17101 O O . THR D 1 561 ? -2.319 72.236 149.059 1.000 37.852 561 THR DDD O 1
ATOM 17105 N N . THR D 1 562 ? -0.346 71.175 149.224 1.000 34.538 562 THR DDD N 1
ATOM 17106 C CA . THR D 1 562 ? 0.469 72.376 149.291 1.000 35.754 562 THR DDD CA 1
ATOM 17107 C C . THR D 1 562 ? 1.267 72.511 148.000 1.000 38.399 562 THR DDD C 1
ATOM 17108 O O . THR D 1 562 ? 1.970 71.584 147.613 1.000 33.925 562 THR DDD O 1
ATOM 17112 N N . PHE D 1 563 ? 1.141 73.672 147.344 1.000 35.970 563 PHE DDD N 1
ATOM 17113 C CA . PHE D 1 563 ? 1.948 73.988 146.177 1.000 35.779 563 PHE DDD CA 1
ATOM 17114 C C . PHE D 1 563 ? 3.039 74.972 146.575 1.000 39.935 563 PHE DDD C 1
ATOM 17115 O O . PHE D 1 563 ? 2.745 76.092 146.969 1.000 44.754 563 PHE DDD O 1
ATOM 17123 N N . ASN D 1 564 ? 4.302 74.548 146.500 1.000 42.046 564 ASN DDD N 1
ATOM 17124 C CA . ASN D 1 564 ? 5.397 75.433 146.883 1.000 46.252 564 ASN DDD CA 1
ATOM 17125 C C . ASN D 1 564 ? 5.735 76.371 145.728 1.000 46.388 564 ASN DDD C 1
ATOM 17126 O O . ASN D 1 564 ? 5.964 75.906 144.614 1.000 47.001 564 ASN DDD O 1
ATOM 17131 N N . ASN D 1 565 ? 5.768 77.683 146.022 1.000 46.055 565 ASN DDD N 1
ATOM 17132 C CA A ASN D 1 565 ? 6.243 78.725 145.121 0.600 49.239 565 ASN DDD CA 1
ATOM 17133 C CA B ASN D 1 565 ? 6.290 78.687 145.105 0.400 47.374 565 ASN DDD CA 1
ATOM 17134 C C . ASN D 1 565 ? 5.657 78.574 143.718 1.000 44.006 565 ASN DDD C 1
ATOM 17135 O O . ASN D 1 565 ? 6.387 78.462 142.750 1.000 45.561 565 ASN DDD O 1
ATOM 17144 N N . GLY D 1 566 ? 4.332 78.582 143.628 1.000 42.801 566 GLY DDD N 1
ATOM 17145 C CA . GLY D 1 566 ? 3.661 78.519 142.343 1.000 43.843 566 GLY DDD CA 1
ATOM 17146 C C . GLY D 1 566 ? 3.701 77.147 141.666 1.000 46.172 566 GLY DDD C 1
ATOM 17147 O O . GLY D 1 566 ? 3.512 77.077 140.454 1.000 40.649 566 GLY DDD O 1
ATOM 17148 N N . ALA D 1 567 ? 3.869 76.066 142.447 1.000 41.687 567 ALA DDD N 1
ATOM 17149 C CA . ALA D 1 567 ? 3.925 74.710 141.908 1.000 38.830 567 ALA DDD CA 1
ATOM 17150 C C . ALA D 1 567 ? 2.588 74.296 141.288 1.000 40.685 567 ALA DDD C 1
ATOM 17151 O O . ALA D 1 567 ? 1.537 74.808 141.678 1.000 43.102 567 ALA DDD O 1
ATOM 17153 N N . LYS D 1 568 ? 2.641 73.367 140.325 1.000 37.955 568 LYS DDD N 1
ATOM 17154 C CA . LYS D 1 568 ? 1.466 72.792 139.675 1.000 38.623 568 LYS DDD CA 1
ATOM 17155 C C . LYS D 1 568 ? 1.620 71.272 139.634 1.000 38.088 568 LYS DDD C 1
ATOM 17156 O O . LYS D 1 568 ? 2.727 70.786 139.440 1.000 36.558 568 LYS DDD O 1
ATOM 17162 N N . LEU D 1 569 ? 0.500 70.541 139.742 1.000 34.553 569 LEU DDD N 1
ATOM 17163 C CA . LEU D 1 569 ? 0.441 69.102 139.556 1.000 33.166 569 LEU DDD CA 1
ATOM 17164 C C . LEU D 1 569 ? -0.429 68.771 138.342 1.000 35.406 569 LEU DDD C 1
ATOM 17165 O O . LEU D 1 569 ? -1.577 69.198 138.254 1.000 36.976 569 LEU DDD O 1
ATOM 17170 N N . ASN D 1 570 ? 0.123 67.986 137.415 1.000 34.398 570 ASN DDD N 1
ATOM 17171 C CA . ASN D 1 570 ? -0.535 67.652 136.155 1.000 31.168 570 ASN DDD CA 1
ATOM 17172 C C . ASN D 1 570 ? -1.289 66.329 136.331 1.000 33.625 570 ASN DDD C 1
ATOM 17173 O O . ASN D 1 570 ? -0.663 65.264 136.433 1.000 31.384 570 ASN DDD O 1
ATOM 17178 N N . VAL D 1 571 ? -2.623 66.404 136.411 1.000 27.626 571 VAL DDD N 1
ATOM 17179 C CA . VAL D 1 571 ? -3.432 65.227 136.671 1.000 27.509 571 VAL DDD CA 1
ATOM 17180 C C . VAL D 1 571 ? -4.057 64.758 135.361 1.000 31.431 571 VAL DDD C 1
ATOM 17181 O O . VAL D 1 571 ? -4.871 65.469 134.780 1.000 31.850 571 VAL DDD O 1
ATOM 17185 N N . LEU D 1 572 ? -3.701 63.553 134.912 1.000 29.635 572 LEU DDD N 1
ATOM 17186 C CA . LEU D 1 572 ? -4.214 63.072 133.630 1.000 30.955 572 LEU DDD CA 1
ATOM 17187 C C . LEU D 1 572 ? -5.607 62.488 133.780 1.000 32.044 572 LEU DDD C 1
ATOM 17188 O O . LEU D 1 572 ? -6.324 62.385 132.790 1.000 33.334 572 LEU DDD O 1
ATOM 17193 N N . GLY D 1 573 ? -5.973 62.066 134.989 1.000 30.739 573 GLY DDD N 1
ATOM 17194 C CA . GLY D 1 573 ? -7.343 61.604 135.228 1.000 31.385 573 GLY DDD CA 1
ATOM 17195 C C . GLY D 1 573 ? -8.213 62.756 135.738 1.000 32.577 573 GLY DDD C 1
ATOM 17196 O O . GLY D 1 573 ? -8.052 63.883 135.293 1.000 32.387 573 GLY DDD O 1
ATOM 17197 N N . ASN D 1 574 ? -9.082 62.467 136.710 1.000 32.569 574 ASN DDD N 1
ATOM 17198 C CA . ASN D 1 574 ? -9.942 63.464 137.330 1.000 33.927 574 ASN DDD CA 1
ATOM 17199 C C . ASN D 1 574 ? -9.396 63.864 138.694 1.000 34.137 574 ASN DDD C 1
ATOM 17200 O O . ASN D 1 574 ? -8.746 63.077 139.381 1.000 33.342 574 ASN DDD O 1
ATOM 17205 N N . ILE D 1 575 ? -9.689 65.109 139.075 1.000 33.690 575 ILE DDD N 1
ATOM 17206 C CA . ILE D 1 575 ? -9.403 65.619 140.409 1.000 33.056 575 ILE DDD CA 1
ATOM 17207 C C . ILE D 1 575 ? -10.686 65.482 141.217 1.000 33.176 575 ILE DDD C 1
ATOM 17208 O O . ILE D 1 575 ? -11.720 65.981 140.792 1.000 32.952 575 ILE DDD O 1
ATOM 17213 N N . LYS D 1 576 ? -10.617 64.786 142.358 1.000 32.073 576 LYS DDD N 1
ATOM 17214 C CA . LYS D 1 576 ? -11.803 64.518 143.163 1.000 32.636 576 LYS DDD CA 1
ATOM 17215 C C . LYS D 1 576 ? -11.559 64.950 144.600 1.000 33.686 576 LYS DDD C 1
ATOM 17216 O O . LYS D 1 576 ? -10.443 64.795 145.108 1.000 35.424 576 LYS DDD O 1
ATOM 17222 N N . VAL D 1 577 ? -12.609 65.507 145.226 1.000 31.679 577 VAL DDD N 1
ATOM 17223 C CA . VAL D 1 577 ? -12.561 65.929 146.613 1.000 32.569 577 VAL DDD CA 1
ATOM 17224 C C . VAL D 1 577 ? -13.747 65.306 147.339 1.000 34.964 577 VAL DDD C 1
ATOM 17225 O O . VAL D 1 577 ? -14.822 65.109 146.752 1.000 32.177 577 VAL DDD O 1
ATOM 17229 N N . GLU D 1 578 ? -13.515 64.955 148.615 1.000 33.073 578 GLU DDD N 1
ATOM 17230 C CA . GLU D 1 578 ? -14.537 64.254 149.378 1.000 35.366 578 GLU DDD CA 1
ATOM 17231 C C . GLU D 1 578 ? -15.733 65.197 149.613 1.000 38.871 578 GLU DDD C 1
ATOM 17232 O O . GLU D 1 578 ? -16.889 64.764 149.561 1.000 35.235 578 GLU DDD O 1
ATOM 17238 N N . ASP D 1 579 ? -15.453 66.491 149.829 1.000 37.759 579 ASP DDD N 1
ATOM 17239 C CA . ASP D 1 579 ? -16.502 67.504 149.878 1.000 41.586 579 ASP DDD CA 1
ATOM 17240 C C . ASP D 1 579 ? -15.892 68.859 149.555 1.000 44.112 579 ASP DDD C 1
ATOM 17241 O O . ASP D 1 579 ? -14.698 68.937 149.265 1.000 41.671 579 ASP DDD O 1
ATOM 17246 N N . GLY D 1 580 ? -16.709 69.912 149.657 1.000 42.162 580 GLY DDD N 1
ATOM 17247 C CA . GLY D 1 580 ? -16.309 71.247 149.241 1.000 40.649 580 GLY DDD CA 1
ATOM 17248 C C . GLY D 1 580 ? -15.337 71.919 150.206 1.000 42.446 580 GLY DDD C 1
ATOM 17249 O O . GLY D 1 580 ? -14.779 72.960 149.869 1.000 49.893 580 GLY DDD O 1
ATOM 17250 N N . THR D 1 581 ? -15.110 71.308 151.378 1.000 47.166 581 THR DDD N 1
ATOM 17251 C CA . THR D 1 581 ? -14.168 71.852 152.346 1.000 46.462 581 THR DDD CA 1
ATOM 17252 C C . THR D 1 581 ? -12.727 71.495 151.974 1.000 51.419 581 THR DDD C 1
ATOM 17253 O O . THR D 1 581 ? -11.777 72.086 152.483 1.000 48.765 581 THR DDD O 1
ATOM 17257 N N . VAL D 1 582 ? -12.545 70.517 151.083 1.000 47.843 582 VAL DDD N 1
ATOM 17258 C CA . VAL D 1 582 ? -11.208 70.055 150.757 1.000 43.147 582 VAL DDD CA 1
ATOM 17259 C C . VAL D 1 582 ? -10.599 71.017 149.741 1.000 43.781 582 VAL DDD C 1
ATOM 17260 O O . VAL D 1 582 ? -11.165 71.210 148.671 1.000 48.991 582 VAL DDD O 1
ATOM 17264 N N . LYS D 1 583 ? -9.427 71.580 150.050 1.000 45.247 583 LYS DDD N 1
ATOM 17265 C CA A LYS D 1 583 ? -8.800 72.595 149.212 0.500 44.610 583 LYS DDD CA 1
ATOM 17266 C CA B LYS D 1 583 ? -8.820 72.582 149.188 0.500 44.766 583 LYS DDD CA 1
ATOM 17267 C C . LYS D 1 583 ? -7.681 71.952 148.391 1.000 44.050 583 LYS DDD C 1
ATOM 17268 O O . LYS D 1 583 ? -6.708 71.463 148.965 1.000 45.243 583 LYS DDD O 1
ATOM 17279 N N . VAL D 1 584 ? -7.809 71.944 147.058 1.000 44.320 584 VAL DDD N 1
ATOM 17280 C CA . VAL D 1 584 ? -6.800 71.288 146.225 1.000 49.349 584 VAL DDD CA 1
ATOM 17281 C C . VAL D 1 584 ? -6.319 72.178 145.088 1.000 54.845 584 VAL DDD C 1
ATOM 17282 O O . VAL D 1 584 ? -5.634 71.677 144.200 1.000 56.823 584 VAL DDD O 1
ATOM 17286 N N . LEU D 1 585 ? -6.737 73.446 145.061 1.000 60.293 585 LEU DDD N 1
ATOM 17287 C CA . LEU D 1 585 ? -6.262 74.358 144.033 1.000 66.901 585 LEU DDD CA 1
ATOM 17288 C C . LEU D 1 585 ? -5.361 75.397 144.697 1.000 78.331 585 LEU DDD C 1
ATOM 17289 O O . LEU D 1 585 ? -4.676 76.119 143.991 1.000 94.455 585 LEU DDD O 1
#

Solvent-accessible surface area: 87491 Å² total; per-residue (Å²): 166,162,126,109,128,119,110,115,133,92,74,83,20,104,135,21,70,90,45,93,12,115,21,78,109,76,54,86,86,60,57,32,3,24,54,99,12,5,35,79,8,57,63,26,132,31,125,60,44,74,58,110,111,72,134,77,0,46,88,15,51,0,0,0,0,1,0,15,1,50,61,99,97,86,74,66,83,1,54,84,33,6,100,41,18,37,40,5,97,49,46,65,112,34,81,5,64,6,40,21,0,8,59,0,0,10,0,0,3,39,8,50,118,98,50,89,109,2,128,6,86,2,62,1,0,0,0,6,4,0,60,10,24,94,57,124,99,62,129,56,38,31,16,4,5,99,3,0,80,99,0,19,124,82,12,85,189,129,26,91,6,20,1,0,0,0,2,21,48,36,91,63,18,2,62,117,8,103,60,66,145,124,43,0,97,102,92,78,35,78,62,18,113,76,28,13,0,38,9,1,24,61,26,11,65,110,46,19,0,0,0,0,1,12,0,15,57,30,92,38,54,91,168,132,82,69,13,114,68,4,82,12,0,5,12,23,2,0,1,0,79,14,1,78,52,0,5,76,0,0,0,0,0,0,1,0,4,59,49,31,28,66,153,84,29,90,7,148,107,51,26,40,56,49,75,106,36,64,65,0,97,12,10,22,15,31,120,54,73,46,20,11,0,31,0,5,92,37,0,31,46,0,0,0,0,1,33,1,25,2,21,45,63,92,61,80,18,16,45,1,1,12,15,0,0,0,36,0,0,21,0,0,3,13,0,9,18,45,0,78,10,0,59,9,30,22,0,0,3,0,0,2,6,0,2,11,29,17,73,23,72,15,63,15,47,46,143,76,19,33,99,50,41,23,10,43,89,55,56,7,42,108,64,6,0,3,0,14,23,28,52,131,4,0,41,59,0,0,0,0,0,8,48,0,14,82,75,46,111,17,44,76,2,79,0,107,0,75,69,90,58,61,4,34,0,22,8,60,0,3,0,128,0,0,2,30,0,30,14,115,3,25,0,16,2,6,31,17,1,2,2,50,35,3,1,40,0,58,106,13,9,0,22,2,4,57,1,1,8,14,104,0,19,0,41,139,33,1,74,0,5,0,36,23,34,0,0,0,0,5,87,35,35,65,106,59,22,2,59,27,20,23,5,86,102,2,31,69,64,20,26,0,54,0,82,3,70,0,34,0,33,29,75,18,0,1,1,0,0,24,3,3,0,21,113,73,7,59,9,51,54,42,159,56,7,124,26,19,4,4,10,72,9,27,16,60,39,83,100,15,144,17,129,160,82,85,25,99,132,22,73,91,33,88,13,109,18,77,108,74,51,86,89,63,68,49,5,24,69,97,11,6,115,57,9,87,103,25,129,32,128,63,43,81,52,52,46,53,43,43,0,13,49,14,46,0,0,0,0,1,0,14,1,51,63,106,87,82,76,65,74,1,52,84,36,4,74,43,17,37,34,4,97,49,47,66,108,30,86,10,80,6,41,24,0,6,56,0,0,10,0,0,3,37,8,49,118,87,48,70,106,3,129,7,46,2,70,0,0,0,0,7,3,0,60,10,21,99,56,128,81,62,127,57,39,34,15,3,4,96,3,0,66,72,0,19,122,82,14,84,192,131,23,95,7,23,1,0,0,0,2,22,52,38,91,52,8,2,64,94,10,100,57,70,129,142,44,0,93,104,89,63,37,79,88,22,113,77,30,12,0,39,9,2,27,59,25,11,69,109,44,19,0,0,0,0,0,11,0,16,53,30,50,34,54,91,151,136,81,69,12,117,66,3,81,10,0,5,12,24,3,0,0,0,69,12,2,64,54,0,5,75,0,0,0,0,0,0,2,0,3,60,53,27,25,58,108,85,27,84,4,132,90,49,33,29,71,47,79,117,78,114,121,0,98,12,10,21,16,28,106,54,78,36,20,10,0,29,0,5,92,53,0,30,50,0,0,0,0,2,33,1,26,2,20,44,85,94,77,87,20,12,44,2,2,15,15,0,0,0,37,0,0,20,0,0,3,12,0,7,6,20,0,75,11,1,60,9,33,23,0,0,4,0,0,2,5,0,3,10,28,16,68,23,77,17,86,34,49,44,138,111,40,29,107,156,36,23,10,46,91,55,61,8,40,104,58,6,0,2,0,15,24,26,51,131,3,0,41,61,0,0,0,0,0,7,49,1,12,87,80,46,110,16,43,83,2,80,0,108,0,74,68,91,38,63,4,22,0,26,8,58,0,2,0,131,4,0,2,27,0,30,11,115,3,25,0,16,1,5,31,18,1,1,2,52,35,3,1,44,0,60,112,13,8,0,23,2,5,57,1,1,9,14,121,0,12,0,34,129,52,1,74,0,5,0,36,21,33,0,0,0,0,6,87,34,38,61,106,62,28,2,113,109,37,58,33,96,108,2,31,69,64,19,45,0,74,0,45,3,69,0,33,0,34,29,75,20,0,1,1,0,0,26,2,6,0,14,115,77,12,64,14,51,60,40,157,56,6,124,24,17,3,5,10,67,10,26,13,61,41,83,102,17,143,14,125,135,65,82,28,101,117,69,92,91,78,22,102,133,24,66,92,37,86,11,111,19,78,107,81,51,86,88,58,62,37,4,24,81,99,15,7,115,70,9,86,103,23,132,30,125,60,44,80,35,122,103,108,55,58,0,53,109,18,50,0,0,0,0,1,0,16,1,56,62,102,95,88,75,64,88,1,53,85,38,6,99,42,17,38,33,4,97,48,48,65,97,31,86,9,71,5,41,17,0,9,58,0,0,10,0,0,3,34,8,49,118,99,50,88,105,3,127,7,71,2,56,0,0,0,0,6,4,0,60,8,12,93,58,125,97,60,125,58,38,32,14,6,4,103,3,0,78,94,0,18,121,82,12,86,192,129,25,98,8,21,2,0,0,0,2,23,49,26,72,41,14,2,47,63,10,101,32,68,148,124,46,0,93,75,48,11,24,57,63,16,104,75,23,6,0,37,9,1,23,59,25,12,68,110,47,19,0,0,0,0,1,11,0,15,56,30,81,34,54,90,126,127,78,68,9,100,70,4,71,5,0,4,13,24,2,0,1,0,37,15,2,68,56,0,6,78,0,0,0,0,0,0,1,0,4,60,53,28,26,67,101,88,28,86,12,152,91,48,24,24,62,48,83,108,79,115,122,0,96,12,10,21,14,29,115,54,78,40,20,11,0,31,0,0,18,2,0,19,30,0,0,0,0,1,33,1,25,4,22,46,62,95,72,91,20,19,45,2,1,12,12,0,0,0,36,0,0,21,0,0,3,8,0,10,9,19,1,78,13,0,59,11,31,23,0,0,4,0,0,2,5,0,3,11,27,16,67,23,77,16,86,47,51,45,143,107,30,31,116,153,40,19,10,42,90,33,39,5,38,46,56,6,0,3,0,15,23,29,49,122,7,0,30,76,0,0,0,0,0,6,15,0,10,7,22,31,53,18,4,63,2,79,0,111,0,73,70,89,43,56,3,39,0,25,10,59,0,3,0,20,0,0,2,31,0,28,14,112,3,26,0,16,1,6,32,18,1,1,2,50,35,3,1,47,0,56,112,13,9,0,23,2,4,58,1,1,8,14,87,0,12,0,40,146,51,1,74,0,5,0,36,21,33,1,0,0,0,5,86,34,35,18,74,62,26,2,107,116,43,57,28,87,107,2,31,67,62,19,46,0,75,0,50,4,67,0,32,0,34,29,76,20,0,1,0,0,0,24,3,7,0,16,120,77,14,65,14,50,59,45,157,56,6,121,25,16,4,4,9,68,9,25,12,57,43,82,111,17,144,12,131,219,70,61,78,29,106,120,68,81,74,80,20,99,30,16,1,45,11,50,11,114,21,77,110,71,49,81,106,54,61,41,2,20,79,87,16,7,116,71,10,88,104,25,131,30,125,65,46,80,30,118,94,104,64,64,0,53,111,15,48,0,0,0,0,2,0,16,2,48,62,102,101,83,73,64,86,0,51,86,37,6,102,42,17,37,32,5,28,24,17,45,94,32,86,9,74,4,41,22,0,9,58,0,0,11,0,0,3,34,8,50,118,99,51,89,105,3,129,7,73,3,55,0,0,0,0,6,4,0,59,9,22,95,58,124,86,62,119,57,37,32,15,4,4,71,3,0,77,27,0,14,70,29,8,84,88,119,20,80,8,10,1,0,0,0,1,22,50,22,71,45,14,2,48,62,10,101,30,68,139,121,44,0,92,72,49,10,26,56,61,18,106,75,21,6,0,36,7,1,25,57,32,12,71,83,14,20,0,0,0,0,0,10,0,15,57,30,75,34,54,92,138,133,79,69,14,103,70,6,71,5,0,5,14,24,3,0,2,0,37,16,1,69,55,0,5,78,0,0,0,0,0,0,1,0,4,61,54,27,31,67,161,88,35,91,7,152,95,50,27,48,62,47,75,118,79,115,122,0,100,12,10,20,15,30,121,53,69,39,19,12,0,31,0,0,14,2,0,18,21,0,0,0,0,1,32,1,26,3,20,46,62,92,66,81,18,12,46,1,1,12,14,0,0,0,37,0,0,21,0,0,3,13,0,10,9,23,0,79,14,0,64,11,32,23,0,0,4,0,0,2,5,0,2,10,28,17,69,23,80,17,87,46,50,46,144,104,32,32,106,152,41,20,9,44,87,34,40,5,37,45,55,5,0,2,0,15,24,29,50,130,4,0,37,60,0,0,0,0,0,5,25,0,12,16,22,30,51,17,4,61,3,78,0,58,0,46,65,89,31,45,1,19,0,28,7,59,0,3,0,23,0,0,3,28,0,19,3,73,3,26,0,16,2,5,32,20,2,1,2,50,36,3,1,46,0,57,67,13,9,0,23,2,5,56,1,2,9,13,76,0,21,0,32,131,52,2,76,0,5,0,37,21,32,1,0,0,0,5,84,33,35,17,75,62,26,2,113,109,38,53,26,80,109,2,31,66,63,19,26,0,49,0,60,4,68,0,33,0,35,29,74,20,0,1,0,0,0,24,4,2,0,22,116,78,17,65,17,50,61,50,164,58,6,123,25,20,5,3,10,70,13,22,1,56,21,45,97,15,170,13,160

Sequence (2240 aa):
SIPSTPSTPSVPEEDNFPTVANPLDSQKGNISALKEKLNRRNRENSTATIPTEETISYNGSTVKIGILDSDFTDPVRKAQQLSARYPGIEFIPRVNSSDTTSTSSHGVQVLEVMMDTLEDRTKGKAKFKAIAASIGNGGASETNKSVNPNVKTYEKVFERFNFNQKVKVVNQSFGADITIEEEAPYTKNNIRNYVVWAGDSKPFATYFEEKVNNDGGLFVWAAGNRKGATETNPGQDMDSVGMEAGLPYLVNDLEKGWIAVVGIQPKETVVRVGTAPDGTPIVNIKPNGKLNIHRTGTDRLAYAGDNAKYWSISADDSAIPTAGRAGIGSSYAAPRVSRAAALVAEKFDWMTADQVRQTLFTTTDDTELDASLAGNANAEKRRRVKTSPDYKYGWGMLNQERALKGPGAFMDVTKYGNTNIFNAEIPAGKTSYFENKIFGFGGLVKSGEGTLHLTNDNSYAGGSVVNRGTLEIHKIHSSKVTVNQAGRLVLHPKALIGYNEAFFNVITTVDPTTRITTGTNLRNKGIVEVNGTTAIIGGDYIAYKGSTTTFNNGAKLNVLGNIKVEDGTVKVLSVPEDNFPTVANPLDSQKGNISSALKEEKLNRRNRENSTATIPTETISYNGSTVKIGILDSDFTDPVRKAQLSARYPGIEFIPRVNSSDTSTSSHGVQVLEVMMDTLEDRTKGKAKFKAIAASIGNGGASETNKSVNPNVKTYEKVFERFNFNQKVKVVNQSFGADITIEEAPYTKKNNIRNYVWAGDSKPFATYFEEKVNNDGGLFVWAAGNRKGATETNPGQDMDSVGMEAGLPYLVNDLEKGWIAVVGIQPKETVVRVGTAPDGTPIVNIKPNGKLNIHRTGTDRLAYAGDNAKYWSISADDSSAIPTAGRAGIGSSYAAPRVSRAAALVAEKFDWMTADQVRQTLFTTTDDTELDASLAGNANAEKRRRVKTSPDYKYGWGMLNQERALKGPGAFMDVTKYGNTNNIFNAEIPAGKTSYFENKIFGFGGLVKSGEGTLHLTNDNSYAGGSVVNRGTLEIHKIHSSSKVTVNQQAGRLVLHPKALIGYNEAFFNVVITTVDPTTRITTGTNLRRNKGIVEVNGTTAIIGGDYIAYKGSTTTFNNGAKLNVLGNIKVEDGTVKVLPSTPSTPSVPEDNFPTVANPLDSQKGNISSALKEKLNRRNRENSTATIPTETISYNGSTVKIGILDSDFTDPVRKAQQLSARYPGIEFIPRVNSSDTSTSSHGVQVLEVMMDTLEDRTKGKAKFKAIAASIGNGGASETNKSVNPNVKTYEKVFERFNFNQKVKVVNQSFGADITIEEAPYTKNNIRNYVVWAGDSKPFATYFEEKVNNDGGLFVWAAGNRKGATETNPGQQDMDSVGMEAGLPYLVNDLEKGWIAVVGIQPKETVRVGTAPDGTPIVNIKPNGKLNIHRTGTDRLAYAGDNAKYWSISADDSAIPTAGRAGIGSSYAAPRVSRAAALVAEKFDWMTADQVRQTLFTTTDDTELDASLAGNANAEKRRRVKTSPDYKYGWGMLNQERALKGPGAFMDVTKKYGNTNIFNAEIPAGKTSYFENKIFGFGGLVKSGEGTLHLTNDNSYAGGSVVNRGTLEIHKIHSSKVTVNQAGRLVLHPKALIGYNEAFFNVITTTVDPTRITTGTNLRRNKGIVEVNGTTAIIGGDYIAYKGSTTTFNNGAKLNVLGNIKVEDGTVKVLIPSTPSTPSVPEEDNFPTVANPLDSQKGNISALKEKLNRNRENSTATIPTETISYNGSTVKIGILDSDFTDPVRKAQLSARYPGIEFIPRVNSDTSTSSHGVQVLEVMMDTLEDRTKGKAKFKAIAASIGNGGASETNKSVNPNVKTYEKVFERFNFNQKVKVVNQSFGADITIEEAPYTKNNIRNYVWAGDSKPFATYFEEKVNNDGGLFVWAAGNRKGATEETNPGQQDMDSVGMEAGLPYLVNDLEKGWIAVVGIQPKETVRVGTAPDDGTPIVNIKPNGKLNIHRTTGTDRLAYAGDNAKYWSISADDSSAIPTAGRAGIGSSYAAPRVSRAAALVAEKFDWMTADQVRQTLFTTTDDTELDASLAGNANAEKRRRVKTSPDYKYGWGMLNQERALKGPGAFMDVTKKYGNTNIFNAEEIPAGKTSYFENKIFGFGGLVKSGEGTLHLTNDNSYAGGSVVNRGTLEIHKIHSSKVTVNQQAGRLVLHPKALIGYNEAFFNVVITTTVDPTTRITTGTNLRNKGIVEVNGTTAIIGGDYIAYKGSTTTFNNNGAKLNVLGNIKVEDGTVKKVL